Protein 1Y6D (pdb70)

Nearest PDB structures (foldseek):
  1y6d-assembly1_A  TM=1.009E+00  e=1.095E-16  Vibrio harveyi
  1y6d-assembly1_A  TM=9.510E-01  e=1.942E-13  Vibrio harveyi
  7c1i-assembly2_E  TM=3.990E-01  e=3.362E-01  Pseudomonas aeruginosa
  1y6d-assembly1_A  TM=9.586E-01  e=2.801E-14  Vibrio harveyi
  1y6d-assembly1_A  TM=9.538E-01  e=3.118E-15  Vibrio harveyi

CATH classification: 1.20.120.160

Solvent-accessible surface area: 6612 Å² total; per-residue (Å²): 149,4,52,106,46,1,1,71,88,58,5,112,94,59,9,44,185,90,0,77,112,73,1,44,87,36,1,87,68,2,20,40,92,33,65,50,115,16,42,64,42,54,138,126,113,38,4,32,106,87,10,28,100,41,4,14,70,90,0,10,76,56,5,2,51,38,10,0,56,41,132,22,17,128,112,21,37,31,78,18,114,123,32,81,0,70,137,81,16,170,120,22,44,76,58,59,8,2,78,24,26,60,120,74,3,156,103,4,13,137,76,102,2,81

Sequence (114 aa):
MNTDVLNQQKIEELSAEIGSDNVPVLLDIFLGEMDSYIGTLTELQGSEQLLYLKEISHALKSSAASFGADRLCERAIAIDKKAKANQLQEQGMETSEMLALLHITRDAYRSWTNMNTDVLNQQKIEELSAEIGSDNVPVLLDIFLGEMDSYIGTLTELQGSEQLLYLKEISHALKSSAASFGADRLCERAIAIDKKAKANQLQEQGMETSEMLALLHITRDAYRSWTNMNTDVLNQQKIEELSAEIGSDNVPVLLDIFLGEMDSYIGTLTELQGSEQLLYLKEISHALKSSAASFGADRLCERAIAIDKKAKANQLQEQGMETSEMLALLHITRDAYRSWTNMNTDVLNQQKIEELSAEIGSDNVPVLLDIFLGEMDSYIGTLTELQGSEQLLYLKEISHALKSSAASFGADRLCERAIAIDKKAKANQLQEQGMETSEMLALLHITRDAYRSWTNMNTDVLNQQKIEELSAEIGSDNVPVLLDIFLGEMDSYIGTLTELQGSEQLLYLKEISHALKSSAASFGADRLCERAIAIDKKAKANQLQEQGMETSEMLALLHITRDAYRSWTNMNTDVLNQQKIEELSAEIGSDNVPVLLDIFLGEMDSYIGTLTELQGSEQLLYLKEISHALKSSAASFGADRLCERAIAIDKKAKANQLQEQGMETSEMLALLHITRDAYRSWTNMNTDVLNQQKIEELSAEIGSDNVPVLLDIFLGEMDSYIGTLTELQGSEQLLYLKEISHALKSSAASFGADRLCERAIAIDKKAKANQLQEQGMETSEMLALLHITRDAYRSWTNMNTDVLNQQKIEELSAEIGSDNVPVLLDIFLGEMDSYIGTLTELQGSEQLLYLKEISHALKSSAASFGADRLCERAIAIDKKAKANQLQEQGMETSEMLALLHITRDAYRSWTNMNTDVLNQQKIEELSAEIGSDNVPVLLDIFLGEMDSYIGTLTELQGSEQLLYLKEISHALKSSAASFGADRLCERAIAIDKKAKANQLQEQGMETSEMLALLHITRDAYRSWTNMNTDVLNQQKIEELSAEIGSDNVPVLLDIFLGEMDSYIGTLTELQGSEQLLYLKEISHALKSSAASFGADRLCERAIAIDKKAKANQLQEQGMETSEMLALLHITRDAYRSWTNMNTDVLNQQKIEELSAEIGSDNVPVLLDIFLGEMDSYIGTLTELQGSEQLLYLKEISHALKSSAASFGADRLCERAIAIDKKAKANQLQEQGMETSEMLALLHITRDAYRSWTNMNTDVLNQQKIEELSAEIGSDNVPVLLDIFLGEMDSYIGTLTELQGSEQLLYLKEISHALKSSAASFGADRLCERAIAIDKKAKANQLQEQGMETSEMLALLHITRDAYRSWTNMNTDVLNQQKIEELSAEIGSDNVPVLLDIFLGEMDSYIGTLTELQGSEQLLYLKEISHALKSSAASFGADRLCERAIAIDKKAKANQLQEQGMETSEMLALLHITRDAYRSWTNMNTDVLNQQKIEELSAEIGSDNVPVLLDIFLGEMDSYIGTLTELQGSEQLLYLKEISHALKSSAASFGADRLCERAIAIDKKAKANQLQEQGMETSEMLALLHITRDAYRSWTNMNTDVLNQQKIEELSAEIGSDNVPVLLDIFLGEMDSYIGTLTELQGSEQLLYLKEISHALKSSAASFGADRLCERAIAIDKKAKANQLQEQGMETSEMLALLHITRDAYRSWTNMNTDVLNQQKIEELSAEIGSDNVPVLLDIFLGEMDSYIGTLTELQGSEQLLYLKEISHALKSSAASFGADRLCERAIAIDKKAKANQLQEQGMETSEMLALLHITRDAYRSWTNMNTDVLNQQKIEELSAEIGSDNVPVLLDIFLGEMDSYIGTLTELQGSEQLLYLKEISHALKSSAASFGADRLCERAIAIDKKAKANQLQEQGMETSEMLALLHITRDAYRSWTNMNTDVLNQQKIEELSAEIGSDNVPVLLDIFLGEMDSYIGTLTELQGSEQLLYLKEISHALKSSAASFGADRLCERAIAIDKKAKANQLQEQGMETSEMLALLHITRDAYRSWTNMNTDVLNQQKIEELSAEIGSDNVPVLLDIFLGEMDSYIGTLTELQGSEQLLYLKEISHALKSSAASFGADRLCERAIAIDKKAKANQLQEQGMETSEMLALLHITRDAYRSWTN

Secondary structure (DSSP, 8-state):
---TTTIIIIIHHHTHHHHHHHHHHHHHHHHHHHHHHHHHTTTTSSHHHHHHHHHHHHHIIIIIHHHTTTHIIIIIHHHIIIIIIHHH-TTTSTTTTTTHHHHHHHHHHHHH--

Organism: Vibrio harveyi (NCBI:txid669)

Foldseek 3Di:
DLDDPFQQPQCCVLPPVHVVPVLVVLLCCQLVVLVPCVVVVVVVPLCLLVSQVRCLVPVCCVSCVRRPVDCCNCVCVPVCLPCVQCVPDVVGNRHPSSVVCNVCCCVVRVVRSD

InterPro domains:
  IPR008207 Signal transduction histidine kinase, phosphotransfer (Hpt) domain [PF01627] (26-98)
  IPR008207 Signal transduction histidine kinase, phosphotransfer (Hpt) domain [PS50894] (19-114)
  IPR036641 HPT domain superfamily [G3DSA:1.20.120.160] (1-114)
  IPR036641 HPT domain superfamily [SSF47226] (2-112)
  IPR053403 Quorum sensing phosphorelay intermediate [NF041948] (4-112)

Structure (mmCIF, N/CA/C/O backbone):
data_1Y6D
#
_entry.id   1Y6D
#
loop_
_atom_site.group_PDB
_atom_site.id
_atom_site.type_symbol
_atom_site.label_atom_id
_atom_site.label_alt_id
_atom_site.label_comp_id
_atom_site.label_asym_id
_atom_site.label_entity_id
_atom_site.label_seq_id
_atom_site.pdbx_PDB_ins_code
_atom_site.Cartn_x
_atom_site.Cartn_y
_atom_site.Cartn_z
_atom_site.occupancy
_atom_site.B_iso_or_equiv
_atom_site.auth_seq_id
_atom_site.auth_comp_id
_atom_site.auth_asym_id
_atom_site.auth_atom_id
_atom_site.pdbx_PDB_model_num
ATOM 1 N N . MET A 1 7 ? 1.130 5.104 9.877 1.00 0.00 1 MET A N 1
ATOM 2 C CA . MET A 1 7 ? 0.060 4.432 9.122 1.00 0.00 1 MET A CA 1
ATOM 3 C C . MET A 1 7 ? -0.598 5.432 8.191 1.00 0.00 1 MET A C 1
ATOM 4 O O . MET A 1 7 ? -0.181 6.586 8.106 1.00 0.00 1 MET A O 1
ATOM 18 N N . ASN A 1 8 ? -1.617 4.984 7.493 1.00 0.00 2 ASN A N 1
ATOM 19 C CA . ASN A 1 8 ? -2.419 5.825 6.634 1.00 0.00 2 ASN A CA 1
ATOM 20 C C . ASN A 1 8 ? -3.481 6.509 7.508 1.00 0.00 2 ASN A C 1
ATOM 21 O O . ASN A 1 8 ? -4.596 6.056 7.633 1.00 0.00 2 ASN A O 1
ATOM 32 N N . THR A 1 9 ? -3.088 7.601 8.142 1.00 0.00 3 THR A N 1
ATOM 33 C CA . THR A 1 9 ? -3.864 8.204 9.217 1.00 0.00 3 THR A CA 1
ATOM 34 C C . THR A 1 9 ? -4.739 9.419 8.782 1.00 0.00 3 THR A C 1
ATOM 35 O O . THR A 1 9 ? -4.996 9.655 7.572 1.00 0.00 3 THR A O 1
ATOM 46 N N . ASP A 1 10 ? -5.198 10.159 9.800 1.00 0.00 4 ASP A N 1
ATOM 47 C CA . ASP A 1 10 ? -6.063 11.343 9.723 1.00 0.00 4 ASP A CA 1
ATOM 48 C C . ASP A 1 10 ? -5.312 12.498 9.073 1.00 0.00 4 ASP A C 1
ATOM 49 O O . ASP A 1 10 ? -4.668 13.304 9.744 1.00 0.00 4 ASP A O 1
ATOM 58 N N . VAL A 1 11 ? -5.270 12.463 7.754 1.00 0.00 5 VAL A N 1
ATOM 59 C CA . VAL A 1 11 ? -4.602 13.430 6.913 1.00 0.00 5 VAL A CA 1
ATOM 60 C C . VAL A 1 11 ? -4.829 12.989 5.485 1.00 0.00 5 VAL A C 1
ATOM 61 O O . VAL A 1 11 ? -5.112 13.771 4.586 1.00 0.00 5 VAL A O 1
ATOM 74 N N . LEU A 1 12 ? -4.769 11.694 5.306 1.00 0.00 6 LEU A N 1
ATOM 75 C CA . LEU A 1 12 ? -4.886 11.125 4.022 1.00 0.00 6 LEU A CA 1
ATOM 76 C C . LEU A 1 12 ? -6.011 10.139 3.956 1.00 0.00 6 LEU A C 1
ATOM 77 O O . LEU A 1 12 ? -6.700 10.110 2.979 1.00 0.00 6 LEU A O 1
ATOM 93 N N . ASN A 1 13 ? -6.164 9.288 4.955 1.00 0.00 7 ASN A N 1
ATOM 94 C CA . ASN A 1 13 ? -7.173 8.271 4.819 1.00 0.00 7 ASN A CA 1
ATOM 95 C C . ASN A 1 13 ? -8.558 8.843 4.846 1.00 0.00 7 ASN A C 1
ATOM 96 O O . ASN A 1 13 ? -9.154 8.995 3.844 1.00 0.00 7 ASN A O 1
ATOM 107 N N . GLN A 1 14 ? -8.955 9.432 5.881 1.00 0.00 8 GLN A N 1
ATOM 108 C CA . GLN A 1 14 ? -10.272 9.997 5.927 1.00 0.00 8 GLN A CA 1
ATOM 109 C C . GLN A 1 14 ? -10.396 11.215 5.008 1.00 0.00 8 GLN A C 1
ATOM 110 O O . GLN A 1 14 ? -11.456 11.515 4.520 1.00 0.00 8 GLN A O 1
ATOM 124 N N . GLN A 1 15 ? -9.294 11.897 4.730 1.00 0.00 9 GLN A N 1
ATOM 125 C CA . GLN A 1 15 ? -9.334 12.930 3.752 1.00 0.00 9 GLN A CA 1
ATOM 126 C C . GLN A 1 15 ? -9.336 12.395 2.320 1.00 0.00 9 GLN A C 1
ATOM 127 O O . GLN A 1 15 ? -10.395 12.255 1.735 1.00 0.00 9 GLN A O 1
ATOM 141 N N . LYS A 1 16 ? -8.181 11.941 1.834 1.00 0.00 10 LYS A N 1
ATOM 142 C CA . LYS A 1 16 ? -8.012 11.519 0.436 1.00 0.00 10 LYS A CA 1
ATOM 143 C C . LYS A 1 16 ? -8.711 10.201 0.151 1.00 0.00 10 LYS A C 1
ATOM 144 O O . LYS A 1 16 ? -9.044 9.914 -0.980 1.00 0.00 10 LYS A O 1
ATOM 163 N N . ILE A 1 17 ? -8.981 9.423 1.168 1.00 0.00 11 ILE A N 1
ATOM 164 C CA . ILE A 1 17 ? -9.599 8.162 0.959 1.00 0.00 11 ILE A CA 1
ATOM 165 C C . ILE A 1 17 ? -11.061 8.325 0.951 1.00 0.00 11 ILE A C 1
ATOM 166 O O . ILE A 1 17 ? -11.684 7.829 0.084 1.00 0.00 11 ILE A O 1
ATOM 182 N N . GLU A 1 18 ? -11.602 9.083 1.862 1.00 0.00 12 GLU A N 1
ATOM 183 C CA . GLU A 1 18 ? -13.024 9.151 1.951 1.00 0.00 12 GLU A CA 1
ATOM 184 C C . GLU A 1 18 ? -13.551 9.943 0.741 1.00 0.00 12 GLU A C 1
ATOM 185 O O . GLU A 1 18 ? -14.637 9.672 0.234 1.00 0.00 12 GLU A O 1
ATOM 197 N N . GLU A 1 19 ? -12.705 10.838 0.230 1.00 0.00 13 GLU A N 1
ATOM 198 C CA . GLU A 1 19 ? -13.039 11.689 -0.902 1.00 0.00 13 GLU A CA 1
ATOM 199 C C . GLU A 1 19 ? -12.769 10.981 -2.251 1.00 0.00 13 GLU A C 1
ATOM 200 O O . GLU A 1 19 ? -13.547 11.128 -3.191 1.00 0.00 13 GLU A O 1
ATOM 212 N N . LEU A 1 20 ? -11.671 10.220 -2.350 1.00 0.00 14 LEU A N 1
ATOM 213 C CA . LEU A 1 20 ? -11.360 9.516 -3.593 1.00 0.00 14 LEU A CA 1
ATOM 214 C C . LEU A 1 20 ? -12.109 8.225 -3.643 1.00 0.00 14 LEU A C 1
ATOM 215 O O . LEU A 1 20 ? -12.367 7.708 -4.716 1.00 0.00 14 LEU A O 1
ATOM 231 N N . SER A 1 21 ? -12.245 7.588 -2.498 1.00 0.00 15 SER A N 1
ATOM 232 C CA . SER A 1 21 ? -13.220 6.543 -2.393 1.00 0.00 15 SER A CA 1
ATOM 233 C C . SER A 1 21 ? -14.596 7.110 -2.754 1.00 0.00 15 SER A C 1
ATOM 234 O O . SER A 1 21 ? -14.857 7.265 -3.927 1.00 0.00 15 SER A O 1
ATOM 242 N N . ALA A 1 22 ? -15.460 7.422 -1.797 1.00 0.00 16 ALA A N 1
ATOM 243 C CA . ALA A 1 22 ? -16.736 8.074 -2.136 1.00 0.00 16 ALA A CA 1
ATOM 244 C C . ALA A 1 22 ? -17.496 7.348 -3.286 1.00 0.00 16 ALA A C 1
ATOM 245 O O . ALA A 1 22 ? -17.582 6.128 -3.316 1.00 0.00 16 ALA A O 1
ATOM 252 N N . GLU A 1 23 ? -18.001 8.128 -4.243 1.00 0.00 17 GLU A N 1
ATOM 253 C CA . GLU A 1 23 ? -18.697 7.623 -5.447 1.00 0.00 17 GLU A CA 1
ATOM 254 C C . GLU A 1 23 ? -17.755 6.872 -6.384 1.00 0.00 17 GLU A C 1
ATOM 255 O O . GLU A 1 23 ? -18.177 6.304 -7.403 1.00 0.00 17 GLU A O 1
ATOM 267 N N . ILE A 1 24 ? -16.505 6.887 -6.044 1.00 0.00 18 ILE A N 1
ATOM 268 C CA . ILE A 1 24 ? -15.506 6.168 -6.742 1.00 0.00 18 ILE A CA 1
ATOM 269 C C . ILE A 1 24 ? -15.039 4.957 -5.964 1.00 0.00 18 ILE A C 1
ATOM 270 O O . ILE A 1 24 ? -15.740 3.941 -6.024 1.00 0.00 18 ILE A O 1
ATOM 286 N N . GLY A 1 25 ? -13.927 4.928 -5.237 1.00 0.00 19 GLY A N 1
ATOM 287 C CA . GLY A 1 25 ? -13.422 3.813 -4.488 1.00 0.00 19 GLY A CA 1
ATOM 288 C C . GLY A 1 25 ? -14.333 3.099 -3.530 1.00 0.00 19 GLY A C 1
ATOM 289 O O . GLY A 1 25 ? -13.953 2.037 -3.098 1.00 0.00 19 GLY A O 1
ATOM 293 N N . SER A 1 26 ? -15.516 3.597 -3.189 1.00 0.00 20 SER A N 1
ATOM 294 C CA . SER A 1 26 ? -16.390 2.791 -2.340 1.00 0.00 20 SER A CA 1
ATOM 295 C C . SER A 1 26 ? -16.797 1.528 -3.136 1.00 0.00 20 SER A C 1
ATOM 296 O O . SER A 1 26 ? -17.164 0.491 -2.577 1.00 0.00 20 SER A O 1
ATOM 304 N N . ASP A 1 27 ? -16.704 1.648 -4.454 1.00 0.00 21 ASP A N 1
ATOM 305 C CA . ASP A 1 27 ? -16.885 0.504 -5.321 1.00 0.00 21 ASP A CA 1
ATOM 306 C C . ASP A 1 27 ? -15.562 -0.081 -5.777 1.00 0.00 21 ASP A C 1
ATOM 307 O O . ASP A 1 27 ? -15.435 -1.296 -5.859 1.00 0.00 21 ASP A O 1
ATOM 316 N N . ASN A 1 28 ? -14.544 0.759 -5.988 1.00 0.00 22 ASN A N 1
ATOM 317 C CA . ASN A 1 28 ? -13.333 0.305 -6.662 1.00 0.00 22 ASN A CA 1
ATOM 318 C C . ASN A 1 28 ? -12.249 -0.164 -5.679 1.00 0.00 22 ASN A C 1
ATOM 319 O O . ASN A 1 28 ? -11.604 -1.184 -5.922 1.00 0.00 22 ASN A O 1
ATOM 330 N N . VAL A 1 29 ? -12.051 0.544 -4.557 1.00 0.00 23 VAL A N 1
ATOM 331 C CA . VAL A 1 29 ? -10.975 0.174 -3.635 1.00 0.00 23 VAL A CA 1
ATOM 332 C C . VAL A 1 29 ? -11.172 -1.186 -2.937 1.00 0.00 23 VAL A C 1
ATOM 333 O O . VAL A 1 29 ? -10.200 -1.892 -2.807 1.00 0.00 23 VAL A O 1
ATOM 346 N N . PRO A 1 30 ? -12.401 -1.615 -2.490 1.00 0.00 24 PRO A N 1
ATOM 347 C CA . PRO A 1 30 ? -12.568 -2.960 -1.920 1.00 0.00 24 PRO A CA 1
ATOM 348 C C . PRO A 1 30 ? -12.156 -4.007 -2.942 1.00 0.00 24 PRO A C 1
ATOM 349 O O . PRO A 1 30 ? -11.486 -4.985 -2.615 1.00 0.00 24 PRO A O 1
ATOM 360 N N . VAL A 1 31 ? -12.582 -3.743 -4.178 1.00 0.00 25 VAL A N 1
ATOM 361 C CA . VAL A 1 31 ? -12.211 -4.626 -5.274 1.00 0.00 25 VAL A CA 1
ATOM 362 C C . VAL A 1 31 ? -10.677 -4.778 -5.350 1.00 0.00 25 VAL A C 1
ATOM 363 O O . VAL A 1 31 ? -10.166 -5.882 -5.310 1.00 0.00 25 VAL A O 1
ATOM 376 N N . LEU A 1 32 ? -9.964 -3.665 -5.371 1.00 0.00 26 LEU A N 1
ATOM 377 C CA . LEU A 1 32 ? -8.507 -3.645 -5.522 1.00 0.00 26 LEU A CA 1
ATOM 378 C C . LEU A 1 32 ? -7.783 -4.167 -4.224 1.00 0.00 26 LEU A C 1
ATOM 379 O O . LEU A 1 32 ? -6.960 -5.067 -4.269 1.00 0.00 26 LEU A O 1
ATOM 395 N N . LEU A 1 33 ? -8.072 -3.495 -3.133 1.00 0.00 27 LEU A N 1
ATOM 396 C CA . LEU A 1 33 ? -7.485 -3.784 -1.830 1.00 0.00 27 LEU A CA 1
ATOM 397 C C . LEU A 1 33 ? -7.534 -5.267 -1.512 1.00 0.00 27 LEU A C 1
ATOM 398 O O . LEU A 1 33 ? -6.499 -5.892 -1.285 1.00 0.00 27 LEU A O 1
ATOM 414 N N . ASP A 1 34 ? -8.731 -5.824 -1.529 1.00 0.00 28 ASP A N 1
ATOM 415 C CA . ASP A 1 34 ? -8.923 -7.226 -1.181 1.00 0.00 28 ASP A CA 1
ATOM 416 C C . ASP A 1 34 ? -8.159 -8.169 -2.126 1.00 0.00 28 ASP A C 1
ATOM 417 O O . ASP A 1 34 ? -7.602 -9.173 -1.677 1.00 0.00 28 ASP A O 1
ATOM 426 N N . ILE A 1 35 ? -8.064 -7.812 -3.414 1.00 0.00 29 ILE A N 1
ATOM 427 C CA . ILE A 1 35 ? -7.420 -8.707 -4.371 1.00 0.00 29 ILE A CA 1
ATOM 428 C C . ILE A 1 35 ? -5.917 -8.609 -4.277 1.00 0.00 29 ILE A C 1
ATOM 429 O O . ILE A 1 35 ? -5.228 -9.625 -4.281 1.00 0.00 29 ILE A O 1
ATOM 445 N N . PHE A 1 36 ? -5.398 -7.390 -4.127 1.00 0.00 30 PHE A N 1
ATOM 446 C CA . PHE A 1 36 ? -3.975 -7.187 -4.161 1.00 0.00 30 PHE A CA 1
ATOM 447 C C . PHE A 1 36 ? -3.357 -7.782 -2.939 1.00 0.00 30 PHE A C 1
ATOM 448 O O . PHE A 1 36 ? -2.240 -8.162 -2.916 1.00 0.00 30 PHE A O 1
ATOM 465 N N . LEU A 1 37 ? -4.150 -7.936 -1.962 1.00 0.00 31 LEU A N 1
ATOM 466 C CA . LEU A 1 37 ? -3.756 -8.566 -0.802 1.00 0.00 31 LEU A CA 1
ATOM 467 C C . LEU A 1 37 ? -3.918 -10.054 -0.925 1.00 0.00 31 LEU A C 1
ATOM 468 O O . LEU A 1 37 ? -2.943 -10.757 -0.834 1.00 0.00 31 LEU A O 1
ATOM 484 N N . GLY A 1 38 ? -5.108 -10.525 -1.225 1.00 0.00 32 GLY A N 1
ATOM 485 C CA . GLY A 1 38 ? -5.370 -11.946 -1.320 1.00 0.00 32 GLY A CA 1
ATOM 486 C C . GLY A 1 38 ? -4.494 -12.683 -2.330 1.00 0.00 32 GLY A C 1
ATOM 487 O O . GLY A 1 38 ? -3.882 -13.693 -1.985 1.00 0.00 32 GLY A O 1
ATOM 491 N N . GLU A 1 39 ? -4.374 -12.152 -3.544 1.00 0.00 33 GLU A N 1
ATOM 492 C CA . GLU A 1 39 ? -3.657 -12.837 -4.627 1.00 0.00 33 GLU A CA 1
ATOM 493 C C . GLU A 1 39 ? -2.153 -12.682 -4.478 1.00 0.00 33 GLU A C 1
ATOM 494 O O . GLU A 1 39 ? -1.394 -13.619 -4.708 1.00 0.00 33 GLU A O 1
ATOM 506 N N . MET A 1 40 ? -1.755 -11.489 -4.096 1.00 0.00 34 MET A N 1
ATOM 507 C CA . MET A 1 40 ? -0.320 -11.286 -3.863 1.00 0.00 34 MET A CA 1
ATOM 508 C C . MET A 1 40 ? 0.168 -12.209 -2.781 1.00 0.00 34 MET A C 1
ATOM 509 O O . MET A 1 40 ? 1.169 -12.908 -2.925 1.00 0.00 34 MET A O 1
ATOM 523 N N . ASP A 1 41 ? -0.626 -12.283 -1.744 1.00 0.00 35 ASP A N 1
ATOM 524 C CA . ASP A 1 41 ? -0.367 -13.098 -0.586 1.00 0.00 35 ASP A CA 1
ATOM 525 C C . ASP A 1 41 ? -0.486 -14.568 -0.945 1.00 0.00 35 ASP A C 1
ATOM 526 O O . ASP A 1 41 ? 0.144 -15.425 -0.328 1.00 0.00 35 ASP A O 1
ATOM 535 N N . SER A 1 42 ? -1.247 -14.832 -2.001 1.00 0.00 36 SER A N 1
ATOM 536 C CA . SER A 1 42 ? -1.474 -16.201 -2.425 1.00 0.00 36 SER A CA 1
ATOM 537 C C . SER A 1 42 ? -0.184 -16.817 -2.822 1.00 0.00 36 SER A C 1
ATOM 538 O O . SER A 1 42 ? 0.214 -17.895 -2.369 1.00 0.00 36 SER A O 1
ATOM 546 N N . TYR A 1 43 ? 0.468 -16.081 -3.671 1.00 0.00 37 TYR A N 1
ATOM 547 C CA . TYR A 1 43 ? 1.669 -16.483 -4.290 1.00 0.00 37 TYR A CA 1
ATOM 548 C C . TYR A 1 43 ? 2.787 -16.425 -3.360 1.00 0.00 37 TYR A C 1
ATOM 549 O O . TYR A 1 43 ? 3.825 -16.929 -3.592 1.00 0.00 37 TYR A O 1
ATOM 567 N N . ILE A 1 44 ? 2.585 -15.805 -2.302 1.00 0.00 38 ILE A N 1
ATOM 568 C CA . ILE A 1 44 ? 3.587 -15.789 -1.324 1.00 0.00 38 ILE A CA 1
ATOM 569 C C . ILE A 1 44 ? 3.388 -16.926 -0.356 1.00 0.00 38 ILE A C 1
ATOM 570 O O . ILE A 1 44 ? 4.306 -17.419 0.241 1.00 0.00 38 ILE A O 1
ATOM 586 N N . GLY A 1 45 ? 2.182 -17.414 -0.297 1.00 0.00 39 GLY A N 1
ATOM 587 C CA . GLY A 1 45 ? 1.983 -18.668 0.353 1.00 0.00 39 GLY A CA 1
ATOM 588 C C . GLY A 1 45 ? 2.641 -19.764 -0.487 1.00 0.00 39 GLY A C 1
ATOM 589 O O . GLY A 1 45 ? 3.539 -20.464 -0.025 1.00 0.00 39 GLY A O 1
ATOM 593 N N . THR A 1 46 ? 2.312 -19.786 -1.768 1.00 0.00 40 THR A N 1
ATOM 594 C CA . THR A 1 46 ? 2.709 -20.846 -2.632 1.00 0.00 40 THR A CA 1
ATOM 595 C C . THR A 1 46 ? 4.082 -20.607 -3.244 1.00 0.00 40 THR A C 1
ATOM 596 O O . THR A 1 46 ? 4.942 -21.468 -3.175 1.00 0.00 40 THR A O 1
ATOM 607 N N . LEU A 1 47 ? 4.346 -19.450 -3.826 1.00 0.00 41 LEU A N 1
ATOM 608 C CA . LEU A 1 47 ? 5.596 -19.206 -4.493 1.00 0.00 41 LEU A CA 1
ATOM 609 C C . LEU A 1 47 ? 6.714 -18.863 -3.524 1.00 0.00 41 LEU A C 1
ATOM 610 O O . LEU A 1 47 ? 7.831 -18.744 -3.923 1.00 0.00 41 LEU A O 1
ATOM 626 N N . THR A 1 48 ? 6.382 -18.654 -2.275 1.00 0.00 42 THR A N 1
ATOM 627 C CA . THR A 1 48 ? 7.446 -18.566 -1.280 1.00 0.00 42 THR A CA 1
ATOM 628 C C . THR A 1 48 ? 7.870 -19.944 -0.856 1.00 0.00 42 THR A C 1
ATOM 629 O O . THR A 1 48 ? 9.047 -20.216 -0.620 1.00 0.00 42 THR A O 1
ATOM 640 N N . GLU A 1 49 ? 6.903 -20.812 -0.829 1.00 0.00 43 GLU A N 1
ATOM 641 C CA . GLU A 1 49 ? 7.182 -22.212 -0.545 1.00 0.00 43 GLU A CA 1
ATOM 642 C C . GLU A 1 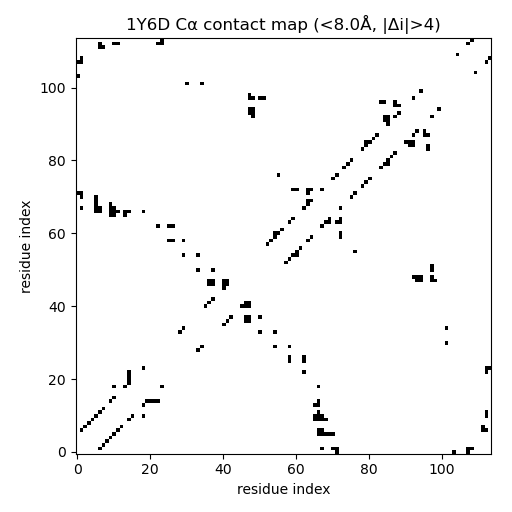49 ? 7.667 -22.921 -1.815 1.00 0.00 43 GLU A C 1
ATOM 643 O O . GLU A 1 49 ? 7.870 -24.141 -1.821 1.00 0.00 43 GLU A O 1
ATOM 655 N N . LEU A 1 50 ? 7.882 -22.152 -2.896 1.00 0.00 44 LEU A N 1
ATOM 656 C CA . LEU A 1 50 ? 8.389 -22.655 -4.140 1.00 0.00 44 LEU A CA 1
ATOM 657 C C . LEU A 1 50 ? 9.603 -21.862 -4.657 1.00 0.00 44 LEU A C 1
ATOM 658 O O . LEU A 1 50 ? 10.412 -22.406 -5.410 1.00 0.00 44 LEU A O 1
ATOM 674 N N . GLN A 1 51 ? 9.729 -20.589 -4.272 1.00 0.00 45 GLN A N 1
ATOM 675 C CA . GLN A 1 51 ? 10.801 -19.730 -4.792 1.00 0.00 45 GLN A CA 1
ATOM 676 C C . GLN A 1 51 ? 10.897 -18.398 -4.035 1.00 0.00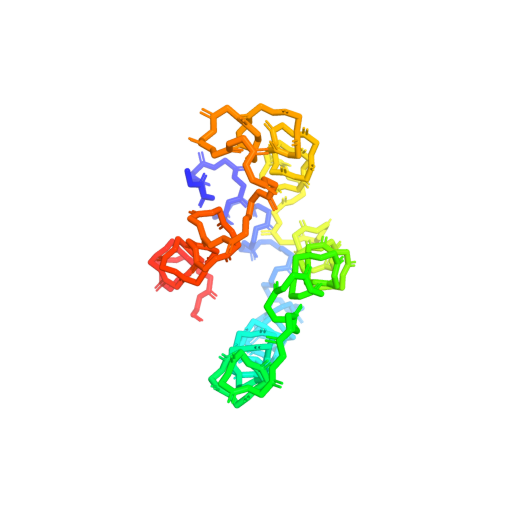 45 GLN A C 1
ATOM 677 O O . GLN A 1 51 ? 10.313 -18.212 -2.973 1.00 0.00 45 GLN A O 1
ATOM 691 N N . GLY A 1 52 ? 11.655 -17.486 -4.612 1.00 0.00 46 GLY A N 1
ATOM 692 C CA . GLY A 1 52 ? 11.812 -16.153 -4.076 1.00 0.00 46 GLY A CA 1
ATOM 693 C C . GLY A 1 52 ? 10.779 -15.215 -4.649 1.00 0.00 46 GLY A C 1
ATOM 694 O O . GLY A 1 52 ? 11.063 -14.068 -4.937 1.00 0.00 46 GLY A O 1
ATOM 698 N N . SER A 1 53 ? 9.610 -15.754 -4.907 1.00 0.00 47 SER A N 1
ATOM 699 C CA . SER A 1 53 ? 8.551 -14.960 -5.403 1.00 0.00 47 SER A CA 1
ATOM 700 C C . SER A 1 53 ? 8.227 -13.822 -4.457 1.00 0.00 47 SER A C 1
ATOM 701 O O . SER A 1 53 ? 7.985 -12.760 -4.910 1.00 0.00 47 SER A O 1
ATOM 709 N N . GLU A 1 54 ? 7.931 -14.107 -3.223 1.00 0.00 48 GLU A N 1
ATOM 710 C CA . GLU A 1 54 ? 7.928 -13.046 -2.166 1.00 0.00 48 GLU A CA 1
ATOM 711 C C . GLU A 1 54 ? 8.926 -11.838 -2.474 1.00 0.00 48 GLU A C 1
ATOM 712 O O . GLU A 1 54 ? 8.609 -10.686 -2.242 1.00 0.00 48 GLU A O 1
ATOM 724 N N . GLN A 1 55 ? 10.127 -12.137 -2.974 1.00 0.00 49 GLN A N 1
ATOM 725 C CA . GLN A 1 55 ? 11.059 -11.090 -3.404 1.00 0.00 49 GLN A CA 1
ATOM 726 C C . GLN A 1 55 ? 10.428 -10.232 -4.535 1.00 0.00 49 GLN A C 1
ATOM 727 O O . GLN A 1 55 ? 10.585 -9.014 -4.581 1.00 0.00 49 GLN A O 1
ATOM 741 N N . LEU A 1 56 ? 9.715 -10.910 -5.436 1.00 0.00 50 LEU A N 1
ATOM 742 C CA . LEU A 1 56 ? 8.949 -10.292 -6.482 1.00 0.00 50 LEU A CA 1
ATOM 743 C C . LEU A 1 56 ? 7.897 -9.473 -5.835 1.00 0.00 50 LEU A C 1
ATOM 744 O O . LEU A 1 56 ? 7.741 -8.325 -6.195 1.00 0.00 50 LEU A O 1
ATOM 760 N N . LEU A 1 57 ? 7.228 -10.074 -4.816 1.00 0.00 51 LEU A N 1
ATOM 761 C CA . LEU A 1 57 ? 6.082 -9.499 -4.106 1.00 0.00 51 LEU A CA 1
ATOM 762 C C . LEU A 1 57 ? 6.214 -8.004 -3.860 1.00 0.00 51 LEU A C 1
ATOM 763 O O . LEU A 1 57 ? 5.286 -7.254 -4.048 1.00 0.00 51 LEU A O 1
ATOM 779 N N . TYR A 1 58 ? 7.385 -7.577 -3.637 1.00 0.00 52 TYR A N 1
ATOM 780 C CA . TYR A 1 58 ? 7.699 -6.242 -3.280 1.00 0.00 52 TYR A CA 1
ATOM 781 C C . TYR A 1 58 ? 7.512 -5.269 -4.440 1.00 0.00 52 TYR A C 1
ATOM 782 O O . TYR A 1 58 ? 6.698 -4.350 -4.383 1.00 0.00 52 TYR A O 1
ATOM 800 N N . LEU A 1 59 ? 8.175 -5.603 -5.527 1.00 0.00 53 LEU A N 1
ATOM 801 C CA . LEU A 1 59 ? 8.233 -4.589 -6.578 1.00 0.00 53 LEU A CA 1
ATOM 802 C C . LEU A 1 59 ? 6.943 -4.495 -7.283 1.00 0.00 53 LEU A C 1
ATOM 803 O O . LEU A 1 59 ? 6.516 -3.415 -7.671 1.00 0.00 53 LEU A O 1
ATOM 819 N N . LYS A 1 60 ? 6.311 -5.609 -7.396 1.00 0.00 54 LYS A N 1
ATOM 820 C CA . LYS A 1 60 ? 5.026 -5.648 -8.006 1.00 0.00 54 LYS A CA 1
ATOM 821 C C . LYS A 1 60 ? 4.005 -4.890 -7.213 1.00 0.00 54 LYS A C 1
ATOM 822 O O . LYS A 1 60 ? 3.539 -3.948 -7.683 1.00 0.00 54 LYS A O 1
ATOM 841 N N . GLU A 1 61 ? 3.858 -5.188 -5.945 1.00 0.00 55 GLU A N 1
ATOM 842 C CA . GLU A 1 61 ? 2.647 -4.619 -5.311 1.00 0.00 55 GLU A CA 1
ATOM 843 C C . GLU A 1 61 ? 2.711 -3.155 -5.057 1.00 0.00 55 GLU A C 1
ATOM 844 O O . GLU A 1 61 ? 1.745 -2.433 -5.265 1.00 0.00 55 GLU A O 1
ATOM 856 N N . ILE A 1 62 ? 3.832 -2.732 -4.615 1.00 0.00 56 ILE A N 1
ATOM 857 C CA . ILE A 1 62 ? 3.971 -1.339 -4.321 1.00 0.00 56 ILE A CA 1
ATOM 858 C C . ILE A 1 62 ? 3.995 -0.489 -5.608 1.00 0.00 56 ILE A C 1
ATOM 859 O O . ILE A 1 62 ? 3.803 0.715 -5.549 1.00 0.00 56 ILE A O 1
ATOM 875 N N . SER A 1 63 ? 4.220 -1.129 -6.761 1.00 0.00 57 SER A N 1
ATOM 876 C CA . SER A 1 63 ? 4.149 -0.435 -8.051 1.00 0.00 57 SER A CA 1
ATOM 877 C C . SER A 1 63 ? 2.772 -0.705 -8.686 1.00 0.00 57 SER A C 1
ATOM 878 O O . SER A 1 63 ? 2.173 0.149 -9.329 1.00 0.00 57 SER A O 1
ATOM 886 N N . HIS A 1 64 ? 2.335 -1.920 -8.504 1.00 0.00 58 HIS A N 1
ATOM 887 C CA . HIS A 1 64 ? 1.041 -2.396 -8.914 1.00 0.00 58 HIS A CA 1
ATOM 888 C C . HIS A 1 64 ? -0.051 -1.726 -8.140 1.00 0.00 58 HIS A C 1
ATOM 889 O O . HIS A 1 64 ? -0.581 -0.715 -8.573 1.00 0.00 58 HIS A O 1
ATOM 903 N N . ALA A 1 65 ? -0.359 -2.202 -6.965 1.00 0.00 59 ALA A N 1
ATOM 904 C CA . ALA A 1 65 ? -1.527 -1.854 -6.240 1.00 0.00 59 ALA A CA 1
ATOM 905 C C . ALA A 1 65 ? -1.322 -0.678 -5.344 1.00 0.00 59 ALA A C 1
ATOM 906 O O . ALA A 1 65 ? -2.190 0.171 -5.271 1.00 0.00 59 ALA A O 1
ATOM 913 N N . LEU A 1 66 ? -0.209 -0.605 -4.627 1.00 0.00 60 LEU A N 1
ATOM 914 C CA . LEU A 1 66 ? -0.014 0.560 -3.778 1.00 0.00 60 LEU A CA 1
ATOM 915 C C . LEU A 1 66 ? 0.250 1.764 -4.600 1.00 0.00 60 LEU A C 1
ATOM 916 O O . LEU A 1 66 ? -0.170 2.834 -4.273 1.00 0.00 60 LEU A O 1
ATOM 932 N N . LYS A 1 67 ? 0.882 1.602 -5.713 1.00 0.00 61 LYS A N 1
ATOM 933 C CA . LYS A 1 67 ? 1.103 2.749 -6.526 1.00 0.00 61 LYS A CA 1
ATOM 934 C C . LYS A 1 67 ? -0.205 3.106 -7.220 1.00 0.00 61 LYS A C 1
ATOM 935 O O . LYS A 1 67 ? -0.421 4.241 -7.549 1.00 0.00 61 LYS A O 1
ATOM 954 N N . SER A 1 68 ? -1.120 2.145 -7.317 1.00 0.00 62 SER A N 1
ATOM 955 C CA . SER A 1 68 ? -2.390 2.381 -7.952 1.00 0.00 62 SER A CA 1
ATOM 956 C C . SER A 1 68 ? -3.346 3.051 -6.972 1.00 0.00 62 SER A C 1
ATOM 957 O O . SER A 1 68 ? -3.684 4.243 -7.070 1.00 0.00 62 SER A O 1
ATOM 965 N N . SER A 1 69 ? -3.693 2.289 -5.974 1.00 0.00 63 SER A N 1
ATOM 966 C CA . SER A 1 69 ? -4.629 2.644 -4.987 1.00 0.00 63 SER A CA 1
ATOM 967 C C . SER A 1 69 ? -4.068 3.686 -4.067 1.00 0.00 63 SER A C 1
ATOM 968 O O . SER A 1 69 ? -4.787 4.507 -3.614 1.00 0.00 63 SER A O 1
ATOM 976 N N . ALA A 1 70 ? -2.785 3.682 -3.801 1.00 0.00 64 ALA A N 1
ATOM 977 C CA . ALA A 1 70 ? -2.314 4.723 -2.896 1.00 0.00 64 ALA A CA 1
ATOM 978 C C . ALA A 1 70 ? -2.168 6.032 -3.637 1.00 0.00 64 ALA A C 1
ATOM 979 O O . ALA A 1 70 ? -2.412 7.046 -3.101 1.00 0.00 64 ALA A O 1
ATOM 986 N N . ALA A 1 71 ? -1.878 6.001 -4.914 1.00 0.00 65 ALA A N 1
ATOM 987 C CA . ALA A 1 71 ? -1.779 7.233 -5.709 1.00 0.00 65 ALA A CA 1
ATOM 988 C C . ALA A 1 71 ? -3.133 7.947 -5.737 1.00 0.00 65 ALA A C 1
ATOM 989 O O . ALA A 1 71 ? -3.212 9.147 -5.985 1.00 0.00 65 ALA A O 1
ATOM 996 N N . SER A 1 72 ? -4.186 7.187 -5.496 1.00 0.00 66 SER A N 1
ATOM 997 C CA . SER A 1 72 ? -5.513 7.737 -5.414 1.00 0.00 66 SER A CA 1
ATOM 998 C C . SER A 1 72 ? -5.962 7.869 -3.944 1.00 0.00 66 SER A C 1
ATOM 999 O O . SER A 1 72 ? -6.324 8.945 -3.488 1.00 0.00 66 SER A O 1
ATOM 1007 N N . PHE A 1 73 ? -5.844 6.785 -3.189 1.00 0.00 67 PHE A N 1
ATOM 1008 C CA . PHE A 1 73 ? -6.469 6.660 -1.859 1.00 0.00 67 PHE A CA 1
ATOM 1009 C C . PHE A 1 73 ? -5.434 6.770 -0.700 1.00 0.00 67 PHE A C 1
ATOM 1010 O O . PHE A 1 73 ? -5.665 6.341 0.426 1.00 0.00 67 PHE A O 1
ATOM 1027 N N . GLY A 1 74 ? -4.321 7.367 -0.997 1.00 0.00 68 GLY A N 1
ATOM 1028 C CA . GLY A 1 74 ? -3.234 7.546 -0.031 1.00 0.00 68 GLY A CA 1
ATOM 1029 C C . GLY A 1 74 ? -2.131 8.278 -0.714 1.00 0.00 68 GLY A C 1
ATOM 1030 O O . GLY A 1 74 ? -0.944 7.997 -0.540 1.00 0.00 68 GLY A O 1
ATOM 1034 N N . ALA A 1 75 ? -2.590 9.260 -1.460 1.00 0.00 69 ALA A N 1
ATOM 1035 C CA . ALA A 1 75 ? -1.740 10.096 -2.320 1.00 0.00 69 ALA A CA 1
ATOM 1036 C C . ALA A 1 75 ? -0.865 11.046 -1.491 1.00 0.00 69 ALA A C 1
ATOM 1037 O O . ALA A 1 75 ? -0.392 12.075 -1.977 1.00 0.00 69 ALA A O 1
ATOM 1044 N N . ASP A 1 76 ? -0.616 10.648 -0.270 1.00 0.00 70 ASP A N 1
ATOM 1045 C CA . ASP A 1 76 ? 0.040 11.429 0.712 1.00 0.00 70 ASP A CA 1
ATOM 1046 C C . ASP A 1 76 ? 1.251 10.577 1.089 1.00 0.00 70 ASP A C 1
ATOM 1047 O O . ASP A 1 76 ? 1.909 10.034 0.169 1.00 0.00 70 ASP A O 1
ATOM 1056 N N . ARG A 1 77 ? 1.583 10.349 2.353 1.00 0.00 71 ARG A N 1
ATOM 1057 C CA . ARG A 1 77 ? 2.728 9.607 2.846 1.00 0.00 71 ARG A CA 1
ATOM 1058 C C . ARG A 1 77 ? 2.928 8.254 2.244 1.00 0.00 71 ARG A C 1
ATOM 1059 O O . ARG A 1 77 ? 3.867 8.069 1.530 1.00 0.00 71 ARG A O 1
ATOM 1080 N N . LEU A 1 78 ? 2.010 7.344 2.494 1.00 0.00 72 LEU A N 1
ATOM 1081 C CA . LEU A 1 78 ? 2.186 5.922 2.106 1.00 0.00 72 LEU A CA 1
ATOM 1082 C C . LEU A 1 78 ? 2.550 5.770 0.634 1.00 0.00 72 LEU A C 1
ATOM 1083 O O . LEU A 1 78 ? 3.225 4.836 0.246 1.00 0.00 72 LEU A O 1
ATOM 1099 N N . CYS A 1 79 ? 2.173 6.770 -0.123 1.00 0.00 73 CYS A N 1
ATOM 1100 C CA . CYS A 1 79 ? 2.416 6.723 -1.555 1.00 0.00 73 CYS A CA 1
ATOM 1101 C C . CYS A 1 79 ? 3.933 6.764 -1.810 1.00 0.00 73 CYS A C 1
ATOM 1102 O O . CYS A 1 79 ? 4.538 5.816 -2.325 1.00 0.00 73 CYS A O 1
ATOM 1110 N N . GLU A 1 80 ? 4.572 7.779 -1.296 1.00 0.00 74 GLU A N 1
ATOM 1111 C CA . GLU A 1 80 ? 5.983 7.970 -1.636 1.00 0.00 74 GLU A CA 1
ATOM 1112 C C . GLU A 1 80 ? 6.875 7.629 -0.467 1.00 0.00 74 GLU A C 1
ATOM 1113 O O . GLU A 1 80 ? 7.969 7.089 -0.631 1.00 0.00 74 GLU A O 1
ATOM 1125 N N . ARG A 1 81 ? 6.374 7.889 0.713 1.00 0.00 75 ARG A N 1
ATOM 1126 C CA . ARG A 1 81 ? 7.104 7.654 1.933 1.00 0.00 75 ARG A CA 1
ATOM 1127 C C . ARG A 1 81 ? 7.283 6.146 2.084 1.00 0.00 75 ARG A C 1
ATOM 1128 O O . ARG A 1 81 ? 8.177 5.692 2.745 1.00 0.00 75 ARG A O 1
ATOM 1149 N N . ALA A 1 82 ? 6.441 5.358 1.471 1.00 0.00 76 ALA A N 1
ATOM 1150 C CA . ALA A 1 82 ? 6.670 3.957 1.592 1.00 0.00 76 ALA A CA 1
ATOM 1151 C C . ALA A 1 82 ? 7.612 3.576 0.489 1.00 0.00 76 ALA A C 1
ATOM 1152 O O . ALA A 1 82 ? 8.709 3.120 0.718 1.00 0.00 76 ALA A O 1
ATOM 1159 N N . ILE A 1 83 ? 7.203 3.913 -0.709 1.00 0.00 77 ILE A N 1
ATOM 1160 C CA . ILE A 1 83 ? 7.957 3.469 -1.861 1.00 0.00 77 ILE A CA 1
ATOM 1161 C C . ILE A 1 83 ? 9.448 3.853 -1.875 1.00 0.00 77 ILE A C 1
ATOM 1162 O O . ILE A 1 83 ? 10.323 2.993 -2.072 1.00 0.00 77 ILE A O 1
ATOM 1178 N N . ALA A 1 84 ? 9.760 5.039 -1.432 1.00 0.00 78 ALA A N 1
ATOM 1179 C CA . ALA A 1 84 ? 11.097 5.557 -1.510 1.00 0.00 78 ALA A CA 1
ATOM 1180 C C . ALA A 1 84 ? 11.755 5.460 -0.150 1.00 0.00 78 ALA A C 1
ATOM 1181 O O . ALA A 1 84 ? 12.921 5.089 -0.026 1.00 0.00 78 ALA A O 1
ATOM 1188 N N . ILE A 1 85 ? 10.961 5.693 0.880 1.00 0.00 79 ILE A N 1
ATOM 1189 C CA . ILE A 1 85 ? 11.476 5.850 2.218 1.00 0.00 79 ILE A CA 1
ATOM 1190 C C . ILE A 1 85 ? 11.675 4.515 2.911 1.00 0.00 79 ILE A C 1
ATOM 1191 O O . ILE A 1 85 ? 12.576 4.365 3.808 1.00 0.00 79 ILE A O 1
ATOM 1207 N N . ASP A 1 86 ? 11.270 3.464 2.240 1.00 0.00 80 ASP A N 1
ATOM 1208 C CA . ASP A 1 86 ? 11.381 2.135 2.632 1.00 0.00 80 ASP A CA 1
ATOM 1209 C C . ASP A 1 86 ? 12.466 1.586 1.951 1.00 0.00 80 ASP A C 1
ATOM 1210 O O . ASP A 1 86 ? 13.461 1.384 2.588 1.00 0.00 80 ASP A O 1
ATOM 1219 N N . LYS A 1 87 ? 12.374 1.603 0.620 1.00 0.00 81 LYS A N 1
ATOM 1220 C CA . LYS A 1 87 ? 13.380 0.974 -0.212 1.00 0.00 81 LYS A CA 1
ATOM 1221 C C . LYS A 1 87 ? 14.780 1.242 0.306 1.00 0.00 81 LYS A C 1
ATOM 1222 O O . LYS A 1 87 ? 15.478 0.289 0.671 1.00 0.00 81 LYS A O 1
ATOM 1241 N N . LYS A 1 88 ? 15.031 2.491 0.732 1.00 0.00 82 LYS A N 1
ATOM 1242 C CA . LYS A 1 88 ? 16.360 2.945 0.986 1.00 0.00 82 LYS A CA 1
ATOM 1243 C C . LYS A 1 88 ? 16.839 2.435 2.346 1.00 0.00 82 LYS A C 1
ATOM 1244 O O . LYS A 1 88 ? 17.790 1.644 2.425 1.00 0.00 82 LYS A O 1
ATOM 1263 N N . ALA A 1 89 ? 16.053 2.598 3.393 1.00 0.00 83 ALA A N 1
ATOM 1264 C CA . ALA A 1 89 ? 16.614 2.244 4.685 1.00 0.00 83 ALA A CA 1
ATOM 1265 C C . ALA A 1 89 ? 15.609 1.512 5.445 1.00 0.00 83 ALA A C 1
ATOM 1266 O O . ALA A 1 89 ? 15.901 0.673 6.239 1.00 0.00 83 ALA A O 1
ATOM 1273 N N . LYS A 1 90 ? 14.429 1.903 5.245 1.00 0.00 84 LYS A N 1
ATOM 1274 C CA . LYS A 1 90 ? 13.455 1.068 5.810 1.00 0.00 84 LYS A CA 1
ATOM 1275 C C . LYS A 1 90 ? 13.588 -0.394 5.309 1.00 0.00 84 LYS A C 1
ATOM 1276 O O . LYS A 1 90 ? 13.611 -1.303 6.135 1.00 0.00 84 LYS A O 1
ATOM 1295 N N . ALA A 1 91 ? 13.862 -0.637 4.012 1.00 0.00 85 ALA A N 1
ATOM 1296 C CA . ALA A 1 91 ? 13.967 -1.969 3.561 1.00 0.00 85 ALA A CA 1
ATOM 1297 C C . ALA A 1 91 ? 15.350 -2.518 3.852 1.00 0.00 85 ALA A C 1
ATOM 1298 O O . ALA A 1 91 ? 15.481 -3.697 4.244 1.00 0.00 85 ALA A O 1
ATOM 1305 N N . ASN A 1 92 ? 16.413 -1.688 3.801 1.00 0.00 86 ASN A N 1
ATOM 1306 C CA . ASN A 1 92 ? 17.721 -2.297 4.018 1.00 0.00 86 ASN A CA 1
ATOM 1307 C C . ASN A 1 92 ? 18.296 -2.086 5.378 1.00 0.00 86 ASN A C 1
ATOM 1308 O O . ASN A 1 92 ? 19.273 -2.725 5.752 1.00 0.00 86 ASN A O 1
ATOM 1319 N N . GLN A 1 93 ? 17.732 -1.201 6.121 1.00 0.00 87 GLN A N 1
ATOM 1320 C CA . GLN A 1 93 ? 18.218 -0.981 7.438 1.00 0.00 87 GLN A CA 1
ATOM 1321 C C . GLN A 1 93 ? 17.486 -1.910 8.366 1.00 0.00 87 GLN A C 1
ATOM 1322 O O . GLN A 1 93 ? 17.906 -2.109 9.498 1.00 0.00 87 GLN A O 1
ATOM 1336 N N . LEU A 1 94 ? 16.380 -2.522 7.910 1.00 0.00 88 LEU A N 1
ATOM 1337 C CA . LEU A 1 94 ? 15.782 -3.598 8.636 1.00 0.00 88 LEU A CA 1
ATOM 1338 C C . LEU A 1 94 ? 16.717 -4.782 8.522 1.00 0.00 88 LEU A C 1
ATOM 1339 O O . LEU A 1 94 ? 17.257 -5.272 9.519 1.00 0.00 88 LEU A O 1
ATOM 1355 N N . GLN A 1 95 ? 16.919 -5.244 7.296 1.00 0.00 89 GLN A N 1
ATOM 1356 C CA . GLN A 1 95 ? 17.650 -6.436 6.940 1.00 0.00 89 GLN A CA 1
ATOM 1357 C C . GLN A 1 95 ? 18.655 -6.115 5.829 1.00 0.00 89 GLN A C 1
ATOM 1358 O O . GLN A 1 95 ? 18.300 -5.461 4.829 1.00 0.00 89 GLN A O 1
ATOM 1372 N N . GLU A 1 96 ? 19.883 -6.598 5.973 1.00 0.00 90 GLU A N 1
ATOM 1373 C CA . GLU A 1 96 ? 20.917 -6.382 4.956 1.00 0.00 90 GLU A CA 1
ATOM 1374 C C . GLU A 1 96 ? 20.546 -7.161 3.700 1.00 0.00 90 GLU A C 1
ATOM 1375 O O . GLU A 1 96 ? 20.795 -6.718 2.584 1.00 0.00 90 GLU A O 1
ATOM 1387 N N . GLN A 1 97 ? 19.907 -8.309 3.947 1.00 0.00 91 GLN A N 1
ATOM 1388 C CA . GLN A 1 97 ? 19.467 -9.295 2.959 1.00 0.00 91 GLN A CA 1
ATOM 1389 C C . GLN A 1 97 ? 18.674 -8.686 1.798 1.00 0.00 91 GLN A C 1
ATOM 1390 O O . GLN A 1 97 ? 18.693 -9.206 0.686 1.00 0.00 91 GLN A O 1
ATOM 1404 N N . GLY A 1 98 ? 18.055 -7.549 2.023 1.00 0.00 92 GLY A N 1
ATOM 1405 C CA . GLY A 1 98 ? 17.269 -6.993 0.958 1.00 0.00 92 GLY A CA 1
ATOM 1406 C C . GLY A 1 98 ? 15.796 -7.287 1.078 1.00 0.00 92 GLY A C 1
ATOM 1407 O O . GLY A 1 98 ? 15.217 -7.907 0.194 1.00 0.00 92 GLY A O 1
ATOM 1411 N N . MET A 1 99 ? 15.203 -6.632 2.097 1.00 0.00 93 MET A N 1
ATOM 1412 C CA . MET A 1 99 ? 13.777 -6.718 2.448 1.00 0.00 93 MET A CA 1
ATOM 1413 C C . MET A 1 99 ? 13.147 -8.091 2.205 1.00 0.00 93 MET A C 1
ATOM 1414 O O . MET A 1 99 ? 11.936 -8.211 2.065 1.00 0.00 93 MET A O 1
ATOM 1428 N N . GLU A 1 100 ? 13.962 -9.121 2.366 1.00 0.00 94 GLU A N 1
ATOM 1429 C CA . GLU A 1 100 ? 13.663 -10.486 1.962 1.00 0.00 94 GLU A CA 1
ATOM 1430 C C . GLU A 1 100 ? 12.738 -11.216 2.868 1.00 0.00 94 GLU A C 1
ATOM 1431 O O . GLU A 1 100 ? 12.676 -12.445 2.811 1.00 0.00 94 GLU A O 1
ATOM 1443 N N . THR A 1 101 ? 11.987 -10.496 3.666 1.00 0.00 95 THR A N 1
ATOM 1444 C CA . THR A 1 101 ? 11.061 -11.054 4.584 1.00 0.00 95 THR A CA 1
ATOM 1445 C C . THR A 1 101 ? 10.422 -9.989 5.422 1.00 0.00 95 THR A C 1
ATOM 1446 O O . THR A 1 101 ? 9.228 -9.720 5.267 1.00 0.00 95 THR A O 1
ATOM 1457 N N . SER A 1 102 ? 11.198 -9.290 6.210 1.00 0.00 96 SER A N 1
ATOM 1458 C CA . SER A 1 102 ? 10.570 -8.495 7.218 1.00 0.00 96 SER A CA 1
ATOM 1459 C C . SER A 1 102 ? 10.007 -7.201 6.742 1.00 0.00 96 SER A C 1
ATOM 1460 O O . SER A 1 102 ? 9.243 -6.559 7.456 1.00 0.00 96 SER A O 1
ATOM 1468 N N . GLU A 1 103 ? 10.379 -6.781 5.557 1.00 0.00 97 GLU A N 1
ATOM 1469 C CA . GLU A 1 103 ? 9.747 -5.596 5.076 1.00 0.00 97 GLU A CA 1
ATOM 1470 C C . GLU A 1 103 ? 8.541 -5.995 4.246 1.00 0.00 97 GLU A C 1
ATOM 1471 O O . GLU A 1 103 ? 7.419 -5.649 4.575 1.00 0.00 97 GLU A O 1
ATOM 1483 N N . MET A 1 104 ? 8.786 -6.807 3.245 1.00 0.00 98 MET A N 1
ATOM 1484 C CA . MET A 1 104 ? 7.790 -7.257 2.268 1.00 0.00 98 MET A CA 1
ATOM 1485 C C . MET A 1 104 ? 6.512 -7.871 2.938 1.00 0.00 98 MET A C 1
ATOM 1486 O O . MET A 1 104 ? 5.403 -7.469 2.654 1.00 0.00 98 MET A O 1
ATOM 1500 N N . LEU A 1 105 ? 6.692 -8.857 3.823 1.00 0.00 99 LEU A N 1
ATOM 1501 C CA . LEU A 1 105 ? 5.538 -9.545 4.441 1.00 0.00 99 LEU A CA 1
ATOM 1502 C C . LEU A 1 105 ? 4.783 -8.609 5.388 1.00 0.00 99 LEU A C 1
ATOM 1503 O O . LEU A 1 105 ? 3.540 -8.715 5.589 1.00 0.00 99 LEU A O 1
ATOM 1519 N N . ALA A 1 106 ? 5.552 -7.697 5.966 1.00 0.00 100 ALA A N 1
ATOM 1520 C CA . ALA A 1 106 ? 5.039 -6.684 6.858 1.00 0.00 100 ALA A CA 1
ATOM 1521 C C . ALA A 1 106 ? 3.893 -5.950 6.211 1.00 0.00 100 ALA A C 1
ATOM 1522 O O . ALA A 1 106 ? 2.902 -5.686 6.876 1.00 0.00 100 ALA A O 1
ATOM 1529 N N . LEU A 1 107 ? 4.005 -5.728 4.890 1.00 0.00 101 LEU A N 1
ATOM 1530 C CA . LEU A 1 107 ? 2.985 -5.041 4.083 1.00 0.00 101 LEU A CA 1
ATOM 1531 C C . LEU A 1 107 ? 1.604 -5.492 4.436 1.00 0.00 101 LEU A C 1
ATOM 1532 O O . LEU A 1 107 ? 0.758 -4.667 4.709 1.00 0.00 101 LEU A O 1
ATOM 1548 N N . LEU A 1 108 ? 1.392 -6.793 4.494 1.00 0.00 102 LEU A N 1
ATOM 1549 C CA . LEU A 1 108 ? 0.080 -7.298 4.796 1.00 0.00 102 LEU A CA 1
ATOM 1550 C C . LEU A 1 108 ? -0.376 -6.959 6.215 1.00 0.00 102 LEU A C 1
ATOM 1551 O O . LEU A 1 108 ? -1.505 -6.485 6.388 1.00 0.00 102 LEU A O 1
ATOM 1567 N N . HIS A 1 109 ? 0.471 -7.194 7.230 1.00 0.00 103 HIS A N 1
ATOM 1568 C CA . HIS A 1 109 ? 0.022 -6.921 8.596 1.00 0.00 103 HIS A CA 1
ATOM 1569 C C . HIS A 1 109 ? -0.287 -5.429 8.742 1.00 0.00 103 HIS A C 1
ATOM 1570 O O . HIS A 1 109 ? -1.276 -5.052 9.349 1.00 0.00 103 HIS A O 1
ATOM 1584 N N . ILE A 1 110 ? 0.525 -4.610 8.088 1.00 0.00 104 ILE A N 1
ATOM 1585 C CA . ILE A 1 110 ? 0.375 -3.155 8.184 1.00 0.00 104 ILE A CA 1
ATOM 1586 C C . ILE A 1 110 ? -0.819 -2.671 7.379 1.00 0.00 104 ILE A C 1
ATOM 1587 O O . ILE A 1 110 ? -1.622 -1.873 7.857 1.00 0.00 104 ILE A O 1
ATOM 1603 N N . THR A 1 111 ? -0.978 -3.233 6.206 1.00 0.00 105 THR A N 1
ATOM 1604 C CA . THR A 1 111 ? -2.043 -2.806 5.334 1.00 0.00 105 THR A CA 1
ATOM 1605 C C . THR A 1 111 ? -3.402 -3.269 5.862 1.00 0.00 105 THR A C 1
ATOM 1606 O O . THR A 1 111 ? -4.336 -2.498 5.910 1.00 0.00 105 THR A O 1
ATOM 1617 N N . ARG A 1 112 ? -3.495 -4.491 6.356 1.00 0.00 106 ARG A N 1
ATOM 1618 C CA . ARG A 1 112 ? -4.806 -4.948 6.755 1.00 0.00 106 ARG A CA 1
ATOM 1619 C C . ARG A 1 112 ? -5.164 -4.364 8.110 1.00 0.00 106 ARG A C 1
ATOM 1620 O O . ARG A 1 112 ? -6.317 -4.187 8.441 1.00 0.00 106 ARG A O 1
ATOM 1641 N N . ASP A 1 113 ? -4.170 -4.078 8.903 1.00 0.00 107 ASP A N 1
ATOM 1642 C CA . ASP A 1 113 ? -4.420 -3.428 10.166 1.00 0.00 107 ASP A CA 1
ATOM 1643 C C . ASP A 1 113 ? -4.941 -2.008 9.938 1.00 0.00 107 ASP A C 1
ATOM 1644 O O . ASP A 1 113 ? -6.066 -1.640 10.342 1.00 0.00 107 ASP A O 1
ATOM 1653 N N . ALA A 1 114 ? -4.163 -1.252 9.210 1.00 0.00 108 ALA A N 1
ATOM 1654 C CA . ALA A 1 114 ? -4.444 0.130 8.937 1.00 0.00 108 ALA A CA 1
ATOM 1655 C C . ALA A 1 114 ? -5.673 0.305 8.035 1.00 0.00 108 ALA A C 1
ATOM 1656 O O . ALA A 1 114 ? -6.667 0.853 8.461 1.00 0.00 108 ALA A O 1
ATOM 1663 N N . TYR A 1 115 ? -5.655 -0.329 6.879 1.00 0.00 109 TYR A N 1
ATOM 1664 C CA . TYR A 1 115 ? -6.717 -0.114 5.862 1.00 0.00 109 TYR A CA 1
ATOM 1665 C C . TYR A 1 115 ? -8.074 -0.557 6.363 1.00 0.00 109 TYR A C 1
ATOM 1666 O O . TYR A 1 115 ? -9.075 0.094 6.174 1.00 0.00 109 TYR A O 1
ATOM 1684 N N . ARG A 1 116 ? -8.052 -1.630 7.071 1.00 0.00 110 ARG A N 1
ATOM 1685 C CA . ARG A 1 116 ? -9.336 -2.158 7.514 1.00 0.00 110 ARG A CA 1
ATOM 1686 C C . ARG A 1 116 ? -9.960 -1.280 8.621 1.00 0.00 110 ARG A C 1
ATOM 1687 O O . ARG A 1 116 ? -11.108 -1.477 9.018 1.00 0.00 110 ARG A O 1
ATOM 1708 N N . SER A 1 117 ? -9.194 -0.293 9.084 1.00 0.00 111 SER A N 1
ATOM 1709 C CA . SER A 1 117 ? -9.667 0.686 10.042 1.00 0.00 111 SER A CA 1
ATOM 1710 C C . SER A 1 117 ? -10.293 1.969 9.399 1.00 0.00 111 SER A C 1
ATOM 1711 O O . SER A 1 117 ? -11.047 2.669 10.079 1.00 0.00 111 SER A O 1
ATOM 1719 N N . TRP A 1 118 ? -10.032 2.278 8.101 1.00 0.00 112 TRP A N 1
ATOM 1720 C CA . TRP A 1 118 ? -10.547 3.510 7.478 1.00 0.00 112 TRP A CA 1
ATOM 1721 C C . TRP A 1 118 ? -10.676 3.379 5.947 1.00 0.00 112 TRP A C 1
ATOM 1722 O O . TRP A 1 118 ? -11.057 4.322 5.262 1.00 0.00 112 TRP A O 1
ATOM 1743 N N . THR A 1 119 ? -10.477 2.184 5.435 1.00 0.00 113 THR A N 1
ATOM 1744 C CA . THR A 1 119 ? -10.369 1.937 3.999 1.00 0.00 113 THR A CA 1
ATOM 1745 C C . THR A 1 119 ? -11.074 0.608 3.667 1.00 0.00 113 THR A C 1
ATOM 1746 O O . THR A 1 119 ? -10.657 -0.118 2.775 1.00 0.00 113 THR A O 1
ATOM 1757 N N . ASN A 1 120 ? -12.150 0.326 4.400 1.00 0.00 114 ASN A N 1
ATOM 1758 C CA . ASN A 1 120 ? -12.976 -0.893 4.234 1.00 0.00 114 ASN A CA 1
ATOM 1759 C C . ASN A 1 120 ? -12.219 -2.203 4.373 1.00 0.00 114 ASN A C 1
ATOM 1760 O O . ASN A 1 120 ? -11.831 -2.829 3.371 1.00 0.00 114 ASN A O 1
ATOM 1772 N N . MET A 1 7 ? 4.699 5.032 6.642 1.00 0.00 1 MET A N 2
ATOM 1773 C CA . MET A 1 7 ? 3.417 4.884 7.358 1.00 0.00 1 MET A CA 2
ATOM 1774 C C . MET A 1 7 ? 2.306 5.566 6.577 1.00 0.00 1 MET A C 2
ATOM 1775 O O . MET A 1 7 ? 2.531 6.604 5.950 1.00 0.00 1 MET A O 2
ATOM 1789 N N . ASN A 1 8 ? 1.117 4.983 6.589 1.00 0.00 2 ASN A N 2
ATOM 1790 C CA . ASN A 1 8 ? -0.036 5.631 5.983 1.00 0.00 2 ASN A CA 2
ATOM 1791 C C . ASN A 1 8 ? -0.630 6.460 7.090 1.00 0.00 2 ASN A C 2
ATOM 1792 O O . ASN A 1 8 ? -1.450 5.988 7.848 1.00 0.00 2 ASN A O 2
ATOM 1803 N N . THR A 1 9 ? -0.146 7.650 7.241 1.00 0.00 3 THR A N 2
ATOM 1804 C CA . THR A 1 9 ? -0.507 8.436 8.384 1.00 0.00 3 THR A CA 2
ATOM 1805 C C . THR A 1 9 ? -1.661 9.423 8.092 1.00 0.00 3 THR A C 2
ATOM 1806 O O . THR A 1 9 ? -2.340 9.378 7.026 1.00 0.00 3 THR A O 2
ATOM 1817 N N . ASP A 1 10 ? -1.864 10.286 9.049 1.00 0.00 4 ASP A N 2
ATOM 1818 C CA . ASP A 1 10 ? -2.838 11.356 9.095 1.00 0.00 4 ASP A CA 2
ATOM 1819 C C . ASP A 1 10 ? -2.468 12.420 8.081 1.00 0.00 4 ASP A C 2
ATOM 1820 O O . ASP A 1 10 ? -1.742 13.350 8.392 1.00 0.00 4 ASP A O 2
ATOM 1829 N N . VAL A 1 11 ? -2.789 12.164 6.821 1.00 0.00 5 VAL A N 2
ATOM 1830 C CA . VAL A 1 11 ? -2.522 13.084 5.739 1.00 0.00 5 VAL A CA 2
ATOM 1831 C C . VAL A 1 11 ? -3.090 12.506 4.470 1.00 0.00 5 VAL A C 2
ATOM 1832 O O . VAL A 1 11 ? -3.636 13.204 3.630 1.00 0.00 5 VAL A O 2
ATOM 1845 N N . LEU A 1 12 ? -3.001 11.204 4.346 1.00 0.00 6 LEU A N 2
ATOM 1846 C CA . LEU A 1 12 ? -3.423 10.601 3.129 1.00 0.00 6 LEU A CA 2
ATOM 1847 C C . LEU A 1 12 ? -4.464 9.567 3.360 1.00 0.00 6 LEU A C 2
ATOM 1848 O O . LEU A 1 12 ? -5.421 9.505 2.631 1.00 0.00 6 LEU A O 2
ATOM 1864 N N . ASN A 1 13 ? -4.330 8.775 4.387 1.00 0.00 7 ASN A N 2
ATOM 1865 C CA . ASN A 1 13 ? -5.272 7.735 4.542 1.00 0.00 7 ASN A CA 2
ATOM 1866 C C . ASN A 1 13 ? -6.505 8.256 5.183 1.00 0.00 7 ASN A C 2
ATOM 1867 O O . ASN A 1 13 ? -7.573 8.034 4.720 1.00 0.00 7 ASN A O 2
ATOM 1878 N N . GLN A 1 14 ? -6.374 9.081 6.162 1.00 0.00 8 GLN A N 2
ATOM 1879 C CA . GLN A 1 14 ? -7.576 9.604 6.726 1.00 0.00 8 GLN A CA 2
ATOM 1880 C C . GLN A 1 14 ? -8.103 10.792 5.933 1.00 0.00 8 GLN A C 2
ATOM 1881 O O . GLN A 1 14 ? -9.286 11.029 5.893 1.00 0.00 8 GLN A O 2
ATOM 1895 N N . GLN A 1 15 ? -7.231 11.476 5.198 1.00 0.00 9 GLN A N 2
ATOM 1896 C CA . GLN A 1 15 ? -7.715 12.557 4.370 1.00 0.00 9 GLN A CA 2
ATOM 1897 C C . GLN A 1 15 ? -8.096 12.077 2.984 1.00 0.00 9 GLN A C 2
ATOM 1898 O O . GLN A 1 15 ? -9.268 12.002 2.650 1.00 0.00 9 GLN A O 2
ATOM 1912 N N . LYS A 1 16 ? -7.106 11.629 2.236 1.00 0.00 10 LYS A N 2
ATOM 1913 C CA . LYS A 1 16 ? -7.277 11.254 0.838 1.00 0.00 10 LYS A CA 2
ATOM 1914 C C . LYS A 1 16 ? -8.029 9.958 0.670 1.00 0.00 10 LYS A C 2
ATOM 1915 O O . LYS A 1 16 ? -8.471 9.643 -0.406 1.00 0.00 10 LYS A O 2
ATOM 1934 N N . ILE A 1 17 ? -8.208 9.211 1.718 1.00 0.00 11 ILE A N 2
ATOM 1935 C CA . ILE A 1 17 ? -9.039 8.065 1.602 1.00 0.00 11 ILE A CA 2
ATOM 1936 C C . ILE A 1 17 ? -10.425 8.391 2.073 1.00 0.00 11 ILE A C 2
ATOM 1937 O O . ILE A 1 17 ? -11.360 7.959 1.487 1.00 0.00 11 ILE A O 2
ATOM 1953 N N . GLU A 1 18 ? -10.583 9.206 3.073 1.00 0.00 12 GLU A N 2
ATOM 1954 C CA . GLU A 1 18 ? -11.927 9.565 3.438 1.00 0.00 12 GLU A CA 2
ATOM 1955 C C . GLU A 1 18 ? -12.605 10.366 2.329 1.00 0.00 12 GLU A C 2
ATOM 1956 O O . GLU A 1 18 ? -13.800 10.192 2.047 1.00 0.00 12 GLU A O 2
ATOM 1968 N N . GLU A 1 19 ? -11.822 11.186 1.660 1.00 0.00 13 GLU A N 2
ATOM 1969 C CA . GLU A 1 19 ? -12.329 12.051 0.615 1.00 0.00 13 GLU A CA 2
ATOM 1970 C C . GLU A 1 19 ? -12.271 11.401 -0.779 1.00 0.00 13 GLU A C 2
ATOM 1971 O O . GLU A 1 19 ? -13.153 11.632 -1.601 1.00 0.00 13 GLU A O 2
ATOM 1983 N N . LEU A 1 20 ? -11.261 10.580 -1.045 1.00 0.00 14 LEU A N 2
ATOM 1984 C CA . LEU A 1 20 ? -11.185 9.959 -2.366 1.00 0.00 14 LEU A CA 2
ATOM 1985 C C . LEU A 1 20 ? -11.817 8.610 -2.368 1.00 0.00 14 LEU A C 2
ATOM 1986 O O . LEU A 1 20 ? -12.193 8.110 -3.422 1.00 0.00 14 LEU A O 2
ATOM 2002 N N . SER A 1 21 ? -11.821 7.943 -1.229 1.00 0.00 15 SER A N 2
ATOM 2003 C CA . SER A 1 21 ? -12.712 6.839 -1.120 1.00 0.00 15 SER A CA 2
ATOM 2004 C C . SER A 1 21 ? -14.123 7.412 -1.182 1.00 0.00 15 SER A C 2
ATOM 2005 O O . SER A 1 21 ? -14.644 7.479 -2.272 1.00 0.00 15 SER A O 2
ATOM 2013 N N . ALA A 1 22 ? -14.732 7.878 -0.073 1.00 0.00 16 ALA A N 2
ATOM 2014 C CA . ALA A 1 22 ? -16.040 8.574 -0.168 1.00 0.00 16 ALA A CA 2
ATOM 2015 C C . ALA A 1 22 ? -17.040 7.819 -1.057 1.00 0.00 16 ALA A C 2
ATOM 2016 O O . ALA A 1 22 ? -17.045 6.611 -1.078 1.00 0.00 16 ALA A O 2
ATOM 2023 N N . GLU A 1 23 ? -17.798 8.525 -1.873 1.00 0.00 17 GLU A N 2
ATOM 2024 C CA . GLU A 1 23 ? -18.775 7.888 -2.759 1.00 0.00 17 GLU A CA 2
ATOM 2025 C C . GLU A 1 23 ? -18.108 7.139 -3.916 1.00 0.00 17 GLU A C 2
ATOM 2026 O O . GLU A 1 23 ? -18.784 6.629 -4.817 1.00 0.00 17 GLU A O 2
ATOM 2038 N N . ILE A 1 24 ? -16.801 7.070 -3.893 1.00 0.00 18 ILE A N 2
ATOM 2039 C CA . ILE A 1 24 ? -16.070 6.355 -4.873 1.00 0.00 18 ILE A CA 2
ATOM 2040 C C . ILE A 1 24 ? -15.501 5.095 -4.215 1.00 0.00 18 ILE A C 2
ATOM 2041 O O . ILE A 1 24 ? -16.126 4.050 -4.346 1.00 0.00 18 ILE A O 2
ATOM 2057 N N . GLY A 1 25 ? -14.339 5.087 -3.545 1.00 0.00 19 GLY A N 2
ATOM 2058 C CA . GLY A 1 25 ? -13.840 3.995 -2.722 1.00 0.00 19 GLY A CA 2
ATOM 2059 C C . GLY A 1 25 ? -14.773 3.385 -1.667 1.00 0.00 19 GLY A C 2
ATOM 2060 O O . GLY A 1 25 ? -14.607 2.225 -1.376 1.00 0.00 19 GLY A O 2
ATOM 2064 N N . SER A 1 26 ? -15.778 4.073 -1.134 1.00 0.00 20 SER A N 2
ATOM 2065 C CA . SER A 1 26 ? -16.752 3.479 -0.154 1.00 0.00 20 SER A CA 2
ATOM 2066 C C . SER A 1 26 ? -17.646 2.435 -0.847 1.00 0.00 20 SER A C 2
ATOM 2067 O O . SER A 1 26 ? -18.633 1.950 -0.299 1.00 0.00 20 SER A O 2
ATOM 2075 N N . ASP A 1 27 ? -17.202 2.032 -2.027 1.00 0.00 21 ASP A N 2
ATOM 2076 C CA . ASP A 1 27 ? -18.004 1.328 -2.985 1.00 0.00 21 ASP A CA 2
ATOM 2077 C C . ASP A 1 27 ? -17.016 0.449 -3.746 1.00 0.00 21 ASP A C 2
ATOM 2078 O O . ASP A 1 27 ? -17.247 -0.732 -3.964 1.00 0.00 21 ASP A O 2
ATOM 2087 N N . ASN A 1 28 ? -15.858 1.047 -4.075 1.00 0.00 22 ASN A N 2
ATOM 2088 C CA . ASN A 1 28 ? -14.822 0.405 -4.901 1.00 0.00 22 ASN A CA 2
ATOM 2089 C C . ASN A 1 28 ? -13.609 -0.089 -4.079 1.00 0.00 22 ASN A C 2
ATOM 2090 O O . ASN A 1 28 ? -13.071 -1.148 -4.356 1.00 0.00 22 ASN A O 2
ATOM 2101 N N . VAL A 1 29 ? -13.177 0.662 -3.064 1.00 0.00 23 VAL A N 2
ATOM 2102 C CA . VAL A 1 29 ? -11.967 0.273 -2.310 1.00 0.00 23 VAL A CA 2
ATOM 2103 C C . VAL A 1 29 ? -12.071 -1.073 -1.563 1.00 0.00 23 VAL A C 2
ATOM 2104 O O . VAL A 1 29 ? -11.110 -1.823 -1.609 1.00 0.00 23 VAL A O 2
ATOM 2117 N N . PRO A 1 30 ? -13.223 -1.453 -0.897 1.00 0.00 24 PRO A N 2
ATOM 2118 C CA . PRO A 1 30 ? -13.331 -2.784 -0.290 1.00 0.00 24 PRO A CA 2
ATOM 2119 C C . PRO A 1 30 ? -13.242 -3.832 -1.386 1.00 0.00 24 PRO A C 2
ATOM 2120 O O . PRO A 1 30 ? -12.801 -4.957 -1.160 1.00 0.00 24 PRO A O 2
ATOM 2131 N N . VAL A 1 31 ? -13.727 -3.453 -2.572 1.00 0.00 25 VAL A N 2
ATOM 2132 C CA . VAL A 1 31 ? -13.531 -4.320 -3.718 1.00 0.00 25 VAL A CA 2
ATOM 2133 C C . VAL A 1 31 ? -12.026 -4.465 -4.020 1.00 0.00 25 VAL A C 2
ATOM 2134 O O . VAL A 1 31 ? -11.469 -5.536 -3.846 1.00 0.00 25 VAL A O 2
ATOM 2147 N N . LEU A 1 32 ? -11.360 -3.368 -4.363 1.00 0.00 26 LEU A N 2
ATOM 2148 C CA . LEU A 1 32 ? -9.986 -3.337 -4.869 1.00 0.00 26 LEU A CA 2
ATOM 2149 C C . LEU A 1 32 ? -8.955 -3.790 -3.807 1.00 0.00 26 LEU A C 2
ATOM 2150 O O . LEU A 1 32 ? -8.221 -4.762 -4.000 1.00 0.00 26 LEU A O 2
ATOM 2166 N N . LEU A 1 33 ? -8.875 -2.984 -2.777 1.00 0.00 27 LEU A N 2
ATOM 2167 C CA . LEU A 1 33 ? -7.917 -3.214 -1.700 1.00 0.00 27 LEU A CA 2
ATOM 2168 C C . LEU A 1 33 ? -7.908 -4.677 -1.236 1.00 0.00 27 LEU A C 2
ATOM 2169 O O . LEU A 1 33 ? -6.856 -5.280 -1.110 1.00 0.00 27 LEU A O 2
ATOM 2185 N N . ASP A 1 34 ? -9.070 -5.262 -1.053 1.00 0.00 28 ASP A N 2
ATOM 2186 C CA . ASP A 1 34 ? -9.117 -6.616 -0.524 1.00 0.00 28 ASP A CA 2
ATOM 2187 C C . ASP A 1 34 ? -8.753 -7.667 -1.582 1.00 0.00 28 ASP A C 2
ATOM 2188 O O . ASP A 1 34 ? -8.187 -8.704 -1.254 1.00 0.00 28 ASP A O 2
ATOM 2197 N N . ILE A 1 35 ? -9.003 -7.375 -2.858 1.00 0.00 29 ILE A N 2
ATOM 2198 C CA . ILE A 1 35 ? -8.730 -8.353 -3.911 1.00 0.00 29 ILE A CA 2
ATOM 2199 C C . ILE A 1 35 ? -7.260 -8.333 -4.318 1.00 0.00 29 ILE A C 2
ATOM 2200 O O . ILE A 1 35 ? -6.589 -9.358 -4.307 1.00 0.00 29 ILE A O 2
ATOM 2216 N N . PHE A 1 36 ? -6.747 -7.147 -4.618 1.00 0.00 30 PHE A N 2
ATOM 2217 C CA . PHE A 1 36 ? -5.406 -6.966 -5.127 1.00 0.00 30 PHE A CA 2
ATOM 2218 C C . PHE A 1 36 ? -4.368 -7.330 -4.088 1.00 0.00 30 PHE A C 2
ATOM 2219 O O . PHE A 1 36 ? -3.298 -7.796 -4.401 1.00 0.00 30 PHE A O 2
ATOM 2236 N N . LEU A 1 37 ? -4.795 -7.276 -2.868 1.00 0.00 31 LEU A N 2
ATOM 2237 C CA . LEU A 1 37 ? -3.969 -7.664 -1.802 1.00 0.00 31 LEU A CA 2
ATOM 2238 C C . LEU A 1 37 ? -4.213 -9.101 -1.443 1.00 0.00 31 LEU A C 2
ATOM 2239 O O . LEU A 1 37 ? -3.277 -9.853 -1.376 1.00 0.00 31 LEU A O 2
ATOM 2255 N N . GLY A 1 38 ? -5.470 -9.509 -1.334 1.00 0.00 32 GLY A N 2
ATOM 2256 C CA . GLY A 1 38 ? -5.803 -10.877 -0.964 1.00 0.00 32 GLY A CA 2
ATOM 2257 C C . GLY A 1 38 ? -5.340 -11.926 -1.968 1.00 0.00 32 GLY A C 2
ATOM 2258 O O . GLY A 1 38 ? -4.927 -13.014 -1.580 1.00 0.00 32 GLY A O 2
ATOM 2262 N N . GLU A 1 39 ? -5.414 -11.624 -3.252 1.00 0.00 33 GLU A N 2
ATOM 2263 C CA . GLU A 1 39 ? -4.997 -12.575 -4.288 1.00 0.00 33 GLU A CA 2
ATOM 2264 C C . GLU A 1 39 ? -3.487 -12.493 -4.511 1.00 0.00 33 GLU A C 2
ATOM 2265 O O . GLU A 1 39 ? -2.825 -13.478 -4.854 1.00 0.00 33 GLU A O 2
ATOM 2277 N N . MET A 1 40 ? -2.975 -11.300 -4.293 1.00 0.00 34 MET A N 2
ATOM 2278 C CA . MET A 1 40 ? -1.508 -11.234 -4.273 1.00 0.00 34 MET A CA 2
ATOM 2279 C C . MET A 1 40 ? -0.966 -12.036 -3.129 1.00 0.00 34 MET A C 2
ATOM 2280 O O . MET A 1 40 ? -0.032 -12.818 -3.278 1.00 0.00 34 MET A O 2
ATOM 2294 N N . ASP A 1 41 ? -1.640 -11.915 -2.020 1.00 0.00 35 ASP A N 2
ATOM 2295 C CA . ASP A 1 41 ? -1.355 -12.571 -0.771 1.00 0.00 35 ASP A CA 2
ATOM 2296 C C . ASP A 1 41 ? -1.504 -14.048 -0.941 1.00 0.00 35 ASP A C 2
ATOM 2297 O O . ASP A 1 41 ? -0.743 -14.843 -0.372 1.00 0.00 35 ASP A O 2
ATOM 2306 N N . SER A 1 42 ? -2.468 -14.386 -1.783 1.00 0.00 36 SER A N 2
ATOM 2307 C CA . SER A 1 42 ? -2.783 -15.761 -2.033 1.00 0.00 36 SER A CA 2
ATOM 2308 C C . SER A 1 42 ? -1.602 -16.441 -2.541 1.00 0.00 36 SER A C 2
ATOM 2309 O O . SER A 1 42 ? -1.116 -17.450 -2.019 1.00 0.00 36 SER A O 2
ATOM 2317 N N . TYR A 1 43 ? -1.131 -15.816 -3.570 1.00 0.00 37 TYR A N 2
ATOM 2318 C CA . TYR A 1 43 ? -0.135 -16.354 -4.334 1.00 0.00 37 TYR A CA 2
ATOM 2319 C C . TYR A 1 43 ? 1.091 -16.493 -3.650 1.00 0.00 37 TYR A C 2
ATOM 2320 O O . TYR A 1 43 ? 1.711 -17.489 -3.765 1.00 0.00 37 TYR A O 2
ATOM 2338 N N . ILE A 1 44 ? 1.348 -15.589 -2.817 1.00 0.00 38 ILE A N 2
ATOM 2339 C CA . ILE A 1 44 ? 2.524 -15.535 -2.099 1.00 0.00 38 ILE A CA 2
ATOM 2340 C C . ILE A 1 44 ? 2.548 -16.547 -0.993 1.00 0.00 38 ILE A C 2
ATOM 2341 O O . ILE A 1 44 ? 3.584 -17.093 -0.745 1.00 0.00 38 ILE A O 2
ATOM 2357 N N . GLY A 1 45 ? 1.396 -16.851 -0.414 1.00 0.00 39 GLY A N 2
ATOM 2358 C CA . GLY A 1 45 ? 1.334 -17.914 0.584 1.00 0.00 39 GLY A CA 2
ATOM 2359 C C . GLY A 1 45 ? 1.870 -19.223 0.012 1.00 0.00 39 GLY A C 2
ATOM 2360 O O . GLY A 1 45 ? 2.646 -19.944 0.653 1.00 0.00 39 GLY A O 2
ATOM 2364 N N . THR A 1 46 ? 1.532 -19.453 -1.238 1.00 0.00 40 THR A N 2
ATOM 2365 C CA . THR A 1 46 ? 1.936 -20.615 -1.951 1.00 0.00 40 THR A CA 2
ATOM 2366 C C . THR A 1 46 ? 3.345 -20.396 -2.511 1.00 0.00 40 THR A C 2
ATOM 2367 O O . THR A 1 46 ? 4.238 -21.185 -2.296 1.00 0.00 40 THR A O 2
ATOM 2378 N N . LEU A 1 47 ? 3.554 -19.295 -3.200 1.00 0.00 41 LEU A N 2
ATOM 2379 C CA . LEU A 1 47 ? 4.791 -18.886 -3.819 1.00 0.00 41 LEU A CA 2
ATOM 2380 C C . LEU A 1 47 ? 5.985 -18.749 -2.841 1.00 0.00 41 LEU A C 2
ATOM 2381 O O . LEU A 1 47 ? 7.123 -18.871 -3.241 1.00 0.00 41 LEU A O 2
ATOM 2397 N N . THR A 1 48 ? 5.698 -18.450 -1.599 1.00 0.00 42 THR A N 2
ATOM 2398 C CA . THR A 1 48 ? 6.698 -18.388 -0.515 1.00 0.00 42 THR A CA 2
ATOM 2399 C C . THR A 1 48 ? 7.094 -19.781 -0.084 1.00 0.00 42 THR A C 2
ATOM 2400 O O . THR A 1 48 ? 8.278 -20.108 0.015 1.00 0.00 42 THR A O 2
ATOM 2411 N N . GLU A 1 49 ? 6.089 -20.601 0.115 1.00 0.00 43 GLU A N 2
ATOM 2412 C CA . GLU A 1 49 ? 6.316 -21.991 0.498 1.00 0.00 43 GLU A CA 2
ATOM 2413 C C . GLU A 1 49 ? 6.847 -22.796 -0.674 1.00 0.00 43 GLU A C 2
ATOM 2414 O O . GLU A 1 49 ? 7.230 -23.950 -0.514 1.00 0.00 43 GLU A O 2
ATOM 2426 N N . LEU A 1 50 ? 6.881 -22.195 -1.846 1.00 0.00 44 LEU A N 2
ATOM 2427 C CA . LEU A 1 50 ? 7.365 -22.855 -3.012 1.00 0.00 44 LEU A CA 2
ATOM 2428 C C . LEU A 1 50 ? 8.721 -22.328 -3.453 1.00 0.00 44 LEU A C 2
ATOM 2429 O O . LEU A 1 50 ? 9.573 -23.113 -3.866 1.00 0.00 44 LEU A O 2
ATOM 2445 N N . GLN A 1 51 ? 8.947 -21.017 -3.298 1.00 0.00 45 GLN A N 2
ATOM 2446 C CA . GLN A 1 51 ? 10.123 -20.423 -3.930 1.00 0.00 45 GLN A CA 2
ATOM 2447 C C . GLN A 1 51 ? 10.319 -18.947 -3.589 1.00 0.00 45 GLN A C 2
ATOM 2448 O O . GLN A 1 51 ? 9.864 -18.473 -2.547 1.00 0.00 45 GLN A O 2
ATOM 2462 N N . GLY A 1 52 ? 11.003 -18.222 -4.474 1.00 0.00 46 GLY A N 2
ATOM 2463 C CA . GLY A 1 52 ? 11.284 -16.819 -4.298 1.00 0.00 46 GLY A CA 2
ATOM 2464 C C . GLY A 1 52 ? 10.249 -15.963 -4.981 1.00 0.00 46 GLY A C 2
ATOM 2465 O O . GLY A 1 52 ? 10.494 -14.817 -5.319 1.00 0.00 46 GLY A O 2
ATOM 2469 N N . SER A 1 53 ? 9.129 -16.568 -5.271 1.00 0.00 47 SER A N 2
ATOM 2470 C CA . SER A 1 53 ? 8.054 -15.844 -5.779 1.00 0.00 47 SER A CA 2
ATOM 2471 C C . SER A 1 53 ? 7.597 -14.799 -4.772 1.00 0.00 47 SER A C 2
ATOM 2472 O O . SER A 1 53 ? 7.271 -13.700 -5.145 1.00 0.00 47 SER A O 2
ATOM 2480 N N . GLU A 1 54 ? 7.373 -15.177 -3.538 1.00 0.00 48 GLU A N 2
ATOM 2481 C CA . GLU A 1 54 ? 7.299 -14.267 -2.380 1.00 0.00 48 GLU A CA 2
ATOM 2482 C C . GLU A 1 54 ? 8.195 -12.982 -2.588 1.00 0.00 48 GLU A C 2
ATOM 2483 O O . GLU A 1 54 ? 7.868 -11.917 -2.150 1.00 0.00 48 GLU A O 2
ATOM 2495 N N . GLN A 1 55 ? 9.399 -13.190 -3.081 1.00 0.00 49 GLN A N 2
ATOM 2496 C CA . GLN A 1 55 ? 10.243 -12.032 -3.465 1.00 0.00 49 GLN A CA 2
ATOM 2497 C C . GLN A 1 55 ? 9.559 -11.117 -4.527 1.00 0.00 49 GLN A C 2
ATOM 2498 O O . GLN A 1 55 ? 9.368 -9.916 -4.308 1.00 0.00 49 GLN A O 2
ATOM 2512 N N . LEU A 1 56 ? 9.216 -11.716 -5.669 1.00 0.00 50 LEU A N 2
ATOM 2513 C CA . LEU A 1 56 ? 8.564 -11.153 -6.850 1.00 0.00 50 LEU A CA 2
ATOM 2514 C C . LEU A 1 56 ? 7.433 -10.256 -6.447 1.00 0.00 50 LEU A C 2
ATOM 2515 O O . LEU A 1 56 ? 7.220 -9.190 -7.015 1.00 0.00 50 LEU A O 2
ATOM 2531 N N . LEU A 1 57 ? 6.741 -10.747 -5.439 1.00 0.00 51 LEU A N 2
ATOM 2532 C CA . LEU A 1 57 ? 5.581 -10.198 -4.786 1.00 0.00 51 LEU A CA 2
ATOM 2533 C C . LEU A 1 57 ? 5.566 -8.705 -4.750 1.00 0.00 51 LEU A C 2
ATOM 2534 O O . LEU A 1 57 ? 4.573 -8.103 -5.080 1.00 0.00 51 LEU A O 2
ATOM 2550 N N . TYR A 1 58 ? 6.692 -8.132 -4.454 1.00 0.00 52 TYR A N 2
ATOM 2551 C CA . TYR A 1 58 ? 6.839 -6.741 -4.158 1.00 0.00 52 TYR A CA 2
ATOM 2552 C C . TYR A 1 58 ? 6.713 -5.929 -5.400 1.00 0.00 52 TYR A C 2
ATOM 2553 O O . TYR A 1 58 ? 5.892 -5.045 -5.492 1.00 0.00 52 TYR A O 2
ATOM 2571 N N . LEU A 1 59 ? 7.451 -6.386 -6.378 1.00 0.00 53 LEU A N 2
ATOM 2572 C CA . LEU A 1 59 ? 7.534 -5.598 -7.596 1.00 0.00 53 LEU A CA 2
ATOM 2573 C C . LEU A 1 59 ? 6.195 -5.557 -8.265 1.00 0.00 53 LEU A C 2
ATOM 2574 O O . LEU A 1 59 ? 5.783 -4.538 -8.794 1.00 0.00 53 LEU A O 2
ATOM 2590 N N . LYS A 1 60 ? 5.501 -6.643 -8.176 1.00 0.00 54 LYS A N 2
ATOM 2591 C CA . LYS A 1 60 ? 4.176 -6.694 -8.712 1.00 0.00 54 LYS A CA 2
ATOM 2592 C C . LYS A 1 60 ? 3.106 -6.122 -7.833 1.00 0.00 54 LYS A C 2
ATOM 2593 O O . LYS A 1 60 ? 2.261 -5.470 -8.325 1.00 0.00 54 LYS A O 2
ATOM 2612 N N . GLU A 1 61 ? 3.177 -6.353 -6.554 1.00 0.00 55 GLU A N 2
ATOM 2613 C CA . GLU A 1 61 ? 2.035 -5.869 -5.769 1.00 0.00 55 GLU A CA 2
ATOM 2614 C C . GLU A 1 61 ? 2.048 -4.356 -5.756 1.00 0.00 55 GLU A C 2
ATOM 2615 O O . GLU A 1 61 ? 1.043 -3.701 -5.979 1.00 0.00 55 GLU A O 2
ATOM 2627 N N . ILE A 1 62 ? 3.216 -3.836 -5.576 1.00 0.00 56 ILE A N 2
ATOM 2628 C CA . ILE A 1 62 ? 3.326 -2.389 -5.489 1.00 0.00 56 ILE A CA 2
ATOM 2629 C C . ILE A 1 62 ? 3.182 -1.721 -6.860 1.00 0.00 56 ILE A C 2
ATOM 2630 O O . ILE A 1 62 ? 3.002 -0.510 -6.936 1.00 0.00 56 ILE A O 2
ATOM 2646 N N . SER A 1 63 ? 3.309 -2.475 -7.940 1.00 0.00 57 SER A N 2
ATOM 2647 C CA . SER A 1 63 ? 3.049 -1.886 -9.253 1.00 0.00 57 SER A CA 2
ATOM 2648 C C . SER A 1 63 ? 1.600 -2.152 -9.644 1.00 0.00 57 SER A C 2
ATOM 2649 O O . SER A 1 63 ? 0.925 -1.322 -10.256 1.00 0.00 57 SER A O 2
ATOM 2657 N N . HIS A 1 64 ? 1.164 -3.332 -9.293 1.00 0.00 58 HIS A N 2
ATOM 2658 C CA . HIS A 1 64 ? -0.174 -3.775 -9.523 1.00 0.00 58 HIS A CA 2
ATOM 2659 C C . HIS A 1 64 ? -1.151 -3.167 -8.544 1.00 0.00 58 HIS A C 2
ATOM 2660 O O . HIS A 1 64 ? -1.816 -2.187 -8.888 1.00 0.00 58 HIS A O 2
ATOM 2674 N N . ALA A 1 65 ? -1.253 -3.652 -7.321 1.00 0.00 59 ALA A N 2
ATOM 2675 C CA . ALA A 1 65 ? -2.247 -3.369 -6.326 1.00 0.00 59 ALA A CA 2
ATOM 2676 C C . ALA A 1 65 ? -2.024 -2.022 -5.714 1.00 0.00 59 ALA A C 2
ATOM 2677 O O . ALA A 1 65 ? -2.884 -1.129 -5.814 1.00 0.00 59 ALA A O 2
ATOM 2684 N N . LEU A 1 66 ? -0.861 -1.868 -5.091 1.00 0.00 60 LEU A N 2
ATOM 2685 C CA . LEU A 1 66 ? -0.559 -0.669 -4.374 1.00 0.00 60 LEU A CA 2
ATOM 2686 C C . LEU A 1 66 ? -0.549 0.509 -5.286 1.00 0.00 60 LEU A C 2
ATOM 2687 O O . LEU A 1 66 ? -1.197 1.475 -5.003 1.00 0.00 60 LEU A O 2
ATOM 2703 N N . LYS A 1 67 ? 0.086 0.390 -6.426 1.00 0.00 61 LYS A N 2
ATOM 2704 C CA . LYS A 1 67 ? 0.137 1.508 -7.353 1.00 0.00 61 LYS A CA 2
ATOM 2705 C C . LYS A 1 67 ? -1.258 1.851 -7.890 1.00 0.00 61 LYS A C 2
ATOM 2706 O O . LYS A 1 67 ? -1.499 2.986 -8.296 1.00 0.00 61 LYS A O 2
ATOM 2725 N N . SER A 1 68 ? -2.192 0.912 -7.840 1.00 0.00 62 SER A N 2
ATOM 2726 C CA . SER A 1 68 ? -3.519 1.192 -8.320 1.00 0.00 62 SER A CA 2
ATOM 2727 C C . SER A 1 68 ? -4.290 1.998 -7.266 1.00 0.00 62 SER A C 2
ATOM 2728 O O . SER A 1 68 ? -4.740 3.133 -7.507 1.00 0.00 62 SER A O 2
ATOM 2736 N N . SER A 1 69 ? -4.351 1.440 -6.066 1.00 0.00 63 SER A N 2
ATOM 2737 C CA . SER A 1 69 ? -5.104 1.983 -4.981 1.00 0.00 63 SER A CA 2
ATOM 2738 C C . SER A 1 69 ? -4.412 3.228 -4.469 1.00 0.00 63 SER A C 2
ATOM 2739 O O . SER A 1 69 ? -5.053 4.156 -4.088 1.00 0.00 63 SER A O 2
ATOM 2747 N N . ALA A 1 70 ? -3.094 3.221 -4.469 1.00 0.00 64 ALA A N 2
ATOM 2748 C CA . ALA A 1 70 ? -2.360 4.385 -3.968 1.00 0.00 64 ALA A CA 2
ATOM 2749 C C . ALA A 1 70 ? -2.655 5.585 -4.842 1.00 0.00 64 ALA A C 2
ATOM 2750 O O . ALA A 1 70 ? -3.019 6.615 -4.373 1.00 0.00 64 ALA A O 2
ATOM 2757 N N . ALA A 1 71 ? -2.622 5.387 -6.126 1.00 0.00 65 ALA A N 2
ATOM 2758 C CA . ALA A 1 71 ? -2.792 6.446 -7.113 1.00 0.00 65 ALA A CA 2
ATOM 2759 C C . ALA A 1 71 ? -4.197 7.032 -7.006 1.00 0.00 65 ALA A C 2
ATOM 2760 O O . ALA A 1 71 ? -4.452 8.156 -7.425 1.00 0.00 65 ALA A O 2
ATOM 2767 N N . SER A 1 72 ? -5.096 6.257 -6.435 1.00 0.00 66 SER A N 2
ATOM 2768 C CA . SER A 1 72 ? -6.459 6.668 -6.273 1.00 0.00 66 SER A CA 2
ATOM 2769 C C . SER A 1 72 ? -6.784 7.096 -4.821 1.00 0.00 66 SER A C 2
ATOM 2770 O O . SER A 1 72 ? -7.444 8.098 -4.616 1.00 0.00 66 SER A O 2
ATOM 2778 N N . PHE A 1 73 ? -6.310 6.345 -3.813 1.00 0.00 67 PHE A N 2
ATOM 2779 C CA . PHE A 1 73 ? -6.743 6.598 -2.409 1.00 0.00 67 PHE A CA 2
ATOM 2780 C C . PHE A 1 73 ? -5.538 6.673 -1.409 1.00 0.00 67 PHE A C 2
ATOM 2781 O O . PHE A 1 73 ? -5.646 6.415 -0.229 1.00 0.00 67 PHE A O 2
ATOM 2798 N N . GLY A 1 74 ? -4.445 7.113 -1.917 1.00 0.00 68 GLY A N 2
ATOM 2799 C CA . GLY A 1 74 ? -3.190 7.252 -1.147 1.00 0.00 68 GLY A CA 2
ATOM 2800 C C . GLY A 1 74 ? -2.190 7.899 -2.035 1.00 0.00 68 GLY A C 2
ATOM 2801 O O . GLY A 1 74 ? -0.986 7.622 -2.006 1.00 0.00 68 GLY A O 2
ATOM 2805 N N . ALA A 1 75 ? -2.754 8.827 -2.781 1.00 0.00 69 ALA A N 2
ATOM 2806 C CA . ALA A 1 75 ? -2.072 9.579 -3.830 1.00 0.00 69 ALA A CA 2
ATOM 2807 C C . ALA A 1 75 ? -1.094 10.596 -3.245 1.00 0.00 69 ALA A C 2
ATOM 2808 O O . ALA A 1 75 ? -0.734 11.589 -3.886 1.00 0.00 69 ALA A O 2
ATOM 2815 N N . ASP A 1 76 ? -0.658 10.324 -2.036 1.00 0.00 70 ASP A N 2
ATOM 2816 C CA . ASP A 1 76 ? 0.225 11.173 -1.318 1.00 0.00 70 ASP A CA 2
ATOM 2817 C C . ASP A 1 76 ? 1.481 10.333 -1.121 1.00 0.00 70 ASP A C 2
ATOM 2818 O O . ASP A 1 76 ? 1.986 9.721 -2.076 1.00 0.00 70 ASP A O 2
ATOM 2827 N N . ARG A 1 77 ? 1.957 10.174 0.094 1.00 0.00 71 ARG A N 2
ATOM 2828 C CA . ARG A 1 77 ? 3.151 9.572 0.556 1.00 0.00 71 ARG A CA 2
ATOM 2829 C C . ARG A 1 77 ? 3.259 8.079 0.368 1.00 0.00 71 ARG A C 2
ATOM 2830 O O . ARG A 1 77 ? 4.249 7.631 -0.103 1.00 0.00 71 ARG A O 2
ATOM 2851 N N . LEU A 1 78 ? 2.274 7.291 0.733 1.00 0.00 72 LEU A N 2
ATOM 2852 C CA . LEU A 1 78 ? 2.461 5.826 0.611 1.00 0.00 72 LEU A CA 2
ATOM 2853 C C . LEU A 1 78 ? 2.732 5.468 -0.858 1.00 0.00 72 LEU A C 2
ATOM 2854 O O . LEU A 1 78 ? 3.408 4.514 -1.180 1.00 0.00 72 LEU A O 2
ATOM 2870 N N . CYS A 1 79 ? 2.265 6.364 -1.692 1.00 0.00 73 CYS A N 2
ATOM 2871 C CA . CYS A 1 79 ? 2.436 6.108 -3.105 1.00 0.00 73 CYS A CA 2
ATOM 2872 C C . CYS A 1 79 ? 3.931 6.177 -3.499 1.00 0.00 73 CYS A C 2
ATOM 2873 O O . CYS A 1 79 ? 4.545 5.158 -3.830 1.00 0.00 73 CYS A O 2
ATOM 2881 N N . GLU A 1 80 ? 4.572 7.306 -3.291 1.00 0.00 74 GLU A N 2
ATOM 2882 C CA . GLU A 1 80 ? 5.962 7.387 -3.765 1.00 0.00 74 GLU A CA 2
ATOM 2883 C C . GLU A 1 80 ? 6.918 7.419 -2.605 1.00 0.00 74 GLU A C 2
ATOM 2884 O O . GLU A 1 80 ? 8.054 6.931 -2.668 1.00 0.00 74 GLU A O 2
ATOM 2896 N N . ARG A 1 81 ? 6.425 7.911 -1.517 1.00 0.00 75 ARG A N 2
ATOM 2897 C CA . ARG A 1 81 ? 7.232 8.050 -0.354 1.00 0.00 75 ARG A CA 2
ATOM 2898 C C . ARG A 1 81 ? 7.379 6.651 0.239 1.00 0.00 75 ARG A C 2
ATOM 2899 O O . ARG A 1 81 ? 8.291 6.389 0.951 1.00 0.00 75 ARG A O 2
ATOM 2920 N N . ALA A 1 82 ? 6.488 5.728 -0.041 1.00 0.00 76 ALA A N 2
ATOM 2921 C CA . ALA A 1 82 ? 6.775 4.411 0.453 1.00 0.00 76 ALA A CA 2
ATOM 2922 C C . ALA A 1 82 ? 7.733 3.802 -0.532 1.00 0.00 76 ALA A C 2
ATOM 2923 O O . ALA A 1 82 ? 8.871 3.590 -0.221 1.00 0.00 76 ALA A O 2
ATOM 2930 N N . ILE A 1 83 ? 7.262 3.788 -1.757 1.00 0.00 77 ILE A N 2
ATOM 2931 C CA . ILE A 1 83 ? 8.036 3.077 -2.799 1.00 0.00 77 ILE A CA 2
ATOM 2932 C C . ILE A 1 83 ? 9.578 3.305 -2.803 1.00 0.00 77 ILE A C 2
ATOM 2933 O O . ILE A 1 83 ? 10.388 2.341 -2.669 1.00 0.00 77 ILE A O 2
ATOM 2949 N N . ALA A 1 84 ? 9.978 4.538 -2.633 1.00 0.00 78 ALA A N 2
ATOM 2950 C CA . ALA A 1 84 ? 11.341 4.933 -2.825 1.00 0.00 78 ALA A CA 2
ATOM 2951 C C . ALA A 1 84 ? 12.008 5.095 -1.471 1.00 0.00 78 ALA A C 2
ATOM 2952 O O . ALA A 1 84 ? 13.189 4.801 -1.306 1.00 0.00 78 ALA A O 2
ATOM 2959 N N . ILE A 1 85 ? 11.195 5.469 -0.486 1.00 0.00 79 ILE A N 2
ATOM 2960 C CA . ILE A 1 85 ? 11.662 5.871 0.830 1.00 0.00 79 ILE A CA 2
ATOM 2961 C C . ILE A 1 85 ? 11.559 4.716 1.813 1.00 0.00 79 ILE A C 2
ATOM 2962 O O . ILE A 1 85 ? 12.195 4.707 2.910 1.00 0.00 79 ILE A O 2
ATOM 2978 N N . ASP A 1 86 ? 11.158 3.602 1.259 1.00 0.00 80 ASP A N 2
ATOM 2979 C CA . ASP A 1 86 ? 11.079 2.392 1.937 1.00 0.00 80 ASP A CA 2
ATOM 2980 C C . ASP A 1 86 ? 12.240 1.684 1.656 1.00 0.00 80 ASP A C 2
ATOM 2981 O O . ASP A 1 86 ? 13.071 1.643 2.561 1.00 0.00 80 ASP A O 2
ATOM 2990 N N . LYS A 1 87 ? 12.391 1.282 0.361 1.00 0.00 81 LYS A N 2
ATOM 2991 C CA . LYS A 1 87 ? 13.535 0.484 -0.009 1.00 0.00 81 LYS A CA 2
ATOM 2992 C C . LYS A 1 87 ? 14.781 1.043 0.676 1.00 0.00 81 LYS A C 2
ATOM 2993 O O . LYS A 1 87 ? 15.351 0.354 1.539 1.00 0.00 81 LYS A O 2
ATOM 3012 N N . LYS A 1 88 ? 15.122 2.316 0.360 1.00 0.00 82 LYS A N 2
ATOM 3013 C CA . LYS A 1 88 ? 16.234 3.023 0.995 1.00 0.00 82 LYS A CA 2
ATOM 3014 C C . LYS A 1 88 ? 16.510 2.735 2.455 1.00 0.00 82 LYS A C 2
ATOM 3015 O O . LYS A 1 88 ? 17.440 1.956 2.767 1.00 0.00 82 LYS A O 2
ATOM 3034 N N . ALA A 1 89 ? 15.666 3.032 3.387 1.00 0.00 83 ALA A N 2
ATOM 3035 C CA . ALA A 1 89 ? 16.153 2.938 4.727 1.00 0.00 83 ALA A CA 2
ATOM 3036 C C . ALA A 1 89 ? 15.132 2.351 5.528 1.00 0.00 83 ALA A C 2
ATOM 3037 O O . ALA A 1 89 ? 15.413 1.667 6.440 1.00 0.00 83 ALA A O 2
ATOM 3044 N N . LYS A 1 90 ? 13.940 2.701 5.222 1.00 0.00 84 LYS A N 2
ATOM 3045 C CA . LYS A 1 90 ? 12.878 2.060 5.884 1.00 0.00 84 LYS A CA 2
ATOM 3046 C C . LYS A 1 90 ? 12.962 0.515 5.695 1.00 0.00 84 LYS A C 2
ATOM 3047 O O . LYS A 1 90 ? 12.744 -0.233 6.652 1.00 0.00 84 LYS A O 2
ATOM 3066 N N . ALA A 1 91 ? 13.329 0.014 4.519 1.00 0.00 85 ALA A N 2
ATOM 3067 C CA . ALA A 1 91 ? 13.459 -1.394 4.332 1.00 0.00 85 ALA A CA 2
ATOM 3068 C C . ALA A 1 91 ? 14.787 -1.865 4.830 1.00 0.00 85 ALA A C 2
ATOM 3069 O O . ALA A 1 91 ? 14.880 -2.974 5.382 1.00 0.00 85 ALA A O 2
ATOM 3076 N N . ASN A 1 92 ? 15.832 -1.043 4.698 1.00 0.00 86 ASN A N 2
ATOM 3077 C CA . ASN A 1 92 ? 17.102 -1.477 5.236 1.00 0.00 86 ASN A CA 2
ATOM 3078 C C . ASN A 1 92 ? 17.157 -1.352 6.765 1.00 0.00 86 ASN A C 2
ATOM 3079 O O . ASN A 1 92 ? 18.030 -1.934 7.408 1.00 0.00 86 ASN A O 2
ATOM 3090 N N . GLN A 1 93 ? 16.231 -0.597 7.342 1.00 0.00 87 GLN A N 2
ATOM 3091 C CA . GLN A 1 93 ? 16.184 -0.381 8.779 1.00 0.00 87 GLN A CA 2
ATOM 3092 C C . GLN A 1 93 ? 15.631 -1.623 9.417 1.00 0.00 87 GLN A C 2
ATOM 3093 O O . GLN A 1 93 ? 16.023 -1.982 10.528 1.00 0.00 87 GLN A O 2
ATOM 3107 N N . LEU A 1 94 ? 14.663 -2.257 8.753 1.00 0.00 88 LEU A N 2
ATOM 3108 C CA . LEU A 1 94 ? 13.972 -3.411 9.191 1.00 0.00 88 LEU A CA 2
ATOM 3109 C C . LEU A 1 94 ? 14.927 -4.561 9.310 1.00 0.00 88 LEU A C 2
ATOM 3110 O O . LEU A 1 94 ? 15.447 -4.855 10.380 1.00 0.00 88 LEU A O 2
ATOM 3126 N N . GLN A 1 95 ? 15.138 -5.205 8.215 1.00 0.00 89 GLN A N 2
ATOM 3127 C CA . GLN A 1 95 ? 15.901 -6.386 7.981 1.00 0.00 89 GLN A CA 2
ATOM 3128 C C . GLN A 1 95 ? 17.354 -5.991 8.055 1.00 0.00 89 GLN A C 2
ATOM 3129 O O . GLN A 1 95 ? 17.784 -5.117 7.295 1.00 0.00 89 GLN A O 2
ATOM 3143 N N . GLU A 1 96 ? 18.138 -6.664 8.867 1.00 0.00 90 GLU A N 2
ATOM 3144 C CA . GLU A 1 96 ? 19.531 -6.271 9.021 1.00 0.00 90 GLU A CA 2
ATOM 3145 C C . GLU A 1 96 ? 20.348 -6.987 7.960 1.00 0.00 90 GLU A C 2
ATOM 3146 O O . GLU A 1 96 ? 21.554 -6.815 7.846 1.00 0.00 90 GLU A O 2
ATOM 3158 N N . GLN A 1 97 ? 19.639 -7.778 7.178 1.00 0.00 91 GLN A N 2
ATOM 3159 C CA . GLN A 1 97 ? 20.249 -8.577 6.143 1.00 0.00 91 GLN A CA 2
ATOM 3160 C C . GLN A 1 97 ? 20.167 -7.852 4.814 1.00 0.00 91 GLN A C 2
ATOM 3161 O O . GLN A 1 97 ? 20.471 -8.422 3.770 1.00 0.00 91 GLN A O 2
ATOM 3175 N N . GLY A 1 98 ? 19.778 -6.582 4.855 1.00 0.00 92 GLY A N 2
ATOM 3176 C CA . GLY A 1 98 ? 19.743 -5.799 3.655 1.00 0.00 92 GLY A CA 2
ATOM 3177 C C . GLY A 1 98 ? 18.551 -6.039 2.749 1.00 0.00 92 GLY A C 2
ATOM 3178 O O . GLY A 1 98 ? 18.742 -6.578 1.662 1.00 0.00 92 GLY A O 2
ATOM 3182 N N . MET A 1 99 ? 17.319 -5.639 3.185 1.00 0.00 93 MET A N 2
ATOM 3183 C CA . MET A 1 99 ? 16.097 -5.646 2.358 1.00 0.00 93 MET A CA 2
ATOM 3184 C C . MET A 1 99 ? 15.948 -6.827 1.442 1.00 0.00 93 MET A C 2
ATOM 3185 O O . MET A 1 99 ? 16.195 -6.740 0.237 1.00 0.00 93 MET A O 2
ATOM 3199 N N . GLU A 1 100 ? 15.518 -7.933 2.023 1.00 0.00 94 GLU A N 2
ATOM 3200 C CA . GLU A 1 100 ? 15.576 -9.172 1.317 1.00 0.00 94 GLU A CA 2
ATOM 3201 C C . GLU A 1 100 ? 14.420 -10.140 1.629 1.00 0.00 94 GLU A C 2
ATOM 3202 O O . GLU A 1 100 ? 14.448 -11.278 1.172 1.00 0.00 94 GLU A O 2
ATOM 3214 N N . THR A 1 101 ? 13.363 -9.635 2.308 1.00 0.00 95 THR A N 2
ATOM 3215 C CA . THR A 1 101 ? 12.163 -10.461 2.599 1.00 0.00 95 THR A CA 2
ATOM 3216 C C . THR A 1 101 ? 11.156 -9.823 3.578 1.00 0.00 95 THR A C 2
ATOM 3217 O O . THR A 1 101 ? 9.994 -9.628 3.221 1.00 0.00 95 THR A O 2
ATOM 3228 N N . SER A 1 102 ? 11.598 -9.440 4.768 1.00 0.00 96 SER A N 2
ATOM 3229 C CA . SER A 1 102 ? 10.684 -9.023 5.829 1.00 0.00 96 SER A CA 2
ATOM 3230 C C . SER A 1 102 ? 9.867 -7.807 5.431 1.00 0.00 96 SER A C 2
ATOM 3231 O O . SER A 1 102 ? 8.704 -7.697 5.795 1.00 0.00 96 SER A O 2
ATOM 3239 N N . GLU A 1 103 ? 10.491 -6.935 4.658 1.00 0.00 97 GLU A N 2
ATOM 3240 C CA . GLU A 1 103 ? 9.887 -5.709 4.170 1.00 0.00 97 GLU A CA 2
ATOM 3241 C C . GLU A 1 103 ? 8.717 -6.012 3.258 1.00 0.00 97 GLU A C 2
ATOM 3242 O O . GLU A 1 103 ? 7.623 -5.549 3.451 1.00 0.00 97 GLU A O 2
ATOM 3254 N N . MET A 1 104 ? 8.974 -6.835 2.295 1.00 0.00 98 MET A N 2
ATOM 3255 C CA . MET A 1 104 ? 7.992 -7.153 1.276 1.00 0.00 98 MET A CA 2
ATOM 3256 C C . MET A 1 104 ? 6.759 -7.861 1.898 1.00 0.00 98 MET A C 2
ATOM 3257 O O . MET A 1 104 ? 5.626 -7.546 1.573 1.00 0.00 98 MET A O 2
ATOM 3271 N N . LEU A 1 105 ? 7.008 -8.809 2.798 1.00 0.00 99 LEU A N 2
ATOM 3272 C CA . LEU A 1 105 ? 5.890 -9.422 3.562 1.00 0.00 99 LEU A CA 2
ATOM 3273 C C . LEU A 1 105 ? 5.214 -8.377 4.485 1.00 0.00 99 LEU A C 2
ATOM 3274 O O . LEU A 1 105 ? 3.997 -8.445 4.789 1.00 0.00 99 LEU A O 2
ATOM 3290 N N . ALA A 1 106 ? 6.027 -7.428 4.931 1.00 0.00 100 ALA A N 2
ATOM 3291 C CA . ALA A 1 106 ? 5.555 -6.345 5.782 1.00 0.00 100 ALA A CA 2
ATOM 3292 C C . ALA A 1 106 ? 4.477 -5.528 5.106 1.00 0.00 100 ALA A C 2
ATOM 3293 O O . ALA A 1 106 ? 3.591 -5.037 5.783 1.00 0.00 100 ALA A O 2
ATOM 3300 N N . LEU A 1 107 ? 4.487 -5.469 3.770 1.00 0.00 101 LEU A N 2
ATOM 3301 C CA . LEU A 1 107 ? 3.506 -4.740 2.973 1.00 0.00 101 LEU A CA 2
ATOM 3302 C C . LEU A 1 107 ? 2.113 -5.192 3.269 1.00 0.00 101 LEU A C 2
ATOM 3303 O O . LEU A 1 107 ? 1.213 -4.374 3.394 1.00 0.00 101 LEU A O 2
ATOM 3319 N N . LEU A 1 108 ? 1.934 -6.474 3.437 1.00 0.00 102 LEU A N 2
ATOM 3320 C CA . LEU A 1 108 ? 0.639 -6.994 3.729 1.00 0.00 102 LEU A CA 2
ATOM 3321 C C . LEU A 1 108 ? 0.151 -6.516 5.083 1.00 0.00 102 LEU A C 2
ATOM 3322 O O . LEU A 1 108 ? -0.954 -6.005 5.186 1.00 0.00 102 LEU A O 2
ATOM 3338 N N . HIS A 1 109 ? 0.961 -6.690 6.124 1.00 0.00 103 HIS A N 2
ATOM 3339 C CA . HIS A 1 109 ? 0.463 -6.240 7.435 1.00 0.00 103 HIS A CA 2
ATOM 3340 C C . HIS A 1 109 ? 0.236 -4.710 7.481 1.00 0.00 103 HIS A C 2
ATOM 3341 O O . HIS A 1 109 ? -0.653 -4.221 8.180 1.00 0.00 103 HIS A O 2
ATOM 3355 N N . ILE A 1 110 ? 0.968 -3.974 6.654 1.00 0.00 104 ILE A N 2
ATOM 3356 C CA . ILE A 1 110 ? 0.788 -2.519 6.605 1.00 0.00 104 ILE A CA 2
ATOM 3357 C C . ILE A 1 110 ? -0.432 -2.154 5.753 1.00 0.00 104 ILE A C 2
ATOM 3358 O O . ILE A 1 110 ? -1.167 -1.224 6.063 1.00 0.00 104 ILE A O 2
ATOM 3374 N N . THR A 1 111 ? -0.667 -2.914 4.721 1.00 0.00 105 THR A N 2
ATOM 3375 C CA . THR A 1 111 ? -1.810 -2.634 3.880 1.00 0.00 105 THR A CA 2
ATOM 3376 C C . THR A 1 111 ? -3.110 -3.213 4.456 1.00 0.00 105 THR A C 2
ATOM 3377 O O . THR A 1 111 ? -4.181 -2.697 4.186 1.00 0.00 105 THR A O 2
ATOM 3388 N N . ARG A 1 112 ? -3.033 -4.295 5.206 1.00 0.00 106 ARG A N 2
ATOM 3389 C CA . ARG A 1 112 ? -4.270 -4.848 5.724 1.00 0.00 106 ARG A CA 2
ATOM 3390 C C . ARG A 1 112 ? -4.601 -4.272 7.093 1.00 0.00 106 ARG A C 2
ATOM 3391 O O . ARG A 1 112 ? -5.689 -3.760 7.292 1.00 0.00 106 ARG A O 2
ATOM 3412 N N . ASP A 1 113 ? -3.624 -4.194 7.986 1.00 0.00 107 ASP A N 2
ATOM 3413 C CA . ASP A 1 113 ? -3.888 -3.808 9.367 1.00 0.00 107 ASP A CA 2
ATOM 3414 C C . ASP A 1 113 ? -3.897 -2.327 9.573 1.00 0.00 107 ASP A C 2
ATOM 3415 O O . ASP A 1 113 ? -4.763 -1.796 10.278 1.00 0.00 107 ASP A O 2
ATOM 3424 N N . ALA A 1 114 ? -2.967 -1.632 8.956 1.00 0.00 108 ALA A N 2
ATOM 3425 C CA . ALA A 1 114 ? -2.952 -0.194 9.088 1.00 0.00 108 ALA A CA 2
ATOM 3426 C C . ALA A 1 114 ? -4.218 0.376 8.470 1.00 0.00 108 ALA A C 2
ATOM 3427 O O . ALA A 1 114 ? -4.867 1.199 9.065 1.00 0.00 108 ALA A O 2
ATOM 3434 N N . TYR A 1 115 ? -4.656 -0.222 7.365 1.00 0.00 109 TYR A N 2
ATOM 3435 C CA . TYR A 1 115 ? -5.876 0.234 6.672 1.00 0.00 109 TYR A CA 2
ATOM 3436 C C . TYR A 1 115 ? -7.110 -0.064 7.536 1.00 0.00 109 TYR A C 2
ATOM 3437 O O . TYR A 1 115 ? -8.158 0.539 7.423 1.00 0.00 109 TYR A O 2
ATOM 3455 N N . ARG A 1 116 ? -6.897 -0.983 8.425 1.00 0.00 110 ARG A N 2
ATOM 3456 C CA . ARG A 1 116 ? -7.960 -1.256 9.387 1.00 0.00 110 ARG A CA 2
ATOM 3457 C C . ARG A 1 116 ? -8.106 -0.132 10.434 1.00 0.00 110 ARG A C 2
ATOM 3458 O O . ARG A 1 116 ? -9.008 -0.153 11.258 1.00 0.00 110 ARG A O 2
ATOM 3479 N N . SER A 1 117 ? -7.206 0.843 10.403 1.00 0.00 111 SER A N 2
ATOM 3480 C CA . SER A 1 117 ? -7.334 2.022 11.254 1.00 0.00 111 SER A CA 2
ATOM 3481 C C . SER A 1 117 ? -7.937 3.275 10.551 1.00 0.00 111 SER A C 2
ATOM 3482 O O . SER A 1 117 ? -8.503 4.130 11.238 1.00 0.00 111 SER A O 2
ATOM 3490 N N . TRP A 1 118 ? -7.898 3.378 9.212 1.00 0.00 112 TRP A N 2
ATOM 3491 C CA . TRP A 1 118 ? -8.345 4.611 8.525 1.00 0.00 112 TRP A CA 2
ATOM 3492 C C . TRP A 1 118 ? -9.063 4.299 7.222 1.00 0.00 112 TRP A C 2
ATOM 3493 O O . TRP A 1 118 ? -9.492 5.195 6.503 1.00 0.00 112 TRP A O 2
ATOM 3514 N N . THR A 1 119 ? -9.231 3.037 6.947 1.00 0.00 113 THR A N 2
ATOM 3515 C CA . THR A 1 119 ? -9.762 2.636 5.666 1.00 0.00 113 THR A CA 2
ATOM 3516 C C . THR A 1 119 ? -10.972 1.723 5.837 1.00 0.00 113 THR A C 2
ATOM 3517 O O . THR A 1 119 ? -12.101 2.112 5.545 1.00 0.00 113 THR A O 2
ATOM 3528 N N . ASN A 1 120 ? -10.750 0.522 6.336 1.00 0.00 114 ASN A N 2
ATOM 3529 C CA . ASN A 1 120 ? -11.810 -0.467 6.428 1.00 0.00 114 ASN A CA 2
ATOM 3530 C C . ASN A 1 120 ? -11.834 -1.049 7.811 1.00 0.00 114 ASN A C 2
ATOM 3531 O O . ASN A 1 120 ? -10.993 -0.649 8.630 1.00 0.00 114 ASN A O 2
ATOM 3543 N N . MET A 1 7 ? 3.641 3.025 9.075 1.00 0.00 1 MET A N 3
ATOM 3544 C CA . MET A 1 7 ? 2.200 3.311 8.958 1.00 0.00 1 MET A CA 3
ATOM 3545 C C . MET A 1 7 ? 1.995 4.026 7.632 1.00 0.00 1 MET A C 3
ATOM 3546 O O . MET A 1 7 ? 2.974 4.428 7.010 1.00 0.00 1 MET A O 3
ATOM 3560 N N . ASN A 1 8 ? 0.756 4.159 7.173 1.00 0.00 2 ASN A N 3
ATOM 3561 C CA . ASN A 1 8 ? 0.499 4.895 5.954 1.00 0.00 2 ASN A CA 3
ATOM 3562 C C . ASN A 1 8 ? 0.468 6.385 6.260 1.00 0.00 2 ASN A C 3
ATOM 3563 O O . ASN A 1 8 ? 1.340 7.089 5.759 1.00 0.00 2 ASN A O 3
ATOM 3574 N N . THR A 1 9 ? -0.576 6.874 6.983 1.00 0.00 3 THR A N 3
ATOM 3575 C CA . THR A 1 9 ? -0.614 8.183 7.685 1.00 0.00 3 THR A CA 3
ATOM 3576 C C . THR A 1 9 ? -1.912 9.025 7.523 1.00 0.00 3 THR A C 3
ATOM 3577 O O . THR A 1 9 ? -2.700 8.887 6.560 1.00 0.00 3 THR A O 3
ATOM 3588 N N . ASP A 1 10 ? -2.092 9.893 8.504 1.00 0.00 4 ASP A N 3
ATOM 3589 C CA . ASP A 1 10 ? -3.213 10.808 8.670 1.00 0.00 4 ASP A CA 3
ATOM 3590 C C . ASP A 1 10 ? -3.080 12.073 7.816 1.00 0.00 4 ASP A C 3
ATOM 3591 O O . ASP A 1 10 ? -2.546 13.080 8.244 1.00 0.00 4 ASP A O 3
ATOM 3600 N N . VAL A 1 11 ? -3.491 11.963 6.560 1.00 0.00 5 VAL A N 3
ATOM 3601 C CA . VAL A 1 11 ? -3.431 13.045 5.585 1.00 0.00 5 VAL A CA 3
ATOM 3602 C C . VAL A 1 11 ? -3.931 12.479 4.287 1.00 0.00 5 VAL A C 3
ATOM 3603 O O . VAL A 1 11 ? -4.689 13.077 3.549 1.00 0.00 5 VAL A O 3
ATOM 3616 N N . LEU A 1 12 ? -3.575 11.255 4.096 1.00 0.00 6 LEU A N 3
ATOM 3617 C CA . LEU A 1 12 ? -3.881 10.565 2.909 1.00 0.00 6 LEU A CA 3
ATOM 3618 C C . LEU A 1 12 ? -5.023 9.634 3.117 1.00 0.00 6 LEU A C 3
ATOM 3619 O O . LEU A 1 12 ? -5.956 9.626 2.344 1.00 0.00 6 LEU A O 3
ATOM 3635 N N . ASN A 1 13 ? -4.984 8.869 4.176 1.00 0.00 7 ASN A N 3
ATOM 3636 C CA . ASN A 1 13 ? -5.992 7.873 4.307 1.00 0.00 7 ASN A CA 3
ATOM 3637 C C . ASN A 1 13 ? -7.234 8.419 4.886 1.00 0.00 7 ASN A C 3
ATOM 3638 O O . ASN A 1 13 ? -8.287 8.178 4.390 1.00 0.00 7 ASN A O 3
ATOM 3649 N N . GLN A 1 14 ? -7.133 9.246 5.863 1.00 0.00 8 GLN A N 3
ATOM 3650 C CA . GLN A 1 14 ? -8.356 9.811 6.331 1.00 0.00 8 GLN A CA 3
ATOM 3651 C C . GLN A 1 14 ? -8.809 11.006 5.518 1.00 0.00 8 GLN A C 3
ATOM 3652 O O . GLN A 1 14 ? -9.986 11.245 5.401 1.00 0.00 8 GLN A O 3
ATOM 3666 N N . GLN A 1 15 ? -7.896 11.696 4.831 1.00 0.00 9 GLN A N 3
ATOM 3667 C CA . GLN A 1 15 ? -8.374 12.810 4.081 1.00 0.00 9 GLN A CA 3
ATOM 3668 C C . GLN A 1 15 ? -8.642 12.411 2.651 1.00 0.00 9 GLN A C 3
ATOM 3669 O O . GLN A 1 15 ? -9.778 12.437 2.208 1.00 0.00 9 GLN A O 3
ATOM 3683 N N . LYS A 1 16 ? -7.611 11.923 1.963 1.00 0.00 10 LYS A N 3
ATOM 3684 C CA . LYS A 1 16 ? -7.744 11.624 0.546 1.00 0.00 10 LYS A CA 3
ATOM 3685 C C . LYS A 1 16 ? -8.533 10.346 0.298 1.00 0.00 10 LYS A C 3
ATOM 3686 O O . LYS A 1 16 ? -9.044 10.136 -0.797 1.00 0.00 10 LYS A O 3
ATOM 3705 N N . ILE A 1 17 ? -8.714 9.520 1.315 1.00 0.00 11 ILE A N 3
ATOM 3706 C CA . ILE A 1 17 ? -9.529 8.375 1.108 1.00 0.00 11 ILE A CA 3
ATOM 3707 C C . ILE A 1 17 ? -10.912 8.713 1.448 1.00 0.00 11 ILE A C 3
ATOM 3708 O O . ILE A 1 17 ? -11.783 8.354 0.755 1.00 0.00 11 ILE A O 3
ATOM 3724 N N . GLU A 1 18 ? -11.119 9.492 2.450 1.00 0.00 12 GLU A N 3
ATOM 3725 C CA . GLU A 1 18 ? -12.456 9.795 2.786 1.00 0.00 12 GLU A CA 3
ATOM 3726 C C . GLU A 1 18 ? -13.137 10.632 1.705 1.00 0.00 12 GLU A C 3
ATOM 3727 O O . GLU A 1 18 ? -14.340 10.474 1.458 1.00 0.00 12 GLU A O 3
ATOM 3739 N N . GLU A 1 19 ? -12.348 11.450 1.007 1.00 0.00 13 GLU A N 3
ATOM 3740 C CA . GLU A 1 19 ? -12.873 12.293 -0.052 1.00 0.00 13 GLU A CA 3
ATOM 3741 C C . GLU A 1 19 ? -12.993 11.547 -1.391 1.00 0.00 13 GLU A C 3
ATOM 3742 O O . GLU A 1 19 ? -13.941 11.765 -2.149 1.00 0.00 13 GLU A O 3
ATOM 3754 N N . LEU A 1 20 ? -12.024 10.698 -1.708 1.00 0.00 14 LEU A N 3
ATOM 3755 C CA . LEU A 1 20 ? -12.030 10.027 -2.980 1.00 0.00 14 LEU A CA 3
ATOM 3756 C C . LEU A 1 20 ? -12.688 8.664 -2.877 1.00 0.00 14 LEU A C 3
ATOM 3757 O O . LEU A 1 20 ? -13.183 8.141 -3.866 1.00 0.00 14 LEU A O 3
ATOM 3773 N N . SER A 1 21 ? -12.605 8.043 -1.716 1.00 0.00 15 SER A N 3
ATOM 3774 C CA . SER A 1 21 ? -13.440 6.909 -1.455 1.00 0.00 15 SER A CA 3
ATOM 3775 C C . SER A 1 21 ? -14.871 7.408 -1.412 1.00 0.00 15 SER A C 3
ATOM 3776 O O . SER A 1 21 ? -15.500 7.388 -2.445 1.00 0.00 15 SER A O 3
ATOM 3784 N N . ALA A 1 22 ? -15.384 7.894 -0.273 1.00 0.00 16 ALA A N 3
ATOM 3785 C CA . ALA A 1 22 ? -16.721 8.506 -0.259 1.00 0.00 16 ALA A CA 3
ATOM 3786 C C . ALA A 1 22 ? -17.797 7.621 -0.936 1.00 0.00 16 ALA A C 3
ATOM 3787 O O . ALA A 1 22 ? -17.829 6.410 -0.738 1.00 0.00 16 ALA A O 3
ATOM 3794 N N . GLU A 1 23 ? -18.624 8.230 -1.795 1.00 0.00 17 GLU A N 3
ATOM 3795 C CA . GLU A 1 23 ? -19.680 7.540 -2.556 1.00 0.00 17 GLU A CA 3
ATOM 3796 C C . GLU A 1 23 ? -19.085 6.646 -3.630 1.00 0.00 17 GLU A C 3
ATOM 3797 O O . GLU A 1 23 ? -19.797 5.970 -4.370 1.00 0.00 17 GLU A O 3
ATOM 3809 N N . ILE A 1 24 ? -17.795 6.630 -3.687 1.00 0.00 18 ILE A N 3
ATOM 3810 C CA . ILE A 1 24 ? -17.083 5.793 -4.563 1.00 0.00 18 ILE A CA 3
ATOM 3811 C C . ILE A 1 24 ? -16.350 4.709 -3.833 1.00 0.00 18 ILE A C 3
ATOM 3812 O O . ILE A 1 24 ? -16.990 3.681 -3.574 1.00 0.00 18 ILE A O 3
ATOM 3828 N N . GLY A 1 25 ? -15.064 4.759 -3.476 1.00 0.00 19 GLY A N 3
ATOM 3829 C CA . GLY A 1 25 ? -14.318 3.785 -2.746 1.00 0.00 19 GLY A CA 3
ATOM 3830 C C . GLY A 1 25 ? -14.843 3.298 -1.429 1.00 0.00 19 GLY A C 3
ATOM 3831 O O . GLY A 1 25 ? -14.236 2.410 -0.894 1.00 0.00 19 GLY A O 3
ATOM 3835 N N . SER A 1 26 ? -15.927 3.811 -0.889 1.00 0.00 20 SER A N 3
ATOM 3836 C CA . SER A 1 26 ? -16.480 3.164 0.291 1.00 0.00 20 SER A CA 3
ATOM 3837 C C . SER A 1 26 ? -17.005 1.776 -0.130 1.00 0.00 20 SER A C 3
ATOM 3838 O O . SER A 1 26 ? -17.120 0.846 0.674 1.00 0.00 20 SER A O 3
ATOM 3846 N N . ASP A 1 27 ? -17.266 1.637 -1.428 1.00 0.00 21 ASP A N 3
ATOM 3847 C CA . ASP A 1 27 ? -17.580 0.329 -1.966 1.00 0.00 21 ASP A CA 3
ATOM 3848 C C . ASP A 1 27 ? -16.571 -0.100 -3.012 1.00 0.00 21 ASP A C 3
ATOM 3849 O O . ASP A 1 27 ? -16.615 -1.217 -3.487 1.00 0.00 21 ASP A O 3
ATOM 3858 N N . ASN A 1 28 ? -15.625 0.760 -3.361 1.00 0.00 22 ASN A N 3
ATOM 3859 C CA . ASN A 1 28 ? -14.675 0.351 -4.400 1.00 0.00 22 ASN A CA 3
ATOM 3860 C C . ASN A 1 28 ? -13.302 -0.035 -3.805 1.00 0.00 22 ASN A C 3
ATOM 3861 O O . ASN A 1 28 ? -12.769 -1.093 -4.127 1.00 0.00 22 ASN A O 3
ATOM 3872 N N . VAL A 1 29 ? -12.716 0.809 -2.962 1.00 0.00 23 VAL A N 3
ATOM 3873 C CA . VAL A 1 29 ? -11.371 0.530 -2.440 1.00 0.00 23 VAL A CA 3
ATOM 3874 C C . VAL A 1 29 ? -11.248 -0.701 -1.500 1.00 0.00 23 VAL A C 3
ATOM 3875 O O . VAL A 1 29 ? -10.238 -1.391 -1.586 1.00 0.00 23 VAL A O 3
ATOM 3888 N N . PRO A 1 30 ? -12.241 -1.047 -0.610 1.00 0.00 24 PRO A N 3
ATOM 3889 C CA . PRO A 1 30 ? -12.130 -2.257 0.217 1.00 0.00 24 PRO A CA 3
ATOM 3890 C C . PRO A 1 30 ? -12.143 -3.463 -0.696 1.00 0.00 24 PRO A C 3
ATOM 3891 O O . PRO A 1 30 ? -11.545 -4.490 -0.411 1.00 0.00 24 PRO A O 3
ATOM 3902 N N . VAL A 1 31 ? -12.879 -3.299 -1.790 1.00 0.00 25 VAL A N 3
ATOM 3903 C CA . VAL A 1 31 ? -12.866 -4.313 -2.818 1.00 0.00 25 VAL A CA 3
ATOM 3904 C C . VAL A 1 31 ? -11.451 -4.484 -3.376 1.00 0.00 25 VAL A C 3
ATOM 3905 O O . VAL A 1 31 ? -10.880 -5.553 -3.290 1.00 0.00 25 VAL A O 3
ATOM 3918 N N . LEU A 1 32 ? -10.853 -3.400 -3.823 1.00 0.00 26 LEU A N 3
ATOM 3919 C CA . LEU A 1 32 ? -9.587 -3.344 -4.537 1.00 0.00 26 LEU A CA 3
ATOM 3920 C C . LEU A 1 32 ? -8.418 -3.794 -3.622 1.00 0.00 26 LEU A C 3
ATOM 3921 O O . LEU A 1 32 ? -7.702 -4.756 -3.902 1.00 0.00 26 LEU A O 3
ATOM 3937 N N . LEU A 1 33 ? -8.226 -3.008 -2.599 1.00 0.00 27 LEU A N 3
ATOM 3938 C CA . LEU A 1 33 ? -7.184 -3.311 -1.627 1.00 0.00 27 LEU A CA 3
ATOM 3939 C C . LEU A 1 33 ? -7.241 -4.745 -1.101 1.00 0.00 27 LEU A C 3
ATOM 3940 O O . LEU A 1 33 ? -6.252 -5.461 -1.150 1.00 0.00 27 LEU A O 3
ATOM 3956 N N . ASP A 1 34 ? -8.400 -5.203 -0.683 1.00 0.00 28 ASP A N 3
ATOM 3957 C CA . ASP A 1 34 ? -8.465 -6.517 -0.055 1.00 0.00 28 ASP A CA 3
ATOM 3958 C C . ASP A 1 34 ? -8.258 -7.653 -1.065 1.00 0.00 28 ASP A C 3
ATOM 3959 O O . ASP A 1 34 ? -7.707 -8.707 -0.717 1.00 0.00 28 ASP A O 3
ATOM 3968 N N . ILE A 1 35 ? -8.616 -7.424 -2.332 1.00 0.00 29 ILE A N 3
ATOM 3969 C CA . ILE A 1 35 ? -8.448 -8.469 -3.338 1.00 0.00 29 ILE A CA 3
ATOM 3970 C C . ILE A 1 35 ? -6.994 -8.550 -3.748 1.00 0.00 29 ILE A C 3
ATOM 3971 O O . ILE A 1 35 ? -6.382 -9.597 -3.681 1.00 0.00 29 ILE A O 3
ATOM 3987 N N . PHE A 1 36 ? -6.425 -7.418 -4.073 1.00 0.00 30 PHE A N 3
ATOM 3988 C CA . PHE A 1 36 ? -5.087 -7.348 -4.607 1.00 0.00 30 PHE A CA 3
ATOM 3989 C C . PHE A 1 36 ? -4.017 -7.640 -3.581 1.00 0.00 30 PHE A C 3
ATOM 3990 O O . PHE A 1 36 ? -2.911 -8.000 -3.920 1.00 0.00 30 PHE A O 3
ATOM 4007 N N . LEU A 1 37 ? -4.411 -7.573 -2.350 1.00 0.00 31 LEU A N 3
ATOM 4008 C CA . LEU A 1 37 ? -3.554 -7.919 -1.297 1.00 0.00 31 LEU A CA 3
ATOM 4009 C C . LEU A 1 37 ? -3.770 -9.351 -0.882 1.00 0.00 31 LEU A C 3
ATOM 4010 O O . LEU A 1 37 ? -2.817 -10.046 -0.636 1.00 0.00 31 LEU A O 3
ATOM 4026 N N . GLY A 1 38 ? -5.015 -9.818 -0.863 1.00 0.00 32 GLY A N 3
ATOM 4027 C CA . GLY A 1 38 ? -5.314 -11.202 -0.528 1.00 0.00 32 GLY A CA 3
ATOM 4028 C C . GLY A 1 38 ? -4.827 -12.183 -1.593 1.00 0.00 32 GLY A C 3
ATOM 4029 O O . GLY A 1 38 ? -4.313 -13.256 -1.262 1.00 0.00 32 GLY A O 3
ATOM 4033 N N . GLU A 1 39 ? -4.977 -11.825 -2.869 1.00 0.00 33 GLU A N 3
ATOM 4034 C CA . GLU A 1 39 ? -4.503 -12.676 -3.966 1.00 0.00 33 GLU A CA 3
ATOM 4035 C C . GLU A 1 39 ? -2.994 -12.583 -4.036 1.00 0.00 33 GLU A C 3
ATOM 4036 O O . GLU A 1 39 ? -2.303 -13.549 -4.349 1.00 0.00 33 GLU A O 3
ATOM 4048 N N . MET A 1 40 ? -2.510 -11.389 -3.741 1.00 0.00 34 MET A N 3
ATOM 4049 C CA . MET A 1 40 ? -1.066 -11.215 -3.683 1.00 0.00 34 MET A CA 3
ATOM 4050 C C . MET A 1 40 ? -0.551 -12.169 -2.660 1.00 0.00 34 MET A C 3
ATOM 4051 O O . MET A 1 40 ? 0.267 -13.030 -2.956 1.00 0.00 34 MET A O 3
ATOM 4065 N N . ASP A 1 41 ? -1.179 -12.090 -1.495 1.00 0.00 35 ASP A N 3
ATOM 4066 C CA . ASP A 1 41 ? -0.903 -12.868 -0.308 1.00 0.00 35 ASP A CA 3
ATOM 4067 C C . ASP A 1 41 ? -0.995 -14.366 -0.598 1.00 0.00 35 ASP A C 3
ATOM 4068 O O . ASP A 1 41 ? -0.370 -15.184 0.077 1.00 0.00 35 ASP A O 3
ATOM 4077 N N . SER A 1 42 ? -1.742 -14.715 -1.647 1.00 0.00 36 SER A N 3
ATOM 4078 C CA . SER A 1 42 ? -1.824 -16.096 -2.073 1.00 0.00 36 SER A CA 3
ATOM 4079 C C . SER A 1 42 ? -0.452 -16.610 -2.463 1.00 0.00 36 SER A C 3
ATOM 4080 O O . SER A 1 42 ? -0.043 -17.718 -2.123 1.00 0.00 36 SER A O 3
ATOM 4088 N N . TYR A 1 43 ? 0.255 -15.771 -3.182 1.00 0.00 37 TYR A N 3
ATOM 4089 C CA . TYR A 1 43 ? 1.575 -16.090 -3.688 1.00 0.00 37 TYR A CA 3
ATOM 4090 C C . TYR A 1 43 ? 2.586 -16.076 -2.593 1.00 0.00 37 TYR A C 3
ATOM 4091 O O . TYR A 1 43 ? 3.677 -16.576 -2.710 1.00 0.00 37 TYR A O 3
ATOM 4109 N N . ILE A 1 44 ? 2.210 -15.488 -1.538 1.00 0.00 38 ILE A N 3
ATOM 4110 C CA . ILE A 1 44 ? 3.008 -15.513 -0.356 1.00 0.00 38 ILE A CA 3
ATOM 4111 C C . ILE A 1 44 ? 2.881 -16.869 0.281 1.00 0.00 38 ILE A C 3
ATOM 4112 O O . ILE A 1 44 ? 3.871 -17.497 0.627 1.00 0.00 38 ILE A O 3
ATOM 4128 N N . GLY A 1 45 ? 1.665 -17.338 0.396 1.00 0.00 39 GLY A N 3
ATOM 4129 C CA . GLY A 1 45 ? 1.453 -18.667 0.867 1.00 0.00 39 GLY A CA 3
ATOM 4130 C C . GLY A 1 45 ? 2.138 -19.676 -0.054 1.00 0.00 39 GLY A C 3
ATOM 4131 O O . GLY A 1 45 ? 3.135 -20.305 0.321 1.00 0.00 39 GLY A O 3
ATOM 4135 N N . THR A 1 46 ? 1.691 -19.703 -1.290 1.00 0.00 40 THR A N 3
ATOM 4136 C CA . THR A 1 46 ? 2.114 -20.667 -2.246 1.00 0.00 40 THR A CA 3
ATOM 4137 C C . THR A 1 46 ? 3.522 -20.380 -2.764 1.00 0.00 40 THR A C 3
ATOM 4138 O O . THR A 1 46 ? 4.427 -21.157 -2.496 1.00 0.00 40 THR A O 3
ATOM 4149 N N . LEU A 1 47 ? 3.743 -19.254 -3.453 1.00 0.00 41 LEU A N 3
ATOM 4150 C CA . LEU A 1 47 ? 5.013 -19.006 -4.111 1.00 0.00 41 LEU A CA 3
ATOM 4151 C C . LEU A 1 47 ? 6.150 -18.705 -3.144 1.00 0.00 41 LEU A C 3
ATOM 4152 O O . LEU A 1 47 ? 7.271 -18.916 -3.471 1.00 0.00 41 LEU A O 3
ATOM 4168 N N . THR A 1 48 ? 5.873 -18.244 -1.948 1.00 0.00 42 THR A N 3
ATOM 4169 C CA . THR A 1 48 ? 6.991 -17.939 -1.050 1.00 0.00 42 THR A CA 3
ATOM 4170 C C . THR A 1 48 ? 7.524 -19.210 -0.475 1.00 0.00 42 THR A C 3
ATOM 4171 O O . THR A 1 48 ? 8.734 -19.440 -0.371 1.00 0.00 42 THR A O 3
ATOM 4182 N N . GLU A 1 49 ? 6.593 -20.045 -0.187 1.00 0.00 43 GLU A N 3
ATOM 4183 C CA . GLU A 1 49 ? 6.877 -21.410 0.229 1.00 0.00 43 GLU A CA 3
ATOM 4184 C C . GLU A 1 49 ? 7.491 -22.237 -0.943 1.00 0.00 43 GLU A C 3
ATOM 4185 O O . GLU A 1 49 ? 8.069 -23.308 -0.734 1.00 0.00 43 GLU A O 3
ATOM 4197 N N . LEU A 1 50 ? 7.416 -21.721 -2.168 1.00 0.00 44 LEU A N 3
ATOM 4198 C CA . LEU A 1 50 ? 7.864 -22.424 -3.350 1.00 0.00 44 LEU A CA 3
ATOM 4199 C C . LEU A 1 50 ? 9.064 -21.782 -4.073 1.00 0.00 44 LEU A C 3
ATOM 4200 O O . LEU A 1 50 ? 9.799 -22.473 -4.771 1.00 0.00 44 LEU A O 3
ATOM 4216 N N . GLN A 1 51 ? 9.274 -20.490 -3.888 1.00 0.00 45 GLN A N 3
ATOM 4217 C CA . GLN A 1 51 ? 10.263 -19.734 -4.656 1.00 0.00 45 GLN A CA 3
ATOM 4218 C C . GLN A 1 51 ? 10.523 -18.386 -4.028 1.00 0.00 45 GLN A C 3
ATOM 4219 O O . GLN A 1 51 ? 10.058 -18.106 -2.942 1.00 0.00 45 GLN A O 3
ATOM 4233 N N . GLY A 1 52 ? 11.249 -17.564 -4.770 1.00 0.00 46 GLY A N 3
ATOM 4234 C CA . GLY A 1 52 ? 11.562 -16.195 -4.413 1.00 0.00 46 GLY A CA 3
ATOM 4235 C C . GLY A 1 52 ? 10.447 -15.286 -4.851 1.00 0.00 46 GLY A C 3
ATOM 4236 O O . GLY A 1 52 ? 10.660 -14.308 -5.542 1.00 0.00 46 GLY A O 3
ATOM 4240 N N . SER A 1 53 ? 9.263 -15.769 -4.600 1.00 0.00 47 SER A N 3
ATOM 4241 C CA . SER A 1 53 ? 8.057 -15.076 -4.777 1.00 0.00 47 SER A CA 3
ATOM 4242 C C . SER A 1 53 ? 8.193 -13.654 -4.321 1.00 0.00 47 SER A C 3
ATOM 4243 O O . SER A 1 53 ? 7.966 -12.777 -5.086 1.00 0.00 47 SER A O 3
ATOM 4251 N N . GLU A 1 54 ? 8.300 -13.519 -3.019 1.00 0.00 48 GLU A N 3
ATOM 4252 C CA . GLU A 1 54 ? 8.437 -12.211 -2.358 1.00 0.00 48 GLU A CA 3
ATOM 4253 C C . GLU A 1 54 ? 9.097 -11.106 -3.252 1.00 0.00 48 GLU A C 3
ATOM 4254 O O . GLU A 1 54 ? 8.620 -9.973 -3.294 1.00 0.00 48 GLU A O 3
ATOM 4266 N N . GLN A 1 55 ? 10.159 -11.499 -3.967 1.00 0.00 49 GLN A N 3
ATOM 4267 C CA . GLN A 1 55 ? 10.803 -10.661 -5.011 1.00 0.00 49 GLN A CA 3
ATOM 4268 C C . GLN A 1 55 ? 9.726 -10.003 -5.940 1.00 0.00 49 GLN A C 3
ATOM 4269 O O . GLN A 1 55 ? 9.650 -8.780 -6.103 1.00 0.00 49 GLN A O 3
ATOM 4283 N N . LEU A 1 56 ? 8.913 -10.874 -6.516 1.00 0.00 50 LEU A N 3
ATOM 4284 C CA . LEU A 1 56 ? 7.819 -10.642 -7.393 1.00 0.00 50 LEU A CA 3
ATOM 4285 C C . LEU A 1 56 ? 6.731 -9.859 -6.708 1.00 0.00 50 LEU A C 3
ATOM 4286 O O . LEU A 1 56 ? 6.419 -8.766 -7.164 1.00 0.00 50 LEU A O 3
ATOM 4302 N N . LEU A 1 57 ? 6.256 -10.374 -5.559 1.00 0.00 51 LEU A N 3
ATOM 4303 C CA . LEU A 1 57 ? 5.035 -9.885 -4.879 1.00 0.00 51 LEU A CA 3
ATOM 4304 C C . LEU A 1 57 ? 5.033 -8.395 -4.624 1.00 0.00 51 LEU A C 3
ATOM 4305 O O . LEU A 1 57 ? 4.010 -7.757 -4.660 1.00 0.00 51 LEU A O 3
ATOM 4321 N N . TYR A 1 58 ? 6.196 -7.853 -4.505 1.00 0.00 52 TYR A N 3
ATOM 4322 C CA . TYR A 1 58 ? 6.419 -6.495 -4.089 1.00 0.00 52 TYR A CA 3
ATOM 4323 C C . TYR A 1 58 ? 6.316 -5.597 -5.248 1.00 0.00 52 TYR A C 3
ATOM 4324 O O . TYR A 1 58 ? 5.618 -4.605 -5.236 1.00 0.00 52 TYR A O 3
ATOM 4342 N N . LEU A 1 59 ? 6.956 -6.062 -6.273 1.00 0.00 53 LEU A N 3
ATOM 4343 C CA . LEU A 1 59 ? 6.951 -5.228 -7.423 1.00 0.00 53 LEU A CA 3
ATOM 4344 C C . LEU A 1 59 ? 5.558 -5.283 -8.024 1.00 0.00 53 LEU A C 3
ATOM 4345 O O . LEU A 1 59 ? 5.142 -4.400 -8.727 1.00 0.00 53 LEU A O 3
ATOM 4361 N N . LYS A 1 60 ? 4.859 -6.373 -7.741 1.00 0.00 54 LYS A N 3
ATOM 4362 C CA . LYS A 1 60 ? 3.454 -6.456 -8.130 1.00 0.00 54 LYS A CA 3
ATOM 4363 C C . LYS A 1 60 ? 2.591 -5.593 -7.290 1.00 0.00 54 LYS A C 3
ATOM 4364 O O . LYS A 1 60 ? 1.898 -4.773 -7.781 1.00 0.00 54 LYS A O 3
ATOM 4383 N N . GLU A 1 61 ? 2.700 -5.780 -6.017 1.00 0.00 55 GLU A N 3
ATOM 4384 C CA . GLU A 1 61 ? 1.714 -5.078 -5.232 1.00 0.00 55 GLU A CA 3
ATOM 4385 C C . GLU A 1 61 ? 1.914 -3.601 -5.387 1.00 0.00 55 GLU A C 3
ATOM 4386 O O . GLU A 1 61 ? 1.009 -2.879 -5.710 1.00 0.00 55 GLU A O 3
ATOM 4398 N N . ILE A 1 62 ? 3.127 -3.211 -5.351 1.00 0.00 56 ILE A N 3
ATOM 4399 C CA . ILE A 1 62 ? 3.327 -1.786 -5.434 1.00 0.00 56 ILE A CA 3
ATOM 4400 C C . ILE A 1 62 ? 3.406 -1.289 -6.904 1.00 0.00 56 ILE A C 3
ATOM 4401 O O . ILE A 1 62 ? 3.515 -0.098 -7.158 1.00 0.00 56 ILE A O 3
ATOM 4417 N N . SER A 1 63 ? 3.395 -2.205 -7.848 1.00 0.00 57 SER A N 3
ATOM 4418 C CA . SER A 1 63 ? 3.278 -1.893 -9.267 1.00 0.00 57 SER A CA 3
ATOM 4419 C C . SER A 1 63 ? 2.348 -2.918 -9.912 1.00 0.00 57 SER A C 3
ATOM 4420 O O . SER A 1 63 ? 2.764 -3.842 -10.629 1.00 0.00 57 SER A O 3
ATOM 4428 N N . HIS A 1 64 ? 1.082 -2.705 -9.581 1.00 0.00 58 HIS A N 3
ATOM 4429 C CA . HIS A 1 64 ? -0.097 -3.515 -9.818 1.00 0.00 58 HIS A CA 3
ATOM 4430 C C . HIS A 1 64 ? -1.194 -3.079 -8.828 1.00 0.00 58 HIS A C 3
ATOM 4431 O O . HIS A 1 64 ? -2.010 -2.244 -9.199 1.00 0.00 58 HIS A O 3
ATOM 4445 N N . ALA A 1 65 ? -1.214 -3.484 -7.553 1.00 0.00 59 ALA A N 3
ATOM 4446 C CA . ALA A 1 65 ? -2.283 -3.276 -6.569 1.00 0.00 59 ALA A CA 3
ATOM 4447 C C . ALA A 1 65 ? -2.218 -1.941 -5.896 1.00 0.00 59 ALA A C 3
ATOM 4448 O O . ALA A 1 65 ? -3.103 -1.093 -6.068 1.00 0.00 59 ALA A O 3
ATOM 4455 N N . LEU A 1 66 ? -1.170 -1.767 -5.127 1.00 0.00 60 LEU A N 3
ATOM 4456 C CA . LEU A 1 66 ? -0.957 -0.608 -4.349 1.00 0.00 60 LEU A CA 3
ATOM 4457 C C . LEU A 1 66 ? -0.832 0.542 -5.268 1.00 0.00 60 LEU A C 3
ATOM 4458 O O . LEU A 1 66 ? -1.374 1.551 -5.021 1.00 0.00 60 LEU A O 3
ATOM 4474 N N . LYS A 1 67 ? -0.221 0.323 -6.393 1.00 0.00 61 LYS A N 3
ATOM 4475 C CA . LYS A 1 67 ? -0.047 1.374 -7.365 1.00 0.00 61 LYS A CA 3
ATOM 4476 C C . LYS A 1 67 ? -1.423 1.810 -7.935 1.00 0.00 61 LYS A C 3
ATOM 4477 O O . LYS A 1 67 ? -1.612 2.983 -8.238 1.00 0.00 61 LYS A O 3
ATOM 4496 N N . SER A 1 68 ? -2.410 0.906 -8.005 1.00 0.00 62 SER A N 3
ATOM 4497 C CA . SER A 1 68 ? -3.729 1.293 -8.488 1.00 0.00 62 SER A CA 3
ATOM 4498 C C . SER A 1 68 ? -4.459 2.115 -7.429 1.00 0.00 62 SER A C 3
ATOM 4499 O O . SER A 1 68 ? -4.850 3.288 -7.627 1.00 0.00 62 SER A O 3
ATOM 4507 N N . SER A 1 69 ? -4.561 1.501 -6.285 1.00 0.00 63 SER A N 3
ATOM 4508 C CA . SER A 1 69 ? -5.237 1.994 -5.149 1.00 0.00 63 SER A CA 3
ATOM 4509 C C . SER A 1 69 ? -4.569 3.263 -4.622 1.00 0.00 63 SER A C 3
ATOM 4510 O O . SER A 1 69 ? -5.240 4.171 -4.225 1.00 0.00 63 SER A O 3
ATOM 4518 N N . ALA A 1 70 ? -3.254 3.293 -4.643 1.00 0.00 64 ALA A N 3
ATOM 4519 C CA . ALA A 1 70 ? -2.514 4.461 -4.150 1.00 0.00 64 ALA A CA 3
ATOM 4520 C C . ALA A 1 70 ? -2.791 5.679 -4.996 1.00 0.00 64 ALA A C 3
ATOM 4521 O O . ALA A 1 70 ? -3.079 6.721 -4.490 1.00 0.00 64 ALA A O 3
ATOM 4528 N N . ALA A 1 71 ? -2.810 5.496 -6.291 1.00 0.00 65 ALA A N 3
ATOM 4529 C CA . ALA A 1 71 ? -2.911 6.582 -7.267 1.00 0.00 65 ALA A CA 3
ATOM 4530 C C . ALA A 1 71 ? -4.194 7.357 -7.050 1.00 0.00 65 ALA A C 3
ATOM 4531 O O . ALA A 1 71 ? -4.291 8.537 -7.376 1.00 0.00 65 ALA A O 3
ATOM 4538 N N . SER A 1 72 ? -5.176 6.673 -6.510 1.00 0.00 66 SER A N 3
ATOM 4539 C CA . SER A 1 72 ? -6.392 7.323 -6.140 1.00 0.00 66 SER A CA 3
ATOM 4540 C C . SER A 1 72 ? -6.527 7.488 -4.608 1.00 0.00 66 SER A C 3
ATOM 4541 O O . SER A 1 72 ? -6.596 8.601 -4.103 1.00 0.00 66 SER A O 3
ATOM 4549 N N . PHE A 1 73 ? -6.414 6.409 -3.861 1.00 0.00 67 PHE A N 3
ATOM 4550 C CA . PHE A 1 73 ? -6.862 6.459 -2.451 1.00 0.00 67 PHE A CA 3
ATOM 4551 C C . PHE A 1 73 ? -5.679 6.483 -1.445 1.00 0.00 67 PHE A C 3
ATOM 4552 O O . PHE A 1 73 ? -5.773 6.079 -0.290 1.00 0.00 67 PHE A O 3
ATOM 4569 N N . GLY A 1 74 ? -4.612 7.044 -1.916 1.00 0.00 68 GLY A N 3
ATOM 4570 C CA . GLY A 1 74 ? -3.373 7.173 -1.142 1.00 0.00 68 GLY A CA 3
ATOM 4571 C C . GLY A 1 74 ? -2.331 7.800 -2.011 1.00 0.00 68 GLY A C 3
ATOM 4572 O O . GLY A 1 74 ? -1.166 7.442 -2.047 1.00 0.00 68 GLY A O 3
ATOM 4576 N N . ALA A 1 75 ? -2.797 8.775 -2.682 1.00 0.00 69 ALA A N 3
ATOM 4577 C CA . ALA A 1 75 ? -1.935 9.410 -3.651 1.00 0.00 69 ALA A CA 3
ATOM 4578 C C . ALA A 1 75 ? -0.989 10.435 -3.004 1.00 0.00 69 ALA A C 3
ATOM 4579 O O . ALA A 1 75 ? -0.660 11.452 -3.604 1.00 0.00 69 ALA A O 3
ATOM 4586 N N . ASP A 1 76 ? -0.503 10.130 -1.810 1.00 0.00 70 ASP A N 3
ATOM 4587 C CA . ASP A 1 76 ? 0.345 11.061 -1.091 1.00 0.00 70 ASP A CA 3
ATOM 4588 C C . ASP A 1 76 ? 1.699 10.451 -0.831 1.00 0.00 70 ASP A C 3
ATOM 4589 O O . ASP A 1 76 ? 2.573 10.405 -1.721 1.00 0.00 70 ASP A O 3
ATOM 4598 N N . ARG A 1 77 ? 1.878 9.753 0.275 1.00 0.00 71 ARG A N 3
ATOM 4599 C CA . ARG A 1 77 ? 3.083 9.230 0.835 1.00 0.00 71 ARG A CA 3
ATOM 4600 C C . ARG A 1 77 ? 3.284 7.800 0.521 1.00 0.00 71 ARG A C 3
ATOM 4601 O O . ARG A 1 77 ? 4.244 7.467 -0.084 1.00 0.00 71 ARG A O 3
ATOM 4622 N N . LEU A 1 78 ? 2.345 6.967 0.906 1.00 0.00 72 LEU A N 3
ATOM 4623 C CA . LEU A 1 78 ? 2.435 5.521 0.609 1.00 0.00 72 LEU A CA 3
ATOM 4624 C C . LEU A 1 78 ? 2.730 5.322 -0.881 1.00 0.00 72 LEU A C 3
ATOM 4625 O O . LEU A 1 78 ? 3.474 4.454 -1.271 1.00 0.00 72 LEU A O 3
ATOM 4641 N N . CYS A 1 79 ? 2.260 6.286 -1.637 1.00 0.00 73 CYS A N 3
ATOM 4642 C CA . CYS A 1 79 ? 2.386 6.180 -3.059 1.00 0.00 73 CYS A CA 3
ATOM 4643 C C . CYS A 1 79 ? 3.854 6.299 -3.487 1.00 0.00 73 CYS A C 3
ATOM 4644 O O . CYS A 1 79 ? 4.449 5.322 -3.943 1.00 0.00 73 CYS A O 3
ATOM 4652 N N . GLU A 1 80 ? 4.508 7.413 -3.200 1.00 0.00 74 GLU A N 3
ATOM 4653 C CA . GLU A 1 80 ? 5.889 7.546 -3.705 1.00 0.00 74 GLU A CA 3
ATOM 4654 C C . GLU A 1 80 ? 6.881 7.497 -2.583 1.00 0.00 74 GLU A C 3
ATOM 4655 O O . GLU A 1 80 ? 7.998 6.959 -2.704 1.00 0.00 74 GLU A O 3
ATOM 4667 N N . ARG A 1 81 ? 6.418 7.988 -1.478 1.00 0.00 75 ARG A N 3
ATOM 4668 C CA . ARG A 1 81 ? 7.227 8.135 -0.324 1.00 0.00 75 ARG A CA 3
ATOM 4669 C C . ARG A 1 81 ? 7.348 6.743 0.291 1.00 0.00 75 ARG A C 3
ATOM 4670 O O . ARG A 1 81 ? 8.286 6.459 0.969 1.00 0.00 75 ARG A O 3
ATOM 4691 N N . ALA A 1 82 ? 6.396 5.853 0.067 1.00 0.00 76 ALA A N 3
ATOM 4692 C CA . ALA A 1 82 ? 6.647 4.537 0.538 1.00 0.00 76 ALA A CA 3
ATOM 4693 C C . ALA A 1 82 ? 7.469 3.908 -0.519 1.00 0.00 76 ALA A C 3
ATOM 4694 O O . ALA A 1 82 ? 8.581 3.671 -0.277 1.00 0.00 76 ALA A O 3
ATOM 4701 N N . ILE A 1 83 ? 6.904 3.879 -1.717 1.00 0.00 77 ILE A N 3
ATOM 4702 C CA . ILE A 1 83 ? 7.619 3.161 -2.808 1.00 0.00 77 ILE A CA 3
ATOM 4703 C C . ILE A 1 83 ? 9.153 3.396 -2.856 1.00 0.00 77 ILE A C 3
ATOM 4704 O O . ILE A 1 83 ? 9.931 2.493 -2.433 1.00 0.00 77 ILE A O 3
ATOM 4720 N N . ALA A 1 84 ? 9.610 4.556 -3.346 1.00 0.00 78 ALA A N 3
ATOM 4721 C CA . ALA A 1 84 ? 11.049 4.818 -3.263 1.00 0.00 78 ALA A CA 3
ATOM 4722 C C . ALA A 1 84 ? 11.661 4.753 -1.879 1.00 0.00 78 ALA A C 3
ATOM 4723 O O . ALA A 1 84 ? 12.782 4.262 -1.724 1.00 0.00 78 ALA A O 3
ATOM 4730 N N . ILE A 1 85 ? 10.919 5.138 -0.866 1.00 0.00 79 ILE A N 3
ATOM 4731 C CA . ILE A 1 85 ? 11.526 5.361 0.418 1.00 0.00 79 ILE A CA 3
ATOM 4732 C C . ILE A 1 85 ? 11.320 4.154 1.342 1.00 0.00 79 ILE A C 3
ATOM 4733 O O . ILE A 1 85 ? 11.860 4.079 2.478 1.00 0.00 79 ILE A O 3
ATOM 4749 N N . ASP A 1 86 ? 10.901 3.081 0.691 1.00 0.00 80 ASP A N 3
ATOM 4750 C CA . ASP A 1 86 ? 10.633 1.840 1.312 1.00 0.00 80 ASP A CA 3
ATOM 4751 C C . ASP A 1 86 ? 11.796 1.072 1.208 1.00 0.00 80 ASP A C 3
ATOM 4752 O O . ASP A 1 86 ? 12.553 1.020 2.180 1.00 0.00 80 ASP A O 3
ATOM 4761 N N . LYS A 1 87 ? 12.030 0.644 -0.027 1.00 0.00 81 LYS A N 3
ATOM 4762 C CA . LYS A 1 87 ? 13.097 -0.239 -0.283 1.00 0.00 81 LYS A CA 3
ATOM 4763 C C . LYS A 1 87 ? 14.361 0.375 0.304 1.00 0.00 81 LYS A C 3
ATOM 4764 O O . LYS A 1 87 ? 14.943 -0.220 1.217 1.00 0.00 81 LYS A O 3
ATOM 4783 N N . LYS A 1 88 ? 14.690 1.633 -0.127 1.00 0.00 82 LYS A N 3
ATOM 4784 C CA . LYS A 1 88 ? 15.872 2.303 0.395 1.00 0.00 82 LYS A CA 3
ATOM 4785 C C . LYS A 1 88 ? 16.161 2.159 1.877 1.00 0.00 82 LYS A C 3
ATOM 4786 O O . LYS A 1 88 ? 17.150 1.496 2.246 1.00 0.00 82 LYS A O 3
ATOM 4805 N N . ALA A 1 89 ? 15.269 2.425 2.780 1.00 0.00 83 ALA A N 3
ATOM 4806 C CA . ALA A 1 89 ? 15.707 2.433 4.127 1.00 0.00 83 ALA A CA 3
ATOM 4807 C C . ALA A 1 89 ? 14.692 1.862 4.966 1.00 0.00 83 ALA A C 3
ATOM 4808 O O . ALA A 1 89 ? 15.031 1.191 5.873 1.00 0.00 83 ALA A O 3
ATOM 4815 N N . LYS A 1 90 ? 13.450 2.219 4.719 1.00 0.00 84 LYS A N 3
ATOM 4816 C CA . LYS A 1 90 ? 12.417 1.569 5.476 1.00 0.00 84 LYS A CA 3
ATOM 4817 C C . LYS A 1 90 ? 12.623 0.036 5.408 1.00 0.00 84 LYS A C 3
ATOM 4818 O O . LYS A 1 90 ? 12.536 -0.634 6.433 1.00 0.00 84 LYS A O 3
ATOM 4837 N N . ALA A 1 91 ? 12.990 -0.510 4.244 1.00 0.00 85 ALA A N 3
ATOM 4838 C CA . ALA A 1 91 ? 13.195 -1.920 4.121 1.00 0.00 85 ALA A CA 3
ATOM 4839 C C . ALA A 1 91 ? 14.589 -2.329 4.532 1.00 0.00 85 ALA A C 3
ATOM 4840 O O . ALA A 1 91 ? 14.750 -3.403 5.170 1.00 0.00 85 ALA A O 3
ATOM 4847 N N . ASN A 1 92 ? 15.610 -1.489 4.261 1.00 0.00 86 ASN A N 3
ATOM 4848 C CA . ASN A 1 92 ? 16.931 -1.897 4.696 1.00 0.00 86 ASN A CA 3
ATOM 4849 C C . ASN A 1 92 ? 17.070 -1.787 6.209 1.00 0.00 86 ASN A C 3
ATOM 4850 O O . ASN A 1 92 ? 17.918 -2.440 6.814 1.00 0.00 86 ASN A O 3
ATOM 4861 N N . GLN A 1 93 ? 16.229 -0.965 6.810 1.00 0.00 87 GLN A N 3
ATOM 4862 C CA . GLN A 1 93 ? 16.247 -0.728 8.232 1.00 0.00 87 GLN A CA 3
ATOM 4863 C C . GLN A 1 93 ? 15.628 -1.878 8.962 1.00 0.00 87 GLN A C 3
ATOM 4864 O O . GLN A 1 93 ? 16.079 -2.216 10.047 1.00 0.00 87 GLN A O 3
ATOM 4878 N N . LEU A 1 94 ? 14.568 -2.472 8.422 1.00 0.00 88 LEU A N 3
ATOM 4879 C CA . LEU A 1 94 ? 13.812 -3.570 8.978 1.00 0.00 88 LEU A CA 3
ATOM 4880 C C . LEU A 1 94 ? 14.673 -4.775 9.273 1.00 0.00 88 LEU A C 3
ATOM 4881 O O . LEU A 1 94 ? 15.023 -5.054 10.425 1.00 0.00 88 LEU A O 3
ATOM 4897 N N . GLN A 1 95 ? 14.955 -5.509 8.227 1.00 0.00 89 GLN A N 3
ATOM 4898 C CA . GLN A 1 95 ? 15.669 -6.757 8.264 1.00 0.00 89 GLN A CA 3
ATOM 4899 C C . GLN A 1 95 ? 17.091 -6.488 8.599 1.00 0.00 89 GLN A C 3
ATOM 4900 O O . GLN A 1 95 ? 17.656 -5.496 8.143 1.00 0.00 89 GLN A O 3
ATOM 4914 N N . GLU A 1 96 ? 17.697 -7.368 9.332 1.00 0.00 90 GLU A N 3
ATOM 4915 C CA . GLU A 1 96 ? 19.070 -7.188 9.683 1.00 0.00 90 GLU A CA 3
ATOM 4916 C C . GLU A 1 96 ? 19.867 -7.944 8.620 1.00 0.00 90 GLU A C 3
ATOM 4917 O O . GLU A 1 96 ? 21.085 -7.836 8.516 1.00 0.00 90 GLU A O 3
ATOM 4929 N N . GLN A 1 97 ? 19.105 -8.698 7.810 1.00 0.00 91 GLN A N 3
ATOM 4930 C CA . GLN A 1 97 ? 19.646 -9.525 6.752 1.00 0.00 91 GLN A CA 3
ATOM 4931 C C . GLN A 1 97 ? 19.938 -8.691 5.512 1.00 0.00 91 GLN A C 3
ATOM 4932 O O . GLN A 1 97 ? 20.517 -9.192 4.545 1.00 0.00 91 GLN A O 3
ATOM 4946 N N . GLY A 1 98 ? 19.562 -7.418 5.530 1.00 0.00 92 GLY A N 3
ATOM 4947 C CA . GLY A 1 98 ? 19.783 -6.581 4.383 1.00 0.00 92 GLY A CA 3
ATOM 4948 C C . GLY A 1 98 ? 18.757 -6.759 3.288 1.00 0.00 92 GLY A C 3
ATOM 4949 O O . GLY A 1 98 ? 19.119 -7.139 2.192 1.00 0.00 92 GLY A O 3
ATOM 4953 N N . MET A 1 99 ? 17.484 -6.463 3.600 1.00 0.00 93 MET A N 3
ATOM 4954 C CA . MET A 1 99 ? 16.345 -6.431 2.647 1.00 0.00 93 MET A CA 3
ATOM 4955 C C . MET A 1 99 ? 16.327 -7.571 1.602 1.00 0.00 93 MET A C 3
ATOM 4956 O O . MET A 1 99 ? 16.952 -7.478 0.535 1.00 0.00 93 MET A O 3
ATOM 4970 N N . GLU A 1 100 ? 15.589 -8.650 1.899 1.00 0.00 94 GLU A N 3
ATOM 4971 C CA . GLU A 1 100 ? 15.627 -9.807 1.029 1.00 0.00 94 GLU A CA 3
ATOM 4972 C C . GLU A 1 100 ? 14.290 -10.589 0.978 1.00 0.00 94 GLU A C 3
ATOM 4973 O O . GLU A 1 100 ? 14.195 -11.588 0.258 1.00 0.00 94 GLU A O 3
ATOM 4985 N N . THR A 1 101 ? 13.234 -10.097 1.650 1.00 0.00 95 THR A N 3
ATOM 4986 C CA . THR A 1 101 ? 11.993 -10.887 1.776 1.00 0.00 95 THR A CA 3
ATOM 4987 C C . THR A 1 101 ? 10.974 -10.244 2.741 1.00 0.00 95 THR A C 3
ATOM 4988 O O . THR A 1 101 ? 9.810 -10.029 2.395 1.00 0.00 95 THR A O 3
ATOM 4999 N N . SER A 1 102 ? 11.445 -9.843 3.904 1.00 0.00 96 SER A N 3
ATOM 5000 C CA . SER A 1 102 ? 10.578 -9.495 5.007 1.00 0.00 96 SER A CA 3
ATOM 5001 C C . SER A 1 102 ? 9.986 -8.100 4.877 1.00 0.00 96 SER A C 3
ATOM 5002 O O . SER A 1 102 ? 9.010 -7.780 5.530 1.00 0.00 96 SER A O 3
ATOM 5010 N N . GLU A 1 103 ? 10.543 -7.294 4.009 1.00 0.00 97 GLU A N 3
ATOM 5011 C CA . GLU A 1 103 ? 10.069 -5.942 3.831 1.00 0.00 97 GLU A CA 3
ATOM 5012 C C . GLU A 1 103 ? 8.874 -6.001 2.926 1.00 0.00 97 GLU A C 3
ATOM 5013 O O . GLU A 1 103 ? 7.915 -5.278 3.066 1.00 0.00 97 GLU A O 3
ATOM 5025 N N . MET A 1 104 ? 8.994 -6.857 1.976 1.00 0.00 98 MET A N 3
ATOM 5026 C CA . MET A 1 104 ? 7.992 -7.161 0.995 1.00 0.00 98 MET A CA 3
ATOM 5027 C C . MET A 1 104 ? 6.796 -7.808 1.688 1.00 0.00 98 MET A C 3
ATOM 5028 O O . MET A 1 104 ? 5.666 -7.413 1.470 1.00 0.00 98 MET A O 3
ATOM 5042 N N . LEU A 1 105 ? 7.074 -8.771 2.566 1.00 0.00 99 LEU A N 3
ATOM 5043 C CA . LEU A 1 105 ? 6.026 -9.324 3.460 1.00 0.00 99 LEU A CA 3
ATOM 5044 C C . LEU A 1 105 ? 5.430 -8.204 4.334 1.00 0.00 99 LEU A C 3
ATOM 5045 O O . LEU A 1 105 ? 4.236 -8.214 4.711 1.00 0.00 99 LEU A O 3
ATOM 5061 N N . ALA A 1 106 ? 6.296 -7.247 4.644 1.00 0.00 100 ALA A N 3
ATOM 5062 C CA . ALA A 1 106 ? 5.937 -6.129 5.483 1.00 0.00 100 ALA A CA 3
ATOM 5063 C C . ALA A 1 106 ? 4.819 -5.285 4.911 1.00 0.00 100 ALA A C 3
ATOM 5064 O O . ALA A 1 106 ? 4.038 -4.734 5.667 1.00 0.00 100 ALA A O 3
ATOM 5071 N N . LEU A 1 107 ? 4.700 -5.223 3.598 1.00 0.00 101 LEU A N 3
ATOM 5072 C CA . LEU A 1 107 ? 3.686 -4.449 2.928 1.00 0.00 101 LEU A CA 3
ATOM 5073 C C . LEU A 1 107 ? 2.282 -4.901 3.262 1.00 0.00 101 LEU A C 3
ATOM 5074 O O . LEU A 1 107 ? 1.410 -4.065 3.453 1.00 0.00 101 LEU A O 3
ATOM 5090 N N . LEU A 1 108 ? 2.055 -6.196 3.381 1.00 0.00 102 LEU A N 3
ATOM 5091 C CA . LEU A 1 108 ? 0.736 -6.653 3.740 1.00 0.00 102 LEU A CA 3
ATOM 5092 C C . LEU A 1 108 ? 0.383 -6.230 5.157 1.00 0.00 102 LEU A C 3
ATOM 5093 O O . LEU A 1 108 ? -0.717 -5.737 5.403 1.00 0.00 102 LEU A O 3
ATOM 5109 N N . HIS A 1 109 ? 1.300 -6.437 6.099 1.00 0.00 103 HIS A N 3
ATOM 5110 C CA . HIS A 1 109 ? 0.960 -6.026 7.468 1.00 0.00 103 HIS A CA 3
ATOM 5111 C C . HIS A 1 109 ? 0.780 -4.498 7.573 1.00 0.00 103 HIS A C 3
ATOM 5112 O O . HIS A 1 109 ? 0.053 -4.007 8.424 1.00 0.00 103 HIS A O 3
ATOM 5126 N N . ILE A 1 110 ? 1.409 -3.769 6.675 1.00 0.00 104 ILE A N 3
ATOM 5127 C CA . ILE A 1 110 ? 1.244 -2.306 6.693 1.00 0.00 104 ILE A CA 3
ATOM 5128 C C . ILE A 1 110 ? -0.028 -1.899 5.952 1.00 0.00 104 ILE A C 3
ATOM 5129 O O . ILE A 1 110 ? -0.751 -1.004 6.378 1.00 0.00 104 ILE A O 3
ATOM 5145 N N . THR A 1 111 ? -0.344 -2.615 4.911 1.00 0.00 105 THR A N 3
ATOM 5146 C CA . THR A 1 111 ? -1.532 -2.279 4.154 1.00 0.00 105 THR A CA 3
ATOM 5147 C C . THR A 1 111 ? -2.795 -2.812 4.823 1.00 0.00 105 THR A C 3
ATOM 5148 O O . THR A 1 111 ? -3.878 -2.323 4.575 1.00 0.00 105 THR A O 3
ATOM 5159 N N . ARG A 1 112 ? -2.667 -3.836 5.620 1.00 0.00 106 ARG A N 3
ATOM 5160 C CA . ARG A 1 112 ? -3.849 -4.324 6.260 1.00 0.00 106 ARG A CA 3
ATOM 5161 C C . ARG A 1 112 ? -4.045 -3.749 7.625 1.00 0.00 106 ARG A C 3
ATOM 5162 O O . ARG A 1 112 ? -5.137 -3.375 7.946 1.00 0.00 106 ARG A O 3
ATOM 5183 N N . ASP A 1 113 ? -2.986 -3.605 8.398 1.00 0.00 107 ASP A N 3
ATOM 5184 C CA . ASP A 1 113 ? -3.119 -3.109 9.775 1.00 0.00 107 ASP A CA 3
ATOM 5185 C C . ASP A 1 113 ? -3.238 -1.593 9.839 1.00 0.00 107 ASP A C 3
ATOM 5186 O O . ASP A 1 113 ? -4.084 -1.038 10.558 1.00 0.00 107 ASP A O 3
ATOM 5195 N N . ALA A 1 114 ? -2.425 -0.911 9.066 1.00 0.00 108 ALA A N 3
ATOM 5196 C CA . ALA A 1 114 ? -2.428 0.537 9.104 1.00 0.00 108 ALA A CA 3
ATOM 5197 C C . ALA A 1 114 ? -3.672 1.071 8.432 1.00 0.00 108 ALA A C 3
ATOM 5198 O O . ALA A 1 114 ? -4.330 1.921 8.967 1.00 0.00 108 ALA A O 3
ATOM 5205 N N . TYR A 1 115 ? -4.063 0.421 7.353 1.00 0.00 109 TYR A N 3
ATOM 5206 C CA . TYR A 1 115 ? -5.275 0.837 6.614 1.00 0.00 109 TYR A CA 3
ATOM 5207 C C . TYR A 1 115 ? -6.514 0.517 7.438 1.00 0.00 109 TYR A C 3
ATOM 5208 O O . TYR A 1 115 ? -7.508 1.210 7.425 1.00 0.00 109 TYR A O 3
ATOM 5226 N N . ARG A 1 116 ? -6.348 -0.480 8.229 1.00 0.00 110 ARG A N 3
ATOM 5227 C CA . ARG A 1 116 ? -7.382 -0.920 9.157 1.00 0.00 110 ARG A CA 3
ATOM 5228 C C . ARG A 1 116 ? -7.759 0.204 10.162 1.00 0.00 110 ARG A C 3
ATOM 5229 O O . ARG A 1 116 ? -8.841 0.208 10.737 1.00 0.00 110 ARG A O 3
ATOM 5250 N N . SER A 1 117 ? -6.888 1.181 10.326 1.00 0.00 111 SER A N 3
ATOM 5251 C CA . SER A 1 117 ? -7.160 2.286 11.227 1.00 0.00 111 SER A CA 3
ATOM 5252 C C . SER A 1 117 ? -8.012 3.440 10.609 1.00 0.00 111 SER A C 3
ATOM 5253 O O . SER A 1 117 ? -8.529 4.276 11.346 1.00 0.00 111 SER A O 3
ATOM 5261 N N . TRP A 1 118 ? -8.196 3.485 9.276 1.00 0.00 112 TRP A N 3
ATOM 5262 C CA . TRP A 1 118 ? -8.943 4.612 8.640 1.00 0.00 112 TRP A CA 3
ATOM 5263 C C . TRP A 1 118 ? -9.752 4.125 7.447 1.00 0.00 112 TRP A C 3
ATOM 5264 O O . TRP A 1 118 ? -10.891 4.536 7.224 1.00 0.00 112 TRP A O 3
ATOM 5285 N N . THR A 1 119 ? -9.134 3.235 6.721 1.00 0.00 113 THR A N 3
ATOM 5286 C CA . THR A 1 119 ? -9.702 2.630 5.546 1.00 0.00 113 THR A CA 3
ATOM 5287 C C . THR A 1 119 ? -10.846 1.692 5.901 1.00 0.00 113 THR A C 3
ATOM 5288 O O . THR A 1 119 ? -12.025 2.029 5.725 1.00 0.00 113 THR A O 3
ATOM 5299 N N . ASN A 1 120 ? -10.512 0.542 6.436 1.00 0.00 114 ASN A N 3
ATOM 5300 C CA . ASN A 1 120 ? -11.493 -0.486 6.685 1.00 0.00 114 ASN A CA 3
ATOM 5301 C C . ASN A 1 120 ? -11.255 -1.027 8.063 1.00 0.00 114 ASN A C 3
ATOM 5302 O O . ASN A 1 120 ? -11.857 -0.494 9.026 1.00 0.00 114 ASN A O 3
ATOM 5314 N N . MET A 1 7 ? 2.359 4.902 9.079 1.00 0.00 1 MET A N 4
ATOM 5315 C CA . MET A 1 7 ? 1.499 3.922 8.392 1.00 0.00 1 MET A CA 4
ATOM 5316 C C . MET A 1 7 ? 0.504 4.574 7.427 1.00 0.00 1 MET A C 4
ATOM 5317 O O . MET A 1 7 ? 0.443 4.197 6.262 1.00 0.00 1 MET A O 4
ATOM 5331 N N . ASN A 1 8 ? -0.261 5.556 7.887 1.00 0.00 2 ASN A N 4
ATOM 5332 C CA . ASN A 1 8 ? -1.347 6.089 7.073 1.00 0.00 2 ASN A CA 4
ATOM 5333 C C . ASN A 1 8 ? -1.147 7.524 6.637 1.00 0.00 2 ASN A C 4
ATOM 5334 O O . ASN A 1 8 ? -1.353 7.825 5.477 1.00 0.00 2 ASN A O 4
ATOM 5345 N N . THR A 1 9 ? -0.798 8.386 7.585 1.00 0.00 3 THR A N 4
ATOM 5346 C CA . THR A 1 9 ? -0.674 9.831 7.495 1.00 0.00 3 THR A CA 4
ATOM 5347 C C . THR A 1 9 ? -2.029 10.539 7.316 1.00 0.00 3 THR A C 4
ATOM 5348 O O . THR A 1 9 ? -2.857 10.236 6.411 1.00 0.00 3 THR A O 4
ATOM 5359 N N . ASP A 1 10 ? -2.256 11.459 8.220 1.00 0.00 4 ASP A N 4
ATOM 5360 C CA . ASP A 1 10 ? -3.450 12.283 8.281 1.00 0.00 4 ASP A CA 4
ATOM 5361 C C . ASP A 1 10 ? -3.404 13.349 7.225 1.00 0.00 4 ASP A C 4
ATOM 5362 O O . ASP A 1 10 ? -3.007 14.487 7.475 1.00 0.00 4 ASP A O 4
ATOM 5371 N N . VAL A 1 11 ? -3.778 12.960 6.033 1.00 0.00 5 VAL A N 4
ATOM 5372 C CA . VAL A 1 11 ? -3.792 13.803 4.876 1.00 0.00 5 VAL A CA 4
ATOM 5373 C C . VAL A 1 11 ? -4.312 12.974 3.722 1.00 0.00 5 VAL A C 4
ATOM 5374 O O . VAL A 1 11 ? -4.964 13.463 2.817 1.00 0.00 5 VAL A O 4
ATOM 5387 N N . LEU A 1 12 ? -4.060 11.677 3.784 1.00 0.00 6 LEU A N 4
ATOM 5388 C CA . LEU A 1 12 ? -4.525 10.829 2.734 1.00 0.00 6 LEU A CA 4
ATOM 5389 C C . LEU A 1 12 ? -5.579 9.864 3.204 1.00 0.00 6 LEU A C 4
ATOM 5390 O O . LEU A 1 12 ? -6.624 9.779 2.620 1.00 0.00 6 LEU A O 4
ATOM 5406 N N . ASN A 1 13 ? -5.332 9.174 4.283 1.00 0.00 7 ASN A N 4
ATOM 5407 C CA . ASN A 1 13 ? -6.192 8.083 4.647 1.00 0.00 7 ASN A CA 4
ATOM 5408 C C . ASN A 1 13 ? -7.479 8.500 5.229 1.00 0.00 7 ASN A C 4
ATOM 5409 O O . ASN A 1 13 ? -8.486 8.098 4.786 1.00 0.00 7 ASN A O 4
ATOM 5420 N N . GLN A 1 14 ? -7.461 9.389 6.137 1.00 0.00 8 GLN A N 4
ATOM 5421 C CA . GLN A 1 14 ? -8.693 9.824 6.701 1.00 0.00 8 GLN A CA 4
ATOM 5422 C C . GLN A 1 14 ? -9.298 10.944 5.878 1.00 0.00 8 GLN A C 4
ATOM 5423 O O . GLN A 1 14 ? -10.494 11.060 5.777 1.00 0.00 8 GLN A O 4
ATOM 5437 N N . GLN A 1 15 ? -8.461 11.622 5.110 1.00 0.00 9 GLN A N 4
ATOM 5438 C CA . GLN A 1 15 ? -8.914 12.791 4.403 1.00 0.00 9 GLN A CA 4
ATOM 5439 C C . GLN A 1 15 ? -9.326 12.374 3.004 1.00 0.00 9 GLN A C 4
ATOM 5440 O O . GLN A 1 15 ? -10.478 12.492 2.605 1.00 0.00 9 GLN A O 4
ATOM 5454 N N . LYS A 1 16 ? -8.371 11.823 2.291 1.00 0.00 10 LYS A N 4
ATOM 5455 C CA . LYS A 1 16 ? -8.566 11.448 0.923 1.00 0.00 10 LYS A CA 4
ATOM 5456 C C . LYS A 1 16 ? -9.252 10.140 0.727 1.00 0.00 10 LYS A C 4
ATOM 5457 O O . LYS A 1 16 ? -9.666 9.838 -0.370 1.00 0.00 10 LYS A O 4
ATOM 5476 N N . ILE A 1 17 ? -9.418 9.365 1.763 1.00 0.00 11 ILE A N 4
ATOM 5477 C CA . ILE A 1 17 ? -10.255 8.218 1.547 1.00 0.00 11 ILE A CA 4
ATOM 5478 C C . ILE A 1 17 ? -11.670 8.589 1.880 1.00 0.00 11 ILE A C 4
ATOM 5479 O O . ILE A 1 17 ? -12.611 8.003 1.354 1.00 0.00 11 ILE A O 4
ATOM 5495 N N . GLU A 1 18 ? -11.814 9.578 2.745 1.00 0.00 12 GLU A N 4
ATOM 5496 C CA . GLU A 1 18 ? -13.106 10.139 2.987 1.00 0.00 12 GLU A CA 4
ATOM 5497 C C . GLU A 1 18 ? -13.688 10.602 1.654 1.00 0.00 12 GLU A C 4
ATOM 5498 O O . GLU A 1 18 ? -14.789 10.217 1.270 1.00 0.00 12 GLU A O 4
ATOM 5510 N N . GLU A 1 19 ? -12.868 11.345 0.928 1.00 0.00 13 GLU A N 4
ATOM 5511 C CA . GLU A 1 19 ? -13.269 11.925 -0.342 1.00 0.00 13 GLU A CA 4
ATOM 5512 C C . GLU A 1 19 ? -13.168 10.985 -1.538 1.00 0.00 13 GLU A C 4
ATOM 5513 O O . GLU A 1 19 ? -14.094 10.921 -2.340 1.00 0.00 13 GLU A O 4
ATOM 5525 N N . LEU A 1 20 ? -12.077 10.251 -1.673 1.00 0.00 14 LEU A N 4
ATOM 5526 C CA . LEU A 1 20 ? -11.916 9.395 -2.846 1.00 0.00 14 LEU A CA 4
ATOM 5527 C C . LEU A 1 20 ? -12.657 8.096 -2.711 1.00 0.00 14 LEU A C 4
ATOM 5528 O O . LEU A 1 20 ? -13.200 7.611 -3.696 1.00 0.00 14 LEU A O 4
ATOM 5544 N N . SER A 1 21 ? -12.585 7.457 -1.545 1.00 0.00 15 SER A N 4
ATOM 5545 C CA . SER A 1 21 ? -13.405 6.307 -1.358 1.00 0.00 15 SER A CA 4
ATOM 5546 C C . SER A 1 21 ? -14.844 6.772 -1.381 1.00 0.00 15 SER A C 4
ATOM 5547 O O . SER A 1 21 ? -15.468 6.632 -2.402 1.00 0.00 15 SER A O 4
ATOM 5555 N N . ALA A 1 22 ? -15.362 7.341 -0.286 1.00 0.00 16 ALA A N 4
ATOM 5556 C CA . ALA A 1 22 ? -16.751 7.816 -0.273 1.00 0.00 16 ALA A CA 4
ATOM 5557 C C . ALA A 1 22 ? -17.722 6.807 -0.941 1.00 0.00 16 ALA A C 4
ATOM 5558 O O . ALA A 1 22 ? -17.640 5.628 -0.701 1.00 0.00 16 ALA A O 4
ATOM 5565 N N . GLU A 1 23 ? -18.539 7.301 -1.846 1.00 0.00 17 GLU A N 4
ATOM 5566 C CA . GLU A 1 23 ? -19.518 6.535 -2.624 1.00 0.00 17 GLU A CA 4
ATOM 5567 C C . GLU A 1 23 ? -18.854 5.968 -3.891 1.00 0.00 17 GLU A C 4
ATOM 5568 O O . GLU A 1 23 ? -19.520 5.493 -4.815 1.00 0.00 17 GLU A O 4
ATOM 5580 N N . ILE A 1 24 ? -17.559 5.968 -3.932 1.00 0.00 18 ILE A N 4
ATOM 5581 C CA . ILE A 1 24 ? -16.865 5.651 -5.157 1.00 0.00 18 ILE A CA 4
ATOM 5582 C C . ILE A 1 24 ? -15.844 4.590 -5.003 1.00 0.00 18 ILE A C 4
ATOM 5583 O O . ILE A 1 24 ? -15.795 3.639 -5.806 1.00 0.00 18 ILE A O 4
ATOM 5599 N N . GLY A 1 25 ? -15.113 4.542 -3.952 1.00 0.00 19 GLY A N 4
ATOM 5600 C CA . GLY A 1 25 ? -14.128 3.612 -3.795 1.00 0.00 19 GLY A CA 4
ATOM 5601 C C . GLY A 1 25 ? -14.688 2.645 -2.805 1.00 0.00 19 GLY A C 4
ATOM 5602 O O . GLY A 1 25 ? -14.188 1.603 -2.667 1.00 0.00 19 GLY A O 4
ATOM 5606 N N . SER A 1 26 ? -15.812 2.965 -2.161 1.00 0.00 20 SER A N 4
ATOM 5607 C CA . SER A 1 26 ? -16.392 2.064 -1.216 1.00 0.00 20 SER A CA 4
ATOM 5608 C C . SER A 1 26 ? -16.870 0.799 -1.932 1.00 0.00 20 SER A C 4
ATOM 5609 O O . SER A 1 26 ? -17.008 -0.264 -1.336 1.00 0.00 20 SER A O 4
ATOM 5617 N N . ASP A 1 27 ? -17.060 0.926 -3.237 1.00 0.00 21 ASP A N 4
ATOM 5618 C CA . ASP A 1 27 ? -17.351 -0.210 -4.078 1.00 0.00 21 ASP A CA 4
ATOM 5619 C C . ASP A 1 27 ? -16.228 -0.550 -5.005 1.00 0.00 21 ASP A C 4
ATOM 5620 O O . ASP A 1 27 ? -16.284 -1.578 -5.674 1.00 0.00 21 ASP A O 4
ATOM 5629 N N . ASN A 1 28 ? -15.215 0.289 -5.115 1.00 0.00 22 ASN A N 4
ATOM 5630 C CA . ASN A 1 28 ? -14.073 -0.057 -5.948 1.00 0.00 22 ASN A CA 4
ATOM 5631 C C . ASN A 1 28 ? -12.831 -0.451 -5.092 1.00 0.00 22 ASN A C 4
ATOM 5632 O O . ASN A 1 28 ? -12.243 -1.511 -5.279 1.00 0.00 22 ASN A O 4
ATOM 5643 N N . VAL A 1 29 ? -12.489 0.378 -4.121 1.00 0.00 23 VAL A N 4
ATOM 5644 C CA . VAL A 1 29 ? -11.290 0.212 -3.296 1.00 0.00 23 VAL A CA 4
ATOM 5645 C C . VAL A 1 29 ? -11.191 -1.074 -2.437 1.00 0.00 23 VAL A C 4
ATOM 5646 O O . VAL A 1 29 ? -10.163 -1.734 -2.534 1.00 0.00 23 VAL A O 4
ATOM 5659 N N . PRO A 1 30 ? -12.219 -1.506 -1.612 1.00 0.00 24 PRO A N 4
ATOM 5660 C CA . PRO A 1 30 ? -12.083 -2.732 -0.814 1.00 0.00 24 PRO A CA 4
ATOM 5661 C C . PRO A 1 30 ? -11.992 -3.930 -1.733 1.00 0.00 24 PRO A C 4
ATOM 5662 O O . PRO A 1 30 ? -11.295 -4.896 -1.447 1.00 0.00 24 PRO A O 4
ATOM 5673 N N . VAL A 1 31 ? -12.696 -3.803 -2.855 1.00 0.00 25 VAL A N 4
ATOM 5674 C CA . VAL A 1 31 ? -12.662 -4.808 -3.888 1.00 0.00 25 VAL A CA 4
ATOM 5675 C C . VAL A 1 31 ? -11.229 -5.080 -4.312 1.00 0.00 25 VAL A C 4
ATOM 5676 O O . VAL A 1 31 ? -10.753 -6.216 -4.256 1.00 0.00 25 VAL A O 4
ATOM 5689 N N . LEU A 1 32 ? -10.522 -4.027 -4.638 1.00 0.00 26 LEU A N 4
ATOM 5690 C CA . LEU A 1 32 ? -9.202 -4.043 -5.183 1.00 0.00 26 LEU A CA 4
ATOM 5691 C C . LEU A 1 32 ? -8.159 -4.380 -4.104 1.00 0.00 26 LEU A C 4
ATOM 5692 O O . LEU A 1 32 ? -7.360 -5.300 -4.251 1.00 0.00 26 LEU A O 4
ATOM 5708 N N . LEU A 1 33 ? -8.135 -3.515 -3.119 1.00 0.00 27 LEU A N 4
ATOM 5709 C CA . LEU A 1 33 ? -7.180 -3.674 -2.038 1.00 0.00 27 LEU A CA 4
ATOM 5710 C C . LEU A 1 33 ? -7.201 -5.130 -1.509 1.00 0.00 27 LEU A C 4
ATOM 5711 O O . LEU A 1 33 ? -6.183 -5.779 -1.465 1.00 0.00 27 LEU A O 4
ATOM 5727 N N . ASP A 1 34 ? -8.376 -5.681 -1.244 1.00 0.00 28 ASP A N 4
ATOM 5728 C CA . ASP A 1 34 ? -8.459 -7.037 -0.705 1.00 0.00 28 ASP A CA 4
ATOM 5729 C C . ASP A 1 34 ? -8.000 -8.122 -1.687 1.00 0.00 28 ASP A C 4
ATOM 5730 O O . ASP A 1 34 ? -7.401 -9.114 -1.271 1.00 0.00 28 ASP A O 4
ATOM 5739 N N . ILE A 1 35 ? -8.211 -7.917 -2.982 1.00 0.00 29 ILE A N 4
ATOM 5740 C CA . ILE A 1 35 ? -7.802 -8.936 -3.946 1.00 0.00 29 ILE A CA 4
ATOM 5741 C C . ILE A 1 35 ? -6.301 -8.872 -4.153 1.00 0.00 29 ILE A C 4
ATOM 5742 O O . ILE A 1 35 ? -5.607 -9.882 -4.119 1.00 0.00 29 ILE A O 4
ATOM 5758 N N . PHE A 1 36 ? -5.794 -7.673 -4.311 1.00 0.00 30 PHE A N 4
ATOM 5759 C CA . PHE A 1 36 ? -4.421 -7.468 -4.623 1.00 0.00 30 PHE A CA 4
ATOM 5760 C C . PHE A 1 36 ? -3.535 -7.814 -3.473 1.00 0.00 30 PHE A C 4
ATOM 5761 O O . PHE A 1 36 ? -2.465 -8.321 -3.663 1.00 0.00 30 PHE A O 4
ATOM 5778 N N . LEU A 1 37 ? -4.061 -7.696 -2.299 1.00 0.00 31 LEU A N 4
ATOM 5779 C CA . LEU A 1 37 ? -3.365 -8.013 -1.114 1.00 0.00 31 LEU A CA 4
ATOM 5780 C C . LEU A 1 37 ? -3.555 -9.482 -0.830 1.00 0.00 31 LEU A C 4
ATOM 5781 O O . LEU A 1 37 ? -2.633 -10.248 -0.987 1.00 0.00 31 LEU A O 4
ATOM 5797 N N . GLY A 1 38 ? -4.789 -9.887 -0.591 1.00 0.00 32 GLY A N 4
ATOM 5798 C CA . GLY A 1 38 ? -5.084 -11.241 -0.163 1.00 0.00 32 GLY A CA 4
ATOM 5799 C C . GLY A 1 38 ? -4.788 -12.334 -1.182 1.00 0.00 32 GLY A C 4
ATOM 5800 O O . GLY A 1 38 ? -4.287 -13.398 -0.809 1.00 0.00 32 GLY A O 4
ATOM 5804 N N . GLU A 1 39 ? -5.070 -12.094 -2.456 1.00 0.00 33 GLU A N 4
ATOM 5805 C CA . GLU A 1 39 ? -4.851 -13.104 -3.502 1.00 0.00 33 GLU A CA 4
ATOM 5806 C C . GLU A 1 39 ? -3.380 -13.096 -3.923 1.00 0.00 33 GLU A C 4
ATOM 5807 O O . GLU A 1 39 ? -2.802 -14.120 -4.290 1.00 0.00 33 GLU A O 4
ATOM 5819 N N . MET A 1 40 ? -2.815 -11.906 -3.885 1.00 0.00 34 MET A N 4
ATOM 5820 C CA . MET A 1 40 ? -1.383 -11.895 -4.199 1.00 0.00 34 MET A CA 4
ATOM 5821 C C . MET A 1 40 ? -0.604 -12.629 -3.139 1.00 0.00 34 MET A C 4
ATOM 5822 O O . MET A 1 40 ? 0.270 -13.452 -3.429 1.00 0.00 34 MET A O 4
ATOM 5836 N N . ASP A 1 41 ? -1.014 -12.397 -1.926 1.00 0.00 35 ASP A N 4
ATOM 5837 C CA . ASP A 1 41 ? -0.458 -12.949 -0.710 1.00 0.00 35 ASP A CA 4
ATOM 5838 C C . ASP A 1 41 ? -0.660 -14.433 -0.689 1.00 0.00 35 ASP A C 4
ATOM 5839 O O . ASP A 1 41 ? 0.170 -15.186 -0.172 1.00 0.00 35 ASP A O 4
ATOM 5848 N N . SER A 1 42 ? -1.733 -14.825 -1.363 1.00 0.00 36 SER A N 4
ATOM 5849 C CA . SER A 1 42 ? -2.142 -16.209 -1.384 1.00 0.00 36 SER A CA 4
ATOM 5850 C C . SER A 1 42 ? -1.043 -16.987 -1.945 1.00 0.00 36 SER A C 4
ATOM 5851 O O . SER A 1 42 ? -0.516 -17.962 -1.379 1.00 0.00 36 SER A O 4
ATOM 5859 N N . TYR A 1 43 ? -0.693 -16.467 -3.077 1.00 0.00 37 TYR A N 4
ATOM 5860 C CA . TYR A 1 43 ? 0.190 -17.058 -3.911 1.00 0.00 37 TYR A CA 4
ATOM 5861 C C . TYR A 1 43 ? 1.511 -17.088 -3.407 1.00 0.00 37 TYR A C 4
ATOM 5862 O O . TYR A 1 43 ? 2.074 -18.102 -3.399 1.00 0.00 37 TYR A O 4
ATOM 5880 N N . ILE A 1 44 ? 1.949 -16.052 -2.822 1.00 0.00 38 ILE A N 4
ATOM 5881 C CA . ILE A 1 44 ? 3.286 -15.968 -2.395 1.00 0.00 38 ILE A CA 4
ATOM 5882 C C . ILE A 1 44 ? 3.533 -16.760 -1.132 1.00 0.00 38 ILE A C 4
ATOM 5883 O O . ILE A 1 44 ? 4.631 -17.209 -0.909 1.00 0.00 38 ILE A O 4
ATOM 5899 N N . GLY A 1 45 ? 2.493 -16.977 -0.360 1.00 0.00 39 GLY A N 4
ATOM 5900 C CA . GLY A 1 45 ? 2.620 -17.906 0.749 1.00 0.00 39 GLY A CA 4
ATOM 5901 C C . GLY A 1 45 ? 2.989 -19.306 0.239 1.00 0.00 39 GLY A C 4
ATOM 5902 O O . GLY A 1 45 ? 3.919 -19.952 0.737 1.00 0.00 39 GLY A O 4
ATOM 5906 N N . THR A 1 46 ? 2.327 -19.711 -0.832 1.00 0.00 40 THR A N 4
ATOM 5907 C CA . THR A 1 46 ? 2.513 -21.009 -1.420 1.00 0.00 40 THR A CA 4
ATOM 5908 C C . THR A 1 46 ? 3.781 -20.970 -2.265 1.00 0.00 40 THR A C 4
ATOM 5909 O O . THR A 1 46 ? 4.700 -21.759 -2.082 1.00 0.00 40 THR A O 4
ATOM 5920 N N . LEU A 1 47 ? 3.840 -19.995 -3.148 1.00 0.00 41 LEU A N 4
ATOM 5921 C CA . LEU A 1 47 ? 4.909 -19.725 -4.065 1.00 0.00 41 LEU A CA 4
ATOM 5922 C C . LEU A 1 47 ? 6.247 -19.413 -3.374 1.00 0.00 41 LEU A C 4
ATOM 5923 O O . LEU A 1 47 ? 7.259 -19.547 -3.977 1.00 0.00 41 LEU A O 4
ATOM 5939 N N . THR A 1 48 ? 6.238 -18.964 -2.129 1.00 0.00 42 THR A N 4
ATOM 5940 C CA . THR A 1 48 ? 7.533 -18.788 -1.445 1.00 0.00 42 THR A CA 4
ATOM 5941 C C . THR A 1 48 ? 8.035 -20.109 -0.927 1.00 0.00 42 THR A C 4
ATOM 5942 O O . THR A 1 48 ? 9.224 -20.414 -0.963 1.00 0.00 42 THR A O 4
ATOM 5953 N N . GLU A 1 49 ? 7.095 -20.916 -0.535 1.00 0.00 43 GLU A N 4
ATOM 5954 C CA . GLU A 1 49 ? 7.384 -22.274 -0.110 1.00 0.00 43 GLU A CA 4
ATOM 5955 C C . GLU A 1 49 ? 7.592 -23.168 -1.338 1.00 0.00 43 GLU A C 4
ATOM 5956 O O . GLU A 1 49 ? 7.708 -24.393 -1.250 1.00 0.00 43 GLU A O 4
ATOM 5968 N N . LEU A 1 50 ? 7.609 -22.519 -2.492 1.00 0.00 44 LEU A N 4
ATOM 5969 C CA . LEU A 1 50 ? 7.896 -23.099 -3.766 1.00 0.00 44 LEU A CA 4
ATOM 5970 C C . LEU A 1 50 ? 9.107 -22.438 -4.442 1.00 0.00 44 LEU A C 4
ATOM 5971 O O . LEU A 1 50 ? 9.827 -23.097 -5.185 1.00 0.00 44 LEU A O 4
ATOM 5987 N N . GLN A 1 51 ? 9.332 -21.147 -4.171 1.00 0.00 45 GLN A N 4
ATOM 5988 C CA . GLN A 1 51 ? 10.351 -20.359 -4.871 1.00 0.00 45 GLN A CA 4
ATOM 5989 C C . GLN A 1 51 ? 10.471 -18.941 -4.316 1.00 0.00 45 GLN A C 4
ATOM 5990 O O . GLN A 1 51 ? 9.888 -18.590 -3.308 1.00 0.00 45 GLN A O 4
ATOM 6004 N N . GLY A 1 52 ? 11.214 -18.143 -5.051 1.00 0.00 46 GLY A N 4
ATOM 6005 C CA . GLY A 1 52 ? 11.491 -16.752 -4.742 1.00 0.00 46 GLY A CA 4
ATOM 6006 C C . GLY A 1 52 ? 10.357 -15.835 -5.134 1.00 0.00 46 GLY A C 4
ATOM 6007 O O . GLY A 1 52 ? 10.558 -14.729 -5.575 1.00 0.00 46 GLY A O 4
ATOM 6011 N N . SER A 1 53 ? 9.178 -16.361 -5.063 1.00 0.00 47 SER A N 4
ATOM 6012 C CA . SER A 1 53 ? 8.033 -15.616 -5.317 1.00 0.00 47 SER A CA 4
ATOM 6013 C C . SER A 1 53 ? 7.872 -14.340 -4.484 1.00 0.00 47 SER A C 4
ATOM 6014 O O . SER A 1 53 ? 7.528 -13.366 -5.064 1.00 0.00 47 SER A O 4
ATOM 6022 N N . GLU A 1 54 ? 7.868 -14.376 -3.144 1.00 0.00 48 GLU A N 4
ATOM 6023 C CA . GLU A 1 54 ? 7.946 -13.102 -2.318 1.00 0.00 48 GLU A CA 4
ATOM 6024 C C . GLU A 1 54 ? 8.649 -11.912 -3.079 1.00 0.00 48 GLU A C 4
ATOM 6025 O O . GLU A 1 54 ? 8.167 -10.783 -3.076 1.00 0.00 48 GLU A O 4
ATOM 6037 N N . GLN A 1 55 ? 9.788 -12.225 -3.698 1.00 0.00 49 GLN A N 4
ATOM 6038 C CA . GLN A 1 55 ? 10.531 -11.276 -4.564 1.00 0.00 49 GLN A CA 4
ATOM 6039 C C . GLN A 1 55 ? 9.555 -10.553 -5.552 1.00 0.00 49 GLN A C 4
ATOM 6040 O O . GLN A 1 55 ? 9.523 -9.327 -5.660 1.00 0.00 49 GLN A O 4
ATOM 6054 N N . LEU A 1 56 ? 8.754 -11.363 -6.223 1.00 0.00 50 LEU A N 4
ATOM 6055 C CA . LEU A 1 56 ? 7.745 -11.001 -7.162 1.00 0.00 50 LEU A CA 4
ATOM 6056 C C . LEU A 1 56 ? 6.676 -10.209 -6.449 1.00 0.00 50 LEU A C 4
ATOM 6057 O O . LEU A 1 56 ? 6.326 -9.128 -6.891 1.00 0.00 50 LEU A O 4
ATOM 6073 N N . LEU A 1 57 ? 6.248 -10.725 -5.283 1.00 0.00 51 LEU A N 4
ATOM 6074 C CA . LEU A 1 57 ? 5.124 -10.198 -4.501 1.00 0.00 51 LEU A CA 4
ATOM 6075 C C . LEU A 1 57 ? 5.215 -8.697 -4.270 1.00 0.00 51 LEU A C 4
ATOM 6076 O O . LEU A 1 57 ? 4.228 -8.032 -4.281 1.00 0.00 51 LEU A O 4
ATOM 6092 N N . TYR A 1 58 ? 6.401 -8.188 -4.239 1.00 0.00 52 TYR A N 4
ATOM 6093 C CA . TYR A 1 58 ? 6.727 -6.813 -3.904 1.00 0.00 52 TYR A CA 4
ATOM 6094 C C . TYR A 1 58 ? 6.709 -5.920 -5.113 1.00 0.00 52 TYR A C 4
ATOM 6095 O O . TYR A 1 58 ? 6.057 -4.892 -5.132 1.00 0.00 52 TYR A O 4
ATOM 6113 N N . LEU A 1 59 ? 7.453 -6.393 -6.097 1.00 0.00 53 LEU A N 4
ATOM 6114 C CA . LEU A 1 59 ? 7.557 -5.572 -7.312 1.00 0.00 53 LEU A CA 4
ATOM 6115 C C . LEU A 1 59 ? 6.170 -5.390 -7.872 1.00 0.00 53 LEU A C 4
ATOM 6116 O O . LEU A 1 59 ? 5.790 -4.331 -8.371 1.00 0.00 53 LEU A O 4
ATOM 6132 N N . LYS A 1 60 ? 5.414 -6.422 -7.694 1.00 0.00 54 LYS A N 4
ATOM 6133 C CA . LYS A 1 60 ? 4.046 -6.393 -8.021 1.00 0.00 54 LYS A CA 4
ATOM 6134 C C . LYS A 1 60 ? 3.234 -5.600 -7.041 1.00 0.00 54 LYS A C 4
ATOM 6135 O O . LYS A 1 60 ? 2.692 -4.653 -7.417 1.00 0.00 54 LYS A O 4
ATOM 6154 N N . GLU A 1 61 ? 3.329 -5.953 -5.773 1.00 0.00 55 GLU A N 4
ATOM 6155 C CA . GLU A 1 61 ? 2.292 -5.388 -4.865 1.00 0.00 55 GLU A CA 4
ATOM 6156 C C . GLU A 1 61 ? 2.361 -3.877 -4.815 1.00 0.00 55 GLU A C 4
ATOM 6157 O O . GLU A 1 61 ? 1.357 -3.179 -4.908 1.00 0.00 55 GLU A O 4
ATOM 6169 N N . ILE A 1 62 ? 3.563 -3.406 -4.772 1.00 0.00 56 ILE A N 4
ATOM 6170 C CA . ILE A 1 62 ? 3.752 -1.987 -4.647 1.00 0.00 56 ILE A CA 4
ATOM 6171 C C . ILE A 1 62 ? 3.467 -1.252 -5.963 1.00 0.00 56 ILE A C 4
ATOM 6172 O O . ILE A 1 62 ? 3.017 -0.111 -5.957 1.00 0.00 56 ILE A O 4
ATOM 6188 N N . SER A 1 63 ? 3.705 -1.904 -7.086 1.00 0.00 57 SER A N 4
ATOM 6189 C CA . SER A 1 63 ? 3.464 -1.267 -8.372 1.00 0.00 57 SER A CA 4
ATOM 6190 C C . SER A 1 63 ? 2.051 -1.573 -8.857 1.00 0.00 57 SER A C 4
ATOM 6191 O O . SER A 1 63 ? 1.444 -0.806 -9.593 1.00 0.00 57 SER A O 4
ATOM 6199 N N . HIS A 1 64 ? 1.587 -2.722 -8.499 1.00 0.00 58 HIS A N 4
ATOM 6200 C CA . HIS A 1 64 ? 0.284 -3.176 -8.842 1.00 0.00 58 HIS A CA 4
ATOM 6201 C C . HIS A 1 64 ? -0.775 -2.641 -7.886 1.00 0.00 58 HIS A C 4
ATOM 6202 O O . HIS A 1 64 ? -1.573 -1.802 -8.302 1.00 0.00 58 HIS A O 4
ATOM 6216 N N . ALA A 1 65 ? -0.781 -2.992 -6.602 1.00 0.00 59 ALA A N 4
ATOM 6217 C CA . ALA A 1 65 ? -1.794 -2.655 -5.621 1.00 0.00 59 ALA A CA 4
ATOM 6218 C C . ALA A 1 65 ? -1.557 -1.286 -5.032 1.00 0.00 59 ALA A C 4
ATOM 6219 O O . ALA A 1 65 ? -2.399 -0.402 -5.169 1.00 0.00 59 ALA A O 4
ATOM 6226 N N . LEU A 1 66 ? -0.387 -1.076 -4.413 1.00 0.00 60 LEU A N 4
ATOM 6227 C CA . LEU A 1 66 ? -0.086 0.215 -3.772 1.00 0.00 60 LEU A CA 4
ATOM 6228 C C . LEU A 1 66 ? 0.098 1.324 -4.747 1.00 0.00 60 LEU A C 4
ATOM 6229 O O . LEU A 1 66 ? 0.314 2.469 -4.387 1.00 0.00 60 LEU A O 4
ATOM 6245 N N . LYS A 1 67 ? 0.069 1.003 -5.980 1.00 0.00 61 LYS A N 4
ATOM 6246 C CA . LYS A 1 67 ? 0.136 1.999 -6.957 1.00 0.00 61 LYS A CA 4
ATOM 6247 C C . LYS A 1 67 ? -1.241 2.196 -7.585 1.00 0.00 61 LYS A C 4
ATOM 6248 O O . LYS A 1 67 ? -1.536 3.249 -8.085 1.00 0.00 61 LYS A O 4
ATOM 6267 N N . SER A 1 68 ? -2.140 1.238 -7.415 1.00 0.00 62 SER A N 4
ATOM 6268 C CA . SER A 1 68 ? -3.476 1.364 -7.961 1.00 0.00 62 SER A CA 4
ATOM 6269 C C . SER A 1 68 ? -4.392 1.971 -6.916 1.00 0.00 62 SER A C 4
ATOM 6270 O O . SER A 1 68 ? -4.904 3.102 -7.048 1.00 0.00 62 SER A O 4
ATOM 6278 N N . SER A 1 69 ? -4.518 1.251 -5.837 1.00 0.00 63 SER A N 4
ATOM 6279 C CA . SER A 1 69 ? -5.324 1.546 -4.737 1.00 0.00 63 SER A CA 4
ATOM 6280 C C . SER A 1 69 ? -4.801 2.799 -4.089 1.00 0.00 63 SER A C 4
ATOM 6281 O O . SER A 1 69 ? -5.550 3.681 -3.769 1.00 0.00 63 SER A O 4
ATOM 6289 N N . ALA A 1 70 ? -3.495 2.891 -3.954 1.00 0.00 64 ALA A N 4
ATOM 6290 C CA . ALA A 1 70 ? -2.944 4.059 -3.308 1.00 0.00 64 ALA A CA 4
ATOM 6291 C C . ALA A 1 70 ? -2.926 5.266 -4.235 1.00 0.00 64 ALA A C 4
ATOM 6292 O O . ALA A 1 70 ? -2.912 6.351 -3.792 1.00 0.00 64 ALA A O 4
ATOM 6299 N N . ALA A 1 71 ? -3.000 5.082 -5.526 1.00 0.00 65 ALA A N 4
ATOM 6300 C CA . ALA A 1 71 ? -3.116 6.237 -6.429 1.00 0.00 65 ALA A CA 4
ATOM 6301 C C . ALA A 1 71 ? -4.540 6.762 -6.372 1.00 0.00 65 ALA A C 4
ATOM 6302 O O . ALA A 1 71 ? -4.870 7.806 -6.944 1.00 0.00 65 ALA A O 4
ATOM 6309 N N . SER A 1 72 ? -5.387 5.999 -5.709 1.00 0.00 66 SER A N 4
ATOM 6310 C CA . SER A 1 72 ? -6.752 6.367 -5.503 1.00 0.00 66 SER A CA 4
ATOM 6311 C C . SER A 1 72 ? -6.989 6.779 -4.038 1.00 0.00 66 SER A C 4
ATOM 6312 O O . SER A 1 72 ? -7.446 7.881 -3.779 1.00 0.00 66 SER A O 4
ATOM 632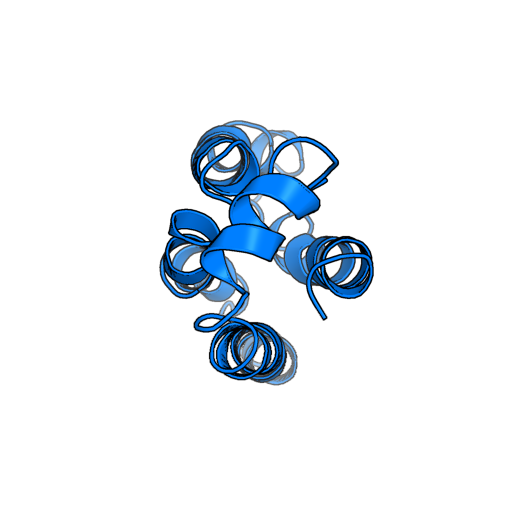0 N N . PHE A 1 73 ? -6.603 5.933 -3.076 1.00 0.00 67 PHE A N 4
ATOM 6321 C CA . PHE A 1 73 ? -6.977 6.231 -1.657 1.00 0.00 67 PHE A CA 4
ATOM 6322 C C . PHE A 1 73 ? -5.801 6.574 -0.754 1.00 0.00 67 PHE A C 4
ATOM 6323 O O . PHE A 1 73 ? -5.895 6.602 0.472 1.00 0.00 67 PHE A O 4
ATOM 6340 N N . GLY A 1 74 ? -4.769 6.941 -1.386 1.00 0.00 68 GLY A N 4
ATOM 6341 C CA . GLY A 1 74 ? -3.561 7.236 -0.664 1.00 0.00 68 GLY A CA 4
ATOM 6342 C C . GLY A 1 74 ? -2.591 7.861 -1.570 1.00 0.00 68 GLY A C 4
ATOM 6343 O O . GLY A 1 74 ? -1.372 7.684 -1.473 1.00 0.00 68 GLY A O 4
ATOM 6347 N N . ALA A 1 75 ? -3.203 8.696 -2.359 1.00 0.00 69 ALA A N 4
ATOM 6348 C CA . ALA A 1 75 ? -2.554 9.396 -3.466 1.00 0.00 69 ALA A CA 4
ATOM 6349 C C . ALA A 1 75 ? -1.612 10.482 -2.967 1.00 0.00 69 ALA A C 4
ATOM 6350 O O . ALA A 1 75 ? -1.368 11.470 -3.643 1.00 0.00 69 ALA A O 4
ATOM 6357 N N . ASP A 1 76 ? -1.083 10.299 -1.785 1.00 0.00 70 ASP A N 4
ATOM 6358 C CA . ASP A 1 76 ? -0.246 11.292 -1.209 1.00 0.00 70 ASP A CA 4
ATOM 6359 C C . ASP A 1 76 ? 1.122 10.668 -0.929 1.00 0.00 70 ASP A C 4
ATOM 6360 O O . ASP A 1 76 ? 1.982 10.578 -1.832 1.00 0.00 70 ASP A O 4
ATOM 6369 N N . ARG A 1 77 ? 1.307 9.956 0.176 1.00 0.00 71 ARG A N 4
ATOM 6370 C CA . ARG A 1 77 ? 2.515 9.442 0.732 1.00 0.00 71 ARG A CA 4
ATOM 6371 C C . ARG A 1 77 ? 2.697 7.978 0.518 1.00 0.00 71 ARG A C 4
ATOM 6372 O O . ARG A 1 77 ? 3.680 7.595 -0.052 1.00 0.00 71 ARG A O 4
ATOM 6393 N N . LEU A 1 78 ? 1.750 7.147 0.954 1.00 0.00 72 LEU A N 4
ATOM 6394 C CA . LEU A 1 78 ? 2.011 5.706 0.764 1.00 0.00 72 LEU A CA 4
ATOM 6395 C C . LEU A 1 78 ? 2.135 5.408 -0.725 1.00 0.00 72 LEU A C 4
ATOM 6396 O O . LEU A 1 78 ? 2.819 4.491 -1.128 1.00 0.00 72 LEU A O 4
ATOM 6412 N N . CYS A 1 79 ? 1.599 6.329 -1.506 1.00 0.00 73 CYS A N 4
ATOM 6413 C CA . CYS A 1 79 ? 1.648 6.198 -2.930 1.00 0.00 73 CYS A CA 4
ATOM 6414 C C . CYS A 1 79 ? 3.093 6.273 -3.389 1.00 0.00 73 CYS A C 4
ATOM 6415 O O . CYS A 1 79 ? 3.678 5.271 -3.803 1.00 0.00 73 CYS A O 4
ATOM 6423 N N . GLU A 1 80 ? 3.748 7.392 -3.195 1.00 0.00 74 GLU A N 4
ATOM 6424 C CA . GLU A 1 80 ? 5.074 7.482 -3.803 1.00 0.00 74 GLU A CA 4
ATOM 6425 C C . GLU A 1 80 ? 6.141 7.407 -2.758 1.00 0.00 74 GLU A C 4
ATOM 6426 O O . GLU A 1 80 ? 7.232 6.850 -2.957 1.00 0.00 74 GLU A O 4
ATOM 6438 N N . ARG A 1 81 ? 5.784 7.946 -1.643 1.00 0.00 75 ARG A N 4
ATOM 6439 C CA . ARG A 1 81 ? 6.678 8.093 -0.552 1.00 0.00 75 ARG A CA 4
ATOM 6440 C C . ARG A 1 81 ? 6.835 6.715 0.115 1.00 0.00 75 ARG A C 4
ATOM 6441 O O . ARG A 1 81 ? 7.772 6.472 0.813 1.00 0.00 75 ARG A O 4
ATOM 6462 N N . ALA A 1 82 ? 5.919 5.803 -0.084 1.00 0.00 76 ALA A N 4
ATOM 6463 C CA . ALA A 1 82 ? 6.197 4.508 0.463 1.00 0.00 76 ALA A CA 4
ATOM 6464 C C . ALA A 1 82 ? 6.933 3.781 -0.609 1.00 0.00 76 ALA A C 4
ATOM 6465 O O . ALA A 1 82 ? 7.810 3.007 -0.352 1.00 0.00 76 ALA A O 4
ATOM 6472 N N . ILE A 1 83 ? 6.477 4.037 -1.817 1.00 0.00 77 ILE A N 4
ATOM 6473 C CA . ILE A 1 83 ? 7.240 3.343 -2.846 1.00 0.00 77 ILE A CA 4
ATOM 6474 C C . ILE A 1 83 ? 8.771 3.640 -2.884 1.00 0.00 77 ILE A C 4
ATOM 6475 O O . ILE A 1 83 ? 9.582 2.800 -2.401 1.00 0.00 77 ILE A O 4
ATOM 6491 N N . ALA A 1 84 ? 9.214 4.766 -3.435 1.00 0.00 78 ALA A N 4
ATOM 6492 C CA . ALA A 1 84 ? 10.651 5.053 -3.354 1.00 0.00 78 ALA A CA 4
ATOM 6493 C C . ALA A 1 84 ? 11.226 5.238 -1.964 1.00 0.00 78 ALA A C 4
ATOM 6494 O O . ALA A 1 84 ? 12.398 4.900 -1.731 1.00 0.00 78 ALA A O 4
ATOM 6501 N N . ILE A 1 85 ? 10.412 5.644 -1.016 1.00 0.00 79 ILE A N 4
ATOM 6502 C CA . ILE A 1 85 ? 10.960 6.118 0.227 1.00 0.00 79 ILE A CA 4
ATOM 6503 C C . ILE A 1 85 ? 11.025 5.043 1.323 1.00 0.00 79 ILE A C 4
ATOM 6504 O O . ILE A 1 85 ? 11.816 5.140 2.318 1.00 0.00 79 ILE A O 4
ATOM 6520 N N . ASP A 1 86 ? 10.584 3.863 0.951 1.00 0.00 80 ASP A N 4
ATOM 6521 C CA . ASP A 1 86 ? 10.631 2.735 1.792 1.00 0.00 80 ASP A CA 4
ATOM 6522 C C . ASP A 1 86 ? 11.786 1.968 1.469 1.00 0.00 80 ASP A C 4
ATOM 6523 O O . ASP A 1 86 ? 12.653 1.853 2.325 1.00 0.00 80 ASP A O 4
ATOM 6532 N N . LYS A 1 87 ? 11.852 1.533 0.209 1.00 0.00 81 LYS A N 4
ATOM 6533 C CA . LYS A 1 87 ? 12.963 0.723 -0.235 1.00 0.00 81 LYS A CA 4
ATOM 6534 C C . LYS A 1 87 ? 14.257 1.308 0.241 1.00 0.00 81 LYS A C 4
ATOM 6535 O O . LYS A 1 87 ? 14.939 0.691 1.068 1.00 0.00 81 LYS A O 4
ATOM 6554 N N . LYS A 1 88 ? 14.534 2.483 -0.279 1.00 0.00 82 LYS A N 4
ATOM 6555 C CA . LYS A 1 88 ? 15.548 3.402 0.166 1.00 0.00 82 LYS A CA 4
ATOM 6556 C C . LYS A 1 88 ? 16.050 3.134 1.590 1.00 0.00 82 LYS A C 4
ATOM 6557 O O . LYS A 1 88 ? 17.039 2.376 1.788 1.00 0.00 82 LYS A O 4
ATOM 6576 N N . ALA A 1 89 ? 15.319 3.458 2.617 1.00 0.00 83 ALA A N 4
ATOM 6577 C CA . ALA A 1 89 ? 15.972 3.343 3.890 1.00 0.00 83 ALA A CA 4
ATOM 6578 C C . ALA A 1 89 ? 15.109 2.673 4.805 1.00 0.00 83 ALA A C 4
ATOM 6579 O O . ALA A 1 89 ? 15.559 1.905 5.588 1.00 0.00 83 ALA A O 4
ATOM 6586 N N . LYS A 1 90 ? 13.871 3.042 4.718 1.00 0.00 84 LYS A N 4
ATOM 6587 C CA . LYS A 1 90 ? 12.931 2.401 5.567 1.00 0.00 84 LYS A CA 4
ATOM 6588 C C . LYS A 1 90 ? 13.085 0.861 5.470 1.00 0.00 84 LYS A C 4
ATOM 6589 O O . LYS A 1 90 ? 13.029 0.195 6.497 1.00 0.00 84 LYS A O 4
ATOM 6608 N N . ALA A 1 91 ? 13.359 0.283 4.277 1.00 0.00 85 ALA A N 4
ATOM 6609 C CA . ALA A 1 91 ? 13.564 -1.127 4.117 1.00 0.00 85 ALA A CA 4
ATOM 6610 C C . ALA A 1 91 ? 15.019 -1.547 4.345 1.00 0.00 85 ALA A C 4
ATOM 6611 O O . ALA A 1 91 ? 15.230 -2.632 4.932 1.00 0.00 85 ALA A O 4
ATOM 6618 N N . ASN A 1 92 ? 16.060 -0.733 3.977 1.00 0.00 86 ASN A N 4
ATOM 6619 C CA . ASN A 1 92 ? 17.389 -1.210 4.411 1.00 0.00 86 ASN A CA 4
ATOM 6620 C C . ASN A 1 92 ? 17.588 -1.101 5.895 1.00 0.00 86 ASN A C 4
ATOM 6621 O O . ASN A 1 92 ? 18.389 -1.820 6.479 1.00 0.00 86 ASN A O 4
ATOM 6632 N N . GLN A 1 93 ? 16.854 -0.215 6.499 1.00 0.00 87 GLN A N 4
ATOM 6633 C CA . GLN A 1 93 ? 16.948 0.020 7.903 1.00 0.00 87 GLN A CA 4
ATOM 6634 C C . GLN A 1 93 ? 16.178 -1.046 8.657 1.00 0.00 87 GLN A C 4
ATOM 6635 O O . GLN A 1 93 ? 16.474 -1.349 9.812 1.00 0.00 87 GLN A O 4
ATOM 6649 N N . LEU A 1 94 ? 15.173 -1.631 8.013 1.00 0.00 88 LEU A N 4
ATOM 6650 C CA . LEU A 1 94 ? 14.229 -2.609 8.502 1.00 0.00 88 LEU A CA 4
ATOM 6651 C C . LEU A 1 94 ? 14.855 -3.969 8.687 1.00 0.00 88 LEU A C 4
ATOM 6652 O O . LEU A 1 94 ? 14.297 -4.812 9.388 1.00 0.00 88 LEU A O 4
ATOM 6668 N N . GLN A 1 95 ? 16.040 -4.206 8.169 1.00 0.00 89 GLN A N 4
ATOM 6669 C CA . GLN A 1 95 ? 16.669 -5.510 8.057 1.00 0.00 89 GLN A CA 4
ATOM 6670 C C . GLN A 1 95 ? 18.161 -5.384 8.176 1.00 0.00 89 GLN A C 4
ATOM 6671 O O . GLN A 1 95 ? 18.761 -4.526 7.529 1.00 0.00 89 GLN A O 4
ATOM 6685 N N . GLU A 1 96 ? 18.773 -6.269 8.942 1.00 0.00 90 GLU A N 4
ATOM 6686 C CA . GLU A 1 96 ? 20.218 -6.209 9.090 1.00 0.00 90 GLU A CA 4
ATOM 6687 C C . GLU A 1 96 ? 20.790 -6.945 7.880 1.00 0.00 90 GLU A C 4
ATOM 6688 O O . GLU A 1 96 ? 21.965 -6.850 7.557 1.00 0.00 90 GLU A O 4
ATOM 6700 N N . GLN A 1 97 ? 19.895 -7.695 7.229 1.00 0.00 91 GLN A N 4
ATOM 6701 C CA . GLN A 1 97 ? 20.233 -8.537 6.118 1.00 0.00 91 GLN A CA 4
ATOM 6702 C C . GLN A 1 97 ? 20.321 -7.750 4.824 1.00 0.00 91 GLN A C 4
ATOM 6703 O O . GLN A 1 97 ? 20.716 -8.294 3.795 1.00 0.00 91 GLN A O 4
ATOM 6717 N N . GLY A 1 98 ? 19.956 -6.471 4.852 1.00 0.00 92 GLY A N 4
ATOM 6718 C CA . GLY A 1 98 ? 20.043 -5.687 3.652 1.00 0.00 92 GLY A CA 4
ATOM 6719 C C . GLY A 1 98 ? 18.910 -5.937 2.679 1.00 0.00 92 GLY A C 4
ATOM 6720 O O . GLY A 1 98 ? 19.156 -6.426 1.585 1.00 0.00 92 GLY A O 4
ATOM 6724 N N . MET A 1 99 ? 17.680 -5.583 3.085 1.00 0.00 93 MET A N 4
ATOM 6725 C CA . MET A 1 99 ? 16.448 -5.655 2.271 1.00 0.00 93 MET A CA 4
ATOM 6726 C C . MET A 1 99 ? 16.314 -6.911 1.411 1.00 0.00 93 MET A C 4
ATOM 6727 O O . MET A 1 99 ? 16.814 -6.972 0.281 1.00 0.00 93 MET A O 4
ATOM 6741 N N . GLU A 1 100 ? 15.603 -7.902 1.936 1.00 0.00 94 GLU A N 4
ATOM 6742 C CA . GLU A 1 100 ? 15.555 -9.182 1.279 1.00 0.00 94 GLU A CA 4
ATOM 6743 C C . GLU A 1 100 ? 14.273 -9.998 1.571 1.00 0.00 94 GLU A C 4
ATOM 6744 O O . GLU A 1 100 ? 14.144 -11.109 1.050 1.00 0.00 94 GLU A O 4
ATOM 6756 N N . THR A 1 101 ? 13.289 -9.428 2.306 1.00 0.00 95 THR A N 4
ATOM 6757 C CA . THR A 1 101 ? 12.067 -10.185 2.689 1.00 0.00 95 THR A CA 4
ATOM 6758 C C . THR A 1 101 ? 11.233 -9.492 3.786 1.00 0.00 95 THR A C 4
ATOM 6759 O O . THR A 1 101 ? 10.010 -9.358 3.668 1.00 0.00 95 THR A O 4
ATOM 6770 N N . SER A 1 102 ? 11.883 -9.009 4.831 1.00 0.00 96 SER A N 4
ATOM 6771 C CA . SER A 1 102 ? 11.180 -8.510 5.991 1.00 0.00 96 SER A CA 4
ATOM 6772 C C . SER A 1 102 ? 10.664 -7.099 5.778 1.00 0.00 96 SER A C 4
ATOM 6773 O O . SER A 1 102 ? 10.177 -6.470 6.698 1.00 0.00 96 SER A O 4
ATOM 6781 N N . GLU A 1 103 ? 10.818 -6.601 4.579 1.00 0.00 97 GLU A N 4
ATOM 6782 C CA . GLU A 1 103 ? 10.244 -5.327 4.252 1.00 0.00 97 GLU A CA 4
ATOM 6783 C C . GLU A 1 103 ? 9.004 -5.565 3.402 1.00 0.00 97 GLU A C 4
ATOM 6784 O O . GLU A 1 103 ? 7.996 -4.880 3.531 1.00 0.00 97 GLU A O 4
ATOM 6796 N N . MET A 1 104 ? 9.111 -6.524 2.513 1.00 0.00 98 MET A N 4
ATOM 6797 C CA . MET A 1 104 ? 8.060 -6.900 1.609 1.00 0.00 98 MET A CA 4
ATOM 6798 C C . MET A 1 104 ? 6.932 -7.666 2.320 1.00 0.00 98 MET A C 4
ATOM 6799 O O . MET A 1 104 ? 5.768 -7.441 2.040 1.00 0.00 98 MET A O 4
ATOM 6813 N N . LEU A 1 105 ? 7.269 -8.579 3.231 1.00 0.00 99 LEU A N 4
ATOM 6814 C CA . LEU A 1 105 ? 6.222 -9.236 4.036 1.00 0.00 99 LEU A CA 4
ATOM 6815 C C . LEU A 1 105 ? 5.696 -8.235 5.060 1.00 0.00 99 LEU A C 4
ATOM 6816 O O . LEU A 1 105 ? 4.535 -8.294 5.531 1.00 0.00 99 LEU A O 4
ATOM 6832 N N . ALA A 1 106 ? 6.581 -7.300 5.375 1.00 0.00 100 ALA A N 4
ATOM 6833 C CA . ALA A 1 106 ? 6.258 -6.219 6.276 1.00 0.00 100 ALA A CA 4
ATOM 6834 C C . ALA A 1 106 ? 5.089 -5.438 5.746 1.00 0.00 100 ALA A C 4
ATOM 6835 O O . ALA A 1 106 ? 4.288 -4.940 6.517 1.00 0.00 100 ALA A O 4
ATOM 6842 N N . LEU A 1 107 ? 4.938 -5.409 4.423 1.00 0.00 101 LEU A N 4
ATOM 6843 C CA . LEU A 1 107 ? 3.859 -4.735 3.738 1.00 0.00 101 LEU A CA 4
ATOM 6844 C C . LEU A 1 107 ? 2.530 -5.210 4.221 1.00 0.00 101 LEU A C 4
ATOM 6845 O O . LEU A 1 107 ? 1.608 -4.427 4.310 1.00 0.00 101 LEU A O 4
ATOM 6861 N N . LEU A 1 108 ? 2.434 -6.455 4.632 1.00 0.00 102 LEU A N 4
ATOM 6862 C CA . LEU A 1 108 ? 1.215 -7.003 5.122 1.00 0.00 102 LEU A CA 4
ATOM 6863 C C . LEU A 1 108 ? 0.869 -6.442 6.486 1.00 0.00 102 LEU A C 4
ATOM 6864 O O . LEU A 1 108 ? -0.237 -5.934 6.676 1.00 0.00 102 LEU A O 4
ATOM 6880 N N . HIS A 1 109 ? 1.805 -6.533 7.437 1.00 0.00 103 HIS A N 4
ATOM 6881 C CA . HIS A 1 109 ? 1.474 -6.078 8.791 1.00 0.00 103 HIS A CA 4
ATOM 6882 C C . HIS A 1 109 ? 1.169 -4.577 8.768 1.00 0.00 103 HIS A C 4
ATOM 6883 O O . HIS A 1 109 ? 0.346 -4.097 9.533 1.00 0.00 103 HIS A O 4
ATOM 6897 N N . ILE A 1 110 ? 1.790 -3.884 7.821 1.00 0.00 104 ILE A N 4
ATOM 6898 C CA . ILE A 1 110 ? 1.605 -2.435 7.715 1.00 0.00 104 ILE A CA 4
ATOM 6899 C C . ILE A 1 110 ? 0.333 -2.108 6.936 1.00 0.00 104 ILE A C 4
ATOM 6900 O O . ILE A 1 110 ? -0.401 -1.189 7.295 1.00 0.00 104 ILE A O 4
ATOM 6916 N N . THR A 1 111 ? 0.040 -2.913 5.933 1.00 0.00 105 THR A N 4
ATOM 6917 C CA . THR A 1 111 ? -1.155 -2.672 5.151 1.00 0.00 105 THR A CA 4
ATOM 6918 C C . THR A 1 111 ? -2.390 -3.018 5.984 1.00 0.00 105 THR A C 4
ATOM 6919 O O . THR A 1 111 ? -3.323 -2.258 6.038 1.00 0.00 105 THR A O 4
ATOM 6930 N N . ARG A 1 112 ? -2.342 -4.119 6.713 1.00 0.00 106 ARG A N 4
ATOM 6931 C CA . ARG A 1 112 ? -3.511 -4.461 7.513 1.00 0.00 106 ARG A CA 4
ATOM 6932 C C . ARG A 1 112 ? -3.638 -3.513 8.700 1.00 0.00 106 ARG A C 4
ATOM 6933 O O . ARG A 1 112 ? -4.740 -3.185 9.123 1.00 0.00 106 ARG A O 4
ATOM 6954 N N . ASP A 1 113 ? -2.501 -3.062 9.217 1.00 0.00 107 ASP A N 4
ATOM 6955 C CA . ASP A 1 113 ? -2.478 -2.098 10.312 1.00 0.00 107 ASP A CA 4
ATOM 6956 C C . ASP A 1 113 ? -3.183 -0.836 9.873 1.00 0.00 107 ASP A C 4
ATOM 6957 O O . ASP A 1 113 ? -4.151 -0.385 10.496 1.00 0.00 107 ASP A O 4
ATOM 6966 N N . ALA A 1 114 ? -2.722 -0.307 8.763 1.00 0.00 108 ALA A N 4
ATOM 6967 C CA . ALA A 1 114 ? -3.256 0.898 8.210 1.00 0.00 108 ALA A CA 4
ATOM 6968 C C . ALA A 1 114 ? -4.680 0.692 7.706 1.00 0.00 108 ALA A C 4
ATOM 6969 O O . ALA A 1 114 ? -5.621 1.161 8.300 1.00 0.00 108 ALA A O 4
ATOM 6976 N N . TYR A 1 115 ? -4.817 -0.184 6.776 1.00 0.00 109 TYR A N 4
ATOM 6977 C CA . TYR A 1 115 ? -6.063 -0.307 6.007 1.00 0.00 109 TYR A CA 4
ATOM 6978 C C . TYR A 1 115 ? -7.269 -0.603 6.884 1.00 0.00 109 TYR A C 4
ATOM 6979 O O . TYR A 1 115 ? -8.302 0.047 6.830 1.00 0.00 109 TYR A O 4
ATOM 6997 N N . ARG A 1 116 ? -7.048 -1.517 7.744 1.00 0.00 110 ARG A N 4
ATOM 6998 C CA . ARG A 1 116 ? -8.165 -1.940 8.568 1.00 0.00 110 ARG A CA 4
ATOM 6999 C C . ARG A 1 116 ? -8.524 -0.883 9.640 1.00 0.00 110 ARG A C 4
ATOM 7000 O O . ARG A 1 116 ? -9.565 -0.961 10.298 1.00 0.00 110 ARG A O 4
ATOM 7021 N N . SER A 1 117 ? -7.674 0.122 9.783 1.00 0.00 111 SER A N 4
ATOM 7022 C CA . SER A 1 117 ? -7.939 1.198 10.715 1.00 0.00 111 SER A CA 4
ATOM 7023 C C . SER A 1 117 ? -8.532 2.504 10.088 1.00 0.00 111 SER A C 4
ATOM 7024 O O . SER A 1 117 ? -9.068 3.319 10.833 1.00 0.00 111 SER A O 4
ATOM 7032 N N . TRP A 1 118 ? -8.519 2.708 8.741 1.00 0.00 112 TRP A N 4
ATOM 7033 C CA . TRP A 1 118 ? -9.013 3.966 8.104 1.00 0.00 112 TRP A CA 4
ATOM 7034 C C . TRP A 1 118 ? -9.289 3.754 6.620 1.00 0.00 112 TRP A C 4
ATOM 7035 O O . TRP A 1 118 ? -9.596 4.690 5.892 1.00 0.00 112 TRP A O 4
ATOM 7056 N N . THR A 1 119 ? -9.223 2.516 6.189 1.00 0.00 113 THR A N 4
ATOM 7057 C CA . THR A 1 119 ? -9.312 2.190 4.780 1.00 0.00 113 THR A CA 4
ATOM 7058 C C . THR A 1 119 ? -10.378 1.108 4.556 1.00 0.00 113 THR A C 4
ATOM 7059 O O . THR A 1 119 ? -10.684 0.757 3.410 1.00 0.00 113 THR A O 4
ATOM 7070 N N . ASN A 1 120 ? -10.990 0.668 5.669 1.00 0.00 114 ASN A N 4
ATOM 7071 C CA . ASN A 1 120 ? -11.962 -0.439 5.726 1.00 0.00 114 ASN A CA 4
ATOM 7072 C C . ASN A 1 120 ? -11.294 -1.759 5.989 1.00 0.00 114 ASN A C 4
ATOM 7073 O O . ASN A 1 120 ? -11.530 -2.316 7.088 1.00 0.00 114 ASN A O 4
ATOM 7085 N N . MET A 1 7 ? 2.071 7.807 9.938 1.00 0.00 1 MET A N 5
ATOM 7086 C CA . MET A 1 7 ? 1.738 6.573 9.206 1.00 0.00 1 MET A CA 5
ATOM 7087 C C . MET A 1 7 ? 0.881 6.822 7.959 1.00 0.00 1 MET A C 5
ATOM 7088 O O . MET A 1 7 ? 1.345 7.391 6.974 1.00 0.00 1 MET A O 5
ATOM 7101 N N . ASN A 1 8 ? -0.361 6.401 8.009 1.00 0.00 2 ASN A N 5
ATOM 7102 C CA . ASN A 1 8 ? -1.308 6.519 6.915 1.00 0.00 2 ASN A CA 5
ATOM 7103 C C . ASN A 1 8 ? -2.421 7.379 7.455 1.00 0.00 2 ASN A C 5
ATOM 7104 O O . ASN A 1 8 ? -3.562 7.314 7.016 1.00 0.00 2 ASN A O 5
ATOM 7115 N N . THR A 1 9 ? -2.039 8.228 8.369 1.00 0.00 3 THR A N 5
ATOM 7116 C CA . THR A 1 9 ? -2.896 8.953 9.252 1.00 0.00 3 THR A CA 5
ATOM 7117 C C . THR A 1 9 ? -3.698 10.097 8.593 1.00 0.00 3 THR A C 5
ATOM 7118 O O . THR A 1 9 ? -3.964 10.119 7.364 1.00 0.00 3 THR A O 5
ATOM 7129 N N . ASP A 1 10 ? -4.095 11.009 9.461 1.00 0.00 4 ASP A N 5
ATOM 7130 C CA . ASP A 1 10 ? -4.951 12.152 9.191 1.00 0.00 4 ASP A CA 5
ATOM 7131 C C . ASP A 1 10 ? -4.259 13.143 8.305 1.00 0.00 4 ASP A C 5
ATOM 7132 O O . ASP A 1 10 ? -3.704 14.140 8.748 1.00 0.00 4 ASP A O 5
ATOM 7141 N N . VAL A 1 11 ? -4.217 12.786 7.048 1.00 0.00 5 VAL A N 5
ATOM 7142 C CA . VAL A 1 11 ? -3.545 13.496 6.006 1.00 0.00 5 VAL A CA 5
ATOM 7143 C C . VAL A 1 11 ? -3.911 12.826 4.692 1.00 0.00 5 VAL A C 5
ATOM 7144 O O . VAL A 1 11 ? -4.166 13.485 3.689 1.00 0.00 5 VAL A O 5
ATOM 7157 N N . LEU A 1 12 ? -3.998 11.499 4.716 1.00 0.00 6 LEU A N 5
ATOM 7158 C CA . LEU A 1 12 ? -4.263 10.788 3.508 1.00 0.00 6 LEU A CA 5
ATOM 7159 C C . LEU A 1 12 ? -5.412 9.822 3.604 1.00 0.00 6 LEU A C 5
ATOM 7160 O O . LEU A 1 12 ? -6.238 9.810 2.749 1.00 0.00 6 LEU A O 5
ATOM 7176 N N . ASN A 1 13 ? -5.479 8.994 4.607 1.00 0.00 7 ASN A N 5
ATOM 7177 C CA . ASN A 1 13 ? -6.529 7.994 4.567 1.00 0.00 7 ASN A CA 5
ATOM 7178 C C . ASN A 1 13 ? -7.920 8.587 4.822 1.00 0.00 7 ASN A C 5
ATOM 7179 O O . ASN A 1 13 ? -8.740 8.633 4.001 1.00 0.00 7 ASN A O 5
ATOM 7190 N N . GLN A 1 14 ? -8.049 9.295 5.822 1.00 0.00 8 GLN A N 5
ATOM 7191 C CA . GLN A 1 14 ? -9.325 9.852 6.224 1.00 0.00 8 GLN A CA 5
ATOM 7192 C C . GLN A 1 14 ? -9.559 11.105 5.400 1.00 0.00 8 GLN A C 5
ATOM 7193 O O . GLN A 1 14 ? -10.671 11.451 5.112 1.00 0.00 8 GLN A O 5
ATOM 7207 N N . GLN A 1 15 ? -8.503 11.780 4.969 1.00 0.00 9 GLN A N 5
ATOM 7208 C CA . GLN A 1 15 ? -8.708 12.887 4.078 1.00 0.00 9 GLN A CA 5
ATOM 7209 C C . GLN A 1 15 ? -8.859 12.380 2.656 1.00 0.00 9 GLN A C 5
ATOM 7210 O O . GLN A 1 15 ? -9.958 12.235 2.165 1.00 0.00 9 GLN A O 5
ATOM 7224 N N . LYS A 1 16 ? -7.754 11.930 2.095 1.00 0.00 10 LYS A N 5
ATOM 7225 C CA . LYS A 1 16 ? -7.652 11.573 0.685 1.00 0.00 10 LYS A CA 5
ATOM 7226 C C . LYS A 1 16 ? -8.407 10.284 0.355 1.00 0.00 10 LYS A C 5
ATOM 7227 O O . LYS A 1 16 ? -8.829 10.087 -0.773 1.00 0.00 10 LYS A O 5
ATOM 7246 N N . ILE A 1 17 ? -8.643 9.442 1.335 1.00 0.00 11 ILE A N 5
ATOM 7247 C CA . ILE A 1 17 ? -9.354 8.243 1.062 1.00 0.00 11 ILE A CA 5
ATOM 7248 C C . ILE A 1 17 ? -10.785 8.446 1.336 1.00 0.00 11 ILE A C 5
ATOM 7249 O O . ILE A 1 17 ? -11.587 8.016 0.585 1.00 0.00 11 ILE A O 5
ATOM 7265 N N . GLU A 1 18 ? -11.123 9.191 2.334 1.00 0.00 12 GLU A N 5
ATOM 7266 C CA . GLU A 1 18 ? -12.493 9.252 2.657 1.00 0.00 12 GLU A CA 5
ATOM 7267 C C . GLU A 1 18 ? -13.181 10.180 1.622 1.00 0.00 12 GLU A C 5
ATOM 7268 O O . GLU A 1 18 ? -14.295 9.893 1.148 1.00 0.00 12 GLU A O 5
ATOM 7280 N N . GLU A 1 19 ? -12.383 11.135 1.104 1.00 0.00 13 GLU A N 5
ATOM 7281 C CA . GLU A 1 19 ? -12.855 12.116 0.120 1.00 0.00 13 GLU A CA 5
ATOM 7282 C C . GLU A 1 19 ? -12.896 11.511 -1.290 1.00 0.00 13 GLU A C 5
ATOM 7283 O O . GLU A 1 19 ? -13.774 11.834 -2.095 1.00 0.00 13 GLU A O 5
ATOM 7295 N N . LEU A 1 20 ? -11.921 10.664 -1.590 1.00 0.00 14 LEU A N 5
ATOM 7296 C CA . LEU A 1 20 ? -11.811 10.129 -2.911 1.00 0.00 14 LEU A CA 5
ATOM 7297 C C . LEU A 1 20 ? -12.430 8.767 -3.032 1.00 0.00 14 LEU A C 5
ATOM 7298 O O . LEU A 1 20 ? -12.753 8.364 -4.130 1.00 0.00 14 LEU A O 5
ATOM 7314 N N . SER A 1 21 ? -12.503 8.012 -1.938 1.00 0.00 15 SER A N 5
ATOM 7315 C CA . SER A 1 21 ? -13.232 6.776 -1.945 1.00 0.00 15 SER A CA 5
ATOM 7316 C C . SER A 1 21 ? -14.653 7.187 -2.275 1.00 0.00 15 SER A C 5
ATOM 7317 O O . SER A 1 21 ? -15.046 7.090 -3.426 1.00 0.00 15 SER A O 5
ATOM 7325 N N . ALA A 1 22 ? -15.408 7.634 -1.257 1.00 0.00 16 ALA A N 5
ATOM 7326 C CA . ALA A 1 22 ? -16.703 8.249 -1.516 1.00 0.00 16 ALA A CA 5
ATOM 7327 C C . ALA A 1 22 ? -17.593 7.396 -2.454 1.00 0.00 16 ALA A C 5
ATOM 7328 O O . ALA A 1 22 ? -17.702 6.189 -2.293 1.00 0.00 16 ALA A O 5
ATOM 7335 N N . GLU A 1 23 ? -18.203 8.056 -3.437 1.00 0.00 17 GLU A N 5
ATOM 7336 C CA . GLU A 1 23 ? -19.061 7.435 -4.438 1.00 0.00 17 GLU A CA 5
ATOM 7337 C C . GLU A 1 23 ? -18.309 6.456 -5.324 1.00 0.00 17 GLU A C 5
ATOM 7338 O O . GLU A 1 23 ? -18.927 5.703 -6.077 1.00 0.00 17 GLU A O 5
ATOM 7350 N N . ILE A 1 24 ? -17.001 6.435 -5.230 1.00 0.00 18 ILE A N 5
ATOM 7351 C CA . ILE A 1 24 ? -16.225 5.511 -5.950 1.00 0.00 18 ILE A CA 5
ATOM 7352 C C . ILE A 1 24 ? -15.709 4.421 -5.077 1.00 0.00 18 ILE A C 5
ATOM 7353 O O . ILE A 1 24 ? -16.411 3.414 -4.973 1.00 0.00 18 ILE A O 5
ATOM 7369 N N . GLY A 1 25 ? -14.522 4.465 -4.477 1.00 0.00 19 GLY A N 5
ATOM 7370 C CA . GLY A 1 25 ? -13.946 3.544 -3.540 1.00 0.00 19 GLY A CA 5
ATOM 7371 C C . GLY A 1 25 ? -14.852 2.877 -2.554 1.00 0.00 19 GLY A C 5
ATOM 7372 O O . GLY A 1 25 ? -14.527 1.788 -2.155 1.00 0.00 19 GLY A O 5
ATOM 7376 N N . SER A 1 26 ? -15.971 3.451 -2.160 1.00 0.00 20 SER A N 5
ATOM 7377 C CA . SER A 1 26 ? -16.828 2.764 -1.221 1.00 0.00 20 SER A CA 5
ATOM 7378 C C . SER A 1 26 ? -17.296 1.409 -1.826 1.00 0.00 20 SER A C 5
ATOM 7379 O O . SER A 1 26 ? -17.597 0.462 -1.102 1.00 0.00 20 SER A O 5
ATOM 7387 N N . ASP A 1 27 ? -17.334 1.334 -3.164 1.00 0.00 21 ASP A N 5
ATOM 7388 C CA . ASP A 1 27 ? -17.512 0.029 -3.811 1.00 0.00 21 ASP A CA 5
ATOM 7389 C C . ASP A 1 27 ? -16.271 -0.374 -4.620 1.00 0.00 21 ASP A C 5
ATOM 7390 O O . ASP A 1 27 ? -16.241 -1.432 -5.221 1.00 0.00 21 ASP A O 5
ATOM 7399 N N . ASN A 1 28 ? -15.232 0.444 -4.640 1.00 0.00 22 ASN A N 5
ATOM 7400 C CA . ASN A 1 28 ? -14.035 0.112 -5.401 1.00 0.00 22 ASN A CA 5
ATOM 7401 C C . ASN A 1 28 ? -12.877 -0.363 -4.500 1.00 0.00 22 ASN A C 5
ATOM 7402 O O . ASN A 1 28 ? -12.241 -1.376 -4.787 1.00 0.00 22 ASN A O 5
ATOM 7413 N N . VAL A 1 29 ? -12.621 0.343 -3.400 1.00 0.00 23 VAL A N 5
ATOM 7414 C CA . VAL A 1 29 ? -11.507 -0.011 -2.525 1.00 0.00 23 VAL A CA 5
ATOM 7415 C C . VAL A 1 29 ? -11.658 -1.348 -1.775 1.00 0.00 23 VAL A C 5
ATOM 7416 O O . VAL A 1 29 ? -10.701 -2.100 -1.774 1.00 0.00 23 VAL A O 5
ATOM 7429 N N . PRO A 1 30 ? -12.832 -1.720 -1.162 1.00 0.00 24 PRO A N 5
ATOM 7430 C CA . PRO A 1 30 ? -12.983 -3.051 -0.540 1.00 0.00 24 PRO A CA 5
ATOM 7431 C C . PRO A 1 30 ? -12.672 -4.130 -1.574 1.00 0.00 24 PRO A C 5
ATOM 7432 O O . PRO A 1 30 ? -12.061 -5.157 -1.270 1.00 0.00 24 PRO A O 5
ATOM 7443 N N . VAL A 1 31 ? -13.142 -3.851 -2.784 1.00 0.00 25 VAL A N 5
ATOM 7444 C CA . VAL A 1 31 ? -12.830 -4.707 -3.902 1.00 0.00 25 VAL A CA 5
ATOM 7445 C C . VAL A 1 31 ? -11.302 -4.806 -4.107 1.00 0.00 25 VAL A C 5
ATOM 7446 O O . VAL A 1 31 ? -10.737 -5.869 -3.886 1.00 0.00 25 VAL A O 5
ATOM 7459 N N . LEU A 1 32 ? -10.627 -3.694 -4.446 1.00 0.00 26 LEU A N 5
ATOM 7460 C CA . LEU A 1 32 ? -9.191 -3.680 -4.780 1.00 0.00 26 LEU A CA 5
ATOM 7461 C C . LEU A 1 32 ? -8.335 -4.154 -3.568 1.00 0.00 26 LEU A C 5
ATOM 7462 O O . LEU A 1 32 ? -7.576 -5.089 -3.672 1.00 0.00 26 LEU A O 5
ATOM 7478 N N . LEU A 1 33 ? -8.453 -3.404 -2.496 1.00 0.00 27 LEU A N 5
ATOM 7479 C CA . LEU A 1 33 ? -7.718 -3.666 -1.265 1.00 0.00 27 LEU A CA 5
ATOM 7480 C C . LEU A 1 33 ? -7.697 -5.155 -0.902 1.00 0.00 27 LEU A C 5
ATOM 7481 O O . LEU A 1 33 ? -6.624 -5.743 -0.763 1.00 0.00 27 LEU A O 5
ATOM 7497 N N . ASP A 1 34 ? -8.868 -5.774 -0.809 1.00 0.00 28 ASP A N 5
ATOM 7498 C CA . ASP A 1 34 ? -8.935 -7.168 -0.390 1.00 0.00 28 ASP A CA 5
ATOM 7499 C C . ASP A 1 34 ? -8.377 -8.106 -1.453 1.00 0.00 28 ASP A C 5
ATOM 7500 O O . ASP A 1 34 ? -7.757 -9.117 -1.125 1.00 0.00 28 ASP A O 5
ATOM 7509 N N . ILE A 1 35 ? -8.512 -7.753 -2.725 1.00 0.00 29 ILE A N 5
ATOM 7510 C CA . ILE A 1 35 ? -8.047 -8.648 -3.768 1.00 0.00 29 ILE A CA 5
ATOM 7511 C C . ILE A 1 35 ? -6.553 -8.517 -3.969 1.00 0.00 29 ILE A C 5
ATOM 7512 O O . ILE A 1 35 ? -5.865 -9.517 -4.115 1.00 0.00 29 ILE A O 5
ATOM 7528 N N . PHE A 1 36 ? -6.042 -7.287 -3.948 1.00 0.00 30 PHE A N 5
ATOM 7529 C CA . PHE A 1 36 ? -4.670 -7.034 -4.240 1.00 0.00 30 PHE A CA 5
ATOM 7530 C C . PHE A 1 36 ? -3.820 -7.562 -3.144 1.00 0.00 30 PHE A C 5
ATOM 7531 O O . PHE A 1 36 ? -2.772 -8.077 -3.372 1.00 0.00 30 PHE A O 5
ATOM 7548 N N . LEU A 1 37 ? -4.373 -7.576 -1.983 1.00 0.00 31 LEU A N 5
ATOM 7549 C CA . LEU A 1 37 ? -3.748 -8.202 -0.904 1.00 0.00 31 LEU A CA 5
ATOM 7550 C C . LEU A 1 37 ? -3.910 -9.706 -1.039 1.00 0.00 31 LEU A C 5
ATOM 7551 O O . LEU A 1 37 ? -2.935 -10.385 -1.219 1.00 0.00 31 LEU A O 5
ATOM 7567 N N . GLY A 1 38 ? -5.145 -10.178 -1.112 1.00 0.00 32 GLY A N 5
ATOM 7568 C CA . GLY A 1 38 ? -5.468 -11.608 -1.173 1.00 0.00 32 GLY A CA 5
ATOM 7569 C C . GLY A 1 38 ? -4.769 -12.437 -2.266 1.00 0.00 32 GLY A C 5
ATOM 7570 O O . GLY A 1 38 ? -4.201 -13.495 -1.971 1.00 0.00 32 GLY A O 5
ATOM 7574 N N . GLU A 1 39 ? -4.794 -12.002 -3.522 1.00 0.00 33 GLU A N 5
ATOM 7575 C CA . GLU A 1 39 ? -4.184 -12.818 -4.581 1.00 0.00 33 GLU A CA 5
ATOM 7576 C C . GLU A 1 39 ? -2.675 -12.649 -4.627 1.00 0.00 33 GLU A C 5
ATOM 7577 O O . GLU A 1 39 ? -1.945 -13.577 -4.965 1.00 0.00 33 GLU A O 5
ATOM 7589 N N . MET A 1 40 ? -2.223 -11.464 -4.276 1.00 0.00 34 MET A N 5
ATOM 7590 C CA . MET A 1 40 ? -0.783 -11.320 -4.110 1.00 0.00 34 MET A CA 5
ATOM 7591 C C . MET A 1 40 ? -0.327 -12.263 -3.010 1.00 0.00 34 MET A C 5
ATOM 7592 O O . MET A 1 40 ? 0.595 -13.057 -3.184 1.00 0.00 34 MET A O 5
ATOM 7606 N N . ASP A 1 41 ? -1.094 -12.246 -1.929 1.00 0.00 35 ASP A N 5
ATOM 7607 C CA . ASP A 1 41 ? -0.919 -13.056 -0.729 1.00 0.00 35 ASP A CA 5
ATOM 7608 C C . ASP A 1 41 ? -1.004 -14.544 -1.074 1.00 0.00 35 ASP A C 5
ATOM 7609 O O . ASP A 1 41 ? -0.466 -15.404 -0.365 1.00 0.00 35 ASP A O 5
ATOM 7618 N N . SER A 1 42 ? -1.644 -14.835 -2.202 1.00 0.00 36 SER A N 5
ATOM 7619 C CA . SER A 1 42 ? -1.738 -16.197 -2.670 1.00 0.00 36 SER A CA 5
ATOM 7620 C C . SER A 1 42 ? -0.368 -16.753 -2.965 1.00 0.00 36 SER A C 5
ATOM 7621 O O . SER A 1 42 ? -0.002 -17.864 -2.574 1.00 0.00 36 SER A O 5
ATOM 7629 N N . TYR A 1 43 ? 0.399 -15.933 -3.629 1.00 0.00 37 TYR A N 5
ATOM 7630 C CA . TYR A 1 43 ? 1.736 -16.284 -4.035 1.00 0.00 37 TYR A CA 5
ATOM 7631 C C . TYR A 1 43 ? 2.658 -16.323 -2.870 1.00 0.00 37 TYR A C 5
ATOM 7632 O O . TYR A 1 43 ? 3.715 -16.883 -2.908 1.00 0.00 37 TYR A O 5
ATOM 7650 N N . ILE A 1 44 ? 2.230 -15.748 -1.839 1.00 0.00 38 ILE A N 5
ATOM 7651 C CA . ILE A 1 44 ? 2.975 -15.777 -0.627 1.00 0.00 38 ILE A CA 5
ATOM 7652 C C . ILE A 1 44 ? 2.743 -17.085 0.068 1.00 0.00 38 ILE A C 5
ATOM 7653 O O . ILE A 1 44 ? 3.675 -17.724 0.538 1.00 0.00 38 ILE A O 5
ATOM 7669 N N . GLY A 1 45 ? 1.514 -17.537 0.038 1.00 0.00 39 GLY A N 5
ATOM 7670 C CA . GLY A 1 45 ? 1.213 -18.838 0.545 1.00 0.00 39 GLY A CA 5
ATOM 7671 C C . GLY A 1 45 ? 1.938 -19.901 -0.269 1.00 0.00 39 GLY A C 5
ATOM 7672 O O . GLY A 1 45 ? 2.788 -20.606 0.250 1.00 0.00 39 GLY A O 5
ATOM 7676 N N . THR A 1 46 ? 1.705 -19.892 -1.565 1.00 0.00 40 THR A N 5
ATOM 7677 C CA . THR A 1 46 ? 2.188 -20.909 -2.436 1.00 0.00 40 THR A CA 5
ATOM 7678 C C . THR A 1 46 ? 3.615 -20.641 -2.898 1.00 0.00 40 THR A C 5
ATOM 7679 O O . THR A 1 46 ? 4.496 -21.435 -2.619 1.00 0.00 40 THR A O 5
ATOM 7690 N N . LEU A 1 47 ? 3.871 -19.514 -3.561 1.00 0.00 41 LEU A N 5
ATOM 7691 C CA . LEU A 1 47 ? 5.186 -19.267 -4.137 1.00 0.00 41 LEU A CA 5
ATOM 7692 C C . LEU A 1 47 ? 6.279 -19.011 -3.106 1.00 0.00 41 LEU A C 5
ATOM 7693 O O . LEU A 1 47 ? 7.432 -19.131 -3.422 1.00 0.00 41 LEU A O 5
ATOM 7709 N N . THR A 1 48 ? 5.922 -18.650 -1.898 1.00 0.00 42 THR A N 5
ATOM 7710 C CA . THR A 1 48 ? 6.946 -18.457 -0.883 1.00 0.00 42 THR A CA 5
ATOM 7711 C C . THR A 1 48 ? 7.279 -19.764 -0.228 1.00 0.00 42 THR A C 5
ATOM 7712 O O . THR A 1 48 ? 8.430 -20.081 0.073 1.00 0.00 42 THR A O 5
ATOM 7723 N N . GLU A 1 49 ? 6.247 -20.528 -0.067 1.00 0.00 43 GLU A N 5
ATOM 7724 C CA . GLU A 1 49 ? 6.363 -21.928 0.347 1.00 0.00 43 GLU A CA 5
ATOM 7725 C C . GLU A 1 49 ? 7.197 -22.697 -0.701 1.00 0.00 43 GLU A C 5
ATOM 7726 O O . GLU A 1 49 ? 7.743 -23.770 -0.436 1.00 0.00 43 GLU A O 5
ATOM 7738 N N . LEU A 1 50 ? 7.311 -22.109 -1.882 1.00 0.00 44 LEU A N 5
ATOM 7739 C CA . LEU A 1 50 ? 7.996 -22.696 -2.980 1.00 0.00 44 LEU A CA 5
ATOM 7740 C C . LEU A 1 50 ? 9.338 -22.013 -3.258 1.00 0.00 44 LEU A C 5
ATOM 7741 O O . LEU A 1 50 ? 10.251 -22.650 -3.788 1.00 0.00 44 LEU A O 5
ATOM 7757 N N . GLN A 1 51 ? 9.477 -20.751 -2.844 1.00 0.00 45 GLN A N 5
ATOM 7758 C CA . GLN A 1 51 ? 10.636 -19.924 -3.177 1.00 0.00 45 GLN A CA 5
ATOM 7759 C C . GLN A 1 51 ? 10.508 -18.517 -2.605 1.00 0.00 45 GLN A C 5
ATOM 7760 O O . GLN A 1 51 ? 9.712 -18.255 -1.730 1.00 0.00 45 GLN A O 5
ATOM 7774 N N . GLY A 1 52 ? 11.332 -17.636 -3.098 1.00 0.00 46 GLY A N 5
ATOM 7775 C CA . GLY A 1 52 ? 11.353 -16.287 -2.621 1.00 0.00 46 GLY A CA 5
ATOM 7776 C C . GLY A 1 52 ? 10.531 -15.380 -3.464 1.00 0.00 46 GLY A C 5
ATOM 7777 O O . GLY A 1 52 ? 10.828 -14.233 -3.537 1.00 0.00 46 GLY A O 5
ATOM 7781 N N . SER A 1 53 ? 9.555 -15.945 -4.162 1.00 0.00 47 SER A N 5
ATOM 7782 C CA . SER A 1 53 ? 8.635 -15.213 -4.983 1.00 0.00 47 SER A CA 5
ATOM 7783 C C . SER A 1 53 ? 8.117 -13.914 -4.369 1.00 0.00 47 SER A C 5
ATOM 7784 O O . SER A 1 53 ? 7.704 -13.047 -5.102 1.00 0.00 47 SER A O 5
ATOM 7792 N N . GLU A 1 54 ? 7.900 -13.913 -3.063 1.00 0.00 48 GLU A N 5
ATOM 7793 C CA . GLU A 1 54 ? 7.753 -12.627 -2.298 1.00 0.00 48 GLU A CA 5
ATOM 7794 C C . GLU A 1 54 ? 8.553 -11.464 -2.990 1.00 0.00 48 GLU A C 5
ATOM 7795 O O . GLU A 1 54 ? 8.094 -10.334 -3.095 1.00 0.00 48 GLU A O 5
ATOM 7807 N N . GLN A 1 55 ? 9.778 -11.791 -3.428 1.00 0.00 49 GLN A N 5
ATOM 7808 C CA . GLN A 1 55 ? 10.700 -10.925 -4.161 1.00 0.00 49 GLN A CA 5
ATOM 7809 C C . GLN A 1 55 ? 9.991 -10.332 -5.381 1.00 0.00 49 GLN A C 5
ATOM 7810 O O . GLN A 1 55 ? 10.082 -9.139 -5.651 1.00 0.00 49 GLN A O 5
ATOM 7824 N N . LEU A 1 56 ? 9.291 -11.190 -6.121 1.00 0.00 50 LEU A N 5
ATOM 7825 C CA . LEU A 1 56 ? 8.479 -10.806 -7.214 1.00 0.00 50 LEU A CA 5
ATOM 7826 C C . LEU A 1 56 ? 7.348 -9.989 -6.681 1.00 0.00 50 LEU A C 5
ATOM 7827 O O . LEU A 1 56 ? 7.037 -8.949 -7.250 1.00 0.00 50 LEU A O 5
ATOM 7843 N N . LEU A 1 57 ? 6.808 -10.390 -5.513 1.00 0.00 51 LEU A N 5
ATOM 7844 C CA . LEU A 1 57 ? 5.637 -9.744 -4.952 1.00 0.00 51 LEU A CA 5
ATOM 7845 C C . LEU A 1 57 ? 5.889 -8.289 -4.669 1.00 0.00 51 LEU A C 5
ATOM 7846 O O . LEU A 1 57 ? 4.987 -7.500 -4.648 1.00 0.00 51 LEU A O 5
ATOM 7862 N N . TYR A 1 58 ? 7.111 -7.924 -4.594 1.00 0.00 52 TYR A N 5
ATOM 7863 C CA . TYR A 1 58 ? 7.540 -6.607 -4.324 1.00 0.00 52 TYR A CA 5
ATOM 7864 C C . TYR A 1 58 ? 7.374 -5.759 -5.561 1.00 0.00 52 TYR A C 5
ATOM 7865 O O . TYR A 1 58 ? 6.705 -4.755 -5.541 1.00 0.00 52 TYR A O 5
ATOM 7883 N N . LEU A 1 59 ? 7.918 -6.248 -6.650 1.00 0.00 53 LEU A N 5
ATOM 7884 C CA . LEU A 1 59 ? 7.802 -5.446 -7.851 1.00 0.00 53 LEU A CA 5
ATOM 7885 C C . LEU A 1 59 ? 6.393 -5.492 -8.351 1.00 0.00 53 LEU A C 5
ATOM 7886 O O . LEU A 1 59 ? 5.855 -4.495 -8.809 1.00 0.00 53 LEU A O 5
ATOM 7902 N N . LYS A 1 60 ? 5.769 -6.636 -8.237 1.00 0.00 54 LYS A N 5
ATOM 7903 C CA . LYS A 1 60 ? 4.423 -6.691 -8.686 1.00 0.00 54 LYS A CA 5
ATOM 7904 C C . LYS A 1 60 ? 3.328 -6.175 -7.789 1.00 0.00 54 LYS A C 5
ATOM 7905 O O . LYS A 1 60 ? 2.439 -5.546 -8.272 1.00 0.00 54 LYS A O 5
ATOM 7924 N N . GLU A 1 61 ? 3.410 -6.372 -6.511 1.00 0.00 55 GLU A N 5
ATOM 7925 C CA . GLU A 1 61 ? 2.287 -5.838 -5.750 1.00 0.00 55 GLU A CA 5
ATOM 7926 C C . GLU A 1 61 ? 2.404 -4.333 -5.670 1.00 0.00 55 GLU A C 5
ATOM 7927 O O . GLU A 1 61 ? 1.469 -3.618 -5.992 1.00 0.00 55 GLU A O 5
ATOM 7939 N N . ILE A 1 62 ? 3.593 -3.872 -5.365 1.00 0.00 56 ILE A N 5
ATOM 7940 C CA . ILE A 1 62 ? 3.700 -2.457 -5.047 1.00 0.00 56 ILE A CA 5
ATOM 7941 C C . ILE A 1 62 ? 3.657 -1.572 -6.283 1.00 0.00 56 ILE A C 5
ATOM 7942 O O . ILE A 1 62 ? 3.338 -0.400 -6.189 1.00 0.00 56 ILE A O 5
ATOM 7958 N N . SER A 1 63 ? 3.969 -2.123 -7.433 1.00 0.00 57 SER A N 5
ATOM 7959 C CA . SER A 1 63 ? 3.950 -1.330 -8.635 1.00 0.00 57 SER A CA 5
ATOM 7960 C C . SER A 1 63 ? 2.649 -1.587 -9.374 1.00 0.00 57 SER A C 5
ATOM 7961 O O . SER A 1 63 ? 2.109 -0.709 -10.040 1.00 0.00 57 SER A O 5
ATOM 7969 N N . HIS A 1 64 ? 2.149 -2.792 -9.251 1.00 0.00 58 HIS A N 5
ATOM 7970 C CA . HIS A 1 64 ? 0.913 -3.137 -9.864 1.00 0.00 58 HIS A CA 5
ATOM 7971 C C . HIS A 1 64 ? -0.270 -2.733 -9.016 1.00 0.00 58 HIS A C 5
ATOM 7972 O O . HIS A 1 64 ? -0.945 -1.771 -9.356 1.00 0.00 58 HIS A O 5
ATOM 7986 N N . ALA A 1 65 ? -0.507 -3.326 -7.879 1.00 0.00 59 ALA A N 5
ATOM 7987 C CA . ALA A 1 65 ? -1.679 -3.190 -7.074 1.00 0.00 59 ALA A CA 5
ATOM 7988 C C . ALA A 1 65 ? -1.576 -2.017 -6.158 1.00 0.00 59 ALA A C 5
ATOM 7989 O O . ALA A 1 65 ? -2.471 -1.167 -6.166 1.00 0.00 59 ALA A O 5
ATOM 7996 N N . LEU A 1 66 ? -0.512 -1.932 -5.376 1.00 0.00 60 LEU A N 5
ATOM 7997 C CA . LEU A 1 66 ? -0.351 -0.845 -4.454 1.00 0.00 60 LEU A CA 5
ATOM 7998 C C . LEU A 1 66 ? -0.230 0.434 -5.209 1.00 0.00 60 LEU A C 5
ATOM 7999 O O . LEU A 1 66 ? -0.960 1.331 -4.958 1.00 0.00 60 LEU A O 5
ATOM 8015 N N . LYS A 1 67 ? 0.602 0.456 -6.215 1.00 0.00 61 LYS A N 5
ATOM 8016 C CA . LYS A 1 67 ? 0.768 1.686 -6.985 1.00 0.00 61 LYS A CA 5
ATOM 8017 C C . LYS A 1 67 ? -0.537 2.071 -7.721 1.00 0.00 61 LYS A C 5
ATOM 8018 O O . LYS A 1 67 ? -0.744 3.238 -8.056 1.00 0.00 61 LYS A O 5
ATOM 8037 N N . SER A 1 68 ? -1.461 1.124 -7.882 1.00 0.00 62 SER A N 5
ATOM 8038 C CA . SER A 1 68 ? -2.745 1.410 -8.474 1.00 0.00 62 SER A CA 5
ATOM 8039 C C . SER A 1 68 ? -3.671 2.022 -7.455 1.00 0.00 62 SER A C 5
ATOM 8040 O O . SER A 1 68 ? -4.132 3.178 -7.582 1.00 0.00 62 SER A O 5
ATOM 8048 N N . SER A 1 69 ? -3.859 1.282 -6.415 1.00 0.00 63 SER A N 5
ATOM 8049 C CA . SER A 1 69 ? -4.715 1.582 -5.357 1.00 0.00 63 SER A CA 5
ATOM 8050 C C . SER A 1 69 ? -4.224 2.825 -4.652 1.00 0.00 63 SER A C 5
ATOM 8051 O O . SER A 1 69 ? -4.981 3.709 -4.424 1.00 0.00 63 SER A O 5
ATOM 8059 N N . ALA A 1 70 ? -2.930 2.884 -4.394 1.00 0.00 64 ALA A N 5
ATOM 8060 C CA . ALA A 1 70 ? -2.324 3.998 -3.655 1.00 0.00 64 ALA A CA 5
ATOM 8061 C C . ALA A 1 70 ? -2.476 5.307 -4.394 1.00 0.00 64 ALA A C 5
ATOM 8062 O O . ALA A 1 70 ? -2.764 6.301 -3.801 1.00 0.00 64 ALA A O 5
ATOM 8069 N N . ALA A 1 71 ? -2.362 5.282 -5.700 1.00 0.00 65 ALA A N 5
ATOM 8070 C CA . ALA A 1 71 ? -2.465 6.478 -6.530 1.00 0.00 65 ALA A CA 5
ATOM 8071 C C . ALA A 1 71 ? -3.864 7.059 -6.396 1.00 0.00 65 ALA A C 5
ATOM 8072 O O . ALA A 1 71 ? -4.110 8.236 -6.691 1.00 0.00 65 ALA A O 5
ATOM 8079 N N . SER A 1 72 ? -4.780 6.203 -5.979 1.00 0.00 66 SER A N 5
ATOM 8080 C CA . SER A 1 72 ? -6.109 6.616 -5.657 1.00 0.00 66 SER A CA 5
ATOM 8081 C C . SER A 1 72 ? -6.291 6.786 -4.127 1.00 0.00 66 SER A C 5
ATOM 8082 O O . SER A 1 72 ? -6.649 7.862 -3.668 1.00 0.00 66 SER A O 5
ATOM 8090 N N . PHE A 1 73 ? -5.961 5.763 -3.323 1.00 0.00 67 PHE A N 5
ATOM 8091 C CA . PHE A 1 73 ? -6.346 5.769 -1.889 1.00 0.00 67 PHE A CA 5
ATOM 8092 C C . PHE A 1 73 ? -5.261 6.286 -0.917 1.00 0.00 67 PHE A C 5
ATOM 8093 O O . PHE A 1 73 ? -5.409 6.259 0.306 1.00 0.00 67 PHE A O 5
ATOM 8110 N N . GLY A 1 74 ? -4.206 6.761 -1.470 1.00 0.00 68 GLY A N 5
ATOM 8111 C CA . GLY A 1 74 ? -3.074 7.203 -0.687 1.00 0.00 68 GLY A CA 5
ATOM 8112 C C . GLY A 1 74 ? -2.129 7.906 -1.580 1.00 0.00 68 GLY A C 5
ATOM 8113 O O . GLY A 1 74 ? -0.916 7.744 -1.488 1.00 0.00 68 GLY A O 5
ATOM 8117 N N . ALA A 1 75 ? -2.741 8.745 -2.402 1.00 0.00 69 ALA A N 5
ATOM 8118 C CA . ALA A 1 75 ? -2.041 9.535 -3.430 1.00 0.00 69 ALA A CA 5
ATOM 8119 C C . ALA A 1 75 ? -1.178 10.633 -2.789 1.00 0.00 69 ALA A C 5
ATOM 8120 O O . ALA A 1 75 ? -0.853 11.651 -3.399 1.00 0.00 69 ALA A O 5
ATOM 8127 N N . ASP A 1 76 ? -0.800 10.390 -1.570 1.00 0.00 70 ASP A N 5
ATOM 8128 C CA . ASP A 1 76 ? -0.108 11.284 -0.738 1.00 0.00 70 ASP A CA 5
ATOM 8129 C C . ASP A 1 76 ? 1.154 10.493 -0.412 1.00 0.00 70 ASP A C 5
ATOM 8130 O O . ASP A 1 76 ? 1.700 9.830 -1.333 1.00 0.00 70 ASP A O 5
ATOM 8139 N N . ARG A 1 77 ? 1.638 10.427 0.815 1.00 0.00 71 ARG A N 5
ATOM 8140 C CA . ARG A 1 77 ? 2.856 9.760 1.217 1.00 0.00 71 ARG A CA 5
ATOM 8141 C C . ARG A 1 77 ? 2.985 8.332 0.799 1.00 0.00 71 ARG A C 5
ATOM 8142 O O . ARG A 1 77 ? 3.875 8.016 0.058 1.00 0.00 71 ARG A O 5
ATOM 8163 N N . LEU A 1 78 ? 2.094 7.481 1.252 1.00 0.00 72 LEU A N 5
ATOM 8164 C CA . LEU A 1 78 ? 2.293 6.036 1.063 1.00 0.00 72 LEU A CA 5
ATOM 8165 C C . LEU A 1 78 ? 2.517 5.674 -0.413 1.00 0.00 72 LEU A C 5
ATOM 8166 O O . LEU A 1 78 ? 3.227 4.754 -0.735 1.00 0.00 72 LEU A O 5
ATOM 8182 N N . CYS A 1 79 ? 2.004 6.525 -1.263 1.00 0.00 73 CYS A N 5
ATOM 8183 C CA . CYS A 1 79 ? 2.121 6.192 -2.679 1.00 0.00 73 CYS A CA 5
ATOM 8184 C C . CYS A 1 79 ? 3.565 6.344 -3.174 1.00 0.00 73 CYS A C 5
ATOM 8185 O O . CYS A 1 79 ? 4.181 5.381 -3.640 1.00 0.00 73 CYS A O 5
ATOM 8193 N N . GLU A 1 80 ? 4.172 7.478 -2.937 1.00 0.00 74 GLU A N 5
ATOM 8194 C CA . GLU A 1 80 ? 5.487 7.720 -3.536 1.00 0.00 74 GLU A CA 5
ATOM 8195 C C . GLU A 1 80 ? 6.547 7.818 -2.469 1.00 0.00 74 GLU A C 5
ATOM 8196 O O . GLU A 1 80 ? 7.717 7.458 -2.664 1.00 0.00 74 GLU A O 5
ATOM 8208 N N . ARG A 1 81 ? 6.122 8.252 -1.319 1.00 0.00 75 ARG A N 5
ATOM 8209 C CA . ARG A 1 81 ? 6.996 8.354 -0.200 1.00 0.00 75 ARG A CA 5
ATOM 8210 C C . ARG A 1 81 ? 7.274 6.926 0.266 1.00 0.00 75 ARG A C 5
ATOM 8211 O O . ARG A 1 81 ? 8.287 6.662 0.848 1.00 0.00 75 ARG A O 5
ATOM 8232 N N . ALA A 1 82 ? 6.390 5.975 0.009 1.00 0.00 76 ALA A N 5
ATOM 8233 C CA . ALA A 1 82 ? 6.743 4.649 0.431 1.00 0.00 76 ALA A CA 5
ATOM 8234 C C . ALA A 1 82 ? 7.598 4.048 -0.637 1.00 0.00 76 ALA A C 5
ATOM 8235 O O . ALA A 1 82 ? 8.741 3.792 -0.413 1.00 0.00 76 ALA A O 5
ATOM 8242 N N . ILE A 1 83 ? 7.065 4.061 -1.832 1.00 0.00 77 ILE A N 5
ATOM 8243 C CA . ILE A 1 83 ? 7.727 3.318 -2.919 1.00 0.00 77 ILE A CA 5
ATOM 8244 C C . ILE A 1 83 ? 9.252 3.550 -3.084 1.00 0.00 77 ILE A C 5
ATOM 8245 O O . ILE A 1 83 ? 10.062 2.580 -3.109 1.00 0.00 77 ILE A O 5
ATOM 8261 N N . ALA A 1 84 ? 9.667 4.775 -2.873 1.00 0.00 78 ALA A N 5
ATOM 8262 C CA . ALA A 1 84 ? 11.023 5.174 -3.129 1.00 0.00 78 ALA A CA 5
ATOM 8263 C C . ALA A 1 84 ? 11.776 5.203 -1.811 1.00 0.00 78 ALA A C 5
ATOM 8264 O O . ALA A 1 84 ? 12.942 4.783 -1.718 1.00 0.00 78 ALA A O 5
ATOM 8271 N N . ILE A 1 85 ? 11.044 5.581 -0.765 1.00 0.00 79 ILE A N 5
ATOM 8272 C CA . ILE A 1 85 ? 11.615 5.838 0.534 1.00 0.00 79 ILE A CA 5
ATOM 8273 C C . ILE A 1 85 ? 11.515 4.607 1.433 1.00 0.00 79 ILE A C 5
ATOM 8274 O O . ILE A 1 85 ? 12.150 4.514 2.521 1.00 0.00 79 ILE A O 5
ATOM 8290 N N . ASP A 1 86 ? 11.090 3.534 0.824 1.00 0.00 80 ASP A N 5
ATOM 8291 C CA . ASP A 1 86 ? 10.988 2.266 1.396 1.00 0.00 80 ASP A CA 5
ATOM 8292 C C . ASP A 1 86 ? 12.088 1.491 1.018 1.00 0.00 80 ASP A C 5
ATOM 8293 O O . ASP A 1 86 ? 12.900 1.202 1.899 1.00 0.00 80 ASP A O 5
ATOM 8302 N N . LYS A 1 87 ? 12.180 1.248 -0.306 1.00 0.00 81 LYS A N 5
ATOM 8303 C CA . LYS A 1 87 ? 13.250 0.445 -0.828 1.00 0.00 81 LYS A CA 5
ATOM 8304 C C . LYS A 1 87 ? 14.536 0.892 -0.166 1.00 0.00 81 LYS A C 5
ATOM 8305 O O . LYS A 1 87 ? 15.100 0.144 0.662 1.00 0.00 81 LYS A O 5
ATOM 8324 N N . LYS A 1 88 ? 14.906 2.112 -0.475 1.00 0.00 82 LYS A N 5
ATOM 8325 C CA . LYS A 1 88 ? 15.920 2.885 0.169 1.00 0.00 82 LYS A CA 5
ATOM 8326 C C . LYS A 1 88 ? 16.321 2.448 1.594 1.00 0.00 82 LYS A C 5
ATOM 8327 O O . LYS A 1 88 ? 17.283 1.668 1.767 1.00 0.00 82 LYS A O 5
ATOM 8346 N N . ALA A 1 89 ? 15.551 2.680 2.605 1.00 0.00 83 ALA A N 5
ATOM 8347 C CA . ALA A 1 89 ? 16.125 2.449 3.884 1.00 0.00 83 ALA A CA 5
ATOM 8348 C C . ALA A 1 89 ? 15.111 2.001 4.787 1.00 0.00 83 ALA A C 5
ATOM 8349 O O . ALA A 1 89 ? 15.429 1.446 5.767 1.00 0.00 83 ALA A O 5
ATOM 8356 N N . LYS A 1 90 ? 13.888 2.368 4.516 1.00 0.00 84 LYS A N 5
ATOM 8357 C CA . LYS A 1 90 ? 12.879 1.720 5.277 1.00 0.00 84 LYS A CA 5
ATOM 8358 C C . LYS A 1 90 ? 13.085 0.182 5.139 1.00 0.00 84 LYS A C 5
ATOM 8359 O O . LYS A 1 90 ? 12.923 -0.554 6.110 1.00 0.00 84 LYS A O 5
ATOM 8378 N N . ALA A 1 91 ? 13.525 -0.307 3.958 1.00 0.00 85 ALA A N 5
ATOM 8379 C CA . ALA A 1 91 ? 13.757 -1.714 3.819 1.00 0.00 85 ALA A CA 5
ATOM 8380 C C . ALA A 1 91 ? 15.159 -2.105 4.295 1.00 0.00 85 ALA A C 5
ATOM 8381 O O . ALA A 1 91 ? 15.313 -3.185 4.934 1.00 0.00 85 ALA A O 5
ATOM 8388 N N . ASN A 1 92 ? 16.192 -1.239 4.096 1.00 0.00 86 ASN A N 5
ATOM 8389 C CA . ASN A 1 92 ? 17.482 -1.601 4.696 1.00 0.00 86 ASN A CA 5
ATOM 8390 C C . ASN A 1 92 ? 17.552 -1.425 6.204 1.00 0.00 86 ASN A C 5
ATOM 8391 O O . ASN A 1 92 ? 18.398 -2.040 6.856 1.00 0.00 86 ASN A O 5
ATOM 8402 N N . GLN A 1 93 ? 16.681 -0.611 6.767 1.00 0.00 87 GLN A N 5
ATOM 8403 C CA . GLN A 1 93 ? 16.692 -0.358 8.191 1.00 0.00 87 GLN A CA 5
ATOM 8404 C C . GLN A 1 93 ? 16.059 -1.506 8.938 1.00 0.00 87 GLN A C 5
ATOM 8405 O O . GLN A 1 93 ? 16.489 -1.828 10.040 1.00 0.00 87 GLN A O 5
ATOM 8419 N N . LEU A 1 94 ? 15.019 -2.110 8.367 1.00 0.00 88 LEU A N 5
ATOM 8420 C CA . LEU A 1 94 ? 14.231 -3.189 8.902 1.00 0.00 88 LEU A CA 5
ATOM 8421 C C . LEU A 1 94 ? 15.094 -4.395 9.213 1.00 0.00 88 LEU A C 5
ATOM 8422 O O . LEU A 1 94 ? 15.452 -4.661 10.358 1.00 0.00 88 LEU A O 5
ATOM 8438 N N . GLN A 1 95 ? 15.435 -5.101 8.171 1.00 0.00 89 GLN A N 5
ATOM 8439 C CA . GLN A 1 95 ? 16.095 -6.385 8.227 1.00 0.00 89 GLN A CA 5
ATOM 8440 C C . GLN A 1 95 ? 17.567 -6.183 8.398 1.00 0.00 89 GLN A C 5
ATOM 8441 O O . GLN A 1 95 ? 18.147 -5.286 7.768 1.00 0.00 89 GLN A O 5
ATOM 8455 N N . GLU A 1 96 ? 18.200 -7.035 9.188 1.00 0.00 90 GLU A N 5
ATOM 8456 C CA . GLU A 1 96 ? 19.632 -6.898 9.358 1.00 0.00 90 GLU A CA 5
ATOM 8457 C C . GLU A 1 96 ? 20.262 -7.595 8.151 1.00 0.00 90 GLU A C 5
ATOM 8458 O O . GLU A 1 96 ? 21.437 -7.436 7.837 1.00 0.00 90 GLU A O 5
ATOM 8470 N N . GLN A 1 97 ? 19.404 -8.349 7.466 1.00 0.00 91 GLN A N 5
ATOM 8471 C CA . GLN A 1 97 ? 19.774 -9.150 6.318 1.00 0.00 91 GLN A CA 5
ATOM 8472 C C . GLN A 1 97 ? 19.882 -8.292 5.066 1.00 0.00 91 GLN A C 5
ATOM 8473 O O . GLN A 1 97 ? 20.339 -8.763 4.033 1.00 0.00 91 GLN A O 5
ATOM 8487 N N . GLY A 1 98 ? 19.479 -7.027 5.157 1.00 0.00 92 GLY A N 5
ATOM 8488 C CA . GLY A 1 98 ? 19.613 -6.143 4.025 1.00 0.00 92 GLY A CA 5
ATOM 8489 C C . GLY A 1 98 ? 18.568 -6.296 2.929 1.00 0.00 92 GLY A C 5
ATOM 8490 O O . GLY A 1 98 ? 18.930 -6.605 1.812 1.00 0.00 92 GLY A O 5
ATOM 8494 N N . MET A 1 99 ? 17.292 -5.965 3.227 1.00 0.00 93 MET A N 5
ATOM 8495 C CA . MET A 1 99 ? 16.161 -5.983 2.262 1.00 0.00 93 MET A CA 5
ATOM 8496 C C . MET A 1 99 ? 16.092 -7.240 1.390 1.00 0.00 93 MET A C 5
ATOM 8497 O O . MET A 1 99 ? 16.633 -7.319 0.293 1.00 0.00 93 MET A O 5
ATOM 8511 N N . GLU A 1 100 ? 15.406 -8.231 1.920 1.00 0.00 94 GLU A N 5
ATOM 8512 C CA . GLU A 1 100 ? 15.457 -9.577 1.397 1.00 0.00 94 GLU A CA 5
ATOM 8513 C C . GLU A 1 100 ? 14.106 -10.263 1.346 1.00 0.00 94 GLU A C 5
ATOM 8514 O O . GLU A 1 100 ? 13.957 -11.255 0.624 1.00 0.00 94 GLU A O 5
ATOM 8526 N N . THR A 1 101 ? 13.114 -9.716 2.059 1.00 0.00 95 THR A N 5
ATOM 8527 C CA . THR A 1 101 ? 11.855 -10.432 2.296 1.00 0.00 95 THR A CA 5
ATOM 8528 C C . THR A 1 101 ? 11.055 -9.797 3.456 1.00 0.00 95 THR A C 5
ATOM 8529 O O . THR A 1 101 ? 9.855 -9.581 3.356 1.00 0.00 95 THR A O 5
ATOM 8540 N N . SER A 1 102 ? 11.715 -9.436 4.538 1.00 0.00 96 SER A N 5
ATOM 8541 C CA . SER A 1 102 ? 10.995 -9.015 5.723 1.00 0.00 96 SER A CA 5
ATOM 8542 C C . SER A 1 102 ? 10.371 -7.630 5.578 1.00 0.00 96 SER A C 5
ATOM 8543 O O . SER A 1 102 ? 9.564 -7.211 6.405 1.00 0.00 96 SER A O 5
ATOM 8551 N N . GLU A 1 103 ? 10.744 -6.941 4.522 1.00 0.00 97 GLU A N 5
ATOM 8552 C CA . GLU A 1 103 ? 10.138 -5.644 4.258 1.00 0.00 97 GLU A CA 5
ATOM 8553 C C . GLU A 1 103 ? 8.868 -5.831 3.410 1.00 0.00 97 GLU A C 5
ATOM 8554 O O . GLU A 1 103 ? 7.838 -5.202 3.634 1.00 0.00 97 GLU A O 5
ATOM 8566 N N . MET A 1 104 ? 8.970 -6.701 2.439 1.00 0.00 98 MET A N 5
ATOM 8567 C CA . MET A 1 104 ? 7.910 -6.990 1.496 1.00 0.00 98 MET A CA 5
ATOM 8568 C C . MET A 1 104 ? 6.723 -7.731 2.152 1.00 0.00 98 MET A C 5
ATOM 8569 O O . MET A 1 104 ? 5.584 -7.424 1.872 1.00 0.00 98 MET A O 5
ATOM 8583 N N . LEU A 1 105 ? 6.983 -8.687 3.041 1.00 0.00 99 LEU A N 5
ATOM 8584 C CA . LEU A 1 105 ? 5.857 -9.326 3.784 1.00 0.00 99 LEU A CA 5
ATOM 8585 C C . LEU A 1 105 ? 5.225 -8.321 4.744 1.00 0.00 99 LEU A C 5
ATOM 8586 O O . LEU A 1 105 ? 4.011 -8.371 5.064 1.00 0.00 99 LEU A O 5
ATOM 8602 N N . ALA A 1 106 ? 6.076 -7.413 5.192 1.00 0.00 100 ALA A N 5
ATOM 8603 C CA . ALA A 1 106 ? 5.693 -6.376 6.120 1.00 0.00 100 ALA A CA 5
ATOM 8604 C C . ALA A 1 106 ? 4.536 -5.592 5.581 1.00 0.00 100 ALA A C 5
ATOM 8605 O O . ALA A 1 106 ? 3.623 -5.296 6.330 1.00 0.00 100 ALA A O 5
ATOM 8612 N N . LEU A 1 107 ? 4.529 -5.378 4.253 1.00 0.00 101 LEU A N 5
ATOM 8613 C CA . LEU A 1 107 ? 3.489 -4.639 3.552 1.00 0.00 101 LEU A CA 5
ATOM 8614 C C . LEU A 1 107 ? 2.130 -5.062 4.010 1.00 0.00 101 LEU A C 5
ATOM 8615 O O . LEU A 1 107 ? 1.323 -4.229 4.369 1.00 0.00 101 LEU A O 5
ATOM 8631 N N . LEU A 1 108 ? 1.901 -6.358 4.063 1.00 0.00 102 LEU A N 5
ATOM 8632 C CA . LEU A 1 108 ? 0.611 -6.845 4.451 1.00 0.00 102 LEU A CA 5
ATOM 8633 C C . LEU A 1 108 ? 0.248 -6.521 5.904 1.00 0.00 102 LEU A C 5
ATOM 8634 O O . LEU A 1 108 ? -0.842 -6.014 6.143 1.00 0.00 102 LEU A O 5
ATOM 8650 N N . HIS A 1 109 ? 1.139 -6.755 6.879 1.00 0.00 103 HIS A N 5
ATOM 8651 C CA . HIS A 1 109 ? 0.763 -6.507 8.269 1.00 0.00 103 HIS A CA 5
ATOM 8652 C C . HIS A 1 109 ? 0.602 -5.002 8.497 1.00 0.00 103 HIS A C 5
ATOM 8653 O O . HIS A 1 109 ? -0.215 -4.570 9.300 1.00 0.00 103 HIS A O 5
ATOM 8667 N N . ILE A 1 110 ? 1.365 -4.227 7.741 1.00 0.00 104 ILE A N 5
ATOM 8668 C CA . ILE A 1 110 ? 1.310 -2.769 7.882 1.00 0.00 104 ILE A CA 5
ATOM 8669 C C . ILE A 1 110 ? 0.092 -2.210 7.171 1.00 0.00 104 ILE A C 5
ATOM 8670 O O . ILE A 1 110 ? -0.607 -1.351 7.696 1.00 0.00 104 ILE A O 5
ATOM 8686 N N . THR A 1 111 ? -0.220 -2.786 6.034 1.00 0.00 105 THR A N 5
ATOM 8687 C CA . THR A 1 111 ? -1.337 -2.304 5.262 1.00 0.00 105 THR A CA 5
ATOM 8688 C C . THR A 1 111 ? -2.654 -2.781 5.878 1.00 0.00 105 THR A C 5
ATOM 8689 O O . THR A 1 111 ? -3.570 -2.004 6.040 1.00 0.00 105 THR A O 5
ATOM 8700 N N . ARG A 1 112 ? -2.718 -4.026 6.328 1.00 0.00 106 ARG A N 5
ATOM 8701 C CA . ARG A 1 112 ? -3.973 -4.538 6.832 1.00 0.00 106 ARG A CA 5
ATOM 8702 C C . ARG A 1 112 ? -4.322 -3.870 8.142 1.00 0.00 106 ARG A C 5
ATOM 8703 O O . ARG A 1 112 ? -5.430 -3.423 8.314 1.00 0.00 106 ARG A O 5
ATOM 8724 N N . ASP A 1 113 ? -3.334 -3.698 9.001 1.00 0.00 107 ASP A N 5
ATOM 8725 C CA . ASP A 1 113 ? -3.550 -3.108 10.310 1.00 0.00 107 ASP A CA 5
ATOM 8726 C C . ASP A 1 113 ? -4.037 -1.672 10.160 1.00 0.00 107 ASP A C 5
ATOM 8727 O O . ASP A 1 113 ? -5.115 -1.296 10.658 1.00 0.00 107 ASP A O 5
ATOM 8736 N N . ALA A 1 114 ? -3.276 -0.907 9.401 1.00 0.00 108 ALA A N 5
ATOM 8737 C CA . ALA A 1 114 ? -3.566 0.487 9.178 1.00 0.00 108 ALA A CA 5
ATOM 8738 C C . ALA A 1 114 ? -4.889 0.667 8.448 1.00 0.00 108 ALA A C 5
ATOM 8739 O O . ALA A 1 114 ? -5.769 1.323 8.943 1.00 0.00 108 ALA A O 5
ATOM 8746 N N . TYR A 1 115 ? -5.072 -0.065 7.372 1.00 0.00 109 TYR A N 5
ATOM 8747 C CA . TYR A 1 115 ? -6.235 0.174 6.489 1.00 0.00 109 TYR A CA 5
ATOM 8748 C C . TYR A 1 115 ? -7.549 -0.189 7.179 1.00 0.00 109 TYR A C 5
ATOM 8749 O O . TYR A 1 115 ? -8.593 0.425 6.960 1.00 0.00 109 TYR A O 5
ATOM 8767 N N . ARG A 1 116 ? -7.400 -1.160 8.034 1.00 0.00 110 ARG A N 5
ATOM 8768 C CA . ARG A 1 116 ? -8.557 -1.575 8.847 1.00 0.00 110 ARG A CA 5
ATOM 8769 C C . ARG A 1 116 ? -8.982 -0.485 9.847 1.00 0.00 110 ARG A C 5
ATOM 8770 O O . ARG A 1 116 ? -10.048 -0.560 10.443 1.00 0.00 110 ARG A O 5
ATOM 8791 N N . SER A 1 117 ? -8.141 0.516 10.022 1.00 0.00 111 SER A N 5
ATOM 8792 C CA . SER A 1 117 ? -8.424 1.631 10.897 1.00 0.00 111 SER A CA 5
ATOM 8793 C C . SER A 1 117 ? -9.097 2.842 10.185 1.00 0.00 111 SER A C 5
ATOM 8794 O O . SER A 1 117 ? -9.673 3.687 10.874 1.00 0.00 111 SER A O 5
ATOM 8802 N N . TRP A 1 118 ? -9.053 2.944 8.839 1.00 0.00 112 TRP A N 5
ATOM 8803 C CA . TRP A 1 118 ? -9.596 4.144 8.172 1.00 0.00 112 TRP A CA 5
ATOM 8804 C C . TRP A 1 118 ? -10.249 3.871 6.800 1.00 0.00 112 TRP A C 5
ATOM 8805 O O . TRP A 1 118 ? -11.313 4.418 6.483 1.00 0.00 112 TRP A O 5
ATOM 8826 N N . THR A 1 119 ? -9.637 3.005 6.014 1.00 0.00 113 THR A N 5
ATOM 8827 C CA . THR A 1 119 ? -10.261 2.740 4.716 1.00 0.00 113 THR A CA 5
ATOM 8828 C C . THR A 1 119 ? -11.312 1.652 4.737 1.00 0.00 113 THR A C 5
ATOM 8829 O O . THR A 1 119 ? -12.413 1.846 4.197 1.00 0.00 113 THR A O 5
ATOM 8840 N N . ASN A 1 120 ? -11.044 0.560 5.394 1.00 0.00 114 ASN A N 5
ATOM 8841 C CA . ASN A 1 120 ? -11.991 -0.520 5.414 1.00 0.00 114 ASN A CA 5
ATOM 8842 C C . ASN A 1 120 ? -11.943 -1.232 6.713 1.00 0.00 114 ASN A C 5
ATOM 8843 O O . ASN A 1 120 ? -11.213 -2.201 6.820 1.00 0.00 114 ASN A O 5
ATOM 8855 N N . MET A 1 7 ? 3.289 7.403 9.250 1.00 0.00 1 MET A N 6
ATOM 8856 C CA . MET A 1 7 ? 2.334 6.313 8.939 1.00 0.00 1 MET A CA 6
ATOM 8857 C C . MET A 1 7 ? 1.291 6.827 7.970 1.00 0.00 1 MET A C 6
ATOM 8858 O O . MET A 1 7 ? 1.425 7.926 7.437 1.00 0.00 1 MET A O 6
ATOM 8872 N N . ASN A 1 8 ? 0.252 6.039 7.744 1.00 0.00 2 ASN A N 6
ATOM 8873 C CA . ASN A 1 8 ? -0.872 6.482 6.939 1.00 0.00 2 ASN A CA 6
ATOM 8874 C C . ASN A 1 8 ? -1.737 7.337 7.844 1.00 0.00 2 ASN A C 6
ATOM 8875 O O . ASN A 1 8 ? -2.698 6.875 8.414 1.00 0.00 2 ASN A O 6
ATOM 8886 N N . THR A 1 9 ? -1.328 8.557 8.036 1.00 0.00 3 THR A N 6
ATOM 8887 C CA . THR A 1 9 ? -1.932 9.380 9.040 1.00 0.00 3 THR A CA 6
ATOM 8888 C C . THR A 1 9 ? -2.927 10.400 8.459 1.00 0.00 3 THR A C 6
ATOM 8889 O O . THR A 1 9 ? -3.322 10.343 7.264 1.00 0.00 3 THR A O 6
ATOM 8900 N N . ASP A 1 10 ? -3.327 11.308 9.339 1.00 0.00 4 ASP A N 6
ATOM 8901 C CA . ASP A 1 10 ? -4.285 12.364 9.075 1.00 0.00 4 ASP A CA 6
ATOM 8902 C C . ASP A 1 10 ? -3.706 13.397 8.145 1.00 0.00 4 ASP A C 6
ATOM 8903 O O . ASP A 1 10 ? -3.155 14.409 8.568 1.00 0.00 4 ASP A O 6
ATOM 8912 N N . VAL A 1 11 ? -3.765 13.063 6.870 1.00 0.00 5 VAL A N 6
ATOM 8913 C CA . VAL A 1 11 ? -3.232 13.829 5.770 1.00 0.00 5 VAL A CA 6
ATOM 8914 C C . VAL A 1 11 ? -3.672 13.159 4.475 1.00 0.00 5 VAL A C 6
ATOM 8915 O O . VAL A 1 11 ? -4.054 13.804 3.513 1.00 0.00 5 VAL A O 6
ATOM 8928 N N . LEU A 1 12 ? -3.669 11.833 4.489 1.00 0.00 6 LEU A N 6
ATOM 8929 C CA . LEU A 1 12 ? -3.945 11.085 3.300 1.00 0.00 6 LEU A CA 6
ATOM 8930 C C . LEU A 1 12 ? -5.109 10.148 3.452 1.00 0.00 6 LEU A C 6
ATOM 8931 O O . LEU A 1 12 ? -5.983 10.156 2.643 1.00 0.00 6 LEU A O 6
ATOM 8947 N N . ASN A 1 13 ? -5.136 9.354 4.480 1.00 0.00 7 ASN A N 6
ATOM 8948 C CA . ASN A 1 13 ? -6.195 8.372 4.574 1.00 0.00 7 ASN A CA 6
ATOM 8949 C C . ASN A 1 13 ? -7.554 9.015 4.880 1.00 0.00 7 ASN A C 6
ATOM 8950 O O . ASN A 1 13 ? -8.415 9.059 4.105 1.00 0.00 7 ASN A O 6
ATOM 8961 N N . GLN A 1 14 ? -7.621 9.747 5.866 1.00 0.00 8 GLN A N 6
ATOM 8962 C CA . GLN A 1 14 ? -8.842 10.338 6.350 1.00 0.00 8 GLN A CA 6
ATOM 8963 C C . GLN A 1 14 ? -9.137 11.540 5.468 1.00 0.00 8 GLN A C 6
ATOM 8964 O O . GLN A 1 14 ? -10.263 11.891 5.242 1.00 0.00 8 GLN A O 6
ATOM 8978 N N . GLN A 1 15 ? -8.109 12.169 4.926 1.00 0.00 9 GLN A N 6
ATOM 8979 C CA . GLN A 1 15 ? -8.355 13.217 3.972 1.00 0.00 9 GLN A CA 6
ATOM 8980 C C . GLN A 1 15 ? -8.684 12.606 2.614 1.00 0.00 9 GLN A C 6
ATOM 8981 O O . GLN A 1 15 ? -9.836 12.428 2.280 1.00 0.00 9 GLN A O 6
ATOM 8995 N N . LYS A 1 16 ? -7.652 12.118 1.937 1.00 0.00 10 LYS A N 6
ATOM 8996 C CA . LYS A 1 16 ? -7.735 11.644 0.552 1.00 0.00 10 LYS A CA 6
ATOM 8997 C C . LYS A 1 16 ? -8.459 10.317 0.418 1.00 0.00 10 LYS A C 6
ATOM 8998 O O . LYS A 1 16 ? -8.865 9.959 -0.655 1.00 0.00 10 LYS A O 6
ATOM 9017 N N . ILE A 1 17 ? -8.617 9.580 1.484 1.00 0.00 11 ILE A N 6
ATOM 9018 C CA . ILE A 1 17 ? -9.344 8.365 1.391 1.00 0.00 11 ILE A CA 6
ATOM 9019 C C . ILE A 1 17 ? -10.750 8.601 1.770 1.00 0.00 11 ILE A C 6
ATOM 9020 O O . ILE A 1 17 ? -11.600 8.178 1.090 1.00 0.00 11 ILE A O 6
ATOM 9036 N N . GLU A 1 18 ? -11.010 9.374 2.771 1.00 0.00 12 GLU A N 6
ATOM 9037 C CA . GLU A 1 18 ? -12.358 9.469 3.222 1.00 0.00 12 GLU A CA 6
ATOM 9038 C C . GLU A 1 18 ? -13.170 10.306 2.181 1.00 0.00 12 GLU A C 6
ATOM 9039 O O . GLU A 1 18 ? -14.334 9.985 1.857 1.00 0.00 12 GLU A O 6
ATOM 9051 N N . GLU A 1 19 ? -12.435 11.206 1.507 1.00 0.00 13 GLU A N 6
ATOM 9052 C CA . GLU A 1 19 ? -13.000 12.115 0.508 1.00 0.00 13 GLU A CA 6
ATOM 9053 C C . GLU A 1 19 ? -13.084 11.437 -0.864 1.00 0.00 13 GLU A C 6
ATOM 9054 O O . GLU A 1 19 ? -14.015 11.667 -1.633 1.00 0.00 13 GLU A O 6
ATOM 9066 N N . LEU A 1 20 ? -12.101 10.610 -1.154 1.00 0.00 14 LEU A N 6
ATOM 9067 C CA . LEU A 1 20 ? -11.995 10.076 -2.471 1.00 0.00 14 LEU A CA 6
ATOM 9068 C C . LEU A 1 20 ? -12.559 8.701 -2.525 1.00 0.00 14 LEU A C 6
ATOM 9069 O O . LEU A 1 20 ? -12.824 8.196 -3.604 1.00 0.00 14 LEU A O 6
ATOM 9085 N N . SER A 1 21 ? -12.575 8.021 -1.388 1.00 0.00 15 SER A N 6
ATOM 9086 C CA . SER A 1 21 ? -13.341 6.819 -1.292 1.00 0.00 15 SER A CA 6
ATOM 9087 C C . SER A 1 21 ? -14.776 7.259 -1.595 1.00 0.00 15 SER A C 6
ATOM 9088 O O . SER A 1 21 ? -15.159 7.244 -2.751 1.00 0.00 15 SER A O 6
ATOM 9096 N N . ALA A 1 22 ? -15.524 7.700 -0.590 1.00 0.00 16 ALA A N 6
ATOM 9097 C CA . ALA A 1 22 ? -16.823 8.329 -0.812 1.00 0.00 16 ALA A CA 6
ATOM 9098 C C . ALA A 1 22 ? -17.706 7.632 -1.879 1.00 0.00 16 ALA A C 6
ATOM 9099 O O . ALA A 1 22 ? -17.841 6.429 -1.908 1.00 0.00 16 ALA A O 6
ATOM 9106 N N . GLU A 1 23 ? -18.248 8.435 -2.775 1.00 0.00 17 GLU A N 6
ATOM 9107 C CA . GLU A 1 23 ? -19.072 8.040 -3.926 1.00 0.00 17 GLU A CA 6
ATOM 9108 C C . GLU A 1 23 ? -18.407 6.980 -4.784 1.00 0.00 17 GLU A C 6
ATOM 9109 O O . GLU A 1 23 ? -19.071 6.217 -5.488 1.00 0.00 17 GLU A O 6
ATOM 9121 N N . ILE A 1 24 ? -17.114 6.928 -4.710 1.00 0.00 18 ILE A N 6
ATOM 9122 C CA . ILE A 1 24 ? -16.355 5.955 -5.403 1.00 0.00 18 ILE A CA 6
ATOM 9123 C C . ILE A 1 24 ? -15.899 4.840 -4.499 1.00 0.00 18 ILE A C 6
ATOM 9124 O O . ILE A 1 24 ? -16.666 3.890 -4.312 1.00 0.00 18 ILE A O 6
ATOM 9140 N N . GLY A 1 25 ? -14.694 4.825 -3.941 1.00 0.00 19 GLY A N 6
ATOM 9141 C CA . GLY A 1 25 ? -14.146 3.808 -3.112 1.00 0.00 19 GLY A CA 6
ATOM 9142 C C . GLY A 1 25 ? -14.913 3.337 -1.907 1.00 0.00 19 GLY A C 6
ATOM 9143 O O . GLY A 1 25 ? -14.415 2.464 -1.252 1.00 0.00 19 GLY A O 6
ATOM 9147 N N . SER A 1 26 ? -16.074 3.854 -1.574 1.00 0.00 20 SER A N 6
ATOM 9148 C CA . SER A 1 26 ? -16.828 3.238 -0.490 1.00 0.00 20 SER A CA 6
ATOM 9149 C C . SER A 1 26 ? -17.252 1.822 -0.941 1.00 0.00 20 SER A C 6
ATOM 9150 O O . SER A 1 26 ? -17.360 0.884 -0.152 1.00 0.00 20 SER A O 6
ATOM 9158 N N . ASP A 1 27 ? -17.394 1.702 -2.256 1.00 0.00 21 ASP A N 6
ATOM 9159 C CA . ASP A 1 27 ? -17.668 0.415 -2.881 1.00 0.00 21 ASP A CA 6
ATOM 9160 C C . ASP A 1 27 ? -16.463 -0.111 -3.630 1.00 0.00 21 ASP A C 6
ATOM 9161 O O . ASP A 1 27 ? -16.293 -1.323 -3.764 1.00 0.00 21 ASP A O 6
ATOM 9170 N N . ASN A 1 28 ? -15.561 0.773 -4.035 1.00 0.00 22 ASN A N 6
ATOM 9171 C CA . ASN A 1 28 ? -14.515 0.333 -4.964 1.00 0.00 22 ASN A CA 6
ATOM 9172 C C . ASN A 1 28 ? -13.181 0.031 -4.260 1.00 0.00 22 ASN A C 6
ATOM 9173 O O . ASN A 1 28 ? -12.470 -0.881 -4.639 1.00 0.00 22 ASN A O 6
ATOM 9184 N N . VAL A 1 29 ? -12.816 0.783 -3.238 1.00 0.00 23 VAL A N 6
ATOM 9185 C CA . VAL A 1 29 ? -11.563 0.468 -2.569 1.00 0.00 23 VAL A CA 6
ATOM 9186 C C . VAL A 1 29 ? -11.596 -0.812 -1.707 1.00 0.00 23 VAL A C 6
ATOM 9187 O O . VAL A 1 29 ? -10.630 -1.563 -1.765 1.00 0.00 23 VAL A O 6
ATOM 9200 N N . PRO A 1 30 ? -12.687 -1.134 -0.924 1.00 0.00 24 PRO A N 6
ATOM 9201 C CA . PRO A 1 30 ? -12.747 -2.395 -0.182 1.00 0.00 24 PRO A CA 6
ATOM 9202 C C . PRO A 1 30 ? -12.613 -3.570 -1.133 1.00 0.00 24 PRO A C 6
ATOM 9203 O O . PRO A 1 30 ? -11.998 -4.580 -0.786 1.00 0.00 24 PRO A O 6
ATOM 9214 N N . VAL A 1 31 ? -13.230 -3.431 -2.317 1.00 0.00 25 VAL A N 6
ATOM 9215 C CA . VAL A 1 31 ? -13.033 -4.486 -3.285 1.00 0.00 25 VAL A CA 6
ATOM 9216 C C . VAL A 1 31 ? -11.587 -4.612 -3.720 1.00 0.00 25 VAL A C 6
ATOM 9217 O O . VAL A 1 31 ? -11.012 -5.674 -3.556 1.00 0.00 25 VAL A O 6
ATOM 9230 N N . LEU A 1 32 ? -10.962 -3.518 -4.161 1.00 0.00 26 LEU A N 6
ATOM 9231 C CA . LEU A 1 32 ? -9.639 -3.440 -4.757 1.00 0.00 26 LEU A CA 6
ATOM 9232 C C . LEU A 1 32 ? -8.603 -3.950 -3.768 1.00 0.00 26 LEU A C 6
ATOM 9233 O O . LEU A 1 32 ? -7.835 -4.861 -4.058 1.00 0.00 26 LEU A O 6
ATOM 9249 N N . LEU A 1 33 ? -8.558 -3.226 -2.676 1.00 0.00 27 LEU A N 6
ATOM 9250 C CA . LEU A 1 33 ? -7.647 -3.545 -1.608 1.00 0.00 27 LEU A CA 6
ATOM 9251 C C . LEU A 1 33 ? -7.724 -5.055 -1.267 1.00 0.00 27 LEU A C 6
ATOM 9252 O O . LEU A 1 33 ? -6.729 -5.725 -1.290 1.00 0.00 27 LEU A O 6
ATOM 9268 N N . ASP A 1 34 ? -8.901 -5.619 -1.088 1.00 0.00 28 ASP A N 6
ATOM 9269 C CA . ASP A 1 34 ? -8.972 -7.059 -0.770 1.00 0.00 28 ASP A CA 6
ATOM 9270 C C . ASP A 1 34 ? -8.571 -7.959 -1.947 1.00 0.00 28 ASP A C 6
ATOM 9271 O O . ASP A 1 34 ? -8.144 -9.089 -1.731 1.00 0.00 28 ASP A O 6
ATOM 9280 N N . ILE A 1 35 ? -8.688 -7.450 -3.177 1.00 0.00 29 ILE A N 6
ATOM 9281 C CA . ILE A 1 35 ? -8.289 -8.201 -4.382 1.00 0.00 29 ILE A CA 6
ATOM 9282 C C . ILE A 1 35 ? -6.792 -8.329 -4.329 1.00 0.00 29 ILE A C 6
ATOM 9283 O O . ILE A 1 35 ? -6.216 -9.404 -4.201 1.00 0.00 29 ILE A O 6
ATOM 9299 N N . PHE A 1 36 ? -6.196 -7.166 -4.371 1.00 0.00 30 PHE A N 6
ATOM 9300 C CA . PHE A 1 36 ? -4.803 -6.977 -4.516 1.00 0.00 30 PHE A CA 6
ATOM 9301 C C . PHE A 1 36 ? -4.049 -7.464 -3.324 1.00 0.00 30 PHE A C 6
ATOM 9302 O O . PHE A 1 36 ? -2.932 -7.875 -3.415 1.00 0.00 30 PHE A O 6
ATOM 9319 N N . LEU A 1 37 ? -4.677 -7.471 -2.221 1.00 0.00 31 LEU A N 6
ATOM 9320 C CA . LEU A 1 37 ? -4.042 -7.944 -1.078 1.00 0.00 31 LEU A CA 6
ATOM 9321 C C . LEU A 1 37 ? -4.228 -9.430 -1.001 1.00 0.00 31 LEU A C 6
ATOM 9322 O O . LEU A 1 37 ? -3.261 -10.131 -0.997 1.00 0.00 31 LEU A O 6
ATOM 9338 N N . GLY A 1 38 ? -5.465 -9.908 -1.097 1.00 0.00 32 GLY A N 6
ATOM 9339 C CA . GLY A 1 38 ? -5.763 -11.321 -0.922 1.00 0.00 32 GLY A CA 6
ATOM 9340 C C . GLY A 1 38 ? -5.195 -12.236 -2.008 1.00 0.00 32 GLY A C 6
ATOM 9341 O O . GLY A 1 38 ? -4.756 -13.352 -1.719 1.00 0.00 32 GLY A O 6
ATOM 9345 N N . GLU A 1 39 ? -5.193 -11.790 -3.252 1.00 0.00 33 GLU A N 6
ATOM 9346 C CA . GLU A 1 39 ? -4.693 -12.629 -4.340 1.00 0.00 33 GLU A CA 6
ATOM 9347 C C . GLU A 1 39 ? -3.187 -12.502 -4.460 1.00 0.00 33 GLU A C 6
ATOM 9348 O O . GLU A 1 39 ? -2.473 -13.461 -4.776 1.00 0.00 33 GLU A O 6
ATOM 9360 N N . MET A 1 40 ? -2.708 -11.306 -4.214 1.00 0.00 34 MET A N 6
ATOM 9361 C CA . MET A 1 40 ? -1.264 -11.194 -4.161 1.00 0.00 34 MET A CA 6
ATOM 9362 C C . MET A 1 40 ? -0.761 -12.036 -3.017 1.00 0.00 34 MET A C 6
ATOM 9363 O O . MET A 1 40 ? 0.183 -12.793 -3.184 1.00 0.00 34 MET A O 6
ATOM 9377 N N . ASP A 1 41 ? -1.500 -11.983 -1.903 1.00 0.00 35 ASP A N 6
ATOM 9378 C CA . ASP A 1 41 ? -1.310 -12.793 -0.690 1.00 0.00 35 ASP A CA 6
ATOM 9379 C C . ASP A 1 41 ? -1.264 -14.268 -1.039 1.00 0.00 35 ASP A C 6
ATOM 9380 O O . ASP A 1 41 ? -0.602 -15.064 -0.362 1.00 0.00 35 ASP A O 6
ATOM 9389 N N . SER A 1 42 ? -1.928 -14.618 -2.135 1.00 0.00 36 SER A N 6
ATOM 9390 C CA . SER A 1 42 ? -1.933 -15.983 -2.577 1.00 0.00 36 SER A CA 6
ATOM 9391 C C . SER A 1 42 ? -0.550 -16.431 -2.938 1.00 0.00 36 SER A C 6
ATOM 9392 O O . SER A 1 42 ? -0.146 -17.545 -2.672 1.00 0.00 36 SER A O 6
ATOM 9400 N N . TYR A 1 43 ? 0.179 -15.534 -3.526 1.00 0.00 37 TYR A N 6
ATOM 9401 C CA . TYR A 1 43 ? 1.528 -15.813 -3.934 1.00 0.00 37 TYR A CA 6
ATOM 9402 C C . TYR A 1 43 ? 2.463 -15.841 -2.759 1.00 0.00 37 TYR A C 6
ATOM 9403 O O . TYR A 1 43 ? 3.560 -16.363 -2.823 1.00 0.00 37 TYR A O 6
ATOM 9421 N N . ILE A 1 44 ? 2.027 -15.271 -1.700 1.00 0.00 38 ILE A N 6
ATOM 9422 C CA . ILE A 1 44 ? 2.751 -15.356 -0.467 1.00 0.00 38 ILE A CA 6
ATOM 9423 C C . ILE A 1 44 ? 2.512 -16.724 0.144 1.00 0.00 38 ILE A C 6
ATOM 9424 O O . ILE A 1 44 ? 3.442 -17.383 0.590 1.00 0.00 38 ILE A O 6
ATOM 9440 N N . GLY A 1 45 ? 1.284 -17.178 0.122 1.00 0.00 39 GLY A N 6
ATOM 9441 C CA . GLY A 1 45 ? 0.996 -18.507 0.582 1.00 0.00 39 GLY A CA 6
ATOM 9442 C C . GLY A 1 45 ? 1.659 -19.555 -0.304 1.00 0.00 39 GLY A C 6
ATOM 9443 O O . GLY A 1 45 ? 2.573 -20.255 0.111 1.00 0.00 39 GLY A O 6
ATOM 9447 N N . THR A 1 46 ? 1.278 -19.568 -1.554 1.00 0.00 40 THR A N 6
ATOM 9448 C CA . THR A 1 46 ? 1.680 -20.558 -2.489 1.00 0.00 40 THR A CA 6
ATOM 9449 C C . THR A 1 46 ? 3.115 -20.345 -2.927 1.00 0.00 40 THR A C 6
ATOM 9450 O O . THR A 1 46 ? 3.976 -21.159 -2.620 1.00 0.00 40 THR A O 6
ATOM 9461 N N . LEU A 1 47 ? 3.403 -19.227 -3.587 1.00 0.00 41 LEU A N 6
ATOM 9462 C CA . LEU A 1 47 ? 4.710 -19.035 -4.170 1.00 0.00 41 LEU A CA 6
ATOM 9463 C C . LEU A 1 47 ? 5.811 -18.811 -3.133 1.00 0.00 41 LEU A C 6
ATOM 9464 O O . LEU A 1 47 ? 6.943 -19.029 -3.427 1.00 0.00 41 LEU A O 6
ATOM 9480 N N . THR A 1 48 ? 5.493 -18.391 -1.927 1.00 0.00 42 THR A N 6
ATOM 9481 C CA . THR A 1 48 ? 6.578 -18.166 -0.964 1.00 0.00 42 THR A CA 6
ATOM 9482 C C . THR A 1 48 ? 6.999 -19.475 -0.325 1.00 0.00 42 THR A C 6
ATOM 9483 O O . THR A 1 48 ? 8.163 -19.707 0.022 1.00 0.00 42 THR A O 6
ATOM 9494 N N . GLU A 1 49 ? 6.031 -20.322 -0.248 1.00 0.00 43 GLU A N 6
ATOM 9495 C CA . GLU A 1 49 ? 6.236 -21.714 0.150 1.00 0.00 43 GLU A CA 6
ATOM 9496 C C . GLU A 1 49 ? 6.842 -22.537 -0.991 1.00 0.00 43 GLU A C 6
ATOM 9497 O O . GLU A 1 49 ? 7.223 -23.698 -0.816 1.00 0.00 43 GLU A O 6
ATOM 9509 N N . LEU A 1 50 ? 6.908 -21.932 -2.155 1.00 0.00 44 LEU A N 6
ATOM 9510 C CA . LEU A 1 50 ? 7.419 -22.569 -3.336 1.00 0.00 44 LEU A CA 6
ATOM 9511 C C . LEU A 1 50 ? 8.738 -21.961 -3.839 1.00 0.00 44 LEU A C 6
ATOM 9512 O O . LEU A 1 50 ? 9.590 -22.673 -4.366 1.00 0.00 44 LEU A O 6
ATOM 9528 N N . GLN A 1 51 ? 8.939 -20.673 -3.620 1.00 0.00 45 GLN A N 6
ATOM 9529 C CA . GLN A 1 51 ? 10.022 -19.944 -4.263 1.00 0.00 45 GLN A CA 6
ATOM 9530 C C . GLN A 1 51 ? 10.285 -18.612 -3.594 1.00 0.00 45 GLN A C 6
ATOM 9531 O O . GLN A 1 51 ? 9.729 -18.287 -2.550 1.00 0.00 45 GLN A O 6
ATOM 9545 N N . GLY A 1 52 ? 11.114 -17.835 -4.267 1.00 0.00 46 GLY A N 6
ATOM 9546 C CA . GLY A 1 52 ? 11.478 -16.494 -3.890 1.00 0.00 46 GLY A CA 6
ATOM 9547 C C . GLY A 1 52 ? 10.484 -15.522 -4.453 1.00 0.00 46 GLY A C 6
ATOM 9548 O O . GLY A 1 52 ? 10.851 -14.515 -5.035 1.00 0.00 46 GLY A O 6
ATOM 9552 N N . SER A 1 53 ? 9.240 -15.969 -4.417 1.00 0.00 47 SER A N 6
ATOM 9553 C CA . SER A 1 53 ? 8.105 -15.192 -4.710 1.00 0.00 47 SER A CA 6
ATOM 9554 C C . SER A 1 53 ? 8.314 -13.833 -4.139 1.00 0.00 47 SER A C 6
ATOM 9555 O O . SER A 1 53 ? 8.283 -12.902 -4.864 1.00 0.00 47 SER A O 6
ATOM 9563 N N . GLU A 1 54 ? 8.268 -13.823 -2.820 1.00 0.00 48 GLU A N 6
ATOM 9564 C CA . GLU A 1 54 ? 8.568 -12.630 -1.976 1.00 0.00 48 GLU A CA 6
ATOM 9565 C C . GLU A 1 54 ? 9.256 -11.490 -2.802 1.00 0.00 48 GLU A C 6
ATOM 9566 O O . GLU A 1 54 ? 8.723 -10.389 -2.947 1.00 0.00 48 GLU A O 6
ATOM 9578 N N . GLN A 1 55 ? 10.413 -11.842 -3.380 1.00 0.00 49 GLN A N 6
ATOM 9579 C CA . GLN A 1 55 ? 11.199 -10.983 -4.287 1.00 0.00 49 GLN A CA 6
ATOM 9580 C C . GLN A 1 55 ? 10.300 -10.278 -5.354 1.00 0.00 49 GLN A C 6
ATOM 9581 O O . GLN A 1 55 ? 10.245 -9.051 -5.459 1.00 0.00 49 GLN A O 6
ATOM 9595 N N . LEU A 1 56 ? 9.605 -11.097 -6.119 1.00 0.00 50 LEU A N 6
ATOM 9596 C CA . LEU A 1 56 ? 8.753 -10.758 -7.192 1.00 0.00 50 LEU A CA 6
ATOM 9597 C C . LEU A 1 56 ? 7.478 -10.179 -6.658 1.00 0.00 50 LEU A C 6
ATOM 9598 O O . LEU A 1 56 ? 6.932 -9.262 -7.252 1.00 0.00 50 LEU A O 6
ATOM 9614 N N . LEU A 1 57 ? 7.044 -10.636 -5.494 1.00 0.00 51 LEU A N 6
ATOM 9615 C CA . LEU A 1 57 ? 5.806 -10.165 -4.978 1.00 0.00 51 LEU A CA 6
ATOM 9616 C C . LEU A 1 57 ? 5.865 -8.720 -4.551 1.00 0.00 51 LEU A C 6
ATOM 9617 O O . LEU A 1 57 ? 4.917 -8.003 -4.685 1.00 0.00 51 LEU A O 6
ATOM 9633 N N . TYR A 1 58 ? 7.036 -8.256 -4.297 1.00 0.00 52 TYR A N 6
ATOM 9634 C CA . TYR A 1 58 ? 7.313 -6.900 -3.938 1.00 0.00 52 TYR A CA 6
ATOM 9635 C C . TYR A 1 58 ? 7.105 -6.031 -5.148 1.00 0.00 52 TYR A C 6
ATOM 9636 O O . TYR A 1 58 ? 6.333 -5.089 -5.132 1.00 0.00 52 TYR A O 6
ATOM 9654 N N . LEU A 1 59 ? 7.693 -6.509 -6.223 1.00 0.00 53 LEU A N 6
ATOM 9655 C CA . LEU A 1 59 ? 7.653 -5.681 -7.407 1.00 0.00 53 LEU A CA 6
ATOM 9656 C C . LEU A 1 59 ? 6.262 -5.596 -7.963 1.00 0.00 53 LEU A C 6
ATOM 9657 O O . LEU A 1 59 ? 5.822 -4.543 -8.414 1.00 0.00 53 LEU A O 6
ATOM 9673 N N . LYS A 1 60 ? 5.541 -6.677 -7.853 1.00 0.00 54 LYS A N 6
ATOM 9674 C CA . LYS A 1 60 ? 4.197 -6.648 -8.327 1.00 0.00 54 LYS A CA 6
ATOM 9675 C C . LYS A 1 60 ? 3.143 -6.054 -7.413 1.00 0.00 54 LYS A C 6
ATOM 9676 O O . LYS A 1 60 ? 2.264 -5.398 -7.876 1.00 0.00 54 LYS A O 6
ATOM 9695 N N . GLU A 1 61 ? 3.265 -6.205 -6.135 1.00 0.00 55 GLU A N 6
ATOM 9696 C CA . GLU A 1 61 ? 2.162 -5.627 -5.378 1.00 0.00 55 GLU A CA 6
ATOM 9697 C C . GLU A 1 61 ? 2.284 -4.145 -5.200 1.00 0.00 55 GLU A C 6
ATOM 9698 O O . GLU A 1 61 ? 1.323 -3.422 -5.314 1.00 0.00 55 GLU A O 6
ATOM 9710 N N . ILE A 1 62 ? 3.459 -3.698 -4.956 1.00 0.00 56 ILE A N 6
ATOM 9711 C CA . ILE A 1 62 ? 3.609 -2.280 -4.740 1.00 0.00 56 ILE A CA 6
ATOM 9712 C C . ILE A 1 62 ? 3.475 -1.469 -6.048 1.00 0.00 56 ILE A C 6
ATOM 9713 O O . ILE A 1 62 ? 3.036 -0.325 -6.018 1.00 0.00 56 ILE A O 6
ATOM 9729 N N . SER A 1 63 ? 3.797 -2.080 -7.187 1.00 0.00 57 SER A N 6
ATOM 9730 C CA . SER A 1 63 ? 3.693 -1.373 -8.465 1.00 0.00 57 SER A CA 6
ATOM 9731 C C . SER A 1 63 ? 2.353 -1.665 -9.146 1.00 0.00 57 SER A C 6
ATOM 9732 O O . SER A 1 63 ? 1.848 -0.873 -9.945 1.00 0.00 57 SER A O 6
ATOM 9740 N N . HIS A 1 64 ? 1.844 -2.833 -8.890 1.00 0.00 58 HIS A N 6
ATOM 9741 C CA . HIS A 1 64 ? 0.553 -3.190 -9.380 1.00 0.00 58 HIS A CA 6
ATOM 9742 C C . HIS A 1 64 ? -0.563 -2.781 -8.424 1.00 0.00 58 HIS A C 6
ATOM 9743 O O . HIS A 1 64 ? -1.318 -1.885 -8.764 1.00 0.00 58 HIS A O 6
ATOM 9757 N N . ALA A 1 65 ? -0.686 -3.317 -7.207 1.00 0.00 59 ALA A N 6
ATOM 9758 C CA . ALA A 1 65 ? -1.773 -3.129 -6.265 1.00 0.00 59 ALA A CA 6
ATOM 9759 C C . ALA A 1 65 ? -1.677 -1.781 -5.608 1.00 0.00 59 ALA A C 6
ATOM 9760 O O . ALA A 1 65 ? -2.591 -0.971 -5.730 1.00 0.00 59 ALA A O 6
ATOM 9767 N N . LEU A 1 66 ? -0.577 -1.541 -4.885 1.00 0.00 60 LEU A N 6
ATOM 9768 C CA . LEU A 1 66 ? -0.404 -0.266 -4.199 1.00 0.00 60 LEU A CA 6
ATOM 9769 C C . LEU A 1 66 ? -0.371 0.866 -5.159 1.00 0.00 60 LEU A C 6
ATOM 9770 O O . LEU A 1 66 ? -0.958 1.880 -4.928 1.00 0.00 60 LEU A O 6
ATOM 9786 N N . LYS A 1 67 ? 0.264 0.688 -6.262 1.00 0.00 61 LYS A N 6
ATOM 9787 C CA . LYS A 1 67 ? 0.341 1.763 -7.201 1.00 0.00 61 LYS A CA 6
ATOM 9788 C C . LYS A 1 67 ? -1.031 2.030 -7.835 1.00 0.00 61 LYS A C 6
ATOM 9789 O O . LYS A 1 67 ? -1.312 3.135 -8.256 1.00 0.00 61 LYS A O 6
ATOM 9808 N N . SER A 1 68 ? -1.932 1.067 -7.750 1.00 0.00 62 SER A N 6
ATOM 9809 C CA . SER A 1 68 ? -3.270 1.234 -8.249 1.00 0.00 62 SER A CA 6
ATOM 9810 C C . SER A 1 68 ? -4.165 1.843 -7.188 1.00 0.00 62 SER A C 6
ATOM 9811 O O . SER A 1 68 ? -4.671 2.973 -7.324 1.00 0.00 62 SER A O 6
ATOM 9819 N N . SER A 1 69 ? -4.309 1.127 -6.113 1.00 0.00 63 SER A N 6
ATOM 9820 C CA . SER A 1 69 ? -5.104 1.452 -5.008 1.00 0.00 63 SER A CA 6
ATOM 9821 C C . SER A 1 69 ? -4.586 2.709 -4.379 1.00 0.00 63 SER A C 6
ATOM 9822 O O . SER A 1 69 ? -5.321 3.626 -4.210 1.00 0.00 63 SER A O 6
ATOM 9830 N N . ALA A 1 70 ? -3.299 2.761 -4.112 1.00 0.00 64 ALA A N 6
ATOM 9831 C CA . ALA A 1 70 ? -2.765 3.888 -3.355 1.00 0.00 64 ALA A CA 6
ATOM 9832 C C . ALA A 1 70 ? -2.711 5.137 -4.199 1.00 0.00 64 ALA A C 6
ATOM 9833 O O . ALA A 1 70 ? -2.869 6.188 -3.703 1.00 0.00 64 ALA A O 6
ATOM 9840 N N . ALA A 1 71 ? -2.600 5.024 -5.498 1.00 0.00 65 ALA A N 6
ATOM 9841 C CA . ALA A 1 71 ? -2.650 6.210 -6.357 1.00 0.00 65 ALA A CA 6
ATOM 9842 C C . ALA A 1 71 ? -4.049 6.806 -6.279 1.00 0.00 65 ALA A C 6
ATOM 9843 O O . ALA A 1 71 ? -4.272 7.975 -6.608 1.00 0.00 65 ALA A O 6
ATOM 9850 N N . SER A 1 72 ? -4.987 5.979 -5.849 1.00 0.00 66 SER A N 6
ATOM 9851 C CA . SER A 1 72 ? -6.343 6.386 -5.644 1.00 0.00 66 SER A CA 6
ATOM 9852 C C . SER A 1 72 ? -6.617 6.688 -4.154 1.00 0.00 66 SER A C 6
ATOM 9853 O O . SER A 1 72 ? -7.134 7.743 -3.833 1.00 0.00 66 SER A O 6
ATOM 9861 N N . PHE A 1 73 ? -6.226 5.791 -3.237 1.00 0.00 67 PHE A N 6
ATOM 9862 C CA . PHE A 1 73 ? -6.637 5.949 -1.817 1.00 0.00 67 PHE A CA 6
ATOM 9863 C C . PHE A 1 73 ? -5.522 6.532 -0.920 1.00 0.00 67 PHE A C 6
ATOM 9864 O O . PHE A 1 73 ? -5.677 6.720 0.282 1.00 0.00 67 PHE A O 6
ATOM 9881 N N . GLY A 1 74 ? -4.459 6.891 -1.534 1.00 0.00 68 GLY A N 6
ATOM 9882 C CA . GLY A 1 74 ? -3.279 7.296 -0.802 1.00 0.00 68 GLY A CA 6
ATOM 9883 C C . GLY A 1 74 ? -2.316 7.941 -1.733 1.00 0.00 68 GLY A C 6
ATOM 9884 O O . GLY A 1 74 ? -1.120 7.653 -1.746 1.00 0.00 68 GLY A O 6
ATOM 9888 N N . ALA A 1 75 ? -2.909 8.790 -2.533 1.00 0.00 69 ALA A N 6
ATOM 9889 C CA . ALA A 1 75 ? -2.191 9.518 -3.584 1.00 0.00 69 ALA A CA 6
ATOM 9890 C C . ALA A 1 75 ? -1.150 10.517 -3.009 1.00 0.00 69 ALA A C 6
ATOM 9891 O O . ALA A 1 75 ? -0.737 11.456 -3.686 1.00 0.00 69 ALA A O 6
ATOM 9898 N N . ASP A 1 76 ? -0.710 10.263 -1.786 1.00 0.00 70 ASP A N 6
ATOM 9899 C CA . ASP A 1 76 ? 0.182 11.105 -1.050 1.00 0.00 70 ASP A CA 6
ATOM 9900 C C . ASP A 1 76 ? 1.434 10.224 -0.852 1.00 0.00 70 ASP A C 6
ATOM 9901 O O . ASP A 1 76 ? 1.838 9.507 -1.792 1.00 0.00 70 ASP A O 6
ATOM 9910 N N . ARG A 1 77 ? 2.016 10.155 0.323 1.00 0.00 71 ARG A N 6
ATOM 9911 C CA . ARG A 1 77 ? 3.230 9.467 0.687 1.00 0.00 71 ARG A CA 6
ATOM 9912 C C . ARG A 1 77 ? 3.260 7.972 0.410 1.00 0.00 71 ARG A C 6
ATOM 9913 O O . ARG A 1 77 ? 4.155 7.523 -0.251 1.00 0.00 71 ARG A O 6
ATOM 9934 N N . LEU A 1 78 ? 2.302 7.198 0.881 1.00 0.00 72 LEU A N 6
ATOM 9935 C CA . LEU A 1 78 ? 2.353 5.719 0.658 1.00 0.00 72 LEU A CA 6
ATOM 9936 C C . LEU A 1 78 ? 2.499 5.391 -0.831 1.00 0.00 72 LEU A C 6
ATOM 9937 O O . LEU A 1 78 ? 3.070 4.393 -1.212 1.00 0.00 72 LEU A O 6
ATOM 9953 N N . CYS A 1 79 ? 2.033 6.308 -1.629 1.00 0.00 73 CYS A N 6
ATOM 9954 C CA . CYS A 1 79 ? 2.117 6.057 -3.051 1.00 0.00 73 CYS A CA 6
ATOM 9955 C C . CYS A 1 79 ? 3.587 6.041 -3.514 1.00 0.00 73 CYS A C 6
ATOM 9956 O O . CYS A 1 79 ? 4.142 5.001 -3.912 1.00 0.00 73 CYS A O 6
ATOM 9964 N N . GLU A 1 80 ? 4.267 7.128 -3.330 1.00 0.00 74 GLU A N 6
ATOM 9965 C CA . GLU A 1 80 ? 5.576 7.233 -3.970 1.00 0.00 74 GLU A CA 6
ATOM 9966 C C . GLU A 1 80 ? 6.667 7.130 -2.947 1.00 0.00 74 GLU A C 6
ATOM 9967 O O . GLU A 1 80 ? 7.781 6.619 -3.207 1.00 0.00 74 GLU A O 6
ATOM 9979 N N . ARG A 1 81 ? 6.317 7.583 -1.785 1.00 0.00 75 ARG A N 6
ATOM 9980 C CA . ARG A 1 81 ? 7.197 7.631 -0.676 1.00 0.00 75 ARG A CA 6
ATOM 9981 C C . ARG A 1 81 ? 7.229 6.221 -0.068 1.00 0.00 75 ARG A C 6
ATOM 9982 O O . ARG A 1 81 ? 8.103 5.891 0.666 1.00 0.00 75 ARG A O 6
ATOM 10003 N N . ALA A 1 82 ? 6.288 5.358 -0.351 1.00 0.00 76 ALA A N 6
ATOM 10004 C CA . ALA A 1 82 ? 6.521 4.024 0.148 1.00 0.00 76 ALA A CA 6
ATOM 10005 C C . ALA A 1 82 ? 7.422 3.384 -0.853 1.00 0.00 76 ALA A C 6
ATOM 10006 O O . ALA A 1 82 ? 8.416 2.812 -0.512 1.00 0.00 76 ALA A O 6
ATOM 10013 N N . ILE A 1 83 ? 7.026 3.591 -2.096 1.00 0.00 77 ILE A N 6
ATOM 10014 C CA . ILE A 1 83 ? 7.862 2.970 -3.122 1.00 0.00 77 ILE A CA 6
ATOM 10015 C C . ILE A 1 83 ? 9.402 3.252 -3.008 1.00 0.00 77 ILE A C 6
ATOM 10016 O O . ILE A 1 83 ? 10.165 2.361 -2.527 1.00 0.00 77 ILE A O 6
ATOM 10032 N N . ALA A 1 84 ? 9.910 4.424 -3.405 1.00 0.00 78 ALA A N 6
ATOM 10033 C CA . ALA A 1 84 ? 11.348 4.644 -3.164 1.00 0.00 78 ALA A CA 6
ATOM 10034 C C . ALA A 1 84 ? 11.794 4.805 -1.720 1.00 0.00 78 ALA A C 6
ATOM 10035 O O . ALA A 1 84 ? 12.958 4.544 -1.420 1.00 0.00 78 ALA A O 6
ATOM 10042 N N . ILE A 1 85 ? 10.898 5.148 -0.824 1.00 0.00 79 ILE A N 6
ATOM 10043 C CA . ILE A 1 85 ? 11.314 5.595 0.491 1.00 0.00 79 ILE A CA 6
ATOM 10044 C C . ILE A 1 85 ? 11.242 4.492 1.552 1.00 0.00 79 ILE A C 6
ATOM 10045 O O . ILE A 1 85 ? 11.961 4.534 2.608 1.00 0.00 79 ILE A O 6
ATOM 10061 N N . ASP A 1 86 ? 10.822 3.337 1.082 1.00 0.00 80 ASP A N 6
ATOM 10062 C CA . ASP A 1 86 ? 10.792 2.169 1.851 1.00 0.00 80 ASP A CA 6
ATOM 10063 C C . ASP A 1 86 ? 11.982 1.510 1.599 1.00 0.00 80 ASP A C 6
ATOM 10064 O O . ASP A 1 86 ? 12.841 1.549 2.471 1.00 0.00 80 ASP A O 6
ATOM 10073 N N . LYS A 1 87 ? 12.095 1.085 0.337 1.00 0.00 81 LYS A N 6
ATOM 10074 C CA . LYS A 1 87 ? 13.172 0.268 -0.088 1.00 0.00 81 LYS A CA 6
ATOM 10075 C C . LYS A 1 87 ? 14.454 0.775 0.540 1.00 0.00 81 LYS A C 6
ATOM 10076 O O . LYS A 1 87 ? 15.003 0.091 1.419 1.00 0.00 81 LYS A O 6
ATOM 10095 N N . LYS A 1 88 ? 14.833 2.013 0.173 1.00 0.00 82 LYS A N 6
ATOM 10096 C CA . LYS A 1 88 ? 15.981 2.700 0.727 1.00 0.00 82 LYS A CA 6
ATOM 10097 C C . LYS A 1 88 ? 16.275 2.441 2.186 1.00 0.00 82 LYS A C 6
ATOM 10098 O O . LYS A 1 88 ? 17.211 1.678 2.486 1.00 0.00 82 LYS A O 6
ATOM 10117 N N . ALA A 1 89 ? 15.428 2.736 3.133 1.00 0.00 83 ALA A N 6
ATOM 10118 C CA . ALA A 1 89 ? 15.956 2.614 4.462 1.00 0.00 83 ALA A CA 6
ATOM 10119 C C . ALA A 1 89 ? 14.935 2.148 5.344 1.00 0.00 83 ALA A C 6
ATOM 10120 O O . ALA A 1 89 ? 15.218 1.496 6.285 1.00 0.00 83 ALA A O 6
ATOM 10127 N N . LYS A 1 90 ? 13.745 2.559 5.088 1.00 0.00 84 LYS A N 6
ATOM 10128 C CA . LYS A 1 90 ? 12.701 1.967 5.817 1.00 0.00 84 LYS A CA 6
ATOM 10129 C C . LYS A 1 90 ? 12.799 0.423 5.651 1.00 0.00 84 LYS A C 6
ATOM 10130 O O . LYS A 1 90 ? 12.764 -0.291 6.643 1.00 0.00 84 LYS A O 6
ATOM 10149 N N . ALA A 1 91 ? 13.011 -0.091 4.433 1.00 0.00 85 ALA A N 6
ATOM 10150 C CA . ALA A 1 91 ? 13.068 -1.502 4.273 1.00 0.00 85 ALA A CA 6
ATOM 10151 C C . ALA A 1 91 ? 14.426 -2.032 4.628 1.00 0.00 85 ALA A C 6
ATOM 10152 O O . ALA A 1 91 ? 14.494 -3.053 5.330 1.00 0.00 85 ALA A O 6
ATOM 10159 N N . ASN A 1 92 ? 15.523 -1.296 4.317 1.00 0.00 86 ASN A N 6
ATOM 10160 C CA . ASN A 1 92 ? 16.798 -1.848 4.734 1.00 0.00 86 ASN A CA 6
ATOM 10161 C C . ASN A 1 92 ? 17.066 -1.668 6.171 1.00 0.00 86 ASN A C 6
ATOM 10162 O O . ASN A 1 92 ? 18.067 -2.157 6.683 1.00 0.00 86 ASN A O 6
ATOM 10173 N N . GLN A 1 93 ? 16.244 -0.927 6.824 1.00 0.00 87 GLN A N 6
ATOM 10174 C CA . GLN A 1 93 ? 16.479 -0.776 8.185 1.00 0.00 87 GLN A CA 6
ATOM 10175 C C . GLN A 1 93 ? 15.641 -1.720 9.002 1.00 0.00 87 GLN A C 6
ATOM 10176 O O . GLN A 1 93 ? 15.805 -1.829 10.220 1.00 0.00 87 GLN A O 6
ATOM 10190 N N . LEU A 1 94 ? 14.703 -2.382 8.392 1.00 0.00 88 LEU A N 6
ATOM 10191 C CA . LEU A 1 94 ? 13.986 -3.451 8.991 1.00 0.00 88 LEU A CA 6
ATOM 10192 C C . LEU A 1 94 ? 14.965 -4.566 9.315 1.00 0.00 88 LEU A C 6
ATOM 10193 O O . LEU A 1 94 ? 15.282 -4.825 10.480 1.00 0.00 88 LEU A O 6
ATOM 10209 N N . GLN A 1 95 ? 15.413 -5.265 8.291 1.00 0.00 89 GLN A N 6
ATOM 10210 C CA . GLN A 1 95 ? 16.371 -6.327 8.416 1.00 0.00 89 GLN A CA 6
ATOM 10211 C C . GLN A 1 95 ? 17.758 -5.736 8.309 1.00 0.00 89 GLN A C 6
ATOM 10212 O O . GLN A 1 95 ? 17.942 -4.724 7.663 1.00 0.00 89 GLN A O 6
ATOM 10226 N N . GLU A 1 96 ? 18.729 -6.331 8.939 1.00 0.00 90 GLU A N 6
ATOM 10227 C CA . GLU A 1 96 ? 20.101 -5.929 8.734 1.00 0.00 90 GLU A CA 6
ATOM 10228 C C . GLU A 1 96 ? 20.741 -6.913 7.751 1.00 0.00 90 GLU A C 6
ATOM 10229 O O . GLU A 1 96 ? 21.936 -6.887 7.482 1.00 0.00 90 GLU A O 6
ATOM 10241 N N . GLN A 1 97 ? 19.883 -7.787 7.222 1.00 0.00 91 GLN A N 6
ATOM 10242 C CA . GLN A 1 97 ? 20.252 -8.823 6.255 1.00 0.00 91 GLN A CA 6
ATOM 10243 C C . GLN A 1 97 ? 20.243 -8.250 4.838 1.00 0.00 91 GLN A C 6
ATOM 10244 O O . GLN A 1 97 ? 20.552 -8.947 3.873 1.00 0.00 91 GLN A O 6
ATOM 10258 N N . GLY A 1 98 ? 19.884 -6.977 4.728 1.00 0.00 92 GLY A N 6
ATOM 10259 C CA . GLY A 1 98 ? 19.895 -6.298 3.455 1.00 0.00 92 GLY A CA 6
ATOM 10260 C C . GLY A 1 98 ? 18.852 -6.743 2.443 1.00 0.00 92 GLY A C 6
ATOM 10261 O O . GLY A 1 98 ? 19.217 -7.306 1.420 1.00 0.00 92 GLY A O 6
ATOM 10265 N N . MET A 1 99 ? 17.573 -6.438 2.722 1.00 0.00 93 MET A N 6
ATOM 10266 C CA . MET A 1 99 ? 16.428 -6.612 1.823 1.00 0.00 93 MET A CA 6
ATOM 10267 C C . MET A 1 99 ? 16.340 -7.966 1.169 1.00 0.00 93 MET A C 6
ATOM 10268 O O . MET A 1 99 ? 16.882 -8.226 0.084 1.00 0.00 93 MET A O 6
ATOM 10282 N N . GLU A 1 100 ? 15.630 -8.820 1.853 1.00 0.00 94 GLU A N 6
ATOM 10283 C CA . GLU A 1 100 ? 15.620 -10.205 1.541 1.00 0.00 94 GLU A CA 6
ATOM 10284 C C . GLU A 1 100 ? 14.257 -10.883 1.628 1.00 0.00 94 GLU A C 6
ATOM 10285 O O . GLU A 1 100 ? 14.069 -11.920 0.966 1.00 0.00 94 GLU A O 6
ATOM 10297 N N . THR A 1 101 ? 13.291 -10.284 2.349 1.00 0.00 95 THR A N 6
ATOM 10298 C CA . THR A 1 101 ? 12.008 -10.932 2.624 1.00 0.00 95 THR A CA 6
ATOM 10299 C C . THR A 1 101 ? 11.233 -10.193 3.742 1.00 0.00 95 THR A C 6
ATOM 10300 O O . THR A 1 101 ? 10.001 -10.050 3.675 1.00 0.00 95 THR A O 6
ATOM 10311 N N . SER A 1 102 ? 11.944 -9.671 4.738 1.00 0.00 96 SER A N 6
ATOM 10312 C CA . SER A 1 102 ? 11.298 -9.118 5.924 1.00 0.00 96 SER A CA 6
ATOM 10313 C C . SER A 1 102 ? 10.552 -7.827 5.659 1.00 0.00 96 SER A C 6
ATOM 10314 O O . SER A 1 102 ? 9.718 -7.406 6.451 1.00 0.00 96 SER A O 6
ATOM 10322 N N . GLU A 1 103 ? 10.849 -7.234 4.561 1.00 0.00 97 GLU A N 6
ATOM 10323 C CA . GLU A 1 103 ? 10.289 -5.964 4.205 1.00 0.00 97 GLU A CA 6
ATOM 10324 C C . GLU A 1 103 ? 9.089 -6.151 3.284 1.00 0.00 97 GLU A C 6
ATOM 10325 O O . GLU A 1 103 ? 8.050 -5.503 3.431 1.00 0.00 97 GLU A O 6
ATOM 10337 N N . MET A 1 104 ? 9.245 -7.029 2.340 1.00 0.00 98 MET A N 6
ATOM 10338 C CA . MET A 1 104 ? 8.212 -7.391 1.398 1.00 0.00 98 MET A CA 6
ATOM 10339 C C . MET A 1 104 ? 7.044 -8.120 2.103 1.00 0.00 98 MET A C 6
ATOM 10340 O O . MET A 1 104 ? 5.901 -7.835 1.847 1.00 0.00 98 MET A O 6
ATOM 10354 N N . LEU A 1 105 ? 7.331 -9.051 3.008 1.00 0.00 99 LEU A N 6
ATOM 10355 C CA . LEU A 1 105 ? 6.228 -9.690 3.777 1.00 0.00 99 LEU A CA 6
ATOM 10356 C C . LEU A 1 105 ? 5.567 -8.663 4.730 1.00 0.00 99 LEU A C 6
ATOM 10357 O O . LEU A 1 105 ? 4.356 -8.743 5.095 1.00 0.00 99 LEU A O 6
ATOM 10373 N N . ALA A 1 106 ? 6.394 -7.703 5.123 1.00 0.00 100 ALA A N 6
ATOM 10374 C CA . ALA A 1 106 ? 5.966 -6.611 5.981 1.00 0.00 100 ALA A CA 6
ATOM 10375 C C . ALA A 1 106 ? 4.818 -5.860 5.355 1.00 0.00 100 ALA A C 6
ATOM 10376 O O . ALA A 1 106 ? 3.966 -5.350 6.060 1.00 0.00 100 ALA A O 6
ATOM 10383 N N . LEU A 1 107 ? 4.774 -5.855 4.025 1.00 0.00 101 LEU A N 6
ATOM 10384 C CA . LEU A 1 107 ? 3.711 -5.229 3.253 1.00 0.00 101 LEU A CA 6
ATOM 10385 C C . LEU A 1 107 ? 2.368 -5.700 3.679 1.00 0.00 101 LEU A C 6
ATOM 10386 O O . LEU A 1 107 ? 1.457 -4.907 3.745 1.00 0.00 101 LEU A O 6
ATOM 10402 N N . LEU A 1 108 ? 2.214 -6.969 3.985 1.00 0.00 102 LEU A N 6
ATOM 10403 C CA . LEU A 1 108 ? 0.951 -7.507 4.375 1.00 0.00 102 LEU A CA 6
ATOM 10404 C C . LEU A 1 108 ? 0.496 -6.939 5.705 1.00 0.00 102 LEU A C 6
ATOM 10405 O O . LEU A 1 108 ? -0.601 -6.394 5.798 1.00 0.00 102 LEU A O 6
ATOM 10421 N N . HIS A 1 109 ? 1.331 -7.080 6.733 1.00 0.00 103 HIS A N 6
ATOM 10422 C CA . HIS A 1 109 ? 0.894 -6.566 8.041 1.00 0.00 103 HIS A CA 6
ATOM 10423 C C . HIS A 1 109 ? 0.633 -5.045 8.004 1.00 0.00 103 HIS A C 6
ATOM 10424 O O . HIS A 1 109 ? -0.197 -4.526 8.743 1.00 0.00 103 HIS A O 6
ATOM 10438 N N . ILE A 1 110 ? 1.289 -4.355 7.084 1.00 0.00 104 ILE A N 6
ATOM 10439 C CA . ILE A 1 110 ? 1.045 -2.922 6.955 1.00 0.00 104 ILE A CA 6
ATOM 10440 C C . ILE A 1 110 ? -0.203 -2.661 6.100 1.00 0.00 104 ILE A C 6
ATOM 10441 O O . ILE A 1 110 ? -1.045 -1.850 6.449 1.00 0.00 104 ILE A O 6
ATOM 10457 N N . THR A 1 111 ? -0.355 -3.402 5.034 1.00 0.00 105 THR A N 6
ATOM 10458 C CA . THR A 1 111 ? -1.476 -3.173 4.147 1.00 0.00 105 THR A CA 6
ATOM 10459 C C . THR A 1 111 ? -2.788 -3.631 4.788 1.00 0.00 105 THR A C 6
ATOM 10460 O O . THR A 1 111 ? -3.816 -2.981 4.651 1.00 0.00 105 THR A O 6
ATOM 10471 N N . ARG A 1 112 ? -2.736 -4.714 5.522 1.00 0.00 106 ARG A N 6
ATOM 10472 C CA . ARG A 1 112 ? -3.932 -5.246 6.104 1.00 0.00 106 ARG A CA 6
ATOM 10473 C C . ARG A 1 112 ? -4.276 -4.488 7.358 1.00 0.00 106 ARG A C 6
ATOM 10474 O O . ARG A 1 112 ? -5.326 -3.914 7.453 1.00 0.00 106 ARG A O 6
ATOM 10495 N N . ASP A 1 113 ? -3.346 -4.367 8.267 1.00 0.00 107 ASP A N 6
ATOM 10496 C CA . ASP A 1 113 ? -3.649 -3.820 9.574 1.00 0.00 107 ASP A CA 6
ATOM 10497 C C . ASP A 1 113 ? -3.790 -2.304 9.581 1.00 0.00 107 ASP A C 6
ATOM 10498 O O . ASP A 1 113 ? -4.727 -1.743 10.198 1.00 0.00 107 ASP A O 6
ATOM 10507 N N . ALA A 1 114 ? -2.932 -1.627 8.844 1.00 0.00 108 ALA A N 6
ATOM 10508 C CA . ALA A 1 114 ? -2.972 -0.181 8.819 1.00 0.00 108 ALA A CA 6
ATOM 10509 C C . ALA A 1 114 ? -4.208 0.305 8.080 1.00 0.00 108 ALA A C 6
ATOM 10510 O O . ALA A 1 114 ? -4.974 1.051 8.630 1.00 0.00 108 ALA A O 6
ATOM 10517 N N . TYR A 1 115 ? -4.504 -0.288 6.938 1.00 0.00 109 TYR A N 6
ATOM 10518 C CA . TYR A 1 115 ? -5.600 0.250 6.101 1.00 0.00 109 TYR A CA 6
ATOM 10519 C C . TYR A 1 115 ? -6.960 -0.097 6.697 1.00 0.00 109 TYR A C 6
ATOM 10520 O O . TYR A 1 115 ? -7.948 0.593 6.520 1.00 0.00 109 TYR A O 6
ATOM 10538 N N . ARG A 1 116 ? -6.925 -1.163 7.431 1.00 0.00 110 ARG A N 6
ATOM 10539 C CA . ARG A 1 116 ? -8.152 -1.545 8.144 1.00 0.00 110 ARG A CA 6
ATOM 10540 C C . ARG A 1 116 ? -8.464 -0.580 9.305 1.00 0.00 110 ARG A C 6
ATOM 10541 O O . ARG A 1 116 ? -9.481 -0.713 9.976 1.00 0.00 110 ARG A O 6
ATOM 10562 N N . SER A 1 117 ? -7.562 0.364 9.558 1.00 0.00 111 SER A N 6
ATOM 10563 C CA . SER A 1 117 ? -7.790 1.390 10.568 1.00 0.00 111 SER A CA 6
ATOM 10564 C C . SER A 1 117 ? -8.403 2.723 10.018 1.00 0.00 111 SER A C 6
ATOM 10565 O O . SER A 1 117 ? -8.873 3.536 10.808 1.00 0.00 111 SER A O 6
ATOM 10573 N N . TRP A 1 118 ? -8.400 2.960 8.688 1.00 0.00 112 TRP A N 6
ATOM 10574 C CA . TRP A 1 118 ? -8.897 4.245 8.148 1.00 0.00 112 TRP A CA 6
ATOM 10575 C C . TRP A 1 118 ? -9.470 4.080 6.754 1.00 0.00 112 TRP A C 6
ATOM 10576 O O . TRP A 1 118 ? -10.453 4.717 6.376 1.00 0.00 112 TRP A O 6
ATOM 10597 N N . THR A 1 119 ? -8.818 3.221 6.021 1.00 0.00 113 THR A N 6
ATOM 10598 C CA . THR A 1 119 ? -9.242 2.966 4.664 1.00 0.00 113 THR A CA 6
ATOM 10599 C C . THR A 1 119 ? -10.574 2.244 4.593 1.00 0.00 113 THR A C 6
ATOM 10600 O O . THR A 1 119 ? -11.591 2.857 4.224 1.00 0.00 113 THR A O 6
ATOM 10611 N N . ASN A 1 120 ? -10.595 0.993 4.978 1.00 0.00 114 ASN A N 6
ATOM 10612 C CA . ASN A 1 120 ? -11.811 0.229 4.931 1.00 0.00 114 ASN A CA 6
ATOM 10613 C C . ASN A 1 120 ? -11.516 -1.109 5.542 1.00 0.00 114 ASN A C 6
ATOM 10614 O O . ASN A 1 120 ? -11.575 -1.204 6.778 1.00 0.00 114 ASN A O 6
ATOM 10626 N N . MET A 1 7 ? 2.318 2.940 10.002 1.00 0.00 1 MET A N 7
ATOM 10627 C CA . MET A 1 7 ? 0.852 2.951 9.925 1.00 0.00 1 MET A CA 7
ATOM 10628 C C . MET A 1 7 ? 0.506 3.854 8.749 1.00 0.00 1 MET A C 7
ATOM 10629 O O . MET A 1 7 ? 1.422 4.326 8.077 1.00 0.00 1 MET A O 7
ATOM 10643 N N . ASN A 1 8 ? -0.767 4.065 8.452 1.00 0.00 2 ASN A N 7
ATOM 10644 C CA . ASN A 1 8 ? -1.141 4.966 7.367 1.00 0.00 2 ASN A CA 7
ATOM 10645 C C . ASN A 1 8 ? -1.147 6.393 7.894 1.00 0.00 2 ASN A C 7
ATOM 10646 O O . ASN A 1 8 ? -0.153 7.080 7.754 1.00 0.00 2 ASN A O 7
ATOM 10657 N N . THR A 1 9 ? -2.277 6.804 8.498 1.00 0.00 3 THR A N 7
ATOM 10658 C CA . THR A 1 9 ? -2.472 8.046 9.266 1.00 0.00 3 THR A CA 7
ATOM 10659 C C . THR A 1 9 ? -3.680 8.905 8.840 1.00 0.00 3 THR A C 7
ATOM 10660 O O . THR A 1 9 ? -4.235 8.801 7.712 1.00 0.00 3 THR A O 7
ATOM 10671 N N . ASP A 1 10 ? -4.081 9.736 9.779 1.00 0.00 4 ASP A N 7
ATOM 10672 C CA . ASP A 1 10 ? -5.234 10.614 9.721 1.00 0.00 4 ASP A CA 7
ATOM 10673 C C . ASP A 1 10 ? -4.943 11.870 8.926 1.00 0.00 4 ASP A C 7
ATOM 10674 O O . ASP A 1 10 ? -4.662 12.924 9.482 1.00 0.00 4 ASP A O 7
ATOM 10683 N N . VAL A 1 11 ? -4.988 11.741 7.620 1.00 0.00 5 VAL A N 7
ATOM 10684 C CA . VAL A 1 11 ? -4.708 12.821 6.689 1.00 0.00 5 VAL A CA 7
ATOM 10685 C C . VAL A 1 11 ? -4.904 12.262 5.300 1.00 0.00 5 VAL A C 7
ATOM 10686 O O . VAL A 1 11 ? -5.388 12.910 4.387 1.00 0.00 5 VAL A O 7
ATOM 10699 N N . LEU A 1 12 ? -4.569 11.012 5.188 1.00 0.00 6 LEU A N 7
ATOM 10700 C CA . LEU A 1 12 ? -4.624 10.338 3.948 1.00 0.00 6 LEU A CA 7
ATOM 10701 C C . LEU A 1 12 ? -5.688 9.295 3.939 1.00 0.00 6 LEU A C 7
ATOM 10702 O O . LEU A 1 12 ? -6.468 9.238 3.032 1.00 0.00 6 LEU A O 7
ATOM 10718 N N . ASN A 1 13 ? -5.748 8.476 4.949 1.00 0.00 7 ASN A N 7
ATOM 10719 C CA . ASN A 1 13 ? -6.690 7.406 4.851 1.00 0.00 7 ASN A CA 7
ATOM 10720 C C . ASN A 1 13 ? -8.113 7.852 5.132 1.00 0.00 7 ASN A C 7
ATOM 10721 O O . ASN A 1 13 ? -8.906 7.874 4.299 1.00 0.00 7 ASN A O 7
ATOM 10732 N N . GLN A 1 14 ? -8.346 8.509 6.161 1.00 0.00 8 GLN A N 7
ATOM 10733 C CA . GLN A 1 14 ? -9.688 8.882 6.474 1.00 0.00 8 GLN A CA 7
ATOM 10734 C C . GLN A 1 14 ? -10.066 10.169 5.782 1.00 0.00 8 GLN A C 7
ATOM 10735 O O . GLN A 1 14 ? -11.215 10.422 5.526 1.00 0.00 8 GLN A O 7
ATOM 10749 N N . GLN A 1 15 ? -9.091 10.949 5.360 1.00 0.00 9 GLN A N 7
ATOM 10750 C CA . GLN A 1 15 ? -9.447 12.078 4.589 1.00 0.00 9 GLN A CA 7
ATOM 10751 C C . GLN A 1 15 ? -9.486 11.675 3.132 1.00 0.00 9 GLN A C 7
ATOM 10752 O O . GLN A 1 15 ? -10.552 11.478 2.576 1.00 0.00 9 GLN A O 7
ATOM 10766 N N . LYS A 1 16 ? -8.322 11.366 2.592 1.00 0.00 10 LYS A N 7
ATOM 10767 C CA . LYS A 1 16 ? -8.163 11.098 1.170 1.00 0.00 10 LYS A CA 7
ATOM 10768 C C . LYS A 1 16 ? -8.742 9.745 0.754 1.00 0.00 10 LYS A C 7
ATOM 10769 O O . LYS A 1 16 ? -9.021 9.529 -0.415 1.00 0.00 10 LYS A O 7
ATOM 10788 N N . ILE A 1 17 ? -8.992 8.857 1.699 1.00 0.00 11 ILE A N 7
ATOM 10789 C CA . ILE A 1 17 ? -9.569 7.603 1.342 1.00 0.00 11 ILE A CA 7
ATOM 10790 C C . ILE A 1 17 ? -11.023 7.671 1.532 1.00 0.00 11 ILE A C 7
ATOM 10791 O O . ILE A 1 17 ? -11.717 7.185 0.726 1.00 0.00 11 ILE A O 7
ATOM 10807 N N . GLU A 1 18 ? -11.495 8.379 2.514 1.00 0.00 12 GLU A N 7
ATOM 10808 C CA . GLU A 1 18 ? -12.891 8.331 2.772 1.00 0.00 12 GLU A CA 7
ATOM 10809 C C . GLU A 1 18 ? -13.624 9.210 1.733 1.00 0.00 12 GLU A C 7
ATOM 10810 O O . GLU A 1 18 ? -14.791 8.953 1.378 1.00 0.00 12 GLU A O 7
ATOM 10822 N N . GLU A 1 19 ? -12.875 10.166 1.166 1.00 0.00 13 GLU A N 7
ATOM 10823 C CA . GLU A 1 19 ? -13.389 11.066 0.135 1.00 0.00 13 GLU A CA 7
ATOM 10824 C C . GLU A 1 19 ? -13.247 10.438 -1.269 1.00 0.00 13 GLU A C 7
ATOM 10825 O O . GLU A 1 19 ? -14.088 10.648 -2.136 1.00 0.00 13 GLU A O 7
ATOM 10837 N N . LEU A 1 20 ? -12.166 9.679 -1.484 1.00 0.00 14 LEU A N 7
ATOM 10838 C CA . LEU A 1 20 ? -11.951 9.028 -2.775 1.00 0.00 14 LEU A CA 7
ATOM 10839 C C . LEU A 1 20 ? -12.703 7.743 -2.838 1.00 0.00 14 LEU A C 7
ATOM 10840 O O . LEU A 1 20 ? -12.970 7.229 -3.917 1.00 0.00 14 LEU A O 7
ATOM 10856 N N . SER A 1 21 ? -12.783 7.097 -1.698 1.00 0.00 15 SER A N 7
ATOM 10857 C CA . SER A 1 21 ? -13.741 6.041 -1.538 1.00 0.00 15 SER A CA 7
ATOM 10858 C C . SER A 1 21 ? -15.125 6.645 -1.901 1.00 0.00 15 SER A C 7
ATOM 10859 O O . SER A 1 21 ? -15.413 6.815 -3.076 1.00 0.00 15 SER A O 7
ATOM 10867 N N . ALA A 1 22 ? -15.958 6.984 -0.930 1.00 0.00 16 ALA A N 7
ATOM 10868 C CA . ALA A 1 22 ? -17.223 7.669 -1.235 1.00 0.00 16 ALA A CA 7
ATOM 10869 C C . ALA A 1 22 ? -18.040 6.990 -2.370 1.00 0.00 16 ALA A C 7
ATOM 10870 O O . ALA A 1 22 ? -18.172 5.780 -2.401 1.00 0.00 16 ALA A O 7
ATOM 10877 N N . GLU A 1 23 ? -18.568 7.803 -3.291 1.00 0.00 17 GLU A N 7
ATOM 10878 C CA . GLU A 1 23 ? -19.309 7.373 -4.496 1.00 0.00 17 GLU A CA 7
ATOM 10879 C C . GLU A 1 23 ? -18.474 6.415 -5.344 1.00 0.00 17 GLU A C 7
ATOM 10880 O O . GLU A 1 23 ? -18.996 5.581 -6.089 1.00 0.00 17 GLU A O 7
ATOM 10892 N N . ILE A 1 24 ? -17.189 6.513 -5.189 1.00 0.00 18 ILE A N 7
ATOM 10893 C CA . ILE A 1 24 ? -16.279 5.713 -5.924 1.00 0.00 18 ILE A CA 7
ATOM 10894 C C . ILE A 1 24 ? -15.748 4.531 -5.153 1.00 0.00 18 ILE A C 7
ATOM 10895 O O . ILE A 1 24 ? -16.407 3.490 -5.166 1.00 0.00 18 ILE A O 7
ATOM 10911 N N . GLY A 1 25 ? -14.596 4.589 -4.498 1.00 0.00 19 GLY A N 7
ATOM 10912 C CA . GLY A 1 25 ? -14.008 3.506 -3.784 1.00 0.00 19 GLY A CA 7
ATOM 10913 C C . GLY A 1 25 ? -14.820 2.804 -2.732 1.00 0.00 19 GLY A C 7
ATOM 10914 O O . GLY A 1 25 ? -14.335 1.822 -2.241 1.00 0.00 19 GLY A O 7
ATOM 10918 N N . SER A 1 26 ? -16.028 3.222 -2.394 1.00 0.00 20 SER A N 7
ATOM 10919 C CA . SER A 1 26 ? -16.815 2.441 -1.445 1.00 0.00 20 SER A CA 7
ATOM 10920 C C . SER A 1 26 ? -17.134 1.087 -2.110 1.00 0.00 20 SER A C 7
ATOM 10921 O O . SER A 1 26 ? -17.349 0.065 -1.450 1.00 0.00 20 SER A O 7
ATOM 10929 N N . ASP A 1 27 ? -17.118 1.107 -3.439 1.00 0.00 21 ASP A N 7
ATOM 10930 C CA . ASP A 1 27 ? -17.224 -0.109 -4.223 1.00 0.00 21 ASP A CA 7
ATOM 10931 C C . ASP A 1 27 ? -15.913 -0.463 -4.920 1.00 0.00 21 ASP A C 7
ATOM 10932 O O . ASP A 1 27 ? -15.693 -1.613 -5.275 1.00 0.00 21 ASP A O 7
ATOM 10941 N N . ASN A 1 28 ? -14.994 0.488 -5.076 1.00 0.00 22 ASN A N 7
ATOM 10942 C CA . ASN A 1 28 ? -13.798 0.187 -5.856 1.00 0.00 22 ASN A CA 7
ATOM 10943 C C . ASN A 1 28 ? -12.564 -0.136 -4.990 1.00 0.00 22 ASN A C 7
ATOM 10944 O O . ASN A 1 28 ? -11.791 -1.029 -5.326 1.00 0.00 22 ASN A O 7
ATOM 10955 N N . VAL A 1 29 ? -12.353 0.579 -3.890 1.00 0.00 23 VAL A N 7
ATOM 10956 C CA . VAL A 1 29 ? -11.191 0.266 -3.058 1.00 0.00 23 VAL A CA 7
ATOM 10957 C C . VAL A 1 29 ? -11.228 -1.152 -2.447 1.00 0.00 23 VAL A C 7
ATOM 10958 O O . VAL A 1 29 ? -10.207 -1.827 -2.498 1.00 0.00 23 VAL A O 7
ATOM 10971 N N . PRO A 1 30 ? -12.387 -1.668 -1.909 1.00 0.00 24 PRO A N 7
ATOM 10972 C CA . PRO A 1 30 ? -12.446 -3.046 -1.412 1.00 0.00 24 PRO A CA 7
ATOM 10973 C C . PRO A 1 30 ? -12.060 -4.040 -2.501 1.00 0.00 24 PRO A C 7
ATOM 10974 O O . PRO A 1 30 ? -11.270 -4.941 -2.251 1.00 0.00 24 PRO A O 7
ATOM 10985 N N . VAL A 1 31 ? -12.596 -3.854 -3.723 1.00 0.00 25 VAL A N 7
ATOM 10986 C CA . VAL A 1 31 ? -12.215 -4.772 -4.794 1.00 0.00 25 VAL A CA 7
ATOM 10987 C C . VAL A 1 31 ? -10.729 -4.776 -5.078 1.00 0.00 25 VAL A C 7
ATOM 10988 O O . VAL A 1 31 ? -10.109 -5.832 -5.041 1.00 0.00 25 VAL A O 7
ATOM 11001 N N . LEU A 1 32 ? -10.151 -3.610 -5.291 1.00 0.00 26 LEU A N 7
ATOM 11002 C CA . LEU A 1 32 ? -8.762 -3.439 -5.665 1.00 0.00 26 LEU A CA 7
ATOM 11003 C C . LEU A 1 32 ? -7.837 -3.956 -4.539 1.00 0.00 26 LEU A C 7
ATOM 11004 O O . LEU A 1 32 ? -7.009 -4.848 -4.741 1.00 0.00 26 LEU A O 7
ATOM 11020 N N . LEU A 1 33 ? -7.956 -3.266 -3.428 1.00 0.00 27 LEU A N 7
ATOM 11021 C CA . LEU A 1 33 ? -7.181 -3.633 -2.238 1.00 0.00 27 LEU A CA 7
ATOM 11022 C C . LEU A 1 33 ? -7.205 -5.163 -1.992 1.00 0.00 27 LEU A C 7
ATOM 11023 O O . LEU A 1 33 ? -6.161 -5.780 -1.834 1.00 0.00 27 LEU A O 7
ATOM 11039 N N . ASP A 1 34 ? -8.391 -5.771 -2.010 1.00 0.00 28 ASP A N 7
ATOM 11040 C CA . ASP A 1 34 ? -8.516 -7.224 -1.786 1.00 0.00 28 ASP A CA 7
ATOM 11041 C C . ASP A 1 34 ? -7.773 -8.061 -2.827 1.00 0.00 28 ASP A C 7
ATOM 11042 O O . ASP A 1 34 ? -7.070 -9.010 -2.473 1.00 0.00 28 ASP A O 7
ATOM 11051 N N . ILE A 1 35 ? -7.866 -7.670 -4.087 1.00 0.00 29 ILE A N 7
ATOM 11052 C CA . ILE A 1 35 ? -7.348 -8.497 -5.168 1.00 0.00 29 ILE A CA 7
ATOM 11053 C C . ILE A 1 35 ? -5.852 -8.392 -5.266 1.00 0.00 29 ILE A C 7
ATOM 11054 O O . ILE A 1 35 ? -5.148 -9.383 -5.209 1.00 0.00 29 ILE A O 7
ATOM 11070 N N . PHE A 1 36 ? -5.365 -7.183 -5.345 1.00 0.00 30 PHE A N 7
ATOM 11071 C CA . PHE A 1 36 ? -3.976 -6.939 -5.575 1.00 0.00 30 PHE A CA 7
ATOM 11072 C C . PHE A 1 36 ? -3.130 -7.327 -4.393 1.00 0.00 30 PHE A C 7
ATOM 11073 O O . PHE A 1 36 ? -1.993 -7.655 -4.523 1.00 0.00 30 PHE A O 7
ATOM 11090 N N . LEU A 1 37 ? -3.747 -7.420 -3.270 1.00 0.00 31 LEU A N 7
ATOM 11091 C CA . LEU A 1 37 ? -3.063 -7.862 -2.141 1.00 0.00 31 LEU A CA 7
ATOM 11092 C C . LEU A 1 37 ? -3.211 -9.347 -1.983 1.00 0.00 31 LEU A C 7
ATOM 11093 O O . LEU A 1 37 ? -2.223 -10.025 -1.808 1.00 0.00 31 LEU A O 7
ATOM 11109 N N . GLY A 1 38 ? -4.421 -9.872 -2.110 1.00 0.00 32 GLY A N 7
ATOM 11110 C CA . GLY A 1 38 ? -4.658 -11.293 -2.009 1.00 0.00 32 GLY A CA 7
ATOM 11111 C C . GLY A 1 38 ? -3.966 -12.130 -3.086 1.00 0.00 32 GLY A C 7
ATOM 11112 O O . GLY A 1 38 ? -3.535 -13.239 -2.808 1.00 0.00 32 GLY A O 7
ATOM 11116 N N . GLU A 1 39 ? -3.862 -11.626 -4.314 1.00 0.00 33 GLU A N 7
ATOM 11117 C CA . GLU A 1 39 ? -3.192 -12.375 -5.394 1.00 0.00 33 GLU A CA 7
ATOM 11118 C C . GLU A 1 39 ? -1.685 -12.208 -5.280 1.00 0.00 33 GLU A C 7
ATOM 11119 O O . GLU A 1 39 ? -0.903 -13.087 -5.626 1.00 0.00 33 GLU A O 7
ATOM 11131 N N . MET A 1 40 ? -1.331 -11.041 -4.808 1.00 0.00 34 MET A N 7
ATOM 11132 C CA . MET A 1 40 ? 0.078 -10.847 -4.472 1.00 0.00 34 MET A CA 7
ATOM 11133 C C . MET A 1 40 ? 0.466 -11.891 -3.435 1.00 0.00 34 MET A C 7
ATOM 11134 O O . MET A 1 40 ? 1.403 -12.668 -3.606 1.00 0.00 34 MET A O 7
ATOM 11148 N N . ASP A 1 41 ? -0.360 -11.944 -2.408 1.00 0.00 35 ASP A N 7
ATOM 11149 C CA . ASP A 1 41 ? -0.296 -12.844 -1.269 1.00 0.00 35 ASP A CA 7
ATOM 11150 C C . ASP A 1 41 ? -0.393 -14.290 -1.716 1.00 0.00 35 ASP A C 7
ATOM 11151 O O . ASP A 1 41 ? 0.193 -15.183 -1.110 1.00 0.00 35 ASP A O 7
ATOM 11160 N N . SER A 1 42 ? -1.079 -14.488 -2.834 1.00 0.00 36 SER A N 7
ATOM 11161 C CA . SER A 1 42 ? -1.310 -15.813 -3.379 1.00 0.00 36 SER A CA 7
ATOM 11162 C C . SER A 1 42 ? -0.019 -16.446 -3.681 1.00 0.00 36 SER A C 7
ATOM 11163 O O . SER A 1 42 ? 0.283 -17.595 -3.329 1.00 0.00 36 SER A O 7
ATOM 11171 N N . TYR A 1 43 ? 0.722 -15.658 -4.381 1.00 0.00 37 TYR A N 7
ATOM 11172 C CA . TYR A 1 43 ? 1.975 -16.022 -4.850 1.00 0.00 37 TYR A CA 7
ATOM 11173 C C . TYR A 1 43 ? 2.896 -16.302 -3.769 1.00 0.00 37 TYR A C 7
ATOM 11174 O O . TYR A 1 43 ? 3.462 -17.325 -3.737 1.00 0.00 37 TYR A O 7
ATOM 11192 N N . ILE A 1 44 ? 2.871 -15.505 -2.797 1.00 0.00 38 ILE A N 7
ATOM 11193 C CA . ILE A 1 44 ? 3.811 -15.588 -1.735 1.00 0.00 38 ILE A CA 7
ATOM 11194 C C . ILE A 1 44 ? 3.544 -16.744 -0.785 1.00 0.00 38 ILE A C 7
ATOM 11195 O O . ILE A 1 44 ? 4.420 -17.171 -0.052 1.00 0.00 38 ILE A O 7
ATOM 11211 N N . GLY A 1 45 ? 2.362 -17.302 -0.852 1.00 0.00 39 GLY A N 7
ATOM 11212 C CA . GLY A 1 45 ? 2.140 -18.549 -0.176 1.00 0.00 39 GLY A CA 7
ATOM 11213 C C . GLY A 1 45 ? 3.004 -19.636 -0.830 1.00 0.00 39 GLY A C 7
ATOM 11214 O O . GLY A 1 45 ? 3.869 -20.241 -0.195 1.00 0.00 39 GLY A O 7
ATOM 11218 N N . THR A 1 46 ? 2.846 -19.764 -2.138 1.00 0.00 40 THR A N 7
ATOM 11219 C CA . THR A 1 46 ? 3.521 -20.758 -2.939 1.00 0.00 40 THR A CA 7
ATOM 11220 C C . THR A 1 46 ? 4.979 -20.358 -3.202 1.00 0.00 40 THR A C 7
ATOM 11221 O O . THR A 1 46 ? 5.899 -21.044 -2.781 1.00 0.00 40 THR A O 7
ATOM 11232 N N . LEU A 1 47 ? 5.156 -19.232 -3.886 1.00 0.00 41 LEU A N 7
ATOM 11233 C CA . LEU A 1 47 ? 6.418 -18.646 -4.319 1.00 0.00 41 LEU A CA 7
ATOM 11234 C C . LEU A 1 47 ? 7.452 -18.445 -3.219 1.00 0.00 41 LEU A C 7
ATOM 11235 O O . LEU A 1 47 ? 8.612 -18.571 -3.476 1.00 0.00 41 LEU A O 7
ATOM 11251 N N . THR A 1 48 ? 7.018 -18.140 -2.021 1.00 0.00 42 THR A N 7
ATOM 11252 C CA . THR A 1 48 ? 7.932 -17.956 -0.888 1.00 0.00 42 THR A CA 7
ATOM 11253 C C . THR A 1 48 ? 8.330 -19.280 -0.303 1.00 0.00 42 THR A C 7
ATOM 11254 O O . THR A 1 48 ? 9.483 -19.516 0.078 1.00 0.00 42 THR A O 7
ATOM 11265 N N . GLU A 1 49 ? 7.366 -20.141 -0.267 1.00 0.00 43 GLU A N 7
ATOM 11266 C CA . GLU A 1 49 ? 7.586 -21.511 0.146 1.00 0.00 43 GLU A CA 7
ATOM 11267 C C . GLU A 1 49 ? 8.478 -22.236 -0.887 1.00 0.00 43 GLU A C 7
ATOM 11268 O O . GLU A 1 49 ? 9.077 -23.273 -0.602 1.00 0.00 43 GLU A O 7
ATOM 11280 N N . LEU A 1 50 ? 8.609 -21.666 -2.074 1.00 0.00 44 LEU A N 7
ATOM 11281 C CA . LEU A 1 50 ? 9.335 -22.327 -3.114 1.00 0.00 44 LEU A CA 7
ATOM 11282 C C . LEU A 1 50 ? 10.633 -21.553 -3.435 1.00 0.00 44 LEU A C 7
ATOM 11283 O O . LEU A 1 50 ? 11.599 -22.134 -3.942 1.00 0.00 44 LEU A O 7
ATOM 11299 N N . GLN A 1 51 ? 10.658 -20.259 -3.067 1.00 0.00 45 GLN A N 7
ATOM 11300 C CA . GLN A 1 51 ? 11.776 -19.357 -3.391 1.00 0.00 45 GLN A CA 7
ATOM 11301 C C . GLN A 1 51 ? 11.629 -17.976 -2.757 1.00 0.00 45 GLN A C 7
ATOM 11302 O O . GLN A 1 51 ? 10.741 -17.739 -1.961 1.00 0.00 45 GLN A O 7
ATOM 11316 N N . GLY A 1 52 ? 12.530 -17.080 -3.103 1.00 0.00 46 GLY A N 7
ATOM 11317 C CA . GLY A 1 52 ? 12.570 -15.753 -2.515 1.00 0.00 46 GLY A CA 7
ATOM 11318 C C . GLY A 1 52 ? 11.678 -14.779 -3.208 1.00 0.00 46 GLY A C 7
ATOM 11319 O O . GLY A 1 52 ? 11.836 -13.587 -3.034 1.00 0.00 46 GLY A O 7
ATOM 11323 N N . SER A 1 53 ? 10.797 -15.319 -4.026 1.00 0.00 47 SER A N 7
ATOM 11324 C CA . SER A 1 53 ? 9.837 -14.594 -4.774 1.00 0.00 47 SER A CA 7
ATOM 11325 C C . SER A 1 53 ? 9.153 -13.431 -4.049 1.00 0.00 47 SER A C 7
ATOM 11326 O O . SER A 1 53 ? 8.646 -12.575 -4.711 1.00 0.00 47 SER A O 7
ATOM 11334 N N . GLU A 1 54 ? 8.916 -13.514 -2.742 1.00 0.00 48 GLU A N 7
ATOM 11335 C CA . GLU A 1 54 ? 8.638 -12.278 -1.903 1.00 0.00 48 GLU A CA 7
ATOM 11336 C C . GLU A 1 54 ? 9.313 -10.993 -2.537 1.00 0.00 48 GLU A C 7
ATOM 11337 O O . GLU A 1 54 ? 8.776 -9.891 -2.497 1.00 0.00 48 GLU A O 7
ATOM 11349 N N . GLN A 1 55 ? 10.536 -11.203 -3.027 1.00 0.00 49 GLN A N 7
ATOM 11350 C CA . GLN A 1 55 ? 11.312 -10.254 -3.836 1.00 0.00 49 GLN A CA 7
ATOM 11351 C C . GLN A 1 55 ? 10.380 -9.526 -4.841 1.00 0.00 49 GLN A C 7
ATOM 11352 O O . GLN A 1 55 ? 10.259 -8.293 -4.869 1.00 0.00 49 GLN A O 7
ATOM 11366 N N . LEU A 1 56 ? 9.722 -10.357 -5.630 1.00 0.00 50 LEU A N 7
ATOM 11367 C CA . LEU A 1 56 ? 8.770 -10.011 -6.629 1.00 0.00 50 LEU A CA 7
ATOM 11368 C C . LEU A 1 56 ? 7.640 -9.307 -5.960 1.00 0.00 50 LEU A C 7
ATOM 11369 O O . LEU A 1 56 ? 7.277 -8.207 -6.345 1.00 0.00 50 LEU A O 7
ATOM 11385 N N . LEU A 1 57 ? 7.160 -9.919 -4.887 1.00 0.00 51 LEU A N 7
ATOM 11386 C CA . LEU A 1 57 ? 6.011 -9.451 -4.124 1.00 0.00 51 LEU A CA 7
ATOM 11387 C C . LEU A 1 57 ? 6.081 -7.975 -3.799 1.00 0.00 51 LEU A C 7
ATOM 11388 O O . LEU A 1 57 ? 5.088 -7.313 -3.790 1.00 0.00 51 LEU A O 7
ATOM 11404 N N . TYR A 1 58 ? 7.260 -7.460 -3.669 1.00 0.00 52 TYR A N 7
ATOM 11405 C CA . TYR A 1 58 ? 7.522 -6.107 -3.275 1.00 0.00 52 TYR A CA 7
ATOM 11406 C C . TYR A 1 58 ? 7.541 -5.183 -4.464 1.00 0.00 52 TYR A C 7
ATOM 11407 O O . TYR A 1 58 ? 6.711 -4.289 -4.574 1.00 0.00 52 TYR A O 7
ATOM 11425 N N . LEU A 1 59 ? 8.456 -5.512 -5.384 1.00 0.00 53 LEU A N 7
ATOM 11426 C CA . LEU A 1 59 ? 8.656 -4.549 -6.474 1.00 0.00 53 LEU A CA 7
ATOM 11427 C C . LEU A 1 59 ? 7.390 -4.409 -7.270 1.00 0.00 53 LEU A C 7
ATOM 11428 O O . LEU A 1 59 ? 6.980 -3.313 -7.644 1.00 0.00 53 LEU A O 7
ATOM 11444 N N . LYS A 1 60 ? 6.732 -5.521 -7.443 1.00 0.00 54 LYS A N 7
ATOM 11445 C CA . LYS A 1 60 ? 5.473 -5.476 -8.095 1.00 0.00 54 LYS A CA 7
ATOM 11446 C C . LYS A 1 60 ? 4.268 -5.143 -7.230 1.00 0.00 54 LYS A C 7
ATOM 11447 O O . LYS A 1 60 ? 3.263 -4.806 -7.768 1.00 0.00 54 LYS A O 7
ATOM 11466 N N . GLU A 1 61 ? 4.320 -5.274 -5.928 1.00 0.00 55 GLU A N 7
ATOM 11467 C CA . GLU A 1 61 ? 3.088 -4.866 -5.241 1.00 0.00 55 GLU A CA 7
ATOM 11468 C C . GLU A 1 61 ? 3.073 -3.367 -5.117 1.00 0.00 55 GLU A C 7
ATOM 11469 O O . GLU A 1 61 ? 2.155 -2.711 -5.548 1.00 0.00 55 GLU A O 7
ATOM 11481 N N . ILE A 1 62 ? 4.157 -2.833 -4.667 1.00 0.00 56 ILE A N 7
ATOM 11482 C CA . ILE A 1 62 ? 4.173 -1.413 -4.361 1.00 0.00 56 ILE A CA 7
ATOM 11483 C C . ILE A 1 62 ? 4.202 -0.542 -5.605 1.00 0.00 56 ILE A C 7
ATOM 11484 O O . ILE A 1 62 ? 3.817 0.609 -5.552 1.00 0.00 56 ILE A O 7
ATOM 11500 N N . SER A 1 63 ? 4.676 -1.078 -6.711 1.00 0.00 57 SER A N 7
ATOM 11501 C CA . SER A 1 63 ? 4.680 -0.311 -7.940 1.00 0.00 57 SER A CA 7
ATOM 11502 C C . SER A 1 63 ? 3.420 -0.629 -8.739 1.00 0.00 57 SER A C 7
ATOM 11503 O O . SER A 1 63 ? 2.873 0.216 -9.443 1.00 0.00 57 SER A O 7
ATOM 11511 N N . HIS A 1 64 ? 3.016 -1.872 -8.667 1.00 0.00 58 HIS A N 7
ATOM 11512 C CA . HIS A 1 64 ? 1.809 -2.270 -9.338 1.00 0.00 58 HIS A CA 7
ATOM 11513 C C . HIS A 1 64 ? 0.531 -2.011 -8.528 1.00 0.00 58 HIS A C 7
ATOM 11514 O O . HIS A 1 64 ? -0.252 -1.134 -8.911 1.00 0.00 58 HIS A O 7
ATOM 11528 N N . ALA A 1 65 ? 0.297 -2.650 -7.387 1.00 0.00 59 ALA A N 7
ATOM 11529 C CA . ALA A 1 65 ? -0.922 -2.697 -6.613 1.00 0.00 59 ALA A CA 7
ATOM 11530 C C . ALA A 1 65 ? -1.057 -1.494 -5.724 1.00 0.00 59 ALA A C 7
ATOM 11531 O O . ALA A 1 65 ? -2.010 -0.708 -5.861 1.00 0.00 59 ALA A O 7
ATOM 11538 N N . LEU A 1 66 ? -0.098 -1.312 -4.817 1.00 0.00 60 LEU A N 7
ATOM 11539 C CA . LEU A 1 66 ? -0.091 -0.237 -3.858 1.00 0.00 60 LEU A CA 7
ATOM 11540 C C . LEU A 1 66 ? 0.022 1.065 -4.562 1.00 0.00 60 LEU A C 7
ATOM 11541 O O . LEU A 1 66 ? -0.606 2.023 -4.184 1.00 0.00 60 LEU A O 7
ATOM 11557 N N . LYS A 1 67 ? 0.747 1.072 -5.644 1.00 0.00 61 LYS A N 7
ATOM 11558 C CA . LYS A 1 67 ? 0.908 2.290 -6.375 1.00 0.00 61 LYS A CA 7
ATOM 11559 C C . LYS A 1 67 ? -0.359 2.607 -7.154 1.00 0.00 61 LYS A C 7
ATOM 11560 O O . LYS A 1 67 ? -0.594 3.755 -7.500 1.00 0.00 61 LYS A O 7
ATOM 11579 N N . SER A 1 68 ? -1.212 1.614 -7.381 1.00 0.00 62 SER A N 7
ATOM 11580 C CA . SER A 1 68 ? -2.458 1.873 -8.052 1.00 0.00 62 SER A CA 7
ATOM 11581 C C . SER A 1 68 ? -3.438 2.433 -7.032 1.00 0.00 62 SER A C 7
ATOM 11582 O O . SER A 1 68 ? -3.992 3.537 -7.199 1.00 0.00 62 SER A O 7
ATOM 11590 N N . SER A 1 69 ? -3.599 1.692 -5.952 1.00 0.00 63 SER A N 7
ATOM 11591 C CA . SER A 1 69 ? -4.448 1.969 -4.855 1.00 0.00 63 SER A CA 7
ATOM 11592 C C . SER A 1 69 ? -4.094 3.311 -4.287 1.00 0.00 63 SER A C 7
ATOM 11593 O O . SER A 1 69 ? -4.914 4.170 -4.236 1.00 0.00 63 SER A O 7
ATOM 11601 N N . ALA A 1 70 ? -2.830 3.499 -3.968 1.00 0.00 64 ALA A N 7
ATOM 11602 C CA . ALA A 1 70 ? -2.417 4.699 -3.263 1.00 0.00 64 ALA A CA 7
ATOM 11603 C C . ALA A 1 70 ? -2.547 5.928 -4.141 1.00 0.00 64 ALA A C 7
ATOM 11604 O O . ALA A 1 70 ? -2.922 6.948 -3.685 1.00 0.00 64 ALA A O 7
ATOM 11611 N N . ALA A 1 71 ? -2.341 5.793 -5.419 1.00 0.00 65 ALA A N 7
ATOM 11612 C CA . ALA A 1 71 ? -2.442 6.906 -6.360 1.00 0.00 65 ALA A CA 7
ATOM 11613 C C . ALA A 1 71 ? -3.869 7.448 -6.367 1.00 0.00 65 ALA A C 7
ATOM 11614 O O . ALA A 1 71 ? -4.117 8.592 -6.757 1.00 0.00 65 ALA A O 7
ATOM 11621 N N . SER A 1 72 ? -4.799 6.609 -5.957 1.00 0.00 66 SER A N 7
ATOM 11622 C CA . SER A 1 72 ? -6.167 7.009 -5.837 1.00 0.00 66 SER A CA 7
ATOM 11623 C C . SER A 1 72 ? -6.568 7.185 -4.358 1.00 0.00 66 SER A C 7
ATOM 11624 O O . SER A 1 72 ? -7.102 8.217 -3.977 1.00 0.00 66 SER A O 7
ATOM 11632 N N . PHE A 1 73 ? -6.238 6.205 -3.518 1.00 0.00 67 PHE A N 7
ATOM 11633 C CA . PHE A 1 73 ? -6.773 6.124 -2.154 1.00 0.00 67 PHE A CA 7
ATOM 11634 C C . PHE A 1 73 ? -5.701 6.385 -1.056 1.00 0.00 67 PHE A C 7
ATOM 11635 O O . PHE A 1 73 ? -5.830 5.983 0.095 1.00 0.00 67 PHE A O 7
ATOM 11652 N N . GLY A 1 74 ? -4.673 7.073 -1.440 1.00 0.00 68 GLY A N 7
ATOM 11653 C CA . GLY A 1 74 ? -3.586 7.450 -0.532 1.00 0.00 68 GLY A CA 7
ATOM 11654 C C . GLY A 1 74 ? -2.636 8.274 -1.301 1.00 0.00 68 GLY A C 7
ATOM 11655 O O . GLY A 1 74 ? -1.424 8.195 -1.134 1.00 0.00 68 GLY A O 7
ATOM 11659 N N . ALA A 1 75 ? -3.246 9.132 -2.098 1.00 0.00 69 ALA A N 7
ATOM 11660 C CA . ALA A 1 75 ? -2.547 10.010 -3.042 1.00 0.00 69 ALA A CA 7
ATOM 11661 C C . ALA A 1 75 ? -1.815 11.134 -2.305 1.00 0.00 69 ALA A C 7
ATOM 11662 O O . ALA A 1 75 ? -1.484 12.173 -2.864 1.00 0.00 69 ALA A O 7
ATOM 11669 N N . ASP A 1 76 ? -1.517 10.859 -1.070 1.00 0.00 70 ASP A N 7
ATOM 11670 C CA . ASP A 1 76 ? -0.937 11.741 -0.143 1.00 0.00 70 ASP A CA 7
ATOM 11671 C C . ASP A 1 76 ? 0.402 11.064 0.153 1.00 0.00 70 ASP A C 7
ATOM 11672 O O . ASP A 1 76 ? 1.032 10.540 -0.786 1.00 0.00 70 ASP A O 7
ATOM 11681 N N . ARG A 1 77 ? 0.851 10.955 1.374 1.00 0.00 71 ARG A N 7
ATOM 11682 C CA . ARG A 1 77 ? 2.124 10.436 1.789 1.00 0.00 71 ARG A CA 7
ATOM 11683 C C . ARG A 1 77 ? 2.437 9.033 1.388 1.00 0.00 71 ARG A C 7
ATOM 11684 O O . ARG A 1 77 ? 3.432 8.818 0.737 1.00 0.00 71 ARG A O 7
ATOM 11705 N N . LEU A 1 78 ? 1.600 8.091 1.757 1.00 0.00 72 LEU A N 7
ATOM 11706 C CA . LEU A 1 78 ? 1.921 6.669 1.507 1.00 0.00 72 LEU A CA 7
ATOM 11707 C C . LEU A 1 78 ? 2.282 6.436 0.046 1.00 0.00 72 LEU A C 7
ATOM 11708 O O . LEU A 1 78 ? 3.204 5.707 -0.269 1.00 0.00 72 LEU A O 7
ATOM 11724 N N . CYS A 1 79 ? 1.705 7.249 -0.791 1.00 0.00 73 CYS A N 7
ATOM 11725 C CA . CYS A 1 79 ? 1.877 7.006 -2.195 1.00 0.00 73 CYS A CA 7
ATOM 11726 C C . CYS A 1 79 ? 3.265 7.391 -2.653 1.00 0.00 73 CYS A C 7
ATOM 11727 O O . CYS A 1 79 ? 3.997 6.572 -3.218 1.00 0.00 73 CYS A O 7
ATOM 11735 N N . GLU A 1 80 ? 3.708 8.570 -2.322 1.00 0.00 74 GLU A N 7
ATOM 11736 C CA . GLU A 1 80 ? 4.960 9.020 -2.890 1.00 0.00 74 GLU A CA 7
ATOM 11737 C C . GLU A 1 80 ? 5.977 9.260 -1.824 1.00 0.00 74 GLU A C 7
ATOM 11738 O O . GLU A 1 80 ? 7.160 9.022 -2.021 1.00 0.00 74 GLU A O 7
ATOM 11750 N N . ARG A 1 81 ? 5.505 9.673 -0.689 1.00 0.00 75 ARG A N 7
ATOM 11751 C CA . ARG A 1 81 ? 6.357 9.928 0.427 1.00 0.00 75 ARG A CA 7
ATOM 11752 C C . ARG A 1 81 ? 6.800 8.582 0.951 1.00 0.00 75 ARG A C 7
ATOM 11753 O O . ARG A 1 81 ? 7.932 8.434 1.409 1.00 0.00 75 ARG A O 7
ATOM 11774 N N . ALA A 1 82 ? 5.953 7.558 0.813 1.00 0.00 76 ALA A N 7
ATOM 11775 C CA . ALA A 1 82 ? 6.310 6.328 1.401 1.00 0.00 76 ALA A CA 7
ATOM 11776 C C . ALA A 1 82 ? 7.053 5.606 0.392 1.00 0.00 76 ALA A C 7
ATOM 11777 O O . ALA A 1 82 ? 8.139 5.259 0.666 1.00 0.00 76 ALA A O 7
ATOM 11784 N N . ILE A 1 83 ? 6.516 5.564 -0.836 1.00 0.00 77 ILE A N 7
ATOM 11785 C CA . ILE A 1 83 ? 7.252 4.846 -1.876 1.00 0.00 77 ILE A CA 7
ATOM 11786 C C . ILE A 1 83 ? 8.691 5.386 -2.163 1.00 0.00 77 ILE A C 7
ATOM 11787 O O . ILE A 1 83 ? 9.562 4.682 -2.705 1.00 0.00 77 ILE A O 7
ATOM 11803 N N . ALA A 1 84 ? 8.979 6.563 -1.609 1.00 0.00 78 ALA A N 7
ATOM 11804 C CA . ALA A 1 84 ? 10.304 7.158 -1.683 1.00 0.00 78 ALA A CA 7
ATOM 11805 C C . ALA A 1 84 ? 11.196 6.440 -0.663 1.00 0.00 78 ALA A C 7
ATOM 11806 O O . ALA A 1 84 ? 12.049 5.617 -1.029 1.00 0.00 78 ALA A O 7
ATOM 11813 N N . ILE A 1 85 ? 10.835 6.552 0.635 1.00 0.00 79 ILE A N 7
ATOM 11814 C CA . ILE A 1 85 ? 11.648 5.987 1.761 1.00 0.00 79 ILE A CA 7
ATOM 11815 C C . ILE A 1 85 ? 11.540 4.453 1.669 1.00 0.00 79 ILE A C 7
ATOM 11816 O O . ILE A 1 85 ? 12.492 3.737 1.924 1.00 0.00 79 ILE A O 7
ATOM 11832 N N . ASP A 1 86 ? 10.473 4.229 0.929 1.00 0.00 80 ASP A N 7
ATOM 11833 C CA . ASP A 1 86 ? 9.995 2.827 0.867 1.00 0.00 80 ASP A CA 7
ATOM 11834 C C . ASP A 1 86 ? 11.114 1.976 0.389 1.00 0.00 80 ASP A C 7
ATOM 11835 O O . ASP A 1 86 ? 11.776 1.303 1.193 1.00 0.00 80 ASP A O 7
ATOM 11844 N N . LYS A 1 87 ? 11.456 2.161 -0.862 1.00 0.00 81 LYS A N 7
ATOM 11845 C CA . LYS A 1 87 ? 12.527 1.387 -1.407 1.00 0.00 81 LYS A CA 7
ATOM 11846 C C . LYS A 1 87 ? 13.909 1.629 -0.792 1.00 0.00 81 LYS A C 7
ATOM 11847 O O . LYS A 1 87 ? 14.551 0.653 -0.397 1.00 0.00 81 LYS A O 7
ATOM 11866 N N . LYS A 1 88 ? 14.236 2.886 -0.385 1.00 0.00 82 LYS A N 7
ATOM 11867 C CA . LYS A 1 88 ? 15.713 3.087 -0.179 1.00 0.00 82 LYS A CA 7
ATOM 11868 C C . LYS A 1 88 ? 16.153 2.581 1.151 1.00 0.00 82 LYS A C 7
ATOM 11869 O O . LYS A 1 88 ? 17.083 1.768 1.282 1.00 0.00 82 LYS A O 7
ATOM 11888 N N . ALA A 1 89 ? 15.370 2.799 2.118 1.00 0.00 83 ALA A N 7
ATOM 11889 C CA . ALA A 1 89 ? 15.814 2.675 3.434 1.00 0.00 83 ALA A CA 7
ATOM 11890 C C . ALA A 1 89 ? 14.756 2.043 4.184 1.00 0.00 83 ALA A C 7
ATOM 11891 O O . ALA A 1 89 ? 15.028 1.356 5.079 1.00 0.00 83 ALA A O 7
ATOM 11898 N N . LYS A 1 90 ? 13.524 2.305 3.831 1.00 0.00 84 LYS A N 7
ATOM 11899 C CA . LYS A 1 90 ? 12.510 1.613 4.522 1.00 0.00 84 LYS A CA 7
ATOM 11900 C C . LYS A 1 90 ? 12.711 0.152 4.235 1.00 0.00 84 LYS A C 7
ATOM 11901 O O . LYS A 1 90 ? 12.555 -0.652 5.142 1.00 0.00 84 LYS A O 7
ATOM 11920 N N . ALA A 1 91 ? 13.149 -0.240 3.015 1.00 0.00 85 ALA A N 7
ATOM 11921 C CA . ALA A 1 91 ? 13.402 -1.631 2.839 1.00 0.00 85 ALA A CA 7
ATOM 11922 C C . ALA A 1 91 ? 14.729 -2.034 3.514 1.00 0.00 85 ALA A C 7
ATOM 11923 O O . ALA A 1 91 ? 14.775 -3.036 4.284 1.00 0.00 85 ALA A O 7
ATOM 11930 N N . ASN A 1 92 ? 15.749 -1.147 3.432 1.00 0.00 86 ASN A N 7
ATOM 11931 C CA . ASN A 1 92 ? 17.064 -1.459 4.019 1.00 0.00 86 ASN A CA 7
ATOM 11932 C C . ASN A 1 92 ? 17.174 -1.304 5.527 1.00 0.00 86 ASN A C 7
ATOM 11933 O O . ASN A 1 92 ? 18.135 -1.754 6.126 1.00 0.00 86 ASN A O 7
ATOM 11944 N N . GLN A 1 93 ? 16.234 -0.660 6.130 1.00 0.00 87 GLN A N 7
ATOM 11945 C CA . GLN A 1 93 ? 16.330 -0.322 7.534 1.00 0.00 87 GLN A CA 7
ATOM 11946 C C . GLN A 1 93 ? 15.432 -1.120 8.422 1.00 0.00 87 GLN A C 7
ATOM 11947 O O . GLN A 1 93 ? 15.710 -1.266 9.611 1.00 0.00 87 GLN A O 7
ATOM 11961 N N . LEU A 1 94 ? 14.403 -1.708 7.901 1.00 0.00 88 LEU A N 7
ATOM 11962 C CA . LEU A 1 94 ? 13.362 -2.388 8.590 1.00 0.00 88 LEU A CA 7
ATOM 11963 C C . LEU A 1 94 ? 13.810 -3.795 8.903 1.00 0.00 88 LEU A C 7
ATOM 11964 O O . LEU A 1 94 ? 13.778 -4.236 10.049 1.00 0.00 88 LEU A O 7
ATOM 11980 N N . GLN A 1 95 ? 14.155 -4.472 7.830 1.00 0.00 89 GLN A N 7
ATOM 11981 C CA . GLN A 1 95 ? 14.603 -5.794 7.650 1.00 0.00 89 GLN A CA 7
ATOM 11982 C C . GLN A 1 95 ? 15.341 -6.478 8.745 1.00 0.00 89 GLN A C 7
ATOM 11983 O O . GLN A 1 95 ? 15.910 -5.889 9.656 1.00 0.00 89 GLN A O 7
ATOM 11997 N N . GLU A 1 96 ? 15.372 -7.760 8.568 1.00 0.00 90 GLU A N 7
ATOM 11998 C CA . GLU A 1 96 ? 16.127 -8.612 9.377 1.00 0.00 90 GLU A CA 7
ATOM 11999 C C . GLU A 1 96 ? 17.407 -8.937 8.614 1.00 0.00 90 GLU A C 7
ATOM 12000 O O . GLU A 1 96 ? 18.517 -8.680 9.066 1.00 0.00 90 GLU A O 7
ATOM 12012 N N . GLN A 1 97 ? 17.207 -9.520 7.430 1.00 0.00 91 GLN A N 7
ATOM 12013 C CA . GLN A 1 97 ? 18.288 -9.989 6.577 1.00 0.00 91 GLN A CA 7
ATOM 12014 C C . GLN A 1 97 ? 18.573 -9.082 5.396 1.00 0.00 91 GLN A C 7
ATOM 12015 O O . GLN A 1 97 ? 19.199 -9.506 4.429 1.00 0.00 91 GLN A O 7
ATOM 12029 N N . GLY A 1 98 ? 18.151 -7.843 5.445 1.00 0.00 92 GLY A N 7
ATOM 12030 C CA . GLY A 1 98 ? 18.433 -6.984 4.324 1.00 0.00 92 GLY A CA 7
ATOM 12031 C C . GLY A 1 98 ? 17.329 -6.922 3.284 1.00 0.00 92 GLY A C 7
ATOM 12032 O O . GLY A 1 98 ? 17.573 -7.238 2.128 1.00 0.00 92 GLY A O 7
ATOM 12036 N N . MET A 1 99 ? 16.093 -6.570 3.698 1.00 0.00 93 MET A N 7
ATOM 12037 C CA . MET A 1 99 ? 14.926 -6.235 2.857 1.00 0.00 93 MET A CA 7
ATOM 12038 C C . MET A 1 99 ? 14.267 -7.433 2.201 1.00 0.00 93 MET A C 7
ATOM 12039 O O . MET A 1 99 ? 13.051 -7.519 2.130 1.00 0.00 93 MET A O 7
ATOM 12053 N N . GLU A 1 100 ? 15.094 -8.386 1.897 1.00 0.00 94 GLU A N 7
ATOM 12054 C CA . GLU A 1 100 ? 14.855 -9.597 1.138 1.00 0.00 94 GLU A CA 7
ATOM 12055 C C . GLU A 1 100 ? 13.843 -10.601 1.750 1.00 0.00 94 GLU A C 7
ATOM 12056 O O . GLU A 1 100 ? 13.907 -11.782 1.430 1.00 0.00 94 GLU A O 7
ATOM 12068 N N . THR A 1 101 ? 12.872 -10.097 2.514 1.00 0.00 95 THR A N 7
ATOM 12069 C CA . THR A 1 101 ? 11.851 -10.940 3.150 1.00 0.00 95 THR A CA 7
ATOM 12070 C C . THR A 1 101 ? 11.019 -10.199 4.204 1.00 0.00 95 THR A C 7
ATOM 12071 O O . THR A 1 101 ? 9.858 -9.898 3.976 1.00 0.00 95 THR A O 7
ATOM 12082 N N . SER A 1 102 ? 11.648 -9.805 5.291 1.00 0.00 96 SER A N 7
ATOM 12083 C CA . SER A 1 102 ? 10.956 -9.330 6.479 1.00 0.00 96 SER A CA 7
ATOM 12084 C C . SER A 1 102 ? 10.101 -8.093 6.209 1.00 0.00 96 SER A C 7
ATOM 12085 O O . SER A 1 102 ? 8.969 -7.991 6.656 1.00 0.00 96 SER A O 7
ATOM 12093 N N . GLU A 1 103 ? 10.647 -7.202 5.428 1.00 0.00 97 GLU A N 7
ATOM 12094 C CA . GLU A 1 103 ? 10.027 -5.930 5.155 1.00 0.00 97 GLU A CA 7
ATOM 12095 C C . GLU A 1 103 ? 8.988 -6.030 4.028 1.00 0.00 97 GLU A C 7
ATOM 12096 O O . GLU A 1 103 ? 7.906 -5.451 4.103 1.00 0.00 97 GLU A O 7
ATOM 12108 N N . MET A 1 104 ? 9.314 -6.784 3.015 1.00 0.00 98 MET A N 7
ATOM 12109 C CA . MET A 1 104 ? 8.410 -7.039 1.914 1.00 0.00 98 MET A CA 7
ATOM 12110 C C . MET A 1 104 ? 7.164 -7.834 2.392 1.00 0.00 98 MET A C 7
ATOM 12111 O O . MET A 1 104 ? 6.043 -7.554 1.990 1.00 0.00 98 MET A O 7
ATOM 12125 N N . LEU A 1 105 ? 7.389 -8.807 3.264 1.00 0.00 99 LEU A N 7
ATOM 12126 C CA . LEU A 1 105 ? 6.259 -9.527 3.890 1.00 0.00 99 LEU A CA 7
ATOM 12127 C C . LEU A 1 105 ? 5.458 -8.592 4.806 1.00 0.00 99 LEU A C 7
ATOM 12128 O O . LEU A 1 105 ? 4.226 -8.735 4.981 1.00 0.00 99 LEU A O 7
ATOM 12144 N N . ALA A 1 106 ? 6.181 -7.644 5.386 1.00 0.00 100 ALA A N 7
ATOM 12145 C CA . ALA A 1 106 ? 5.614 -6.672 6.306 1.00 0.00 100 ALA A CA 7
ATOM 12146 C C . ALA A 1 106 ? 4.489 -5.900 5.665 1.00 0.00 100 ALA A C 7
ATOM 12147 O O . ALA A 1 106 ? 3.521 -5.568 6.332 1.00 0.00 100 ALA A O 7
ATOM 12154 N N . LEU A 1 107 ? 4.569 -5.703 4.356 1.00 0.00 101 LEU A N 7
ATOM 12155 C CA . LEU A 1 107 ? 3.573 -4.982 3.588 1.00 0.00 101 LEU A CA 7
ATOM 12156 C C . LEU A 1 107 ? 2.200 -5.594 3.736 1.00 0.00 101 LEU A C 7
ATOM 12157 O O . LEU A 1 107 ? 1.197 -4.891 3.790 1.00 0.00 101 LEU A O 7
ATOM 12173 N N . LEU A 1 108 ? 2.146 -6.894 3.857 1.00 0.00 102 LEU A N 7
ATOM 12174 C CA . LEU A 1 108 ? 0.900 -7.575 3.964 1.00 0.00 102 LEU A CA 7
ATOM 12175 C C . LEU A 1 108 ? 0.242 -7.365 5.328 1.00 0.00 102 LEU A C 7
ATOM 12176 O O . LEU A 1 108 ? -0.955 -7.085 5.399 1.00 0.00 102 LEU A O 7
ATOM 12192 N N . HIS A 1 109 ? 0.996 -7.488 6.416 1.00 0.00 103 HIS A N 7
ATOM 12193 C CA . HIS A 1 109 ? 0.361 -7.261 7.709 1.00 0.00 103 HIS A CA 7
ATOM 12194 C C . HIS A 1 109 ? -0.007 -5.786 7.871 1.00 0.00 103 HIS A C 7
ATOM 12195 O O . HIS A 1 109 ? -0.986 -5.444 8.520 1.00 0.00 103 HIS A O 7
ATOM 12209 N N . ILE A 1 110 ? 0.716 -4.933 7.169 1.00 0.00 104 ILE A N 7
ATOM 12210 C CA . ILE A 1 110 ? 0.415 -3.502 7.260 1.00 0.00 104 ILE A CA 7
ATOM 12211 C C . ILE A 1 110 ? -0.784 -3.166 6.385 1.00 0.00 104 ILE A C 7
ATOM 12212 O O . ILE A 1 110 ? -1.657 -2.414 6.779 1.00 0.00 104 ILE A O 7
ATOM 12228 N N . THR A 1 111 ? -0.888 -3.834 5.267 1.00 0.00 105 THR A N 7
ATOM 12229 C CA . THR A 1 111 ? -2.000 -3.560 4.381 1.00 0.00 105 THR A CA 7
ATOM 12230 C C . THR A 1 111 ? -3.305 -4.143 4.955 1.00 0.00 105 THR A C 7
ATOM 12231 O O . THR A 1 111 ? -4.384 -3.589 4.771 1.00 0.00 105 THR A O 7
ATOM 12242 N N . ARG A 1 112 ? -3.187 -5.219 5.717 1.00 0.00 106 ARG A N 7
ATOM 12243 C CA . ARG A 1 112 ? -4.376 -5.858 6.210 1.00 0.00 106 ARG A CA 7
ATOM 12244 C C . ARG A 1 112 ? -4.829 -5.156 7.481 1.00 0.00 106 ARG A C 7
ATOM 12245 O O . ARG A 1 112 ? -5.984 -4.809 7.619 1.00 0.00 106 ARG A O 7
ATOM 12266 N N . ASP A 1 113 ? -3.879 -4.861 8.356 1.00 0.00 107 ASP A N 7
ATOM 12267 C CA . ASP A 1 113 ? -4.152 -4.322 9.677 1.00 0.00 107 ASP A CA 7
ATOM 12268 C C . ASP A 1 113 ? -4.315 -2.813 9.711 1.00 0.00 107 ASP A C 7
ATOM 12269 O O . ASP A 1 113 ? -5.221 -2.287 10.388 1.00 0.00 107 ASP A O 7
ATOM 12278 N N . ALA A 1 114 ? -3.493 -2.106 8.976 1.00 0.00 108 ALA A N 7
ATOM 12279 C CA . ALA A 1 114 ? -3.563 -0.662 8.993 1.00 0.00 108 ALA A CA 7
ATOM 12280 C C . ALA A 1 114 ? -4.808 -0.174 8.277 1.00 0.00 108 ALA A C 7
ATOM 12281 O O . ALA A 1 114 ? -5.566 0.581 8.838 1.00 0.00 108 ALA A O 7
ATOM 12288 N N . TYR A 1 115 ? -5.080 -0.728 7.108 1.00 0.00 109 TYR A N 7
ATOM 12289 C CA . TYR A 1 115 ? -6.228 -0.314 6.272 1.00 0.00 109 TYR A CA 7
ATOM 12290 C C . TYR A 1 115 ? -7.531 -0.729 6.949 1.00 0.00 109 TYR A C 7
ATOM 12291 O O . TYR A 1 115 ? -8.544 -0.068 6.880 1.00 0.00 109 TYR A O 7
ATOM 12309 N N . ARG A 1 116 ? -7.413 -1.805 7.647 1.00 0.00 110 ARG A N 7
ATOM 12310 C CA . ARG A 1 116 ? -8.503 -2.291 8.479 1.00 0.00 110 ARG A CA 7
ATOM 12311 C C . ARG A 1 116 ? -9.035 -1.180 9.429 1.00 0.00 110 ARG A C 7
ATOM 12312 O O . ARG A 1 116 ? -10.233 -1.101 9.696 1.00 0.00 110 ARG A O 7
ATOM 12333 N N . SER A 1 117 ? -8.161 -0.272 9.829 1.00 0.00 111 SER A N 7
ATOM 12334 C CA . SER A 1 117 ? -8.512 0.778 10.771 1.00 0.00 111 SER A CA 7
ATOM 12335 C C . SER A 1 117 ? -9.336 1.950 10.160 1.00 0.00 111 SER A C 7
ATOM 12336 O O . SER A 1 117 ? -10.097 2.603 10.883 1.00 0.00 111 SER A O 7
ATOM 12344 N N . TRP A 1 118 ? -9.226 2.194 8.844 1.00 0.00 112 TRP A N 7
ATOM 12345 C CA . TRP A 1 118 ? -9.831 3.411 8.230 1.00 0.00 112 TRP A CA 7
ATOM 12346 C C . TRP A 1 118 ? -10.262 3.205 6.781 1.00 0.00 112 TRP A C 7
ATOM 12347 O O . TRP A 1 118 ? -10.732 4.127 6.114 1.00 0.00 112 TRP A O 7
ATOM 12368 N N . THR A 1 119 ? -10.180 1.994 6.333 1.00 0.00 113 THR A N 7
ATOM 12369 C CA . THR A 1 119 ? -10.394 1.686 4.945 1.00 0.00 113 THR A CA 7
ATOM 12370 C C . THR A 1 119 ? -11.561 0.702 4.826 1.00 0.00 113 THR A C 7
ATOM 12371 O O . THR A 1 119 ? -12.702 1.107 4.560 1.00 0.00 113 THR A O 7
ATOM 12382 N N . ASN A 1 120 ? -11.281 -0.558 5.100 1.00 0.00 114 ASN A N 7
ATOM 12383 C CA . ASN A 1 120 ? -12.231 -1.664 5.036 1.00 0.00 114 ASN A CA 7
ATOM 12384 C C . ASN A 1 120 ? -11.537 -2.934 5.459 1.00 0.00 114 ASN A C 7
ATOM 12385 O O . ASN A 1 120 ? -10.835 -3.542 4.667 1.00 0.00 114 ASN A O 7
ATOM 12397 N N . MET A 1 7 ? 2.017 2.918 11.295 1.00 0.00 1 MET A N 8
ATOM 12398 C CA . MET A 1 7 ? 0.823 3.775 11.231 1.00 0.00 1 MET A CA 8
ATOM 12399 C C . MET A 1 7 ? 0.761 4.486 9.892 1.00 0.00 1 MET A C 8
ATOM 12400 O O . MET A 1 7 ? 1.790 4.842 9.337 1.00 0.00 1 MET A O 8
ATOM 12414 N N . ASN A 1 8 ? -0.445 4.663 9.368 1.00 0.00 2 ASN A N 8
ATOM 12415 C CA . ASN A 1 8 ? -0.637 5.456 8.163 1.00 0.00 2 ASN A CA 8
ATOM 12416 C C . ASN A 1 8 ? -0.700 6.923 8.586 1.00 0.00 2 ASN A C 8
ATOM 12417 O O . ASN A 1 8 ? 0.245 7.656 8.373 1.00 0.00 2 ASN A O 8
ATOM 12428 N N . THR A 1 9 ? -1.855 7.325 9.136 1.00 0.00 3 THR A N 8
ATOM 12429 C CA . THR A 1 9 ? -2.118 8.564 9.860 1.00 0.00 3 THR A CA 8
ATOM 12430 C C . THR A 1 9 ? -2.936 9.653 9.141 1.00 0.00 3 THR A C 8
ATOM 12431 O O . THR A 1 9 ? -3.285 9.571 7.936 1.00 0.00 3 THR A O 8
ATOM 12442 N N . ASP A 1 10 ? -3.283 10.620 9.966 1.00 0.00 4 ASP A N 8
ATOM 12443 C CA . ASP A 1 10 ? -4.109 11.764 9.616 1.00 0.00 4 ASP A CA 8
ATOM 12444 C C . ASP A 1 10 ? -3.342 12.705 8.706 1.00 0.00 4 ASP A C 8
ATOM 12445 O O . ASP A 1 10 ? -2.670 13.636 9.156 1.00 0.00 4 ASP A O 8
ATOM 12454 N N . VAL A 1 11 ? -3.374 12.395 7.427 1.00 0.00 5 VAL A N 8
ATOM 12455 C CA . VAL A 1 11 ? -2.657 13.108 6.403 1.00 0.00 5 VAL A CA 8
ATOM 12456 C C . VAL A 1 11 ? -3.239 12.705 5.058 1.00 0.00 5 VAL A C 8
ATOM 12457 O O . VAL A 1 11 ? -3.708 13.530 4.291 1.00 0.00 5 VAL A O 8
ATOM 12470 N N . LEU A 1 12 ? -3.275 11.412 4.810 1.00 0.00 6 LEU A N 8
ATOM 12471 C CA . LEU A 1 12 ? -3.764 10.942 3.557 1.00 0.00 6 LEU A CA 8
ATOM 12472 C C . LEU A 1 12 ? -4.940 10.051 3.731 1.00 0.00 6 LEU A C 8
ATOM 12473 O O . LEU A 1 12 ? -5.823 10.065 2.916 1.00 0.00 6 LEU A O 8
ATOM 12489 N N . ASN A 1 13 ? -4.956 9.255 4.773 1.00 0.00 7 ASN A N 8
ATOM 12490 C CA . ASN A 1 13 ? -6.045 8.320 4.885 1.00 0.00 7 ASN A CA 8
ATOM 12491 C C . ASN A 1 13 ? -7.333 8.995 5.249 1.00 0.00 7 ASN A C 8
ATOM 12492 O O . ASN A 1 13 ? -8.295 8.908 4.549 1.00 0.00 7 ASN A O 8
ATOM 12503 N N . GLN A 1 14 ? -7.321 9.810 6.234 1.00 0.00 8 GLN A N 8
ATOM 12504 C CA . GLN A 1 14 ? -8.538 10.446 6.604 1.00 0.00 8 GLN A CA 8
ATOM 12505 C C . GLN A 1 14 ? -8.774 11.621 5.718 1.00 0.00 8 GLN A C 8
ATOM 12506 O O . GLN A 1 14 ? -9.895 11.899 5.353 1.00 0.00 8 GLN A O 8
ATOM 12520 N N . GLN A 1 15 ? -7.723 12.283 5.278 1.00 0.00 9 GLN A N 8
ATOM 12521 C CA . GLN A 1 15 ? -7.960 13.397 4.439 1.00 0.00 9 GLN A CA 8
ATOM 12522 C C . GLN A 1 15 ? -8.295 12.951 3.028 1.00 0.00 9 GLN A C 8
ATOM 12523 O O . GLN A 1 15 ? -9.403 13.125 2.568 1.00 0.00 9 GLN A O 8
ATOM 12537 N N . LYS A 1 16 ? -7.371 12.254 2.417 1.00 0.00 10 LYS A N 8
ATOM 12538 C CA . LYS A 1 16 ? -7.490 11.890 1.021 1.00 0.00 10 LYS A CA 8
ATOM 12539 C C . LYS A 1 16 ? -8.147 10.560 0.725 1.00 0.00 10 LYS A C 8
ATOM 12540 O O . LYS A 1 16 ? -8.467 10.288 -0.416 1.00 0.00 10 LYS A O 8
ATOM 12559 N N . ILE A 1 17 ? -8.382 9.735 1.709 1.00 0.00 11 ILE A N 8
ATOM 12560 C CA . ILE A 1 17 ? -9.087 8.541 1.427 1.00 0.00 11 ILE A CA 8
ATOM 12561 C C . ILE A 1 17 ? -10.467 8.758 1.833 1.00 0.00 11 ILE A C 8
ATOM 12562 O O . ILE A 1 17 ? -11.336 8.316 1.194 1.00 0.00 11 ILE A O 8
ATOM 12578 N N . GLU A 1 18 ? -10.685 9.537 2.842 1.00 0.00 12 GLU A N 8
ATOM 12579 C CA . GLU A 1 18 ? -12.015 9.648 3.292 1.00 0.00 12 GLU A CA 8
ATOM 12580 C C . GLU A 1 18 ? -12.755 10.624 2.344 1.00 0.00 12 GLU A C 8
ATOM 12581 O O . GLU A 1 18 ? -13.964 10.493 2.122 1.00 0.00 12 GLU A O 8
ATOM 12593 N N . GLU A 1 19 ? -11.979 11.507 1.666 1.00 0.00 13 GLU A N 8
ATOM 12594 C CA . GLU A 1 19 ? -12.543 12.460 0.700 1.00 0.00 13 GLU A CA 8
ATOM 12595 C C . GLU A 1 19 ? -12.681 11.795 -0.687 1.00 0.00 13 GLU A C 8
ATOM 12596 O O . GLU A 1 19 ? -13.630 12.054 -1.417 1.00 0.00 13 GLU A O 8
ATOM 12608 N N . LEU A 1 20 ? -11.732 10.922 -1.021 1.00 0.00 14 LEU A N 8
ATOM 12609 C CA . LEU A 1 20 ? -11.712 10.309 -2.344 1.00 0.00 14 LEU A CA 8
ATOM 12610 C C . LEU A 1 20 ? -12.416 8.989 -2.342 1.00 0.00 14 LEU A C 8
ATOM 12611 O O . LEU A 1 20 ? -12.826 8.497 -3.384 1.00 0.00 14 LEU A O 8
ATOM 12627 N N . SER A 1 21 ? -12.429 8.345 -1.206 1.00 0.00 15 SER A N 8
ATOM 12628 C CA . SER A 1 21 ? -13.343 7.269 -1.026 1.00 0.00 15 SER A CA 8
ATOM 12629 C C . SER A 1 21 ? -14.730 7.884 -1.054 1.00 0.00 15 SER A C 8
ATOM 12630 O O . SER A 1 21 ? -15.260 8.006 -2.131 1.00 0.00 15 SER A O 8
ATOM 12638 N N . ALA A 1 22 ? -15.306 8.313 0.077 1.00 0.00 16 ALA A N 8
ATOM 12639 C CA . ALA A 1 22 ? -16.579 9.059 0.035 1.00 0.00 16 ALA A CA 8
ATOM 12640 C C . ALA A 1 22 ? -17.636 8.418 -0.890 1.00 0.00 16 ALA A C 8
ATOM 12641 O O . ALA A 1 22 ? -17.873 7.231 -0.825 1.00 0.00 16 ALA A O 8
ATOM 12648 N N . GLU A 1 23 ? -18.219 9.213 -1.776 1.00 0.00 17 GLU A N 8
ATOM 12649 C CA . GLU A 1 23 ? -19.217 8.765 -2.752 1.00 0.00 17 GLU A CA 8
ATOM 12650 C C . GLU A 1 23 ? -18.584 7.971 -3.890 1.00 0.00 17 GLU A C 8
ATOM 12651 O O . GLU A 1 23 ? -19.261 7.597 -4.858 1.00 0.00 17 GLU A O 8
ATOM 12663 N N . ILE A 1 24 ? -17.303 7.746 -3.804 1.00 0.00 18 ILE A N 8
ATOM 12664 C CA . ILE A 1 24 ? -16.576 7.027 -4.802 1.00 0.00 18 ILE A CA 8
ATOM 12665 C C . ILE A 1 24 ? -16.000 5.754 -4.231 1.00 0.00 18 ILE A C 8
ATOM 12666 O O . ILE A 1 24 ? -16.653 4.715 -4.366 1.00 0.00 18 ILE A O 8
ATOM 12682 N N . GLY A 1 25 ? -14.821 5.707 -3.617 1.00 0.00 19 GLY A N 8
ATOM 12683 C CA . GLY A 1 25 ? -14.277 4.545 -2.981 1.00 0.00 19 GLY A CA 8
ATOM 12684 C C . GLY A 1 25 ? -15.042 3.922 -1.847 1.00 0.00 19 GLY A C 8
ATOM 12685 O O . GLY A 1 25 ? -14.587 2.922 -1.354 1.00 0.00 19 GLY A O 8
ATOM 12689 N N . SER A 1 26 ? -16.183 4.434 -1.422 1.00 0.00 20 SER A N 8
ATOM 12690 C CA . SER A 1 26 ? -16.931 3.698 -0.414 1.00 0.00 20 SER A CA 8
ATOM 12691 C C . SER A 1 26 ? -17.496 2.429 -1.078 1.00 0.00 20 SER A C 8
ATOM 12692 O O . SER A 1 26 ? -17.809 1.438 -0.419 1.00 0.00 20 SER A O 8
ATOM 12700 N N . ASP A 1 27 ? -17.586 2.482 -2.405 1.00 0.00 21 ASP A N 8
ATOM 12701 C CA . ASP A 1 27 ? -17.874 1.295 -3.195 1.00 0.00 21 ASP A CA 8
ATOM 12702 C C . ASP A 1 27 ? -16.668 0.760 -3.932 1.00 0.00 21 ASP A C 8
ATOM 12703 O O . ASP A 1 27 ? -16.601 -0.436 -4.183 1.00 0.00 21 ASP A O 8
ATOM 12712 N N . ASN A 1 28 ? -15.674 1.597 -4.221 1.00 0.00 22 ASN A N 8
ATOM 12713 C CA . ASN A 1 28 ? -14.558 1.152 -5.071 1.00 0.00 22 ASN A CA 8
ATOM 12714 C C . ASN A 1 28 ? -13.397 0.565 -4.244 1.00 0.00 22 ASN A C 8
ATOM 12715 O O . ASN A 1 28 ? -12.974 -0.561 -4.494 1.00 0.00 22 ASN A O 8
ATOM 12726 N N . VAL A 1 29 ? -12.911 1.297 -3.241 1.00 0.00 23 VAL A N 8
ATOM 12727 C CA . VAL A 1 29 ? -11.716 0.850 -2.509 1.00 0.00 23 VAL A CA 8
ATOM 12728 C C . VAL A 1 29 ? -11.861 -0.505 -1.765 1.00 0.00 23 VAL A C 8
ATOM 12729 O O . VAL A 1 29 ? -10.912 -1.286 -1.797 1.00 0.00 23 VAL A O 8
ATOM 12742 N N . PRO A 1 30 ? -13.027 -0.840 -1.104 1.00 0.00 24 PRO A N 8
ATOM 12743 C CA . PRO A 1 30 ? -13.227 -2.175 -0.505 1.00 0.00 24 PRO A CA 8
ATOM 12744 C C . PRO A 1 30 ? -13.026 -3.254 -1.556 1.00 0.00 24 PRO A C 8
ATOM 12745 O O . PRO A 1 30 ? -12.469 -4.320 -1.288 1.00 0.00 24 PRO A O 8
ATOM 12756 N N . VAL A 1 31 ? -13.543 -2.956 -2.740 1.00 0.00 25 VAL A N 8
ATOM 12757 C CA . VAL A 1 31 ? -13.344 -3.834 -3.859 1.00 0.00 25 VAL A CA 8
ATOM 12758 C C . VAL A 1 31 ? -11.854 -3.960 -4.178 1.00 0.00 25 VAL A C 8
ATOM 12759 O O . VAL A 1 31 ? -11.242 -4.954 -3.829 1.00 0.00 25 VAL A O 8
ATOM 12772 N N . LEU A 1 32 ? -11.266 -2.895 -4.693 1.00 0.00 26 LEU A N 8
ATOM 12773 C CA . LEU A 1 32 ? -9.928 -2.883 -5.284 1.00 0.00 26 LEU A CA 8
ATOM 12774 C C . LEU A 1 32 ? -8.844 -3.332 -4.267 1.00 0.00 26 LEU A C 8
ATOM 12775 O O . LEU A 1 32 ? -8.145 -4.317 -4.479 1.00 0.00 26 LEU A O 8
ATOM 12791 N N . LEU A 1 33 ? -8.720 -2.534 -3.236 1.00 0.00 27 LEU A N 8
ATOM 12792 C CA . LEU A 1 33 ? -7.723 -2.762 -2.197 1.00 0.00 27 LEU A CA 8
ATOM 12793 C C . LEU A 1 33 ? -7.735 -4.209 -1.698 1.00 0.00 27 LEU A C 8
ATOM 12794 O O . LEU A 1 33 ? -6.719 -4.886 -1.719 1.00 0.00 27 LEU A O 8
ATOM 12810 N N . ASP A 1 34 ? -8.892 -4.697 -1.313 1.00 0.00 28 ASP A N 8
ATOM 12811 C CA . ASP A 1 34 ? -8.978 -6.036 -0.745 1.00 0.00 28 ASP A CA 8
ATOM 12812 C C . ASP A 1 34 ? -8.701 -7.126 -1.783 1.00 0.00 28 ASP A C 8
ATOM 12813 O O . ASP A 1 34 ? -8.182 -8.191 -1.443 1.00 0.00 28 ASP A O 8
ATOM 12822 N N . ILE A 1 35 ? -8.955 -6.833 -3.054 1.00 0.00 29 ILE A N 8
ATOM 12823 C CA . ILE A 1 35 ? -8.770 -7.828 -4.088 1.00 0.00 29 ILE A CA 8
ATOM 12824 C C . ILE A 1 35 ? -7.333 -7.849 -4.609 1.00 0.00 29 ILE A C 8
ATOM 12825 O O . ILE A 1 35 ? -6.731 -8.914 -4.710 1.00 0.00 29 ILE A O 8
ATOM 12841 N N . PHE A 1 36 ? -6.761 -6.675 -4.868 1.00 0.00 30 PHE A N 8
ATOM 12842 C CA . PHE A 1 36 ? -5.383 -6.557 -5.335 1.00 0.00 30 PHE A CA 8
ATOM 12843 C C . PHE A 1 36 ? -4.400 -6.975 -4.264 1.00 0.00 30 PHE A C 8
ATOM 12844 O O . PHE A 1 36 ? -3.328 -7.436 -4.552 1.00 0.00 30 PHE A O 8
ATOM 12861 N N . LEU A 1 37 ? -4.865 -6.963 -3.050 1.00 0.00 31 LEU A N 8
ATOM 12862 C CA . LEU A 1 37 ? -4.049 -7.391 -1.987 1.00 0.00 31 LEU A CA 8
ATOM 12863 C C . LEU A 1 37 ? -4.320 -8.827 -1.660 1.00 0.00 31 LEU A C 8
ATOM 12864 O O . LEU A 1 37 ? -3.410 -9.534 -1.314 1.00 0.00 31 LEU A O 8
ATOM 12880 N N . GLY A 1 38 ? -5.559 -9.280 -1.821 1.00 0.00 32 GLY A N 8
ATOM 12881 C CA . GLY A 1 38 ? -5.917 -10.662 -1.594 1.00 0.00 32 GLY A CA 8
ATOM 12882 C C . GLY A 1 38 ? -5.294 -11.612 -2.615 1.00 0.00 32 GLY A C 8
ATOM 12883 O O . GLY A 1 38 ? -4.874 -12.703 -2.259 1.00 0.00 32 GLY A O 8
ATOM 12887 N N . GLU A 1 39 ? -5.222 -11.212 -3.882 1.00 0.00 33 GLU A N 8
ATOM 12888 C CA . GLU A 1 39 ? -4.581 -12.063 -4.903 1.00 0.00 33 GLU A CA 8
ATOM 12889 C C . GLU A 1 39 ? -3.058 -11.993 -4.782 1.00 0.00 33 GLU A C 8
ATOM 12890 O O . GLU A 1 39 ? -2.333 -12.929 -5.114 1.00 0.00 33 GLU A O 8
ATOM 12902 N N . MET A 1 40 ? -2.612 -10.861 -4.306 1.00 0.00 34 MET A N 8
ATOM 12903 C CA . MET A 1 40 ? -1.204 -10.745 -3.964 1.00 0.00 34 MET A CA 8
ATOM 12904 C C . MET A 1 40 ? -0.877 -11.653 -2.812 1.00 0.00 34 MET A C 8
ATOM 12905 O O . MET A 1 40 ? 0.119 -12.383 -2.820 1.00 0.00 34 MET A O 8
ATOM 12919 N N . ASP A 1 41 ? -1.773 -11.650 -1.851 1.00 0.00 35 ASP A N 8
ATOM 12920 C CA . ASP A 1 41 ? -1.750 -12.435 -0.645 1.00 0.00 35 ASP A CA 8
ATOM 12921 C C . ASP A 1 41 ? -1.798 -13.891 -1.017 1.00 0.00 35 ASP A C 8
ATOM 12922 O O . ASP A 1 41 ? -1.123 -14.735 -0.411 1.00 0.00 35 ASP A O 8
ATOM 12931 N N . SER A 1 42 ? -2.568 -14.156 -2.067 1.00 0.00 36 SER A N 8
ATOM 12932 C CA . SER A 1 42 ? -2.737 -15.487 -2.571 1.00 0.00 36 SER A CA 8
ATOM 12933 C C . SER A 1 42 ? -1.428 -16.054 -2.908 1.00 0.00 36 SER A C 8
ATOM 12934 O O . SER A 1 42 ? -0.998 -17.113 -2.423 1.00 0.00 36 SER A O 8
ATOM 12942 N N . TYR A 1 43 ? -0.789 -15.277 -3.725 1.00 0.00 37 TYR A N 8
ATOM 12943 C CA . TYR A 1 43 ? 0.398 -15.648 -4.334 1.00 0.00 37 TYR A CA 8
ATOM 12944 C C . TYR A 1 43 ? 1.465 -15.854 -3.410 1.00 0.00 37 TYR A C 8
ATOM 12945 O O . TYR A 1 43 ? 2.161 -16.784 -3.537 1.00 0.00 37 TYR A O 8
ATOM 12963 N N . ILE A 1 44 ? 1.504 -15.087 -2.411 1.00 0.00 38 ILE A N 8
ATOM 12964 C CA . ILE A 1 44 ? 2.555 -15.164 -1.466 1.00 0.00 38 ILE A CA 8
ATOM 12965 C C . ILE A 1 44 ? 2.445 -16.376 -0.607 1.00 0.00 38 ILE A C 8
ATOM 12966 O O . ILE A 1 44 ? 3.456 -16.949 -0.247 1.00 0.00 38 ILE A O 8
ATOM 12982 N N . GLY A 1 45 ? 1.229 -16.822 -0.395 1.00 0.00 39 GLY A N 8
ATOM 12983 C CA . GLY A 1 45 ? 1.025 -18.070 0.279 1.00 0.00 39 GLY A CA 8
ATOM 12984 C C . GLY A 1 45 ? 1.718 -19.204 -0.486 1.00 0.00 39 GLY A C 8
ATOM 12985 O O . GLY A 1 45 ? 2.496 -19.965 0.086 1.00 0.00 39 GLY A O 8
ATOM 12989 N N . THR A 1 46 ? 1.519 -19.215 -1.798 1.00 0.00 40 THR A N 8
ATOM 12990 C CA . THR A 1 46 ? 2.026 -20.233 -2.663 1.00 0.00 40 THR A CA 8
ATOM 12991 C C . THR A 1 46 ? 3.494 -19.951 -2.988 1.00 0.00 40 THR A C 8
ATOM 12992 O O . THR A 1 46 ? 4.357 -20.769 -2.742 1.00 0.00 40 THR A O 8
ATOM 13003 N N . LEU A 1 47 ? 3.777 -18.794 -3.544 1.00 0.00 41 LEU A N 8
ATOM 13004 C CA . LEU A 1 47 ? 5.082 -18.291 -3.865 1.00 0.00 41 LEU A CA 8
ATOM 13005 C C . LEU A 1 47 ? 6.115 -18.424 -2.743 1.00 0.00 41 LEU A C 8
ATOM 13006 O O . LEU A 1 47 ? 7.220 -18.761 -3.030 1.00 0.00 41 LEU A O 8
ATOM 13022 N N . THR A 1 48 ? 5.760 -18.167 -1.494 1.00 0.00 42 THR A N 8
ATOM 13023 C CA . THR A 1 48 ? 6.733 -18.309 -0.385 1.00 0.00 42 THR A CA 8
ATOM 13024 C C . THR A 1 48 ? 6.937 -19.774 -0.019 1.00 0.00 42 THR A C 8
ATOM 13025 O O . THR A 1 48 ? 8.034 -20.208 0.347 1.00 0.00 42 THR A O 8
ATOM 13036 N N . GLU A 1 49 ? 5.882 -20.533 -0.140 1.00 0.00 43 GLU A N 8
ATOM 13037 C CA . GLU A 1 49 ? 5.957 -21.961 0.198 1.00 0.00 43 GLU A CA 8
ATOM 13038 C C . GLU A 1 49 ? 6.665 -22.733 -0.908 1.00 0.00 43 GLU A C 8
ATOM 13039 O O . GLU A 1 49 ? 7.121 -23.857 -0.695 1.00 0.00 43 GLU A O 8
ATOM 13051 N N . LEU A 1 50 ? 6.779 -22.123 -2.081 1.00 0.00 44 LEU A N 8
ATOM 13052 C CA . LEU A 1 50 ? 7.364 -22.792 -3.197 1.00 0.00 44 LEU A CA 8
ATOM 13053 C C . LEU A 1 50 ? 8.733 -22.229 -3.495 1.00 0.00 44 LEU A C 8
ATOM 13054 O O . LEU A 1 50 ? 9.587 -22.904 -4.062 1.00 0.00 44 LEU A O 8
ATOM 13070 N N . GLN A 1 51 ? 8.934 -20.996 -3.070 1.00 0.00 45 GLN A N 8
ATOM 13071 C CA . GLN A 1 51 ? 10.116 -20.254 -3.434 1.00 0.00 45 GLN A CA 8
ATOM 13072 C C . GLN A 1 51 ? 10.206 -18.949 -2.682 1.00 0.00 45 GLN A C 8
ATOM 13073 O O . GLN A 1 51 ? 9.517 -18.732 -1.699 1.00 0.00 45 GLN A O 8
ATOM 13087 N N . GLY A 1 52 ? 11.101 -18.115 -3.111 1.00 0.00 46 GLY A N 8
ATOM 13088 C CA . GLY A 1 52 ? 11.255 -16.829 -2.498 1.00 0.00 46 GLY A CA 8
ATOM 13089 C C . GLY A 1 52 ? 10.317 -15.820 -3.081 1.00 0.00 46 GLY A C 8
ATOM 13090 O O . GLY A 1 52 ? 10.334 -14.717 -2.676 1.00 0.00 46 GLY A O 8
ATOM 13094 N N . SER A 1 53 ? 9.491 -16.260 -4.017 1.00 0.00 47 SER A N 8
ATOM 13095 C CA . SER A 1 53 ? 8.627 -15.431 -4.801 1.00 0.00 47 SER A CA 8
ATOM 13096 C C . SER A 1 53 ? 7.765 -14.396 -4.084 1.00 0.00 47 SER A C 8
ATOM 13097 O O . SER A 1 53 ? 7.281 -13.489 -4.731 1.00 0.00 47 SER A O 8
ATOM 13105 N N . GLU A 1 54 ? 7.458 -14.550 -2.805 1.00 0.00 48 GLU A N 8
ATOM 13106 C CA . GLU A 1 54 ? 6.953 -13.396 -2.010 1.00 0.00 48 GLU A CA 8
ATOM 13107 C C . GLU A 1 54 ? 7.860 -12.145 -2.209 1.00 0.00 48 GLU A C 8
ATOM 13108 O O . GLU A 1 54 ? 7.470 -11.031 -1.945 1.00 0.00 48 GLU A O 8
ATOM 13120 N N . GLN A 1 55 ? 9.088 -12.391 -2.595 1.00 0.00 49 GLN A N 8
ATOM 13121 C CA . GLN A 1 55 ? 10.048 -11.411 -3.034 1.00 0.00 49 GLN A CA 8
ATOM 13122 C C . GLN A 1 55 ? 9.431 -10.557 -4.141 1.00 0.00 49 GLN A C 8
ATOM 13123 O O . GLN A 1 55 ? 9.402 -9.326 -4.079 1.00 0.00 49 GLN A O 8
ATOM 13137 N N . LEU A 1 56 ? 8.949 -11.250 -5.169 1.00 0.00 50 LEU A N 8
ATOM 13138 C CA . LEU A 1 56 ? 8.309 -10.708 -6.315 1.00 0.00 50 LEU A CA 8
ATOM 13139 C C . LEU A 1 56 ? 7.210 -9.816 -5.880 1.00 0.00 50 LEU A C 8
ATOM 13140 O O . LEU A 1 56 ? 7.013 -8.771 -6.496 1.00 0.00 50 LEU A O 8
ATOM 13156 N N . LEU A 1 57 ? 6.556 -10.199 -4.754 1.00 0.00 51 LEU A N 8
ATOM 13157 C CA . LEU A 1 57 ? 5.365 -9.522 -4.256 1.00 0.00 51 LEU A CA 8
ATOM 13158 C C . LEU A 1 57 ? 5.530 -8.042 -4.211 1.00 0.00 51 LEU A C 8
ATOM 13159 O O . LEU A 1 57 ? 4.602 -7.310 -4.435 1.00 0.00 51 LEU A O 8
ATOM 13175 N N . TYR A 1 58 ? 6.728 -7.618 -4.075 1.00 0.00 52 TYR A N 8
ATOM 13176 C CA . TYR A 1 58 ? 7.084 -6.284 -3.876 1.00 0.00 52 TYR A CA 8
ATOM 13177 C C . TYR A 1 58 ? 6.943 -5.488 -5.144 1.00 0.00 52 TYR A C 8
ATOM 13178 O O . TYR A 1 58 ? 6.127 -4.590 -5.225 1.00 0.00 52 TYR A O 8
ATOM 13196 N N . LEU A 1 59 ? 7.674 -5.933 -6.153 1.00 0.00 53 LEU A N 8
ATOM 13197 C CA . LEU A 1 59 ? 7.689 -5.131 -7.368 1.00 0.00 53 LEU A CA 8
ATOM 13198 C C . LEU A 1 59 ? 6.347 -5.170 -8.009 1.00 0.00 53 LEU A C 8
ATOM 13199 O O . LEU A 1 59 ? 5.870 -4.173 -8.527 1.00 0.00 53 LEU A O 8
ATOM 13215 N N . LYS A 1 60 ? 5.720 -6.304 -7.932 1.00 0.00 54 LYS A N 8
ATOM 13216 C CA . LYS A 1 60 ? 4.415 -6.381 -8.476 1.00 0.00 54 LYS A CA 8
ATOM 13217 C C . LYS A 1 60 ? 3.300 -5.808 -7.656 1.00 0.00 54 LYS A C 8
ATOM 13218 O O . LYS A 1 60 ? 2.443 -5.228 -8.212 1.00 0.00 54 LYS A O 8
ATOM 13237 N N . GLU A 1 61 ? 3.362 -5.889 -6.362 1.00 0.00 55 GLU A N 8
ATOM 13238 C CA . GLU A 1 61 ? 2.215 -5.301 -5.661 1.00 0.00 55 GLU A CA 8
ATOM 13239 C C . GLU A 1 61 ? 2.309 -3.792 -5.690 1.00 0.00 55 GLU A C 8
ATOM 13240 O O . GLU A 1 61 ? 1.376 -3.111 -6.064 1.00 0.00 55 GLU A O 8
ATOM 13252 N N . ILE A 1 62 ? 3.459 -3.285 -5.374 1.00 0.00 56 ILE A N 8
ATOM 13253 C CA . ILE A 1 62 ? 3.572 -1.842 -5.247 1.00 0.00 56 ILE A CA 8
ATOM 13254 C C . ILE A 1 62 ? 3.505 -1.140 -6.608 1.00 0.00 56 ILE A C 8
ATOM 13255 O O . ILE A 1 62 ? 3.372 0.078 -6.674 1.00 0.00 56 ILE A O 8
ATOM 13271 N N . SER A 1 63 ? 3.631 -1.897 -7.680 1.00 0.00 57 SER A N 8
ATOM 13272 C CA . SER A 1 63 ? 3.446 -1.345 -9.004 1.00 0.00 57 SER A CA 8
ATOM 13273 C C . SER A 1 63 ? 2.001 -1.609 -9.431 1.00 0.00 57 SER A C 8
ATOM 13274 O O . SER A 1 63 ? 1.334 -0.752 -10.014 1.00 0.00 57 SER A O 8
ATOM 13282 N N . HIS A 1 64 ? 1.543 -2.806 -9.128 1.00 0.00 58 HIS A N 8
ATOM 13283 C CA . HIS A 1 64 ? 0.205 -3.215 -9.431 1.00 0.00 58 HIS A CA 8
ATOM 13284 C C . HIS A 1 64 ? -0.795 -2.610 -8.466 1.00 0.00 58 HIS A C 8
ATOM 13285 O O . HIS A 1 64 ? -1.417 -1.628 -8.815 1.00 0.00 58 HIS A O 8
ATOM 13299 N N . ALA A 1 65 ? -0.936 -3.087 -7.245 1.00 0.00 59 ALA A N 8
ATOM 13300 C CA . ALA A 1 65 ? -1.949 -2.762 -6.272 1.00 0.00 59 ALA A CA 8
ATOM 13301 C C . ALA A 1 65 ? -1.716 -1.430 -5.616 1.00 0.00 59 ALA A C 8
ATOM 13302 O O . ALA A 1 65 ? -2.566 -0.545 -5.725 1.00 0.00 59 ALA A O 8
ATOM 13309 N N . LEU A 1 66 ? -0.595 -1.274 -4.922 1.00 0.00 60 LEU A N 8
ATOM 13310 C CA . LEU A 1 66 ? -0.325 -0.031 -4.213 1.00 0.00 60 LEU A CA 8
ATOM 13311 C C . LEU A 1 66 ? -0.286 1.145 -5.136 1.00 0.00 60 LEU A C 8
ATOM 13312 O O . LEU A 1 66 ? -0.858 2.176 -4.845 1.00 0.00 60 LEU A O 8
ATOM 13328 N N . LYS A 1 67 ? 0.296 0.981 -6.278 1.00 0.00 61 LYS A N 8
ATOM 13329 C CA . LYS A 1 67 ? 0.365 2.076 -7.206 1.00 0.00 61 LYS A CA 8
ATOM 13330 C C . LYS A 1 67 ? -1.008 2.340 -7.853 1.00 0.00 61 LYS A C 8
ATOM 13331 O O . LYS A 1 67 ? -1.283 3.450 -8.278 1.00 0.00 61 LYS A O 8
ATOM 13350 N N . SER A 1 68 ? -1.905 1.365 -7.811 1.00 0.00 62 SER A N 8
ATOM 13351 C CA . SER A 1 68 ? -3.231 1.540 -8.375 1.00 0.00 62 SER A CA 8
ATOM 13352 C C . SER A 1 68 ? -4.185 2.168 -7.369 1.00 0.00 62 SER A C 8
ATOM 13353 O O . SER A 1 68 ? -4.705 3.273 -7.577 1.00 0.00 62 SER A O 8
ATOM 13361 N N . SER A 1 69 ? -4.317 1.510 -6.245 1.00 0.00 63 SER A N 8
ATOM 13362 C CA . SER A 1 69 ? -5.215 1.849 -5.201 1.00 0.00 63 SER A CA 8
ATOM 13363 C C . SER A 1 69 ? -4.786 3.166 -4.634 1.00 0.00 63 SER A C 8
ATOM 13364 O O . SER A 1 69 ? -5.563 4.084 -4.541 1.00 0.00 63 SER A O 8
ATOM 13372 N N . ALA A 1 70 ? -3.507 3.254 -4.342 1.00 0.00 64 ALA A N 8
ATOM 13373 C CA . ALA A 1 70 ? -3.025 4.418 -3.642 1.00 0.00 64 ALA A CA 8
ATOM 13374 C C . ALA A 1 70 ? -2.922 5.631 -4.555 1.00 0.00 64 ALA A C 8
ATOM 13375 O O . ALA A 1 70 ? -3.048 6.722 -4.104 1.00 0.00 64 ALA A O 8
ATOM 13382 N N . ALA A 1 71 ? -2.765 5.463 -5.854 1.00 0.00 65 ALA A N 8
ATOM 13383 C CA . ALA A 1 71 ? -2.758 6.609 -6.765 1.00 0.00 65 ALA A CA 8
ATOM 13384 C C . ALA A 1 71 ? -4.102 7.314 -6.687 1.00 0.00 65 ALA A C 8
ATOM 13385 O O . ALA A 1 71 ? -4.207 8.516 -6.931 1.00 0.00 65 ALA A O 8
ATOM 13392 N N . SER A 1 72 ? -5.129 6.559 -6.363 1.00 0.00 66 SER A N 8
ATOM 13393 C CA . SER A 1 72 ? -6.422 7.134 -6.140 1.00 0.00 66 SER A CA 8
ATOM 13394 C C . SER A 1 72 ? -6.689 7.379 -4.646 1.00 0.00 66 SER A C 8
ATOM 13395 O O . SER A 1 72 ? -7.154 8.445 -4.278 1.00 0.00 66 SER A O 8
ATOM 13403 N N . PHE A 1 73 ? -6.358 6.422 -3.780 1.00 0.00 67 PHE A N 8
ATOM 13404 C CA . PHE A 1 73 ? -6.756 6.518 -2.367 1.00 0.00 67 PHE A CA 8
ATOM 13405 C C . PHE A 1 73 ? -5.537 6.567 -1.397 1.00 0.00 67 PHE A C 8
ATOM 13406 O O . PHE A 1 73 ? -5.563 6.058 -0.297 1.00 0.00 67 PHE A O 8
ATOM 13423 N N . GLY A 1 74 ? -4.488 7.201 -1.826 1.00 0.00 68 GLY A N 8
ATOM 13424 C CA . GLY A 1 74 ? -3.287 7.355 -0.984 1.00 0.00 68 GLY A CA 8
ATOM 13425 C C . GLY A 1 74 ? -2.184 7.980 -1.793 1.00 0.00 68 GLY A C 8
ATOM 13426 O O . GLY A 1 74 ? -1.016 7.613 -1.709 1.00 0.00 68 GLY A O 8
ATOM 13430 N N . ALA A 1 75 ? -2.644 8.965 -2.532 1.00 0.00 69 ALA A N 8
ATO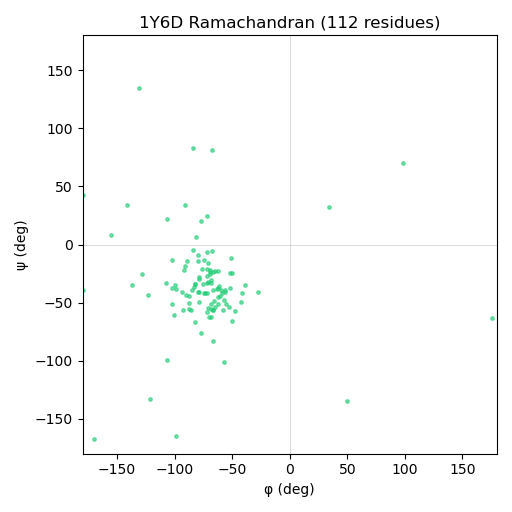M 13431 C CA . ALA A 1 75 ? -1.804 9.672 -3.524 1.00 0.00 69 ALA A CA 8
ATOM 13432 C C . ALA A 1 75 ? -0.696 10.560 -2.885 1.00 0.00 69 ALA A C 8
ATOM 13433 O O . ALA A 1 75 ? -0.264 11.557 -3.459 1.00 0.00 69 ALA A O 8
ATOM 13440 N N . ASP A 1 76 ? -0.276 10.197 -1.697 1.00 0.00 70 ASP A N 8
ATOM 13441 C CA . ASP A 1 76 ? 0.728 10.933 -0.937 1.00 0.00 70 ASP A CA 8
ATOM 13442 C C . ASP A 1 76 ? 1.696 9.811 -0.506 1.00 0.00 70 ASP A C 8
ATOM 13443 O O . ASP A 1 76 ? 1.730 8.769 -1.188 1.00 0.00 70 ASP A O 8
ATOM 13452 N N . ARG A 1 77 ? 2.578 9.995 0.456 1.00 0.00 71 ARG A N 8
ATOM 13453 C CA . ARG A 1 77 ? 3.360 9.008 1.207 1.00 0.00 71 ARG A CA 8
ATOM 13454 C C . ARG A 1 77 ? 3.491 7.600 0.703 1.00 0.00 71 ARG A C 8
ATOM 13455 O O . ARG A 1 77 ? 4.526 7.259 0.192 1.00 0.00 71 ARG A O 8
ATOM 13476 N N . LEU A 1 78 ? 2.465 6.792 0.885 1.00 0.00 72 LEU A N 8
ATOM 13477 C CA . LEU A 1 78 ? 2.501 5.357 0.486 1.00 0.00 72 LEU A CA 8
ATOM 13478 C C . LEU A 1 78 ? 3.104 5.255 -0.885 1.00 0.00 72 LEU A C 8
ATOM 13479 O O . LEU A 1 78 ? 4.048 4.516 -1.135 1.00 0.00 72 LEU A O 8
ATOM 13495 N N . CYS A 1 79 ? 2.654 6.198 -1.661 1.00 0.00 73 CYS A N 8
ATOM 13496 C CA . CYS A 1 79 ? 2.958 6.132 -3.038 1.00 0.00 73 CYS A CA 8
ATOM 13497 C C . CYS A 1 79 ? 4.432 6.385 -3.291 1.00 0.00 73 CYS A C 8
ATOM 13498 O O . CYS A 1 79 ? 5.130 5.527 -3.812 1.00 0.00 73 CYS A O 8
ATOM 13506 N N . GLU A 1 80 ? 4.974 7.471 -2.802 1.00 0.00 74 GLU A N 8
ATOM 13507 C CA . GLU A 1 80 ? 6.366 7.814 -3.141 1.00 0.00 74 GLU A CA 8
ATOM 13508 C C . GLU A 1 80 ? 7.275 7.709 -1.986 1.00 0.00 74 GLU A C 8
ATOM 13509 O O . GLU A 1 80 ? 8.425 7.272 -2.103 1.00 0.00 74 GLU A O 8
ATOM 13521 N N . ARG A 1 81 ? 6.762 8.131 -0.890 1.00 0.00 75 ARG A N 8
ATOM 13522 C CA . ARG A 1 81 ? 7.516 8.240 0.299 1.00 0.00 75 ARG A CA 8
ATOM 13523 C C . ARG A 1 81 ? 7.845 6.802 0.703 1.00 0.00 75 ARG A C 8
ATOM 13524 O O . ARG A 1 81 ? 8.935 6.521 1.159 1.00 0.00 75 ARG A O 8
ATOM 13545 N N . ALA A 1 82 ? 6.939 5.866 0.432 1.00 0.00 76 ALA A N 8
ATOM 13546 C CA . ALA A 1 82 ? 7.249 4.526 0.775 1.00 0.00 76 ALA A CA 8
ATOM 13547 C C . ALA A 1 82 ? 8.102 4.004 -0.331 1.00 0.00 76 ALA A C 8
ATOM 13548 O O . ALA A 1 82 ? 9.243 3.755 -0.120 1.00 0.00 76 ALA A O 8
ATOM 13555 N N . ILE A 1 83 ? 7.565 4.091 -1.534 1.00 0.00 77 ILE A N 8
ATOM 13556 C CA . ILE A 1 83 ? 8.236 3.427 -2.651 1.00 0.00 77 ILE A CA 8
ATOM 13557 C C . ILE A 1 83 ? 9.769 3.633 -2.837 1.00 0.00 77 ILE A C 8
ATOM 13558 O O . ILE A 1 83 ? 10.560 2.649 -2.987 1.00 0.00 77 ILE A O 8
ATOM 13574 N N . ALA A 1 84 ? 10.220 4.825 -2.556 1.00 0.00 78 ALA A N 8
ATOM 13575 C CA . ALA A 1 84 ? 11.599 5.188 -2.810 1.00 0.00 78 ALA A CA 8
ATOM 13576 C C . ALA A 1 84 ? 12.404 4.893 -1.553 1.00 0.00 78 ALA A C 8
ATOM 13577 O O . ALA A 1 84 ? 13.523 4.351 -1.594 1.00 0.00 78 ALA A O 8
ATOM 13584 N N . ILE A 1 85 ? 11.728 5.109 -0.441 1.00 0.00 79 ILE A N 8
ATOM 13585 C CA . ILE A 1 85 ? 12.313 5.113 0.881 1.00 0.00 79 ILE A CA 8
ATOM 13586 C C . ILE A 1 85 ? 12.044 3.787 1.564 1.00 0.00 79 ILE A C 8
ATOM 13587 O O . ILE A 1 85 ? 12.530 3.506 2.688 1.00 0.00 79 ILE A O 8
ATOM 13603 N N . ASP A 1 86 ? 11.572 2.863 0.757 1.00 0.00 80 ASP A N 8
ATOM 13604 C CA . ASP A 1 86 ? 11.255 1.542 1.126 1.00 0.00 80 ASP A CA 8
ATOM 13605 C C . ASP A 1 86 ? 12.388 0.753 0.803 1.00 0.00 80 ASP A C 8
ATOM 13606 O O . ASP A 1 86 ? 13.111 0.351 1.725 1.00 0.00 80 ASP A O 8
ATOM 13615 N N . LYS A 1 87 ? 12.622 0.660 -0.511 1.00 0.00 81 LYS A N 8
ATOM 13616 C CA . LYS A 1 87 ? 13.757 -0.065 -0.990 1.00 0.00 81 LYS A CA 8
ATOM 13617 C C . LYS A 1 87 ? 14.990 0.320 -0.185 1.00 0.00 81 LYS A C 8
ATOM 13618 O O . LYS A 1 87 ? 15.480 -0.499 0.620 1.00 0.00 81 LYS A O 8
ATOM 13637 N N . LYS A 1 88 ? 15.457 1.567 -0.369 1.00 0.00 82 LYS A N 8
ATOM 13638 C CA . LYS A 1 88 ? 16.614 2.070 0.372 1.00 0.00 82 LYS A CA 8
ATOM 13639 C C . LYS A 1 88 ? 16.827 1.620 1.815 1.00 0.00 82 LYS A C 8
ATOM 13640 O O . LYS A 1 88 ? 17.738 0.806 2.077 1.00 0.00 82 LYS A O 8
ATOM 13659 N N . ALA A 1 89 ? 15.945 1.848 2.740 1.00 0.00 83 ALA A N 8
ATOM 13660 C CA . ALA A 1 89 ? 16.346 1.615 4.079 1.00 0.00 83 ALA A CA 8
ATOM 13661 C C . ALA A 1 89 ? 15.282 0.964 4.781 1.00 0.00 83 ALA A C 8
ATOM 13662 O O . ALA A 1 89 ? 15.549 0.282 5.683 1.00 0.00 83 ALA A O 8
ATOM 13669 N N . LYS A 1 90 ? 14.069 1.299 4.434 1.00 0.00 84 LYS A N 8
ATOM 13670 C CA . LYS A 1 90 ? 13.011 0.551 5.066 1.00 0.00 84 LYS A CA 8
ATOM 13671 C C . LYS A 1 90 ? 13.290 -0.955 4.904 1.00 0.00 84 LYS A C 8
ATOM 13672 O O . LYS A 1 90 ? 13.158 -1.718 5.867 1.00 0.00 84 LYS A O 8
ATOM 13691 N N . ALA A 1 91 ? 13.733 -1.400 3.733 1.00 0.00 85 ALA A N 8
ATOM 13692 C CA . ALA A 1 91 ? 13.973 -2.783 3.562 1.00 0.00 85 ALA A CA 8
ATOM 13693 C C . ALA A 1 91 ? 15.339 -3.171 4.089 1.00 0.00 85 ALA A C 8
ATOM 13694 O O . ALA A 1 91 ? 15.476 -4.232 4.766 1.00 0.00 85 ALA A O 8
ATOM 13701 N N . ASN A 1 92 ? 16.351 -2.292 3.925 1.00 0.00 86 ASN A N 8
ATOM 13702 C CA . ASN A 1 92 ? 17.648 -2.692 4.413 1.00 0.00 86 ASN A CA 8
ATOM 13703 C C . ASN A 1 92 ? 17.810 -2.491 5.927 1.00 0.00 86 ASN A C 8
ATOM 13704 O O . ASN A 1 92 ? 18.766 -2.976 6.534 1.00 0.00 86 ASN A O 8
ATOM 13715 N N . GLN A 1 93 ? 16.880 -1.776 6.539 1.00 0.00 87 GLN A N 8
ATOM 13716 C CA . GLN A 1 93 ? 16.882 -1.569 7.981 1.00 0.00 87 GLN A CA 8
ATOM 13717 C C . GLN A 1 93 ? 16.357 -2.801 8.673 1.00 0.00 87 GLN A C 8
ATOM 13718 O O . GLN A 1 93 ? 16.908 -3.219 9.680 1.00 0.00 87 GLN A O 8
ATOM 13732 N N . LEU A 1 94 ? 15.285 -3.391 8.138 1.00 0.00 88 LEU A N 8
ATOM 13733 C CA . LEU A 1 94 ? 14.516 -4.467 8.676 1.00 0.00 88 LEU A CA 8
ATOM 13734 C C . LEU A 1 94 ? 15.359 -5.682 8.957 1.00 0.00 88 LEU A C 8
ATOM 13735 O O . LEU A 1 94 ? 15.636 -6.024 10.103 1.00 0.00 88 LEU A O 8
ATOM 13751 N N . GLN A 1 95 ? 15.728 -6.332 7.901 1.00 0.00 89 GLN A N 8
ATOM 13752 C CA . GLN A 1 95 ? 16.295 -7.644 7.861 1.00 0.00 89 GLN A CA 8
ATOM 13753 C C . GLN A 1 95 ? 17.765 -7.626 8.100 1.00 0.00 89 GLN A C 8
ATOM 13754 O O . GLN A 1 95 ? 18.475 -6.742 7.611 1.00 0.00 89 GLN A O 8
ATOM 13768 N N . GLU A 1 96 ? 18.237 -8.641 8.787 1.00 0.00 90 GLU A N 8
ATOM 13769 C CA . GLU A 1 96 ? 19.640 -8.678 9.115 1.00 0.00 90 GLU A CA 8
ATOM 13770 C C . GLU A 1 96 ? 20.346 -9.257 7.889 1.00 0.00 90 GLU A C 8
ATOM 13771 O O . GLU A 1 96 ? 21.537 -9.079 7.680 1.00 0.00 90 GLU A O 8
ATOM 13783 N N . GLN A 1 97 ? 19.547 -9.949 7.069 1.00 0.00 91 GLN A N 8
ATOM 13784 C CA . GLN A 1 97 ? 20.040 -10.595 5.870 1.00 0.00 91 GLN A CA 8
ATOM 13785 C C . GLN A 1 97 ? 20.168 -9.609 4.733 1.00 0.00 91 GLN A C 8
ATOM 13786 O O . GLN A 1 97 ? 20.593 -9.984 3.641 1.00 0.00 91 GLN A O 8
ATOM 13800 N N . GLY A 1 98 ? 19.808 -8.351 4.957 1.00 0.00 92 GLY A N 8
ATOM 13801 C CA . GLY A 1 98 ? 19.941 -7.395 3.908 1.00 0.00 92 GLY A CA 8
ATOM 13802 C C . GLY A 1 98 ? 18.839 -7.446 2.873 1.00 0.00 92 GLY A C 8
ATOM 13803 O O . GLY A 1 98 ? 19.113 -7.810 1.741 1.00 0.00 92 GLY A O 8
ATOM 13807 N N . MET A 1 99 ? 17.600 -7.061 3.254 1.00 0.00 93 MET A N 8
ATOM 13808 C CA . MET A 1 99 ? 16.441 -6.885 2.348 1.00 0.00 93 MET A CA 8
ATOM 13809 C C . MET A 1 99 ? 16.242 -8.008 1.315 1.00 0.00 93 MET A C 8
ATOM 13810 O O . MET A 1 99 ? 16.768 -7.944 0.193 1.00 0.00 93 MET A O 8
ATOM 13824 N N . GLU A 1 100 ? 15.497 -9.050 1.692 1.00 0.00 94 GLU A N 8
ATOM 13825 C CA . GLU A 1 100 ? 15.353 -10.185 0.815 1.00 0.00 94 GLU A CA 8
ATOM 13826 C C . GLU A 1 100 ? 14.066 -11.007 1.104 1.00 0.00 94 GLU A C 8
ATOM 13827 O O . GLU A 1 100 ? 13.916 -12.123 0.586 1.00 0.00 94 GLU A O 8
ATOM 13839 N N . THR A 1 101 ? 13.098 -10.432 1.846 1.00 0.00 95 THR A N 8
ATOM 13840 C CA . THR A 1 101 ? 11.919 -11.204 2.285 1.00 0.00 95 THR A CA 8
ATOM 13841 C C . THR A 1 101 ? 10.874 -10.366 3.073 1.00 0.00 95 THR A C 8
ATOM 13842 O O . THR A 1 101 ? 9.775 -10.078 2.584 1.00 0.00 95 THR A O 8
ATOM 13853 N N . SER A 1 102 ? 11.268 -9.900 4.240 1.00 0.00 96 SER A N 8
ATOM 13854 C CA . SER A 1 102 ? 10.407 -9.337 5.248 1.00 0.00 96 SER A CA 8
ATOM 13855 C C . SER A 1 102 ? 10.040 -7.889 5.006 1.00 0.00 96 SER A C 8
ATOM 13856 O O . SER A 1 102 ? 9.550 -7.237 5.907 1.00 0.00 96 SER A O 8
ATOM 13864 N N . GLU A 1 103 ? 10.344 -7.357 3.862 1.00 0.00 97 GLU A N 8
ATOM 13865 C CA . GLU A 1 103 ? 9.909 -6.019 3.558 1.00 0.00 97 GLU A CA 8
ATOM 13866 C C . GLU A 1 103 ? 8.810 -6.120 2.514 1.00 0.00 97 GLU A C 8
ATOM 13867 O O . GLU A 1 103 ? 7.776 -5.466 2.584 1.00 0.00 97 GLU A O 8
ATOM 13879 N N . MET A 1 104 ? 9.079 -6.958 1.556 1.00 0.00 98 MET A N 8
ATOM 13880 C CA . MET A 1 104 ? 8.234 -7.304 0.428 1.00 0.00 98 MET A CA 8
ATOM 13881 C C . MET A 1 104 ? 6.971 -7.942 0.957 1.00 0.00 98 MET A C 8
ATOM 13882 O O . MET A 1 104 ? 5.862 -7.528 0.668 1.00 0.00 98 MET A O 8
ATOM 13896 N N . LEU A 1 105 ? 7.175 -8.946 1.758 1.00 0.00 99 LEU A N 8
ATOM 13897 C CA . LEU A 1 105 ? 6.116 -9.652 2.433 1.00 0.00 99 LEU A CA 8
ATOM 13898 C C . LEU A 1 105 ? 5.462 -8.716 3.496 1.00 0.00 99 LEU A C 8
ATOM 13899 O O . LEU A 1 105 ? 4.230 -8.777 3.783 1.00 0.00 99 LEU A O 8
ATOM 13915 N N . ALA A 1 106 ? 6.305 -7.832 4.032 1.00 0.00 100 ALA A N 8
ATOM 13916 C CA . ALA A 1 106 ? 5.871 -6.876 5.039 1.00 0.00 100 ALA A CA 8
ATOM 13917 C C . ALA A 1 106 ? 4.700 -6.070 4.583 1.00 0.00 100 ALA A C 8
ATOM 13918 O O . ALA A 1 106 ? 3.755 -5.897 5.336 1.00 0.00 100 ALA A O 8
ATOM 13925 N N . LEU A 1 107 ? 4.741 -5.674 3.316 1.00 0.00 101 LEU A N 8
ATOM 13926 C CA . LEU A 1 107 ? 3.759 -4.812 2.669 1.00 0.00 101 LEU A CA 8
ATOM 13927 C C . LEU A 1 107 ? 2.368 -5.243 2.980 1.00 0.00 101 LEU A C 8
ATOM 13928 O O . LEU A 1 107 ? 1.537 -4.446 3.382 1.00 0.00 101 LEU A O 8
ATOM 13944 N N . LEU A 1 108 ? 2.147 -6.518 2.867 1.00 0.00 102 LEU A N 8
ATOM 13945 C CA . LEU A 1 108 ? 0.864 -7.088 3.052 1.00 0.00 102 LEU A CA 8
ATOM 13946 C C . LEU A 1 108 ? 0.354 -6.925 4.482 1.00 0.00 102 LEU A C 8
ATOM 13947 O O . LEU A 1 108 ? -0.777 -6.477 4.688 1.00 0.00 102 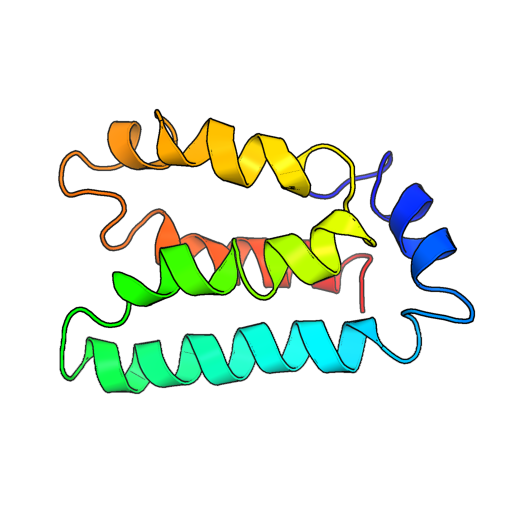LEU A O 8
ATOM 13963 N N . HIS A 1 109 ? 1.161 -7.258 5.482 1.00 0.00 103 HIS A N 8
ATOM 13964 C CA . HIS A 1 109 ? 0.678 -7.123 6.850 1.00 0.00 103 HIS A CA 8
ATOM 13965 C C . HIS A 1 109 ? 0.625 -5.653 7.274 1.00 0.00 103 HIS A C 8
ATOM 13966 O O . HIS A 1 109 ? -0.148 -5.270 8.145 1.00 0.00 103 HIS A O 8
ATOM 13980 N N . ILE A 1 110 ? 1.426 -4.841 6.614 1.00 0.00 104 ILE A N 8
ATOM 13981 C CA . ILE A 1 110 ? 1.402 -3.399 6.914 1.00 0.00 104 ILE A CA 8
ATOM 13982 C C . ILE A 1 110 ? 0.221 -2.722 6.238 1.00 0.00 104 ILE A C 8
ATOM 13983 O O . ILE A 1 110 ? -0.404 -1.824 6.804 1.00 0.00 104 ILE A O 8
ATOM 13999 N N . THR A 1 111 ? -0.134 -3.214 5.081 1.00 0.00 105 THR A N 8
ATOM 14000 C CA . THR A 1 111 ? -1.215 -2.626 4.326 1.00 0.00 105 THR A CA 8
ATOM 14001 C C . THR A 1 111 ? -2.573 -3.024 4.910 1.00 0.00 105 THR A C 8
ATOM 14002 O O . THR A 1 111 ? -3.439 -2.176 5.120 1.00 0.00 105 THR A O 8
ATOM 14013 N N . ARG A 1 112 ? -2.710 -4.296 5.277 1.00 0.00 106 ARG A N 8
ATOM 14014 C CA . ARG A 1 112 ? -3.987 -4.803 5.745 1.00 0.00 106 ARG A CA 8
ATOM 14015 C C . ARG A 1 112 ? -4.329 -4.215 7.099 1.00 0.00 106 ARG A C 8
ATOM 14016 O O . ARG A 1 112 ? -5.425 -3.756 7.302 1.00 0.00 106 ARG A O 8
ATOM 14037 N N . ASP A 1 113 ? -3.337 -4.107 7.960 1.00 0.00 107 ASP A N 8
ATOM 14038 C CA . ASP A 1 113 ? -3.522 -3.694 9.342 1.00 0.00 107 ASP A CA 8
ATOM 14039 C C . ASP A 1 113 ? -3.839 -2.204 9.445 1.00 0.00 107 ASP A C 8
ATOM 14040 O O . ASP A 1 113 ? -4.863 -1.778 10.042 1.00 0.00 107 ASP A O 8
ATOM 14049 N N . ALA A 1 114 ? -2.996 -1.425 8.797 1.00 0.00 108 ALA A N 8
ATOM 14050 C CA . ALA A 1 114 ? -3.098 0.016 8.817 1.00 0.00 108 ALA A CA 8
ATOM 14051 C C . ALA A 1 114 ? -4.451 0.469 8.312 1.00 0.00 108 ALA A C 8
ATOM 14052 O O . ALA A 1 114 ? -5.154 1.189 8.987 1.00 0.00 108 ALA A O 8
ATOM 14059 N N . TYR A 1 115 ? -4.862 -0.108 7.207 1.00 0.00 109 TYR A N 8
ATOM 14060 C CA . TYR A 1 115 ? -6.062 0.347 6.503 1.00 0.00 109 TYR A CA 8
ATOM 14061 C C . TYR A 1 115 ? -7.331 -0.065 7.244 1.00 0.00 109 TYR A C 8
ATOM 14062 O O . TYR A 1 115 ? -8.383 0.551 7.108 1.00 0.00 109 TYR A O 8
ATOM 14080 N N . ARG A 1 116 ? -7.160 -1.063 8.088 1.00 0.00 110 ARG A N 8
ATOM 14081 C CA . ARG A 1 116 ? -8.284 -1.476 8.934 1.00 0.00 110 ARG A CA 8
ATOM 14082 C C . ARG A 1 116 ? -8.674 -0.353 9.896 1.00 0.00 110 ARG A C 8
ATOM 14083 O O . ARG A 1 116 ? -9.800 -0.298 10.396 1.00 0.00 110 ARG A O 8
ATOM 14104 N N . SER A 1 117 ? -7.755 0.568 10.127 1.00 0.00 111 SER A N 8
ATOM 14105 C CA . SER A 1 117 ? -8.046 1.703 10.993 1.00 0.00 111 SER A CA 8
ATOM 14106 C C . SER A 1 117 ? -8.719 2.945 10.314 1.00 0.00 111 SER A C 8
ATOM 14107 O O . SER A 1 117 ? -9.324 3.757 11.024 1.00 0.00 111 SER A O 8
ATOM 14115 N N . TRP A 1 118 ? -8.665 3.112 8.976 1.00 0.00 112 TRP A N 8
ATOM 14116 C CA . TRP A 1 118 ? -9.197 4.356 8.362 1.00 0.00 112 TRP A CA 8
ATOM 14117 C C . TRP A 1 118 ? -9.709 4.142 6.954 1.00 0.00 112 TRP A C 8
ATOM 14118 O O . TRP A 1 118 ? -10.123 5.084 6.285 1.00 0.00 112 TRP A O 8
ATOM 14139 N N . THR A 1 119 ? -9.752 2.917 6.536 1.00 0.00 113 THR A N 8
ATOM 14140 C CA . THR A 1 119 ? -10.052 2.624 5.164 1.00 0.00 113 THR A CA 8
ATOM 14141 C C . THR A 1 119 ? -11.131 1.550 5.112 1.00 0.00 113 THR A C 8
ATOM 14142 O O . THR A 1 119 ? -12.294 1.828 4.853 1.00 0.00 113 THR A O 8
ATOM 14153 N N . ASN A 1 120 ? -10.720 0.349 5.439 1.00 0.00 114 ASN A N 8
ATOM 14154 C CA . ASN A 1 120 ? -11.491 -0.869 5.430 1.00 0.00 114 ASN A CA 8
ATOM 14155 C C . ASN A 1 120 ? -10.725 -1.780 6.260 1.00 0.00 114 ASN A C 8
ATOM 14156 O O . ASN A 1 120 ? -11.233 -2.194 7.309 1.00 0.00 114 ASN A O 8
ATOM 14168 N N . MET A 1 7 ? 3.342 6.937 9.003 1.00 0.00 1 MET A N 9
ATOM 14169 C CA . MET A 1 7 ? 2.202 6.113 8.568 1.00 0.00 1 MET A CA 9
ATOM 14170 C C . MET A 1 7 ? 1.338 6.902 7.597 1.00 0.00 1 MET A C 9
ATOM 14171 O O . MET A 1 7 ? 1.712 7.998 7.168 1.00 0.00 1 MET A O 9
ATOM 14185 N N . ASN A 1 8 ? 0.197 6.337 7.247 1.00 0.00 2 ASN A N 9
ATOM 14186 C CA . ASN A 1 8 ? -0.762 6.943 6.336 1.00 0.00 2 ASN A CA 9
ATOM 14187 C C . ASN A 1 8 ? -1.604 7.897 7.152 1.00 0.00 2 ASN A C 9
ATOM 14188 O O . ASN A 1 8 ? -2.608 7.518 7.704 1.00 0.00 2 ASN A O 9
ATOM 14199 N N . THR A 1 9 ? -1.175 9.117 7.263 1.00 0.00 3 THR A N 9
ATOM 14200 C CA . THR A 1 9 ? -1.778 9.980 8.242 1.00 0.00 3 THR A CA 9
ATOM 14201 C C . THR A 1 9 ? -2.807 10.984 7.657 1.00 0.00 3 THR A C 9
ATOM 14202 O O . THR A 1 9 ? -3.282 10.864 6.490 1.00 0.00 3 THR A O 9
ATOM 14213 N N . ASP A 1 10 ? -3.177 11.917 8.527 1.00 0.00 4 ASP A N 9
ATOM 14214 C CA . ASP A 1 10 ? -4.109 13.018 8.294 1.00 0.00 4 ASP A CA 9
ATOM 14215 C C . ASP A 1 10 ? -3.587 13.933 7.209 1.00 0.00 4 ASP A C 9
ATOM 14216 O O . ASP A 1 10 ? -2.909 14.927 7.469 1.00 0.00 4 ASP A O 9
ATOM 14225 N N . VAL A 1 11 ? -3.789 13.499 5.976 1.00 0.00 5 VAL A N 9
ATOM 14226 C CA . VAL A 1 11 ? -3.326 14.157 4.787 1.00 0.00 5 VAL A CA 9
ATOM 14227 C C . VAL A 1 11 ? -3.851 13.363 3.598 1.00 0.00 5 VAL A C 9
ATOM 14228 O O . VAL A 1 11 ? -4.367 13.906 2.637 1.00 0.00 5 VAL A O 9
ATOM 14241 N N . LEU A 1 12 ? -3.793 12.047 3.723 1.00 0.00 6 LEU A N 9
ATOM 14242 C CA . LEU A 1 12 ? -4.136 11.202 2.626 1.00 0.00 6 LEU A CA 9
ATOM 14243 C C . LEU A 1 12 ? -5.229 10.219 2.932 1.00 0.00 6 LEU A C 9
ATOM 14244 O O . LEU A 1 12 ? -6.134 10.096 2.163 1.00 0.00 6 LEU A O 9
ATOM 14260 N N . ASN A 1 13 ? -5.167 9.501 4.028 1.00 0.00 7 ASN A N 9
ATOM 14261 C CA . ASN A 1 13 ? -6.202 8.505 4.234 1.00 0.00 7 ASN A CA 9
ATOM 14262 C C . ASN A 1 13 ? -7.578 9.105 4.536 1.00 0.00 7 ASN A C 9
ATOM 14263 O O . ASN A 1 13 ? -8.446 9.073 3.753 1.00 0.00 7 ASN A O 9
ATOM 14274 N N . GLN A 1 14 ? -7.667 9.879 5.507 1.00 0.00 8 GLN A N 9
ATOM 14275 C CA . GLN A 1 14 ? -8.919 10.450 5.974 1.00 0.00 8 GLN A CA 9
ATOM 14276 C C . GLN A 1 14 ? -9.310 11.524 4.984 1.00 0.00 8 GLN A C 9
ATOM 14277 O O . GLN A 1 14 ? -10.470 11.759 4.732 1.00 0.00 8 GLN A O 9
ATOM 14291 N N . GLN A 1 15 ? -8.328 12.162 4.372 1.00 0.00 9 GLN A N 9
ATOM 14292 C CA . GLN A 1 15 ? -8.654 13.133 3.390 1.00 0.00 9 GLN A CA 9
ATOM 14293 C C . GLN A 1 15 ? -8.947 12.452 2.068 1.00 0.00 9 GLN A C 9
ATOM 14294 O O . GLN A 1 15 ? -10.086 12.205 1.763 1.00 0.00 9 GLN A O 9
ATOM 14308 N N . LYS A 1 16 ? -7.902 11.968 1.409 1.00 0.00 10 LYS A N 9
ATOM 14309 C CA . LYS A 1 16 ? -7.992 11.420 0.049 1.00 0.00 10 LYS A CA 9
ATOM 14310 C C . LYS A 1 16 ? -8.664 10.053 -0.008 1.00 0.00 10 LYS A C 9
ATOM 14311 O O . LYS A 1 16 ? -9.133 9.643 -1.056 1.00 0.00 10 LYS A O 9
ATOM 14330 N N . ILE A 1 17 ? -8.751 9.355 1.102 1.00 0.00 11 ILE A N 9
ATOM 14331 C CA . ILE A 1 17 ? -9.408 8.088 1.085 1.00 0.00 11 ILE A CA 9
ATOM 14332 C C . ILE A 1 17 ? -10.817 8.275 1.456 1.00 0.00 11 ILE A C 9
ATOM 14333 O O . ILE A 1 17 ? -11.652 7.774 0.802 1.00 0.00 11 ILE A O 9
ATOM 14349 N N . GLU A 1 18 ? -11.096 9.085 2.421 1.00 0.00 12 GLU A N 9
ATOM 14350 C CA . GLU A 1 18 ? -12.425 9.116 2.900 1.00 0.00 12 GLU A CA 9
ATOM 14351 C C . GLU A 1 18 ? -13.309 9.880 1.870 1.00 0.00 12 GLU A C 9
ATOM 14352 O O . GLU A 1 18 ? -14.501 9.596 1.715 1.00 0.00 12 GLU A O 9
ATOM 14364 N N . GLU A 1 19 ? -12.634 10.706 1.051 1.00 0.00 13 GLU A N 9
ATOM 14365 C CA . GLU A 1 19 ? -13.263 11.491 -0.014 1.00 0.00 13 GLU A CA 9
ATOM 14366 C C . GLU A 1 19 ? -13.342 10.696 -1.341 1.00 0.00 13 GLU A C 9
ATOM 14367 O O . GLU A 1 19 ? -14.288 10.866 -2.113 1.00 0.00 13 GLU A O 9
ATOM 14379 N N . LEU A 1 20 ? -12.340 9.856 -1.622 1.00 0.00 14 LEU A N 9
ATOM 14380 C CA . LEU A 1 20 ? -12.327 9.094 -2.869 1.00 0.00 14 LEU A CA 9
ATOM 14381 C C . LEU A 1 20 ? -12.976 7.764 -2.675 1.00 0.00 14 LEU A C 9
ATOM 14382 O O . LEU A 1 20 ? -13.391 7.127 -3.638 1.00 0.00 14 LEU A O 9
ATOM 14398 N N . SER A 1 21 ? -12.877 7.253 -1.471 1.00 0.00 15 SER A N 9
ATOM 14399 C CA . SER A 1 21 ? -13.729 6.165 -1.077 1.00 0.00 15 SER A CA 9
ATOM 14400 C C . SER A 1 21 ? -15.163 6.712 -1.212 1.00 0.00 15 SER A C 9
ATOM 14401 O O . SER A 1 21 ? -15.679 6.750 -2.321 1.00 0.00 15 SER A O 9
ATOM 14409 N N . ALA A 1 22 ? -15.785 7.185 -0.124 1.00 0.00 16 ALA A N 9
ATOM 14410 C CA . ALA A 1 22 ? -17.094 7.834 -0.224 1.00 0.00 16 ALA A CA 9
ATOM 14411 C C . ALA A 1 22 ? -18.100 7.053 -1.116 1.00 0.00 16 ALA A C 9
ATOM 14412 O O . ALA A 1 22 ? -18.153 5.835 -1.100 1.00 0.00 16 ALA A O 9
ATOM 14419 N N . GLU A 1 23 ? -18.837 7.794 -1.925 1.00 0.00 17 GLU A N 9
ATOM 14420 C CA . GLU A 1 23 ? -19.832 7.329 -2.917 1.00 0.00 17 GLU A CA 9
ATOM 14421 C C . GLU A 1 23 ? -19.233 6.363 -3.926 1.00 0.00 17 GLU A C 9
ATOM 14422 O O . GLU A 1 23 ? -19.952 5.692 -4.670 1.00 0.00 17 GLU A O 9
ATOM 14434 N N . ILE A 1 24 ? -17.935 6.326 -3.958 1.00 0.00 18 ILE A N 9
ATOM 14435 C CA . ILE A 1 24 ? -17.207 5.454 -4.810 1.00 0.00 18 ILE A CA 9
ATOM 14436 C C . ILE A 1 24 ? -16.578 4.303 -4.076 1.00 0.00 18 ILE A C 9
ATOM 14437 O O . ILE A 1 24 ? -17.234 3.267 -3.959 1.00 0.00 18 ILE A O 9
ATOM 14453 N N . GLY A 1 25 ? -15.348 4.339 -3.592 1.00 0.00 19 GLY A N 9
ATOM 14454 C CA . GLY A 1 25 ? -14.725 3.295 -2.874 1.00 0.00 19 GLY A CA 9
ATOM 14455 C C . GLY A 1 25 ? -15.405 2.742 -1.658 1.00 0.00 19 GLY A C 9
ATOM 14456 O O . GLY A 1 25 ? -14.946 1.724 -1.208 1.00 0.00 19 GLY A O 9
ATOM 14460 N N . SER A 1 26 ? -16.489 3.305 -1.132 1.00 0.00 20 SER A N 9
ATOM 14461 C CA . SER A 1 26 ? -17.098 2.650 0.018 1.00 0.00 20 SER A CA 9
ATOM 14462 C C . SER A 1 26 ? -17.698 1.295 -0.435 1.00 0.00 20 SER A C 9
ATOM 14463 O O . SER A 1 26 ? -17.897 0.368 0.358 1.00 0.00 20 SER A O 9
ATOM 14471 N N . ASP A 1 27 ? -17.908 1.193 -1.753 1.00 0.00 21 ASP A N 9
ATOM 14472 C CA . ASP A 1 27 ? -18.242 -0.088 -2.370 1.00 0.00 21 ASP A CA 9
ATOM 14473 C C . ASP A 1 27 ? -17.151 -0.607 -3.275 1.00 0.00 21 ASP A C 9
ATOM 14474 O O . ASP A 1 27 ? -17.241 -1.735 -3.753 1.00 0.00 21 ASP A O 9
ATOM 14483 N N . ASN A 1 28 ? -16.126 0.182 -3.552 1.00 0.00 22 ASN A N 9
ATOM 14484 C CA . ASN A 1 28 ? -15.085 -0.317 -4.456 1.00 0.00 22 ASN A CA 9
ATOM 14485 C C . ASN A 1 28 ? -13.739 -0.620 -3.775 1.00 0.00 22 ASN A C 9
ATOM 14486 O O . ASN A 1 28 ? -13.170 -1.688 -3.975 1.00 0.00 22 ASN A O 9
ATOM 14497 N N . VAL A 1 29 ? -13.237 0.289 -2.955 1.00 0.00 23 VAL A N 9
ATOM 14498 C CA . VAL A 1 29 ? -11.887 0.140 -2.399 1.00 0.00 23 VAL A CA 9
ATOM 14499 C C . VAL A 1 29 ? -11.660 -1.044 -1.422 1.00 0.00 23 VAL A C 9
ATOM 14500 O O . VAL A 1 29 ? -10.635 -1.707 -1.549 1.00 0.00 23 VAL A O 9
ATOM 14513 N N . PRO A 1 30 ? -12.572 -1.372 -0.451 1.00 0.00 24 PRO A N 9
ATOM 14514 C CA . PRO A 1 30 ? -12.396 -2.572 0.375 1.00 0.00 24 PRO A CA 9
ATOM 14515 C C . PRO A 1 30 ? -12.390 -3.810 -0.510 1.00 0.00 24 PRO A C 9
ATOM 14516 O O . PRO A 1 30 ? -11.669 -4.763 -0.241 1.00 0.00 24 PRO A O 9
ATOM 14527 N N . VAL A 1 31 ? -13.177 -3.751 -1.592 1.00 0.00 25 VAL A N 9
ATOM 14528 C CA . VAL A 1 31 ? -13.201 -4.838 -2.552 1.00 0.00 25 VAL A CA 9
ATOM 14529 C C . VAL A 1 31 ? -11.809 -5.019 -3.169 1.00 0.00 25 VAL A C 9
ATOM 14530 O O . VAL A 1 31 ? -11.257 -6.110 -3.151 1.00 0.00 25 VAL A O 9
ATOM 14543 N N . LEU A 1 32 ? -11.224 -3.930 -3.642 1.00 0.00 26 LEU A N 9
ATOM 14544 C CA . LEU A 1 32 ? -9.928 -3.852 -4.312 1.00 0.00 26 LEU A CA 9
ATOM 14545 C C . LEU A 1 32 ? -8.819 -4.303 -3.334 1.00 0.00 26 LEU A C 9
ATOM 14546 O O . LEU A 1 32 ? -8.064 -5.236 -3.595 1.00 0.00 26 LEU A O 9
ATOM 14562 N N . LEU A 1 33 ? -8.707 -3.517 -2.292 1.00 0.00 27 LEU A N 9
ATOM 14563 C CA . LEU A 1 33 ? -7.755 -3.808 -1.212 1.00 0.00 27 LEU A CA 9
ATOM 14564 C C . LEU A 1 33 ? -7.788 -5.267 -0.753 1.00 0.00 27 LEU A C 9
ATOM 14565 O O . LEU A 1 33 ? -6.744 -5.873 -0.571 1.00 0.00 27 LEU A O 9
ATOM 14581 N N . ASP A 1 34 ? -8.967 -5.843 -0.609 1.00 0.00 28 ASP A N 9
ATOM 14582 C CA . ASP A 1 34 ? -9.057 -7.238 -0.183 1.00 0.00 28 ASP A CA 9
ATOM 14583 C C . ASP A 1 34 ? -8.543 -8.186 -1.262 1.00 0.00 28 ASP A C 9
ATOM 14584 O O . ASP A 1 34 ? -7.895 -9.193 -0.963 1.00 0.00 28 ASP A O 9
ATOM 14593 N N . ILE A 1 35 ? -8.754 -7.830 -2.516 1.00 0.00 29 ILE A N 9
ATOM 14594 C CA . ILE A 1 35 ? -8.411 -8.724 -3.599 1.00 0.00 29 ILE A CA 9
ATOM 14595 C C . ILE A 1 35 ? -6.943 -8.618 -3.987 1.00 0.00 29 ILE A C 9
ATOM 14596 O O . ILE A 1 35 ? -6.243 -9.624 -4.025 1.00 0.00 29 ILE A O 9
ATOM 14612 N N . PHE A 1 36 ? -6.455 -7.399 -4.188 1.00 0.00 30 PHE A N 9
ATOM 14613 C CA . PHE A 1 36 ? -5.083 -7.151 -4.604 1.00 0.00 30 PHE A CA 9
ATOM 14614 C C . PHE A 1 36 ? -4.078 -7.676 -3.595 1.00 0.00 30 PHE A C 9
ATOM 14615 O O . PHE A 1 36 ? -3.038 -8.208 -3.952 1.00 0.00 30 PHE A O 9
ATOM 14632 N N . LEU A 1 37 ? -4.497 -7.644 -2.361 1.00 0.00 31 LEU A N 9
ATOM 14633 C CA . LEU A 1 37 ? -3.703 -8.064 -1.299 1.00 0.00 31 LEU A CA 9
ATOM 14634 C C . LEU A 1 37 ? -3.958 -9.507 -0.962 1.00 0.00 31 LEU A C 9
ATOM 14635 O O . LEU A 1 37 ? -3.033 -10.201 -0.616 1.00 0.00 31 LEU A O 9
ATOM 14651 N N . GLY A 1 38 ? -5.190 -9.986 -1.042 1.00 0.00 32 GLY A N 9
ATOM 14652 C CA . GLY A 1 38 ? -5.478 -11.389 -0.820 1.00 0.00 32 GLY A CA 9
ATOM 14653 C C . GLY A 1 38 ? -4.804 -12.303 -1.840 1.00 0.00 32 GLY A C 9
ATOM 14654 O O . GLY A 1 38 ? -4.275 -13.347 -1.475 1.00 0.00 32 GLY A O 9
ATOM 14658 N N . GLU A 1 39 ? -4.805 -11.906 -3.111 1.00 0.00 33 GLU A N 9
ATOM 14659 C CA . GLU A 1 39 ? -4.169 -12.697 -4.184 1.00 0.00 33 GLU A CA 9
ATOM 14660 C C . GLU A 1 39 ? -2.647 -12.598 -4.064 1.00 0.00 33 GLU A C 9
ATOM 14661 O O . GLU A 1 39 ? -1.902 -13.530 -4.369 1.00 0.00 33 GLU A O 9
ATOM 14673 N N . MET A 1 40 ? -2.229 -11.426 -3.644 1.00 0.00 34 MET A N 9
ATOM 14674 C CA . MET A 1 40 ? -0.831 -11.164 -3.302 1.00 0.00 34 MET A CA 9
ATOM 14675 C C . MET A 1 40 ? -0.414 -12.170 -2.255 1.00 0.00 34 MET A C 9
ATOM 14676 O O . MET A 1 40 ? 0.483 -12.983 -2.448 1.00 0.00 34 MET A O 9
ATOM 14690 N N . ASP A 1 41 ? -1.189 -12.149 -1.195 1.00 0.00 35 ASP A N 9
ATOM 14691 C CA . ASP A 1 41 ? -1.027 -12.924 0.005 1.00 0.00 35 ASP A CA 9
ATOM 14692 C C . ASP A 1 41 ? -1.043 -14.404 -0.290 1.00 0.00 35 ASP A C 9
ATOM 14693 O O . ASP A 1 41 ? -0.302 -15.182 0.316 1.00 0.00 35 ASP A O 9
ATOM 14702 N N . SER A 1 42 ? -1.857 -14.756 -1.277 1.00 0.00 36 SER A N 9
ATOM 14703 C CA . SER A 1 42 ? -2.069 -16.140 -1.660 1.00 0.00 36 SER A CA 9
ATOM 14704 C C . SER A 1 42 ? -0.773 -16.789 -1.950 1.00 0.00 36 SER A C 9
ATOM 14705 O O . SER A 1 42 ? -0.417 -17.863 -1.457 1.00 0.00 36 SER A O 9
ATOM 14713 N N . TYR A 1 43 ? -0.084 -16.084 -2.776 1.00 0.00 37 TYR A N 9
ATOM 14714 C CA . TYR A 1 43 ? 1.113 -16.515 -3.313 1.00 0.00 37 TYR A CA 9
ATOM 14715 C C . TYR A 1 43 ? 2.206 -16.502 -2.352 1.00 0.00 37 TYR A C 9
ATOM 14716 O O . TYR A 1 43 ? 3.049 -17.309 -2.422 1.00 0.00 37 TYR A O 9
ATOM 14734 N N . ILE A 1 44 ? 2.151 -15.683 -1.381 1.00 0.00 38 ILE A N 9
ATOM 14735 C CA . ILE A 1 44 ? 3.277 -15.575 -0.513 1.00 0.00 38 ILE A CA 9
ATOM 14736 C C . ILE A 1 44 ? 3.313 -16.699 0.471 1.00 0.00 38 ILE A C 9
ATOM 14737 O O . ILE A 1 44 ? 4.380 -17.160 0.892 1.00 0.00 38 ILE A O 9
ATOM 14753 N N . GLY A 1 45 ? 2.144 -17.215 0.730 1.00 0.00 39 GLY A N 9
ATOM 14754 C CA . GLY A 1 45 ? 2.045 -18.428 1.451 1.00 0.00 39 GLY A CA 9
ATOM 14755 C C . GLY A 1 45 ? 2.765 -19.543 0.673 1.00 0.00 39 GLY A C 9
ATOM 14756 O O . GLY A 1 45 ? 3.701 -20.163 1.165 1.00 0.00 39 GLY A O 9
ATOM 14760 N N . THR A 1 46 ? 2.432 -19.655 -0.598 1.00 0.00 40 THR A N 9
ATOM 14761 C CA . THR A 1 46 ? 2.874 -20.731 -1.424 1.00 0.00 40 THR A CA 9
ATOM 14762 C C . THR A 1 46 ? 4.248 -20.461 -2.059 1.00 0.00 40 THR A C 9
ATOM 14763 O O . THR A 1 46 ? 5.197 -21.163 -1.762 1.00 0.00 40 THR A O 9
ATOM 14774 N N . LEU A 1 47 ? 4.372 -19.417 -2.887 1.00 0.00 41 LEU A N 9
ATOM 14775 C CA . LEU A 1 47 ? 5.561 -19.104 -3.647 1.00 0.00 41 LEU A CA 9
ATOM 14776 C C . LEU A 1 47 ? 6.778 -18.769 -2.756 1.00 0.00 41 LEU A C 9
ATOM 14777 O O . LEU A 1 47 ? 7.887 -18.906 -3.192 1.00 0.00 41 LEU A O 9
ATOM 14793 N N . THR A 1 48 ? 6.546 -18.336 -1.517 1.00 0.00 42 THR A N 9
ATOM 14794 C CA . THR A 1 48 ? 7.658 -18.097 -0.588 1.00 0.00 42 THR A CA 9
ATOM 14795 C C . THR A 1 48 ? 8.074 -19.385 0.075 1.00 0.00 42 THR A C 9
ATOM 14796 O O . THR A 1 48 ? 9.256 -19.695 0.220 1.00 0.00 42 THR A O 9
ATOM 14807 N N . GLU A 1 49 ? 7.090 -20.139 0.434 1.00 0.00 43 GLU A N 9
ATOM 14808 C CA . GLU A 1 49 ? 7.329 -21.458 0.997 1.00 0.00 43 GLU A CA 9
ATOM 14809 C C . GLU A 1 49 ? 7.777 -22.459 -0.064 1.00 0.00 43 GLU A C 9
ATOM 14810 O O . GLU A 1 49 ? 8.031 -23.624 0.226 1.00 0.00 43 GLU A O 9
ATOM 14822 N N . LEU A 1 50 ? 7.876 -21.995 -1.301 1.00 0.00 44 LEU A N 9
ATOM 14823 C CA . LEU A 1 50 ? 8.366 -22.787 -2.370 1.00 0.00 44 LEU A CA 9
ATOM 14824 C C . LEU A 1 50 ? 9.674 -22.219 -2.901 1.00 0.00 44 LEU A C 9
ATOM 14825 O O . LEU A 1 50 ? 10.482 -22.951 -3.460 1.00 0.00 44 LEU A O 9
ATOM 14841 N N . GLN A 1 51 ? 9.890 -20.921 -2.668 1.00 0.00 45 GLN A N 9
ATOM 14842 C CA . GLN A 1 51 ? 11.015 -20.194 -3.267 1.00 0.00 45 GLN A CA 9
ATOM 14843 C C . GLN A 1 51 ? 11.065 -18.758 -2.820 1.00 0.00 45 GLN A C 9
ATOM 14844 O O . GLN A 1 51 ? 10.283 -18.334 -1.994 1.00 0.00 45 GLN A O 9
ATOM 14858 N N . GLY A 1 52 ? 12.003 -18.009 -3.340 1.00 0.00 46 GLY A N 9
ATOM 14859 C CA . GLY A 1 52 ? 12.105 -16.617 -3.006 1.00 0.00 46 GLY A CA 9
ATOM 14860 C C . GLY A 1 52 ? 11.284 -15.787 -3.929 1.00 0.00 46 GLY A C 9
ATOM 14861 O O . GLY A 1 52 ? 11.591 -14.648 -4.135 1.00 0.00 46 GLY A O 9
ATOM 14865 N N . SER A 1 53 ? 10.290 -16.422 -4.545 1.00 0.00 47 SER A N 9
ATOM 14866 C CA . SER A 1 53 ? 9.365 -15.777 -5.421 1.00 0.00 47 SER A CA 9
ATOM 14867 C C . SER A 1 53 ? 8.790 -14.494 -4.810 1.00 0.00 47 SER A C 9
ATOM 14868 O O . SER A 1 53 ? 8.303 -13.679 -5.516 1.00 0.00 47 SER A O 9
ATOM 14876 N N . GLU A 1 54 ? 8.672 -14.412 -3.493 1.00 0.00 48 GLU A N 9
ATOM 14877 C CA . GLU A 1 54 ? 8.439 -13.089 -2.820 1.00 0.00 48 GLU A CA 9
ATOM 14878 C C . GLU A 1 54 ? 9.241 -11.909 -3.529 1.00 0.00 48 GLU A C 9
ATOM 14879 O O . GLU A 1 54 ? 8.862 -10.756 -3.472 1.00 0.00 48 GLU A O 9
ATOM 14891 N N . GLN A 1 55 ? 10.354 -12.257 -4.161 1.00 0.00 49 GLN A N 9
ATOM 14892 C CA . GLN A 1 55 ? 11.102 -11.382 -5.079 1.00 0.00 49 GLN A CA 9
ATOM 14893 C C . GLN A 1 55 ? 10.103 -10.747 -6.090 1.00 0.00 49 GLN A C 9
ATOM 14894 O O . GLN A 1 55 ? 9.997 -9.526 -6.211 1.00 0.00 49 GLN A O 9
ATOM 14908 N N . LEU A 1 56 ? 9.344 -11.626 -6.754 1.00 0.00 50 LEU A N 9
ATOM 14909 C CA . LEU A 1 56 ? 8.311 -11.345 -7.707 1.00 0.00 50 LEU A CA 9
ATOM 14910 C C . LEU A 1 56 ? 7.351 -10.461 -7.060 1.00 0.00 50 LEU A C 9
ATOM 14911 O O . LEU A 1 56 ? 7.035 -9.398 -7.576 1.00 0.00 50 LEU A O 9
ATOM 14927 N N . LEU A 1 57 ? 6.947 -10.904 -5.876 1.00 0.00 51 LEU A N 9
ATOM 14928 C CA . LEU A 1 57 ? 5.983 -10.247 -5.051 1.00 0.00 51 LEU A CA 9
ATOM 14929 C C . LEU A 1 57 ? 6.176 -8.762 -5.000 1.00 0.00 51 LEU A C 9
ATOM 14930 O O . LEU A 1 57 ? 5.233 -8.048 -5.111 1.00 0.00 51 LEU A O 9
ATOM 14946 N N . TYR A 1 58 ? 7.387 -8.313 -5.001 1.00 0.00 52 TYR A N 9
ATOM 14947 C CA . TYR A 1 58 ? 7.720 -6.938 -4.851 1.00 0.00 52 TYR A CA 9
ATOM 14948 C C . TYR A 1 58 ? 7.412 -6.177 -6.116 1.00 0.00 52 TYR A C 9
ATOM 14949 O O . TYR A 1 58 ? 6.680 -5.195 -6.099 1.00 0.00 52 TYR A O 9
ATOM 14967 N N . LEU A 1 59 ? 7.909 -6.714 -7.211 1.00 0.00 53 LEU A N 9
ATOM 14968 C CA . LEU A 1 59 ? 7.733 -5.961 -8.434 1.00 0.00 53 LEU A CA 9
ATOM 14969 C C . LEU A 1 59 ? 6.312 -6.012 -8.879 1.00 0.00 53 LEU A C 9
ATOM 14970 O O . LEU A 1 59 ? 5.752 -5.009 -9.310 1.00 0.00 53 LEU A O 9
ATOM 14986 N N . LYS A 1 60 ? 5.699 -7.145 -8.693 1.00 0.00 54 LYS A N 9
ATOM 14987 C CA . LYS A 1 60 ? 4.315 -7.211 -9.004 1.00 0.00 54 LYS A CA 9
ATOM 14988 C C . LYS A 1 60 ? 3.442 -6.475 -8.039 1.00 0.00 54 LYS A C 9
ATOM 14989 O O . LYS A 1 60 ? 2.679 -5.720 -8.467 1.00 0.00 54 LYS A O 9
ATOM 15008 N N . GLU A 1 61 ? 3.650 -6.632 -6.757 1.00 0.00 55 GLU A N 9
ATOM 15009 C CA . GLU A 1 61 ? 2.734 -6.006 -5.788 1.00 0.00 55 GLU A CA 9
ATOM 15010 C C . GLU A 1 61 ? 2.612 -4.519 -5.998 1.00 0.00 55 GLU A C 9
ATOM 15011 O O . GLU A 1 61 ? 1.584 -4.020 -6.402 1.00 0.00 55 GLU A O 9
ATOM 15023 N N . ILE A 1 62 ? 3.668 -3.855 -5.774 1.00 0.00 56 ILE A N 9
ATOM 15024 C CA . ILE A 1 62 ? 3.639 -2.414 -5.815 1.00 0.00 56 ILE A CA 9
ATOM 15025 C C . ILE A 1 62 ? 3.483 -1.832 -7.231 1.00 0.00 56 ILE A C 9
ATOM 15026 O O . ILE A 1 62 ? 3.351 -0.622 -7.374 1.00 0.00 56 ILE A O 9
ATOM 15042 N N . SER A 1 63 ? 3.541 -2.664 -8.266 1.00 0.00 57 SER A N 9
ATOM 15043 C CA . SER A 1 63 ? 3.236 -2.180 -9.613 1.00 0.00 57 SER A CA 9
ATOM 15044 C C . SER A 1 63 ? 1.782 -2.565 -9.944 1.00 0.00 57 SER A C 9
ATOM 15045 O O . SER A 1 63 ? 1.060 -1.853 -10.637 1.00 0.00 57 SER A O 9
ATOM 15053 N N . HIS A 1 64 ? 1.409 -3.716 -9.451 1.00 0.00 58 HIS A N 9
ATOM 15054 C CA . HIS A 1 64 ? 0.102 -4.275 -9.569 1.00 0.00 58 HIS A CA 9
ATOM 15055 C C . HIS A 1 64 ? -0.831 -3.719 -8.528 1.00 0.00 58 HIS A C 9
ATOM 15056 O O . HIS A 1 64 ? -1.498 -2.740 -8.818 1.00 0.00 58 HIS A O 9
ATOM 15070 N N . ALA A 1 65 ? -0.877 -4.202 -7.305 1.00 0.00 59 ALA A N 9
ATOM 15071 C CA . ALA A 1 65 ? -1.835 -3.956 -6.271 1.00 0.00 59 ALA A CA 9
ATOM 15072 C C . ALA A 1 65 ? -1.698 -2.581 -5.671 1.00 0.00 59 ALA A C 9
ATOM 15073 O O . ALA A 1 65 ? -2.633 -1.763 -5.771 1.00 0.00 59 ALA A O 9
ATOM 15080 N N . LEU A 1 66 ? -0.555 -2.320 -5.042 1.00 0.00 60 LEU A N 9
ATOM 15081 C CA . LEU A 1 66 ? -0.331 -1.045 -4.398 1.00 0.00 60 LEU A CA 9
ATOM 15082 C C . LEU A 1 66 ? -0.463 0.086 -5.375 1.00 0.00 60 LEU A C 9
ATOM 15083 O O . LEU A 1 66 ? -1.193 1.020 -5.131 1.00 0.00 60 LEU A O 9
ATOM 15099 N N . LYS A 1 67 ? 0.137 -0.055 -6.528 1.00 0.00 61 LYS A N 9
ATOM 15100 C CA . LYS A 1 67 ? 0.062 0.983 -7.540 1.00 0.00 61 LYS A CA 9
ATOM 15101 C C . LYS A 1 67 ? -1.384 1.194 -8.005 1.00 0.00 61 LYS A C 9
ATOM 15102 O O . LYS A 1 67 ? -1.765 2.301 -8.357 1.00 0.00 61 LYS A O 9
ATOM 15121 N N . SER A 1 68 ? -2.230 0.187 -7.844 1.00 0.00 62 SER A N 9
ATOM 15122 C CA . SER A 1 68 ? -3.597 0.271 -8.286 1.00 0.00 62 SER A CA 9
ATOM 15123 C C . SER A 1 68 ? -4.476 0.948 -7.254 1.00 0.00 62 SER A C 9
ATOM 15124 O O . SER A 1 68 ? -5.025 2.051 -7.483 1.00 0.00 62 SER A O 9
ATOM 15132 N N . SER A 1 69 ? -4.530 0.357 -6.090 1.00 0.00 63 SER A N 9
ATOM 15133 C CA . SER A 1 69 ? -5.405 0.791 -5.090 1.00 0.00 63 SER A CA 9
ATOM 15134 C C . SER A 1 69 ? -4.868 2.078 -4.535 1.00 0.00 63 SER A C 9
ATOM 15135 O O . SER A 1 69 ? -5.614 2.991 -4.342 1.00 0.00 63 SER A O 9
ATOM 15143 N N . ALA A 1 70 ? -3.552 2.171 -4.364 1.00 0.00 64 ALA A N 9
ATOM 15144 C CA . ALA A 1 70 ? -2.990 3.370 -3.736 1.00 0.00 6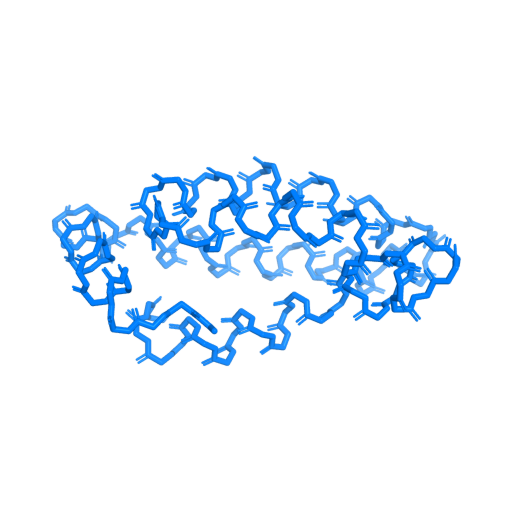4 ALA A CA 9
ATOM 15145 C C . ALA A 1 70 ? -3.151 4.583 -4.621 1.00 0.00 64 ALA A C 9
ATOM 15146 O O . ALA A 1 70 ? -3.356 5.644 -4.139 1.00 0.00 64 ALA A O 9
ATOM 15153 N N . ALA A 1 71 ? -3.150 4.416 -5.921 1.00 0.00 65 ALA A N 9
ATOM 15154 C CA . ALA A 1 71 ? -3.353 5.519 -6.843 1.00 0.00 65 ALA A CA 9
ATOM 15155 C C . ALA A 1 71 ? -4.775 6.045 -6.673 1.00 0.00 65 ALA A C 9
ATOM 15156 O O . ALA A 1 71 ? -5.095 7.166 -7.076 1.00 0.00 65 ALA A O 9
ATOM 15163 N N . SER A 1 72 ? -5.635 5.212 -6.111 1.00 0.00 66 SER A N 9
ATOM 15164 C CA . SER A 1 72 ? -6.962 5.630 -5.770 1.00 0.00 66 SER A CA 9
ATOM 15165 C C . SER A 1 72 ? -7.091 5.968 -4.261 1.00 0.00 66 SER A C 9
ATOM 15166 O O . SER A 1 72 ? -7.666 6.988 -3.925 1.00 0.00 66 SER A O 9
ATOM 15174 N N . PHE A 1 73 ? -6.550 5.144 -3.346 1.00 0.00 67 PHE A N 9
ATOM 15175 C CA . PHE A 1 73 ? -6.832 5.355 -1.898 1.00 0.00 67 PHE A CA 9
ATOM 15176 C C . PHE A 1 73 ? -5.674 6.027 -1.128 1.00 0.00 67 PHE A C 9
ATOM 15177 O O . PHE A 1 73 ? -5.730 6.255 0.085 1.00 0.00 67 PHE A O 9
ATOM 15194 N N . GLY A 1 74 ? -4.666 6.374 -1.842 1.00 0.00 68 GLY A N 9
ATOM 15195 C CA . GLY A 1 74 ? -3.476 6.919 -1.242 1.00 0.00 68 GLY A CA 9
ATOM 15196 C C . GLY A 1 74 ? -2.655 7.561 -2.289 1.00 0.00 68 GLY A C 9
ATOM 15197 O O . GLY A 1 74 ? -1.432 7.434 -2.328 1.00 0.00 68 GLY A O 9
ATOM 15201 N N . ALA A 1 75 ? -3.380 8.292 -3.101 1.00 0.00 69 ALA A N 9
ATOM 15202 C CA . ALA A 1 75 ? -2.837 8.967 -4.274 1.00 0.00 69 ALA A CA 9
ATOM 15203 C C . ALA A 1 75 ? -1.917 10.138 -3.892 1.00 0.00 69 ALA A C 9
ATOM 15204 O O . ALA A 1 75 ? -1.726 11.073 -4.670 1.00 0.00 69 ALA A O 9
ATOM 15211 N N . ASP A 1 76 ? -1.346 10.062 -2.706 1.00 0.00 70 ASP A N 9
ATOM 15212 C CA . ASP A 1 76 ? -0.489 11.067 -2.171 1.00 0.00 70 ASP A CA 9
ATOM 15213 C C . ASP A 1 76 ? 0.868 10.375 -2.005 1.00 0.00 70 ASP A C 9
ATOM 15214 O O . ASP A 1 76 ? 1.403 9.809 -2.992 1.00 0.00 70 ASP A O 9
ATOM 15223 N N . ARG A 1 77 ? 1.418 10.263 -0.820 1.00 0.00 71 ARG A N 9
ATOM 15224 C CA . ARG A 1 77 ? 2.698 9.725 -0.498 1.00 0.00 71 ARG A CA 9
ATOM 15225 C C . ARG A 1 77 ? 2.824 8.215 -0.561 1.00 0.00 71 ARG A C 9
ATOM 15226 O O . ARG A 1 77 ? 3.749 7.756 -1.141 1.00 0.00 71 ARG A O 9
ATOM 15247 N N . LEU A 1 78 ? 1.930 7.411 0.005 1.00 0.00 72 LEU A N 9
ATOM 15248 C CA . LEU A 1 78 ? 2.172 5.932 -0.062 1.00 0.00 72 LEU A CA 9
ATOM 15249 C C . LEU A 1 78 ? 2.266 5.465 -1.510 1.00 0.00 72 LEU A C 9
ATOM 15250 O O . LEU A 1 78 ? 2.877 4.475 -1.826 1.00 0.00 72 LEU A O 9
ATOM 15266 N N . CYS A 1 79 ? 1.699 6.268 -2.346 1.00 0.00 73 CYS A N 9
ATOM 15267 C CA . CYS A 1 79 ? 1.735 5.930 -3.744 1.00 0.00 73 CYS A CA 9
ATOM 15268 C C . CYS A 1 79 ? 3.195 6.003 -4.275 1.00 0.00 73 CYS A C 9
ATOM 15269 O O . CYS A 1 79 ? 3.809 4.983 -4.597 1.00 0.00 73 CYS A O 9
ATOM 15277 N N . GLU A 1 80 ? 3.824 7.151 -4.156 1.00 0.00 74 GLU A N 9
ATOM 15278 C CA . GLU A 1 80 ? 5.161 7.314 -4.786 1.00 0.00 74 GLU A CA 9
ATOM 15279 C C . GLU A 1 80 ? 6.264 7.342 -3.758 1.00 0.00 74 GLU A C 9
ATOM 15280 O O . GLU A 1 80 ? 7.407 6.901 -3.991 1.00 0.00 74 GLU A O 9
ATOM 15292 N N . ARG A 1 81 ? 5.888 7.826 -2.623 1.00 0.00 75 ARG A N 9
ATOM 15293 C CA . ARG A 1 81 ? 6.764 7.980 -1.509 1.00 0.00 75 ARG A CA 9
ATOM 15294 C C . ARG A 1 81 ? 6.887 6.609 -0.821 1.00 0.00 75 ARG A C 9
ATOM 15295 O O . ARG A 1 81 ? 7.765 6.389 -0.064 1.00 0.00 75 ARG A O 9
ATOM 15316 N N . ALA A 1 82 ? 5.997 5.679 -1.040 1.00 0.00 76 ALA A N 9
ATOM 15317 C CA . ALA A 1 82 ? 6.299 4.384 -0.456 1.00 0.00 76 ALA A CA 9
ATOM 15318 C C . ALA A 1 82 ? 7.163 3.699 -1.460 1.00 0.00 76 ALA A C 9
ATOM 15319 O O . ALA A 1 82 ? 8.031 2.937 -1.138 1.00 0.00 76 ALA A O 9
ATOM 15326 N N . ILE A 1 83 ? 6.799 3.976 -2.689 1.00 0.00 77 ILE A N 9
ATOM 15327 C CA . ILE A 1 83 ? 7.699 3.356 -3.664 1.00 0.00 77 ILE A CA 9
ATOM 15328 C C . ILE A 1 83 ? 9.234 3.701 -3.498 1.00 0.00 77 ILE A C 9
ATOM 15329 O O . ILE A 1 83 ? 10.019 2.859 -2.955 1.00 0.00 77 ILE A O 9
ATOM 15345 N N . ALA A 1 84 ? 9.702 4.875 -3.936 1.00 0.00 78 ALA A N 9
ATOM 15346 C CA . ALA A 1 84 ? 11.116 5.231 -3.670 1.00 0.00 78 ALA A CA 9
ATOM 15347 C C . ALA A 1 84 ? 11.553 5.280 -2.219 1.00 0.00 78 ALA A C 9
ATOM 15348 O O . ALA A 1 84 ? 12.708 4.960 -1.897 1.00 0.00 78 ALA A O 9
ATOM 15355 N N . ILE A 1 85 ? 10.648 5.592 -1.344 1.00 0.00 79 ILE A N 9
ATOM 15356 C CA . ILE A 1 85 ? 11.031 5.986 -0.005 1.00 0.00 79 ILE A CA 9
ATOM 15357 C C . ILE A 1 85 ? 10.908 4.847 0.995 1.00 0.00 79 ILE A C 9
ATOM 15358 O O . ILE A 1 85 ? 11.449 4.907 2.142 1.00 0.00 79 ILE A O 9
ATOM 15374 N N . ASP A 1 86 ? 10.551 3.697 0.476 1.00 0.00 80 ASP A N 9
ATOM 15375 C CA . ASP A 1 86 ? 10.500 2.542 1.273 1.00 0.00 80 ASP A CA 9
ATOM 15376 C C . ASP A 1 86 ? 11.673 1.788 1.116 1.00 0.00 80 ASP A C 9
ATOM 15377 O O . ASP A 1 86 ? 12.347 1.575 2.112 1.00 0.00 80 ASP A O 9
ATOM 15386 N N . LYS A 1 87 ? 11.993 1.472 -0.136 1.00 0.00 81 LYS A N 9
ATOM 15387 C CA . LYS A 1 87 ? 13.181 0.714 -0.381 1.00 0.00 81 LYS A CA 9
ATOM 15388 C C . LYS A 1 87 ? 14.343 1.343 0.378 1.00 0.00 81 LYS A C 9
ATOM 15389 O O . LYS A 1 87 ? 14.878 0.699 1.295 1.00 0.00 81 LYS A O 9
ATOM 15408 N N . LYS A 1 88 ? 14.666 2.615 0.054 1.00 0.00 82 LYS A N 9
ATOM 15409 C CA . LYS A 1 88 ? 15.697 3.364 0.763 1.00 0.00 82 LYS A CA 9
ATOM 15410 C C . LYS A 1 88 ? 15.819 3.146 2.279 1.00 0.00 82 LYS A C 9
ATOM 15411 O O . LYS A 1 88 ? 16.816 2.562 2.727 1.00 0.00 82 LYS A O 9
ATOM 15430 N N . ALA A 1 89 ? 14.816 3.326 3.112 1.00 0.00 83 ALA A N 9
ATOM 15431 C CA . ALA A 1 89 ? 15.096 3.245 4.499 1.00 0.00 83 ALA A CA 9
ATOM 15432 C C . ALA A 1 89 ? 14.005 2.578 5.156 1.00 0.00 83 ALA A C 9
ATOM 15433 O O . ALA A 1 89 ? 14.202 2.062 6.167 1.00 0.00 83 ALA A O 9
ATOM 15440 N N . LYS A 1 90 ? 12.821 2.794 4.675 1.00 0.00 84 LYS A N 9
ATOM 15441 C CA . LYS A 1 90 ? 11.770 1.945 5.211 1.00 0.00 84 LYS A CA 9
ATOM 15442 C C . LYS A 1 90 ? 12.172 0.504 5.216 1.00 0.00 84 LYS A C 9
ATOM 15443 O O . LYS A 1 90 ? 12.007 -0.151 6.235 1.00 0.00 84 LYS A O 9
ATOM 15462 N N . ALA A 1 91 ? 12.736 -0.008 4.132 1.00 0.00 85 ALA A N 9
ATOM 15463 C CA . ALA A 1 91 ? 13.165 -1.339 4.149 1.00 0.00 85 ALA A CA 9
ATOM 15464 C C . ALA A 1 91 ? 14.497 -1.415 4.844 1.00 0.00 85 ALA A C 9
ATOM 15465 O O . ALA A 1 91 ? 14.731 -2.391 5.581 1.00 0.00 85 ALA A O 9
ATOM 15472 N N . ASN A 1 92 ? 15.397 -0.405 4.687 1.00 0.00 86 ASN A N 9
ATOM 15473 C CA . ASN A 1 92 ? 16.612 -0.469 5.477 1.00 0.00 86 ASN A CA 9
ATOM 15474 C C . ASN A 1 92 ? 16.437 -0.387 6.995 1.00 0.00 86 ASN A C 9
ATOM 15475 O O . ASN A 1 92 ? 17.305 -0.833 7.734 1.00 0.00 86 ASN A O 9
ATOM 15486 N N . GLN A 1 93 ? 15.338 0.182 7.450 1.00 0.00 87 GLN A N 9
ATOM 15487 C CA . GLN A 1 93 ? 15.039 0.335 8.856 1.00 0.00 87 GLN A CA 9
ATOM 15488 C C . GLN A 1 93 ? 14.231 -0.854 9.333 1.00 0.00 87 GLN A C 9
ATOM 15489 O O . GLN A 1 93 ? 14.262 -1.200 10.511 1.00 0.00 87 GLN A O 9
ATOM 15503 N N . LEU A 1 94 ? 13.468 -1.449 8.416 1.00 0.00 88 LEU A N 9
ATOM 15504 C CA . LEU A 1 94 ? 12.615 -2.623 8.610 1.00 0.00 88 LEU A CA 9
ATOM 15505 C C . LEU A 1 94 ? 13.374 -3.828 9.147 1.00 0.00 88 LEU A C 9
ATOM 15506 O O . LEU A 1 94 ? 12.780 -4.693 9.783 1.00 0.00 88 LEU A O 9
ATOM 15522 N N . GLN A 1 95 ? 14.686 -3.894 8.951 1.00 0.00 89 GLN A N 9
ATOM 15523 C CA . GLN A 1 95 ? 15.532 -5.050 9.225 1.00 0.00 89 GLN A CA 9
ATOM 15524 C C . GLN A 1 95 ? 16.914 -4.538 9.461 1.00 0.00 89 GLN A C 9
ATOM 15525 O O . GLN A 1 95 ? 17.270 -3.485 8.933 1.00 0.00 89 GLN A O 9
ATOM 15539 N N . GLU A 1 96 ? 17.724 -5.270 10.194 1.00 0.00 90 GLU A N 9
ATOM 15540 C CA . GLU A 1 96 ? 19.122 -4.901 10.324 1.00 0.00 90 GLU A CA 9
ATOM 15541 C C . GLU A 1 96 ? 19.845 -5.363 9.032 1.00 0.00 90 GLU A C 9
ATOM 15542 O O . GLU A 1 96 ? 21.036 -5.128 8.830 1.00 0.00 90 GLU A O 9
ATOM 15554 N N . GLN A 1 97 ? 19.071 -6.020 8.163 1.00 0.00 91 GLN A N 9
ATOM 15555 C CA . GLN A 1 97 ? 19.530 -6.502 6.864 1.00 0.00 91 GLN A CA 9
ATOM 15556 C C . GLN A 1 97 ? 19.098 -5.514 5.785 1.00 0.00 91 GLN A C 9
ATOM 15557 O O . GLN A 1 97 ? 19.457 -5.668 4.617 1.00 0.00 91 GLN A O 9
ATOM 15571 N N . GLY A 1 98 ? 18.379 -4.462 6.209 1.00 0.00 92 GLY A N 9
ATOM 15572 C CA . GLY A 1 98 ? 17.714 -3.487 5.343 1.00 0.00 92 GLY A CA 9
ATOM 15573 C C . GLY A 1 98 ? 17.283 -3.851 3.926 1.00 0.00 92 GLY A C 9
ATOM 15574 O O . GLY A 1 98 ? 17.532 -3.070 3.018 1.00 0.00 92 GLY A O 9
ATOM 15578 N N . MET A 1 99 ? 16.729 -5.026 3.747 1.00 0.00 93 MET A N 9
ATOM 15579 C CA . MET A 1 99 ? 16.237 -5.540 2.460 1.00 0.00 93 MET A CA 9
ATOM 15580 C C . MET A 1 99 ? 16.846 -6.812 2.024 1.00 0.00 93 MET A C 9
ATOM 15581 O O . MET A 1 99 ? 18.048 -6.913 1.745 1.00 0.00 93 MET A O 9
ATOM 15595 N N . GLU A 1 100 ? 15.976 -7.789 2.008 1.00 0.00 94 GLU A N 9
ATOM 15596 C CA . GLU A 1 100 ? 16.335 -9.146 1.848 1.00 0.00 94 GLU A CA 9
ATOM 15597 C C . GLU A 1 100 ? 15.084 -10.051 1.680 1.00 0.00 94 GLU A C 9
ATOM 15598 O O . GLU A 1 100 ? 15.157 -11.079 0.989 1.00 0.00 94 GLU A O 9
ATOM 15610 N N . THR A 1 101 ? 13.925 -9.626 2.244 1.00 0.00 95 THR A N 9
ATOM 15611 C CA . THR A 1 101 ? 12.675 -10.426 2.261 1.00 0.00 95 THR A CA 9
ATOM 15612 C C . THR A 1 101 ? 11.668 -9.882 3.265 1.00 0.00 95 THR A C 9
ATOM 15613 O O . THR A 1 101 ? 10.459 -9.823 2.999 1.00 0.00 95 THR A O 9
ATOM 15624 N N . SER A 1 102 ? 12.164 -9.429 4.394 1.00 0.00 96 SER A N 9
ATOM 15625 C CA . SER A 1 102 ? 11.326 -9.044 5.496 1.00 0.00 96 SER A CA 9
ATOM 15626 C C . SER A 1 102 ? 10.569 -7.756 5.226 1.00 0.00 96 SER A C 9
ATOM 15627 O O . SER A 1 102 ? 9.694 -7.378 5.989 1.00 0.00 96 SER A O 9
ATOM 15635 N N . GLU A 1 103 ? 10.905 -7.108 4.140 1.00 0.00 97 GLU A N 9
ATOM 15636 C CA . GLU A 1 103 ? 10.283 -5.848 3.774 1.00 0.00 97 GLU A CA 9
ATOM 15637 C C . GLU A 1 103 ? 9.147 -6.074 2.764 1.00 0.00 97 GLU A C 9
ATOM 15638 O O . GLU A 1 103 ? 8.102 -5.442 2.829 1.00 0.00 97 GLU A O 9
ATOM 15650 N N . MET A 1 104 ? 9.368 -6.958 1.828 1.00 0.00 98 MET A N 9
ATOM 15651 C CA . MET A 1 104 ? 8.364 -7.337 0.861 1.00 0.00 98 MET A CA 9
ATOM 15652 C C . MET A 1 104 ? 7.209 -8.102 1.521 1.00 0.00 98 MET A C 9
ATOM 15653 O O . MET A 1 104 ? 6.050 -7.872 1.215 1.00 0.00 98 MET A O 9
ATOM 15667 N N . LEU A 1 105 ? 7.525 -9.007 2.435 1.00 0.00 99 LEU A N 9
ATOM 15668 C CA . LEU A 1 105 ? 6.455 -9.664 3.224 1.00 0.00 99 LEU A CA 9
ATOM 15669 C C . LEU A 1 105 ? 5.782 -8.628 4.157 1.00 0.00 99 LEU A C 9
ATOM 15670 O O . LEU A 1 105 ? 4.575 -8.700 4.497 1.00 0.00 99 LEU A O 9
ATOM 15686 N N . ALA A 1 106 ? 6.602 -7.660 4.546 1.00 0.00 100 ALA A N 9
ATOM 15687 C CA . ALA A 1 106 ? 6.172 -6.575 5.424 1.00 0.00 100 ALA A CA 9
ATOM 15688 C C . ALA A 1 106 ? 5.013 -5.823 4.832 1.00 0.00 100 ALA A C 9
ATOM 15689 O O . ALA A 1 106 ? 4.165 -5.342 5.565 1.00 0.00 100 ALA A O 9
ATOM 15696 N N . LEU A 1 107 ? 4.927 -5.800 3.502 1.00 0.00 101 LEU A N 9
ATOM 15697 C CA . LEU A 1 107 ? 3.869 -5.131 2.777 1.00 0.00 101 LEU A CA 9
ATOM 15698 C C . LEU A 1 107 ? 2.513 -5.596 3.251 1.00 0.00 101 LEU A C 9
ATOM 15699 O O . LEU A 1 107 ? 1.585 -4.802 3.345 1.00 0.00 101 LEU A O 9
ATOM 15715 N N . LEU A 1 108 ? 2.409 -6.852 3.628 1.00 0.00 102 LEU A N 9
ATOM 15716 C CA . LEU A 1 108 ? 1.186 -7.375 4.140 1.00 0.00 102 LEU A CA 9
ATOM 15717 C C . LEU A 1 108 ? 0.897 -6.839 5.525 1.00 0.00 102 LEU A C 9
ATOM 15718 O O . LEU A 1 108 ? -0.197 -6.328 5.761 1.00 0.00 102 LEU A O 9
ATOM 15734 N N . HIS A 1 109 ? 1.854 -6.950 6.453 1.00 0.00 103 HIS A N 9
ATOM 15735 C CA . HIS A 1 109 ? 1.552 -6.497 7.810 1.00 0.00 103 HIS A CA 9
ATOM 15736 C C . HIS A 1 109 ? 1.203 -4.991 7.787 1.00 0.00 103 HIS A C 9
ATOM 15737 O O . HIS A 1 109 ? 0.316 -4.537 8.488 1.00 0.00 103 HIS A O 9
ATOM 15751 N N . ILE A 1 110 ? 1.848 -4.261 6.891 1.00 0.00 104 ILE A N 9
ATOM 15752 C CA . ILE A 1 110 ? 1.606 -2.820 6.802 1.00 0.00 104 ILE A CA 9
ATOM 15753 C C . ILE A 1 110 ? 0.265 -2.516 6.126 1.00 0.00 104 ILE A C 9
ATOM 15754 O O . ILE A 1 110 ? -0.480 -1.642 6.567 1.00 0.00 104 ILE A O 9
ATOM 15770 N N . THR A 1 111 ? -0.080 -3.297 5.134 1.00 0.00 105 THR A N 9
ATOM 15771 C CA . THR A 1 111 ? -1.337 -3.061 4.444 1.00 0.00 105 THR A CA 9
ATOM 15772 C C . THR A 1 111 ? -2.527 -3.467 5.315 1.00 0.00 105 THR A C 9
ATOM 15773 O O . THR A 1 111 ? -3.609 -2.896 5.211 1.00 0.00 105 THR A O 9
ATOM 15784 N N . ARG A 1 112 ? -2.329 -4.439 6.173 1.00 0.00 106 ARG A N 9
ATOM 15785 C CA . ARG A 1 112 ? -3.434 -4.882 6.967 1.00 0.00 106 ARG A CA 9
ATOM 15786 C C . ARG A 1 112 ? -3.521 -4.102 8.252 1.00 0.00 106 ARG A C 9
ATOM 15787 O O . ARG A 1 112 ? -4.572 -3.667 8.587 1.00 0.00 106 ARG A O 9
ATOM 15808 N N . ASP A 1 113 ? -2.393 -3.873 8.913 1.00 0.00 107 ASP A N 9
ATOM 15809 C CA . ASP A 1 113 ? -2.363 -3.220 10.235 1.00 0.00 107 ASP A CA 9
ATOM 15810 C C . ASP A 1 113 ? -2.459 -1.705 10.156 1.00 0.00 107 ASP A C 9
ATOM 15811 O O . ASP A 1 113 ? -3.305 -1.078 10.806 1.00 0.00 107 ASP A O 9
ATOM 15820 N N . ALA A 1 114 ? -1.638 -1.118 9.320 1.00 0.00 108 ALA A N 9
ATOM 15821 C CA . ALA A 1 114 ? -1.560 0.322 9.250 1.00 0.00 108 ALA A CA 9
ATOM 15822 C C . ALA A 1 114 ? -2.793 0.890 8.589 1.00 0.00 108 ALA A C 9
ATOM 15823 O O . ALA A 1 114 ? -3.421 1.771 9.124 1.00 0.00 108 ALA A O 9
ATOM 15830 N N . TYR A 1 115 ? -3.208 0.270 7.501 1.00 0.00 109 TYR A N 9
ATOM 15831 C CA . TYR A 1 115 ? -4.381 0.746 6.741 1.00 0.00 109 TYR A CA 9
ATOM 15832 C C . TYR A 1 115 ? -5.648 0.472 7.552 1.00 0.00 109 TYR A C 9
ATOM 15833 O O . TYR A 1 115 ? -6.650 1.170 7.442 1.00 0.00 109 TYR A O 9
ATOM 15851 N N . ARG A 1 116 ? -5.520 -0.566 8.346 1.00 0.00 110 ARG A N 9
ATOM 15852 C CA . ARG A 1 116 ? -6.573 -0.887 9.325 1.00 0.00 110 ARG A CA 9
ATOM 15853 C C . ARG A 1 116 ? -6.964 0.343 10.168 1.00 0.00 110 ARG A C 9
ATOM 15854 O O . ARG A 1 116 ? -8.118 0.511 10.529 1.00 0.00 110 ARG A O 9
ATOM 15875 N N . SER A 1 117 ? -6.038 1.237 10.412 1.00 0.00 111 SER A N 9
ATOM 15876 C CA . SER A 1 117 ? -6.350 2.387 11.233 1.00 0.00 111 SER A CA 9
ATOM 15877 C C . SER A 1 117 ? -7.262 3.441 10.521 1.00 0.00 111 SER A C 9
ATOM 15878 O O . SER A 1 117 ? -7.865 4.283 11.196 1.00 0.00 111 SER A O 9
ATOM 15886 N N . TRP A 1 118 ? -7.394 3.401 9.175 1.00 0.00 112 TRP A N 9
ATOM 15887 C CA . TRP A 1 118 ? -8.130 4.484 8.468 1.00 0.00 112 TRP A CA 9
ATOM 15888 C C . TRP A 1 118 ? -8.938 4.001 7.241 1.00 0.00 112 TRP A C 9
ATOM 15889 O O . TRP A 1 118 ? -10.072 4.429 7.037 1.00 0.00 112 TRP A O 9
ATOM 15910 N N . THR A 1 119 ? -8.374 3.080 6.474 1.00 0.00 113 THR A N 9
ATOM 15911 C CA . THR A 1 119 ? -9.099 2.611 5.287 1.00 0.00 113 THR A CA 9
ATOM 15912 C C . THR A 1 119 ? -10.258 1.672 5.617 1.00 0.00 113 THR A C 9
ATOM 15913 O O . THR A 1 119 ? -11.346 1.818 5.057 1.00 0.00 113 THR A O 9
ATOM 15924 N N . ASN A 1 120 ? -10.048 0.758 6.541 1.00 0.00 114 ASN A N 9
ATOM 15925 C CA . ASN A 1 120 ? -11.058 -0.215 6.920 1.00 0.00 114 ASN A CA 9
ATOM 15926 C C . ASN A 1 120 ? -10.802 -0.642 8.338 1.00 0.00 114 ASN A C 9
ATOM 15927 O O . ASN A 1 120 ? -10.195 -1.707 8.552 1.00 0.00 114 ASN A O 9
ATOM 15939 N N . MET A 1 7 ? 3.131 2.666 9.634 1.00 0.00 1 MET A N 10
ATOM 15940 C CA . MET A 1 7 ? 1.691 2.995 9.621 1.00 0.00 1 MET A CA 10
ATOM 15941 C C . MET A 1 7 ? 1.465 3.949 8.446 1.00 0.00 1 MET A C 10
ATOM 15942 O O . MET A 1 7 ? 2.408 4.223 7.707 1.00 0.00 1 MET A O 10
ATOM 15956 N N . ASN A 1 8 ? 0.241 4.427 8.240 1.00 0.00 2 ASN A N 10
ATOM 15957 C CA . ASN A 1 8 ? -0.017 5.360 7.161 1.00 0.00 2 ASN A CA 10
ATOM 15958 C C . ASN A 1 8 ? 0.137 6.753 7.715 1.00 0.00 2 ASN A C 10
ATOM 15959 O O . ASN A 1 8 ? 1.223 7.310 7.619 1.00 0.00 2 ASN A O 10
ATOM 15970 N N . THR A 1 9 ? -0.981 7.290 8.260 1.00 0.00 3 THR A N 10
ATOM 15971 C CA . THR A 1 9 ? -1.062 8.514 9.068 1.00 0.00 3 THR A CA 10
ATOM 15972 C C . THR A 1 9 ? -2.372 9.304 8.805 1.00 0.00 3 THR A C 10
ATOM 15973 O O . THR A 1 9 ? -3.092 9.083 7.805 1.00 0.00 3 THR A O 10
ATOM 15984 N N . ASP A 1 10 ? -2.689 10.159 9.751 1.00 0.00 4 ASP A N 10
ATOM 15985 C CA . ASP A 1 10 ? -3.888 11.003 9.782 1.00 0.00 4 ASP A CA 10
ATOM 15986 C C . ASP A 1 10 ? -3.767 12.173 8.817 1.00 0.00 4 ASP A C 10
ATOM 15987 O O . ASP A 1 10 ? -3.356 13.257 9.212 1.00 0.00 4 ASP A O 10
ATOM 15996 N N . VAL A 1 11 ? -4.049 11.941 7.542 1.00 0.00 5 VAL A N 10
ATOM 15997 C CA . VAL A 1 11 ? -4.026 12.974 6.516 1.00 0.00 5 VAL A CA 10
ATOM 15998 C C . VAL A 1 11 ? -4.441 12.358 5.210 1.00 0.00 5 VAL A C 10
ATOM 15999 O O . VAL A 1 11 ? -5.481 12.658 4.672 1.00 0.00 5 VAL A O 10
ATOM 16012 N N . LEU A 1 12 ? -3.706 11.389 4.792 1.00 0.00 6 LEU A N 10
ATOM 16013 C CA . LEU A 1 12 ? -3.968 10.771 3.542 1.00 0.00 6 LEU A CA 10
ATOM 16014 C C . LEU A 1 12 ? -5.049 9.749 3.682 1.00 0.00 6 LEU A C 10
ATOM 16015 O O . LEU A 1 12 ? -5.941 9.684 2.870 1.00 0.00 6 LEU A O 10
ATOM 16031 N N . ASN A 1 13 ? -4.999 8.976 4.734 1.00 0.00 7 ASN A N 10
ATOM 16032 C CA . ASN A 1 13 ? -5.931 7.922 4.860 1.00 0.00 7 ASN A CA 10
ATOM 16033 C C . ASN A 1 13 ? -7.228 8.368 5.460 1.00 0.00 7 ASN A C 10
ATOM 16034 O O . ASN A 1 13 ? -8.249 8.053 4.966 1.00 0.00 7 ASN A O 10
ATOM 16045 N N . GLN A 1 14 ? -7.212 9.197 6.451 1.00 0.00 8 GLN A N 10
ATOM 16046 C CA . GLN A 1 14 ? -8.490 9.617 6.963 1.00 0.00 8 GLN A CA 10
ATOM 16047 C C . GLN A 1 14 ? -9.057 10.786 6.178 1.00 0.00 8 GLN A C 10
ATOM 16048 O O . GLN A 1 14 ? -10.246 10.862 5.954 1.00 0.00 8 GLN A O 10
ATOM 16062 N N . GLN A 1 15 ? -8.189 11.576 5.571 1.00 0.00 9 GLN A N 10
ATOM 16063 C CA . GLN A 1 15 ? -8.723 12.692 4.841 1.00 0.00 9 GLN A CA 10
ATOM 16064 C C . GLN A 1 15 ? -8.873 12.398 3.375 1.00 0.00 9 GLN A C 10
ATOM 16065 O O . GLN A 1 15 ? -9.977 12.461 2.839 1.00 0.00 9 GLN A O 10
ATOM 16079 N N . LYS A 1 16 ? -7.797 11.983 2.750 1.00 0.00 10 LYS A N 10
ATOM 16080 C CA . LYS A 1 16 ? -7.834 11.738 1.328 1.00 0.00 10 LYS A CA 10
ATOM 16081 C C . LYS A 1 16 ? -8.479 10.445 0.942 1.00 0.00 10 LYS A C 10
ATOM 16082 O O . LYS A 1 16 ? -8.832 10.250 -0.215 1.00 0.00 10 LYS A O 10
ATOM 16101 N N . ILE A 1 17 ? -8.706 9.588 1.896 1.00 0.00 11 ILE A N 10
ATOM 16102 C CA . ILE A 1 17 ? -9.422 8.418 1.573 1.00 0.00 11 ILE A CA 10
ATOM 16103 C C . ILE A 1 17 ? -10.861 8.693 1.718 1.00 0.00 11 ILE A C 10
ATOM 16104 O O . ILE A 1 17 ? -11.602 8.361 0.858 1.00 0.00 11 ILE A O 10
ATOM 16120 N N . GLU A 1 18 ? -11.226 9.430 2.730 1.00 0.00 12 GLU A N 10
ATOM 16121 C CA . GLU A 1 18 ? -12.604 9.733 2.965 1.00 0.00 12 GLU A CA 10
ATOM 16122 C C . GLU A 1 18 ? -13.233 10.459 1.770 1.00 0.00 12 GLU A C 10
ATOM 16123 O O . GLU A 1 18 ? -14.365 10.155 1.350 1.00 0.00 12 GLU A O 10
ATOM 16135 N N . GLU A 1 19 ? -12.438 11.330 1.178 1.00 0.00 13 GLU A N 10
ATOM 16136 C CA . GLU A 1 19 ? -12.872 12.175 0.090 1.00 0.00 13 GLU A CA 10
ATOM 16137 C C . GLU A 1 19 ? -12.774 11.480 -1.268 1.00 0.00 13 GLU A C 10
ATOM 16138 O O . GLU A 1 19 ? -13.644 11.668 -2.120 1.00 0.00 13 GLU A O 10
ATOM 16150 N N . LEU A 1 20 ? -11.717 10.701 -1.482 1.00 0.00 14 LEU A N 10
ATOM 16151 C CA . LEU A 1 20 ? -11.552 10.012 -2.748 1.00 0.00 14 LEU A CA 10
ATOM 16152 C C . LEU A 1 20 ? -12.409 8.791 -2.779 1.00 0.00 14 LEU A C 10
ATOM 16153 O O . LEU A 1 20 ? -12.925 8.437 -3.827 1.00 0.00 14 LEU A O 10
ATOM 16169 N N . SER A 1 21 ? -12.426 8.082 -1.663 1.00 0.00 15 SER A N 10
ATOM 16170 C CA . SER A 1 21 ? -13.306 6.942 -1.506 1.00 0.00 15 SER A CA 10
ATOM 16171 C C . SER A 1 21 ? -14.725 7.393 -1.770 1.00 0.00 15 SER A C 10
ATOM 16172 O O . SER A 1 21 ? -15.184 7.291 -2.906 1.00 0.00 15 SER A O 10
ATOM 16180 N N . ALA A 1 22 ? -15.430 7.816 -0.720 1.00 0.00 16 ALA A N 10
ATOM 16181 C CA . ALA A 1 22 ? -16.728 8.437 -0.885 1.00 0.00 16 ALA A CA 10
ATOM 16182 C C . ALA A 1 22 ? -17.685 7.608 -1.767 1.00 0.00 16 ALA A C 10
ATOM 16183 O O . ALA A 1 22 ? -17.732 6.386 -1.694 1.00 0.00 16 ALA A O 10
ATOM 16190 N N . GLU A 1 23 ? -18.366 8.291 -2.657 1.00 0.00 17 GLU A N 10
ATOM 16191 C CA . GLU A 1 23 ? -19.324 7.721 -3.586 1.00 0.00 17 GLU A CA 10
ATOM 16192 C C . GLU A 1 23 ? -18.618 6.986 -4.714 1.00 0.00 17 GLU A C 10
ATOM 16193 O O . GLU A 1 23 ? -19.264 6.461 -5.625 1.00 0.00 17 GLU A O 10
ATOM 16205 N N . ILE A 1 24 ? -17.310 6.918 -4.640 1.00 0.00 18 ILE A N 10
ATOM 16206 C CA . ILE A 1 24 ? -16.518 6.321 -5.663 1.00 0.00 18 ILE A CA 10
ATOM 16207 C C . ILE A 1 24 ? -15.853 5.080 -5.175 1.00 0.00 18 ILE A C 10
ATOM 16208 O O . ILE A 1 24 ? -16.487 4.017 -5.263 1.00 0.00 18 ILE A O 10
ATOM 16224 N N . GLY A 1 25 ? -14.660 5.049 -4.623 1.00 0.00 19 GLY A N 10
ATOM 16225 C CA . GLY A 1 25 ? -14.102 3.815 -4.240 1.00 0.00 19 GLY A CA 10
ATOM 16226 C C . GLY A 1 25 ? -14.437 3.331 -2.875 1.00 0.00 19 GLY A C 10
ATOM 16227 O O . GLY A 1 25 ? -13.696 2.540 -2.351 1.00 0.00 19 GLY A O 10
ATOM 16231 N N . SER A 1 26 ? -15.526 3.775 -2.288 1.00 0.00 20 SER A N 10
ATOM 16232 C CA . SER A 1 26 ? -15.990 3.115 -1.084 1.00 0.00 20 SER A CA 10
ATOM 16233 C C . SER A 1 26 ? -16.793 1.896 -1.533 1.00 0.00 20 SER A C 10
ATOM 16234 O O . SER A 1 26 ? -17.166 1.029 -0.747 1.00 0.00 20 SER A O 10
ATOM 16242 N N . ASP A 1 27 ? -17.016 1.862 -2.843 1.00 0.00 21 ASP A N 10
ATOM 16243 C CA . ASP A 1 27 ? -17.582 0.678 -3.454 1.00 0.00 21 ASP A CA 10
ATOM 16244 C C . ASP A 1 27 ? -16.541 -0.052 -4.248 1.00 0.00 21 ASP A C 10
ATOM 16245 O O . ASP A 1 27 ? -16.501 -1.269 -4.266 1.00 0.00 21 ASP A O 10
ATOM 16254 N N . ASN A 1 28 ? -15.649 0.699 -4.864 1.00 0.00 22 ASN A N 10
ATOM 16255 C CA . ASN A 1 28 ? -14.706 0.093 -5.802 1.00 0.00 22 ASN A CA 10
ATOM 16256 C C . ASN A 1 28 ? -13.388 -0.322 -5.142 1.00 0.00 22 ASN A C 10
ATOM 16257 O O . ASN A 1 28 ? -12.837 -1.374 -5.437 1.00 0.00 22 ASN A O 10
ATOM 16268 N N . VAL A 1 29 ? -12.894 0.490 -4.251 1.00 0.00 23 VAL A N 10
ATOM 16269 C CA . VAL A 1 29 ? -11.583 0.245 -3.679 1.00 0.00 23 VAL A CA 10
ATOM 16270 C C . VAL A 1 29 ? -11.491 -0.831 -2.575 1.00 0.00 23 VAL A C 10
ATOM 16271 O O . VAL A 1 29 ? -10.494 -1.532 -2.538 1.00 0.00 23 VAL A O 10
ATOM 16284 N N . PRO A 1 30 ? -12.477 -1.032 -1.663 1.00 0.00 24 PRO A N 10
ATOM 16285 C CA . PRO A 1 30 ? -12.417 -2.183 -0.755 1.00 0.00 24 PRO A CA 10
ATOM 16286 C C . PRO A 1 30 ? -12.440 -3.468 -1.582 1.00 0.00 24 PRO A C 10
ATOM 16287 O O . PRO A 1 30 ? -11.873 -4.490 -1.185 1.00 0.00 24 PRO A O 10
ATOM 16298 N N . VAL A 1 31 ? -13.112 -3.381 -2.742 1.00 0.00 25 VAL A N 10
ATOM 16299 C CA . VAL A 1 31 ? -13.010 -4.465 -3.714 1.00 0.00 25 VAL A CA 10
ATOM 16300 C C . VAL A 1 31 ? -11.544 -4.669 -4.105 1.00 0.00 25 VAL A C 10
ATOM 16301 O O . VAL A 1 31 ? -10.965 -5.715 -3.856 1.00 0.00 25 VAL A O 10
ATOM 16314 N N . LEU A 1 32 ? -10.940 -3.610 -4.596 1.00 0.00 26 LEU A N 10
ATOM 16315 C CA . LEU A 1 32 ? -9.598 -3.594 -5.164 1.00 0.00 26 LEU A CA 10
ATOM 16316 C C . LEU A 1 32 ? -8.529 -4.030 -4.117 1.00 0.00 26 LEU A C 10
ATOM 16317 O O . LEU A 1 32 ? -7.768 -4.979 -4.320 1.00 0.00 26 LEU A O 10
ATOM 16333 N N . LEU A 1 33 ? -8.473 -3.247 -3.072 1.00 0.00 27 LEU A N 10
ATOM 16334 C CA . LEU A 1 33 ? -7.538 -3.502 -1.980 1.00 0.00 27 LEU A CA 10
ATOM 16335 C C . LEU A 1 33 ? -7.613 -4.964 -1.504 1.00 0.00 27 LEU A C 10
ATOM 16336 O O . LEU A 1 33 ? -6.611 -5.662 -1.486 1.00 0.00 27 LEU A O 10
ATOM 16352 N N . ASP A 1 34 ? -8.804 -5.444 -1.186 1.00 0.00 28 ASP A N 10
ATOM 16353 C CA . ASP A 1 34 ? -8.923 -6.795 -0.643 1.00 0.00 28 ASP A CA 10
ATOM 16354 C C . ASP A 1 34 ? -8.572 -7.883 -1.668 1.00 0.00 28 ASP A C 10
ATOM 16355 O O . ASP A 1 34 ? -8.009 -8.922 -1.304 1.00 0.00 28 ASP A O 10
ATOM 16364 N N . ILE A 1 35 ? -8.817 -7.619 -2.950 1.00 0.00 29 ILE A N 10
ATOM 16365 C CA . ILE A 1 35 ? -8.584 -8.629 -3.982 1.00 0.00 29 ILE A CA 10
ATOM 16366 C C . ILE A 1 35 ? -7.108 -8.730 -4.303 1.00 0.00 29 ILE A C 10
ATOM 16367 O O . ILE A 1 35 ? -6.523 -9.814 -4.231 1.00 0.00 29 ILE A O 10
ATOM 16383 N N . PHE A 1 36 ? -6.502 -7.580 -4.569 1.00 0.00 30 PHE A N 10
ATOM 16384 C CA . PHE A 1 36 ? -5.130 -7.479 -4.989 1.00 0.00 30 PHE A CA 10
ATOM 16385 C C . PHE A 1 36 ? -4.193 -7.804 -3.875 1.00 0.00 30 PHE A C 10
ATOM 16386 O O . PHE A 1 36 ? -3.088 -8.190 -4.100 1.00 0.00 30 PHE A O 10
ATOM 16403 N N . LEU A 1 37 ? -4.701 -7.776 -2.680 1.00 0.00 31 LEU A N 10
ATOM 16404 C CA . LEU A 1 37 ? -3.906 -8.127 -1.585 1.00 0.00 31 LEU A CA 10
ATOM 16405 C C . LEU A 1 37 ? -4.150 -9.538 -1.179 1.00 0.00 31 LEU A C 10
ATOM 16406 O O . LEU A 1 37 ? -3.252 -10.187 -0.714 1.00 0.00 31 LEU A O 10
ATOM 16422 N N . GLY A 1 38 ? -5.359 -10.034 -1.383 1.00 0.00 32 GLY A N 10
ATOM 16423 C CA . GLY A 1 38 ? -5.681 -11.416 -1.131 1.00 0.00 32 GLY A CA 10
ATOM 16424 C C . GLY A 1 38 ? -4.991 -12.358 -2.109 1.00 0.00 32 GLY A C 10
ATOM 16425 O O . GLY A 1 38 ? -4.457 -13.375 -1.699 1.00 0.00 32 GLY A O 10
ATOM 16429 N N . GLU A 1 39 ? -4.985 -12.021 -3.403 1.00 0.00 33 GLU A N 10
ATOM 16430 C CA . GLU A 1 39 ? -4.300 -12.863 -4.399 1.00 0.00 33 GLU A CA 10
ATOM 16431 C C . GLU A 1 39 ? -2.779 -12.724 -4.249 1.00 0.00 33 GLU A C 10
ATOM 16432 O O . GLU A 1 39 ? -2.014 -13.666 -4.478 1.00 0.00 33 GLU A O 10
ATOM 16444 N N . MET A 1 40 ? -2.380 -11.532 -3.844 1.00 0.00 34 MET A N 10
ATOM 16445 C CA . MET A 1 40 ? -0.985 -11.248 -3.520 1.00 0.00 34 MET A CA 10
ATOM 16446 C C . MET A 1 40 ? -0.565 -12.186 -2.399 1.00 0.00 34 MET A C 10
ATOM 16447 O O . MET A 1 40 ? 0.376 -12.962 -2.512 1.00 0.00 34 MET A O 10
ATOM 16461 N N . ASP A 1 41 ? -1.379 -12.167 -1.359 1.00 0.00 35 ASP A N 10
ATOM 16462 C CA . ASP A 1 41 ? -1.256 -12.916 -0.119 1.00 0.00 35 ASP A CA 10
ATOM 16463 C C . ASP A 1 41 ? -1.204 -14.406 -0.416 1.00 0.00 35 ASP A C 10
ATOM 16464 O O . ASP A 1 41 ? -0.478 -15.170 0.223 1.00 0.00 35 ASP A O 10
ATOM 16473 N N . SER A 1 42 ? -1.932 -14.776 -1.457 1.00 0.00 36 SER A N 10
ATOM 16474 C CA . SER A 1 42 ? -2.053 -16.166 -1.850 1.00 0.00 36 SER A CA 10
ATOM 16475 C C . SER A 1 42 ? -0.702 -16.735 -2.264 1.00 0.00 36 SER A C 10
ATOM 16476 O O . SER A 1 42 ? -0.362 -17.897 -2.003 1.00 0.00 36 SER A O 10
ATOM 16484 N N . TYR A 1 43 ? 0.070 -15.874 -2.868 1.00 0.00 37 TYR A N 10
ATOM 16485 C CA . TYR A 1 43 ? 1.391 -16.197 -3.337 1.00 0.00 37 TYR A CA 10
ATOM 16486 C C . TYR A 1 43 ? 2.343 -16.353 -2.214 1.00 0.00 37 TYR A C 10
ATOM 16487 O O . TYR A 1 43 ? 3.262 -17.103 -2.255 1.00 0.00 37 TYR A O 10
ATOM 16505 N N . ILE A 1 44 ? 2.092 -15.666 -1.212 1.00 0.00 38 ILE A N 10
ATOM 16506 C CA . ILE A 1 44 ? 2.963 -15.704 -0.066 1.00 0.00 38 ILE A CA 10
ATOM 16507 C C . ILE A 1 44 ? 2.819 -16.989 0.663 1.00 0.00 38 ILE A C 10
ATOM 16508 O O . ILE A 1 44 ? 3.815 -17.627 1.002 1.00 0.00 38 ILE A O 10
ATOM 16524 N N . GLY A 1 45 ? 1.590 -17.413 0.807 1.00 0.00 39 GLY A N 10
ATOM 16525 C CA . GLY A 1 45 ? 1.348 -18.705 1.344 1.00 0.00 39 GLY A CA 10
ATOM 16526 C C . GLY A 1 45 ? 2.009 -19.761 0.467 1.00 0.00 39 GLY A C 10
ATOM 16527 O O . GLY A 1 45 ? 3.012 -20.371 0.848 1.00 0.00 39 GLY A O 10
ATOM 16531 N N . THR A 1 46 ? 1.535 -19.867 -0.752 1.00 0.00 40 THR A N 10
ATOM 16532 C CA . THR A 1 46 ? 1.941 -20.891 -1.660 1.00 0.00 40 THR A CA 10
ATOM 16533 C C . THR A 1 46 ? 3.310 -20.622 -2.309 1.00 0.00 40 THR A C 10
ATOM 16534 O O . THR A 1 46 ? 4.261 -21.355 -2.063 1.00 0.00 40 THR A O 10
ATOM 16545 N N . LEU A 1 47 ? 3.418 -19.582 -3.123 1.00 0.00 41 LEU A N 10
ATOM 16546 C CA . LEU A 1 47 ? 4.596 -19.246 -3.910 1.00 0.00 41 LEU A CA 10
ATOM 16547 C C . LEU A 1 47 ? 5.803 -18.819 -3.045 1.00 0.00 41 LEU A C 10
ATOM 16548 O O . LEU A 1 47 ? 6.904 -18.878 -3.502 1.00 0.00 41 LEU A O 10
ATOM 16564 N N . THR A 1 48 ? 5.597 -18.382 -1.811 1.00 0.00 42 THR A N 10
ATOM 16565 C CA . THR A 1 48 ? 6.780 -18.033 -1.002 1.00 0.00 42 THR A CA 10
ATOM 16566 C C . THR A 1 48 ? 7.328 -19.273 -0.385 1.00 0.00 42 THR A C 10
ATOM 16567 O O . THR A 1 48 ? 8.536 -19.503 -0.299 1.00 0.00 42 THR A O 10
ATOM 16578 N N . GLU A 1 49 ? 6.404 -20.084 -0.036 1.00 0.00 43 GLU A N 10
ATOM 16579 C CA . GLU A 1 49 ? 6.697 -21.430 0.409 1.00 0.00 43 GLU A CA 10
ATOM 16580 C C . GLU A 1 49 ? 7.261 -22.277 -0.768 1.00 0.00 43 GLU A C 10
ATOM 16581 O O . GLU A 1 49 ? 7.765 -23.381 -0.572 1.00 0.00 43 GLU A O 10
ATOM 16593 N N . LEU A 1 50 ? 7.214 -21.764 -1.992 1.00 0.00 44 LEU A N 10
ATOM 16594 C CA . LEU A 1 50 ? 7.646 -22.536 -3.124 1.00 0.00 44 LEU A CA 10
ATOM 16595 C C . LEU A 1 50 ? 8.770 -21.840 -3.927 1.00 0.00 44 LEU A C 10
ATOM 16596 O O . LEU A 1 50 ? 9.539 -22.521 -4.611 1.00 0.00 44 LEU A O 10
ATOM 16612 N N . GLN A 1 51 ? 8.910 -20.518 -3.804 1.00 0.00 45 GLN A N 10
ATOM 16613 C CA . GLN A 1 51 ? 9.829 -19.753 -4.653 1.00 0.00 45 GLN A CA 10
ATOM 16614 C C . GLN A 1 51 ? 10.010 -18.292 -4.171 1.00 0.00 45 GLN A C 10
ATOM 16615 O O . GLN A 1 51 ? 9.694 -17.940 -3.036 1.00 0.00 45 GLN A O 10
ATOM 16629 N N . GLY A 1 52 ? 10.469 -17.456 -5.103 1.00 0.00 46 GLY A N 10
ATOM 16630 C CA . GLY A 1 52 ? 10.768 -16.062 -4.880 1.00 0.00 46 GLY A CA 10
ATOM 16631 C C . GLY A 1 52 ? 9.556 -15.172 -4.988 1.00 0.00 46 GLY A C 10
ATOM 16632 O O . GLY A 1 52 ? 9.584 -14.134 -5.639 1.00 0.00 46 GLY A O 10
ATOM 16636 N N . SER A 1 53 ? 8.511 -15.585 -4.318 1.00 0.00 47 SER A N 10
ATOM 16637 C CA . SER A 1 53 ? 7.275 -14.838 -4.209 1.00 0.00 47 SER A CA 10
ATOM 16638 C C . SER A 1 53 ? 7.406 -13.676 -3.228 1.00 0.00 47 SER A C 10
ATOM 16639 O O . SER A 1 53 ? 6.449 -13.173 -2.678 1.00 0.00 47 SER A O 10
ATOM 16647 N N . GLU A 1 54 ? 8.567 -13.136 -3.231 1.00 0.00 48 GLU A N 10
ATOM 16648 C CA . GLU A 1 54 ? 8.875 -12.050 -2.363 1.00 0.00 48 GLU A CA 10
ATOM 16649 C C . GLU A 1 54 ? 9.585 -11.046 -3.214 1.00 0.00 48 GLU A C 10
ATOM 16650 O O . GLU A 1 54 ? 9.350 -9.843 -3.137 1.00 0.00 48 GLU A O 10
ATOM 16662 N N . GLN A 1 55 ? 10.439 -11.593 -4.061 1.00 0.00 49 GLN A N 10
ATOM 16663 C CA . GLN A 1 55 ? 11.052 -10.868 -5.136 1.00 0.00 49 GLN A CA 10
ATOM 16664 C C . GLN A 1 55 ? 9.885 -10.366 -5.995 1.00 0.00 49 GLN A C 10
ATOM 16665 O O . GLN A 1 55 ? 9.776 -9.179 -6.305 1.00 0.00 49 GLN A O 10
ATOM 16679 N N . LEU A 1 56 ? 9.005 -11.314 -6.335 1.00 0.00 50 LEU A N 10
ATOM 16680 C CA . LEU A 1 56 ? 7.824 -11.062 -7.050 1.00 0.00 50 LEU A CA 10
ATOM 16681 C C . LEU A 1 56 ? 6.953 -10.131 -6.290 1.00 0.00 50 LEU A C 10
ATOM 16682 O O . LEU A 1 56 ? 6.785 -8.989 -6.722 1.00 0.00 50 LEU A O 10
ATOM 16698 N N . LEU A 1 57 ? 6.499 -10.563 -5.088 1.00 0.00 51 LEU A N 10
ATOM 16699 C CA . LEU A 1 57 ? 5.351 -9.920 -4.491 1.00 0.00 51 LEU A CA 10
ATOM 16700 C C . LEU A 1 57 ? 5.472 -8.444 -4.284 1.00 0.00 51 LEU A C 10
ATOM 16701 O O . LEU A 1 57 ? 4.514 -7.736 -4.439 1.00 0.00 51 LEU A O 10
ATOM 16717 N N . TYR A 1 58 ? 6.656 -7.982 -4.123 1.00 0.00 52 TYR A N 10
ATOM 16718 C CA . TYR A 1 58 ? 6.939 -6.625 -3.818 1.00 0.00 52 TYR A CA 10
ATOM 16719 C C . TYR A 1 58 ? 6.755 -5.761 -5.030 1.00 0.00 52 TYR A C 10
ATOM 16720 O O . TYR A 1 58 ? 6.003 -4.799 -5.023 1.00 0.00 52 TYR A O 10
ATOM 16738 N N . LEU A 1 59 ? 7.400 -6.207 -6.082 1.00 0.00 53 LEU A N 10
ATOM 16739 C CA . LEU A 1 59 ? 7.414 -5.383 -7.270 1.00 0.00 53 LEU A CA 10
ATOM 16740 C C . LEU A 1 59 ? 6.037 -5.309 -7.839 1.00 0.00 53 LEU A C 10
ATOM 16741 O O . LEU A 1 59 ? 5.595 -4.262 -8.296 1.00 0.00 53 LEU A O 10
ATOM 16757 N N . LYS A 1 60 ? 5.337 -6.401 -7.744 1.00 0.00 54 LYS A N 10
ATOM 16758 C CA . LYS A 1 60 ? 3.998 -6.387 -8.209 1.00 0.00 54 LYS A CA 10
ATOM 16759 C C . LYS A 1 60 ? 2.936 -5.878 -7.261 1.00 0.00 54 LYS A C 10
ATOM 16760 O O . LYS A 1 60 ? 2.050 -5.226 -7.703 1.00 0.00 54 LYS A O 10
ATOM 16779 N N . GLU A 1 61 ? 3.069 -6.069 -5.978 1.00 0.00 55 GLU A N 10
ATOM 16780 C CA . GLU A 1 61 ? 1.974 -5.532 -5.167 1.00 0.00 55 GLU A CA 10
ATOM 16781 C C . GLU A 1 61 ? 2.037 -4.023 -5.137 1.00 0.00 55 GLU A C 10
ATOM 16782 O O . GLU A 1 61 ? 1.048 -3.335 -5.322 1.00 0.00 55 GLU A O 10
ATOM 16794 N N . ILE A 1 62 ? 3.211 -3.533 -4.921 1.00 0.00 56 ILE A N 10
ATOM 16795 C CA . ILE A 1 62 ? 3.331 -2.115 -4.743 1.00 0.00 56 ILE A CA 10
ATOM 16796 C C . ILE A 1 62 ? 3.176 -1.331 -6.049 1.00 0.00 56 ILE A C 10
ATOM 16797 O O . ILE A 1 62 ? 2.786 -0.176 -6.015 1.00 0.00 56 ILE A O 10
ATOM 16813 N N . SER A 1 63 ? 3.461 -1.945 -7.187 1.00 0.00 57 SER A N 10
ATOM 16814 C CA . SER A 1 63 ? 3.317 -1.230 -8.454 1.00 0.00 57 SER A CA 10
ATOM 16815 C C . SER A 1 63 ? 1.939 -1.515 -9.041 1.00 0.00 57 SER A C 10
ATOM 16816 O O . SER A 1 63 ? 1.347 -0.703 -9.746 1.00 0.00 57 SER A O 10
ATOM 16824 N N . HIS A 1 64 ? 1.481 -2.699 -8.781 1.00 0.00 58 HIS A N 10
ATOM 16825 C CA . HIS A 1 64 ? 0.197 -3.136 -9.216 1.00 0.00 58 HIS A CA 10
ATOM 16826 C C . HIS A 1 64 ? -0.901 -2.721 -8.265 1.00 0.00 58 HIS A C 10
ATOM 16827 O O . HIS A 1 64 ? -1.626 -1.784 -8.592 1.00 0.00 58 HIS A O 10
ATOM 16841 N N . ALA A 1 65 ? -1.029 -3.261 -7.068 1.00 0.00 59 ALA A N 10
ATOM 16842 C CA . ALA A 1 65 ? -2.116 -3.039 -6.150 1.00 0.00 59 ALA A CA 10
ATOM 16843 C C . ALA A 1 65 ? -1.984 -1.691 -5.473 1.00 0.00 59 ALA A C 10
ATOM 16844 O O . ALA A 1 65 ? -2.876 -0.840 -5.596 1.00 0.00 59 ALA A O 10
ATOM 16851 N N . LEU A 1 66 ? -0.865 -1.482 -4.763 1.00 0.00 60 LEU A N 10
ATOM 16852 C CA . LEU A 1 66 ? -0.681 -0.222 -4.061 1.00 0.00 60 LEU A CA 10
ATOM 16853 C C . LEU A 1 66 ? -0.642 0.930 -4.977 1.00 0.00 60 LEU A C 10
ATOM 16854 O O . LEU A 1 66 ? -1.373 1.845 -4.789 1.00 0.00 60 LEU A O 10
ATOM 16870 N N . LYS A 1 67 ? 0.154 0.863 -6.004 1.00 0.00 61 LYS A N 10
ATOM 16871 C CA . LYS A 1 67 ? 0.275 1.977 -6.912 1.00 0.00 61 LYS A CA 10
ATOM 16872 C C . LYS A 1 67 ? -1.077 2.326 -7.546 1.00 0.00 61 LYS A C 10
ATOM 16873 O O . LYS A 1 67 ? -1.322 3.471 -7.876 1.00 0.00 61 LYS A O 10
ATOM 16892 N N . SER A 1 68 ? -1.998 1.377 -7.562 1.00 0.00 62 SER A N 10
ATOM 16893 C CA . SER A 1 68 ? -3.319 1.629 -8.052 1.00 0.00 62 SER A CA 10
ATOM 16894 C C . SER A 1 68 ? -4.212 2.275 -6.969 1.00 0.00 62 SER A C 10
ATOM 16895 O O . SER A 1 68 ? -4.754 3.389 -7.142 1.00 0.00 62 SER A O 10
ATOM 16903 N N . SER A 1 69 ? -4.291 1.631 -5.824 1.00 0.00 63 SER A N 10
ATOM 16904 C CA . SER A 1 69 ? -5.139 2.019 -4.742 1.00 0.00 63 SER A CA 10
ATOM 16905 C C . SER A 1 69 ? -4.602 3.295 -4.139 1.00 0.00 63 SER A C 10
ATOM 16906 O O . SER A 1 69 ? -5.323 4.227 -3.956 1.00 0.00 63 SER A O 10
ATOM 16914 N N . ALA A 1 70 ? -3.300 3.328 -3.944 1.00 0.00 64 ALA A N 10
ATOM 16915 C CA . ALA A 1 70 ? -2.635 4.422 -3.251 1.00 0.00 64 ALA A CA 10
ATOM 16916 C C . ALA A 1 70 ? -2.674 5.677 -4.072 1.00 0.00 64 ALA A C 10
ATOM 16917 O O . ALA A 1 70 ? -2.868 6.735 -3.554 1.00 0.00 64 ALA A O 10
ATOM 16924 N N . ALA A 1 71 ? -2.553 5.549 -5.364 1.00 0.00 65 ALA A N 10
ATOM 16925 C CA . ALA A 1 71 ? -2.583 6.691 -6.272 1.00 0.00 65 ALA A CA 10
ATOM 16926 C C . ALA A 1 71 ? -3.918 7.398 -6.154 1.00 0.00 65 ALA A C 10
ATOM 16927 O O . ALA A 1 71 ? -4.036 8.578 -6.471 1.00 0.00 65 ALA A O 10
ATOM 16934 N N . SER A 1 72 ? -4.919 6.655 -5.732 1.00 0.00 66 SER A N 10
ATOM 16935 C CA . SER A 1 72 ? -6.206 7.223 -5.477 1.00 0.00 66 SER A CA 10
ATOM 16936 C C . SER A 1 72 ? -6.414 7.483 -3.955 1.00 0.00 66 SER A C 10
ATOM 16937 O O . SER A 1 72 ? -6.713 8.605 -3.554 1.00 0.00 66 SER A O 10
ATOM 16945 N N . PHE A 1 73 ? -6.146 6.483 -3.102 1.00 0.00 67 PHE A N 10
ATOM 16946 C CA . PHE A 1 73 ? -6.566 6.528 -1.667 1.00 0.00 67 PHE A CA 10
ATOM 16947 C C . PHE A 1 73 ? -5.411 6.715 -0.658 1.00 0.00 67 PHE A C 10
ATOM 16948 O O . PHE A 1 73 ? -5.515 6.428 0.528 1.00 0.00 67 PHE A O 10
ATOM 16965 N N . GLY A 1 74 ? -4.368 7.230 -1.142 1.00 0.00 68 GLY A N 10
ATOM 16966 C CA . GLY A 1 74 ? -3.174 7.485 -0.354 1.00 0.00 68 GLY A CA 10
ATOM 16967 C C . GLY A 1 74 ? -2.214 8.171 -1.243 1.00 0.00 68 GLY A C 10
ATOM 16968 O O . GLY A 1 74 ? -1.002 8.004 -1.161 1.00 0.00 68 GLY A O 10
ATOM 16972 N N . ALA A 1 75 ? -2.839 9.040 -2.016 1.00 0.00 69 ALA A N 10
ATOM 16973 C CA . ALA A 1 75 ? -2.198 9.832 -3.068 1.00 0.00 69 ALA A CA 10
ATOM 16974 C C . ALA A 1 75 ? -1.307 10.925 -2.464 1.00 0.00 69 ALA A C 10
ATOM 16975 O O . ALA A 1 75 ? -1.067 11.965 -3.055 1.00 0.00 69 ALA A O 10
ATOM 16982 N N . ASP A 1 76 ? -0.871 10.675 -1.267 1.00 0.00 70 ASP A N 10
ATOM 16983 C CA . ASP A 1 76 ? -0.058 11.540 -0.489 1.00 0.00 70 ASP A CA 10
ATOM 16984 C C . ASP A 1 76 ? 1.165 10.655 -0.260 1.00 0.00 70 ASP A C 10
ATOM 16985 O O . ASP A 1 76 ? 1.631 10.006 -1.241 1.00 0.00 70 ASP A O 10
ATOM 16994 N N . ARG A 1 77 ? 1.689 10.507 0.931 1.00 0.00 71 ARG A N 10
ATOM 16995 C CA . ARG A 1 77 ? 2.876 9.755 1.249 1.00 0.00 71 ARG A CA 10
ATOM 16996 C C . ARG A 1 77 ? 2.895 8.320 0.821 1.00 0.00 71 ARG A C 10
ATOM 16997 O O . ARG A 1 77 ? 3.686 7.980 -0.016 1.00 0.00 71 ARG A O 10
ATOM 17018 N N . LEU A 1 78 ? 2.028 7.484 1.369 1.00 0.00 72 LEU A N 10
ATOM 17019 C CA . LEU A 1 78 ? 2.152 6.030 1.170 1.00 0.00 72 LEU A CA 10
ATOM 17020 C C . LEU A 1 78 ? 2.249 5.657 -0.313 1.00 0.00 72 LEU A C 10
ATOM 17021 O O . LEU A 1 78 ? 2.886 4.687 -0.685 1.00 0.00 72 LEU A O 10
ATOM 17037 N N . CYS A 1 79 ? 1.707 6.538 -1.127 1.00 0.00 73 CYS A N 10
ATOM 17038 C CA . CYS A 1 79 ? 1.741 6.260 -2.550 1.00 0.00 73 CYS A CA 10
ATOM 17039 C C . CYS A 1 79 ? 3.179 6.288 -3.055 1.00 0.00 73 CYS A C 10
ATOM 17040 O O . CYS A 1 79 ? 3.725 5.272 -3.506 1.00 0.00 73 CYS A O 10
ATOM 17048 N N . GLU A 1 80 ? 3.847 7.389 -2.868 1.00 0.00 74 GLU A N 10
ATOM 17049 C CA . GLU A 1 80 ? 5.134 7.511 -3.543 1.00 0.00 74 GLU A CA 10
ATOM 17050 C C . GLU A 1 80 ? 6.276 7.543 -2.566 1.00 0.00 74 GLU A C 10
ATOM 17051 O O . GLU A 1 80 ? 7.399 7.067 -2.841 1.00 0.00 74 GLU A O 10
ATOM 17063 N N . ARG A 1 81 ? 5.931 7.995 -1.405 1.00 0.00 75 ARG A N 10
ATOM 17064 C CA . ARG A 1 81 ? 6.829 8.149 -0.324 1.00 0.00 75 ARG A CA 10
ATOM 17065 C C . ARG A 1 81 ? 7.001 6.770 0.290 1.00 0.00 75 ARG A C 10
ATOM 17066 O O . ARG A 1 81 ? 7.998 6.492 0.881 1.00 0.00 75 ARG A O 10
ATOM 17087 N N . ALA A 1 82 ? 6.065 5.864 0.105 1.00 0.00 76 ALA A N 10
ATOM 17088 C CA . ALA A 1 82 ? 6.333 4.569 0.642 1.00 0.00 76 ALA A CA 10
ATOM 17089 C C . ALA A 1 82 ? 7.075 3.842 -0.409 1.00 0.00 76 ALA A C 10
ATOM 17090 O O . ALA A 1 82 ? 8.072 3.257 -0.134 1.00 0.00 76 ALA A O 10
ATOM 17097 N N . ILE A 1 83 ? 6.565 3.965 -1.622 1.00 0.00 77 ILE A N 10
ATOM 17098 C CA . ILE A 1 83 ? 7.260 3.261 -2.698 1.00 0.00 77 ILE A CA 10
ATOM 17099 C C . ILE A 1 83 ? 8.774 3.540 -2.825 1.00 0.00 77 ILE A C 10
ATOM 17100 O O . ILE A 1 83 ? 9.595 2.648 -2.459 1.00 0.00 77 ILE A O 10
ATOM 17116 N N . ALA A 1 84 ? 9.186 4.697 -3.375 1.00 0.00 78 ALA A N 10
ATOM 17117 C CA . ALA A 1 84 ? 10.620 5.042 -3.358 1.00 0.00 78 ALA A CA 10
ATOM 17118 C C . ALA A 1 84 ? 11.312 4.858 -2.036 1.00 0.00 78 ALA A C 10
ATOM 17119 O O . ALA A 1 84 ? 12.459 4.336 -1.961 1.00 0.00 78 ALA A O 10
ATOM 17126 N N . ILE A 1 85 ? 10.602 5.197 -0.996 1.00 0.00 79 ILE A N 10
ATOM 17127 C CA . ILE A 1 85 ? 11.225 5.350 0.251 1.00 0.00 79 ILE A CA 10
ATOM 17128 C C . ILE A 1 85 ? 11.142 4.082 1.085 1.00 0.00 79 ILE A C 10
ATOM 17129 O O . ILE A 1 85 ? 11.768 3.993 2.170 1.00 0.00 79 ILE A O 10
ATOM 17145 N N . ASP A 1 86 ? 10.741 2.989 0.430 1.00 0.00 80 ASP A N 10
ATOM 17146 C CA . ASP A 1 86 ? 10.656 1.680 0.989 1.00 0.00 80 ASP A CA 10
ATOM 17147 C C . ASP A 1 86 ? 11.926 1.086 0.785 1.00 0.00 80 ASP A C 10
ATOM 17148 O O . ASP A 1 86 ? 12.755 1.084 1.719 1.00 0.00 80 ASP A O 10
ATOM 17157 N N . LYS A 1 87 ? 12.118 0.799 -0.501 1.00 0.00 81 LYS A N 10
ATOM 17158 C CA . LYS A 1 87 ? 13.280 0.147 -1.002 1.00 0.00 81 LYS A CA 10
ATOM 17159 C C . LYS A 1 87 ? 14.476 0.707 -0.351 1.00 0.00 81 LYS A C 10
ATOM 17160 O O . LYS A 1 87 ? 15.013 0.067 0.581 1.00 0.00 81 LYS A O 10
ATOM 17179 N N . LYS A 1 88 ? 14.833 1.891 -0.808 1.00 0.00 82 LYS A N 10
ATOM 17180 C CA . LYS A 1 88 ? 15.789 2.763 -0.220 1.00 0.00 82 LYS A CA 10
ATOM 17181 C C . LYS A 1 88 ? 16.184 2.411 1.225 1.00 0.00 82 LYS A C 10
ATOM 17182 O O . LYS A 1 88 ? 17.135 1.609 1.455 1.00 0.00 82 LYS A O 10
ATOM 17201 N N . ALA A 1 89 ? 15.371 2.654 2.206 1.00 0.00 83 ALA A N 10
ATOM 17202 C CA . ALA A 1 89 ? 15.967 2.573 3.491 1.00 0.00 83 ALA A CA 10
ATOM 17203 C C . ALA A 1 89 ? 15.105 1.905 4.411 1.00 0.00 83 ALA A C 10
ATOM 17204 O O . ALA A 1 89 ? 15.580 1.149 5.172 1.00 0.00 83 ALA A O 10
ATOM 17211 N N . LYS A 1 90 ? 13.853 2.283 4.370 1.00 0.00 84 LYS A N 10
ATOM 17212 C CA . LYS A 1 90 ? 13.027 1.584 5.332 1.00 0.00 84 LYS A CA 10
ATOM 17213 C C . LYS A 1 90 ? 13.123 0.058 5.100 1.00 0.00 84 LYS A C 10
ATOM 17214 O O . LYS A 1 90 ? 13.017 -0.695 6.054 1.00 0.00 84 LYS A O 10
ATOM 17233 N N . ALA A 1 91 ? 13.391 -0.410 3.848 1.00 0.00 85 ALA A N 10
ATOM 17234 C CA . ALA A 1 91 ? 13.537 -1.822 3.620 1.00 0.00 85 ALA A CA 10
ATOM 17235 C C . ALA A 1 91 ? 14.938 -2.290 3.964 1.00 0.00 85 ALA A C 10
ATOM 17236 O O . ALA A 1 91 ? 15.093 -3.394 4.560 1.00 0.00 85 ALA A O 10
ATOM 17243 N N . ASN A 1 92 ? 15.980 -1.455 3.704 1.00 0.00 86 ASN A N 10
ATOM 17244 C CA . ASN A 1 92 ? 17.310 -1.895 4.143 1.00 0.00 86 ASN A CA 10
ATOM 17245 C C . ASN A 1 92 ? 17.447 -1.798 5.658 1.00 0.00 86 ASN A C 10
ATOM 17246 O O . ASN A 1 92 ? 18.254 -2.485 6.265 1.00 0.00 86 ASN A O 10
ATOM 17257 N N . GLN A 1 93 ? 16.593 -0.996 6.248 1.00 0.00 87 GLN A N 10
ATOM 17258 C CA . GLN A 1 93 ? 16.608 -0.696 7.660 1.00 0.00 87 GLN A CA 10
ATOM 17259 C C . GLN A 1 93 ? 16.075 -1.861 8.405 1.00 0.00 87 GLN A C 10
ATOM 17260 O O . GLN A 1 93 ? 16.597 -2.206 9.455 1.00 0.00 87 GLN A O 10
ATOM 17274 N N . LEU A 1 94 ? 15.001 -2.455 7.916 1.00 0.00 88 LEU A N 10
ATOM 17275 C CA . LEU A 1 94 ? 14.284 -3.557 8.501 1.00 0.00 88 LEU A CA 10
ATOM 17276 C C . LEU A 1 94 ? 15.180 -4.749 8.745 1.00 0.00 88 LEU A C 10
ATOM 17277 O O . LEU A 1 94 ? 15.561 -5.049 9.884 1.00 0.00 88 LEU A O 10
ATOM 17293 N N . GLN A 1 95 ? 15.498 -5.440 7.679 1.00 0.00 89 GLN A N 10
ATOM 17294 C CA . GLN A 1 95 ? 16.225 -6.691 7.692 1.00 0.00 89 GLN A CA 10
ATOM 17295 C C . GLN A 1 95 ? 17.682 -6.414 7.877 1.00 0.00 89 GLN A C 10
ATOM 17296 O O . GLN A 1 95 ? 18.222 -5.509 7.239 1.00 0.00 89 GLN A O 10
ATOM 17310 N N . GLU A 1 96 ? 18.342 -7.233 8.664 1.00 0.00 90 GLU A N 10
ATOM 17311 C CA . GLU A 1 96 ? 19.753 -7.009 8.904 1.00 0.00 90 GLU A CA 10
ATOM 17312 C C . GLU A 1 96 ? 20.490 -7.749 7.785 1.00 0.00 90 GLU A C 10
ATOM 17313 O O . GLU A 1 96 ? 21.695 -7.625 7.605 1.00 0.00 90 GLU A O 10
ATOM 17325 N N . GLN A 1 97 ? 19.701 -8.539 7.043 1.00 0.00 91 GLN A N 10
ATOM 17326 C CA . GLN A 1 97 ? 20.201 -9.381 5.977 1.00 0.00 91 GLN A CA 10
ATOM 17327 C C . GLN A 1 97 ? 20.309 -8.579 4.691 1.00 0.00 91 GLN A C 10
ATOM 17328 O O . GLN A 1 97 ? 20.713 -9.099 3.655 1.00 0.00 91 GLN A O 10
ATOM 17342 N N . GLY A 1 98 ? 19.934 -7.309 4.754 1.00 0.00 92 GLY A N 10
ATOM 17343 C CA . GLY A 1 98 ? 20.041 -6.470 3.598 1.00 0.00 92 GLY A CA 10
ATOM 17344 C C . GLY A 1 98 ? 18.944 -6.674 2.579 1.00 0.00 92 GLY A C 10
ATOM 17345 O O . GLY A 1 98 ? 19.232 -7.107 1.465 1.00 0.00 92 GLY A O 10
ATOM 17349 N N . MET A 1 99 ? 17.690 -6.322 2.958 1.00 0.00 93 MET A N 10
ATOM 17350 C CA . MET A 1 99 ? 16.488 -6.277 2.084 1.00 0.00 93 MET A CA 10
ATOM 17351 C C . MET A 1 99 ? 16.378 -7.422 1.067 1.00 0.00 93 MET A C 10
ATOM 17352 O O . MET A 1 99 ? 16.924 -7.343 -0.039 1.00 0.00 93 MET A O 10
ATOM 17366 N N . GLU A 1 100 ? 15.660 -8.484 1.435 1.00 0.00 94 GLU A N 10
ATOM 17367 C CA . GLU A 1 100 ? 15.611 -9.648 0.590 1.00 0.00 94 GLU A CA 10
ATOM 17368 C C . GLU A 1 100 ? 14.346 -10.509 0.830 1.00 0.00 94 GLU A C 10
ATOM 17369 O O . GLU A 1 100 ? 14.269 -11.651 0.329 1.00 0.00 94 GLU A O 10
ATOM 17381 N N . THR A 1 101 ? 13.339 -9.959 1.538 1.00 0.00 95 THR A N 10
ATOM 17382 C CA . THR A 1 101 ? 12.121 -10.714 1.900 1.00 0.00 95 THR A CA 10
ATOM 17383 C C . THR A 1 101 ? 11.209 -9.967 2.884 1.00 0.00 95 THR A C 10
ATOM 17384 O O . THR A 1 101 ? 10.049 -9.695 2.590 1.00 0.00 95 THR A O 10
ATOM 17395 N N . SER A 1 102 ? 11.734 -9.575 4.020 1.00 0.00 96 SER A N 10
ATOM 17396 C CA . SER A 1 102 ? 10.892 -9.114 5.102 1.00 0.00 96 SER A CA 10
ATOM 17397 C C . SER A 1 102 ? 10.411 -7.683 4.924 1.00 0.00 96 SER A C 10
ATOM 17398 O O . SER A 1 102 ? 9.674 -7.167 5.754 1.00 0.00 96 SER A O 10
ATOM 17406 N N . GLU A 1 103 ? 10.794 -7.049 3.846 1.00 0.00 97 GLU A N 10
ATOM 17407 C CA . GLU A 1 103 ? 10.361 -5.703 3.614 1.00 0.00 97 GLU A CA 10
ATOM 17408 C C . GLU A 1 103 ? 9.052 -5.775 2.891 1.00 0.00 97 GLU A C 10
ATOM 17409 O O . GLU A 1 103 ? 8.121 -5.048 3.187 1.00 0.00 97 GLU A O 10
ATOM 17421 N N . MET A 1 104 ? 9.009 -6.705 1.980 1.00 0.00 98 MET A N 10
ATOM 17422 C CA . MET A 1 104 ? 7.893 -6.994 1.146 1.00 0.00 98 MET A CA 10
ATOM 17423 C C . MET A 1 104 ? 6.778 -7.637 1.995 1.00 0.00 98 MET A C 10
ATOM 17424 O O . MET A 1 104 ? 5.639 -7.258 1.878 1.00 0.00 98 MET A O 10
ATOM 17438 N N . LEU A 1 105 ? 7.122 -8.579 2.909 1.00 0.00 99 LEU A N 10
ATOM 17439 C CA . LEU A 1 105 ? 6.089 -9.115 3.828 1.00 0.00 99 LEU A CA 10
ATOM 17440 C C . LEU A 1 105 ? 5.561 -8.014 4.734 1.00 0.00 99 LEU A C 10
ATOM 17441 O O . LEU A 1 105 ? 4.402 -8.026 5.160 1.00 0.00 99 LEU A O 10
ATOM 17457 N N . ALA A 1 106 ? 6.432 -7.056 5.023 1.00 0.00 100 ALA A N 10
ATOM 17458 C CA . ALA A 1 106 ? 6.068 -5.907 5.820 1.00 0.00 100 ALA A CA 10
ATOM 17459 C C . ALA A 1 106 ? 4.960 -5.115 5.147 1.00 0.00 100 ALA A C 10
ATOM 17460 O O . ALA A 1 106 ? 4.169 -4.475 5.819 1.00 0.00 100 ALA A O 10
ATOM 17467 N N . LEU A 1 107 ? 4.892 -5.178 3.817 1.00 0.00 101 LEU A N 10
ATOM 17468 C CA . LEU A 1 107 ? 3.823 -4.542 3.052 1.00 0.00 101 LEU A CA 10
ATOM 17469 C C . LEU A 1 107 ? 2.478 -5.045 3.445 1.00 0.00 101 LEU A C 10
ATOM 17470 O O . LEU A 1 107 ? 1.531 -4.289 3.442 1.00 0.00 101 LEU A O 10
ATOM 17486 N N . LEU A 1 108 ? 2.372 -6.286 3.831 1.00 0.00 102 LEU A N 10
ATOM 17487 C CA . LEU A 1 108 ? 1.103 -6.800 4.205 1.00 0.00 102 LEU A CA 10
ATOM 17488 C C . LEU A 1 108 ? 0.651 -6.246 5.551 1.00 0.00 102 LEU A C 10
ATOM 17489 O O . LEU A 1 108 ? -0.474 -5.784 5.680 1.00 0.00 102 LEU A O 10
ATOM 17505 N N . HIS A 1 109 ? 1.514 -6.314 6.556 1.00 0.00 103 HIS A N 10
ATOM 17506 C CA . HIS A 1 109 ? 1.097 -5.731 7.855 1.00 0.00 103 HIS A CA 10
ATOM 17507 C C . HIS A 1 109 ? 0.827 -4.209 7.743 1.00 0.00 103 HIS A C 10
ATOM 17508 O O . HIS A 1 109 ? 0.175 -3.611 8.590 1.00 0.00 103 HIS A O 10
ATOM 17522 N N . ILE A 1 110 ? 1.317 -3.592 6.685 1.00 0.00 104 ILE A N 10
ATOM 17523 C CA . ILE A 1 110 ? 1.012 -2.176 6.488 1.00 0.00 104 ILE A CA 10
ATOM 17524 C C . ILE A 1 110 ? -0.266 -2.008 5.636 1.00 0.00 104 ILE A C 10
ATOM 17525 O O . ILE A 1 110 ? -1.162 -1.264 5.996 1.00 0.00 104 ILE A O 10
ATOM 17541 N N . THR A 1 111 ? -0.385 -2.777 4.587 1.00 0.00 105 THR A N 10
ATOM 17542 C CA . THR A 1 111 ? -1.537 -2.654 3.706 1.00 0.00 105 THR A CA 10
ATOM 17543 C C . THR A 1 111 ? -2.781 -3.294 4.342 1.00 0.00 105 THR A C 10
ATOM 17544 O O . THR A 1 111 ? -3.905 -2.912 4.057 1.00 0.00 105 THR A O 10
ATOM 17555 N N . ARG A 1 112 ? -2.588 -4.292 5.179 1.00 0.00 106 ARG A N 10
ATOM 17556 C CA . ARG A 1 112 ? -3.716 -4.888 5.825 1.00 0.00 106 ARG A CA 10
ATOM 17557 C C . ARG A 1 112 ? -3.925 -4.337 7.225 1.00 0.00 106 ARG A C 10
ATOM 17558 O O . ARG A 1 112 ? -5.011 -3.937 7.531 1.00 0.00 106 ARG A O 10
ATOM 17579 N N . ASP A 1 113 ? -2.890 -4.198 8.040 1.00 0.00 107 ASP A N 10
ATOM 17580 C CA . ASP A 1 113 ? -3.104 -3.722 9.422 1.00 0.00 107 ASP A CA 10
ATOM 17581 C C . ASP A 1 113 ? -3.212 -2.221 9.548 1.00 0.00 107 ASP A C 10
ATOM 17582 O O . ASP A 1 113 ? -4.154 -1.704 10.174 1.00 0.00 107 ASP A O 10
ATOM 17591 N N . ALA A 1 114 ? -2.285 -1.504 8.934 1.00 0.00 108 ALA A N 10
ATOM 17592 C CA . ALA A 1 114 ? -2.286 -0.053 9.023 1.00 0.00 108 ALA A CA 10
ATOM 17593 C C . ALA A 1 114 ? -3.571 0.488 8.437 1.00 0.00 108 ALA A C 10
ATOM 17594 O O . ALA A 1 114 ? -4.242 1.283 9.055 1.00 0.00 108 ALA A O 10
ATOM 17601 N N . TYR A 1 115 ? -3.957 -0.092 7.318 1.00 0.00 109 TYR A N 10
ATOM 17602 C CA . TYR A 1 115 ? -5.174 0.277 6.581 1.00 0.00 109 TYR A CA 10
ATOM 17603 C C . TYR A 1 115 ? -6.421 -0.030 7.413 1.00 0.00 109 TYR A C 10
ATOM 17604 O O . TYR A 1 115 ? -7.380 0.708 7.407 1.00 0.00 109 TYR A O 10
ATOM 17622 N N . ARG A 1 116 ? -6.301 -1.076 8.184 1.00 0.00 110 ARG A N 10
ATOM 17623 C CA . ARG A 1 116 ? -7.429 -1.476 9.054 1.00 0.00 110 ARG A CA 10
ATOM 17624 C C . ARG A 1 116 ? -7.797 -0.420 10.103 1.00 0.00 110 ARG A C 10
ATOM 17625 O O . ARG A 1 116 ? -8.803 -0.543 10.809 1.00 0.00 110 ARG A O 10
ATOM 17646 N N . SER A 1 117 ? -6.966 0.590 10.231 1.00 0.00 111 SER A N 10
ATOM 17647 C CA . SER A 1 117 ? -7.263 1.709 11.101 1.00 0.00 111 SER A CA 10
ATOM 17648 C C . SER A 1 117 ? -8.185 2.779 10.430 1.00 0.00 111 SER A C 10
ATOM 17649 O O . SER A 1 117 ? -8.914 3.477 11.134 1.00 0.00 111 SER A O 10
ATOM 17657 N N . TRP A 1 118 ? -8.185 2.886 9.085 1.00 0.00 112 TRP A N 10
ATOM 17658 C CA . TRP A 1 118 ? -8.898 3.986 8.395 1.00 0.00 112 TRP A CA 10
ATOM 17659 C C . TRP A 1 118 ? -9.562 3.490 7.091 1.00 0.00 112 TRP A C 10
ATOM 17660 O O . TRP A 1 118 ? -10.707 3.817 6.788 1.00 0.00 112 TRP A O 10
ATOM 17681 N N . THR A 1 119 ? -8.831 2.658 6.381 1.00 0.00 113 THR A N 10
ATOM 17682 C CA . THR A 1 119 ? -9.230 2.060 5.104 1.00 0.00 113 THR A CA 10
ATOM 17683 C C . THR A 1 119 ? -10.187 0.844 5.242 1.00 0.00 113 THR A C 10
ATOM 17684 O O . THR A 1 119 ? -10.233 0.004 4.342 1.00 0.00 113 THR A O 10
ATOM 17695 N N . ASN A 1 120 ? -10.991 0.810 6.304 1.00 0.00 114 ASN A N 10
ATOM 17696 C CA . ASN A 1 120 ? -11.961 -0.279 6.583 1.00 0.00 114 ASN A CA 10
ATOM 17697 C C . ASN A 1 120 ? -11.246 -1.489 7.144 1.00 0.00 114 ASN A C 10
ATOM 17698 O O . ASN A 1 120 ? -10.939 -2.434 6.383 1.00 0.00 114 ASN A O 10
ATOM 17710 N N . MET A 1 7 ? 1.782 1.356 10.878 1.00 0.00 1 MET A N 11
ATOM 17711 C CA . MET A 1 7 ? 0.423 1.440 10.308 1.00 0.00 1 MET A CA 11
ATOM 17712 C C . MET A 1 7 ? 0.450 2.400 9.113 1.00 0.00 1 MET A C 11
ATOM 17713 O O . MET A 1 7 ? 1.500 2.601 8.516 1.00 0.00 1 MET A O 11
ATOM 17727 N N . ASN A 1 8 ? -0.699 2.964 8.743 1.00 0.00 2 ASN A N 11
ATOM 17728 C CA . ASN A 1 8 ? -0.748 3.936 7.666 1.00 0.00 2 ASN A CA 11
ATOM 17729 C C . ASN A 1 8 ? -0.623 5.300 8.277 1.00 0.00 2 ASN A C 11
ATOM 17730 O O . ASN A 1 8 ? 0.466 5.844 8.288 1.00 0.00 2 ASN A O 11
ATOM 17741 N N . THR A 1 9 ? -1.766 5.788 8.817 1.00 0.00 3 THR A N 11
ATOM 17742 C CA . THR A 1 9 ? -1.899 7.023 9.605 1.00 0.00 3 THR A CA 11
ATOM 17743 C C . THR A 1 9 ? -3.195 7.788 9.267 1.00 0.00 3 THR A C 11
ATOM 17744 O O . THR A 1 9 ? -3.779 7.674 8.163 1.00 0.00 3 THR A O 11
ATOM 17755 N N . ASP A 1 10 ? -3.640 8.530 10.246 1.00 0.00 4 ASP A N 11
ATOM 17756 C CA . ASP A 1 10 ? -4.835 9.354 10.200 1.00 0.00 4 ASP A CA 11
ATOM 17757 C C . ASP A 1 10 ? -4.560 10.683 9.525 1.00 0.00 4 ASP A C 11
ATOM 17758 O O . ASP A 1 10 ? -4.233 11.668 10.186 1.00 0.00 4 ASP A O 11
ATOM 17767 N N . VAL A 1 11 ? -4.686 10.696 8.209 1.00 0.00 5 VAL A N 11
ATOM 17768 C CA . VAL A 1 11 ? -4.506 11.883 7.384 1.00 0.00 5 VAL A CA 11
ATOM 17769 C C . VAL A 1 11 ? -4.643 11.443 5.947 1.00 0.00 5 VAL A C 11
ATOM 17770 O O . VAL A 1 11 ? -5.183 12.133 5.091 1.00 0.00 5 VAL A O 11
ATOM 17783 N N . LEU A 1 12 ? -4.221 10.229 5.714 1.00 0.00 6 LEU A N 11
ATOM 17784 C CA . LEU A 1 12 ? -4.312 9.649 4.413 1.00 0.00 6 LEU A CA 11
ATOM 17785 C C . LEU A 1 12 ? -5.408 8.644 4.302 1.00 0.00 6 LEU A C 11
ATOM 17786 O O . LEU A 1 12 ? -6.316 8.831 3.553 1.00 0.00 6 LEU A O 11
ATOM 17802 N N . ASN A 1 13 ? -5.401 7.660 5.114 1.00 0.00 7 ASN A N 11
ATOM 17803 C CA . ASN A 1 13 ? -6.269 6.572 4.915 1.00 0.00 7 ASN A CA 11
ATOM 17804 C C . ASN A 1 13 ? -7.636 6.904 5.356 1.00 0.00 7 ASN A C 11
ATOM 17805 O O . ASN A 1 13 ? -8.540 6.530 4.741 1.00 0.00 7 ASN A O 11
ATOM 17816 N N . GLN A 1 14 ? -7.777 7.673 6.391 1.00 0.00 8 GLN A N 11
ATOM 17817 C CA . GLN A 1 14 ? -9.106 8.057 6.780 1.00 0.00 8 GLN A CA 11
ATOM 17818 C C . GLN A 1 14 ? -9.523 9.403 6.194 1.00 0.00 8 GLN A C 11
ATOM 17819 O O . GLN A 1 14 ? -10.690 9.675 6.067 1.00 0.00 8 GLN A O 11
ATOM 17833 N N . GLN A 1 15 ? -8.573 10.214 5.718 1.00 0.00 9 GLN A N 11
ATOM 17834 C CA . GLN A 1 15 ? -8.980 11.465 5.122 1.00 0.00 9 GLN A CA 11
ATOM 17835 C C . GLN A 1 15 ? -9.007 11.338 3.632 1.00 0.00 9 GLN A C 11
ATOM 17836 O O . GLN A 1 15 ? -10.015 11.571 3.038 1.00 0.00 9 GLN A O 11
ATOM 17850 N N . LYS A 1 16 ? -7.908 10.889 3.036 1.00 0.00 10 LYS A N 11
ATOM 17851 C CA . LYS A 1 16 ? -7.858 10.670 1.589 1.00 0.00 10 LYS A CA 11
ATOM 17852 C C . LYS A 1 16 ? -8.844 9.608 1.191 1.00 0.00 10 LYS A C 11
ATOM 17853 O O . LYS A 1 16 ? -9.359 9.646 0.088 1.00 0.00 10 LYS A O 11
ATOM 17872 N N . ILE A 1 17 ? -9.142 8.669 2.076 1.00 0.00 11 ILE A N 11
ATOM 17873 C CA . ILE A 1 17 ? -10.184 7.734 1.712 1.00 0.00 11 ILE A CA 11
ATOM 17874 C C . ILE A 1 17 ? -11.543 8.424 1.740 1.00 0.00 11 ILE A C 11
ATOM 17875 O O . ILE A 1 17 ? -12.401 8.153 0.916 1.00 0.00 11 ILE A O 11
ATOM 17891 N N . GLU A 1 18 ? -11.737 9.314 2.682 1.00 0.00 12 GLU A N 11
ATOM 17892 C CA . GLU A 1 18 ? -12.964 10.026 2.714 1.00 0.00 12 GLU A CA 11
ATOM 17893 C C . GLU A 1 18 ? -13.090 10.942 1.491 1.00 0.00 12 GLU A C 11
ATOM 17894 O O . GLU A 1 18 ? -14.019 10.797 0.699 1.00 0.00 12 GLU A O 11
ATOM 17906 N N . GLU A 1 19 ? -12.086 11.771 1.295 1.00 0.00 13 GLU A N 11
ATOM 17907 C CA . GLU A 1 19 ? -12.058 12.779 0.233 1.00 0.00 13 GLU A CA 11
ATOM 17908 C C . GLU A 1 19 ? -11.953 12.155 -1.159 1.00 0.00 13 GLU A C 11
ATOM 17909 O O . GLU A 1 19 ? -12.765 12.437 -2.041 1.00 0.00 13 GLU A O 11
ATOM 17921 N N . LEU A 1 20 ? -10.943 11.318 -1.347 1.00 0.00 14 LEU A N 11
ATOM 17922 C CA . LEU A 1 20 ? -10.619 10.769 -2.657 1.00 0.00 14 LEU A CA 11
ATOM 17923 C C . LEU A 1 20 ? -11.348 9.512 -2.955 1.00 0.00 14 LEU A C 11
ATOM 17924 O O . LEU A 1 20 ? -11.792 9.329 -4.082 1.00 0.00 14 LEU A O 11
ATOM 17940 N N . SER A 1 21 ? -11.430 8.612 -1.988 1.00 0.00 15 SER A N 11
ATOM 17941 C CA . SER A 1 21 ? -12.182 7.434 -2.217 1.00 0.00 15 SER A CA 11
ATOM 17942 C C . SER A 1 21 ? -13.643 7.826 -2.355 1.00 0.00 15 SER A C 11
ATOM 17943 O O . SER A 1 21 ? -14.121 7.827 -3.469 1.00 0.00 15 SER A O 11
ATOM 17951 N N . ALA A 1 22 ? -14.338 8.182 -1.268 1.00 0.00 16 ALA A N 11
ATOM 17952 C CA . ALA A 1 22 ? -15.694 8.752 -1.399 1.00 0.00 16 ALA A CA 11
ATOM 17953 C C . ALA A 1 22 ? -16.613 7.980 -2.373 1.00 0.00 16 ALA A C 11
ATOM 17954 O O . ALA A 1 22 ? -16.575 6.761 -2.449 1.00 0.00 16 ALA A O 11
ATOM 17961 N N . GLU A 1 23 ? -17.383 8.737 -3.149 1.00 0.00 17 GLU A N 11
ATOM 17962 C CA . GLU A 1 23 ? -18.318 8.278 -4.191 1.00 0.00 17 GLU A CA 11
ATOM 17963 C C . GLU A 1 23 ? -17.640 7.365 -5.219 1.00 0.00 17 GLU A C 11
ATOM 17964 O O . GLU A 1 23 ? -18.302 6.658 -5.978 1.00 0.00 17 GLU A O 11
ATOM 17976 N N . ILE A 1 24 ? -16.336 7.375 -5.217 1.00 0.00 18 ILE A N 11
ATOM 17977 C CA . ILE A 1 24 ? -15.560 6.505 -6.025 1.00 0.00 18 ILE A CA 11
ATOM 17978 C C . ILE A 1 24 ? -15.093 5.306 -5.213 1.00 0.00 18 ILE A C 11
ATOM 17979 O O . ILE A 1 24 ? -15.870 4.356 -5.059 1.00 0.00 18 ILE A O 11
ATOM 17995 N N . GLY A 1 25 ? -13.887 5.272 -4.672 1.00 0.00 19 GLY A N 11
ATOM 17996 C CA . GLY A 1 25 ? -13.320 4.189 -3.925 1.00 0.00 19 GLY A CA 11
ATOM 17997 C C . GLY A 1 25 ? -14.051 3.660 -2.705 1.00 0.00 19 GLY A C 11
ATOM 17998 O O . GLY A 1 25 ? -13.601 2.663 -2.185 1.00 0.00 19 GLY A O 11
ATOM 18002 N N . SER A 1 26 ? -15.143 4.251 -2.221 1.00 0.00 20 SER A N 11
ATOM 18003 C CA . SER A 1 26 ? -15.848 3.626 -1.091 1.00 0.00 20 SER A CA 11
ATOM 18004 C C . SER A 1 26 ? -16.420 2.286 -1.579 1.00 0.00 20 SER A C 11
ATOM 18005 O O . SER A 1 26 ? -16.579 1.329 -0.830 1.00 0.00 20 SER A O 11
ATOM 18013 N N . ASP A 1 27 ? -16.653 2.256 -2.885 1.00 0.00 21 ASP A N 11
ATOM 18014 C CA . ASP A 1 27 ? -17.104 1.052 -3.567 1.00 0.00 21 ASP A CA 11
ATOM 18015 C C . ASP A 1 27 ? -15.957 0.302 -4.226 1.00 0.00 21 ASP A C 11
ATOM 18016 O O . ASP A 1 27 ? -15.777 -0.896 -4.006 1.00 0.00 21 ASP A O 11
ATOM 18025 N N . ASN A 1 28 ? -15.128 1.035 -4.960 1.00 0.00 22 ASN A N 11
ATOM 18026 C CA . ASN A 1 28 ? -14.174 0.400 -5.862 1.00 0.00 22 ASN A CA 11
ATOM 18027 C C . ASN A 1 28 ? -12.886 0.003 -5.170 1.00 0.00 22 ASN A C 11
ATOM 18028 O O . ASN A 1 28 ? -12.330 -1.060 -5.444 1.00 0.00 22 ASN A O 11
ATOM 18039 N N . VAL A 1 29 ? -12.422 0.833 -4.255 1.00 0.00 23 VAL A N 11
ATOM 18040 C CA . VAL A 1 29 ? -11.131 0.585 -3.653 1.00 0.00 23 VAL A CA 11
ATOM 18041 C C . VAL A 1 29 ? -11.062 -0.688 -2.773 1.00 0.00 23 VAL A C 11
ATOM 18042 O O . VAL A 1 29 ? -10.056 -1.380 -2.848 1.00 0.00 23 VAL A O 11
ATOM 18055 N N . PRO A 1 30 ? -12.111 -1.074 -1.962 1.00 0.00 24 PRO A N 11
ATOM 18056 C CA . PRO A 1 30 ? -12.064 -2.337 -1.205 1.00 0.00 24 PRO A CA 11
ATOM 18057 C C . PRO A 1 30 ? -11.981 -3.517 -2.164 1.00 0.00 24 PRO A C 11
ATOM 18058 O O . PRO A 1 30 ? -11.287 -4.499 -1.903 1.00 0.00 24 PRO A O 11
ATOM 18069 N N . VAL A 1 31 ? -12.694 -3.376 -3.279 1.00 0.00 25 VAL A N 11
ATOM 18070 C CA . VAL A 1 31 ? -12.663 -4.400 -4.316 1.00 0.00 25 VAL A CA 11
ATOM 18071 C C . VAL A 1 31 ? -11.236 -4.590 -4.845 1.00 0.00 25 VAL A C 11
ATOM 18072 O O . VAL A 1 31 ? -10.735 -5.711 -4.905 1.00 0.00 25 VAL A O 11
ATOM 18085 N N . LEU A 1 32 ? -10.583 -3.479 -5.150 1.00 0.00 26 LEU A N 11
ATOM 18086 C CA . LEU A 1 32 ? -9.267 -3.468 -5.766 1.00 0.00 26 LEU A CA 11
ATOM 18087 C C . LEU A 1 32 ? -8.209 -3.959 -4.755 1.00 0.00 26 LEU A C 11
ATOM 18088 O O . LEU A 1 32 ? -7.431 -4.879 -5.021 1.00 0.00 26 LEU A O 11
ATOM 18104 N N . LEU A 1 33 ? -8.175 -3.242 -3.665 1.00 0.00 27 LEU A N 11
ATOM 18105 C CA . LEU A 1 33 ? -7.205 -3.514 -2.633 1.00 0.00 27 LEU A CA 11
ATOM 18106 C C . LEU A 1 33 ? -7.244 -5.000 -2.250 1.00 0.00 27 LEU A C 11
ATOM 18107 O O . LEU A 1 33 ? -6.238 -5.671 -2.310 1.00 0.00 27 LEU A O 11
ATOM 18123 N N . ASP A 1 34 ? -8.422 -5.534 -1.989 1.00 0.00 28 ASP A N 11
ATOM 18124 C CA . ASP A 1 34 ? -8.535 -6.924 -1.562 1.00 0.00 28 ASP A CA 11
ATOM 18125 C C . ASP A 1 34 ? -8.075 -7.916 -2.624 1.00 0.00 28 ASP A C 11
ATOM 18126 O O . ASP A 1 34 ? -7.431 -8.913 -2.293 1.00 0.00 28 ASP A O 11
ATOM 18135 N N . ILE A 1 35 ? -8.333 -7.623 -3.893 1.00 0.00 29 ILE A N 11
ATOM 18136 C CA . ILE A 1 35 ? -7.974 -8.567 -4.939 1.00 0.00 29 ILE A CA 11
ATOM 18137 C C . ILE A 1 35 ? -6.482 -8.548 -5.158 1.00 0.00 29 ILE A C 11
ATOM 18138 O O . ILE A 1 35 ? -5.840 -9.575 -5.139 1.00 0.00 29 ILE A O 11
ATOM 18154 N N . PHE A 1 36 ? -5.924 -7.370 -5.269 1.00 0.00 30 PHE A N 11
ATOM 18155 C CA . PHE A 1 36 ? -4.547 -7.217 -5.632 1.00 0.00 30 PHE A CA 11
ATOM 18156 C C . PHE A 1 36 ? -3.607 -7.492 -4.482 1.00 0.00 30 PHE A C 11
ATOM 18157 O O . PHE A 1 36 ? -2.458 -7.808 -4.681 1.00 0.00 30 PHE A O 11
ATOM 18174 N N . LEU A 1 37 ? -4.156 -7.526 -3.306 1.00 0.00 31 LEU A N 11
ATOM 18175 C CA . LEU A 1 37 ? -3.418 -7.926 -2.175 1.00 0.00 31 LEU A CA 11
ATOM 18176 C C . LEU A 1 37 ? -3.551 -9.424 -2.061 1.00 0.00 31 LEU A C 11
ATOM 18177 O O . LEU A 1 37 ? -2.555 -10.106 -1.983 1.00 0.00 31 LEU A O 11
ATOM 18193 N N . GLY A 1 38 ? -4.777 -9.936 -2.164 1.00 0.00 32 GLY A N 11
ATOM 18194 C CA . GLY A 1 38 ? -5.052 -11.360 -2.089 1.00 0.00 32 GLY A CA 11
ATOM 18195 C C . GLY A 1 38 ? -4.323 -12.188 -3.142 1.00 0.00 32 GLY A C 11
ATOM 18196 O O . GLY A 1 38 ? -3.745 -13.202 -2.806 1.00 0.00 32 GLY A O 11
ATOM 18200 N N . GLU A 1 39 ? -4.336 -11.760 -4.405 1.00 0.00 33 GLU A N 11
ATOM 18201 C CA . GLU A 1 39 ? -3.642 -12.477 -5.506 1.00 0.00 33 GLU A CA 11
ATOM 18202 C C . GLU A 1 39 ? -2.131 -12.457 -5.267 1.00 0.00 33 GLU A C 11
ATOM 18203 O O . GLU A 1 39 ? -1.419 -13.443 -5.473 1.00 0.00 33 GLU A O 11
ATOM 18215 N N . MET A 1 40 ? -1.692 -11.317 -4.787 1.00 0.00 34 MET A N 11
ATOM 18216 C CA . MET A 1 40 ? -0.269 -11.209 -4.477 1.00 0.00 34 MET A CA 11
ATOM 18217 C C . MET A 1 40 ? 0.105 -12.096 -3.329 1.00 0.00 34 MET A C 11
ATOM 18218 O O . MET A 1 40 ? 1.108 -12.815 -3.356 1.00 0.00 34 MET A O 11
ATOM 18232 N N . ASP A 1 41 ? -0.762 -12.127 -2.360 1.00 0.00 35 ASP A N 11
ATOM 18233 C CA . ASP A 1 41 ? -0.669 -12.866 -1.138 1.00 0.00 35 ASP A CA 11
ATOM 18234 C C . ASP A 1 41 ? -0.700 -14.331 -1.444 1.00 0.00 35 ASP A C 11
ATOM 18235 O O . ASP A 1 41 ? -0.015 -15.149 -0.806 1.00 0.00 35 ASP A O 11
ATOM 18244 N N . SER A 1 42 ? -1.468 -14.626 -2.470 1.00 0.00 36 SER A N 11
ATOM 18245 C CA . SER A 1 42 ? -1.672 -15.971 -2.912 1.00 0.00 36 SER A CA 11
ATOM 18246 C C . SER A 1 42 ? -0.390 -16.530 -3.293 1.00 0.00 36 SER A C 11
ATOM 18247 O O . SER A 1 42 ? 0.091 -17.543 -2.778 1.00 0.00 36 SER A O 11
ATOM 18255 N N . TYR A 1 43 ? 0.178 -15.780 -4.172 1.00 0.00 37 TYR A N 11
ATOM 18256 C CA . TYR A 1 43 ? 1.303 -16.179 -4.824 1.00 0.00 37 TYR A CA 11
ATOM 18257 C C . TYR A 1 43 ? 2.449 -16.327 -3.990 1.00 0.00 37 TYR A C 11
ATOM 18258 O O . TYR A 1 43 ? 2.992 -17.364 -3.969 1.00 0.00 37 TYR A O 11
ATOM 18276 N N . ILE A 1 44 ? 2.694 -15.403 -3.159 1.00 0.00 38 ILE A N 11
ATOM 18277 C CA . ILE A 1 44 ? 3.870 -15.350 -2.388 1.00 0.00 38 ILE A CA 11
ATOM 18278 C C . ILE A 1 44 ? 3.853 -16.356 -1.258 1.00 0.00 38 ILE A C 11
ATOM 18279 O O . ILE A 1 44 ? 4.889 -16.814 -0.852 1.00 0.00 38 ILE A O 11
ATOM 18295 N N . GLY A 1 45 ? 2.676 -16.748 -0.799 1.00 0.00 39 GLY A N 11
ATOM 18296 C CA . GLY A 1 45 ? 2.625 -17.837 0.162 1.00 0.00 39 GLY A CA 11
ATOM 18297 C C . GLY A 1 45 ? 3.283 -19.076 -0.426 1.00 0.00 39 GLY A C 11
ATOM 18298 O O . GLY A 1 45 ? 4.183 -19.672 0.174 1.00 0.00 39 GLY A O 11
ATOM 18302 N N . THR A 1 46 ? 2.924 -19.348 -1.664 1.00 0.00 40 THR A N 11
ATOM 18303 C CA . THR A 1 46 ? 3.403 -20.481 -2.380 1.00 0.00 40 THR A CA 11
ATOM 18304 C C . THR A 1 46 ? 4.797 -20.187 -2.910 1.00 0.00 40 THR A C 11
ATOM 18305 O O . THR A 1 46 ? 5.721 -20.954 -2.729 1.00 0.00 40 THR A O 11
ATOM 18316 N N . LEU A 1 47 ? 4.933 -19.073 -3.572 1.00 0.00 41 LEU A N 11
ATOM 18317 C CA . LEU A 1 47 ? 6.124 -18.592 -4.204 1.00 0.00 41 LEU A CA 11
ATOM 18318 C C . LEU A 1 47 ? 7.290 -18.297 -3.245 1.00 0.00 41 LEU A C 11
ATOM 18319 O O . LEU A 1 47 ? 8.405 -18.296 -3.674 1.00 0.00 41 LEU A O 11
ATOM 18335 N N . THR A 1 48 ? 7.011 -18.044 -1.977 1.00 0.00 42 THR A N 11
ATOM 18336 C CA . THR A 1 48 ? 8.064 -17.940 -0.945 1.00 0.00 42 THR A CA 11
ATOM 18337 C C . THR A 1 48 ? 8.561 -19.318 -0.570 1.00 0.00 42 THR A C 11
ATOM 18338 O O . THR A 1 48 ? 9.761 -19.587 -0.496 1.00 0.00 42 THR A O 11
ATOM 18349 N N . GLU A 1 49 ? 7.617 -20.195 -0.396 1.00 0.00 43 GLU A N 11
ATOM 18350 C CA . GLU A 1 49 ? 7.931 -21.598 -0.077 1.00 0.00 43 GLU A CA 11
ATOM 18351 C C . GLU A 1 49 ? 8.453 -22.335 -1.323 1.00 0.00 43 GLU A C 11
ATOM 18352 O O . GLU A 1 49 ? 8.732 -23.540 -1.303 1.00 0.00 43 GLU A O 11
ATOM 18364 N N . LEU A 1 50 ? 8.566 -21.589 -2.405 1.00 0.00 44 LEU A N 11
ATOM 18365 C CA . LEU A 1 50 ? 9.135 -22.033 -3.635 1.00 0.00 44 LEU A CA 11
ATOM 18366 C C . LEU A 1 50 ? 10.428 -21.267 -3.953 1.00 0.00 44 LEU A C 11
ATOM 18367 O O . LEU A 1 50 ? 11.367 -21.834 -4.504 1.00 0.00 44 LEU A O 11
ATOM 18383 N N . GLN A 1 51 ? 10.506 -20.002 -3.531 1.00 0.00 45 GLN A N 11
ATOM 18384 C CA . GLN A 1 51 ? 11.596 -19.111 -3.910 1.00 0.00 45 GLN A CA 11
ATOM 18385 C C . GLN A 1 51 ? 11.470 -17.771 -3.210 1.00 0.00 45 GLN A C 11
ATOM 18386 O O . GLN A 1 51 ? 10.633 -17.581 -2.355 1.00 0.00 45 GLN A O 11
ATOM 18400 N N . GLY A 1 52 ? 12.321 -16.854 -3.566 1.00 0.00 46 GLY A N 11
ATOM 18401 C CA . GLY A 1 52 ? 12.274 -15.537 -2.980 1.00 0.00 46 GLY A CA 11
ATOM 18402 C C . GLY A 1 52 ? 11.293 -14.632 -3.677 1.00 0.00 46 GLY A C 11
ATOM 18403 O O . GLY A 1 52 ? 11.450 -13.455 -3.631 1.00 0.00 46 GLY A O 11
ATOM 18407 N N . SER A 1 53 ? 10.334 -15.226 -4.375 1.00 0.00 47 SER A N 11
ATOM 18408 C CA . SER A 1 53 ? 9.293 -14.536 -5.089 1.00 0.00 47 SER A CA 11
ATOM 18409 C C . SER A 1 53 ? 8.622 -13.410 -4.311 1.00 0.00 47 SER A C 11
ATOM 18410 O O . SER A 1 53 ? 8.093 -12.540 -4.915 1.00 0.00 47 SER A O 11
ATOM 18418 N N . GLU A 1 54 ? 8.413 -13.534 -3.028 1.00 0.00 48 GLU A N 11
ATOM 18419 C CA . GLU A 1 54 ? 8.104 -12.324 -2.184 1.00 0.00 48 GLU A CA 11
ATOM 18420 C C . GLU A 1 54 ? 8.864 -11.011 -2.694 1.00 0.00 48 GLU A C 11
ATOM 18421 O O . GLU A 1 54 ? 8.410 -9.890 -2.510 1.00 0.00 48 GLU A O 11
ATOM 18433 N N . GLN A 1 55 ? 10.035 -11.229 -3.282 1.00 0.00 49 GLN A N 11
ATOM 18434 C CA . GLN A 1 55 ? 10.785 -10.189 -4.021 1.00 0.00 49 GLN A CA 11
ATOM 18435 C C . GLN A 1 55 ? 9.868 -9.519 -5.092 1.00 0.00 49 GLN A C 11
ATOM 18436 O O . GLN A 1 55 ? 9.778 -8.302 -5.190 1.00 0.00 49 GLN A O 11
ATOM 18450 N N . LEU A 1 56 ? 9.206 -10.365 -5.880 1.00 0.00 50 LEU A N 11
ATOM 18451 C CA . LEU A 1 56 ? 8.226 -10.047 -6.907 1.00 0.00 50 LEU A CA 11
ATOM 18452 C C . LEU A 1 56 ? 7.134 -9.235 -6.289 1.00 0.00 50 LEU A C 11
ATOM 18453 O O . LEU A 1 56 ? 6.776 -8.172 -6.792 1.00 0.00 50 LEU A O 11
ATOM 18469 N N . LEU A 1 57 ? 6.678 -9.742 -5.146 1.00 0.00 51 LEU A N 11
ATOM 18470 C CA . LEU A 1 57 ? 5.556 -9.219 -4.374 1.00 0.00 51 LEU A CA 11
ATOM 18471 C C . LEU A 1 57 ? 5.642 -7.727 -4.210 1.00 0.00 51 LEU A C 11
ATOM 18472 O O . LEU A 1 57 ? 4.674 -7.027 -4.384 1.00 0.00 51 LEU A O 11
ATOM 18488 N N . TYR A 1 58 ? 6.843 -7.253 -4.078 1.00 0.00 52 TYR A N 11
ATOM 18489 C CA . TYR A 1 58 ? 7.195 -5.911 -3.753 1.00 0.00 52 TYR A CA 11
ATOM 18490 C C . TYR A 1 58 ? 6.910 -4.955 -4.873 1.00 0.00 52 TYR A C 11
ATOM 18491 O O . TYR A 1 58 ? 6.183 -4.011 -4.712 1.00 0.00 52 TYR A O 11
ATOM 18509 N N . LEU A 1 59 ? 7.419 -5.312 -6.027 1.00 0.00 53 LEU A N 11
ATOM 18510 C CA . LEU A 1 59 ? 7.316 -4.311 -7.087 1.00 0.00 53 LEU A CA 11
ATOM 18511 C C . LEU A 1 59 ? 5.888 -4.197 -7.484 1.00 0.00 53 LEU A C 11
ATOM 18512 O O . LEU A 1 59 ? 5.346 -3.117 -7.678 1.00 0.00 53 LEU A O 11
ATOM 18528 N N . LYS A 1 60 ? 5.269 -5.323 -7.520 1.00 0.00 54 LYS A N 11
ATOM 18529 C CA . LYS A 1 60 ? 3.942 -5.372 -7.991 1.00 0.00 54 LYS A CA 11
ATOM 18530 C C . LYS A 1 60 ? 2.863 -5.011 -7.023 1.00 0.00 54 LYS A C 11
ATOM 18531 O O . LYS A 1 60 ? 1.977 -4.276 -7.388 1.00 0.00 54 LYS A O 11
ATOM 18550 N N . GLU A 1 61 ? 2.947 -5.447 -5.797 1.00 0.00 55 GLU A N 11
ATOM 18551 C CA . GLU A 1 61 ? 1.857 -5.025 -4.945 1.00 0.00 55 GLU A CA 11
ATOM 18552 C C . GLU A 1 61 ? 1.962 -3.530 -4.742 1.00 0.00 55 GLU A C 11
ATOM 18553 O O . GLU A 1 61 ? 0.988 -2.821 -4.823 1.00 0.00 55 GLU A O 11
ATOM 18565 N N . ILE A 1 62 ? 3.169 -3.072 -4.567 1.00 0.00 56 ILE A N 11
ATOM 18566 C CA . ILE A 1 62 ? 3.286 -1.666 -4.212 1.00 0.00 56 ILE A CA 11
ATOM 18567 C C . ILE A 1 62 ? 3.165 -0.705 -5.387 1.00 0.00 56 ILE A C 11
ATOM 18568 O O . ILE A 1 62 ? 2.615 0.363 -5.225 1.00 0.00 56 ILE A O 11
ATOM 18584 N N . SER A 1 63 ? 3.633 -1.066 -6.558 1.00 0.00 57 SER A N 11
ATOM 18585 C CA . SER A 1 63 ? 3.582 -0.131 -7.667 1.00 0.00 57 SER A CA 11
ATOM 18586 C C . SER A 1 63 ? 2.324 -0.382 -8.471 1.00 0.00 57 SER A C 11
ATOM 18587 O O . SER A 1 63 ? 1.775 0.511 -9.116 1.00 0.00 57 SER A O 11
ATOM 18595 N N . HIS A 1 64 ? 1.888 -1.601 -8.459 1.00 0.00 58 HIS A N 11
ATOM 18596 C CA . HIS A 1 64 ? 0.710 -1.969 -9.153 1.00 0.00 58 HIS A CA 11
ATOM 18597 C C . HIS A 1 64 ? -0.539 -1.781 -8.300 1.00 0.00 58 HIS A C 11
ATOM 18598 O O . HIS A 1 64 ? -1.312 -0.873 -8.593 1.00 0.00 58 HIS A O 11
ATOM 18612 N N . ALA A 1 65 ? -0.744 -2.460 -7.181 1.00 0.00 59 ALA A N 11
ATOM 18613 C CA . ALA A 1 65 ? -1.965 -2.435 -6.393 1.00 0.00 59 ALA A CA 11
ATOM 18614 C C . ALA A 1 65 ? -2.002 -1.249 -5.484 1.00 0.00 59 ALA A C 11
ATOM 18615 O O . ALA A 1 65 ? -2.924 -0.427 -5.550 1.00 0.00 59 ALA A O 11
ATOM 18622 N N . LEU A 1 66 ? -0.992 -1.147 -4.642 1.00 0.00 60 LEU A N 11
ATOM 18623 C CA . LEU A 1 66 ? -0.884 -0.141 -3.638 1.00 0.00 60 LEU A CA 11
ATOM 18624 C C . LEU A 1 66 ? -0.818 1.207 -4.287 1.00 0.00 60 LEU A C 11
ATOM 18625 O O . LEU A 1 66 ? -1.636 2.027 -4.015 1.00 0.00 60 LEU A O 11
ATOM 18641 N N . LYS A 1 67 ? 0.089 1.369 -5.220 1.00 0.00 61 LYS A N 11
ATOM 18642 C CA . LYS A 1 67 ? 0.206 2.644 -5.928 1.00 0.00 61 LYS A CA 11
ATOM 18643 C C . LYS A 1 67 ? -1.098 3.030 -6.640 1.00 0.00 61 LYS A C 11
ATOM 18644 O O . LYS A 1 67 ? -1.384 4.216 -6.801 1.00 0.00 61 LYS A O 11
ATOM 18663 N N . SER A 1 68 ? -1.955 2.065 -6.961 1.00 0.00 62 SER A N 11
ATOM 18664 C CA . SER A 1 68 ? -3.180 2.370 -7.649 1.00 0.00 62 SER A CA 11
ATOM 18665 C C . SER A 1 68 ? -4.298 2.738 -6.679 1.00 0.00 62 SER A C 11
ATOM 18666 O O . SER A 1 68 ? -4.983 3.755 -6.836 1.00 0.00 62 SER A O 11
ATOM 18674 N N . SER A 1 69 ? -4.402 1.993 -5.616 1.00 0.00 63 SER A N 11
ATOM 18675 C CA . SER A 1 69 ? -5.429 2.122 -4.661 1.00 0.00 63 SER A CA 11
ATOM 18676 C C . SER A 1 69 ? -5.061 3.246 -3.712 1.00 0.00 63 SER A C 11
ATOM 18677 O O . SER A 1 69 ? -5.910 3.954 -3.237 1.00 0.00 63 SER A O 11
ATOM 18685 N N . ALA A 1 70 ? -3.770 3.387 -3.446 1.00 0.00 64 ALA A N 11
ATOM 18686 C CA . ALA A 1 70 ? -3.289 4.480 -2.612 1.00 0.00 64 ALA A CA 11
ATOM 18687 C C . ALA A 1 70 ? -3.573 5.789 -3.293 1.00 0.00 64 ALA A C 11
ATOM 18688 O O . ALA A 1 70 ? -3.912 6.737 -2.663 1.00 0.00 64 ALA A O 11
ATOM 18695 N N . ALA A 1 71 ? -3.492 5.825 -4.595 1.00 0.00 65 ALA A N 11
ATOM 18696 C CA . ALA A 1 71 ? -3.818 7.035 -5.333 1.00 0.00 65 ALA A CA 11
ATOM 18697 C C . ALA A 1 71 ? -5.282 7.390 -5.070 1.00 0.00 65 ALA A C 11
ATOM 18698 O O . ALA A 1 71 ? -5.671 8.553 -5.075 1.00 0.00 65 ALA A O 11
ATOM 18705 N N . SER A 1 72 ? -6.086 6.369 -4.819 1.00 0.00 66 SER A N 11
ATOM 18706 C CA . SER A 1 72 ? -7.451 6.567 -4.419 1.00 0.00 66 SER A CA 11
ATOM 18707 C C . SER A 1 72 ? -7.611 6.772 -2.893 1.00 0.00 66 SER A C 11
ATOM 18708 O O . SER A 1 72 ? -8.469 7.544 -2.484 1.00 0.00 66 SER A O 11
ATOM 18716 N N . PHE A 1 73 ? -6.839 6.092 -2.022 1.00 0.00 67 PHE A N 11
ATOM 18717 C CA . PHE A 1 73 ? -7.105 6.238 -0.554 1.00 0.00 67 PHE A CA 11
ATOM 18718 C C . PHE A 1 73 ? -5.945 6.777 0.301 1.00 0.00 67 PHE A C 11
ATOM 18719 O O . PHE A 1 73 ? -6.002 6.768 1.528 1.00 0.00 67 PHE A O 11
ATOM 18736 N N . GLY A 1 74 ? -4.938 7.247 -0.333 1.00 0.00 68 GLY A N 11
ATOM 18737 C CA . GLY A 1 74 ? -3.728 7.662 0.346 1.00 0.00 68 GLY A CA 11
ATOM 18738 C C . GLY A 1 74 ? -2.796 8.330 -0.616 1.00 0.00 68 GLY A C 11
ATOM 18739 O O . GLY A 1 74 ? -1.593 8.068 -0.639 1.00 0.00 68 GLY A O 11
ATOM 18743 N N . ALA A 1 75 ? -3.406 9.217 -1.383 1.00 0.00 69 ALA A N 11
ATOM 18744 C CA . ALA A 1 75 ? -2.661 9.977 -2.419 1.00 0.00 69 ALA A CA 11
ATOM 18745 C C . ALA A 1 75 ? -1.819 11.078 -1.767 1.00 0.00 69 ALA A C 11
ATOM 18746 O O . ALA A 1 75 ? -1.549 12.136 -2.341 1.00 0.00 69 ALA A O 11
ATOM 18753 N N . ASP A 1 76 ? -1.387 10.755 -0.590 1.00 0.00 70 ASP A N 11
ATOM 18754 C CA . ASP A 1 76 ? -0.691 11.553 0.331 1.00 0.00 70 ASP A CA 11
ATOM 18755 C C . ASP A 1 76 ? 0.635 10.794 0.459 1.00 0.00 70 ASP A C 11
ATOM 18756 O O . ASP A 1 76 ? 1.110 10.217 -0.550 1.00 0.00 70 ASP A O 11
ATOM 18765 N N . ARG A 1 77 ? 1.211 10.657 1.620 1.00 0.00 71 ARG A N 11
ATOM 18766 C CA . ARG A 1 77 ? 2.494 10.086 1.888 1.00 0.00 71 ARG A CA 11
ATOM 18767 C C . ARG A 1 77 ? 2.685 8.664 1.460 1.00 0.00 71 ARG A C 11
ATOM 18768 O O . ARG A 1 77 ? 3.644 8.368 0.791 1.00 0.00 71 ARG A O 11
ATOM 18789 N N . LEU A 1 78 ? 1.804 7.774 1.840 1.00 0.00 72 LEU A N 11
ATOM 18790 C CA . LEU A 1 78 ? 2.084 6.359 1.614 1.00 0.00 72 LEU A CA 11
ATOM 18791 C C . LEU A 1 78 ? 2.254 6.085 0.112 1.00 0.00 72 LEU A C 11
ATOM 18792 O O . LEU A 1 78 ? 3.017 5.235 -0.294 1.00 0.00 72 LEU A O 11
ATOM 18808 N N . CYS A 1 79 ? 1.666 6.960 -0.666 1.00 0.00 73 CYS A N 11
ATOM 18809 C CA . CYS A 1 79 ? 1.670 6.716 -2.089 1.00 0.00 73 CYS A CA 11
ATOM 18810 C C . CYS A 1 79 ? 3.058 6.966 -2.677 1.00 0.00 73 CYS A C 11
ATOM 18811 O O . CYS A 1 79 ? 3.692 6.052 -3.231 1.00 0.00 73 CYS A O 11
ATOM 18819 N N . GLU A 1 80 ? 3.609 8.127 -2.432 1.00 0.00 74 GLU A N 11
ATOM 18820 C CA . GLU A 1 80 ? 4.866 8.450 -3.102 1.00 0.00 74 GLU A CA 11
ATOM 18821 C C . GLU A 1 80 ? 5.986 8.614 -2.112 1.00 0.00 74 GLU A C 11
ATOM 18822 O O . GLU A 1 80 ? 7.161 8.355 -2.407 1.00 0.00 74 GLU A O 11
ATOM 18834 N N . ARG A 1 81 ? 5.622 8.990 -0.933 1.00 0.00 75 ARG A N 11
ATOM 18835 C CA . ARG A 1 81 ? 6.560 9.158 0.120 1.00 0.00 75 ARG A CA 11
ATOM 18836 C C . ARG A 1 81 ? 6.932 7.763 0.601 1.00 0.00 75 ARG A C 11
ATOM 18837 O O . ARG A 1 81 ? 8.008 7.558 1.105 1.00 0.00 75 ARG A O 11
ATOM 18858 N N . ALA A 1 82 ? 6.080 6.763 0.397 1.00 0.00 76 ALA A N 11
ATOM 18859 C CA . ALA A 1 82 ? 6.501 5.477 0.824 1.00 0.00 76 ALA A CA 11
ATOM 18860 C C . ALA A 1 82 ? 7.249 4.867 -0.297 1.00 0.00 76 ALA A C 11
ATOM 18861 O O . ALA A 1 82 ? 8.380 4.582 -0.143 1.00 0.00 76 ALA A O 11
ATOM 18868 N N . ILE A 1 83 ? 6.633 4.870 -1.462 1.00 0.00 77 ILE A N 11
ATOM 18869 C CA . ILE A 1 83 ? 7.270 4.153 -2.584 1.00 0.00 77 ILE A CA 11
ATOM 18870 C C . ILE A 1 83 ? 8.741 4.507 -2.885 1.00 0.00 77 ILE A C 11
ATOM 18871 O O . ILE A 1 83 ? 9.599 3.628 -2.954 1.00 0.00 77 ILE A O 11
ATOM 18887 N N . ALA A 1 84 ? 9.092 5.753 -2.765 1.00 0.00 78 ALA A N 11
ATOM 18888 C CA . ALA A 1 84 ? 10.427 6.171 -3.141 1.00 0.00 78 ALA A CA 11
ATOM 18889 C C . ALA A 1 84 ? 11.304 6.018 -1.915 1.00 0.00 78 ALA A C 11
ATOM 18890 O O . ALA A 1 84 ? 12.453 5.505 -1.964 1.00 0.00 78 ALA A O 11
ATOM 18897 N N . ILE A 1 85 ? 10.672 6.302 -0.785 1.00 0.00 79 ILE A N 11
ATOM 18898 C CA . ILE A 1 85 ? 11.343 6.399 0.465 1.00 0.00 79 ILE A CA 11
ATOM 18899 C C . ILE A 1 85 ? 11.249 5.086 1.210 1.00 0.00 79 ILE A C 11
ATOM 18900 O O . ILE A 1 85 ? 11.813 4.937 2.299 1.00 0.00 79 ILE A O 11
ATOM 18916 N N . ASP A 1 86 ? 10.865 4.047 0.481 1.00 0.00 80 ASP A N 11
ATOM 18917 C CA . ASP A 1 86 ? 10.730 2.716 0.976 1.00 0.00 80 ASP A CA 11
ATOM 18918 C C . ASP A 1 86 ? 11.864 1.988 0.598 1.00 0.00 80 ASP A C 11
ATOM 18919 O O . ASP A 1 86 ? 12.574 1.536 1.454 1.00 0.00 80 ASP A O 11
ATOM 18928 N N . LYS A 1 87 ? 12.094 1.966 -0.689 1.00 0.00 81 LYS A N 11
ATOM 18929 C CA . LYS A 1 87 ? 13.163 1.208 -1.176 1.00 0.00 81 LYS A CA 11
ATOM 18930 C C . LYS A 1 87 ? 14.410 1.675 -0.488 1.00 0.00 81 LYS A C 11
ATOM 18931 O O . LYS A 1 87 ? 14.993 0.896 0.306 1.00 0.00 81 LYS A O 11
ATOM 18950 N N . LYS A 1 88 ? 14.752 2.965 -0.689 1.00 0.00 82 LYS A N 11
ATOM 18951 C CA . LYS A 1 88 ? 15.890 3.524 0.010 1.00 0.00 82 LYS A CA 11
ATOM 18952 C C . LYS A 1 88 ? 16.086 3.169 1.499 1.00 0.00 82 LYS A C 11
ATOM 18953 O O . LYS A 1 88 ? 17.110 2.570 1.855 1.00 0.00 82 LYS A O 11
ATOM 18972 N N . ALA A 1 89 ? 15.095 3.250 2.349 1.00 0.00 83 ALA A N 11
ATOM 18973 C CA . ALA A 1 89 ? 15.367 3.079 3.737 1.00 0.00 83 ALA A CA 11
ATOM 18974 C C . ALA A 1 89 ? 14.296 2.301 4.362 1.00 0.00 83 ALA A C 11
ATOM 18975 O O . ALA A 1 89 ? 14.553 1.596 5.253 1.00 0.00 83 ALA A O 11
ATOM 18982 N N . LYS A 1 90 ? 13.076 2.564 4.000 1.00 0.00 84 LYS A N 11
ATOM 18983 C CA . LYS A 1 90 ? 12.072 1.675 4.593 1.00 0.00 84 LYS A CA 11
ATOM 18984 C C . LYS A 1 90 ? 12.427 0.211 4.395 1.00 0.00 84 LYS A C 11
ATOM 18985 O O . LYS A 1 90 ? 12.228 -0.540 5.287 1.00 0.00 84 LYS A O 11
ATOM 19004 N N . ALA A 1 91 ? 13.022 -0.186 3.281 1.00 0.00 85 ALA A N 11
ATOM 19005 C CA . ALA A 1 91 ? 13.454 -1.515 3.138 1.00 0.00 85 ALA A CA 11
ATOM 19006 C C . ALA A 1 91 ? 14.882 -1.659 3.614 1.00 0.00 85 ALA A C 11
ATOM 19007 O O . ALA A 1 91 ? 15.199 -2.675 4.223 1.00 0.00 85 ALA A O 11
ATOM 19014 N N . ASN A 1 92 ? 15.771 -0.649 3.429 1.00 0.00 86 ASN A N 11
ATOM 19015 C CA . ASN A 1 92 ? 17.117 -0.861 3.966 1.00 0.00 86 ASN A CA 11
ATOM 19016 C C . ASN A 1 92 ? 17.272 -0.698 5.472 1.00 0.00 86 ASN A C 11
ATOM 19017 O O . ASN A 1 92 ? 18.227 -1.201 6.048 1.00 0.00 86 ASN A O 11
ATOM 19028 N N . GLN A 1 93 ? 16.376 -0.000 6.110 1.00 0.00 87 GLN A N 11
ATOM 19029 C CA . GLN A 1 93 ? 16.458 0.235 7.533 1.00 0.00 87 GLN A CA 11
ATOM 19030 C C . GLN A 1 93 ? 15.701 -0.803 8.309 1.00 0.00 87 GLN A C 11
ATOM 19031 O O . GLN A 1 93 ? 16.119 -1.162 9.408 1.00 0.00 87 GLN A O 11
ATOM 19045 N N . LEU A 1 94 ? 14.610 -1.338 7.771 1.00 0.00 88 LEU A N 11
ATOM 19046 C CA . LEU A 1 94 ? 13.700 -2.256 8.376 1.00 0.00 88 LEU A CA 11
ATOM 19047 C C . LEU A 1 94 ? 14.241 -3.661 8.518 1.00 0.00 88 LEU A C 11
ATOM 19048 O O . LEU A 1 94 ? 14.334 -4.153 9.631 1.00 0.00 88 LEU A O 11
ATOM 19064 N N . GLN A 1 95 ? 14.490 -4.302 7.383 1.00 0.00 89 GLN A N 11
ATOM 19065 C CA . GLN A 1 95 ? 14.993 -5.631 7.141 1.00 0.00 89 GLN A CA 11
ATOM 19066 C C . GLN A 1 95 ? 15.725 -6.302 8.251 1.00 0.00 89 GLN A C 11
ATOM 19067 O O . GLN A 1 95 ? 16.378 -5.679 9.096 1.00 0.00 89 GLN A O 11
ATOM 19081 N N . GLU A 1 96 ? 15.711 -7.599 8.214 1.00 0.00 90 GLU A N 11
ATOM 19082 C CA . GLU A 1 96 ? 16.443 -8.295 9.187 1.00 0.00 90 GLU A CA 11
ATOM 19083 C C . GLU A 1 96 ? 17.734 -8.745 8.488 1.00 0.00 90 GLU A C 11
ATOM 19084 O O . GLU A 1 96 ? 18.842 -8.623 8.999 1.00 0.00 90 GLU A O 11
ATOM 19096 N N . GLN A 1 97 ? 17.528 -9.267 7.268 1.00 0.00 91 GLN A N 11
ATOM 19097 C CA . GLN A 1 97 ? 18.588 -9.832 6.432 1.00 0.00 91 GLN A CA 11
ATOM 19098 C C . GLN A 1 97 ? 19.151 -8.927 5.317 1.00 0.00 91 GLN A C 11
ATOM 19099 O O . GLN A 1 97 ? 19.853 -9.415 4.436 1.00 0.00 91 GLN A O 11
ATOM 19113 N N . GLY A 1 98 ? 18.897 -7.639 5.357 1.00 0.00 92 GLY A N 11
ATOM 19114 C CA . GLY A 1 98 ? 19.460 -6.756 4.342 1.00 0.00 92 GLY A CA 11
ATOM 19115 C C . GLY A 1 98 ? 18.611 -6.604 3.108 1.00 0.00 92 GLY A C 11
ATOM 19116 O O . GLY A 1 98 ? 19.127 -6.637 1.998 1.00 0.00 92 GLY A O 11
ATOM 19120 N N . MET A 1 99 ? 17.320 -6.383 3.315 1.00 0.00 93 MET A N 11
ATOM 19121 C CA . MET A 1 99 ? 16.328 -6.140 2.280 1.00 0.00 93 MET A CA 11
ATOM 19122 C C . MET A 1 99 ? 16.260 -7.246 1.267 1.00 0.00 93 MET A C 11
ATOM 19123 O O . MET A 1 99 ? 16.879 -7.200 0.193 1.00 0.00 93 MET A O 11
ATOM 19137 N N . GLU A 1 100 ? 15.542 -8.270 1.623 1.00 0.00 94 GLU A N 11
ATOM 19138 C CA . GLU A 1 100 ? 15.414 -9.386 0.747 1.00 0.00 94 GLU A CA 11
ATOM 19139 C C . GLU A 1 100 ? 14.226 -10.240 1.129 1.00 0.00 94 GLU A C 11
ATOM 19140 O O . GLU A 1 100 ? 14.066 -11.319 0.567 1.00 0.00 94 GLU A O 11
ATOM 19152 N N . THR A 1 101 ? 13.338 -9.707 1.989 1.00 0.00 95 THR A N 11
ATOM 19153 C CA . THR A 1 101 ? 12.252 -10.526 2.524 1.00 0.00 95 THR A CA 11
ATOM 19154 C C . THR A 1 101 ? 11.437 -9.847 3.653 1.00 0.00 95 THR A C 11
ATOM 19155 O O . THR A 1 101 ? 10.231 -9.661 3.518 1.00 0.00 95 THR A O 11
ATOM 19166 N N . SER A 1 102 ? 12.092 -9.429 4.733 1.00 0.00 96 SER A N 11
ATOM 19167 C CA . SER A 1 102 ? 11.406 -9.051 5.959 1.00 0.00 96 SER A CA 11
ATOM 19168 C C . SER A 1 102 ? 10.542 -7.822 5.783 1.00 0.00 96 SER A C 11
ATOM 19169 O O . SER A 1 102 ? 9.479 -7.690 6.374 1.00 0.00 96 SER A O 11
ATOM 19177 N N . GLU A 1 103 ? 11.009 -6.976 4.932 1.00 0.00 97 GLU A N 11
ATOM 19178 C CA . GLU A 1 103 ? 10.429 -5.694 4.668 1.00 0.00 97 GLU A CA 11
ATOM 19179 C C . GLU A 1 103 ? 9.325 -5.804 3.604 1.00 0.00 97 GLU A C 11
ATOM 19180 O O . GLU A 1 103 ? 8.243 -5.258 3.756 1.00 0.00 97 GLU A O 11
ATOM 19192 N N . MET A 1 104 ? 9.598 -6.555 2.565 1.00 0.00 98 MET A N 11
ATOM 19193 C CA . MET A 1 104 ? 8.626 -6.851 1.523 1.00 0.00 98 MET A CA 11
ATOM 19194 C C . MET A 1 104 ? 7.444 -7.671 2.079 1.00 0.00 98 MET A C 11
ATOM 19195 O O . MET A 1 104 ? 6.304 -7.386 1.779 1.00 0.00 98 MET A O 11
ATOM 19209 N N . LEU A 1 105 ? 7.725 -8.680 2.907 1.00 0.00 99 LEU A N 11
ATOM 19210 C CA . LEU A 1 105 ? 6.641 -9.434 3.582 1.00 0.00 99 LEU A CA 11
ATOM 19211 C C . LEU A 1 105 ? 5.872 -8.528 4.544 1.00 0.00 99 LEU A C 11
ATOM 19212 O O . LEU A 1 105 ? 4.664 -8.726 4.808 1.00 0.00 99 LEU A O 11
ATOM 19228 N N . ALA A 1 106 ? 6.613 -7.561 5.083 1.00 0.00 100 ALA A N 11
ATOM 19229 C CA . ALA A 1 106 ? 6.043 -6.582 5.993 1.00 0.00 100 ALA A CA 11
ATOM 19230 C C . ALA A 1 106 ? 4.850 -5.902 5.371 1.00 0.00 100 ALA A C 11
ATOM 19231 O O . ALA A 1 106 ? 3.886 -5.627 6.070 1.00 0.00 100 ALA A O 11
ATOM 19238 N N . LEU A 1 107 ? 4.868 -5.739 4.042 1.00 0.00 101 LEU A N 11
ATOM 19239 C CA . LEU A 1 107 ? 3.792 -5.144 3.280 1.00 0.00 101 LEU A CA 11
ATOM 19240 C C . LEU A 1 107 ? 2.486 -5.801 3.542 1.00 0.00 101 LEU A C 11
ATOM 19241 O O . LEU A 1 107 ? 1.523 -5.109 3.747 1.00 0.00 101 LEU A O 11
ATOM 19257 N N . LEU A 1 108 ? 2.415 -7.117 3.589 1.00 0.00 102 LEU A N 11
ATOM 19258 C CA . LEU A 1 108 ? 1.185 -7.818 3.797 1.00 0.00 102 LEU A CA 11
ATOM 19259 C C . LEU A 1 108 ? 0.592 -7.512 5.153 1.00 0.00 102 LEU A C 11
ATOM 19260 O O . LEU A 1 108 ? -0.560 -7.130 5.247 1.00 0.00 102 LEU A O 11
ATOM 19276 N N . HIS A 1 109 ? 1.363 -7.735 6.202 1.00 0.00 103 HIS A N 11
ATOM 19277 C CA . HIS A 1 109 ? 0.790 -7.458 7.528 1.00 0.00 103 HIS A CA 11
ATOM 19278 C C . HIS A 1 109 ? 0.385 -5.973 7.687 1.00 0.00 103 HIS A C 11
ATOM 19279 O O . HIS A 1 109 ? -0.597 -5.663 8.354 1.00 0.00 103 HIS A O 11
ATOM 19293 N N . ILE A 1 110 ? 1.083 -5.094 6.976 1.00 0.00 104 ILE A N 11
ATOM 19294 C CA . ILE A 1 110 ? 0.719 -3.669 7.043 1.00 0.00 104 ILE A CA 11
ATOM 19295 C C . ILE A 1 110 ? -0.491 -3.379 6.149 1.00 0.00 104 ILE A C 11
ATOM 19296 O O . ILE A 1 110 ? -1.410 -2.681 6.533 1.00 0.00 104 ILE A O 11
ATOM 19312 N N . THR A 1 111 ? -0.525 -4.022 5.025 1.00 0.00 105 THR A N 11
ATOM 19313 C CA . THR A 1 111 ? -1.575 -3.773 4.061 1.00 0.00 105 THR A CA 11
ATOM 19314 C C . THR A 1 111 ? -2.860 -4.514 4.440 1.00 0.00 105 THR A C 11
ATOM 19315 O O . THR A 1 111 ? -3.951 -4.103 4.090 1.00 0.00 105 THR A O 11
ATOM 19326 N N . ARG A 1 112 ? -2.742 -5.618 5.135 1.00 0.00 106 ARG A N 11
ATOM 19327 C CA . ARG A 1 112 ? -3.949 -6.287 5.514 1.00 0.00 106 ARG A CA 11
ATOM 19328 C C . ARG A 1 112 ? -4.446 -5.776 6.848 1.00 0.00 106 ARG A C 11
ATOM 19329 O O . ARG A 1 112 ? -5.566 -5.366 6.949 1.00 0.00 106 ARG A O 11
ATOM 19350 N N . ASP A 1 113 ? -3.584 -5.680 7.839 1.00 0.00 107 ASP A N 11
ATOM 19351 C CA . ASP A 1 113 ? -4.044 -5.384 9.192 1.00 0.00 107 ASP A CA 11
ATOM 19352 C C . ASP A 1 113 ? -4.302 -3.900 9.410 1.00 0.00 107 ASP A C 11
ATOM 19353 O O . ASP A 1 113 ? -5.341 -3.510 9.962 1.00 0.00 107 ASP A O 11
ATOM 19362 N N . ALA A 1 114 ? -3.405 -3.067 8.924 1.00 0.00 108 ALA A N 11
ATOM 19363 C CA . ALA A 1 114 ? -3.550 -1.627 9.094 1.00 0.00 108 ALA A CA 11
ATOM 19364 C C . ALA A 1 114 ? -4.708 -1.112 8.252 1.00 0.00 108 ALA A C 11
ATOM 19365 O O . ALA A 1 114 ? -5.480 -0.317 8.700 1.00 0.00 108 ALA A O 11
ATOM 19372 N N . TYR A 1 115 ? -4.896 -1.715 7.107 1.00 0.00 109 TYR A N 11
ATOM 19373 C CA . TYR A 1 115 ? -5.983 -1.280 6.194 1.00 0.00 109 TYR A CA 11
ATOM 19374 C C . TYR A 1 115 ? -7.324 -1.705 6.758 1.00 0.00 109 TYR A C 11
ATOM 19375 O O . TYR A 1 115 ? -8.338 -1.055 6.629 1.00 0.00 109 TYR A O 11
ATOM 19393 N N . ARG A 1 116 ? -7.219 -2.773 7.454 1.00 0.00 110 ARG A N 11
ATOM 19394 C CA . ARG A 1 116 ? -8.407 -3.244 8.157 1.00 0.00 110 ARG A CA 11
ATOM 19395 C C . ARG A 1 116 ? -8.795 -2.333 9.339 1.00 0.00 110 ARG A C 11
ATOM 19396 O O . ARG A 1 116 ? -9.771 -2.590 10.042 1.00 0.00 110 ARG A O 11
ATOM 19417 N N . SER A 1 117 ? -7.997 -1.294 9.565 1.00 0.00 111 SER A N 11
ATOM 19418 C CA . SER A 1 117 ? -8.279 -0.272 10.556 1.00 0.00 111 SER A CA 11
ATOM 19419 C C . SER A 1 117 ? -8.963 1.011 9.946 1.00 0.00 111 SER A C 11
ATOM 19420 O O . SER A 1 117 ? -9.588 1.762 10.694 1.00 0.00 111 SER A O 11
ATOM 19428 N N . TRP A 1 118 ? -8.911 1.249 8.605 1.00 0.00 112 TRP A N 11
ATOM 19429 C CA . TRP A 1 118 ? -9.520 2.471 7.999 1.00 0.00 112 TRP A CA 11
ATOM 19430 C C . TRP A 1 118 ? -10.095 2.144 6.616 1.00 0.00 112 TRP A C 11
ATOM 19431 O O . TRP A 1 118 ? -11.217 2.527 6.262 1.00 0.00 112 TRP A O 11
ATOM 19452 N N . THR A 1 119 ? -9.314 1.384 5.882 1.00 0.00 113 THR A N 11
ATOM 19453 C CA . THR A 1 119 ? -9.641 0.951 4.523 1.00 0.00 113 THR A CA 11
ATOM 19454 C C . THR A 1 119 ? -10.711 -0.163 4.422 1.00 0.00 113 THR A C 11
ATOM 19455 O O . THR A 1 119 ? -10.769 -0.865 3.410 1.00 0.00 113 THR A O 11
ATOM 19466 N N . ASN A 1 120 ? -11.580 -0.258 5.423 1.00 0.00 114 ASN A N 11
ATOM 19467 C CA . ASN A 1 120 ? -12.713 -1.202 5.456 1.00 0.00 114 ASN A CA 11
ATOM 19468 C C . ASN A 1 120 ? -12.290 -2.597 5.847 1.00 0.00 114 ASN A C 11
ATOM 19469 O O . ASN A 1 120 ? -12.234 -2.866 7.066 1.00 0.00 114 ASN A O 11
ATOM 19481 N N . MET A 1 7 ? 2.219 6.640 10.453 1.00 0.00 1 MET A N 12
ATOM 19482 C CA . MET A 1 7 ? 1.212 5.831 9.753 1.00 0.00 1 MET A CA 12
ATOM 19483 C C . MET A 1 7 ? 0.372 6.722 8.851 1.00 0.00 1 MET A C 12
ATOM 19484 O O . MET A 1 7 ? 0.551 7.942 8.841 1.00 0.00 1 MET A O 12
ATOM 19498 N N . ASN A 1 8 ? -0.536 6.119 8.098 1.00 0.00 2 ASN A N 12
ATOM 19499 C CA . ASN A 1 8 ? -1.371 6.842 7.141 1.00 0.00 2 ASN A CA 12
ATOM 19500 C C . ASN A 1 8 ? -2.579 7.421 7.847 1.00 0.00 2 ASN A C 12
ATOM 19501 O O . ASN A 1 8 ? -3.663 6.890 7.773 1.00 0.00 2 ASN A O 12
ATOM 19512 N N . THR A 1 9 ? -2.357 8.502 8.536 1.00 0.00 3 THR A N 12
ATOM 19513 C CA . THR A 1 9 ? -3.339 9.080 9.426 1.00 0.00 3 THR A CA 12
ATOM 19514 C C . THR A 1 9 ? -3.989 10.363 8.826 1.00 0.00 3 THR A C 12
ATOM 19515 O O . THR A 1 9 ? -4.259 10.464 7.589 1.00 0.00 3 THR A O 12
ATOM 19526 N N . ASP A 1 10 ? -4.276 11.297 9.715 1.00 0.00 4 ASP A N 12
ATOM 19527 C CA . ASP A 1 10 ? -4.795 12.598 9.391 1.00 0.00 4 ASP A CA 12
ATOM 19528 C C . ASP A 1 10 ? -3.686 13.270 8.611 1.00 0.00 4 ASP A C 12
ATOM 19529 O O . ASP A 1 10 ? -2.705 13.724 9.189 1.00 0.00 4 ASP A O 12
ATOM 19538 N N . VAL A 1 11 ? -3.794 13.222 7.295 1.00 0.00 5 VAL A N 12
ATOM 19539 C CA . VAL A 1 11 ? -2.768 13.645 6.356 1.00 0.00 5 VAL A CA 12
ATOM 19540 C C . VAL A 1 11 ? -3.208 13.198 4.971 1.00 0.00 5 VAL A C 12
ATOM 19541 O O . VAL A 1 11 ? -3.228 13.973 4.033 1.00 0.00 5 VAL A O 12
ATOM 19554 N N . LEU A 1 12 ? -3.646 11.948 4.871 1.00 0.00 6 LEU A N 12
ATOM 19555 C CA . LEU A 1 12 ? -4.004 11.402 3.578 1.00 0.00 6 LEU A CA 12
ATOM 19556 C C . LEU A 1 12 ? -5.146 10.430 3.640 1.00 0.00 6 LEU A C 12
ATOM 19557 O O . LEU A 1 12 ? -5.944 10.428 2.758 1.00 0.00 6 LEU A O 12
ATOM 19573 N N . ASN A 1 13 ? -5.219 9.592 4.657 1.00 0.00 7 ASN A N 12
ATOM 19574 C CA . ASN A 1 13 ? -6.256 8.569 4.661 1.00 0.00 7 ASN A CA 12
ATOM 19575 C C . ASN A 1 13 ? -7.625 9.202 4.832 1.00 0.00 7 ASN A C 12
ATOM 19576 O O . ASN A 1 13 ? -8.392 9.261 3.938 1.00 0.00 7 ASN A O 12
ATOM 19587 N N . GLN A 1 14 ? -7.785 9.969 5.817 1.00 0.00 8 GLN A N 12
ATOM 19588 C CA . GLN A 1 14 ? -9.082 10.581 6.052 1.00 0.00 8 GLN A CA 12
ATOM 19589 C C . GLN A 1 14 ? -9.406 11.662 4.999 1.00 0.00 8 GLN A C 12
ATOM 19590 O O . GLN A 1 14 ? -10.528 11.795 4.561 1.00 0.00 8 GLN A O 12
ATOM 19604 N N . GLN A 1 15 ? -8.387 12.358 4.523 1.00 0.00 9 GLN A N 12
ATOM 19605 C CA . GLN A 1 15 ? -8.563 13.317 3.465 1.00 0.00 9 GLN A CA 12
ATOM 19606 C C . GLN A 1 15 ? -8.736 12.639 2.124 1.00 0.00 9 GLN A C 12
ATOM 19607 O O . GLN A 1 15 ? -9.827 12.532 1.618 1.00 0.00 9 GLN A O 12
ATOM 19621 N N . LYS A 1 16 ? -7.661 12.051 1.650 1.00 0.00 10 LYS A N 12
ATOM 19622 C CA . LYS A 1 16 ? -7.565 11.555 0.293 1.00 0.00 10 LYS A CA 12
ATOM 19623 C C . LYS A 1 16 ? -8.010 10.131 0.134 1.00 0.00 10 LYS A C 12
ATOM 19624 O O . LYS A 1 16 ? -8.144 9.637 -0.975 1.00 0.00 10 LYS A O 12
ATOM 19643 N N . ILE A 1 17 ? -8.266 9.479 1.226 1.00 0.00 11 ILE A N 12
ATOM 19644 C CA . ILE A 1 17 ? -8.795 8.176 1.112 1.00 0.00 11 ILE A CA 12
ATOM 19645 C C . ILE A 1 17 ? -10.251 8.353 1.233 1.00 0.00 11 ILE A C 12
ATOM 19646 O O . ILE A 1 17 ? -10.954 7.847 0.448 1.00 0.00 11 ILE A O 12
ATOM 19662 N N . GLU A 1 18 ? -10.695 9.226 2.112 1.00 0.00 12 GLU A N 12
ATOM 19663 C CA . GLU A 1 18 ? -12.099 9.337 2.292 1.00 0.00 12 GLU A CA 12
ATOM 19664 C C . GLU A 1 18 ? -12.765 10.187 1.223 1.00 0.00 12 GLU A C 12
ATOM 19665 O O . GLU A 1 18 ? -13.978 10.110 1.037 1.00 0.00 12 GLU A O 12
ATOM 19677 N N . GLU A 1 19 ? -11.977 10.973 0.504 1.00 0.00 13 GLU A N 12
ATOM 19678 C CA . GLU A 1 19 ? -12.492 11.803 -0.569 1.00 0.00 13 GLU A CA 12
ATOM 19679 C C . GLU A 1 19 ? -12.411 11.037 -1.905 1.00 0.00 13 GLU A C 12
ATOM 19680 O O . GLU A 1 19 ? -13.271 11.192 -2.775 1.00 0.00 13 GLU A O 12
ATOM 19692 N N . LEU A 1 20 ? -11.370 10.203 -2.066 1.00 0.00 14 LEU A N 12
ATOM 19693 C CA . LEU A 1 20 ? -11.249 9.378 -3.259 1.00 0.00 14 LEU A CA 12
ATOM 19694 C C . LEU A 1 20 ? -12.121 8.171 -3.111 1.00 0.00 14 LEU A C 12
ATOM 19695 O O . LEU A 1 20 ? -12.576 7.606 -4.101 1.00 0.00 14 LEU A O 12
ATOM 19711 N N . SER A 1 21 ? -12.182 7.667 -1.897 1.00 0.00 15 SER A N 12
ATOM 19712 C CA . SER A 1 21 ? -13.226 6.736 -1.554 1.00 0.00 15 SER A CA 12
ATOM 19713 C C . SER A 1 21 ? -14.584 7.387 -1.799 1.00 0.00 15 SER A C 12
ATOM 19714 O O . SER A 1 21 ? -15.003 7.438 -2.943 1.00 0.00 15 SER A O 12
ATOM 19722 N N . ALA A 1 22 ? -15.265 7.892 -0.771 1.00 0.00 16 ALA A N 12
ATOM 19723 C CA . ALA A 1 22 ? -16.519 8.621 -0.976 1.00 0.00 16 ALA A CA 12
ATOM 19724 C C . ALA A 1 22 ? -17.482 7.870 -1.914 1.00 0.00 16 ALA A C 12
ATOM 19725 O O . ALA A 1 22 ? -17.631 6.667 -1.822 1.00 0.00 16 ALA A O 12
ATOM 19732 N N . GLU A 1 23 ? -18.075 8.581 -2.843 1.00 0.00 17 GLU A N 12
ATOM 19733 C CA . GLU A 1 23 ? -18.984 8.017 -3.830 1.00 0.00 17 GLU A CA 12
ATOM 19734 C C . GLU A 1 23 ? -18.214 7.394 -4.990 1.00 0.00 17 GLU A C 12
ATOM 19735 O O . GLU A 1 23 ? -18.795 7.054 -6.027 1.00 0.00 17 GLU A O 12
ATOM 19747 N N . ILE A 1 24 ? -16.926 7.270 -4.839 1.00 0.00 18 ILE A N 12
ATOM 19748 C CA . ILE A 1 24 ? -16.084 6.705 -5.846 1.00 0.00 18 ILE A CA 12
ATOM 19749 C C . ILE A 1 24 ? -15.456 5.450 -5.331 1.00 0.00 18 ILE A C 12
ATOM 19750 O O . ILE A 1 24 ? -16.058 4.387 -5.524 1.00 0.00 18 ILE A O 12
ATOM 19766 N N . GLY A 1 25 ? -14.305 5.433 -4.686 1.00 0.00 19 GLY A N 12
ATOM 19767 C CA . GLY A 1 25 ? -13.722 4.309 -4.079 1.00 0.00 19 GLY A CA 12
ATOM 19768 C C . GLY A 1 25 ? -14.552 3.521 -3.124 1.00 0.00 19 GLY A C 12
ATOM 19769 O O . GLY A 1 25 ? -14.183 2.423 -2.847 1.00 0.00 19 GLY A O 12
ATOM 19773 N N . SER A 1 26 ? -15.673 3.990 -2.648 1.00 0.00 20 SER A N 12
ATOM 19774 C CA . SER A 1 26 ? -16.447 3.115 -1.793 1.00 0.00 20 SER A CA 12
ATOM 19775 C C . SER A 1 26 ? -16.959 1.909 -2.607 1.00 0.00 20 SER A C 12
ATOM 19776 O O . SER A 1 26 ? -17.290 0.865 -2.059 1.00 0.00 20 SER A O 12
ATOM 19784 N N . ASP A 1 27 ? -16.948 2.048 -3.933 1.00 0.00 21 ASP A N 12
ATOM 19785 C CA . ASP A 1 27 ? -17.191 0.915 -4.802 1.00 0.00 21 ASP A CA 12
ATOM 19786 C C . ASP A 1 27 ? -15.987 0.539 -5.627 1.00 0.00 21 ASP A C 12
ATOM 19787 O O . ASP A 1 27 ? -16.048 -0.416 -6.386 1.00 0.00 21 ASP A O 12
ATOM 19796 N N . ASN A 1 28 ? -14.900 1.286 -5.536 1.00 0.00 22 ASN A N 12
ATOM 19797 C CA . ASN A 1 28 ? -13.703 0.908 -6.278 1.00 0.00 22 ASN A CA 12
ATOM 19798 C C . ASN A 1 28 ? -12.561 0.424 -5.337 1.00 0.00 22 ASN A C 12
ATOM 19799 O O . ASN A 1 28 ? -11.881 -0.560 -5.619 1.00 0.00 22 ASN A O 12
ATOM 19810 N N . VAL A 1 29 ? -12.382 1.110 -4.211 1.00 0.00 23 VAL A N 12
ATOM 19811 C CA . VAL A 1 29 ? -11.296 0.814 -3.260 1.00 0.00 23 VAL A CA 12
ATOM 19812 C C . VAL A 1 29 ? -11.363 -0.544 -2.544 1.00 0.00 23 VAL A C 12
ATOM 19813 O O . VAL A 1 29 ? -10.333 -1.216 -2.498 1.00 0.00 23 VAL A O 12
ATOM 19826 N N . PRO A 1 30 ? -12.527 -1.027 -1.994 1.00 0.00 24 PRO A N 12
ATOM 19827 C CA . PRO A 1 30 ? -12.545 -2.320 -1.314 1.00 0.00 24 PRO A CA 12
ATOM 19828 C C . PRO A 1 30 ? -12.417 -3.421 -2.346 1.00 0.00 24 PRO A C 12
ATOM 19829 O O . PRO A 1 30 ? -11.966 -4.519 -2.055 1.00 0.00 24 PRO A O 12
ATOM 19840 N N . VAL A 1 31 ? -12.845 -3.091 -3.555 1.00 0.00 25 VAL A N 12
ATOM 19841 C CA . VAL A 1 31 ? -12.630 -3.973 -4.670 1.00 0.00 25 VAL A CA 12
ATOM 19842 C C . VAL A 1 31 ? -11.134 -4.176 -4.851 1.00 0.00 25 VAL A C 12
ATOM 19843 O O . VAL A 1 31 ? -10.633 -5.258 -4.629 1.00 0.00 25 VAL A O 12
ATOM 19856 N N . LEU A 1 32 ? -10.425 -3.099 -5.123 1.00 0.00 26 LEU A N 12
ATOM 19857 C CA . LEU A 1 32 ? -9.018 -3.143 -5.480 1.00 0.00 26 LEU A CA 12
ATOM 19858 C C . LEU A 1 32 ? -8.161 -3.655 -4.293 1.00 0.00 26 LEU A C 12
ATOM 19859 O O . LEU A 1 32 ? -7.489 -4.684 -4.375 1.00 0.00 26 LEU A O 12
ATOM 19875 N N . LEU A 1 33 ? -8.168 -2.839 -3.273 1.00 0.00 27 LEU A N 12
ATOM 19876 C CA . LEU A 1 33 ? -7.343 -3.088 -2.098 1.00 0.00 27 LEU A CA 12
ATOM 19877 C C . LEU A 1 33 ? -7.478 -4.536 -1.599 1.00 0.00 27 LEU A C 12
ATOM 19878 O O . LEU A 1 33 ? -6.497 -5.253 -1.483 1.00 0.00 27 LEU A O 12
ATOM 19894 N N . ASP A 1 34 ? -8.698 -4.973 -1.378 1.00 0.00 28 ASP A N 12
ATOM 19895 C CA . ASP A 1 34 ? -8.943 -6.271 -0.759 1.00 0.00 28 ASP A CA 12
ATOM 19896 C C . ASP A 1 34 ? -8.572 -7.438 -1.681 1.00 0.00 28 ASP A C 12
ATOM 19897 O O . ASP A 1 34 ? -8.100 -8.471 -1.213 1.00 0.00 28 ASP A O 12
ATOM 19906 N N . ILE A 1 35 ? -8.714 -7.250 -2.990 1.00 0.00 29 ILE A N 12
ATOM 19907 C CA . ILE A 1 35 ? -8.434 -8.340 -3.931 1.00 0.00 29 ILE A CA 12
ATOM 19908 C C . ILE A 1 35 ? -6.944 -8.513 -4.082 1.00 0.00 29 ILE A C 12
ATOM 19909 O O . ILE A 1 35 ? -6.414 -9.602 -3.917 1.00 0.00 29 ILE A O 12
ATOM 19925 N N . PHE A 1 36 ? -6.269 -7.406 -4.315 1.00 0.00 30 PHE A N 12
ATOM 19926 C CA . PHE A 1 36 ? -4.873 -7.403 -4.606 1.00 0.00 30 PHE A CA 12
ATOM 19927 C C . PHE A 1 36 ? -4.023 -7.622 -3.393 1.00 0.00 30 PHE A C 12
ATOM 19928 O O . PHE A 1 36 ? -2.894 -7.995 -3.496 1.00 0.00 30 PHE A O 12
ATOM 19945 N N . LEU A 1 37 ? -4.622 -7.503 -2.257 1.00 0.00 31 LEU A N 12
ATOM 19946 C CA . LEU A 1 37 ? -3.940 -7.812 -1.074 1.00 0.00 31 LEU A CA 12
ATOM 19947 C C . LEU A 1 37 ? -4.281 -9.201 -0.629 1.00 0.00 31 LEU A C 12
ATOM 19948 O O . LEU A 1 37 ? -3.430 -9.884 -0.120 1.00 0.00 31 LEU A O 12
ATOM 19964 N N . GLY A 1 38 ? -5.515 -9.653 -0.858 1.00 0.00 32 GLY A N 12
ATOM 19965 C CA . GLY A 1 38 ? -5.931 -11.000 -0.533 1.00 0.00 32 GLY A CA 12
ATOM 19966 C C . GLY A 1 38 ? -5.301 -12.059 -1.437 1.00 0.00 32 GLY A C 12
ATOM 19967 O O . GLY A 1 38 ? -4.901 -13.121 -0.954 1.00 0.00 32 GLY A O 12
ATOM 19971 N N . GLU A 1 39 ? -5.212 -11.803 -2.747 1.00 0.00 33 GLU A N 12
ATOM 19972 C CA . GLU A 1 39 ? -4.570 -12.770 -3.643 1.00 0.00 33 GLU A CA 12
ATOM 19973 C C . GLU A 1 39 ? -3.055 -12.660 -3.540 1.00 0.00 33 GLU A C 12
ATOM 19974 O O . GLU A 1 39 ? -2.341 -13.631 -3.679 1.00 0.00 33 GLU A O 12
ATOM 19986 N N . MET A 1 40 ? -2.593 -11.478 -3.231 1.00 0.00 34 MET A N 12
ATOM 19987 C CA . MET A 1 40 ? -1.153 -11.376 -2.971 1.00 0.00 34 MET A CA 12
ATOM 19988 C C . MET A 1 40 ? -0.801 -12.127 -1.729 1.00 0.00 34 MET A C 12
ATOM 19989 O O . MET A 1 40 ? 0.173 -12.869 -1.682 1.00 0.00 34 MET A O 12
ATOM 20003 N N . ASP A 1 41 ? -1.685 -12.031 -0.760 1.00 0.00 35 ASP A N 12
ATOM 20004 C CA . ASP A 1 41 ? -1.634 -12.739 0.497 1.00 0.00 35 ASP A CA 12
ATOM 20005 C C . ASP A 1 41 ? -1.647 -14.223 0.214 1.00 0.00 35 ASP A C 12
ATOM 20006 O O . ASP A 1 41 ? -1.031 -15.029 0.917 1.00 0.00 35 ASP A O 12
ATOM 20015 N N . SER A 1 42 ? -2.294 -14.555 -0.880 1.00 0.00 36 SER A N 12
ATOM 20016 C CA . SER A 1 42 ? -2.388 -15.924 -1.281 1.00 0.00 36 SER A CA 12
ATOM 20017 C C . SER A 1 42 ? -1.069 -16.380 -1.780 1.00 0.00 36 SER A C 12
ATOM 20018 O O . SER A 1 42 ? -0.497 -17.376 -1.326 1.00 0.00 36 SER A O 12
ATOM 20026 N N . TYR A 1 43 ? -0.573 -15.586 -2.678 1.00 0.00 37 TYR A N 12
ATOM 20027 C CA . TYR A 1 43 ? 0.567 -15.923 -3.418 1.00 0.00 37 TYR A CA 12
ATOM 20028 C C . TYR A 1 43 ? 1.768 -16.028 -2.616 1.00 0.00 37 TYR A C 12
ATOM 20029 O O . TYR A 1 43 ? 2.390 -17.028 -2.606 1.00 0.00 37 TYR A O 12
ATOM 20047 N N . ILE A 1 44 ? 1.976 -15.098 -1.812 1.00 0.00 38 ILE A N 12
ATOM 20048 C CA . ILE A 1 44 ? 3.093 -14.990 -0.950 1.00 0.00 38 ILE A CA 12
ATOM 20049 C C . ILE A 1 44 ? 3.084 -16.132 0.059 1.00 0.00 38 ILE A C 12
ATOM 20050 O O . ILE A 1 44 ? 4.113 -16.690 0.350 1.00 0.00 38 ILE A O 12
ATOM 20066 N N . GLY A 1 45 ? 1.896 -16.531 0.472 1.00 0.00 39 GLY A N 12
ATOM 20067 C CA . GLY A 1 45 ? 1.766 -17.669 1.367 1.00 0.00 39 GLY A CA 12
ATOM 20068 C C . GLY A 1 45 ? 2.213 -18.989 0.723 1.00 0.00 39 GLY A C 12
ATOM 20069 O O . GLY A 1 45 ? 3.011 -19.732 1.300 1.00 0.00 39 GLY A O 12
ATOM 20073 N N . THR A 1 46 ? 1.767 -19.225 -0.501 1.00 0.00 40 THR A N 12
ATOM 20074 C CA . THR A 1 46 ? 1.995 -20.458 -1.206 1.00 0.00 40 THR A CA 12
ATOM 20075 C C . THR A 1 46 ? 3.351 -20.429 -1.887 1.00 0.00 40 THR A C 12
ATOM 20076 O O . THR A 1 46 ? 4.152 -21.336 -1.756 1.00 0.00 40 THR A O 12
ATOM 20087 N N . LEU A 1 47 ? 3.592 -19.376 -2.621 1.00 0.00 41 LEU A N 12
ATOM 20088 C CA . LEU A 1 47 ? 4.787 -19.103 -3.381 1.00 0.00 41 LEU A CA 12
ATOM 20089 C C . LEU A 1 47 ? 6.032 -18.884 -2.507 1.00 0.00 41 LEU A C 12
ATOM 20090 O O . LEU A 1 47 ? 7.113 -19.020 -2.998 1.00 0.00 41 LEU A O 12
ATOM 20106 N N . THR A 1 48 ? 5.857 -18.529 -1.234 1.00 0.00 42 THR A N 12
ATOM 20107 C CA . THR A 1 48 ? 7.021 -18.492 -0.308 1.00 0.00 42 THR A CA 12
ATOM 20108 C C . THR A 1 48 ? 7.267 -19.883 0.205 1.00 0.00 42 THR A C 12
ATOM 20109 O O . THR A 1 48 ? 8.400 -20.303 0.436 1.00 0.00 42 THR A O 12
ATOM 20120 N N . GLU A 1 49 ? 6.177 -20.609 0.303 1.00 0.00 43 GLU A N 12
ATOM 20121 C CA . GLU A 1 49 ? 6.207 -22.011 0.660 1.00 0.00 43 GLU A CA 12
ATOM 20122 C C . GLU A 1 49 ? 6.759 -22.808 -0.537 1.00 0.00 43 GLU A C 12
ATOM 20123 O O . GLU A 1 49 ? 6.982 -24.014 -0.466 1.00 0.00 43 GLU A O 12
ATOM 20135 N N . LEU A 1 50 ? 6.991 -22.110 -1.645 1.00 0.00 44 LEU A N 12
ATOM 20136 C CA . LEU A 1 50 ? 7.547 -22.674 -2.808 1.00 0.00 44 LEU A CA 12
ATOM 20137 C C . LEU A 1 50 ? 8.928 -22.103 -3.112 1.00 0.00 44 LEU A C 12
ATOM 20138 O O . LEU A 1 50 ? 9.820 -22.847 -3.528 1.00 0.00 44 LEU A O 12
ATOM 20154 N N . GLN A 1 51 ? 9.123 -20.799 -2.837 1.00 0.00 45 GLN A N 12
ATOM 20155 C CA . GLN A 1 51 ? 10.296 -20.070 -3.322 1.00 0.00 45 GLN A CA 12
ATOM 20156 C C . GLN A 1 51 ? 10.251 -18.587 -2.941 1.00 0.00 45 GLN A C 12
ATOM 20157 O O . GLN A 1 51 ? 9.508 -18.187 -2.058 1.00 0.00 45 GLN A O 12
ATOM 20171 N N . GLY A 1 52 ? 11.066 -17.781 -3.613 1.00 0.00 46 GLY A N 12
ATOM 20172 C CA . GLY A 1 52 ? 11.052 -16.341 -3.443 1.00 0.00 46 GLY A CA 12
ATOM 20173 C C . GLY A 1 52 ? 10.162 -15.684 -4.484 1.00 0.00 46 GLY A C 12
ATOM 20174 O O . GLY A 1 52 ? 10.383 -14.570 -4.894 1.00 0.00 46 GLY A O 12
ATOM 20178 N N . SER A 1 53 ? 9.230 -16.451 -4.990 1.00 0.00 47 SER A N 12
ATOM 20179 C CA . SER A 1 53 ? 8.242 -15.947 -5.911 1.00 0.00 47 SER A CA 12
ATOM 20180 C C . SER A 1 53 ? 7.487 -14.853 -5.228 1.00 0.00 47 SER A C 12
ATOM 20181 O O . SER A 1 53 ? 7.268 -13.806 -5.825 1.00 0.00 47 SER A O 12
ATOM 20189 N N . GLU A 1 54 ? 7.017 -15.156 -4.019 1.00 0.00 48 GLU A N 12
ATOM 20190 C CA . GLU A 1 54 ? 6.535 -14.230 -2.997 1.00 0.00 48 GLU A CA 12
ATOM 20191 C C . GLU A 1 54 ? 7.134 -12.821 -3.233 1.00 0.00 48 GLU A C 12
ATOM 20192 O O . GLU A 1 54 ? 6.416 -11.843 -3.424 1.00 0.00 48 GLU A O 12
ATOM 20204 N N . GLN A 1 55 ? 8.457 -12.803 -3.222 1.00 0.00 49 GLN A N 12
ATOM 20205 C CA . GLN A 1 55 ? 9.246 -11.610 -3.531 1.00 0.00 49 GLN A CA 12
ATOM 20206 C C . GLN A 1 55 ? 8.744 -10.834 -4.773 1.00 0.00 49 GLN A C 12
ATOM 20207 O O . GLN A 1 55 ? 8.321 -9.688 -4.661 1.00 0.00 49 GLN A O 12
ATOM 20221 N N . LEU A 1 56 ? 8.835 -11.437 -5.971 1.00 0.00 50 LEU A N 12
ATOM 20222 C CA . LEU A 1 56 ? 8.426 -10.855 -7.219 1.00 0.00 50 LEU A CA 12
ATOM 20223 C C . LEU A 1 56 ? 6.975 -10.463 -7.134 1.00 0.00 50 LEU A C 12
ATOM 20224 O O . LEU A 1 56 ? 6.566 -9.489 -7.739 1.00 0.00 50 LEU A O 12
ATOM 20240 N N . LEU A 1 57 ? 6.221 -11.180 -6.309 1.00 0.00 51 LEU A N 12
ATOM 20241 C CA . LEU A 1 57 ? 4.805 -10.974 -6.200 1.00 0.00 51 LEU A CA 12
ATOM 20242 C C . LEU A 1 57 ? 4.474 -9.764 -5.319 1.00 0.00 51 LEU A C 12
ATOM 20243 O O . LEU A 1 57 ? 3.335 -9.351 -5.175 1.00 0.00 51 LEU A O 12
ATOM 20259 N N . TYR A 1 58 ? 5.538 -9.143 -4.875 1.00 0.00 52 TYR A N 12
ATOM 20260 C CA . TYR A 1 58 ? 5.521 -7.860 -4.205 1.00 0.00 52 TYR A CA 12
ATOM 20261 C C . TYR A 1 58 ? 5.961 -6.807 -5.123 1.00 0.00 52 TYR A C 12
ATOM 20262 O O . TYR A 1 58 ? 5.471 -5.712 -5.083 1.00 0.00 52 TYR A O 12
ATOM 20280 N N . LEU A 1 59 ? 6.931 -7.188 -5.911 1.00 0.00 53 LEU A N 12
ATOM 20281 C CA . LEU A 1 59 ? 7.278 -6.274 -6.995 1.00 0.00 53 LEU A CA 12
ATOM 20282 C C . LEU A 1 59 ? 5.967 -5.967 -7.745 1.00 0.00 53 LEU A C 12
ATOM 20283 O O . LEU A 1 59 ? 5.682 -4.833 -8.103 1.00 0.00 53 LEU A O 12
ATOM 20299 N N . LYS A 1 60 ? 5.156 -7.001 -7.898 1.00 0.00 54 LYS A N 12
ATOM 20300 C CA . LYS A 1 60 ? 3.831 -6.820 -8.486 1.00 0.00 54 LYS A CA 12
ATOM 20301 C C . LYS A 1 60 ? 2.908 -6.070 -7.577 1.00 0.00 54 LYS A C 12
ATOM 20302 O O . LYS A 1 60 ? 2.362 -5.086 -7.970 1.00 0.00 54 LYS A O 12
ATOM 20321 N N . GLU A 1 61 ? 2.807 -6.487 -6.342 1.00 0.00 55 GLU A N 12
ATOM 20322 C CA . GLU A 1 61 ? 1.754 -5.814 -5.600 1.00 0.00 55 GLU A CA 12
ATOM 20323 C C . GLU A 1 61 ? 2.079 -4.377 -5.342 1.00 0.00 55 GLU A C 12
ATOM 20324 O O . GLU A 1 61 ? 1.227 -3.550 -5.400 1.00 0.00 55 GLU A O 12
ATOM 20336 N N . ILE A 1 62 ? 3.318 -4.086 -5.155 1.00 0.00 56 ILE A N 12
ATOM 20337 C CA . ILE A 1 62 ? 3.622 -2.703 -4.813 1.00 0.00 56 ILE A CA 12
ATOM 20338 C C . ILE A 1 62 ? 3.853 -1.797 -6.023 1.00 0.00 56 ILE A C 12
ATOM 20339 O O . ILE A 1 62 ? 3.677 -0.593 -5.921 1.00 0.00 56 ILE A O 12
ATOM 20355 N N . SER A 1 63 ? 4.230 -2.353 -7.160 1.00 0.00 57 SER A N 12
ATOM 20356 C CA . SER A 1 63 ? 4.405 -1.525 -8.340 1.00 0.00 57 SER A CA 12
ATOM 20357 C C . SER A 1 63 ? 3.092 -1.534 -9.114 1.00 0.00 57 SER A C 12
ATOM 20358 O O . SER A 1 63 ? 2.616 -0.521 -9.627 1.00 0.00 57 SER A O 12
ATOM 20366 N N . HIS A 1 64 ? 2.537 -2.709 -9.169 1.00 0.00 58 HIS A N 12
ATOM 20367 C CA . HIS A 1 64 ? 1.315 -2.952 -9.858 1.00 0.00 58 HIS A CA 12
ATOM 20368 C C . HIS A 1 64 ? 0.086 -2.541 -9.047 1.00 0.00 58 HIS A C 12
ATOM 20369 O O . HIS A 1 64 ? -0.486 -1.498 -9.353 1.00 0.00 58 HIS A O 12
ATOM 20383 N N . ALA A 1 65 ? -0.310 -3.208 -7.962 1.00 0.00 59 ALA A N 12
ATOM 20384 C CA . ALA A 1 65 ? -1.570 -3.020 -7.261 1.00 0.00 59 ALA A CA 12
ATOM 20385 C C . ALA A 1 65 ? -1.546 -1.821 -6.337 1.00 0.00 59 ALA A C 12
ATOM 20386 O O . ALA A 1 65 ? -2.382 -0.936 -6.455 1.00 0.00 59 ALA A O 12
ATOM 20393 N N . LEU A 1 66 ? -0.581 -1.769 -5.428 1.00 0.00 60 LEU A N 12
ATOM 20394 C CA . LEU A 1 66 ? -0.441 -0.736 -4.432 1.00 0.00 60 LEU A CA 12
ATOM 20395 C C . LEU A 1 66 ? -0.101 0.556 -5.072 1.00 0.00 60 LEU A C 12
ATOM 20396 O O . LEU A 1 66 ? -0.684 1.553 -4.754 1.00 0.00 60 LEU A O 12
ATOM 20412 N N . LYS A 1 67 ? 0.785 0.521 -6.026 1.00 0.00 61 LYS A N 12
ATOM 20413 C CA . LYS A 1 67 ? 1.097 1.767 -6.686 1.00 0.00 61 LYS A CA 12
ATOM 20414 C C . LYS A 1 67 ? -0.116 2.235 -7.522 1.00 0.00 61 LYS A C 12
ATOM 20415 O O . LYS A 1 67 ? -0.240 3.417 -7.832 1.00 0.00 61 LYS A O 12
ATOM 20434 N N . SER A 1 68 ? -1.070 1.329 -7.783 1.00 0.00 62 SER A N 12
ATOM 20435 C CA . SER A 1 68 ? -2.283 1.678 -8.478 1.00 0.00 62 SER A CA 12
ATOM 20436 C C . SER A 1 68 ? -3.283 2.311 -7.539 1.00 0.00 62 SER A C 12
ATOM 20437 O O . SER A 1 68 ? -3.792 3.408 -7.780 1.00 0.00 62 SER A O 12
ATOM 20445 N N . SER A 1 69 ? -3.508 1.666 -6.433 1.00 0.00 63 SER A N 12
ATOM 20446 C CA . SER A 1 69 ? -4.478 2.004 -5.489 1.00 0.00 63 SER A CA 12
ATOM 20447 C C . SER A 1 69 ? -4.010 3.184 -4.678 1.00 0.00 63 SER A C 12
ATOM 20448 O O . SER A 1 69 ? -4.773 4.056 -4.374 1.00 0.00 63 SER A O 12
ATOM 20456 N N . ALA A 1 70 ? -2.738 3.216 -4.382 1.00 0.00 64 ALA A N 12
ATOM 20457 C CA . ALA A 1 70 ? -2.187 4.284 -3.585 1.00 0.00 64 ALA A CA 12
ATOM 20458 C C . ALA A 1 70 ? -2.178 5.572 -4.378 1.00 0.00 64 ALA A C 12
ATOM 20459 O O . ALA A 1 70 ? -2.483 6.610 -3.859 1.00 0.00 64 ALA A O 12
ATOM 20466 N N . ALA A 1 71 ? -1.969 5.480 -5.671 1.00 0.00 65 ALA A N 12
ATOM 20467 C CA . ALA A 1 71 ? -1.926 6.660 -6.521 1.00 0.00 65 ALA A CA 12
ATOM 20468 C C . ALA A 1 71 ? -3.310 7.273 -6.551 1.00 0.00 65 ALA A C 12
ATOM 20469 O O . ALA A 1 71 ? -3.479 8.474 -6.726 1.00 0.00 65 ALA A O 12
ATOM 20476 N N . SER A 1 72 ? -4.292 6.425 -6.343 1.00 0.00 66 SER A N 12
ATOM 20477 C CA . SER A 1 72 ? -5.647 6.837 -6.283 1.00 0.00 66 SER A CA 12
ATOM 20478 C C . SER A 1 72 ? -6.014 7.246 -4.845 1.00 0.00 66 SER A C 12
ATOM 20479 O O . SER A 1 72 ? -6.425 8.375 -4.629 1.00 0.00 66 SER A O 12
ATOM 20487 N N . PHE A 1 73 ? -5.794 6.377 -3.856 1.00 0.00 67 PHE A N 12
ATOM 20488 C CA . PHE A 1 73 ? -6.323 6.652 -2.501 1.00 0.00 67 PHE A CA 12
ATOM 20489 C C . PHE A 1 73 ? -5.255 6.683 -1.372 1.00 0.00 67 PHE A C 12
ATOM 20490 O O . PHE A 1 73 ? -5.488 6.330 -0.231 1.00 0.00 67 PHE A O 12
ATOM 20507 N N . GLY A 1 74 ? -4.128 7.197 -1.713 1.00 0.00 68 GLY A N 12
ATOM 20508 C CA . GLY A 1 74 ? -3.040 7.338 -0.747 1.00 0.00 68 GLY A CA 12
ATOM 20509 C C . GLY A 1 74 ? -1.856 7.915 -1.443 1.00 0.00 68 GLY A C 12
ATOM 20510 O O . GLY A 1 74 ? -0.720 7.586 -1.155 1.00 0.00 68 GLY A O 12
ATOM 20514 N N . ALA A 1 75 ? -2.229 8.881 -2.256 1.00 0.00 69 ALA A N 12
ATOM 20515 C CA . ALA A 1 75 ? -1.302 9.534 -3.211 1.00 0.00 69 ALA A CA 12
ATOM 20516 C C . ALA A 1 75 ? -0.191 10.380 -2.563 1.00 0.00 69 ALA A C 12
ATOM 20517 O O . ALA A 1 75 ? 0.291 11.335 -3.156 1.00 0.00 69 ALA A O 12
ATOM 20524 N N . ASP A 1 76 ? 0.170 10.045 -1.350 1.00 0.00 70 ASP A N 12
ATOM 20525 C CA . ASP A 1 76 ? 1.187 10.754 -0.608 1.00 0.00 70 ASP A CA 12
ATOM 20526 C C . ASP A 1 76 ? 2.051 9.584 -0.081 1.00 0.00 70 ASP A C 12
ATOM 20527 O O . ASP A 1 76 ? 2.065 8.503 -0.725 1.00 0.00 70 ASP A O 12
ATOM 20536 N N . ARG A 1 77 ? 2.865 9.761 0.931 1.00 0.00 71 ARG A N 12
ATOM 20537 C CA . ARG A 1 77 ? 3.539 8.772 1.783 1.00 0.00 71 ARG A CA 12
ATOM 20538 C C . ARG A 1 77 ? 3.552 7.325 1.390 1.00 0.00 71 ARG A C 12
ATOM 20539 O O . ARG A 1 77 ? 4.521 6.884 0.859 1.00 0.00 71 ARG A O 12
ATOM 20560 N N . LEU A 1 78 ? 2.513 6.576 1.653 1.00 0.00 72 LEU A N 12
ATOM 20561 C CA . LEU A 1 78 ? 2.537 5.137 1.346 1.00 0.00 72 LEU A CA 12
ATOM 20562 C C . LEU A 1 78 ? 2.995 4.864 -0.091 1.00 0.00 72 LEU A C 12
ATOM 20563 O O . LEU A 1 78 ? 3.705 3.918 -0.340 1.00 0.00 72 LEU A O 12
ATOM 20579 N N . CYS A 1 79 ? 2.667 5.803 -0.965 1.00 0.00 73 CYS A N 12
ATOM 20580 C CA . CYS A 1 79 ? 2.984 5.485 -2.372 1.00 0.00 73 CYS A CA 12
ATOM 20581 C C . CYS A 1 79 ? 4.472 5.486 -2.564 1.00 0.00 73 CYS A C 12
ATOM 20582 O O . CYS A 1 79 ? 5.077 4.492 -2.956 1.00 0.00 73 CYS A O 12
ATOM 20590 N N . GLU A 1 80 ? 5.082 6.568 -2.189 1.00 0.00 74 GLU A N 12
ATOM 20591 C CA . GLU A 1 80 ? 6.487 6.737 -2.532 1.00 0.00 74 GLU A CA 12
ATOM 20592 C C . GLU A 1 80 ? 7.372 6.655 -1.337 1.00 0.00 74 GLU A C 12
ATOM 20593 O O . GLU A 1 80 ? 8.466 6.093 -1.387 1.00 0.00 74 GLU A O 12
ATOM 20605 N N . ARG A 1 81 ? 6.867 7.146 -0.255 1.00 0.00 75 ARG A N 12
ATOM 20606 C CA . ARG A 1 81 ? 7.615 7.140 0.955 1.00 0.00 75 ARG A CA 12
ATOM 20607 C C . ARG A 1 81 ? 7.734 5.674 1.389 1.00 0.00 75 ARG A C 12
ATOM 20608 O O . ARG A 1 81 ? 8.658 5.305 2.057 1.00 0.00 75 ARG A O 12
ATOM 20629 N N . ALA A 1 82 ? 6.826 4.814 0.996 1.00 0.00 76 ALA A N 12
ATOM 20630 C CA . ALA A 1 82 ? 7.039 3.455 1.376 1.00 0.00 76 ALA A CA 12
ATOM 20631 C C . ALA A 1 82 ? 7.863 2.823 0.282 1.00 0.00 76 ALA A C 12
ATOM 20632 O O . ALA A 1 82 ? 9.047 2.617 0.437 1.00 0.00 76 ALA A O 12
ATOM 20639 N N . ILE A 1 83 ? 7.265 2.814 -0.883 1.00 0.00 77 ILE A N 12
ATOM 20640 C CA . ILE A 1 83 ? 7.827 2.056 -1.993 1.00 0.00 77 ILE A CA 12
ATOM 20641 C C . ILE A 1 83 ? 9.284 2.382 -2.321 1.00 0.00 77 ILE A C 12
ATOM 20642 O O . ILE A 1 83 ? 10.128 1.473 -2.473 1.00 0.00 77 ILE A O 12
ATOM 20658 N N . ALA A 1 84 ? 9.659 3.620 -2.177 1.00 0.00 78 ALA A N 12
ATOM 20659 C CA . ALA A 1 84 ? 10.957 4.069 -2.527 1.00 0.00 78 ALA A CA 12
ATOM 20660 C C . ALA A 1 84 ? 11.757 4.219 -1.256 1.00 0.00 78 ALA A C 12
ATOM 20661 O O . ALA A 1 84 ? 12.897 3.780 -1.191 1.00 0.00 78 ALA A O 12
ATOM 20668 N N . ILE A 1 85 ? 11.104 4.705 -0.194 1.00 0.00 79 ILE A N 12
ATOM 20669 C CA . ILE A 1 85 ? 11.812 5.087 1.011 1.00 0.00 79 ILE A CA 12
ATOM 20670 C C . ILE A 1 85 ? 12.124 3.911 1.911 1.00 0.00 79 ILE A C 12
ATOM 20671 O O . ILE A 1 85 ? 13.166 3.920 2.644 1.00 0.00 79 ILE A O 12
ATOM 20687 N N . ASP A 1 86 ? 11.661 2.760 1.492 1.00 0.00 80 ASP A N 12
ATOM 20688 C CA . ASP A 1 86 ? 11.822 1.523 2.112 1.00 0.00 80 ASP A CA 12
ATOM 20689 C C . ASP A 1 86 ? 12.893 0.973 1.407 1.00 0.00 80 ASP A C 12
ATOM 20690 O O . ASP A 1 86 ? 13.993 1.113 1.903 1.00 0.00 80 ASP A O 12
ATOM 20699 N N . LYS A 1 87 ? 12.618 0.639 0.121 1.00 0.00 81 LYS A N 12
ATOM 20700 C CA . LYS A 1 87 ? 13.538 -0.129 -0.668 1.00 0.00 81 LYS A CA 12
ATOM 20701 C C . LYS A 1 87 ? 14.983 0.193 -0.351 1.00 0.00 81 LYS A C 12
ATOM 20702 O O . LYS A 1 87 ? 15.648 -0.659 0.255 1.00 0.00 81 LYS A O 12
ATOM 20721 N N . LYS A 1 88 ? 15.335 1.508 -0.326 1.00 0.00 82 LYS A N 12
ATOM 20722 C CA . LYS A 1 88 ? 16.736 1.832 -0.293 1.00 0.00 82 LYS A CA 12
ATOM 20723 C C . LYS A 1 88 ? 17.280 1.574 1.118 1.00 0.00 82 LYS A C 12
ATOM 20724 O O . LYS A 1 88 ? 18.118 0.659 1.330 1.00 0.00 82 LYS A O 12
ATOM 20743 N N . ALA A 1 89 ? 16.617 2.026 2.162 1.00 0.00 83 ALA A N 12
ATOM 20744 C CA . ALA A 1 89 ? 17.352 2.036 3.385 1.00 0.00 83 ALA A CA 12
ATOM 20745 C C . ALA A 1 89 ? 16.478 1.664 4.432 1.00 0.00 83 ALA A C 12
ATOM 20746 O O . ALA A 1 89 ? 16.874 1.027 5.321 1.00 0.00 83 ALA A O 12
ATOM 20753 N N . LYS A 1 90 ? 15.295 2.136 4.342 1.00 0.00 84 LYS A N 12
ATOM 20754 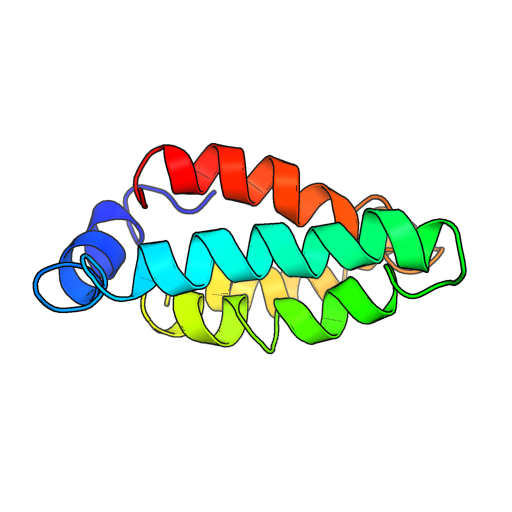C CA . LYS A 1 90 ? 14.345 1.648 5.248 1.00 0.00 84 LYS A CA 12
ATOM 20755 C C . LYS A 1 90 ? 14.163 0.117 5.077 1.00 0.00 84 LYS A C 12
ATOM 20756 O O . LYS A 1 90 ? 13.981 -0.574 6.081 1.00 0.00 84 LYS A O 12
ATOM 20775 N N . ALA A 1 91 ? 14.360 -0.453 3.849 1.00 0.00 85 ALA A N 12
ATOM 20776 C CA . ALA A 1 91 ? 14.254 -1.874 3.754 1.00 0.00 85 ALA A CA 12
ATOM 20777 C C . ALA A 1 91 ? 15.533 -2.545 4.209 1.00 0.00 85 ALA A C 12
ATOM 20778 O O . ALA A 1 91 ? 15.497 -3.645 4.797 1.00 0.00 85 ALA A O 12
ATOM 20785 N N . ASN A 1 92 ? 16.683 -1.896 3.985 1.00 0.00 86 ASN A N 12
ATOM 20786 C CA . ASN A 1 92 ? 17.909 -2.447 4.543 1.00 0.00 86 ASN A CA 12
ATOM 20787 C C . ASN A 1 92 ? 18.154 -2.070 5.996 1.00 0.00 86 ASN A C 12
ATOM 20788 O O . ASN A 1 92 ? 19.042 -2.628 6.635 1.00 0.00 86 ASN A O 12
ATOM 20799 N N . GLN A 1 93 ? 17.395 -1.129 6.533 1.00 0.00 87 GLN A N 12
ATOM 20800 C CA . GLN A 1 93 ? 17.582 -0.719 7.905 1.00 0.00 87 GLN A CA 12
ATOM 20801 C C . GLN A 1 93 ? 16.902 -1.708 8.788 1.00 0.00 87 GLN A C 12
ATOM 20802 O O . GLN A 1 93 ? 17.316 -1.904 9.930 1.00 0.00 87 GLN A O 12
ATOM 20816 N N . LEU A 1 94 ? 15.819 -2.335 8.295 1.00 0.00 88 LEU A N 12
ATOM 20817 C CA . LEU A 1 94 ? 15.084 -3.365 8.968 1.00 0.00 88 LEU A CA 12
ATOM 20818 C C . LEU A 1 94 ? 16.003 -4.553 9.088 1.00 0.00 88 LEU A C 12
ATOM 20819 O O . LEU A 1 94 ? 16.655 -4.772 10.116 1.00 0.00 88 LEU A O 12
ATOM 20835 N N . GLN A 1 95 ? 16.080 -5.293 8.018 1.00 0.00 89 GLN A N 12
ATOM 20836 C CA . GLN A 1 95 ? 16.887 -6.424 7.872 1.00 0.00 89 GLN A CA 12
ATOM 20837 C C . GLN A 1 95 ? 18.098 -6.001 7.110 1.00 0.00 89 GLN A C 12
ATOM 20838 O O . GLN A 1 95 ? 17.994 -5.459 6.009 1.00 0.00 89 GLN A O 12
ATOM 20852 N N . GLU A 1 96 ? 19.216 -6.386 7.617 1.00 0.00 90 GLU A N 12
ATOM 20853 C CA . GLU A 1 96 ? 20.515 -6.035 7.088 1.00 0.00 90 GLU A CA 12
ATOM 20854 C C . GLU A 1 96 ? 20.827 -6.916 5.873 1.00 0.00 90 GLU A C 12
ATOM 20855 O O . GLU A 1 96 ? 21.885 -6.826 5.258 1.00 0.00 90 GLU A O 12
ATOM 20867 N N . GLN A 1 97 ? 19.858 -7.733 5.522 1.00 0.00 91 GLN A N 12
ATOM 20868 C CA . GLN A 1 97 ? 19.997 -8.712 4.475 1.00 0.00 91 GLN A CA 12
ATOM 20869 C C . GLN A 1 97 ? 19.463 -8.191 3.164 1.00 0.00 91 GLN A C 12
ATOM 20870 O O . GLN A 1 97 ? 19.426 -8.916 2.173 1.00 0.00 91 GLN A O 12
ATOM 20884 N N . GLY A 1 98 ? 19.035 -6.942 3.152 1.00 0.00 92 GLY A N 12
ATOM 20885 C CA . GLY A 1 98 ? 18.657 -6.386 1.892 1.00 0.00 92 GLY A CA 12
ATOM 20886 C C . GLY A 1 98 ? 17.287 -6.738 1.355 1.00 0.00 92 GLY A C 12
ATOM 20887 O O . GLY A 1 98 ? 17.232 -7.499 0.396 1.00 0.00 92 GLY A O 12
ATOM 20891 N N . MET A 1 99 ? 16.171 -6.201 1.949 1.00 0.00 93 MET A N 12
ATOM 20892 C CA . MET A 1 99 ? 14.805 -6.294 1.374 1.00 0.00 93 MET A CA 12
ATOM 20893 C C . MET A 1 99 ? 14.502 -7.641 0.756 1.00 0.00 93 MET A C 12
ATOM 20894 O O . MET A 1 99 ? 14.201 -7.764 -0.423 1.00 0.00 93 MET A O 12
ATOM 20908 N N . GLU A 1 100 ? 14.569 -8.653 1.590 1.00 0.00 94 GLU A N 12
ATOM 20909 C CA . GLU A 1 100 ? 14.569 -9.993 1.088 1.00 0.00 94 GLU A CA 12
ATOM 20910 C C . GLU A 1 100 ? 13.287 -10.731 1.405 1.00 0.00 94 GLU A C 12
ATOM 20911 O O . GLU A 1 100 ? 13.109 -11.850 0.925 1.00 0.00 94 GLU A O 12
ATOM 20923 N N . THR A 1 101 ? 12.359 -10.069 2.142 1.00 0.00 95 THR A N 12
ATOM 20924 C CA . THR A 1 101 ? 11.077 -10.690 2.555 1.00 0.00 95 THR A CA 12
ATOM 20925 C C . THR A 1 101 ? 10.412 -9.942 3.712 1.00 0.00 95 THR A C 12
ATOM 20926 O O . THR A 1 101 ? 9.263 -9.536 3.605 1.00 0.00 95 THR A O 12
ATOM 20937 N N . SER A 1 102 ? 11.167 -9.674 4.757 1.00 0.00 96 SER A N 12
ATOM 20938 C CA . SER A 1 102 ? 10.633 -9.127 5.995 1.00 0.00 96 SER A CA 12
ATOM 20939 C C . SER A 1 102 ? 9.966 -7.772 5.771 1.00 0.00 96 SER A C 12
ATOM 20940 O O . SER A 1 102 ? 8.810 -7.590 6.139 1.00 0.00 96 SER A O 12
ATOM 20948 N N . GLU A 1 103 ? 10.686 -6.873 5.105 1.00 0.00 97 GLU A N 12
ATOM 20949 C CA . GLU A 1 103 ? 10.162 -5.548 4.775 1.00 0.00 97 GLU A CA 12
ATOM 20950 C C . GLU A 1 103 ? 8.877 -5.673 3.970 1.00 0.00 97 GLU A C 12
ATOM 20951 O O . GLU A 1 103 ? 7.821 -5.187 4.346 1.00 0.00 97 GLU A O 12
ATOM 20963 N N . MET A 1 104 ? 8.986 -6.412 2.898 1.00 0.00 98 MET A N 12
ATOM 20964 C CA . MET A 1 104 ? 7.904 -6.542 1.960 1.00 0.00 98 MET A CA 12
ATOM 20965 C C . MET A 1 104 ? 6.655 -7.168 2.569 1.00 0.00 98 MET A C 12
ATOM 20966 O O . MET A 1 104 ? 5.608 -6.601 2.472 1.00 0.00 98 MET A O 12
ATOM 20980 N N . LEU A 1 105 ? 6.786 -8.262 3.294 1.00 0.00 99 LEU A N 12
ATOM 20981 C CA . LEU A 1 105 ? 5.617 -8.919 3.911 1.00 0.00 99 LEU A CA 12
ATOM 20982 C C . LEU A 1 105 ? 4.996 -8.044 5.021 1.00 0.00 99 LEU A C 12
ATOM 20983 O O . LEU A 1 105 ? 3.787 -8.158 5.356 1.00 0.00 99 LEU A O 12
ATOM 20999 N N . ALA A 1 106 ? 5.836 -7.185 5.593 1.00 0.00 100 ALA A N 12
ATOM 21000 C CA . ALA A 1 106 ? 5.385 -6.212 6.576 1.00 0.00 100 ALA A CA 12
ATOM 21001 C C . ALA A 1 106 ? 4.319 -5.305 5.975 1.00 0.00 100 ALA A C 12
ATOM 21002 O O . ALA A 1 106 ? 3.397 -4.900 6.673 1.00 0.00 100 ALA A O 12
ATOM 21009 N N . LEU A 1 107 ? 4.409 -5.053 4.656 1.00 0.00 101 LEU A N 12
ATOM 21010 C CA . LEU A 1 107 ? 3.426 -4.254 3.915 1.00 0.00 101 LEU A CA 12
ATOM 21011 C C . LEU A 1 107 ? 2.044 -4.749 4.160 1.00 0.00 101 LEU A C 12
ATOM 21012 O O . LEU A 1 107 ? 1.129 -3.959 4.318 1.00 0.00 101 LEU A O 12
ATOM 21028 N N . LEU A 1 108 ? 1.870 -6.046 4.210 1.00 0.00 102 LEU A N 12
ATOM 21029 C CA . LEU A 1 108 ? 0.588 -6.620 4.397 1.00 0.00 102 LEU A CA 12
ATOM 21030 C C . LEU A 1 108 ? -0.009 -6.294 5.762 1.00 0.00 102 LEU A C 12
ATOM 21031 O O . LEU A 1 108 ? -1.149 -5.836 5.827 1.00 0.00 102 LEU A O 12
ATOM 21047 N N . HIS A 1 109 ? 0.730 -6.533 6.853 1.00 0.00 103 HIS A N 12
ATOM 21048 C CA . HIS A 1 109 ? 0.139 -6.248 8.171 1.00 0.00 103 HIS A CA 12
ATOM 21049 C C . HIS A 1 109 ? -0.176 -4.744 8.272 1.00 0.00 103 HIS A C 12
ATOM 21050 O O . HIS A 1 109 ? -1.186 -4.339 8.839 1.00 0.00 103 HIS A O 12
ATOM 21064 N N . ILE A 1 110 ? 0.661 -3.951 7.618 1.00 0.00 104 ILE A N 12
ATOM 21065 C CA . ILE A 1 110 ? 0.501 -2.497 7.687 1.00 0.00 104 ILE A CA 12
ATOM 21066 C C . ILE A 1 110 ? -0.630 -2.021 6.780 1.00 0.00 104 ILE A C 12
ATOM 21067 O O . ILE A 1 110 ? -1.365 -1.109 7.120 1.00 0.00 104 ILE A O 12
ATOM 21083 N N . THR A 1 111 ? -0.819 -2.704 5.690 1.00 0.00 105 THR A N 12
ATOM 21084 C CA . THR A 1 111 ? -1.863 -2.304 4.774 1.00 0.00 105 THR A CA 12
ATOM 21085 C C . THR A 1 111 ? -3.222 -2.837 5.230 1.00 0.00 105 THR A C 12
ATOM 21086 O O . THR A 1 111 ? -4.222 -2.158 5.118 1.00 0.00 105 THR A O 12
ATOM 21097 N N . ARG A 1 112 ? -3.256 -4.022 5.809 1.00 0.00 106 ARG A N 12
ATOM 21098 C CA . ARG A 1 112 ? -4.533 -4.589 6.170 1.00 0.00 106 ARG A CA 12
ATOM 21099 C C . ARG A 1 112 ? -5.060 -3.956 7.453 1.00 0.00 106 ARG A C 12
ATOM 21100 O O . ARG A 1 112 ? -6.165 -3.434 7.481 1.00 0.00 106 ARG A O 12
ATOM 21121 N N . ASP A 1 113 ? -4.210 -3.863 8.463 1.00 0.00 107 ASP A N 12
ATOM 21122 C CA . ASP A 1 113 ? -4.630 -3.465 9.801 1.00 0.00 107 ASP A CA 12
ATOM 21123 C C . ASP A 1 113 ? -4.917 -1.972 9.868 1.00 0.00 107 ASP A C 12
ATOM 21124 O O . ASP A 1 113 ? -5.980 -1.534 10.345 1.00 0.00 107 ASP A O 12
ATOM 21133 N N . ALA A 1 114 ? -3.993 -1.202 9.324 1.00 0.00 108 ALA A N 12
ATOM 21134 C CA . ALA A 1 114 ? -4.117 0.238 9.334 1.00 0.00 108 ALA A CA 12
ATOM 21135 C C . ALA A 1 114 ? -5.362 0.662 8.600 1.00 0.00 108 ALA A C 12
ATOM 21136 O O . ALA A 1 114 ? -6.144 1.421 9.112 1.00 0.00 108 ALA A O 12
ATOM 21143 N N . TYR A 1 115 ? -5.633 0.000 7.502 1.00 0.00 109 TYR A N 12
ATOM 21144 C CA . TYR A 1 115 ? -6.756 0.406 6.648 1.00 0.00 109 TYR A CA 12
ATOM 21145 C C . TYR A 1 115 ? -8.087 0.124 7.338 1.00 0.00 109 TYR A C 12
ATOM 21146 O O . TYR A 1 115 ? -9.110 0.732 7.079 1.00 0.00 109 TYR A O 12
ATOM 21164 N N . ARG A 1 116 ? -7.980 -0.756 8.266 1.00 0.00 110 ARG A N 12
ATOM 21165 C CA . ARG A 1 116 ? -9.151 -1.033 9.082 1.00 0.00 110 ARG A CA 12
ATOM 21166 C C . ARG A 1 116 ? -9.479 0.082 10.075 1.00 0.00 110 ARG A C 12
ATOM 21167 O O . ARG A 1 116 ? -10.546 0.089 10.680 1.00 0.00 110 ARG A O 12
ATOM 21188 N N . SER A 1 117 ? -8.575 1.033 10.233 1.00 0.00 111 SER A N 12
ATOM 21189 C CA . SER A 1 117 ? -8.874 2.201 11.057 1.00 0.00 111 SER A CA 12
ATOM 21190 C C . SER A 1 117 ? -9.306 3.485 10.276 1.00 0.00 111 SER A C 12
ATOM 21191 O O . SER A 1 117 ? -9.744 4.456 10.905 1.00 0.00 111 SER A O 12
ATOM 21199 N N . TRP A 1 118 ? -9.208 3.513 8.925 1.00 0.00 112 TRP A N 12
ATOM 21200 C CA . TRP A 1 118 ? -9.572 4.723 8.167 1.00 0.00 112 TRP A CA 12
ATOM 21201 C C . TRP A 1 118 ? -10.010 4.434 6.722 1.00 0.00 112 TRP A C 12
ATOM 21202 O O . TRP A 1 118 ? -10.324 5.341 5.968 1.00 0.00 112 TRP A O 12
ATOM 21223 N N . THR A 1 119 ? -10.108 3.178 6.364 1.00 0.00 113 THR A N 12
ATOM 21224 C CA . THR A 1 119 ? -10.345 2.803 4.977 1.00 0.00 113 THR A CA 12
ATOM 21225 C C . THR A 1 119 ? -11.501 1.787 4.897 1.00 0.00 113 THR A C 12
ATOM 21226 O O . THR A 1 119 ? -12.591 2.104 4.410 1.00 0.00 113 THR A O 12
ATOM 21237 N N . ASN A 1 120 ? -11.252 0.591 5.425 1.00 0.00 114 ASN A N 12
ATOM 21238 C CA . ASN A 1 120 ? -12.186 -0.539 5.458 1.00 0.00 114 ASN A CA 12
ATOM 21239 C C . ASN A 1 120 ? -11.597 -1.638 6.303 1.00 0.00 114 ASN A C 12
ATOM 21240 O O . ASN A 1 120 ? -10.794 -2.433 5.813 1.00 0.00 114 ASN A O 12
ATOM 21252 N N . MET A 1 7 ? 4.080 4.981 4.427 1.00 0.00 1 MET A N 13
ATOM 21253 C CA . MET A 1 7 ? 3.036 5.117 5.440 1.00 0.00 1 MET A CA 13
ATOM 21254 C C . MET A 1 7 ? 1.844 5.809 4.833 1.00 0.00 1 MET A C 13
ATOM 21255 O O . MET A 1 7 ? 1.988 6.723 4.031 1.00 0.00 1 MET A O 13
ATOM 21269 N N . ASN A 1 8 ? 0.677 5.343 5.193 1.00 0.00 2 ASN A N 13
ATOM 21270 C CA . ASN A 1 8 ? -0.568 5.946 4.781 1.00 0.00 2 ASN A CA 13
ATOM 21271 C C . ASN A 1 8 ? -0.943 6.745 5.988 1.00 0.00 2 ASN A C 13
ATOM 21272 O O . ASN A 1 8 ? -1.287 6.163 6.975 1.00 0.00 2 ASN A O 13
ATOM 21283 N N . THR A 1 9 ? -0.743 8.034 5.957 1.00 0.00 3 THR A N 13
ATOM 21284 C CA . THR A 1 9 ? -0.958 8.850 7.142 1.00 0.00 3 THR A CA 13
ATOM 21285 C C . THR A 1 9 ? -2.248 9.699 7.023 1.00 0.00 3 THR A C 13
ATOM 21286 O O . THR A 1 9 ? -3.079 9.481 6.110 1.00 0.00 3 THR A O 13
ATOM 21297 N N . ASP A 1 10 ? -2.384 10.689 7.888 1.00 0.00 4 ASP A N 13
ATOM 21298 C CA . ASP A 1 10 ? -3.546 11.548 8.020 1.00 0.00 4 ASP A CA 13
ATOM 21299 C C . ASP A 1 10 ? -3.474 12.658 7.001 1.00 0.00 4 ASP A C 13
ATOM 21300 O O . ASP A 1 10 ? -2.981 13.741 7.301 1.00 0.00 4 ASP A O 13
ATOM 21309 N N . VAL A 1 11 ? -3.886 12.380 5.782 1.00 0.00 5 VAL A N 13
ATOM 21310 C CA . VAL A 1 11 ? -3.852 13.349 4.732 1.00 0.00 5 VAL A CA 13
ATOM 21311 C C . VAL A 1 11 ? -4.482 12.693 3.552 1.00 0.00 5 VAL A C 13
ATOM 21312 O O . VAL A 1 11 ? -5.458 13.157 2.993 1.00 0.00 5 VAL A O 13
ATOM 21325 N N . LEU A 1 12 ? -4.010 11.514 3.291 1.00 0.00 6 LEU A N 13
ATOM 21326 C CA . LEU A 1 12 ? -4.430 10.826 2.146 1.00 0.00 6 LEU A CA 13
ATOM 21327 C C . LEU A 1 12 ? -5.281 9.642 2.484 1.00 0.00 6 LEU A C 13
ATOM 21328 O O . LEU A 1 12 ? -6.243 9.376 1.805 1.00 0.00 6 LEU A O 13
ATOM 21344 N N . ASN A 1 13 ? -4.995 8.953 3.554 1.00 0.00 7 ASN A N 13
ATOM 21345 C CA . ASN A 1 13 ? -5.765 7.791 3.784 1.00 0.00 7 ASN A CA 13
ATOM 21346 C C . ASN A 1 13 ? -7.022 8.103 4.519 1.00 0.00 7 ASN A C 13
ATOM 21347 O O . ASN A 1 13 ? -7.988 7.560 4.232 1.00 0.00 7 ASN A O 13
ATOM 21358 N N . GLN A 1 14 ? -7.038 9.083 5.371 1.00 0.00 8 GLN A N 13
ATOM 21359 C CA . GLN A 1 14 ? -8.292 9.378 6.059 1.00 0.00 8 GLN A CA 13
ATOM 21360 C C . GLN A 1 14 ? -9.095 10.468 5.368 1.00 0.00 8 GLN A C 13
ATOM 21361 O O . GLN A 1 14 ? -10.315 10.428 5.325 1.00 0.00 8 GLN A O 13
ATOM 21375 N N . GLN A 1 15 ? -8.409 11.321 4.643 1.00 0.00 9 GLN A N 13
ATOM 21376 C CA . GLN A 1 15 ? -9.119 12.410 4.028 1.00 0.00 9 GLN A CA 13
ATOM 21377 C C . GLN A 1 15 ? -9.385 12.089 2.597 1.00 0.00 9 GLN A C 13
ATOM 21378 O O . GLN A 1 15 ? -10.517 12.095 2.122 1.00 0.00 9 GLN A O 13
ATOM 21392 N N . LYS A 1 16 ? -8.327 11.708 1.944 1.00 0.00 10 LYS A N 13
ATOM 21393 C CA . LYS A 1 16 ? -8.358 11.430 0.556 1.00 0.00 10 LYS A CA 13
ATOM 21394 C C . LYS A 1 16 ? -9.028 10.056 0.282 1.00 0.00 10 LYS A C 13
ATOM 21395 O O . LYS A 1 16 ? -9.491 9.812 -0.833 1.00 0.00 10 LYS A O 13
ATOM 21414 N N . ILE A 1 17 ? -9.126 9.154 1.287 1.00 0.00 11 ILE A N 13
ATOM 21415 C CA . ILE A 1 17 ? -9.919 7.953 1.042 1.00 0.00 11 ILE A CA 13
ATOM 21416 C C . ILE A 1 17 ? -11.359 8.294 1.224 1.00 0.00 11 ILE A C 13
ATOM 21417 O O . ILE A 1 17 ? -12.199 7.811 0.489 1.00 0.00 11 ILE A O 13
ATOM 21433 N N . GLU A 1 18 ? -11.636 9.175 2.151 1.00 0.00 12 GLU A N 13
ATOM 21434 C CA . GLU A 1 18 ? -12.973 9.546 2.388 1.00 0.00 12 GLU A CA 13
ATOM 21435 C C . GLU A 1 18 ? -13.592 10.199 1.161 1.00 0.00 12 GLU A C 13
ATOM 21436 O O . GLU A 1 18 ? -14.688 9.810 0.737 1.00 0.00 12 GLU A O 13
ATOM 21448 N N . GLU A 1 19 ? -12.820 11.074 0.536 1.00 0.00 13 GLU A N 13
ATOM 21449 C CA . GLU A 1 19 ? -13.246 11.795 -0.650 1.00 0.00 13 GLU A CA 13
ATOM 21450 C C . GLU A 1 19 ? -13.258 10.948 -1.936 1.00 0.00 13 GLU A C 13
ATOM 21451 O O . GLU A 1 19 ? -14.222 11.012 -2.706 1.00 0.00 13 GLU A O 13
ATOM 21463 N N . LEU A 1 20 ? -12.199 10.181 -2.181 1.00 0.00 14 LEU A N 13
ATOM 21464 C CA . LEU A 1 20 ? -12.082 9.466 -3.432 1.00 0.00 14 LEU A CA 13
ATOM 21465 C C . LEU A 1 20 ? -12.758 8.126 -3.350 1.00 0.00 14 LEU A C 13
ATOM 21466 O O . LEU A 1 20 ? -13.464 7.751 -4.278 1.00 0.00 14 LEU A O 13
ATOM 21482 N N . SER A 1 21 ? -12.521 7.396 -2.266 1.00 0.00 15 SER A N 13
ATOM 21483 C CA . SER A 1 21 ? -13.171 6.138 -2.097 1.00 0.00 15 SER A CA 13
ATOM 21484 C C . SER A 1 21 ? -14.653 6.379 -2.017 1.00 0.00 15 SER A C 13
ATOM 21485 O O . SER A 1 21 ? -15.320 6.123 -3.003 1.00 0.00 15 SER A O 13
ATOM 21493 N N . ALA A 1 22 ? -15.164 6.910 -0.903 1.00 0.00 16 ALA A N 13
ATOM 21494 C CA . ALA A 1 22 ? -16.557 7.354 -0.864 1.00 0.00 16 ALA A CA 13
ATOM 21495 C C . ALA A 1 22 ? -17.563 6.359 -1.515 1.00 0.00 16 ALA A C 13
ATOM 21496 O O . ALA A 1 22 ? -17.498 5.162 -1.300 1.00 0.00 16 ALA A O 13
ATOM 21503 N N . GLU A 1 23 ? -18.452 6.916 -2.338 1.00 0.00 17 GLU A N 13
ATOM 21504 C CA . GLU A 1 23 ? -19.487 6.249 -3.153 1.00 0.00 17 GLU A CA 13
ATOM 21505 C C . GLU A 1 23 ? -18.915 5.050 -3.907 1.00 0.00 17 GLU A C 13
ATOM 21506 O O . GLU A 1 23 ? -19.614 4.080 -4.187 1.00 0.00 17 GLU A O 13
ATOM 21518 N N . ILE A 1 24 ? -17.648 5.131 -4.219 1.00 0.00 18 ILE A N 13
ATOM 21519 C CA . ILE A 1 24 ? -16.947 4.095 -4.907 1.00 0.00 18 ILE A CA 13
ATOM 21520 C C . ILE A 1 24 ? -16.201 3.170 -3.956 1.00 0.00 18 ILE A C 13
ATOM 21521 O O . ILE A 1 24 ? -16.803 2.203 -3.471 1.00 0.00 18 ILE A O 13
ATOM 21537 N N . GLY A 1 25 ? -14.915 3.374 -3.680 1.00 0.00 19 GLY A N 13
ATOM 21538 C CA . GLY A 1 25 ? -14.070 2.544 -2.867 1.00 0.00 19 GLY A CA 13
ATOM 21539 C C . GLY A 1 25 ? -14.520 2.173 -1.471 1.00 0.00 19 GLY A C 13
ATOM 21540 O O . GLY A 1 25 ? -13.846 1.352 -0.860 1.00 0.00 19 GLY A O 13
ATOM 21544 N N . SER A 1 26 ? -15.610 2.708 -0.940 1.00 0.00 20 SER A N 13
ATOM 21545 C CA . SER A 1 26 ? -16.047 2.267 0.374 1.00 0.00 20 SER A CA 13
ATOM 21546 C C . SER A 1 26 ? -16.524 0.814 0.235 1.00 0.00 20 SER A C 13
ATOM 21547 O O . SER A 1 26 ? -16.467 0.006 1.167 1.00 0.00 20 SER A O 13
ATOM 21555 N N . ASP A 1 27 ? -16.969 0.504 -0.980 1.00 0.00 21 ASP A N 13
ATOM 21556 C CA . ASP A 1 27 ? -17.383 -0.848 -1.292 1.00 0.00 21 ASP A CA 13
ATOM 21557 C C . ASP A 1 27 ? -16.355 -1.623 -2.086 1.00 0.00 21 ASP A C 13
ATOM 21558 O O . ASP A 1 27 ? -16.193 -2.816 -1.871 1.00 0.00 21 ASP A O 13
ATOM 21567 N N . ASN A 1 28 ? -15.609 -0.945 -2.947 1.00 0.00 22 ASN A N 13
ATOM 21568 C CA . ASN A 1 28 ? -14.716 -1.657 -3.880 1.00 0.00 22 ASN A CA 13
ATOM 21569 C C . ASN A 1 28 ? -13.342 -1.933 -3.277 1.00 0.00 22 ASN A C 13
ATOM 21570 O O . ASN A 1 28 ? -12.772 -3.006 -3.473 1.00 0.00 22 ASN A O 13
ATOM 21581 N N . VAL A 1 29 ? -12.838 -0.983 -2.518 1.00 0.00 23 VAL A N 13
ATOM 21582 C CA . VAL A 1 29 ? -11.524 -1.101 -1.893 1.00 0.00 23 VAL A CA 13
ATOM 21583 C C . VAL A 1 29 ? -11.405 -2.268 -0.885 1.00 0.00 23 VAL A C 13
ATOM 21584 O O . VAL A 1 29 ? -10.410 -2.965 -0.936 1.00 0.00 23 VAL A O 13
ATOM 21597 N N . PRO A 1 30 ? -12.386 -2.520 0.036 1.00 0.00 24 PRO A N 13
ATOM 21598 C CA . PRO A 1 30 ? -12.302 -3.685 0.940 1.00 0.00 24 PRO A CA 13
ATOM 21599 C C . PRO A 1 30 ? -12.164 -4.981 0.140 1.00 0.00 24 PRO A C 13
ATOM 21600 O O . PRO A 1 30 ? -11.339 -5.842 0.462 1.00 0.00 24 PRO A O 13
ATOM 21611 N N . VAL A 1 31 ? -13.005 -5.077 -0.894 1.00 0.00 25 VAL A N 13
ATOM 21612 C CA . VAL A 1 31 ? -12.960 -6.234 -1.799 1.00 0.00 25 VAL A CA 13
ATOM 21613 C C . VAL A 1 31 ? -11.532 -6.420 -2.337 1.00 0.00 25 VAL A C 13
ATOM 21614 O O . VAL A 1 31 ? -10.966 -7.512 -2.287 1.00 0.00 25 VAL A O 13
ATOM 21627 N N . LEU A 1 32 ? -10.974 -5.321 -2.803 1.00 0.00 26 LEU A N 13
ATOM 21628 C CA . LEU A 1 32 ? -9.643 -5.245 -3.400 1.00 0.00 26 LEU A CA 13
ATOM 21629 C C . LEU A 1 32 ? -8.542 -5.585 -2.362 1.00 0.00 26 LEU A C 13
ATOM 21630 O O . LEU A 1 32 ? -7.838 -6.550 -2.492 1.00 0.00 26 LEU A O 13
ATOM 21646 N N . LEU A 1 33 ? -8.391 -4.672 -1.439 1.00 0.00 27 LEU A N 13
ATOM 21647 C CA . LEU A 1 33 ? -7.401 -4.807 -0.352 1.00 0.00 27 LEU A CA 13
ATOM 21648 C C . LEU A 1 33 ? -7.267 -6.246 0.170 1.00 0.00 27 LEU A C 13
ATOM 21649 O O . LEU A 1 33 ? -6.153 -6.771 0.264 1.00 0.00 27 LEU A O 13
ATOM 21665 N N . ASP A 1 34 ? -8.393 -6.890 0.450 1.00 0.00 28 ASP A N 13
ATOM 21666 C CA . ASP A 1 34 ? -8.390 -8.229 1.031 1.00 0.00 28 ASP A CA 13
ATOM 21667 C C . ASP A 1 34 ? -7.832 -9.273 0.054 1.00 0.00 28 ASP A C 13
ATOM 21668 O O . ASP A 1 34 ? -7.065 -10.164 0.447 1.00 0.00 28 ASP A O 13
ATOM 21677 N N . ILE A 1 35 ? -8.175 -9.137 -1.221 1.00 0.00 29 ILE A N 13
ATOM 21678 C CA . ILE A 1 35 ? -7.705 -10.076 -2.236 1.00 0.00 29 ILE A CA 13
ATOM 21679 C C . ILE A 1 35 ? -6.249 -9.774 -2.587 1.00 0.00 29 ILE A C 13
ATOM 21680 O O . ILE A 1 35 ? -5.425 -10.677 -2.640 1.00 0.00 29 ILE A O 13
ATOM 21696 N N . PHE A 1 36 ? -5.945 -8.486 -2.774 1.00 0.00 30 PHE A N 13
ATOM 21697 C CA . PHE A 1 36 ? -4.634 -7.972 -3.116 1.00 0.00 30 PHE A CA 13
ATOM 21698 C C . PHE A 1 36 ? -3.615 -8.506 -2.165 1.00 0.00 30 PHE A C 13
ATOM 21699 O O . PHE A 1 36 ? -2.666 -9.125 -2.562 1.00 0.00 30 PHE A O 13
ATOM 21716 N N . LEU A 1 37 ? -3.913 -8.392 -0.926 1.00 0.00 31 LEU A N 13
ATOM 21717 C CA . LEU A 1 37 ? -3.100 -8.864 0.107 1.00 0.00 31 LEU A CA 13
ATOM 21718 C C . LEU A 1 37 ? -3.107 -10.367 0.176 1.00 0.00 31 LEU A C 13
ATOM 21719 O O . LEU A 1 37 ? -2.088 -10.967 -0.066 1.00 0.00 31 LEU A O 13
ATOM 21735 N N . GLY A 1 38 ? -4.247 -10.967 0.455 1.00 0.00 32 GLY A N 13
ATOM 21736 C CA . GLY A 1 38 ? -4.359 -12.410 0.614 1.00 0.00 32 GLY A CA 13
ATOM 21737 C C . GLY A 1 38 ? -3.762 -13.252 -0.519 1.00 0.00 32 GLY A C 13
ATOM 21738 O O . GLY A 1 38 ? -3.069 -14.224 -0.250 1.00 0.00 32 GLY A O 13
ATOM 21742 N N . GLU A 1 39 ? -3.995 -12.883 -1.772 1.00 0.00 33 GLU A N 13
ATOM 21743 C CA . GLU A 1 39 ? -3.513 -13.687 -2.906 1.00 0.00 33 GLU A CA 13
ATOM 21744 C C . GLU A 1 39 ? -2.024 -13.433 -3.161 1.00 0.00 33 GLU A C 13
ATOM 21745 O O . GLU A 1 39 ? -1.272 -14.336 -3.536 1.00 0.00 33 GLU A O 13
ATOM 21757 N N . MET A 1 40 ? -1.631 -12.189 -2.956 1.00 0.00 34 MET A N 13
ATOM 21758 C CA . MET A 1 40 ? -0.189 -11.890 -2.978 1.00 0.00 34 MET A CA 13
ATOM 21759 C C . MET A 1 40 ? 0.517 -12.721 -1.930 1.00 0.00 34 MET A C 13
ATOM 21760 O O . MET A 1 40 ? 1.466 -13.454 -2.206 1.00 0.00 34 MET A O 13
ATOM 21774 N N . ASP A 1 41 ? -0.035 -12.641 -0.739 1.00 0.00 35 ASP A N 13
ATOM 21775 C CA . ASP A 1 41 ? 0.408 -13.295 0.474 1.00 0.00 35 ASP A CA 13
ATOM 21776 C C . ASP A 1 41 ? 0.457 -14.789 0.291 1.00 0.00 35 ASP A C 13
ATOM 21777 O O . ASP A 1 41 ? 1.326 -15.465 0.843 1.00 0.00 35 ASP A O 13
ATOM 21786 N N . SER A 1 42 ? -0.442 -15.270 -0.550 1.00 0.00 36 SER A N 13
ATOM 21787 C CA . SER A 1 42 ? -0.579 -16.686 -0.808 1.00 0.00 36 SER A CA 13
ATOM 21788 C C . SER A 1 42 ? 0.688 -17.197 -1.348 1.00 0.00 36 SER A C 13
ATOM 21789 O O . SER A 1 42 ? 1.305 -18.154 -0.873 1.00 0.00 36 SER A O 13
ATOM 21797 N N . TYR A 1 43 ? 1.072 -16.492 -2.360 1.00 0.00 37 TYR A N 13
ATOM 21798 C CA . TYR A 1 43 ? 2.194 -16.808 -3.101 1.00 0.00 37 TYR A CA 13
ATOM 21799 C C . TYR A 1 43 ? 3.386 -16.551 -2.335 1.00 0.00 37 TYR A C 13
ATOM 21800 O O . TYR A 1 43 ? 4.327 -17.205 -2.472 1.00 0.00 37 TYR A O 13
ATOM 21818 N N . ILE A 1 44 ? 3.308 -15.667 -1.458 1.00 0.00 38 ILE A N 13
ATOM 21819 C CA . ILE A 1 44 ? 4.446 -15.333 -0.709 1.00 0.00 38 ILE A CA 13
ATOM 21820 C C . ILE A 1 44 ? 4.787 -16.324 0.356 1.00 0.00 38 ILE A C 13
ATOM 21821 O O . ILE A 1 44 ? 5.950 -16.515 0.661 1.00 0.00 38 ILE A O 13
ATOM 21837 N N . GLY A 1 45 ? 3.780 -17.016 0.828 1.00 0.00 39 GLY A N 13
ATOM 21838 C CA . GLY A 1 45 ? 4.026 -18.154 1.661 1.00 0.00 39 GLY A CA 13
ATOM 21839 C C . GLY A 1 45 ? 4.747 -19.241 0.863 1.00 0.00 39 GLY A C 13
ATOM 21840 O O . GLY A 1 45 ? 5.817 -19.699 1.246 1.00 0.00 39 GLY A O 13
ATOM 21844 N N . THR A 1 46 ? 4.228 -19.534 -0.322 1.00 0.00 40 THR A N 13
ATOM 21845 C CA . THR A 1 46 ? 4.696 -20.626 -1.127 1.00 0.00 40 THR A CA 13
ATOM 21846 C C . THR A 1 46 ? 5.946 -20.245 -1.936 1.00 0.00 40 THR A C 13
ATOM 21847 O O . THR A 1 46 ? 6.968 -20.903 -1.838 1.00 0.00 40 THR A O 13
ATOM 21858 N N . LEU A 1 47 ? 5.877 -19.199 -2.747 1.00 0.00 41 LEU A N 13
ATOM 21859 C CA . LEU A 1 47 ? 6.971 -18.678 -3.529 1.00 0.00 41 LEU A CA 13
ATOM 21860 C C . LEU A 1 47 ? 8.263 -18.452 -2.737 1.00 0.00 41 LEU A C 13
ATOM 21861 O O . LEU A 1 47 ? 9.298 -18.609 -3.297 1.00 0.00 41 LEU A O 13
ATOM 21877 N N . THR A 1 48 ? 8.186 -18.033 -1.476 1.00 0.00 42 THR A N 13
ATOM 21878 C CA . THR A 1 48 ? 9.383 -17.865 -0.611 1.00 0.00 42 THR A CA 13
ATOM 21879 C C . THR A 1 48 ? 9.983 -19.212 -0.254 1.00 0.00 42 THR A C 13
ATOM 21880 O O . THR A 1 48 ? 11.199 -19.413 -0.324 1.00 0.00 42 THR A O 13
ATOM 21891 N N . GLU A 1 49 ? 9.114 -20.149 0.054 1.00 0.00 43 GLU A N 13
ATOM 21892 C CA . GLU A 1 49 ? 9.550 -21.508 0.374 1.00 0.00 43 GLU A CA 13
ATOM 21893 C C . GLU A 1 49 ? 9.863 -22.280 -0.902 1.00 0.00 43 GLU A C 13
ATOM 21894 O O . GLU A 1 49 ? 10.133 -23.483 -0.884 1.00 0.00 43 GLU A O 13
ATOM 21906 N N . LEU A 1 50 ? 9.784 -21.574 -2.012 1.00 0.00 44 LEU A N 13
ATOM 21907 C CA . LEU A 1 50 ? 10.197 -22.025 -3.288 1.00 0.00 44 LEU A CA 13
ATOM 21908 C C . LEU A 1 50 ? 11.469 -21.285 -3.712 1.00 0.00 44 LEU A C 13
ATOM 21909 O O . LEU A 1 50 ? 12.410 -21.917 -4.207 1.00 0.00 44 LEU A O 13
ATOM 21925 N N . GLN A 1 51 ? 11.514 -19.956 -3.419 1.00 0.00 45 GLN A N 13
ATOM 21926 C CA . GLN A 1 51 ? 12.597 -19.058 -3.856 1.00 0.00 45 GLN A CA 13
ATOM 21927 C C . GLN A 1 51 ? 12.267 -17.561 -3.603 1.00 0.00 45 GLN A C 13
ATOM 21928 O O . GLN A 1 51 ? 11.526 -17.209 -2.689 1.00 0.00 45 GLN A O 13
ATOM 21942 N N . GLY A 1 52 ? 12.846 -16.689 -4.423 1.00 0.00 46 GLY A N 13
ATOM 21943 C CA . GLY A 1 52 ? 12.620 -15.266 -4.344 1.00 0.00 46 GLY A CA 13
ATOM 21944 C C . GLY A 1 52 ? 11.445 -14.836 -5.202 1.00 0.00 46 GLY A C 13
ATOM 21945 O O . GLY A 1 52 ? 11.297 -13.666 -5.514 1.00 0.00 46 GLY A O 13
ATOM 21949 N N . SER A 1 53 ? 10.648 -15.808 -5.638 1.00 0.00 47 SER A N 13
ATOM 21950 C CA . SER A 1 53 ? 9.456 -15.542 -6.350 1.00 0.00 47 SER A CA 13
ATOM 21951 C C . SER A 1 53 ? 8.602 -14.687 -5.496 1.00 0.00 47 SER A C 13
ATOM 21952 O O . SER A 1 53 ? 7.902 -13.820 -6.015 1.00 0.00 47 SER A O 13
ATOM 21960 N N . GLU A 1 54 ? 8.554 -15.005 -4.202 1.00 0.00 48 GLU A N 13
ATOM 21961 C CA . GLU A 1 54 ? 8.110 -14.161 -3.139 1.00 0.00 48 GLU A CA 13
ATOM 21962 C C . GLU A 1 54 ? 8.390 -12.704 -3.508 1.00 0.00 48 GLU A C 13
ATOM 21963 O O . GLU A 1 54 ? 7.504 -12.037 -3.938 1.00 0.00 48 GLU A O 13
ATOM 21975 N N . GLN A 1 55 ? 9.664 -12.315 -3.458 1.00 0.00 49 GLN A N 13
ATOM 21976 C CA . GLN A 1 55 ? 10.173 -10.972 -3.776 1.00 0.00 49 GLN A CA 13
ATOM 21977 C C . GLN A 1 55 ? 9.473 -10.310 -4.983 1.00 0.00 49 GLN A C 13
ATOM 21978 O O . GLN A 1 55 ? 9.103 -9.134 -4.933 1.00 0.00 49 GLN A O 13
ATOM 21992 N N . LEU A 1 56 ? 9.332 -11.064 -6.074 1.00 0.00 50 LEU A N 13
ATOM 21993 C CA . LEU A 1 56 ? 8.775 -10.663 -7.332 1.00 0.00 50 LEU A CA 13
ATOM 21994 C C . LEU A 1 56 ? 7.423 -10.059 -7.116 1.00 0.00 50 LEU A C 13
ATOM 21995 O O . LEU A 1 56 ? 7.030 -9.153 -7.850 1.00 0.00 50 LEU A O 13
ATOM 22011 N N . LEU A 1 57 ? 6.746 -10.518 -6.064 1.00 0.00 51 LEU A N 13
ATOM 22012 C CA . LEU A 1 57 ? 5.431 -9.989 -5.722 1.00 0.00 51 LEU A CA 13
ATOM 22013 C C . LEU A 1 57 ? 5.402 -8.490 -5.494 1.00 0.00 51 LEU A C 13
ATOM 22014 O O . LEU A 1 57 ? 4.360 -7.946 -5.418 1.00 0.00 51 LEU A O 13
ATOM 22030 N N . TYR A 1 58 ? 6.501 -7.809 -5.519 1.00 0.00 52 TYR A N 13
ATOM 22031 C CA . TYR A 1 58 ? 6.540 -6.408 -5.210 1.00 0.00 52 TYR A CA 13
ATOM 22032 C C . TYR A 1 58 ? 6.265 -5.654 -6.464 1.00 0.00 52 TYR A C 13
ATOM 22033 O O . TYR A 1 58 ? 5.390 -4.823 -6.519 1.00 0.00 52 TYR A O 13
ATOM 22051 N N . LEU A 1 59 ? 6.993 -6.076 -7.477 1.00 0.00 53 LEU A N 13
ATOM 22052 C CA . LEU A 1 59 ? 6.815 -5.386 -8.752 1.00 0.00 53 LEU A CA 13
ATOM 22053 C C . LEU A 1 59 ? 5.391 -5.544 -9.232 1.00 0.00 53 LEU A C 13
ATOM 22054 O O . LEU A 1 59 ? 4.792 -4.620 -9.763 1.00 0.00 53 LEU A O 13
ATOM 22070 N N . LYS A 1 60 ? 4.846 -6.689 -8.955 1.00 0.00 54 LYS A N 13
ATOM 22071 C CA . LYS A 1 60 ? 3.466 -6.940 -9.257 1.00 0.00 54 LYS A CA 13
ATOM 22072 C C . LYS A 1 60 ? 2.494 -6.362 -8.271 1.00 0.00 54 LYS A C 13
ATOM 22073 O O . LYS A 1 60 ? 1.624 -5.683 -8.666 1.00 0.00 54 LYS A O 13
ATOM 22092 N N . GLU A 1 61 ? 2.747 -6.568 -7.013 1.00 0.00 55 GLU A N 13
ATOM 22093 C CA . GLU A 1 61 ? 1.667 -6.170 -6.081 1.00 0.00 55 GLU A CA 13
ATOM 22094 C C . GLU A 1 61 ? 1.464 -4.676 -6.125 1.00 0.00 55 GLU A C 13
ATOM 22095 O O . GLU A 1 61 ? 0.337 -4.184 -6.229 1.00 0.00 55 GLU A O 13
ATOM 22107 N N . ILE A 1 62 ? 2.570 -3.985 -6.177 1.00 0.00 56 ILE A N 13
ATOM 22108 C CA . ILE A 1 62 ? 2.507 -2.545 -6.135 1.00 0.00 56 ILE A CA 13
ATOM 22109 C C . ILE A 1 62 ? 2.102 -1.950 -7.488 1.00 0.00 56 ILE A C 13
ATOM 22110 O O . ILE A 1 62 ? 1.640 -0.827 -7.533 1.00 0.00 56 ILE A O 13
ATOM 22126 N N . SER A 1 63 ? 2.299 -2.677 -8.589 1.00 0.00 57 SER A N 13
ATOM 22127 C CA . SER A 1 63 ? 1.877 -2.155 -9.902 1.00 0.00 57 SER A CA 13
ATOM 22128 C C . SER A 1 63 ? 0.479 -2.661 -10.237 1.00 0.00 57 SER A C 13
ATOM 22129 O O . SER A 1 63 ? -0.317 -2.003 -10.908 1.00 0.00 57 SER A O 13
ATOM 22137 N N . HIS A 1 64 ? 0.235 -3.858 -9.805 1.00 0.00 58 HIS A N 13
ATOM 22138 C CA . HIS A 1 64 ? -1.032 -4.493 -9.945 1.00 0.00 58 HIS A CA 13
ATOM 22139 C C . HIS A 1 64 ? -2.057 -3.930 -8.974 1.00 0.00 58 HIS A C 13
ATOM 22140 O O . HIS A 1 64 ? -2.874 -3.083 -9.357 1.00 0.00 58 HIS A O 13
ATOM 22154 N N . ALA A 1 65 ? -2.007 -4.270 -7.721 1.00 0.00 59 ALA A N 13
ATOM 22155 C CA . ALA A 1 65 ? -3.089 -3.976 -6.829 1.00 0.00 59 ALA A CA 13
ATOM 22156 C C . ALA A 1 65 ? -2.873 -2.779 -5.941 1.00 0.00 59 ALA A C 13
ATOM 22157 O O . ALA A 1 65 ? -3.841 -2.071 -5.658 1.00 0.00 59 ALA A O 13
ATOM 22164 N N . LEU A 1 66 ? -1.645 -2.461 -5.537 1.00 0.00 60 LEU A N 13
ATOM 22165 C CA . LEU A 1 66 ? -1.424 -1.255 -4.768 1.00 0.00 60 LEU A CA 13
ATOM 22166 C C . LEU A 1 66 ? -1.564 -0.089 -5.693 1.00 0.00 60 LEU A C 13
ATOM 22167 O O . LEU A 1 66 ? -2.187 0.875 -5.366 1.00 0.00 60 LEU A O 13
ATOM 22183 N N . LYS A 1 67 ? -1.071 -0.239 -6.897 1.00 0.00 61 LYS A N 13
ATOM 22184 C CA . LYS A 1 67 ? -1.252 0.794 -7.907 1.00 0.00 61 LYS A CA 13
ATOM 22185 C C . LYS A 1 67 ? -2.730 0.940 -8.245 1.00 0.00 61 LYS A C 13
ATOM 22186 O O . LYS A 1 67 ? -3.181 2.032 -8.573 1.00 0.00 61 LYS A O 13
ATOM 22205 N N . SER A 1 68 ? -3.507 -0.114 -8.022 1.00 0.00 62 SER A N 13
ATOM 22206 C CA . SER A 1 68 ? -4.908 -0.074 -8.304 1.00 0.00 62 SER A CA 13
ATOM 22207 C C . SER A 1 68 ? -5.661 0.671 -7.209 1.00 0.00 62 SER A C 13
ATOM 22208 O O . SER A 1 68 ? -6.339 1.689 -7.437 1.00 0.00 62 SER A O 13
ATOM 22216 N N . SER A 1 69 ? -5.473 0.199 -6.004 1.00 0.00 63 SER A N 13
ATOM 22217 C CA . SER A 1 69 ? -6.175 0.628 -4.870 1.00 0.00 63 SER A CA 13
ATOM 22218 C C . SER A 1 69 ? -5.621 1.937 -4.378 1.00 0.00 63 SER A C 13
ATOM 22219 O O . SER A 1 69 ? -6.354 2.737 -3.861 1.00 0.00 63 SER A O 13
ATOM 22227 N N . ALA A 1 70 ? -4.330 2.158 -4.543 1.00 0.00 64 ALA A N 13
ATOM 22228 C CA . ALA A 1 70 ? -3.758 3.435 -4.105 1.00 0.00 64 ALA A CA 13
ATOM 22229 C C . ALA A 1 70 ? -4.267 4.541 -4.993 1.00 0.00 64 ALA A C 13
ATOM 22230 O O . ALA A 1 70 ? -4.545 5.609 -4.536 1.00 0.00 64 ALA A O 13
ATOM 22237 N N . ALA A 1 71 ? -4.483 4.247 -6.258 1.00 0.00 65 ALA A N 13
ATOM 22238 C CA . ALA A 1 71 ? -5.035 5.214 -7.204 1.00 0.00 65 ALA A CA 13
ATOM 22239 C C . ALA A 1 71 ? -6.402 5.657 -6.682 1.00 0.00 65 ALA A C 13
ATOM 22240 O O . ALA A 1 71 ? -6.851 6.784 -6.895 1.00 0.00 65 ALA A O 13
ATOM 22247 N N . SER A 1 72 ? -7.032 4.749 -5.958 1.00 0.00 66 SER A N 13
ATOM 22248 C CA . SER A 1 72 ? -8.242 5.029 -5.265 1.00 0.00 66 SER A CA 13
ATOM 22249 C C . SER A 1 72 ? -7.941 5.677 -3.882 1.00 0.00 66 SER A C 13
ATOM 22250 O O . SER A 1 72 ? -8.334 6.812 -3.644 1.00 0.00 66 SER A O 13
ATOM 22258 N N . PHE A 1 73 ? -7.177 5.026 -2.990 1.00 0.00 67 PHE A N 13
ATOM 22259 C CA . PHE A 1 73 ? -7.093 5.516 -1.569 1.00 0.00 67 PHE A CA 13
ATOM 22260 C C . PHE A 1 73 ? -5.786 6.213 -1.152 1.00 0.00 67 PHE A C 13
ATOM 22261 O O . PHE A 1 73 ? -5.602 6.578 0.006 1.00 0.00 67 PHE A O 13
ATOM 22278 N N . GLY A 1 74 ? -4.954 6.456 -2.086 1.00 0.00 68 GLY A N 13
ATOM 22279 C CA . GLY A 1 74 ? -3.636 6.983 -1.788 1.00 0.00 68 GLY A CA 13
ATOM 22280 C C . GLY A 1 74 ? -2.996 7.496 -3.034 1.00 0.00 68 GLY A C 13
ATOM 22281 O O . GLY A 1 74 ? -1.820 7.312 -3.271 1.00 0.00 68 GLY A O 13
ATOM 22285 N N . ALA A 1 75 ? -3.822 8.188 -3.784 1.00 0.00 69 ALA A N 13
ATOM 22286 C CA . ALA A 1 75 ? -3.418 8.752 -5.086 1.00 0.00 69 ALA A CA 13
ATOM 22287 C C . ALA A 1 75 ? -2.549 9.999 -4.871 1.00 0.00 69 ALA A C 13
ATOM 22288 O O . ALA A 1 75 ? -2.474 10.905 -5.709 1.00 0.00 69 ALA A O 13
ATOM 22295 N N . ASP A 1 76 ? -1.866 10.003 -3.752 1.00 0.00 70 ASP A N 13
ATOM 22296 C CA . ASP A 1 76 ? -1.141 11.099 -3.250 1.00 0.00 70 ASP A CA 13
ATOM 22297 C C . ASP A 1 76 ? 0.218 10.495 -2.882 1.00 0.00 70 ASP A C 13
ATOM 22298 O O . ASP A 1 76 ? 0.653 9.513 -3.523 1.00 0.00 70 ASP A O 13
ATOM 22307 N N . ARG A 1 77 ? 0.891 10.969 -1.875 1.00 0.00 71 ARG A N 13
ATOM 22308 C CA . ARG A 1 77 ? 2.241 10.682 -1.481 1.00 0.00 71 ARG A CA 13
ATOM 22309 C C . ARG A 1 77 ? 2.586 9.212 -1.312 1.00 0.00 71 ARG A C 13
ATOM 22310 O O . ARG A 1 77 ? 3.535 8.777 -1.898 1.00 0.00 71 ARG A O 13
ATOM 22331 N N . LEU A 1 78 ? 1.845 8.438 -0.523 1.00 0.00 72 LEU A N 13
ATOM 22332 C CA . LEU A 1 78 ? 2.195 7.012 -0.295 1.00 0.00 72 LEU A CA 13
ATOM 22333 C C . LEU A 1 78 ? 2.436 6.291 -1.630 1.00 0.00 72 LEU A C 13
ATOM 22334 O O . LEU A 1 78 ? 3.335 5.479 -1.779 1.00 0.00 72 LEU A O 13
ATOM 22350 N N . CYS A 1 79 ? 1.651 6.775 -2.544 1.00 0.00 73 CYS A N 13
ATOM 22351 C CA . CYS A 1 79 ? 1.743 6.102 -3.824 1.00 0.00 73 CYS A CA 13
ATOM 22352 C C . CYS A 1 79 ? 3.143 6.261 -4.437 1.00 0.00 73 CYS A C 13
ATOM 22353 O O . CYS A 1 79 ? 3.854 5.279 -4.637 1.00 0.00 73 CYS A O 13
ATOM 22361 N N . GLU A 1 80 ? 3.642 7.464 -4.533 1.00 0.00 74 GLU A N 13
ATOM 22362 C CA . GLU A 1 80 ? 4.897 7.571 -5.303 1.00 0.00 74 GLU A CA 13
ATOM 22363 C C . GLU A 1 80 ? 6.062 8.140 -4.498 1.00 0.00 74 GLU A C 13
ATOM 22364 O O . GLU A 1 80 ? 7.252 7.851 -4.747 1.00 0.00 74 GLU A O 13
ATOM 22376 N N . ARG A 1 81 ? 5.685 8.763 -3.435 1.00 0.00 75 ARG A N 13
ATOM 22377 C CA . ARG A 1 81 ? 6.568 9.425 -2.526 1.00 0.00 75 ARG A CA 13
ATOM 22378 C C . ARG A 1 81 ? 6.950 8.362 -1.513 1.00 0.00 75 ARG A C 13
ATOM 22379 O O . ARG A 1 81 ? 8.086 8.241 -1.105 1.00 0.00 75 ARG A O 13
ATOM 22400 N N . ALA A 1 82 ? 6.011 7.482 -1.231 1.00 0.00 76 ALA A N 13
ATOM 22401 C CA . ALA A 1 82 ? 6.341 6.495 -0.262 1.00 0.00 76 ALA A CA 13
ATOM 22402 C C . ALA A 1 82 ? 7.041 5.392 -0.939 1.00 0.00 76 ALA A C 13
ATOM 22403 O O . ALA A 1 82 ? 7.995 4.920 -0.400 1.00 0.00 76 ALA A O 13
ATOM 22410 N N . ILE A 1 83 ? 6.468 4.923 -2.049 1.00 0.00 77 ILE A N 13
ATOM 22411 C CA . ILE A 1 83 ? 7.249 3.930 -2.815 1.00 0.00 77 ILE A CA 13
ATOM 22412 C C . ILE A 1 83 ? 8.795 4.161 -2.783 1.00 0.00 77 ILE A C 13
ATOM 22413 O O . ILE A 1 83 ? 9.539 3.264 -2.346 1.00 0.00 77 ILE A O 13
ATOM 22429 N N . ALA A 1 84 ? 9.266 5.385 -3.106 1.00 0.00 78 ALA A N 13
ATOM 22430 C CA . ALA A 1 84 ? 10.728 5.590 -2.934 1.00 0.00 78 ALA A CA 13
ATOM 22431 C C . ALA A 1 84 ? 11.294 5.729 -1.500 1.00 0.00 78 ALA A C 13
ATOM 22432 O O . ALA A 1 84 ? 12.485 5.537 -1.308 1.00 0.00 78 ALA A O 13
ATOM 22439 N N . ILE A 1 85 ? 10.487 6.022 -0.507 1.00 0.00 79 ILE A N 13
ATOM 22440 C CA . ILE A 1 85 ? 11.006 6.297 0.860 1.00 0.00 79 ILE A CA 13
ATOM 22441 C C . ILE A 1 85 ? 10.744 5.096 1.804 1.00 0.00 79 ILE A C 13
ATOM 22442 O O . ILE A 1 85 ? 11.543 4.730 2.684 1.00 0.00 79 ILE A O 13
ATOM 22458 N N . ASP A 1 86 ? 9.463 4.894 1.716 1.00 0.00 80 ASP A N 13
ATOM 22459 C CA . ASP A 1 86 ? 9.009 3.702 2.445 1.00 0.00 80 ASP A CA 13
ATOM 22460 C C . ASP A 1 86 ? 10.009 2.530 2.268 1.00 0.00 80 ASP A C 13
ATOM 22461 O O . ASP A 1 86 ? 10.536 2.022 3.260 1.00 0.00 80 ASP A O 13
ATOM 22470 N N . LYS A 1 87 ? 10.410 2.205 1.031 1.00 0.00 81 LYS A N 13
ATOM 22471 C CA . LYS A 1 87 ? 11.451 1.172 0.885 1.00 0.00 81 LYS A CA 13
ATOM 22472 C C . LYS A 1 87 ? 12.799 1.671 1.413 1.00 0.00 81 LYS A C 13
ATOM 22473 O O . LYS A 1 87 ? 13.471 0.989 2.172 1.00 0.00 81 LYS A O 13
ATOM 22492 N N . LYS A 1 88 ? 13.139 2.869 1.005 1.00 0.00 82 LYS A N 13
ATOM 22493 C CA . LYS A 1 88 ? 14.375 3.507 1.422 1.00 0.00 82 LYS A CA 13
ATOM 22494 C C . LYS A 1 88 ? 14.877 3.270 2.854 1.00 0.00 82 LYS A C 13
ATOM 22495 O O . LYS A 1 88 ? 15.932 2.633 3.046 1.00 0.00 82 LYS A O 13
ATOM 22514 N N . ALA A 1 89 ? 14.108 3.499 3.872 1.00 0.00 83 ALA A N 13
ATOM 22515 C CA . ALA A 1 89 ? 14.617 3.438 5.204 1.00 0.00 83 ALA A CA 13
ATOM 22516 C C . ALA A 1 89 ? 13.591 2.884 6.063 1.00 0.00 83 ALA A C 13
ATOM 22517 O O . ALA A 1 89 ? 13.896 2.335 7.088 1.00 0.00 83 ALA A O 13
ATOM 22524 N N . LYS A 1 90 ? 12.349 3.053 5.679 1.00 0.00 84 LYS A N 13
ATOM 22525 C CA . LYS A 1 90 ? 11.295 2.407 6.372 1.00 0.00 84 LYS A CA 13
ATOM 22526 C C . LYS A 1 90 ? 11.423 0.900 6.171 1.00 0.00 84 LYS A C 13
ATOM 22527 O O . LYS A 1 90 ? 11.023 0.115 7.031 1.00 0.00 84 LYS A O 13
ATOM 22546 N N . ALA A 1 91 ? 12.102 0.470 5.107 1.00 0.00 85 ALA A N 13
ATOM 22547 C CA . ALA A 1 91 ? 12.419 -0.906 4.908 1.00 0.00 85 ALA A CA 13
ATOM 22548 C C . ALA A 1 91 ? 13.824 -1.219 5.354 1.00 0.00 85 ALA A C 13
ATOM 22549 O O . ALA A 1 91 ? 14.117 -2.344 5.764 1.00 0.00 85 ALA A O 13
ATOM 22556 N N . ASN A 1 92 ? 14.723 -0.274 5.190 1.00 0.00 86 ASN A N 13
ATOM 22557 C CA . ASN A 1 92 ? 16.034 -0.379 5.844 1.00 0.00 86 ASN A CA 13
ATOM 22558 C C . ASN A 1 92 ? 15.847 -0.625 7.357 1.00 0.00 86 ASN A C 13
ATOM 22559 O O . ASN A 1 92 ? 16.613 -1.340 7.965 1.00 0.00 86 ASN A O 13
ATOM 22570 N N . GLN A 1 93 ? 14.795 -0.024 7.924 1.00 0.00 87 GLN A N 13
ATOM 22571 C CA . GLN A 1 93 ? 14.412 -0.172 9.329 1.00 0.00 87 GLN A CA 13
ATOM 22572 C C . GLN A 1 93 ? 13.734 -1.536 9.542 1.00 0.00 87 GLN A C 13
ATOM 22573 O O . GLN A 1 93 ? 13.855 -2.162 10.582 1.00 0.00 87 GLN A O 13
ATOM 22587 N N . LEU A 1 94 ? 13.199 -2.054 8.466 1.00 0.00 88 LEU A N 13
ATOM 22588 C CA . LEU A 1 94 ? 12.431 -3.292 8.627 1.00 0.00 88 LEU A CA 13
ATOM 22589 C C . LEU A 1 94 ? 13.273 -4.560 8.601 1.00 0.00 88 LEU A C 13
ATOM 22590 O O . LEU A 1 94 ? 12.761 -5.671 8.799 1.00 0.00 88 LEU A O 13
ATOM 22606 N N . GLN A 1 95 ? 14.567 -4.379 8.456 1.00 0.00 89 GLN A N 13
ATOM 22607 C CA . GLN A 1 95 ? 15.499 -5.480 8.379 1.00 0.00 89 GLN A CA 13
ATOM 22608 C C . GLN A 1 95 ? 16.811 -5.095 8.981 1.00 0.00 89 GLN A C 13
ATOM 22609 O O . GLN A 1 95 ? 17.258 -3.967 8.815 1.00 0.00 89 GLN A O 13
ATOM 22623 N N . GLU A 1 96 ? 17.457 -6.040 9.634 1.00 0.00 90 GLU A N 13
ATOM 22624 C CA . GLU A 1 96 ? 18.808 -5.799 10.091 1.00 0.00 90 GLU A CA 13
ATOM 22625 C C . GLU A 1 96 ? 19.700 -5.804 8.839 1.00 0.00 90 GLU A C 13
ATOM 22626 O O . GLU A 1 96 ? 20.817 -5.293 8.842 1.00 0.00 90 GLU A O 13
ATOM 22638 N N . GLN A 1 97 ? 19.176 -6.405 7.760 1.00 0.00 91 GLN A N 13
ATOM 22639 C CA . GLN A 1 97 ? 19.867 -6.545 6.504 1.00 0.00 91 GLN A CA 13
ATOM 22640 C C . GLN A 1 97 ? 19.812 -5.287 5.654 1.00 0.00 91 GLN A C 13
ATOM 22641 O O . GLN A 1 97 ? 20.746 -5.027 4.907 1.00 0.00 91 GLN A O 13
ATOM 22655 N N . GLY A 1 98 ? 18.728 -4.503 5.717 1.00 0.00 92 GLY A N 13
ATOM 22656 C CA . GLY A 1 98 ? 18.722 -3.318 4.900 1.00 0.00 92 GLY A CA 13
ATOM 22657 C C . GLY A 1 98 ? 18.004 -3.489 3.562 1.00 0.00 92 GLY A C 13
ATOM 22658 O O . GLY A 1 98 ? 18.661 -3.474 2.543 1.00 0.00 92 GLY A O 13
ATOM 22662 N N . MET A 1 99 ? 16.651 -3.627 3.589 1.00 0.00 93 MET A N 13
ATOM 22663 C CA . MET A 1 99 ? 15.758 -3.846 2.400 1.00 0.00 93 MET A CA 13
ATOM 22664 C C . MET A 1 99 ? 16.276 -4.897 1.395 1.00 0.00 93 MET A C 13
ATOM 22665 O O . MET A 1 99 ? 17.171 -4.619 0.591 1.00 0.00 93 MET A O 13
ATOM 22679 N N . GLU A 1 100 ? 15.706 -6.103 1.405 1.00 0.00 94 GLU A N 13
ATOM 22680 C CA . GLU A 1 100 ? 16.249 -7.132 0.540 1.00 0.00 94 GLU A CA 13
ATOM 22681 C C . GLU A 1 100 ? 15.289 -8.321 0.322 1.00 0.00 94 GLU A C 13
ATOM 22682 O O . GLU A 1 100 ? 15.656 -9.260 -0.388 1.00 0.00 94 GLU A O 13
ATOM 22694 N N . THR A 1 101 ? 14.044 -8.233 0.826 1.00 0.00 95 THR A N 13
ATOM 22695 C CA . THR A 1 101 ? 13.119 -9.391 0.792 1.00 0.00 95 THR A CA 13
ATOM 22696 C C . THR A 1 101 ? 11.915 -9.184 1.742 1.00 0.00 95 THR A C 13
ATOM 22697 O O . THR A 1 101 ? 10.778 -9.483 1.395 1.00 0.00 95 THR A O 13
ATOM 22708 N N . SER A 1 102 ? 12.163 -8.613 2.908 1.00 0.00 96 SER A N 13
ATOM 22709 C CA . SER A 1 102 ? 11.127 -8.538 3.917 1.00 0.00 96 SER A CA 13
ATOM 22710 C C . SER A 1 102 ? 10.266 -7.304 3.754 1.00 0.00 96 SER A C 13
ATOM 22711 O O . SER A 1 102 ? 9.167 -7.256 4.261 1.00 0.00 96 SER A O 13
ATOM 22719 N N . GLU A 1 103 ? 10.726 -6.352 2.955 1.00 0.00 97 GLU A N 13
ATOM 22720 C CA . GLU A 1 103 ? 10.020 -5.065 2.777 1.00 0.00 97 GLU A CA 13
ATOM 22721 C C . GLU A 1 103 ? 8.737 -5.212 1.983 1.00 0.00 97 GLU A C 13
ATOM 22722 O O . GLU A 1 103 ? 7.856 -4.347 1.939 1.00 0.00 97 GLU A O 13
ATOM 22734 N N . MET A 1 104 ? 8.567 -6.381 1.572 1.00 0.00 98 MET A N 13
ATOM 22735 C CA . MET A 1 104 ? 7.608 -6.851 0.632 1.00 0.00 98 MET A CA 13
ATOM 22736 C C . MET A 1 104 ? 6.513 -7.548 1.419 1.00 0.00 98 MET A C 13
ATOM 22737 O O . MET A 1 104 ? 5.345 -7.265 1.285 1.00 0.00 98 MET A O 13
ATOM 22751 N N . LEU A 1 105 ? 6.947 -8.441 2.276 1.00 0.00 99 LEU A N 13
ATOM 22752 C CA . LEU A 1 105 ? 6.027 -9.055 3.243 1.00 0.00 99 LEU A CA 13
ATOM 22753 C C . LEU A 1 105 ? 5.598 -7.983 4.255 1.00 0.00 99 LEU A C 13
ATOM 22754 O O . LEU A 1 105 ? 4.534 -8.048 4.893 1.00 0.00 99 LEU A O 13
ATOM 22770 N N . ALA A 1 106 ? 6.456 -6.986 4.367 1.00 0.00 100 ALA A N 13
ATOM 22771 C CA . ALA A 1 106 ? 6.255 -5.844 5.218 1.00 0.00 100 ALA A CA 13
ATOM 22772 C C . ALA A 1 106 ? 5.028 -5.092 4.831 1.00 0.00 100 ALA A C 13
ATOM 22773 O O . ALA A 1 106 ? 4.327 -4.597 5.700 1.00 0.00 100 ALA A O 13
ATOM 22780 N N . LEU A 1 107 ? 4.756 -5.022 3.526 1.00 0.00 101 LEU A N 13
ATOM 22781 C CA . LEU A 1 107 ? 3.556 -4.406 2.988 1.00 0.00 101 LEU A CA 13
ATOM 22782 C C . LEU A 1 107 ? 2.306 -4.907 3.710 1.00 0.00 101 LEU A C 13
ATOM 22783 O O . LEU A 1 107 ? 1.374 -4.148 3.942 1.00 0.00 101 LEU A O 13
ATOM 22799 N N . LEU A 1 108 ? 2.329 -6.162 4.127 1.00 0.00 102 LEU A N 13
ATOM 22800 C CA . LEU A 1 108 ? 1.241 -6.727 4.893 1.00 0.00 102 LEU A CA 13
ATOM 22801 C C . LEU A 1 108 ? 1.145 -6.119 6.291 1.00 0.00 102 LEU A C 13
ATOM 22802 O O . LEU A 1 108 ? 0.065 -5.704 6.713 1.00 0.00 102 LEU A O 13
ATOM 22818 N N . HIS A 1 109 ? 2.248 -6.050 7.025 1.00 0.00 103 HIS A N 13
ATOM 22819 C CA . HIS A 1 109 ? 2.148 -5.522 8.376 1.00 0.00 103 HIS A CA 13
ATOM 22820 C C . HIS A 1 109 ? 1.853 -4.030 8.368 1.00 0.00 103 HIS A C 13
ATOM 22821 O O . HIS A 1 109 ? 1.180 -3.530 9.252 1.00 0.00 103 HIS A O 13
ATOM 22835 N N . ILE A 1 110 ? 2.272 -3.359 7.307 1.00 0.00 104 ILE A N 13
ATOM 22836 C CA . ILE A 1 110 ? 2.026 -1.921 7.188 1.00 0.00 104 ILE A CA 13
ATOM 22837 C C . ILE A 1 110 ? 0.603 -1.666 6.721 1.00 0.00 104 ILE A C 13
ATOM 22838 O O . ILE A 1 110 ? -0.041 -0.707 7.143 1.00 0.00 104 ILE A O 13
ATOM 22854 N N . THR A 1 111 ? 0.100 -2.558 5.900 1.00 0.00 105 THR A N 13
ATOM 22855 C CA . THR A 1 111 ? -1.253 -2.415 5.421 1.00 0.00 105 THR A CA 13
ATOM 22856 C C . THR A 1 111 ? -2.231 -2.717 6.565 1.00 0.00 105 THR A C 13
ATOM 22857 O O . THR A 1 111 ? -3.212 -2.036 6.755 1.00 0.00 105 THR A O 13
ATOM 22868 N N . ARG A 1 112 ? -1.891 -3.667 7.394 1.00 0.00 106 ARG A N 13
ATOM 22869 C CA . ARG A 1 112 ? -2.818 -3.980 8.458 1.00 0.00 106 ARG A CA 13
ATOM 22870 C C . ARG A 1 112 ? -2.715 -2.910 9.529 1.00 0.00 106 ARG A C 13
ATOM 22871 O O . ARG A 1 112 ? -3.690 -2.553 10.161 1.00 0.00 106 ARG A O 13
ATOM 22892 N N . ASP A 1 113 ? -1.529 -2.383 9.684 1.00 0.00 107 ASP A N 13
ATOM 22893 C CA . ASP A 1 113 ? -1.267 -1.289 10.592 1.00 0.00 107 ASP A CA 13
ATOM 22894 C C . ASP A 1 113 ? -2.068 -0.052 10.196 1.00 0.00 107 ASP A C 13
ATOM 22895 O O . ASP A 1 113 ? -3.059 0.333 10.853 1.00 0.00 107 ASP A O 13
ATOM 22904 N N . ALA A 1 114 ? -1.718 0.486 9.063 1.00 0.00 108 ALA A N 13
ATOM 22905 C CA . ALA A 1 114 ? -2.272 1.716 8.577 1.00 0.00 108 ALA A CA 13
ATOM 22906 C C . ALA A 1 114 ? -3.761 1.599 8.286 1.00 0.00 108 ALA A C 13
ATOM 22907 O O . ALA A 1 114 ? -4.553 2.299 8.860 1.00 0.00 108 ALA A O 13
ATOM 22914 N N . TYR A 1 115 ? -4.117 0.614 7.523 1.00 0.00 109 TYR A N 13
ATOM 22915 C CA . TYR A 1 115 ? -5.510 0.504 7.002 1.00 0.00 109 TYR A CA 13
ATOM 22916 C C . TYR A 1 115 ? -6.503 0.316 8.138 1.00 0.00 109 TYR A C 13
ATOM 22917 O O . TYR A 1 115 ? -7.651 0.759 8.095 1.00 0.00 109 TYR A O 13
ATOM 22935 N N . ARG A 1 116 ? -5.966 -0.304 9.147 1.00 0.00 110 ARG A N 13
ATOM 22936 C CA . ARG A 1 116 ? -6.847 -0.478 10.293 1.00 0.00 110 ARG A CA 13
ATOM 22937 C C . ARG A 1 116 ? -7.103 0.820 11.066 1.00 0.00 110 ARG A C 13
ATOM 22938 O O . ARG A 1 116 ? -7.965 0.868 11.937 1.00 0.00 110 ARG A O 13
ATOM 22959 N N . SER A 1 117 ? -6.369 1.872 10.741 1.00 0.00 111 SER A N 13
ATOM 22960 C CA . SER A 1 117 ? -6.653 3.187 11.293 1.00 0.00 111 SER A CA 13
ATOM 22961 C C . SER A 1 117 ? -7.418 4.189 10.354 1.00 0.00 111 SER A C 13
ATOM 22962 O O . SER A 1 117 ? -7.903 5.213 10.845 1.00 0.00 111 SER A O 13
ATOM 22970 N N . TRP A 1 118 ? -7.584 3.910 9.024 1.00 0.00 112 TRP A N 13
ATOM 22971 C CA . TRP A 1 118 ? -8.259 4.891 8.116 1.00 0.00 112 TRP A CA 13
ATOM 22972 C C . TRP A 1 118 ? -8.873 4.257 6.887 1.00 0.00 112 TRP A C 13
ATOM 22973 O O . TRP A 1 118 ? -9.536 4.935 6.111 1.00 0.00 112 TRP A O 13
ATOM 22994 N N . THR A 1 119 ? -8.706 2.979 6.715 1.00 0.00 113 THR A N 13
ATOM 22995 C CA . THR A 1 119 ? -9.110 2.402 5.469 1.00 0.00 113 THR A CA 13
ATOM 22996 C C . THR A 1 119 ? -10.324 1.512 5.650 1.00 0.00 113 THR A C 13
ATOM 22997 O O . THR A 1 119 ? -11.463 1.946 5.470 1.00 0.00 113 THR A O 13
ATOM 23008 N N . ASN A 1 120 ? -10.077 0.309 6.103 1.00 0.00 114 ASN A N 13
ATOM 23009 C CA . ASN A 1 120 ? -11.071 -0.743 6.175 1.00 0.00 114 ASN A CA 13
ATOM 23010 C C . ASN A 1 120 ? -10.695 -1.592 7.348 1.00 0.00 114 ASN A C 13
ATOM 23011 O O . ASN A 1 120 ? -9.689 -2.288 7.247 1.00 0.00 114 ASN A O 13
ATOM 23023 N N . MET A 1 7 ? 1.659 5.168 10.540 1.00 0.00 1 MET A N 14
ATOM 23024 C CA . MET A 1 7 ? 0.881 4.348 9.595 1.00 0.00 1 MET A CA 14
ATOM 23025 C C . MET A 1 7 ? 0.018 5.279 8.737 1.00 0.00 1 MET A C 14
ATOM 23026 O O . MET A 1 7 ? 0.280 6.480 8.686 1.00 0.00 1 MET A O 14
ATOM 23040 N N . ASN A 1 8 ? -0.967 4.714 8.036 1.00 0.00 2 ASN A N 14
ATOM 23041 C CA . ASN A 1 8 ? -1.936 5.472 7.234 1.00 0.00 2 ASN A CA 14
ATOM 23042 C C . ASN A 1 8 ? -2.712 6.356 8.179 1.00 0.00 2 ASN A C 14
ATOM 23043 O O . ASN A 1 8 ? -3.577 5.893 8.884 1.00 0.00 2 ASN A O 14
ATOM 23054 N N . THR A 1 9 ? -2.404 7.611 8.205 1.00 0.00 3 THR A N 14
ATOM 23055 C CA . THR A 1 9 ? -2.913 8.430 9.264 1.00 0.00 3 THR A CA 14
ATOM 23056 C C . THR A 1 9 ? -3.794 9.606 8.774 1.00 0.00 3 THR A C 14
ATOM 23057 O O . THR A 1 9 ? -4.204 9.676 7.576 1.00 0.00 3 THR A O 14
ATOM 23068 N N . ASP A 1 10 ? -4.094 10.489 9.723 1.00 0.00 4 ASP A N 14
ATOM 23069 C CA . ASP A 1 10 ? -4.929 11.681 9.582 1.00 0.00 4 ASP A CA 14
ATOM 23070 C C . ASP A 1 10 ? -4.325 12.699 8.639 1.00 0.00 4 ASP A C 14
ATOM 23071 O O . ASP A 1 10 ? -3.751 13.693 9.068 1.00 0.00 4 ASP A O 14
ATOM 23080 N N . VAL A 1 11 ? -4.406 12.421 7.349 1.00 0.00 5 VAL A N 14
ATOM 23081 C CA . VAL A 1 11 ? -3.892 13.252 6.319 1.00 0.00 5 VAL A CA 14
ATOM 23082 C C . VAL A 1 11 ? -4.342 12.626 5.025 1.00 0.00 5 VAL A C 14
ATOM 23083 O O . VAL A 1 11 ? -5.019 13.239 4.222 1.00 0.00 5 VAL A O 14
ATOM 23096 N N . LEU A 1 12 ? -4.119 11.338 4.939 1.00 0.00 6 LEU A N 14
ATOM 23097 C CA . LEU A 1 12 ? -4.392 10.628 3.747 1.00 0.00 6 LEU A CA 14
ATOM 23098 C C . LEU A 1 12 ? -5.580 9.719 3.876 1.00 0.00 6 LEU A C 14
ATOM 23099 O O . LEU A 1 12 ? -6.456 9.750 3.049 1.00 0.00 6 LEU A O 14
ATOM 23115 N N . ASN A 1 13 ? -5.654 8.940 4.925 1.00 0.00 7 ASN A N 14
ATOM 23116 C CA . ASN A 1 13 ? -6.679 7.924 4.929 1.00 0.00 7 ASN A CA 14
ATOM 23117 C C . ASN A 1 13 ? -8.012 8.382 5.388 1.00 0.00 7 ASN A C 14
ATOM 23118 O O . ASN A 1 13 ? -8.964 8.171 4.736 1.00 0.00 7 ASN A O 14
ATOM 23129 N N . GLN A 1 14 ? -8.095 9.124 6.418 1.00 0.00 8 GLN A N 14
ATOM 23130 C CA . GLN A 1 14 ? -9.421 9.533 6.819 1.00 0.00 8 GLN A CA 14
ATOM 23131 C C . GLN A 1 14 ? -9.905 10.702 5.980 1.00 0.00 8 GLN A C 14
ATOM 23132 O O . GLN A 1 14 ? -11.053 10.786 5.583 1.00 0.00 8 GLN A O 14
ATOM 23146 N N . GLN A 1 15 ? -8.967 11.493 5.556 1.00 0.00 9 GLN A N 14
ATOM 23147 C CA . GLN A 1 15 ? -9.278 12.677 4.866 1.00 0.00 9 GLN A CA 14
ATOM 23148 C C . GLN A 1 15 ? -9.364 12.400 3.403 1.00 0.00 9 GLN A C 14
ATOM 23149 O O . GLN A 1 15 ? -10.436 12.385 2.808 1.00 0.00 9 GLN A O 14
ATOM 23163 N N . LYS A 1 16 ? -8.229 12.048 2.867 1.00 0.00 10 LYS A N 14
ATOM 23164 C CA . LYS A 1 16 ? -8.057 11.976 1.473 1.00 0.00 10 LYS A CA 14
ATOM 23165 C C . LYS A 1 16 ? -8.542 10.654 0.885 1.00 0.00 10 LYS A C 14
ATOM 23166 O O . LYS A 1 16 ? -8.553 10.488 -0.332 1.00 0.00 10 LYS A O 14
ATOM 23185 N N . ILE A 1 17 ? -8.926 9.703 1.727 1.00 0.00 11 ILE A N 14
ATOM 23186 C CA . ILE A 1 17 ? -9.538 8.529 1.199 1.00 0.00 11 ILE A CA 14
ATOM 23187 C C . ILE A 1 17 ? -10.971 8.728 1.266 1.00 0.00 11 ILE A C 14
ATOM 23188 O O . ILE A 1 17 ? -11.650 8.353 0.396 1.00 0.00 11 ILE A O 14
ATOM 23204 N N . GLU A 1 18 ? -11.427 9.440 2.232 1.00 0.00 12 GLU A N 14
ATOM 23205 C CA . GLU A 1 18 ? -12.816 9.568 2.324 1.00 0.00 12 GLU A CA 14
ATOM 23206 C C . GLU A 1 18 ? -13.381 10.459 1.232 1.00 0.00 12 GLU A C 14
ATOM 23207 O O . GLU A 1 18 ? -14.514 10.267 0.779 1.00 0.00 12 GLU A O 14
ATOM 23219 N N . GLU A 1 19 ? -12.537 11.350 0.751 1.00 0.00 13 GLU A N 14
ATOM 23220 C CA . GLU A 1 19 ? -12.860 12.228 -0.345 1.00 0.00 13 GLU A CA 14
ATOM 23221 C C . GLU A 1 19 ? -12.594 11.570 -1.715 1.00 0.00 13 GLU A C 14
ATOM 23222 O O . GLU A 1 19 ? -13.364 11.782 -2.651 1.00 0.00 13 GLU A O 14
ATOM 23234 N N . LEU A 1 20 ? -11.518 10.787 -1.835 1.00 0.00 14 LEU A N 14
ATOM 23235 C CA . LEU A 1 20 ? -11.171 10.158 -3.105 1.00 0.00 14 LEU A CA 14
ATOM 23236 C C . LEU A 1 20 ? -11.980 8.886 -3.255 1.00 0.00 14 LEU A C 14
ATOM 23237 O O . LEU A 1 20 ? -12.392 8.549 -4.347 1.00 0.00 14 LEU A O 14
ATOM 23253 N N . SER A 1 21 ? -12.115 8.137 -2.168 1.00 0.00 15 SER A N 14
ATOM 23254 C CA . SER A 1 21 ? -13.028 7.028 -2.123 1.00 0.00 15 SER A CA 14
ATOM 23255 C C . SER A 1 21 ? -14.428 7.562 -2.396 1.00 0.00 15 SER A C 14
ATOM 23256 O O . SER A 1 21 ? -14.799 7.645 -3.555 1.00 0.00 15 SER A O 14
ATOM 23264 N N . ALA A 1 22 ? -15.189 7.950 -1.380 1.00 0.00 16 ALA A N 14
ATOM 23265 C CA . ALA A 1 22 ? -16.473 8.609 -1.620 1.00 0.00 16 ALA A CA 14
ATOM 23266 C C . ALA A 1 22 ? -17.375 7.848 -2.629 1.00 0.00 16 ALA A C 14
ATOM 23267 O O . ALA A 1 22 ? -17.512 6.633 -2.562 1.00 0.00 16 ALA A O 14
ATOM 23274 N N . GLU A 1 23 ? -17.946 8.590 -3.582 1.00 0.00 17 GLU A N 14
ATOM 23275 C CA . GLU A 1 23 ? -18.777 8.067 -4.676 1.00 0.00 17 GLU A CA 14
ATOM 23276 C C . GLU A 1 23 ? -17.991 7.169 -5.613 1.00 0.00 17 GLU A C 14
ATOM 23277 O O . GLU A 1 23 ? -18.559 6.482 -6.452 1.00 0.00 17 GLU A O 14
ATOM 23289 N N . ILE A 1 24 ? -16.700 7.160 -5.443 1.00 0.00 18 ILE A N 14
ATOM 23290 C CA . ILE A 1 24 ? -15.849 6.311 -6.191 1.00 0.00 18 ILE A CA 14
ATOM 23291 C C . ILE A 1 24 ? -15.342 5.150 -5.371 1.00 0.00 18 ILE A C 14
ATOM 23292 O O . ILE A 1 24 ? -16.074 4.159 -5.282 1.00 0.00 18 ILE A O 14
ATOM 23308 N N . GLY A 1 25 ? -14.150 5.150 -4.759 1.00 0.00 19 GLY A N 14
ATOM 23309 C CA . GLY A 1 25 ? -13.566 4.102 -3.965 1.00 0.00 19 GLY A CA 14
ATOM 23310 C C . GLY A 1 25 ? -14.406 3.410 -2.939 1.00 0.00 19 GLY A C 14
ATOM 23311 O O . GLY A 1 25 ? -14.025 2.331 -2.548 1.00 0.00 19 GLY A O 14
ATOM 23315 N N . SER A 1 26 ? -15.539 3.945 -2.518 1.00 0.00 20 SER A N 14
ATOM 23316 C CA . SER A 1 26 ? -16.369 3.213 -1.576 1.00 0.00 20 SER A CA 14
ATOM 23317 C C . SER A 1 26 ? -16.839 1.908 -2.259 1.00 0.00 20 SER A C 14
ATOM 23318 O O . SER A 1 26 ? -17.158 0.916 -1.609 1.00 0.00 20 SER A O 14
ATOM 23326 N N . ASP A 1 27 ? -16.842 1.943 -3.591 1.00 0.00 21 ASP A N 14
ATOM 23327 C CA . ASP A 1 27 ? -17.061 0.758 -4.403 1.00 0.00 21 ASP A CA 14
ATOM 23328 C C . ASP A 1 27 ? -15.772 0.226 -5.011 1.00 0.00 21 ASP A C 14
ATOM 23329 O O . ASP A 1 27 ? -15.618 -0.980 -5.152 1.00 0.00 21 ASP A O 14
ATOM 23338 N N . ASN A 1 28 ? -14.801 1.094 -5.287 1.00 0.00 22 ASN A N 14
ATOM 23339 C CA . ASN A 1 28 ? -13.654 0.654 -6.089 1.00 0.00 22 ASN A CA 14
ATOM 23340 C C . ASN A 1 28 ? -12.485 0.151 -5.233 1.00 0.00 22 ASN A C 14
ATOM 23341 O O . ASN A 1 28 ? -11.859 -0.854 -5.569 1.00 0.00 22 ASN A O 14
ATOM 23352 N N . VAL A 1 29 ? -12.173 0.844 -4.136 1.00 0.00 23 VAL A N 14
ATOM 23353 C CA . VAL A 1 29 ? -11.046 0.423 -3.307 1.00 0.00 23 VAL A CA 14
ATOM 23354 C C . VAL A 1 29 ? -11.201 -0.964 -2.650 1.00 0.00 23 VAL A C 14
ATOM 23355 O O . VAL A 1 29 ? -10.231 -1.708 -2.650 1.00 0.00 23 VAL A O 14
ATOM 23368 N N . PRO A 1 30 ? -12.397 -1.380 -2.110 1.00 0.00 24 PRO A N 14
ATOM 23369 C CA . PRO A 1 30 ? -12.564 -2.749 -1.603 1.00 0.00 24 PRO A CA 14
ATOM 23370 C C . PRO A 1 30 ? -12.300 -3.763 -2.714 1.00 0.00 24 PRO A C 14
ATOM 23371 O O . PRO A 1 30 ? -11.783 -4.846 -2.469 1.00 0.00 24 PRO A O 14
ATOM 23382 N N . VAL A 1 31 ? -12.713 -3.406 -3.929 1.00 0.00 25 VAL A N 14
ATOM 23383 C CA . VAL A 1 31 ? -12.386 -4.250 -5.076 1.00 0.00 25 VAL A CA 14
ATOM 23384 C C . VAL A 1 31 ? -10.867 -4.409 -5.218 1.00 0.00 25 VAL A C 14
ATOM 23385 O O . VAL A 1 31 ? -10.338 -5.510 -5.075 1.00 0.00 25 VAL A O 14
ATOM 23398 N N . LEU A 1 32 ? -10.188 -3.297 -5.399 1.00 0.00 26 LEU A N 14
ATOM 23399 C CA . LEU A 1 32 ? -8.764 -3.201 -5.700 1.00 0.00 26 LEU A CA 14
ATOM 23400 C C . LEU A 1 32 ? -7.905 -3.795 -4.556 1.00 0.00 26 LEU A C 14
ATOM 23401 O O . LEU A 1 32 ? -7.162 -4.762 -4.738 1.00 0.00 26 LEU A O 14
ATOM 23417 N N . LEU A 1 33 ? -7.978 -3.091 -3.453 1.00 0.00 27 LEU A N 14
ATOM 23418 C CA . LEU A 1 33 ? -7.267 -3.511 -2.241 1.00 0.00 27 LEU A CA 14
ATOM 23419 C C . LEU A 1 33 ? -7.388 -5.037 -1.985 1.00 0.00 27 LEU A C 14
ATOM 23420 O O . LEU A 1 33 ? -6.391 -5.713 -1.783 1.00 0.00 27 LEU A O 14
ATOM 23436 N N . ASP A 1 34 ? -8.594 -5.580 -2.036 1.00 0.00 28 ASP A N 14
ATOM 23437 C CA . ASP A 1 34 ? -8.797 -7.009 -1.756 1.00 0.00 28 ASP A CA 14
ATOM 23438 C C . ASP A 1 34 ? -8.203 -7.932 -2.827 1.00 0.00 28 ASP A C 14
ATOM 23439 O O . ASP A 1 34 ? -7.670 -9.005 -2.513 1.00 0.00 28 ASP A O 14
ATOM 23448 N N . ILE A 1 35 ? -8.240 -7.508 -4.076 1.00 0.00 29 ILE A N 14
ATOM 23449 C CA . ILE A 1 35 ? -7.800 -8.376 -5.166 1.00 0.00 29 ILE A CA 14
ATOM 23450 C C . ILE A 1 35 ? -6.297 -8.464 -5.199 1.00 0.00 29 ILE A C 14
ATOM 23451 O O . ILE A 1 35 ? -5.716 -9.535 -5.044 1.00 0.00 29 ILE A O 14
ATOM 23467 N N . PHE A 1 36 ? -5.685 -7.315 -5.273 1.00 0.00 30 PHE A N 14
ATOM 23468 C CA . PHE A 1 36 ? -4.279 -7.192 -5.435 1.00 0.00 30 PHE A CA 14
ATOM 23469 C C . PHE A 1 36 ? -3.524 -7.616 -4.210 1.00 0.00 30 PHE A C 14
ATOM 23470 O O . PHE A 1 36 ? -2.382 -7.941 -4.287 1.00 0.00 30 PHE A O 14
ATOM 23487 N N . LEU A 1 37 ? -4.197 -7.671 -3.101 1.00 0.00 31 LEU A N 14
ATOM 23488 C CA . LEU A 1 37 ? -3.575 -8.117 -1.926 1.00 0.00 31 LEU A CA 14
ATOM 23489 C C . LEU A 1 37 ? -3.859 -9.561 -1.631 1.00 0.00 31 LEU A C 14
ATOM 23490 O O . LEU A 1 37 ? -2.957 -10.268 -1.274 1.00 0.00 31 LEU A O 14
ATOM 23506 N N . GLY A 1 38 ? -5.093 -10.021 -1.815 1.00 0.00 32 GLY A N 14
ATOM 23507 C CA . GLY A 1 38 ? -5.427 -11.415 -1.568 1.00 0.00 32 GLY A CA 14
ATOM 23508 C C . GLY A 1 38 ? -4.792 -12.358 -2.586 1.00 0.00 32 GLY A C 14
ATOM 23509 O O . GLY A 1 38 ? -4.444 -13.495 -2.264 1.00 0.00 32 GLY A O 14
ATOM 23513 N N . GLU A 1 39 ? -4.634 -11.895 -3.810 1.00 0.00 33 GLU A N 14
ATOM 23514 C CA . GLU A 1 39 ? -4.009 -12.705 -4.845 1.00 0.00 33 GLU A CA 14
ATOM 23515 C C . GLU A 1 39 ? -2.490 -12.546 -4.787 1.00 0.00 33 GLU A C 14
ATOM 23516 O O . GLU A 1 39 ? -1.735 -13.456 -5.139 1.00 0.00 33 GLU A O 14
ATOM 23528 N N . MET A 1 40 ? -2.074 -11.376 -4.320 1.00 0.00 34 MET A N 14
ATOM 23529 C CA . MET A 1 40 ? -0.653 -11.213 -3.986 1.00 0.00 34 MET A CA 14
ATOM 23530 C C . MET A 1 40 ? -0.308 -12.206 -2.928 1.00 0.00 34 MET A C 14
ATOM 23531 O O . MET A 1 40 ? 0.605 -13.001 -3.079 1.00 0.00 34 MET A O 14
ATOM 23545 N N . ASP A 1 41 ? -1.150 -12.220 -1.912 1.00 0.00 35 ASP A N 14
ATOM 23546 C CA . ASP A 1 41 ? -1.130 -13.097 -0.755 1.00 0.00 35 ASP A CA 14
ATOM 23547 C C . ASP A 1 41 ? -1.041 -14.547 -1.213 1.00 0.00 35 ASP A C 14
ATOM 23548 O O . ASP A 1 41 ? -0.373 -15.376 -0.595 1.00 0.00 35 ASP A O 14
ATOM 23557 N N . SER A 1 42 ? -1.652 -14.809 -2.358 1.00 0.00 36 SER A N 14
ATOM 23558 C CA . SER A 1 42 ? -1.683 -16.139 -2.907 1.00 0.00 36 SER A CA 14
ATOM 23559 C C . SER A 1 42 ? -0.288 -16.609 -3.341 1.00 0.00 36 SER A C 14
ATOM 23560 O O . SER A 1 42 ? 0.060 -17.789 -3.249 1.00 0.00 36 SER A O 14
ATOM 23568 N N . TYR A 1 43 ? 0.511 -15.668 -3.787 1.00 0.00 37 TYR A N 14
ATOM 23569 C CA . TYR A 1 43 ? 1.875 -15.936 -4.214 1.00 0.00 37 TYR A CA 14
ATOM 23570 C C . TYR A 1 43 ? 2.759 -16.174 -3.055 1.00 0.00 37 TYR A C 14
ATOM 23571 O O . TYR A 1 43 ? 3.653 -16.975 -3.067 1.00 0.00 37 TYR A O 14
ATOM 23589 N N . ILE A 1 44 ? 2.454 -15.512 -2.051 1.00 0.00 38 ILE A N 14
ATOM 23590 C CA . ILE A 1 44 ? 3.178 -15.655 -0.831 1.00 0.00 38 ILE A CA 14
ATOM 23591 C C . ILE A 1 44 ? 2.915 -17.045 -0.273 1.00 0.00 38 ILE A C 14
ATOM 23592 O O . ILE A 1 44 ? 3.830 -17.739 0.122 1.00 0.00 38 ILE A O 14
ATOM 23608 N N . GLY A 1 45 ? 1.685 -17.487 -0.350 1.00 0.00 39 GLY A N 14
ATOM 23609 C CA . GLY A 1 45 ? 1.378 -18.836 0.021 1.00 0.00 39 GLY A CA 14
ATOM 23610 C C . GLY A 1 45 ? 2.061 -19.861 -0.897 1.00 0.00 39 GLY A C 14
ATOM 23611 O O . GLY A 1 45 ? 2.928 -20.614 -0.466 1.00 0.00 39 GLY A O 14
ATOM 23615 N N . THR A 1 46 ? 1.757 -19.802 -2.177 1.00 0.00 40 THR A N 14
ATOM 23616 C CA . THR A 1 46 ? 2.169 -20.796 -3.124 1.00 0.00 40 THR A CA 14
ATOM 23617 C C . THR A 1 46 ? 3.613 -20.566 -3.560 1.00 0.00 40 THR A C 14
ATOM 23618 O O . THR A 1 46 ? 4.508 -21.350 -3.257 1.00 0.00 40 THR A O 14
ATOM 23629 N N . LEU A 1 47 ? 3.840 -19.465 -4.243 1.00 0.00 41 LEU A N 14
ATOM 23630 C CA . LEU A 1 47 ? 5.100 -19.076 -4.824 1.00 0.00 41 LEU A CA 14
ATOM 23631 C C . LEU A 1 47 ? 6.233 -18.917 -3.781 1.00 0.00 41 LEU A C 14
ATOM 23632 O O . LEU A 1 47 ? 7.382 -19.066 -4.110 1.00 0.00 41 LEU A O 14
ATOM 23648 N N . THR A 1 48 ? 5.923 -18.596 -2.535 1.00 0.00 42 THR A N 14
ATOM 23649 C CA . THR A 1 48 ? 6.992 -18.565 -1.542 1.00 0.00 42 THR A CA 14
ATOM 23650 C C . THR A 1 48 ? 7.417 -19.961 -1.194 1.00 0.00 42 THR A C 14
ATOM 23651 O O . THR A 1 48 ? 8.603 -20.285 -1.175 1.00 0.00 42 THR A O 14
ATOM 23662 N N . GLU A 1 49 ? 6.421 -20.782 -1.030 1.00 0.00 43 GLU A N 14
ATOM 23663 C CA . GLU A 1 49 ? 6.610 -22.208 -0.787 1.00 0.00 43 GLU A CA 14
ATOM 23664 C C . GLU A 1 49 ? 7.272 -22.898 -1.978 1.00 0.00 43 GLU A C 14
ATOM 23665 O O . GLU A 1 49 ? 7.621 -24.085 -1.911 1.00 0.00 43 GLU A O 14
ATOM 23677 N N . LEU A 1 50 ? 7.483 -22.147 -3.043 1.00 0.00 44 LEU A N 14
ATOM 23678 C CA . LEU A 1 50 ? 8.057 -22.597 -4.257 1.00 0.00 44 LEU A CA 14
ATOM 23679 C C . LEU A 1 50 ? 9.366 -21.875 -4.652 1.00 0.00 44 LEU A C 14
ATOM 23680 O O . LEU A 1 50 ? 10.259 -22.518 -5.202 1.00 0.00 44 LEU A O 14
ATOM 23696 N N . GLN A 1 51 ? 9.527 -20.577 -4.340 1.00 0.00 45 GLN A N 14
ATOM 23697 C CA . GLN A 1 51 ? 10.663 -19.816 -4.923 1.00 0.00 45 GLN A CA 14
ATOM 23698 C C . GLN A 1 51 ? 10.974 -18.442 -4.257 1.00 0.00 45 GLN A C 14
ATOM 23699 O O . GLN A 1 51 ? 11.656 -17.612 -4.858 1.00 0.00 45 GLN A O 14
ATOM 23713 N N . GLY A 1 52 ? 10.508 -18.208 -3.034 1.00 0.00 46 GLY A N 14
ATOM 23714 C CA . GLY A 1 52 ? 10.664 -16.915 -2.372 1.00 0.00 46 GLY A CA 14
ATOM 23715 C C . GLY A 1 52 ? 10.044 -15.782 -3.121 1.00 0.00 46 GLY A C 14
ATOM 23716 O O . GLY A 1 52 ? 10.402 -14.665 -2.912 1.00 0.00 46 GLY A O 14
ATOM 23720 N N . SER A 1 53 ? 9.179 -16.128 -4.053 1.00 0.00 47 SER A N 14
ATOM 23721 C CA . SER A 1 53 ? 8.455 -15.180 -4.871 1.00 0.00 47 SER A CA 14
ATOM 23722 C C . SER A 1 53 ? 7.960 -13.974 -4.097 1.00 0.00 47 SER A C 14
ATOM 23723 O O . SER A 1 53 ? 7.874 -12.914 -4.683 1.00 0.00 47 SER A O 14
ATOM 23731 N N . GLU A 1 54 ? 7.524 -14.173 -2.838 1.00 0.00 48 GLU A N 14
ATOM 23732 C CA . GLU A 1 54 ? 7.209 -13.056 -1.907 1.00 0.00 48 GLU A CA 14
ATOM 23733 C C . GLU A 1 54 ? 8.171 -11.859 -2.124 1.00 0.00 48 GLU A C 14
ATOM 23734 O O . GLU A 1 54 ? 7.769 -10.706 -2.051 1.00 0.00 48 GLU A O 14
ATOM 23746 N N . GLN A 1 55 ? 9.429 -12.191 -2.427 1.00 0.00 49 GLN A N 14
ATOM 23747 C CA . GLN A 1 55 ? 10.482 -11.273 -2.806 1.00 0.00 49 GLN A CA 14
ATOM 23748 C C . GLN A 1 55 ? 10.002 -10.377 -3.971 1.00 0.00 49 GLN A C 14
ATOM 23749 O O . GLN A 1 55 ? 9.861 -9.169 -3.826 1.00 0.00 49 GLN A O 14
ATOM 23763 N N . LEU A 1 56 ? 9.780 -10.986 -5.141 1.00 0.00 50 LEU A N 14
ATOM 23764 C CA . LEU A 1 56 ? 9.218 -10.387 -6.336 1.00 0.00 50 LEU A CA 14
ATOM 23765 C C . LEU A 1 56 ? 7.967 -9.633 -6.023 1.00 0.00 50 LEU A C 14
ATOM 23766 O O . LEU A 1 56 ? 7.706 -8.574 -6.594 1.00 0.00 50 LEU A O 14
ATOM 23782 N N . LEU A 1 57 ? 7.212 -10.178 -5.099 1.00 0.00 51 LEU A N 14
ATOM 23783 C CA . LEU A 1 57 ? 5.923 -9.660 -4.717 1.00 0.00 51 LEU A CA 14
ATOM 23784 C C . LEU A 1 57 ? 5.970 -8.290 -4.124 1.00 0.00 51 LEU A C 14
ATOM 23785 O O . LEU A 1 57 ? 4.974 -7.634 -4.040 1.00 0.00 51 LEU A O 14
ATOM 23801 N N . TYR A 1 58 ? 7.139 -7.819 -3.879 1.00 0.00 52 TYR A N 14
ATOM 23802 C CA . TYR A 1 58 ? 7.368 -6.531 -3.324 1.00 0.00 52 TYR A CA 14
ATOM 23803 C C . TYR A 1 58 ? 7.498 -5.544 -4.434 1.00 0.00 52 TYR A C 14
ATOM 23804 O O . TYR A 1 58 ? 6.804 -4.553 -4.454 1.00 0.00 52 TYR A O 14
ATOM 23822 N N . LEU A 1 59 ? 8.326 -5.918 -5.403 1.00 0.00 53 LEU A N 14
ATOM 23823 C CA . LEU A 1 59 ? 8.419 -4.948 -6.492 1.00 0.00 53 LEU A CA 14
ATOM 23824 C C . LEU A 1 59 ? 7.087 -4.837 -7.217 1.00 0.00 53 LEU A C 14
ATOM 23825 O O . LEU A 1 59 ? 6.704 -3.773 -7.709 1.00 0.00 53 LEU A O 14
ATOM 23841 N N . LYS A 1 60 ? 6.361 -5.942 -7.221 1.00 0.00 54 LYS A N 14
ATOM 23842 C CA . LYS A 1 60 ? 5.010 -5.877 -7.721 1.00 0.00 54 LYS A CA 14
ATOM 23843 C C . LYS A 1 60 ? 4.016 -5.197 -6.827 1.00 0.00 54 LYS A C 14
ATOM 23844 O O . LYS A 1 60 ? 3.541 -4.169 -7.183 1.00 0.00 54 LYS A O 14
ATOM 23863 N N . GLU A 1 61 ? 3.840 -5.717 -5.624 1.00 0.00 55 GLU A N 14
ATOM 23864 C CA . GLU A 1 61 ? 2.651 -5.226 -4.887 1.00 0.00 55 GLU A CA 14
ATOM 23865 C C . GLU A 1 61 ? 2.710 -3.739 -4.664 1.00 0.00 55 GLU A C 14
ATOM 23866 O O . GLU A 1 61 ? 1.735 -3.029 -4.832 1.00 0.00 55 GLU A O 14
ATOM 23878 N N . ILE A 1 62 ? 3.875 -3.292 -4.354 1.00 0.00 56 ILE A N 14
ATOM 23879 C CA . ILE A 1 62 ? 4.012 -1.891 -4.033 1.00 0.00 56 ILE A CA 14
ATOM 23880 C C . ILE A 1 62 ? 4.024 -0.961 -5.257 1.00 0.00 56 ILE A C 14
ATOM 23881 O O . ILE A 1 62 ? 3.570 0.170 -5.151 1.00 0.00 56 ILE A O 14
ATOM 23897 N N . SER A 1 63 ? 4.523 -1.403 -6.401 1.00 0.00 57 SER A N 14
ATOM 23898 C CA . SER A 1 63 ? 4.578 -0.502 -7.551 1.00 0.00 57 SER A CA 14
ATOM 23899 C C . SER A 1 63 ? 3.356 -0.752 -8.428 1.00 0.00 57 SER A C 14
ATOM 23900 O O . SER A 1 63 ? 2.866 0.123 -9.144 1.00 0.00 57 SER A O 14
ATOM 23908 N N . HIS A 1 64 ? 2.894 -1.956 -8.368 1.00 0.00 58 HIS A N 14
ATOM 23909 C CA . HIS A 1 64 ? 1.713 -2.374 -9.048 1.00 0.00 58 HIS A CA 14
ATOM 23910 C C . HIS A 1 64 ? 0.440 -2.018 -8.272 1.00 0.00 58 HIS A C 14
ATOM 23911 O O . HIS A 1 64 ? -0.244 -1.068 -8.652 1.00 0.00 58 HIS A O 14
ATOM 23925 N N . ALA A 1 65 ? 0.117 -2.646 -7.144 1.00 0.00 59 ALA A N 14
ATOM 23926 C CA . ALA A 1 65 ? -1.146 -2.547 -6.444 1.00 0.00 59 ALA A CA 14
ATOM 23927 C C . ALA A 1 65 ? -1.191 -1.359 -5.529 1.00 0.00 59 ALA A C 14
ATOM 23928 O O . ALA A 1 65 ? -2.123 -0.552 -5.584 1.00 0.00 59 ALA A O 14
ATOM 23935 N N . LEU A 1 66 ? -0.198 -1.247 -4.667 1.00 0.00 60 LEU A N 14
ATOM 23936 C CA . LEU A 1 66 ? -0.121 -0.182 -3.711 1.00 0.00 60 LEU A CA 14
ATOM 23937 C C . LEU A 1 66 ? 0.070 1.121 -4.413 1.00 0.00 60 LEU A C 14
ATOM 23938 O O . LEU A 1 66 ? -0.535 2.094 -4.065 1.00 0.00 60 LEU A O 14
ATOM 23954 N N . LYS A 1 67 ? 0.833 1.111 -5.465 1.00 0.00 61 LYS A N 14
ATOM 23955 C CA . LYS A 1 67 ? 1.020 2.323 -6.219 1.00 0.00 61 LYS A CA 14
ATOM 23956 C C . LYS A 1 67 ? -0.248 2.634 -7.031 1.00 0.00 61 LYS A C 14
ATOM 23957 O O . LYS A 1 67 ? -0.449 3.762 -7.449 1.00 0.00 61 LYS A O 14
ATOM 23976 N N . SER A 1 68 ? -1.145 1.660 -7.174 1.00 0.00 62 SER A N 14
ATOM 23977 C CA . SER A 1 68 ? -2.395 1.895 -7.849 1.00 0.00 62 SER A CA 14
ATOM 23978 C C . SER A 1 68 ? -3.381 2.533 -6.878 1.00 0.00 62 SER A C 14
ATOM 23979 O O . SER A 1 68 ? -3.796 3.692 -7.034 1.00 0.00 62 SER A O 14
ATOM 23987 N N . SER A 1 69 ? -3.666 1.806 -5.818 1.00 0.00 63 SER A N 14
ATOM 23988 C CA . SER A 1 69 ? -4.626 2.176 -4.845 1.00 0.00 63 SER A CA 14
ATOM 23989 C C . SER A 1 69 ? -4.141 3.387 -4.091 1.00 0.00 63 SER A C 14
ATOM 23990 O O . SER A 1 69 ? -4.919 4.236 -3.766 1.00 0.00 63 SER A O 14
ATOM 23998 N N . ALA A 1 70 ? -2.861 3.455 -3.806 1.00 0.00 64 ALA A N 14
ATOM 23999 C CA . ALA A 1 70 ? -2.382 4.607 -3.060 1.00 0.00 64 ALA A CA 14
ATOM 24000 C C . ALA A 1 70 ? -2.331 5.844 -3.942 1.00 0.00 64 ALA A C 14
ATOM 24001 O O . ALA A 1 70 ? -2.544 6.906 -3.484 1.00 0.00 64 ALA A O 14
ATOM 24008 N N . ALA A 1 71 ? -2.130 5.706 -5.227 1.00 0.00 65 ALA A N 14
ATOM 24009 C CA . ALA A 1 71 ? -2.077 6.865 -6.136 1.00 0.00 65 ALA A CA 14
ATOM 24010 C C . ALA A 1 71 ? -3.418 7.590 -6.121 1.00 0.00 65 ALA A C 14
ATOM 24011 O O . ALA A 1 71 ? -3.505 8.778 -6.384 1.00 0.00 65 ALA A O 14
ATOM 24018 N N . SER A 1 72 ? -4.457 6.850 -5.820 1.00 0.00 66 SER A N 14
ATOM 24019 C CA . SER A 1 72 ? -5.757 7.421 -5.667 1.00 0.00 66 SER A CA 14
ATOM 24020 C C . SER A 1 72 ? -6.110 7.583 -4.177 1.00 0.00 66 SER A C 14
ATOM 24021 O O . SER A 1 72 ? -6.325 8.694 -3.687 1.00 0.00 66 SER A O 14
ATOM 24029 N N . PHE A 1 73 ? -6.036 6.506 -3.424 1.00 0.00 67 PHE A N 14
ATOM 24030 C CA . PHE A 1 73 ? -6.622 6.493 -2.079 1.00 0.00 67 PHE A CA 14
ATOM 24031 C C . PHE A 1 73 ? -5.552 6.606 -0.963 1.00 0.00 67 PHE A C 14
ATOM 24032 O O . PHE A 1 73 ? -5.757 6.248 0.176 1.00 0.00 67 PHE A O 14
ATOM 24049 N N . GLY A 1 74 ? -4.439 7.156 -1.319 1.00 0.00 68 GLY A N 14
ATOM 24050 C CA . GLY A 1 74 ? -3.348 7.384 -0.366 1.00 0.00 68 GLY A CA 14
ATOM 24051 C C . GLY A 1 74 ? -2.267 8.140 -1.064 1.00 0.00 68 GLY A C 14
ATOM 24052 O O . GLY A 1 74 ? -1.081 7.926 -0.845 1.00 0.00 68 GLY A O 14
ATOM 24056 N N . ALA A 1 75 ? -2.758 9.079 -1.861 1.00 0.00 69 ALA A N 14
ATOM 24057 C CA . ALA A 1 75 ? -1.932 9.864 -2.801 1.00 0.00 69 ALA A CA 14
ATOM 24058 C C . ALA A 1 75 ? -1.059 10.903 -2.100 1.00 0.00 69 ALA A C 14
ATOM 24059 O O . ALA A 1 75 ? -0.645 11.909 -2.688 1.00 0.00 69 ALA A O 14
ATOM 24066 N N . ASP A 1 76 ? -0.734 10.618 -0.875 1.00 0.00 70 ASP A N 14
ATOM 24067 C CA . ASP A 1 76 ? 0.014 11.500 -0.042 1.00 0.00 70 ASP A CA 14
ATOM 24068 C C . ASP A 1 76 ? 1.297 10.745 0.246 1.00 0.00 70 ASP A C 14
ATOM 24069 O O . ASP A 1 76 ? 1.875 10.111 -0.665 1.00 0.00 70 ASP A O 14
ATOM 24078 N N . ARG A 1 77 ? 1.732 10.703 1.471 1.00 0.00 71 ARG A N 14
ATOM 24079 C CA . ARG A 1 77 ? 2.909 10.142 2.037 1.00 0.00 71 ARG A CA 14
ATOM 24080 C C . ARG A 1 77 ? 3.091 8.665 1.755 1.00 0.00 71 ARG A C 14
ATOM 24081 O O . ARG A 1 77 ? 4.019 8.322 1.085 1.00 0.00 71 ARG A O 14
ATOM 24102 N N . LEU A 1 78 ? 2.173 7.803 2.179 1.00 0.00 72 LEU A N 14
ATOM 24103 C CA . LEU A 1 78 ? 2.392 6.337 2.071 1.00 0.00 72 LEU A CA 14
ATOM 24104 C C . LEU A 1 78 ? 2.644 5.945 0.606 1.00 0.00 72 LEU A C 14
ATOM 24105 O O . LEU A 1 78 ? 3.326 4.986 0.305 1.00 0.00 72 LEU A O 14
ATOM 24121 N N . CYS A 1 79 ? 2.156 6.785 -0.263 1.00 0.00 73 CYS A N 14
ATOM 24122 C CA . CYS A 1 79 ? 2.230 6.436 -1.672 1.00 0.00 73 CYS A CA 14
ATOM 24123 C C . CYS A 1 79 ? 3.678 6.490 -2.152 1.00 0.00 73 CYS A C 14
ATOM 24124 O O . CYS A 1 79 ? 4.249 5.490 -2.617 1.00 0.00 73 CYS A O 14
ATOM 24132 N N . GLU A 1 80 ? 4.328 7.590 -1.913 1.00 0.00 74 GLU A N 14
ATOM 24133 C CA . GLU A 1 80 ? 5.656 7.743 -2.486 1.00 0.00 74 GLU A CA 14
ATOM 24134 C C . GLU A 1 80 ? 6.707 7.674 -1.417 1.00 0.00 74 GLU A C 14
ATOM 24135 O O . GLU A 1 80 ? 7.814 7.159 -1.636 1.00 0.00 74 GLU A O 14
ATOM 24147 N N . ARG A 1 81 ? 6.329 8.088 -0.241 1.00 0.00 75 ARG A N 14
ATOM 24148 C CA . ARG A 1 81 ? 7.234 8.099 0.864 1.00 0.00 75 ARG A CA 14
ATOM 24149 C C . ARG A 1 81 ? 7.474 6.648 1.248 1.00 0.00 75 ARG A C 14
ATOM 24150 O O . ARG A 1 81 ? 8.479 6.323 1.786 1.00 0.00 75 ARG A O 14
ATOM 24171 N N . ALA A 1 82 ? 6.586 5.746 0.921 1.00 0.00 76 ALA A N 14
ATOM 24172 C CA . ALA A 1 82 ? 6.861 4.399 1.301 1.00 0.00 76 ALA A CA 14
ATOM 24173 C C . ALA A 1 82 ? 7.642 3.791 0.192 1.00 0.00 76 ALA A C 14
ATOM 24174 O O . ALA A 1 82 ? 8.767 3.403 0.366 1.00 0.00 76 ALA A O 14
ATOM 24181 N N . ILE A 1 83 ? 7.077 3.890 -0.986 1.00 0.00 77 ILE A N 14
ATOM 24182 C CA . ILE A 1 83 ? 7.664 3.176 -2.107 1.00 0.00 77 ILE A CA 14
ATOM 24183 C C . ILE A 1 83 ? 9.167 3.432 -2.371 1.00 0.00 77 ILE A C 14
ATOM 24184 O O . ILE A 1 83 ? 9.971 2.491 -2.587 1.00 0.00 77 ILE A O 14
ATOM 24200 N N . ALA A 1 84 ? 9.581 4.633 -2.102 1.00 0.00 78 ALA A N 14
ATOM 24201 C CA . ALA A 1 84 ? 10.936 5.037 -2.379 1.00 0.00 78 ALA A CA 14
ATOM 24202 C C . ALA A 1 84 ? 11.761 4.866 -1.115 1.00 0.00 78 ALA A C 14
ATOM 24203 O O . ALA A 1 84 ? 12.854 4.293 -1.119 1.00 0.00 78 ALA A O 14
ATOM 24210 N N . ILE A 1 85 ? 11.133 5.204 -0.013 1.00 0.00 79 ILE A N 14
ATOM 24211 C CA . ILE A 1 85 ? 11.807 5.344 1.264 1.00 0.00 79 ILE A CA 14
ATOM 24212 C C . ILE A 1 85 ? 11.815 4.036 2.027 1.00 0.00 79 ILE A C 14
ATOM 24213 O O . ILE A 1 85 ? 12.599 3.848 2.990 1.00 0.00 79 ILE A O 14
ATOM 24229 N N . ASP A 1 86 ? 11.316 3.021 1.377 1.00 0.00 80 ASP A N 14
ATOM 24230 C CA . ASP A 1 86 ? 11.237 1.701 1.837 1.00 0.00 80 ASP A CA 14
ATOM 24231 C C . ASP A 1 86 ? 12.256 0.939 1.250 1.00 0.00 80 ASP A C 14
ATOM 24232 O O . ASP A 1 86 ? 13.174 0.598 1.953 1.00 0.00 80 ASP A O 14
ATOM 24241 N N . LYS A 1 87 ? 12.211 0.831 -0.074 1.00 0.00 81 LYS A N 14
ATOM 24242 C CA . LYS A 1 87 ? 13.201 0.032 -0.748 1.00 0.00 81 LYS A CA 14
ATOM 24243 C C . LYS A 1 87 ? 14.610 0.355 -0.301 1.00 0.00 81 LYS A C 14
ATOM 24244 O O . LYS A 1 87 ? 15.277 -0.521 0.266 1.00 0.00 81 LYS A O 14
ATOM 24263 N N . LYS A 1 88 ? 14.914 1.654 -0.187 1.00 0.00 82 LYS A N 14
ATOM 24264 C CA . LYS A 1 88 ? 16.286 2.069 -0.066 1.00 0.00 82 LYS A CA 14
ATOM 24265 C C . LYS A 1 88 ? 16.769 1.874 1.378 1.00 0.00 82 LYS A C 14
ATOM 24266 O O . LYS A 1 88 ? 17.782 1.197 1.639 1.00 0.00 82 LYS A O 14
ATOM 24285 N N . ALA A 1 89 ? 15.935 2.142 2.360 1.00 0.00 83 ALA A N 14
ATOM 24286 C CA . ALA A 1 89 ? 16.460 2.119 3.684 1.00 0.00 83 ALA A CA 14
ATOM 24287 C C . ALA A 1 89 ? 15.492 1.525 4.554 1.00 0.00 83 ALA A C 14
ATOM 24288 O O . ALA A 1 89 ? 15.854 0.899 5.437 1.00 0.00 83 ALA A O 14
ATOM 24295 N N . LYS A 1 90 ? 14.268 1.870 4.368 1.00 0.00 84 LYS A N 14
ATOM 24296 C CA . LYS A 1 90 ? 13.371 1.090 5.187 1.00 0.00 84 LYS A CA 14
ATOM 24297 C C . LYS A 1 90 ? 13.623 -0.446 5.023 1.00 0.00 84 LYS A C 14
ATOM 24298 O O . LYS A 1 90 ? 13.609 -1.160 6.022 1.00 0.00 84 LYS A O 14
ATOM 24317 N N . ALA A 1 91 ? 14.007 -0.945 3.828 1.00 0.00 85 ALA A N 14
ATOM 24318 C CA . ALA A 1 91 ? 14.292 -2.337 3.772 1.00 0.00 85 ALA A CA 14
ATOM 24319 C C . ALA A 1 91 ? 15.723 -2.618 4.253 1.00 0.00 85 ALA A C 14
ATOM 24320 O O . ALA A 1 91 ? 15.950 -3.614 4.953 1.00 0.00 85 ALA A O 14
ATOM 24327 N N . ASN A 1 92 ? 16.700 -1.727 3.983 1.00 0.00 86 ASN A N 14
ATOM 24328 C CA . ASN A 1 92 ? 18.050 -2.016 4.481 1.00 0.00 86 ASN A CA 14
ATOM 24329 C C . ASN A 1 92 ? 18.416 -1.484 5.865 1.00 0.00 86 ASN A C 14
ATOM 24330 O O . ASN A 1 92 ? 19.461 -1.847 6.402 1.00 0.00 86 ASN A O 14
ATOM 24341 N N . GLN A 1 93 ? 17.611 -0.631 6.435 1.00 0.00 87 GLN A N 14
ATOM 24342 C CA . GLN A 1 93 ? 17.848 -0.091 7.765 1.00 0.00 87 GLN A CA 14
ATOM 24343 C C . GLN A 1 93 ? 17.276 -1.048 8.730 1.00 0.00 87 GLN A C 14
ATOM 24344 O O . GLN A 1 93 ? 17.763 -1.153 9.842 1.00 0.00 87 GLN A O 14
ATOM 24358 N N . LEU A 1 94 ? 16.175 -1.722 8.339 1.00 0.00 88 LEU A N 14
ATOM 24359 C CA . LEU A 1 94 ? 15.574 -2.744 9.116 1.00 0.00 88 LEU A CA 14
ATOM 24360 C C . LEU A 1 94 ? 16.670 -3.758 9.327 1.00 0.00 88 LEU A C 14
ATOM 24361 O O . LEU A 1 94 ? 17.088 -3.981 10.460 1.00 0.00 88 LEU A O 14
ATOM 24377 N N . GLN A 1 95 ? 17.139 -4.388 8.266 1.00 0.00 89 GLN A N 14
ATOM 24378 C CA . GLN A 1 95 ? 18.360 -5.158 8.292 1.00 0.00 89 GLN A CA 14
ATOM 24379 C C . GLN A 1 95 ? 19.168 -5.021 7.004 1.00 0.00 89 GLN A C 14
ATOM 24380 O O . GLN A 1 95 ? 18.626 -4.689 5.942 1.00 0.00 89 GLN A O 14
ATOM 24394 N N . GLU A 1 96 ? 20.404 -5.467 7.107 1.00 0.00 90 GLU A N 14
ATOM 24395 C CA . GLU A 1 96 ? 21.484 -5.317 6.107 1.00 0.00 90 GLU A CA 14
ATOM 24396 C C . GLU A 1 96 ? 21.236 -5.954 4.718 1.00 0.00 90 GLU A C 14
ATOM 24397 O O . GLU A 1 96 ? 22.120 -5.927 3.865 1.00 0.00 90 GLU A O 14
ATOM 24409 N N . GLN A 1 97 ? 20.043 -6.462 4.468 1.00 0.00 91 GLN A N 14
ATOM 24410 C CA . GLN A 1 97 ? 19.768 -7.214 3.239 1.00 0.00 91 GLN A CA 14
ATOM 24411 C C . GLN A 1 97 ? 18.393 -6.883 2.660 1.00 0.00 91 GLN A C 14
ATOM 24412 O O . GLN A 1 97 ? 17.871 -7.637 1.845 1.00 0.00 91 GLN A O 14
ATOM 24426 N N . GLY A 1 98 ? 17.789 -5.769 3.076 1.00 0.00 92 GLY A N 14
ATOM 24427 C CA . GLY A 1 98 ? 16.478 -5.424 2.535 1.00 0.00 92 GLY A CA 14
ATOM 24428 C C . GLY A 1 98 ? 15.383 -6.238 3.183 1.00 0.00 92 GLY A C 14
ATOM 24429 O O . GLY A 1 98 ? 14.359 -6.448 2.615 1.00 0.00 92 GLY A O 14
ATOM 24433 N N . MET A 1 99 ? 15.715 -6.758 4.361 1.00 0.00 93 MET A N 14
ATOM 24434 C CA . MET A 1 99 ? 14.889 -7.657 5.222 1.00 0.00 93 MET A CA 14
ATOM 24435 C C . MET A 1 99 ? 14.671 -9.016 4.587 1.00 0.00 93 MET A C 14
ATOM 24436 O O . MET A 1 99 ? 14.358 -9.991 5.273 1.00 0.00 93 MET A O 14
ATOM 24450 N N . GLU A 1 100 ? 14.883 -9.029 3.280 1.00 0.00 94 GLU A N 14
ATOM 24451 C CA . GLU A 1 100 ? 14.782 -10.133 2.332 1.00 0.00 94 GLU A CA 14
ATOM 24452 C C . GLU A 1 100 ? 13.514 -10.969 2.477 1.00 0.00 94 GLU A C 14
ATOM 24453 O O . GLU A 1 100 ? 13.418 -12.037 1.869 1.00 0.00 94 GLU A O 14
ATOM 24465 N N . THR A 1 101 ? 12.504 -10.417 3.168 1.00 0.00 95 THR A N 14
ATOM 24466 C CA . THR A 1 101 ? 11.279 -11.161 3.485 1.00 0.00 95 THR A CA 14
ATOM 24467 C C . THR A 1 101 ? 10.415 -10.456 4.569 1.00 0.00 95 THR A C 14
ATOM 24468 O O . THR A 1 101 ? 9.205 -10.266 4.401 1.00 0.00 95 THR A O 14
ATOM 24479 N N . SER A 1 102 ? 11.018 -10.031 5.656 1.00 0.00 96 SER A N 14
ATOM 24480 C CA . SER A 1 102 ? 10.251 -9.574 6.792 1.00 0.00 96 SER A CA 14
ATOM 24481 C C . SER A 1 102 ? 9.665 -8.158 6.663 1.00 0.00 96 SER A C 14
ATOM 24482 O O . SER A 1 102 ? 8.780 -7.776 7.427 1.00 0.00 96 SER A O 14
ATOM 24490 N N . GLU A 1 103 ? 10.148 -7.400 5.705 1.00 0.00 97 GLU A N 14
ATOM 24491 C CA . GLU A 1 103 ? 9.607 -6.061 5.497 1.00 0.00 97 GLU A CA 14
ATOM 24492 C C . GLU A 1 103 ? 8.489 -6.158 4.472 1.00 0.00 97 GLU A C 14
ATOM 24493 O O . GLU A 1 103 ? 7.427 -5.546 4.583 1.00 0.00 97 GLU A O 14
ATOM 24505 N N . MET A 1 104 ? 8.759 -6.977 3.503 1.00 0.00 98 MET A N 14
ATOM 24506 C CA . MET A 1 104 ? 7.851 -7.259 2.385 1.00 0.00 98 MET A CA 14
ATOM 24507 C C . MET A 1 104 ? 6.582 -7.995 2.843 1.00 0.00 98 MET A C 14
ATOM 24508 O O . MET A 1 104 ? 5.490 -7.578 2.525 1.00 0.00 98 MET A O 14
ATOM 24522 N N . LEU A 1 105 ? 6.720 -9.055 3.642 1.00 0.00 99 LEU A N 14
ATOM 24523 C CA . LEU A 1 105 ? 5.540 -9.760 4.191 1.00 0.00 99 LEU A CA 14
ATOM 24524 C C . LEU A 1 105 ? 4.779 -8.848 5.142 1.00 0.00 99 LEU A C 14
ATOM 24525 O O . LEU A 1 105 ? 3.566 -8.976 5.335 1.00 0.00 99 LEU A O 14
ATOM 24541 N N . ALA A 1 106 ? 5.535 -7.945 5.734 1.00 0.00 100 ALA A N 14
ATOM 24542 C CA . ALA A 1 106 ? 4.983 -6.975 6.654 1.00 0.00 100 ALA A CA 14
ATOM 24543 C C . ALA A 1 106 ? 3.938 -6.120 5.977 1.00 0.00 100 ALA A C 14
ATOM 24544 O O . ALA A 1 106 ? 2.943 -5.783 6.595 1.00 0.00 100 ALA A O 14
ATOM 24551 N N . LEU A 1 107 ? 4.103 -5.850 4.681 1.00 0.00 101 LEU A N 14
ATOM 24552 C CA . LEU A 1 107 ? 3.198 -5.035 3.889 1.00 0.00 101 LEU A CA 14
ATOM 24553 C C . LEU A 1 107 ? 1.806 -5.560 3.935 1.00 0.00 101 LEU A C 14
ATOM 24554 O O . LEU A 1 107 ? 0.853 -4.805 4.079 1.00 0.00 101 LEU A O 14
ATOM 24570 N N . LEU A 1 108 ? 1.666 -6.846 3.852 1.00 0.00 102 LEU A N 14
ATOM 24571 C CA . LEU A 1 108 ? 0.403 -7.481 3.831 1.00 0.00 102 LEU A CA 14
ATOM 24572 C C . LEU A 1 108 ? -0.328 -7.339 5.164 1.00 0.00 102 LEU A C 14
ATOM 24573 O O . LEU A 1 108 ? -1.514 -6.997 5.187 1.00 0.00 102 LEU A O 14
ATOM 24589 N N . HIS A 1 109 ? 0.359 -7.612 6.277 1.00 0.00 103 HIS A N 14
ATOM 24590 C CA . HIS A 1 109 ? -0.317 -7.477 7.557 1.00 0.00 103 HIS A CA 14
ATOM 24591 C C . HIS A 1 109 ? -0.688 -5.997 7.759 1.00 0.00 103 HIS A C 14
ATOM 24592 O O . HIS A 1 109 ? -1.731 -5.690 8.294 1.00 0.00 103 HIS A O 14
ATOM 24606 N N . ILE A 1 110 ? 0.149 -5.120 7.216 1.00 0.00 104 ILE A N 14
ATOM 24607 C CA . ILE A 1 110 ? -0.075 -3.669 7.412 1.00 0.00 104 ILE A CA 14
ATOM 24608 C C . ILE A 1 110 ? -1.172 -3.144 6.506 1.00 0.00 104 ILE A C 14
ATOM 24609 O O . ILE A 1 110 ? -1.962 -2.299 6.901 1.00 0.00 104 ILE A O 14
ATOM 24625 N N . THR A 1 111 ? -1.285 -3.743 5.355 1.00 0.00 105 THR A N 14
ATOM 24626 C CA . THR A 1 111 ? -2.304 -3.310 4.426 1.00 0.00 105 THR A CA 14
ATOM 24627 C C . THR A 1 111 ? -3.679 -3.788 4.901 1.00 0.00 105 THR A C 14
ATOM 24628 O O . THR A 1 111 ? -4.680 -3.119 4.743 1.00 0.00 105 THR A O 14
ATOM 24639 N N . ARG A 1 112 ? -3.704 -4.918 5.557 1.00 0.00 106 ARG A N 14
ATOM 24640 C CA . ARG A 1 112 ? -4.985 -5.358 6.058 1.00 0.00 106 ARG A CA 14
ATOM 24641 C C . ARG A 1 112 ? -5.265 -4.759 7.434 1.00 0.00 106 ARG A C 14
ATOM 24642 O O . ARG A 1 112 ? -6.386 -4.495 7.767 1.00 0.00 106 ARG A O 14
ATOM 24663 N N . ASP A 1 113 ? -4.231 -4.535 8.217 1.00 0.00 107 ASP A N 14
ATOM 24664 C CA . ASP A 1 113 ? -4.372 -3.901 9.535 1.00 0.00 107 ASP A CA 14
ATOM 24665 C C . ASP A 1 113 ? -4.858 -2.459 9.396 1.00 0.00 107 ASP A C 14
ATOM 24666 O O . ASP A 1 113 ? -5.938 -2.089 9.873 1.00 0.00 107 ASP A O 14
ATOM 24675 N N . ALA A 1 114 ? -4.079 -1.676 8.669 1.00 0.00 108 ALA A N 14
ATOM 24676 C CA . ALA A 1 114 ? -4.341 -0.262 8.504 1.00 0.00 108 ALA A CA 14
ATOM 24677 C C . ALA A 1 114 ? -5.655 -0.023 7.779 1.00 0.00 108 ALA A C 14
ATOM 24678 O O . ALA A 1 114 ? -6.526 0.630 8.296 1.00 0.00 108 ALA A O 14
ATOM 24685 N N . TYR A 1 115 ? -5.853 -0.711 6.686 1.00 0.00 109 TYR A N 14
ATOM 24686 C CA . TYR A 1 115 ? -7.018 -0.406 5.833 1.00 0.00 109 TYR A CA 14
ATOM 24687 C C . TYR A 1 115 ? -8.333 -0.771 6.527 1.00 0.00 109 TYR A C 14
ATOM 24688 O O . TYR A 1 115 ? -9.382 -0.167 6.312 1.00 0.00 109 TYR A O 14
ATOM 24706 N N . ARG A 1 116 ? -8.203 -1.709 7.422 1.00 0.00 110 ARG A N 14
ATOM 24707 C CA . ARG A 1 116 ? -9.398 -2.060 8.183 1.00 0.00 110 ARG A CA 14
ATOM 24708 C C . ARG A 1 116 ? -9.773 -0.998 9.225 1.00 0.00 110 ARG A C 14
ATOM 24709 O O . ARG A 1 116 ? -10.849 -1.046 9.802 1.00 0.00 110 ARG A O 14
ATOM 24730 N N . SER A 1 117 ? -8.895 -0.042 9.462 1.00 0.00 111 SER A N 14
ATOM 24731 C CA . SER A 1 117 ? -9.174 1.005 10.423 1.00 0.00 111 SER A CA 14
ATOM 24732 C C . SER A 1 117 ? -9.754 2.312 9.801 1.00 0.00 111 SER A C 14
ATOM 24733 O O . SER A 1 117 ? -10.384 3.092 10.517 1.00 0.00 111 SER A O 14
ATOM 24741 N N . TRP A 1 118 ? -9.575 2.566 8.488 1.00 0.00 112 TRP A N 14
ATOM 24742 C CA . TRP A 1 118 ? -10.023 3.851 7.895 1.00 0.00 112 TRP A CA 14
ATOM 24743 C C . TRP A 1 118 ? -10.399 3.712 6.427 1.00 0.00 112 TRP A C 14
ATOM 24744 O O . TRP A 1 118 ? -10.769 4.692 5.777 1.00 0.00 112 TRP A O 14
ATOM 24765 N N . THR A 1 119 ? -10.397 2.499 5.932 1.00 0.00 113 THR A N 14
ATOM 24766 C CA . THR A 1 119 ? -10.536 2.279 4.513 1.00 0.00 113 THR A CA 14
ATOM 24767 C C . THR A 1 119 ? -11.736 1.374 4.216 1.00 0.00 113 THR A C 14
ATOM 24768 O O . THR A 1 119 ? -12.762 1.843 3.707 1.00 0.00 113 THR A O 14
ATOM 24779 N N . ASN A 1 120 ? -11.596 0.098 4.542 1.00 0.00 114 ASN A N 14
ATOM 24780 C CA . ASN A 1 120 ? -12.590 -0.955 4.340 1.00 0.00 114 ASN A CA 14
ATOM 24781 C C . ASN A 1 120 ? -11.908 -2.226 4.646 1.00 0.00 114 ASN A C 14
ATOM 24782 O O . ASN A 1 120 ? -12.534 -3.087 5.275 1.00 0.00 114 ASN A O 14
ATOM 24794 N N . MET A 1 7 ? 2.577 5.507 8.907 1.00 0.00 1 MET A N 15
ATOM 24795 C CA . MET A 1 7 ? 1.241 4.904 8.985 1.00 0.00 1 MET A CA 15
ATOM 24796 C C . MET A 1 7 ? 0.317 5.722 8.097 1.00 0.00 1 MET A C 15
ATOM 24797 O O . MET A 1 7 ? 0.743 6.739 7.550 1.00 0.00 1 MET A O 15
ATOM 24811 N N . ASN A 1 8 ? -0.928 5.295 7.933 1.00 0.00 2 ASN A N 15
ATOM 24812 C CA . ASN A 1 8 ? -1.879 6.066 7.155 1.00 0.00 2 ASN A CA 15
ATOM 24813 C C . ASN A 1 8 ? -2.457 7.084 8.092 1.00 0.00 2 ASN A C 15
ATOM 24814 O O . ASN A 1 8 ? -3.074 6.733 9.090 1.00 0.00 2 ASN A O 15
ATOM 24825 N N . THR A 1 9 ? -2.198 8.327 7.823 1.00 0.00 3 THR A N 15
ATOM 24826 C CA . THR A 1 9 ? -2.576 9.332 8.767 1.00 0.00 3 THR A CA 15
ATOM 24827 C C . THR A 1 9 ? -3.502 10.403 8.166 1.00 0.00 3 THR A C 15
ATOM 24828 O O . THR A 1 9 ? -3.909 10.325 6.970 1.00 0.00 3 THR A O 15
ATOM 24839 N N . ASP A 1 10 ? -3.850 11.369 9.014 1.00 0.00 4 ASP A N 15
ATOM 24840 C CA . ASP A 1 10 ? -4.767 12.457 8.683 1.00 0.00 4 ASP A CA 15
ATOM 24841 C C . ASP A 1 10 ? -4.151 13.410 7.708 1.00 0.00 4 ASP A C 15
ATOM 24842 O O . ASP A 1 10 ? -3.548 14.421 8.067 1.00 0.00 4 ASP A O 15
ATOM 24851 N N . VAL A 1 11 ? -4.222 13.012 6.466 1.00 0.00 5 VAL A N 15
ATOM 24852 C CA . VAL A 1 11 ? -3.687 13.696 5.334 1.00 0.00 5 VAL A CA 15
ATOM 24853 C C . VAL A 1 11 ? -4.123 12.933 4.089 1.00 0.00 5 VAL A C 15
ATOM 24854 O O . VAL A 1 11 ? -4.446 13.518 3.072 1.00 0.00 5 VAL A O 15
ATOM 24867 N N . LEU A 1 12 ? -4.193 11.601 4.203 1.00 0.00 6 LEU A N 15
ATOM 24868 C CA . LEU A 1 12 ? -4.528 10.791 3.063 1.00 0.00 6 LEU A CA 15
ATOM 24869 C C . LEU A 1 12 ? -5.582 9.735 3.337 1.00 0.00 6 LEU A C 15
ATOM 24870 O O . LEU A 1 12 ? -6.435 9.534 2.539 1.00 0.00 6 LEU A O 15
ATOM 24886 N N . ASN A 1 13 ? -5.540 9.026 4.425 1.00 0.00 7 ASN A N 15
ATOM 24887 C CA . ASN A 1 13 ? -6.523 7.954 4.526 1.00 0.00 7 ASN A CA 15
ATOM 24888 C C . ASN A 1 13 ? -7.925 8.440 4.813 1.00 0.00 7 ASN A C 15
ATOM 24889 O O . ASN A 1 13 ? -8.775 8.358 4.007 1.00 0.00 7 ASN A O 15
ATOM 24900 N N . GLN A 1 14 ? -8.075 9.166 5.827 1.00 0.00 8 GLN A N 15
ATOM 24901 C CA . GLN A 1 14 ? -9.348 9.635 6.274 1.00 0.00 8 GLN A CA 15
ATOM 24902 C C . GLN A 1 14 ? -9.632 10.890 5.483 1.00 0.00 8 GLN A C 15
ATOM 24903 O O . GLN A 1 14 ? -10.738 11.274 5.313 1.00 0.00 8 GLN A O 15
ATOM 24917 N N . GLN A 1 15 ? -8.614 11.538 4.968 1.00 0.00 9 GLN A N 15
ATOM 24918 C CA . GLN A 1 15 ? -8.834 12.728 4.200 1.00 0.00 9 GLN A CA 15
ATOM 24919 C C . GLN A 1 15 ? -9.082 12.316 2.754 1.00 0.00 9 GLN A C 15
ATOM 24920 O O . GLN A 1 15 ? -10.183 12.452 2.242 1.00 0.00 9 GLN A O 15
ATOM 24934 N N . LYS A 1 16 ? -8.085 11.694 2.170 1.00 0.00 10 LYS A N 15
ATOM 24935 C CA . LYS A 1 16 ? -8.084 11.353 0.762 1.00 0.00 10 LYS A CA 15
ATOM 24936 C C . LYS A 1 16 ? -8.916 10.110 0.446 1.00 0.00 10 LYS A C 15
ATOM 24937 O O . LYS A 1 16 ? -9.407 9.975 -0.662 1.00 0.00 10 LYS A O 15
ATOM 24956 N N . ILE A 1 17 ? -9.159 9.238 1.407 1.00 0.00 11 ILE A N 15
ATOM 24957 C CA . ILE A 1 17 ? -9.959 8.085 1.086 1.00 0.00 11 ILE A CA 15
ATOM 24958 C C . ILE A 1 17 ? -11.352 8.332 1.478 1.00 0.00 11 ILE A C 15
ATOM 24959 O O . ILE A 1 17 ? -12.236 7.837 0.856 1.00 0.00 11 ILE A O 15
ATOM 24975 N N . GLU A 1 18 ? -11.575 9.128 2.485 1.00 0.00 12 GLU A N 15
ATOM 24976 C CA . GLU A 1 18 ? -12.927 9.330 2.882 1.00 0.00 12 GLU A CA 15
ATOM 24977 C C . GLU A 1 18 ? -13.629 10.085 1.737 1.00 0.00 12 GLU A C 15
ATOM 24978 O O . GLU A 1 18 ? -14.756 9.734 1.338 1.00 0.00 12 GLU A O 15
ATOM 24990 N N . GLU A 1 19 ? -12.855 10.972 1.089 1.00 0.00 13 GLU A N 15
ATOM 24991 C CA . GLU A 1 19 ? -13.370 11.779 -0.004 1.00 0.00 13 GLU A CA 15
ATOM 24992 C C . GLU A 1 19 ? -13.337 11.015 -1.345 1.00 0.00 13 GLU A C 15
ATOM 24993 O O . GLU A 1 19 ? -14.224 11.190 -2.180 1.00 0.00 13 GLU A O 15
ATOM 25005 N N . LEU A 1 20 ? -12.299 10.202 -1.572 1.00 0.00 14 LEU A N 15
ATOM 25006 C CA . LEU A 1 20 ? -12.153 9.510 -2.853 1.00 0.00 14 LEU A CA 15
ATOM 25007 C C . LEU A 1 20 ? -12.718 8.122 -2.859 1.00 0.00 14 LEU A C 15
ATOM 25008 O O . LEU A 1 20 ? -12.975 7.576 -3.930 1.00 0.00 14 LEU A O 15
ATOM 25024 N N . SER A 1 21 ? -12.739 7.468 -1.715 1.00 0.00 15 SER A N 15
ATOM 25025 C CA . SER A 1 21 ? -13.526 6.270 -1.614 1.00 0.00 15 SER A CA 15
ATOM 25026 C C . SER A 1 21 ? -14.947 6.750 -1.854 1.00 0.00 15 SER A C 15
ATOM 25027 O O . SER A 1 21 ? -15.383 6.726 -2.985 1.00 0.00 15 SER A O 15
ATOM 25035 N N . ALA A 1 22 ? -15.650 7.204 -0.798 1.00 0.00 16 ALA A N 15
ATOM 25036 C CA . ALA A 1 22 ? -16.975 7.812 -0.990 1.00 0.00 16 ALA A CA 15
ATOM 25037 C C . ALA A 1 22 ? -17.883 6.978 -1.921 1.00 0.00 16 ALA A C 15
ATOM 25038 O O . ALA A 1 22 ? -17.944 5.774 -1.816 1.00 0.00 16 ALA A O 15
ATOM 25045 N N . GLU A 1 23 ? -18.520 7.637 -2.868 1.00 0.00 17 GLU A N 15
ATOM 25046 C CA . GLU A 1 23 ? -19.360 6.992 -3.864 1.00 0.00 17 GLU A CA 15
ATOM 25047 C C . GLU A 1 23 ? -18.541 6.465 -5.023 1.00 0.00 17 GLU A C 15
ATOM 25048 O O . GLU A 1 23 ? -19.080 6.116 -6.082 1.00 0.00 17 GLU A O 15
ATOM 25060 N N . ILE A 1 24 ? -17.260 6.411 -4.841 1.00 0.00 18 ILE A N 15
ATOM 25061 C CA . ILE A 1 24 ? -16.379 5.917 -5.837 1.00 0.00 18 ILE A CA 15
ATOM 25062 C C . ILE A 1 24 ? -15.655 4.703 -5.334 1.00 0.00 18 ILE A C 15
ATOM 25063 O O . ILE A 1 24 ? -16.162 3.595 -5.575 1.00 0.00 18 ILE A O 15
ATOM 25079 N N . GLY A 1 25 ? -14.514 4.734 -4.668 1.00 0.00 19 GLY A N 15
ATOM 25080 C CA . GLY A 1 25 ? -13.900 3.597 -4.089 1.00 0.00 19 GLY A CA 15
ATOM 25081 C C . GLY A 1 25 ? -14.645 2.855 -3.018 1.00 0.00 19 GLY A C 15
ATOM 25082 O O . GLY A 1 25 ? -14.081 1.932 -2.503 1.00 0.00 19 GLY A O 15
ATOM 25086 N N . SER A 1 26 ? -15.870 3.204 -2.655 1.00 0.00 20 SER A N 15
ATOM 25087 C CA . SER A 1 26 ? -16.575 2.336 -1.724 1.00 0.00 20 SER A CA 15
ATOM 25088 C C . SER A 1 26 ? -16.981 1.065 -2.464 1.00 0.00 20 SER A C 15
ATOM 25089 O O . SER A 1 26 ? -17.197 0.018 -1.866 1.00 0.00 20 SER A O 15
ATOM 25097 N N . ASP A 1 27 ? -17.049 1.167 -3.781 1.00 0.00 21 ASP A N 15
ATOM 25098 C CA . ASP A 1 27 ? -17.280 -0.004 -4.603 1.00 0.00 21 ASP A CA 15
ATOM 25099 C C . ASP A 1 27 ? -16.101 -0.365 -5.447 1.00 0.00 21 ASP A C 15
ATOM 25100 O O . ASP A 1 27 ? -16.116 -1.405 -6.097 1.00 0.00 21 ASP A O 15
ATOM 25109 N N . ASN A 1 28 ? -15.076 0.457 -5.482 1.00 0.00 22 ASN A N 15
ATOM 25110 C CA . ASN A 1 28 ? -13.935 0.096 -6.315 1.00 0.00 22 ASN A CA 15
ATOM 25111 C C . ASN A 1 28 ? -12.726 -0.284 -5.461 1.00 0.00 22 ASN A C 15
ATOM 25112 O O . ASN A 1 28 ? -12.056 -1.277 -5.714 1.00 0.00 22 ASN A O 15
ATOM 25123 N N . VAL A 1 29 ? -12.486 0.464 -4.414 1.00 0.00 23 VAL A N 15
ATOM 25124 C CA . VAL A 1 29 ? -11.289 0.275 -3.623 1.00 0.00 23 VAL A CA 15
ATOM 25125 C C . VAL A 1 29 ? -11.229 -0.947 -2.669 1.00 0.00 23 VAL A C 15
ATOM 25126 O O . VAL A 1 29 ? -10.158 -1.536 -2.572 1.00 0.00 23 VAL A O 15
ATOM 25139 N N . PRO A 1 30 ? -12.324 -1.396 -1.958 1.00 0.00 24 PRO A N 15
ATOM 25140 C CA . PRO A 1 30 ? -12.236 -2.623 -1.155 1.00 0.00 24 PRO A CA 15
ATOM 25141 C C . PRO A 1 30 ? -12.033 -3.797 -2.094 1.00 0.00 24 PRO A C 15
ATOM 25142 O O . PRO A 1 30 ? -11.353 -4.764 -1.778 1.00 0.00 24 PRO A O 15
ATOM 25153 N N . VAL A 1 31 ? -12.634 -3.639 -3.268 1.00 0.00 25 VAL A N 15
ATOM 25154 C CA . VAL A 1 31 ? -12.473 -4.605 -4.327 1.00 0.00 25 VAL A CA 15
ATOM 25155 C C . VAL A 1 31 ? -10.985 -4.784 -4.652 1.00 0.00 25 VAL A C 15
ATOM 25156 O O . VAL A 1 31 ? -10.479 -5.897 -4.652 1.00 0.00 25 VAL A O 15
ATOM 25169 N N . LEU A 1 32 ? -10.275 -3.675 -4.828 1.00 0.00 26 LEU A N 15
ATOM 25170 C CA . LEU A 1 32 ? -8.886 -3.649 -5.236 1.00 0.00 26 LEU A CA 15
ATOM 25171 C C . LEU A 1 32 ? -7.989 -4.097 -4.047 1.00 0.00 26 LEU A C 15
ATOM 25172 O O . LEU A 1 32 ? -7.185 -5.008 -4.156 1.00 0.00 26 LEU A O 15
ATOM 25188 N N . LEU A 1 33 ? -8.110 -3.339 -2.981 1.00 0.00 27 LEU A N 15
ATOM 25189 C CA . LEU A 1 33 ? -7.296 -3.571 -1.796 1.00 0.00 27 LEU A CA 15
ATOM 25190 C C . LEU A 1 33 ? -7.359 -5.049 -1.379 1.00 0.00 27 LEU A C 15
ATOM 25191 O O . LEU A 1 33 ? -6.347 -5.708 -1.280 1.00 0.00 27 LEU A O 15
ATOM 25207 N N . ASP A 1 34 ? -8.548 -5.599 -1.281 1.00 0.00 28 ASP A N 15
ATOM 25208 C CA . ASP A 1 34 ? -8.706 -6.964 -0.804 1.00 0.00 28 ASP A CA 15
ATOM 25209 C C . ASP A 1 34 ? -8.116 -7.986 -1.773 1.00 0.00 28 ASP A C 15
ATOM 25210 O O . ASP A 1 34 ? -7.607 -9.028 -1.348 1.00 0.00 28 ASP A O 15
ATOM 25219 N N . ILE A 1 35 ? -8.137 -7.678 -3.064 1.00 0.00 29 ILE A N 15
ATOM 25220 C CA . ILE A 1 35 ? -7.562 -8.602 -4.020 1.00 0.00 29 ILE A CA 15
ATOM 25221 C C . ILE A 1 35 ? -6.052 -8.473 -4.021 1.00 0.00 29 ILE A C 15
ATOM 25222 O O . ILE A 1 35 ? -5.355 -9.468 -4.002 1.00 0.00 29 ILE A O 15
ATOM 25238 N N . PHE A 1 36 ? -5.546 -7.243 -3.970 1.00 0.00 30 PHE A N 15
ATOM 25239 C CA . PHE A 1 36 ? -4.134 -7.015 -4.138 1.00 0.00 30 PHE A CA 15
ATOM 25240 C C . PHE A 1 36 ? -3.350 -7.417 -2.913 1.00 0.00 30 PHE A C 15
ATOM 25241 O O . PHE A 1 36 ? -2.237 -7.861 -3.007 1.00 0.00 30 PHE A O 15
ATOM 25258 N N . LEU A 1 37 ? -4.010 -7.411 -1.797 1.00 0.00 31 LEU A N 15
ATOM 25259 C CA . LEU A 1 37 ? -3.490 -7.902 -0.593 1.00 0.00 31 LEU A CA 15
ATOM 25260 C C . LEU A 1 37 ? -3.608 -9.418 -0.630 1.00 0.00 31 LEU A C 15
ATOM 25261 O O . LEU A 1 37 ? -2.612 -10.114 -0.565 1.00 0.00 31 LEU A O 15
ATOM 25277 N N . GLY A 1 38 ? -4.831 -9.918 -0.801 1.00 0.00 32 GLY A N 15
ATOM 25278 C CA . GLY A 1 38 ? -5.128 -11.338 -0.804 1.00 0.00 32 GLY A CA 15
ATOM 25279 C C . GLY A 1 38 ? -4.337 -12.182 -1.801 1.00 0.00 32 GLY A C 15
ATOM 25280 O O . GLY A 1 38 ? -3.730 -13.159 -1.396 1.00 0.00 32 GLY A O 15
ATOM 25284 N N . GLU A 1 39 ? -4.323 -11.828 -3.090 1.00 0.00 33 GLU A N 15
ATOM 25285 C CA . GLU A 1 39 ? -3.626 -12.655 -4.094 1.00 0.00 33 GLU A CA 15
ATOM 25286 C C . GLU A 1 39 ? -2.111 -12.567 -3.916 1.00 0.00 33 GLU A C 15
ATOM 25287 O O . GLU A 1 39 ? -1.386 -13.531 -4.152 1.00 0.00 33 GLU A O 15
ATOM 25299 N N . MET A 1 40 ? -1.667 -11.402 -3.489 1.00 0.00 34 MET A N 15
ATOM 25300 C CA . MET A 1 40 ? -0.254 -11.238 -3.184 1.00 0.00 34 MET A CA 15
ATOM 25301 C C . MET A 1 40 ? 0.144 -12.152 -2.070 1.00 0.00 34 MET A C 15
ATOM 25302 O O . MET A 1 40 ? 1.093 -12.935 -2.174 1.00 0.00 34 MET A O 15
ATOM 25316 N N . ASP A 1 41 ? -0.664 -12.126 -1.048 1.00 0.00 35 ASP A N 15
ATOM 25317 C CA . ASP A 1 41 ? -0.504 -12.860 0.173 1.00 0.00 35 ASP A CA 15
ATOM 25318 C C . ASP A 1 41 ? -0.647 -14.333 -0.108 1.00 0.00 35 ASP A C 15
ATOM 25319 O O . ASP A 1 41 ? -0.030 -15.180 0.540 1.00 0.00 35 ASP A O 15
ATOM 25328 N N . SER A 1 42 ? -1.433 -14.608 -1.122 1.00 0.00 36 SER A N 15
ATOM 25329 C CA . SER A 1 42 ? -1.687 -15.963 -1.529 1.00 0.00 36 SER A CA 15
ATOM 25330 C C . SER A 1 42 ? -0.432 -16.533 -2.030 1.00 0.00 36 SER A C 15
ATOM 25331 O O . SER A 1 42 ? 0.077 -17.568 -1.583 1.00 0.00 36 SER A O 15
ATOM 25339 N N . TYR A 1 43 ? 0.074 -15.785 -2.966 1.00 0.00 37 TYR A N 15
ATOM 25340 C CA . TYR A 1 43 ? 1.153 -16.187 -3.726 1.00 0.00 37 TYR A CA 15
ATOM 25341 C C . TYR A 1 43 ? 2.351 -16.347 -2.965 1.00 0.00 37 TYR A C 15
ATOM 25342 O O . TYR A 1 43 ? 3.035 -17.269 -3.162 1.00 0.00 37 TYR A O 15
ATOM 25360 N N . ILE A 1 44 ? 2.523 -15.544 -2.008 1.00 0.00 38 ILE A N 15
ATOM 25361 C CA . ILE A 1 44 ? 3.688 -15.596 -1.201 1.00 0.00 38 ILE A CA 15
ATOM 25362 C C . ILE A 1 44 ? 3.695 -16.767 -0.289 1.00 0.00 38 ILE A C 15
ATOM 25363 O O . ILE A 1 44 ? 4.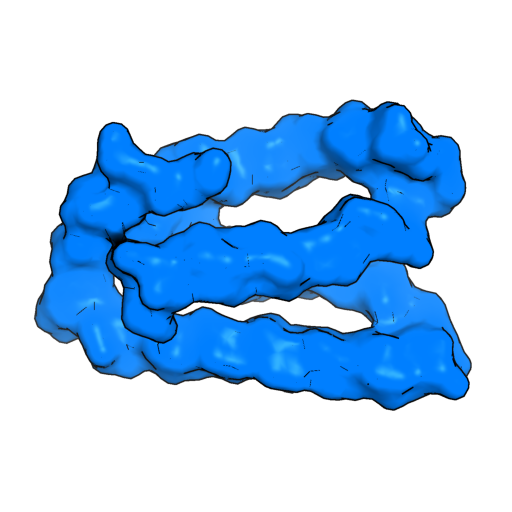747 -17.308 -0.009 1.00 0.00 38 ILE A O 15
ATOM 25379 N N . GLY A 1 45 ? 2.519 -17.218 0.066 1.00 0.00 39 GLY A N 15
ATOM 25380 C CA . GLY A 1 45 ? 2.405 -18.442 0.796 1.00 0.00 39 GLY A CA 15
ATOM 25381 C C . GLY A 1 45 ? 2.994 -19.594 -0.022 1.00 0.00 39 GLY A C 15
ATOM 25382 O O . GLY A 1 45 ? 3.839 -20.344 0.459 1.00 0.00 39 GLY A O 15
ATOM 25386 N N . THR A 1 46 ? 2.656 -19.617 -1.304 1.00 0.00 40 THR A N 15
ATOM 25387 C CA . THR A 1 46 ? 3.046 -20.669 -2.187 1.00 0.00 40 THR A CA 15
ATOM 25388 C C . THR A 1 46 ? 4.461 -20.405 -2.705 1.00 0.00 40 THR A C 15
ATOM 25389 O O . THR A 1 46 ? 5.340 -21.228 -2.563 1.00 0.00 40 THR A O 15
ATOM 25400 N N . LEU A 1 47 ? 4.679 -19.252 -3.312 1.00 0.00 41 LEU A N 15
ATOM 25401 C CA . LEU A 1 47 ? 5.926 -18.739 -3.826 1.00 0.00 41 LEU A CA 15
ATOM 25402 C C . LEU A 1 47 ? 7.081 -18.820 -2.839 1.00 0.00 41 LEU A C 15
ATOM 25403 O O . LEU A 1 47 ? 8.141 -19.144 -3.236 1.00 0.00 41 LEU A O 15
ATOM 25419 N N . THR A 1 48 ? 6.849 -18.562 -1.568 1.00 0.00 42 THR A N 15
ATOM 25420 C CA . THR A 1 48 ? 7.923 -18.667 -0.560 1.00 0.00 42 THR A CA 15
ATOM 25421 C C . THR A 1 48 ? 8.256 -20.125 -0.299 1.00 0.00 42 THR A C 15
ATOM 25422 O O . THR A 1 48 ? 9.417 -20.501 -0.147 1.00 0.00 42 THR A O 15
ATOM 25433 N N . GLU A 1 49 ? 7.233 -20.951 -0.321 1.00 0.00 43 GLU A N 15
ATOM 25434 C CA . GLU A 1 49 ? 7.459 -22.377 -0.144 1.00 0.00 43 GLU A CA 15
ATOM 25435 C C . GLU A 1 49 ? 7.913 -23.018 -1.451 1.00 0.00 43 GLU A C 15
ATOM 25436 O O . GLU A 1 49 ? 8.104 -24.236 -1.531 1.00 0.00 43 GLU A O 15
ATOM 25448 N N . LEU A 1 50 ? 8.103 -22.198 -2.476 1.00 0.00 44 LEU A N 15
ATOM 25449 C CA . LEU A 1 50 ? 8.616 -22.634 -3.721 1.00 0.00 44 LEU A CA 15
ATOM 25450 C C . LEU A 1 50 ? 9.980 -22.005 -3.979 1.00 0.00 44 LEU A C 15
ATOM 25451 O O . LEU A 1 50 ? 10.904 -22.678 -4.455 1.00 0.00 44 LEU A O 15
ATOM 25467 N N . GLN A 1 51 ? 10.129 -20.740 -3.573 1.00 0.00 45 GLN A N 15
ATOM 25468 C CA . GLN A 1 51 ? 11.249 -19.905 -3.963 1.00 0.00 45 GLN A CA 15
ATOM 25469 C C . GLN A 1 51 ? 11.195 -18.515 -3.349 1.00 0.00 45 GLN A C 15
ATOM 25470 O O . GLN A 1 51 ? 10.506 -18.274 -2.367 1.00 0.00 45 GLN A O 15
ATOM 25484 N N . GLY A 1 52 ? 12.003 -17.639 -3.891 1.00 0.00 46 GLY A N 15
ATOM 25485 C CA . GLY A 1 52 ? 12.091 -16.285 -3.407 1.00 0.00 46 GLY A CA 15
ATOM 25486 C C . GLY A 1 52 ? 11.119 -15.381 -4.068 1.00 0.00 46 GLY A C 15
ATOM 25487 O O . GLY A 1 52 ? 11.212 -14.204 -3.899 1.00 0.00 46 GLY A O 15
ATOM 25491 N N . SER A 1 53 ? 10.207 -15.962 -4.821 1.00 0.00 47 SER A N 15
ATOM 25492 C CA . SER A 1 53 ? 9.219 -15.263 -5.576 1.00 0.00 47 SER A CA 15
ATOM 25493 C C . SER A 1 53 ? 8.522 -14.114 -4.876 1.00 0.00 47 SER A C 15
ATOM 25494 O O . SER A 1 53 ? 8.017 -13.260 -5.552 1.00 0.00 47 SER A O 15
ATOM 25502 N N . GLU A 1 54 ? 8.309 -14.181 -3.574 1.00 0.00 48 GLU A N 15
ATOM 25503 C CA . GLU A 1 54 ? 8.038 -12.948 -2.767 1.00 0.00 48 GLU A CA 15
ATOM 25504 C C . GLU A 1 54 ? 8.709 -11.677 -3.436 1.00 0.00 48 GLU A C 15
ATOM 25505 O O . GLU A 1 54 ? 8.105 -10.628 -3.565 1.00 0.00 48 GLU A O 15
ATOM 25517 N N . GLN A 1 55 ? 9.966 -11.866 -3.851 1.00 0.00 49 GLN A N 15
ATOM 25518 C CA . GLN A 1 55 ? 10.771 -10.895 -4.624 1.00 0.00 49 GLN A CA 15
ATOM 25519 C C . GLN A 1 55 ? 9.901 -10.165 -5.692 1.00 0.00 49 GLN A C 15
ATOM 25520 O O . GLN A 1 55 ? 9.886 -8.930 -5.771 1.00 0.00 49 GLN A O 15
ATOM 25534 N N . LEU A 1 56 ? 9.188 -10.957 -6.487 1.00 0.00 50 LEU A N 15
ATOM 25535 C CA . LEU A 1 56 ? 8.244 -10.557 -7.474 1.00 0.00 50 LEU A CA 15
ATOM 25536 C C . LEU A 1 56 ? 7.227 -9.670 -6.850 1.00 0.00 50 LEU A C 15
ATOM 25537 O O . LEU A 1 56 ? 7.088 -8.514 -7.237 1.00 0.00 50 LEU A O 15
ATOM 25553 N N . LEU A 1 57 ? 6.598 -10.191 -5.809 1.00 0.00 51 LEU A N 15
ATOM 25554 C CA . LEU A 1 57 ? 5.428 -9.563 -5.220 1.00 0.00 51 LEU A CA 15
ATOM 25555 C C . LEU A 1 57 ? 5.627 -8.194 -4.639 1.00 0.00 51 LEU A C 15
ATOM 25556 O O . LEU A 1 57 ? 4.689 -7.453 -4.542 1.00 0.00 51 LEU A O 15
ATOM 25572 N N . TYR A 1 58 ? 6.829 -7.800 -4.430 1.00 0.00 52 TYR A N 15
ATOM 25573 C CA . TYR A 1 58 ? 7.154 -6.557 -3.771 1.00 0.00 52 TYR A CA 15
ATOM 25574 C C . TYR A 1 58 ? 7.136 -5.490 -4.786 1.00 0.00 52 TYR A C 15
ATOM 25575 O O . TYR A 1 58 ? 6.620 -4.405 -4.599 1.00 0.00 52 TYR A O 15
ATOM 25593 N N . LEU A 1 59 ? 7.667 -5.915 -5.880 1.00 0.00 53 LEU A N 15
ATOM 25594 C CA . LEU A 1 59 ? 7.696 -5.030 -6.984 1.00 0.00 53 LEU A CA 15
ATOM 25595 C C . LEU A 1 59 ? 6.259 -4.791 -7.364 1.00 0.00 53 LEU A C 15
ATOM 25596 O O . LEU A 1 59 ? 5.848 -3.685 -7.555 1.00 0.00 53 LEU A O 15
ATOM 25612 N N . LYS A 1 60 ? 5.510 -5.852 -7.365 1.00 0.00 54 LYS A N 15
ATOM 25613 C CA . LYS A 1 60 ? 4.140 -5.778 -7.836 1.00 0.00 54 LYS A CA 15
ATOM 25614 C C . LYS A 1 60 ? 3.224 -5.060 -6.900 1.00 0.00 54 LYS A C 15
ATOM 25615 O O . LYS A 1 60 ? 2.538 -4.130 -7.276 1.00 0.00 54 LYS A O 15
ATOM 25634 N N . GLU A 1 61 ? 3.241 -5.500 -5.676 1.00 0.00 55 GLU A N 15
ATOM 25635 C CA . GLU A 1 61 ? 2.239 -4.993 -4.793 1.00 0.00 55 GLU A CA 15
ATOM 25636 C C . GLU A 1 61 ? 2.434 -3.526 -4.653 1.00 0.00 55 GLU A C 15
ATOM 25637 O O . GLU A 1 61 ? 1.511 -2.786 -4.785 1.00 0.00 55 GLU A O 15
ATOM 25649 N N . ILE A 1 62 ? 3.665 -3.125 -4.527 1.00 0.00 56 ILE A N 15
ATOM 25650 C CA . ILE A 1 62 ? 3.837 -1.702 -4.336 1.00 0.00 56 ILE A CA 15
ATOM 25651 C C . ILE A 1 62 ? 3.910 -0.930 -5.663 1.00 0.00 56 ILE A C 15
ATOM 25652 O O . ILE A 1 62 ? 3.449 0.203 -5.749 1.00 0.00 56 ILE A O 15
ATOM 25668 N N . SER A 1 63 ? 4.437 -1.547 -6.688 1.00 0.00 57 SER A N 15
ATOM 25669 C CA . SER A 1 63 ? 4.600 -0.910 -7.970 1.00 0.00 57 SER A CA 15
ATOM 25670 C C . SER A 1 63 ? 3.869 -1.779 -8.989 1.00 0.00 57 SER A C 15
ATOM 25671 O O . SER A 1 63 ? 4.459 -2.575 -9.720 1.00 0.00 57 SER A O 15
ATOM 25679 N N . HIS A 1 64 ? 2.575 -1.566 -8.993 1.00 0.00 58 HIS A N 15
ATOM 25680 C CA . HIS A 1 64 ? 1.509 -2.289 -9.644 1.00 0.00 58 HIS A CA 15
ATOM 25681 C C . HIS A 1 64 ? 0.215 -2.010 -8.871 1.00 0.00 58 HIS A C 15
ATOM 25682 O O . HIS A 1 64 ? -0.542 -1.145 -9.295 1.00 0.00 58 HIS A O 15
ATOM 25696 N N . ALA A 1 65 ? -0.027 -2.569 -7.684 1.00 0.00 59 ALA A N 15
ATOM 25697 C CA . ALA A 1 65 ? -1.325 -2.495 -7.023 1.00 0.00 59 ALA A CA 15
ATOM 25698 C C . ALA A 1 65 ? -1.428 -1.370 -6.026 1.00 0.00 59 ALA A C 15
ATOM 25699 O O . ALA A 1 65 ? -2.388 -0.604 -6.066 1.00 0.00 59 ALA A O 15
ATOM 25706 N N . LEU A 1 66 ? -0.460 -1.253 -5.134 1.00 0.00 60 LEU A N 15
ATOM 25707 C CA . LEU A 1 66 ? -0.393 -0.159 -4.184 1.00 0.00 60 LEU A CA 15
ATOM 25708 C C . LEU A 1 66 ? -0.181 1.080 -4.993 1.00 0.00 60 LEU A C 15
ATOM 25709 O O . LEU A 1 66 ? -0.677 2.117 -4.680 1.00 0.00 60 LEU A O 15
ATOM 25725 N N . LYS A 1 67 ? 0.495 0.925 -6.100 1.00 0.00 61 LYS A N 15
ATOM 25726 C CA . LYS A 1 67 ? 0.723 2.021 -6.996 1.00 0.00 61 LYS A CA 15
ATOM 25727 C C . LYS A 1 67 ? -0.591 2.469 -7.647 1.00 0.00 61 LYS A C 15
ATOM 25728 O O . LYS A 1 67 ? -0.787 3.656 -7.865 1.00 0.00 61 LYS A O 15
ATOM 25747 N N . SER A 1 68 ? -1.539 1.551 -7.829 1.00 0.00 62 SER A N 15
ATOM 25748 C CA . SER A 1 68 ? -2.805 1.909 -8.425 1.00 0.00 62 SER A CA 15
ATOM 25749 C C . SER A 1 68 ? -3.708 2.534 -7.376 1.00 0.00 62 SER A C 15
ATOM 25750 O O . SER A 1 68 ? -4.143 3.700 -7.465 1.00 0.00 62 SER A O 15
ATOM 25758 N N . SER A 1 69 ? -3.910 1.771 -6.346 1.00 0.00 63 SER A N 15
ATOM 25759 C CA . SER A 1 69 ? -4.727 2.066 -5.256 1.00 0.00 63 SER A CA 15
ATOM 25760 C C . SER A 1 69 ? -4.244 3.301 -4.546 1.00 0.00 63 SER A C 15
ATOM 25761 O O . SER A 1 69 ? -5.011 4.186 -4.330 1.00 0.00 63 SER A O 15
ATOM 25769 N N . ALA A 1 70 ? -2.962 3.379 -4.253 1.00 0.00 64 ALA A N 15
ATOM 25770 C CA . ALA A 1 70 ? -2.467 4.505 -3.459 1.00 0.00 64 ALA A CA 15
ATOM 25771 C C . ALA A 1 70 ? -2.425 5.781 -4.262 1.00 0.00 64 ALA A C 15
ATOM 25772 O O . ALA A 1 70 ? -2.560 6.822 -3.732 1.00 0.00 64 ALA A O 15
ATOM 25779 N N . ALA A 1 71 ? -2.325 5.700 -5.562 1.00 0.00 65 ALA A N 15
ATOM 25780 C CA . ALA A 1 71 ? -2.346 6.894 -6.402 1.00 0.00 65 ALA A CA 15
ATOM 25781 C C . ALA A 1 71 ? -3.752 7.482 -6.357 1.00 0.00 65 ALA A C 15
ATOM 25782 O O . ALA A 1 71 ? -3.989 8.631 -6.736 1.00 0.00 65 ALA A O 15
ATOM 25789 N N . SER A 1 72 ? -4.681 6.656 -5.908 1.00 0.00 66 SER A N 15
ATOM 25790 C CA . SER A 1 72 ? -6.033 7.060 -5.688 1.00 0.00 66 SER A CA 15
ATOM 25791 C C . SER A 1 72 ? -6.313 7.276 -4.178 1.00 0.00 66 SER A C 15
ATOM 25792 O O . SER A 1 72 ? -6.697 8.362 -3.777 1.00 0.00 66 SER A O 15
ATOM 25800 N N . PHE A 1 73 ? -6.042 6.275 -3.325 1.00 0.00 67 PHE A N 15
ATOM 25801 C CA . PHE A 1 73 ? -6.480 6.356 -1.904 1.00 0.00 67 PHE A CA 15
ATOM 25802 C C . PHE A 1 73 ? -5.403 6.818 -0.926 1.00 0.00 67 PHE A C 15
ATOM 25803 O O . PHE A 1 73 ? -5.589 6.817 0.293 1.00 0.00 67 PHE A O 15
ATOM 25820 N N . GLY A 1 74 ? -4.326 7.240 -1.466 1.00 0.00 68 GLY A N 15
ATOM 25821 C CA . GLY A 1 74 ? -3.200 7.593 -0.650 1.00 0.00 68 GLY A CA 15
ATOM 25822 C C . GLY A 1 74 ? -2.212 8.308 -1.481 1.00 0.00 68 GLY A C 15
ATOM 25823 O O . GLY A 1 74 ? -0.995 8.079 -1.399 1.00 0.00 68 GLY A O 15
ATOM 25827 N N . ALA A 1 75 ? -2.791 9.196 -2.275 1.00 0.00 69 ALA A N 15
ATOM 25828 C CA . ALA A 1 75 ? -2.068 9.976 -3.286 1.00 0.00 69 ALA A CA 15
ATOM 25829 C C . ALA A 1 75 ? -1.062 10.964 -2.680 1.00 0.00 69 ALA A C 15
ATOM 25830 O O . ALA A 1 75 ? -0.608 11.903 -3.335 1.00 0.00 69 ALA A O 15
ATOM 25837 N N . ASP A 1 76 ? -0.653 10.689 -1.464 1.00 0.00 70 ASP A N 15
ATOM 25838 C CA . ASP A 1 76 ? 0.242 11.531 -0.744 1.00 0.00 70 ASP A CA 15
ATOM 25839 C C . ASP A 1 76 ? 1.486 10.655 -0.540 1.00 0.00 70 ASP A C 15
ATOM 25840 O O . ASP A 1 76 ? 2.084 10.173 -1.541 1.00 0.00 70 ASP A O 15
ATOM 25849 N N . ARG A 1 77 ? 1.875 10.317 0.669 1.00 0.00 71 ARG A N 15
ATOM 25850 C CA . ARG A 1 77 ? 3.023 9.556 1.058 1.00 0.00 71 ARG A CA 15
ATOM 25851 C C . ARG A 1 77 ? 3.007 8.085 0.737 1.00 0.00 71 ARG A C 15
ATOM 25852 O O . ARG A 1 77 ? 3.984 7.603 0.230 1.00 0.00 71 ARG A O 15
ATOM 25873 N N . LEU A 1 78 ? 1.936 7.355 1.015 1.00 0.00 72 LEU A N 15
ATOM 25874 C CA . LEU A 1 78 ? 1.941 5.880 0.762 1.00 0.00 72 LEU A CA 15
ATOM 25875 C C . LEU A 1 78 ? 2.344 5.633 -0.670 1.00 0.00 72 LEU A C 15
ATOM 25876 O O . LEU A 1 78 ? 3.023 4.683 -1.012 1.00 0.00 72 LEU A O 15
ATOM 25892 N N . CYS A 1 79 ? 1.925 6.571 -1.449 1.00 0.00 73 CYS A N 15
ATOM 25893 C CA . CYS A 1 79 ? 2.091 6.403 -2.849 1.00 0.00 73 CYS A CA 15
ATOM 25894 C C . CYS A 1 79 ? 3.588 6.380 -3.237 1.00 0.00 73 CYS A C 15
ATOM 25895 O O . CYS A 1 79 ? 4.125 5.352 -3.678 1.00 0.00 73 CYS A O 15
ATOM 25903 N N . GLU A 1 80 ? 4.309 7.428 -2.940 1.00 0.00 74 GLU A N 15
ATOM 25904 C CA . GLU A 1 80 ? 5.693 7.452 -3.455 1.00 0.00 74 GLU A CA 15
ATOM 25905 C C . GLU A 1 80 ? 6.680 7.327 -2.327 1.00 0.00 74 GLU A C 15
ATOM 25906 O O . GLU A 1 80 ? 7.789 6.792 -2.479 1.00 0.00 74 GLU A O 15
ATOM 25918 N N . ARG A 1 81 ? 6.227 7.754 -1.187 1.00 0.00 75 ARG A N 15
ATOM 25919 C CA . ARG A 1 81 ? 7.044 7.782 -0.024 1.00 0.00 75 ARG A CA 15
ATOM 25920 C C . ARG A 1 81 ? 7.081 6.349 0.521 1.00 0.00 75 ARG A C 15
ATOM 25921 O O . ARG A 1 81 ? 7.944 5.990 1.266 1.00 0.00 75 ARG A O 15
ATOM 25942 N N . ALA A 1 82 ? 6.155 5.509 0.158 1.00 0.00 76 ALA A N 15
ATOM 25943 C CA . ALA A 1 82 ? 6.301 4.157 0.623 1.00 0.00 76 ALA A CA 15
ATOM 25944 C C . ALA A 1 82 ? 7.110 3.446 -0.407 1.00 0.00 76 ALA A C 15
ATOM 25945 O O . ALA A 1 82 ? 7.990 2.700 -0.091 1.00 0.00 76 ALA A O 15
ATOM 25952 N N . ILE A 1 83 ? 6.734 3.697 -1.646 1.00 0.00 77 ILE A N 15
ATOM 25953 C CA . ILE A 1 83 ? 7.548 3.021 -2.667 1.00 0.00 77 ILE A CA 15
ATOM 25954 C C . ILE A 1 83 ? 9.070 3.323 -2.560 1.00 0.00 77 ILE A C 15
ATOM 25955 O O . ILE A 1 83 ? 9.849 2.462 -2.062 1.00 0.00 77 ILE A O 15
ATOM 25971 N N . ALA A 1 84 ? 9.514 4.497 -3.013 1.00 0.00 78 ALA A N 15
ATOM 25972 C CA . ALA A 1 84 ? 10.921 4.848 -2.829 1.00 0.00 78 ALA A CA 15
ATOM 25973 C C . ALA A 1 84 ? 11.440 4.822 -1.411 1.00 0.00 78 ALA A C 15
ATOM 25974 O O . ALA A 1 84 ? 12.568 4.359 -1.176 1.00 0.00 78 ALA A O 15
ATOM 25981 N N . ILE A 1 85 ? 10.603 5.168 -0.457 1.00 0.00 79 ILE A N 15
ATOM 25982 C CA . ILE A 1 85 ? 11.111 5.513 0.842 1.00 0.00 79 ILE A CA 15
ATOM 25983 C C . ILE A 1 85 ? 11.067 4.363 1.864 1.00 0.00 79 ILE A C 15
ATOM 25984 O O . ILE A 1 85 ? 11.818 4.360 2.897 1.00 0.00 79 ILE A O 15
ATOM 26000 N N . ASP A 1 86 ? 10.642 3.227 1.371 1.00 0.00 80 ASP A N 15
ATOM 26001 C CA . ASP A 1 86 ? 10.568 2.055 2.169 1.00 0.00 80 ASP A CA 15
ATOM 26002 C C . ASP A 1 86 ? 11.700 1.259 1.914 1.00 0.00 80 ASP A C 15
ATOM 26003 O O . ASP A 1 86 ? 12.563 1.115 2.802 1.00 0.00 80 ASP A O 15
ATOM 26012 N N . LYS A 1 87 ? 11.752 0.856 0.651 1.00 0.00 81 LYS A N 15
ATOM 26013 C CA . LYS A 1 87 ? 12.742 -0.039 0.182 1.00 0.00 81 LYS A CA 15
ATOM 26014 C C . LYS A 1 87 ? 14.085 0.461 0.617 1.00 0.00 81 LYS A C 15
ATOM 26015 O O . LYS A 1 87 ? 14.712 -0.194 1.476 1.00 0.00 81 LYS A O 15
ATOM 26034 N N . LYS A 1 88 ? 14.448 1.635 0.087 1.00 0.00 82 LYS A N 15
ATOM 26035 C CA . LYS A 1 88 ? 15.510 2.478 0.580 1.00 0.00 82 LYS A CA 15
ATOM 26036 C C . LYS A 1 88 ? 15.981 2.138 2.004 1.00 0.00 82 LYS A C 15
ATOM 26037 O O . LYS A 1 88 ? 16.912 1.303 2.196 1.00 0.00 82 LYS A O 15
ATOM 26056 N N . ALA A 1 89 ? 15.259 2.446 3.046 1.00 0.00 83 ALA A N 15
ATOM 26057 C CA . ALA A 1 89 ? 15.994 2.326 4.274 1.00 0.00 83 ALA A CA 15
ATOM 26058 C C . ALA A 1 89 ? 15.210 1.727 5.289 1.00 0.00 83 ALA A C 15
ATOM 26059 O O . ALA A 1 89 ? 15.706 0.942 6.018 1.00 0.00 83 ALA A O 15
ATOM 26066 N N . LYS A 1 90 ? 13.999 2.169 5.355 1.00 0.00 84 LYS A N 15
ATOM 26067 C CA . LYS A 1 90 ? 13.215 1.565 6.387 1.00 0.00 84 LYS A CA 15
ATOM 26068 C C . LYS A 1 90 ? 13.110 0.040 6.128 1.00 0.00 84 LYS A C 15
ATOM 26069 O O . LYS A 1 90 ? 12.919 -0.712 7.067 1.00 0.00 84 LYS A O 15
ATOM 26088 N N . ALA A 1 91 ? 13.298 -0.426 4.855 1.00 0.00 85 ALA A N 15
ATOM 26089 C CA . ALA A 1 91 ? 13.314 -1.838 4.585 1.00 0.00 85 ALA A CA 15
ATOM 26090 C C . ALA A 1 91 ? 14.695 -2.442 4.841 1.00 0.00 85 ALA A C 15
ATOM 26091 O O . ALA A 1 91 ? 14.774 -3.577 5.348 1.00 0.00 85 ALA A O 15
ATOM 26098 N N . ASN A 1 92 ? 15.812 -1.708 4.584 1.00 0.00 86 ASN A N 15
ATOM 26099 C CA . ASN A 1 92 ? 17.090 -2.279 5.060 1.00 0.00 86 ASN A CA 15
ATOM 26100 C C . ASN A 1 92 ? 17.231 -2.127 6.551 1.00 0.00 86 ASN A C 15
ATOM 26101 O O . ASN A 1 92 ? 18.099 -2.745 7.167 1.00 0.00 86 ASN A O 15
ATOM 26112 N N . GLN A 1 93 ? 16.400 -1.294 7.124 1.00 0.00 87 GLN A N 15
ATOM 26113 C CA . GLN A 1 93 ? 16.431 -0.990 8.516 1.00 0.00 87 GLN A CA 15
ATOM 26114 C C . GLN A 1 93 ? 15.843 -2.129 9.266 1.00 0.00 87 GLN A C 15
ATOM 26115 O O . GLN A 1 93 ? 16.291 -2.440 10.363 1.00 0.00 87 GLN A O 15
ATOM 26129 N N . LEU A 1 94 ? 14.806 -2.748 8.702 1.00 0.00 88 LEU A N 15
ATOM 26130 C CA . LEU A 1 94 ? 14.113 -3.881 9.226 1.00 0.00 88 LEU A CA 15
ATOM 26131 C C . LEU A 1 94 ? 15.100 -5.011 9.385 1.00 0.00 88 LEU A C 15
ATOM 26132 O O . LEU A 1 94 ? 15.642 -5.236 10.470 1.00 0.00 88 LEU A O 15
ATOM 26148 N N . GLN A 1 95 ? 15.337 -5.704 8.310 1.00 0.00 89 GLN A N 15
ATOM 26149 C CA . GLN A 1 95 ? 16.232 -6.807 8.244 1.00 0.00 89 GLN A CA 15
ATOM 26150 C C . GLN A 1 95 ? 17.560 -6.352 7.683 1.00 0.00 89 GLN A C 15
ATOM 26151 O O . GLN A 1 95 ? 17.602 -5.585 6.710 1.00 0.00 89 GLN A O 15
ATOM 26165 N N . GLU A 1 96 ? 18.635 -6.899 8.197 1.00 0.00 90 GLU A N 15
ATOM 26166 C CA . GLU A 1 96 ? 19.957 -6.520 7.771 1.00 0.00 90 GLU A CA 15
ATOM 26167 C C . GLU A 1 96 ? 20.426 -7.431 6.639 1.00 0.00 90 GLU A C 15
ATOM 26168 O O . GLU A 1 96 ? 21.563 -7.341 6.174 1.00 0.00 90 GLU A O 15
ATOM 26180 N N . GLN A 1 97 ? 19.497 -8.274 6.164 1.00 0.00 91 GLN A N 15
ATOM 26181 C CA . GLN A 1 97 ? 19.738 -9.194 5.069 1.00 0.00 91 GLN A CA 15
ATOM 26182 C C . GLN A 1 97 ? 19.740 -8.419 3.768 1.00 0.00 91 GLN A C 15
ATOM 26183 O O . GLN A 1 97 ? 20.102 -8.941 2.720 1.00 0.00 91 GLN A O 15
ATOM 26197 N N . GLY A 1 98 ? 19.363 -7.146 3.848 1.00 0.00 92 GLY A N 15
ATOM 26198 C CA . GLY A 1 98 ? 19.330 -6.321 2.678 1.00 0.00 92 GLY A CA 15
ATOM 26199 C C . GLY A 1 98 ? 18.107 -6.518 1.819 1.00 0.00 92 GLY A C 15
ATOM 26200 O O . GLY A 1 98 ? 18.241 -7.013 0.713 1.00 0.00 92 GLY A O 15
ATOM 26204 N N . MET A 1 99 ? 16.912 -6.103 2.323 1.00 0.00 93 MET A N 15
ATOM 26205 C CA . MET A 1 99 ? 15.628 -6.102 1.583 1.00 0.00 93 MET A CA 15
ATOM 26206 C C . MET A 1 99 ? 15.389 -7.344 0.714 1.00 0.00 93 MET A C 15
ATOM 26207 O O . MET A 1 99 ? 15.689 -7.360 -0.486 1.00 0.00 93 MET A O 15
ATOM 26221 N N . GLU A 1 100 ? 14.832 -8.383 1.327 1.00 0.00 94 GLU A N 15
ATOM 26222 C CA . GLU A 1 100 ? 14.701 -9.654 0.651 1.00 0.00 94 GLU A CA 15
ATOM 26223 C C . GLU A 1 100 ? 13.473 -10.485 1.093 1.00 0.00 94 GLU A C 15
ATOM 26224 O O . GLU A 1 100 ? 13.326 -11.614 0.627 1.00 0.00 94 GLU A O 15
ATOM 26236 N N . THR A 1 101 ? 12.564 -9.902 1.903 1.00 0.00 95 THR A N 15
ATOM 26237 C CA . THR A 1 101 ? 11.361 -10.631 2.397 1.00 0.00 95 THR A CA 15
ATOM 26238 C C . THR A 1 101 ? 10.617 -9.920 3.551 1.00 0.00 95 THR A C 15
ATOM 26239 O O . THR A 1 101 ? 9.403 -9.697 3.484 1.00 0.00 95 THR A O 15
ATOM 26250 N N . SER A 1 102 ? 11.329 -9.543 4.598 1.00 0.00 96 SER A N 15
ATOM 26251 C CA . SER A 1 102 ? 10.695 -9.080 5.825 1.00 0.00 96 SER A CA 15
ATOM 26252 C C . SER A 1 102 ? 10.027 -7.727 5.644 1.00 0.00 96 SER A C 15
ATOM 26253 O O . SER A 1 102 ? 9.111 -7.360 6.386 1.00 0.00 96 SER A O 15
ATOM 26261 N N . GLU A 1 103 ? 10.443 -7.032 4.629 1.00 0.00 97 GLU A N 15
ATOM 26262 C CA . GLU A 1 103 ? 9.949 -5.721 4.327 1.00 0.00 97 GLU A CA 15
ATOM 26263 C C . GLU A 1 103 ? 8.712 -5.806 3.436 1.00 0.00 97 GLU A C 15
ATOM 26264 O O . GLU A 1 103 ? 7.728 -5.120 3.663 1.00 0.00 97 GLU A O 15
ATOM 26276 N N . MET A 1 104 ? 8.773 -6.659 2.447 1.00 0.00 98 MET A N 15
ATOM 26277 C CA . MET A 1 104 ? 7.668 -6.892 1.529 1.00 0.00 98 MET A CA 15
ATOM 26278 C C . MET A 1 104 ? 6.486 -7.540 2.261 1.00 0.00 98 MET A C 15
ATOM 26279 O O . MET A 1 104 ? 5.369 -7.083 2.158 1.00 0.00 98 MET A O 15
ATOM 26293 N N . LEU A 1 105 ? 6.747 -8.562 3.077 1.00 0.00 99 LEU A N 15
ATOM 26294 C CA . LEU A 1 105 ? 5.683 -9.201 3.867 1.00 0.00 99 LEU A CA 15
ATOM 26295 C C . LEU A 1 105 ? 5.134 -8.233 4.914 1.00 0.00 99 LEU A C 15
ATOM 26296 O O . LEU A 1 105 ? 3.969 -8.356 5.367 1.00 0.00 99 LEU A O 15
ATOM 26312 N N . ALA A 1 106 ? 5.995 -7.292 5.312 1.00 0.00 100 ALA A N 15
ATOM 26313 C CA . ALA A 1 106 ? 5.620 -6.228 6.225 1.00 0.00 100 ALA A CA 15
ATOM 26314 C C . ALA A 1 106 ? 4.429 -5.479 5.702 1.00 0.00 100 ALA A C 15
ATOM 26315 O O . ALA A 1 106 ? 3.532 -5.162 6.472 1.00 0.00 100 ALA A O 15
ATOM 26322 N N . LEU A 1 107 ? 4.400 -5.276 4.379 1.00 0.00 101 LEU A N 15
ATOM 26323 C CA . LEU A 1 107 ? 3.318 -4.590 3.698 1.00 0.00 101 LEU A CA 15
ATOM 26324 C C . LEU A 1 107 ? 1.993 -5.111 4.115 1.00 0.00 101 LEU A C 15
ATOM 26325 O O . LEU A 1 107 ? 1.110 -4.332 4.367 1.00 0.00 101 LEU A O 15
ATOM 26341 N N . LEU A 1 108 ? 1.846 -6.412 4.242 1.00 0.00 102 LEU A N 15
ATOM 26342 C CA . LEU A 1 108 ? 0.598 -7.010 4.586 1.00 0.00 102 LEU A CA 15
ATOM 26343 C C . LEU A 1 108 ? 0.129 -6.621 5.979 1.00 0.00 102 LEU A C 15
ATOM 26344 O O . LEU A 1 108 ? -1.001 -6.159 6.141 1.00 0.00 102 LEU A O 15
ATOM 26360 N N . HIS A 1 109 ? 0.977 -6.830 6.985 1.00 0.00 103 HIS A N 15
ATOM 26361 C CA . HIS A 1 109 ? 0.558 -6.515 8.346 1.00 0.00 103 HIS A CA 15
ATOM 26362 C C . HIS A 1 109 ? 0.329 -5.015 8.510 1.00 0.00 103 HIS A C 15
ATOM 26363 O O . HIS A 1 109 ? -0.521 -4.601 9.277 1.00 0.00 103 HIS A O 15
ATOM 26377 N N . ILE A 1 110 ? 1.044 -4.226 7.720 1.00 0.00 104 ILE A N 15
ATOM 26378 C CA . ILE A 1 110 ? 0.844 -2.768 7.780 1.00 0.00 104 ILE A CA 15
ATOM 26379 C C . ILE A 1 110 ? -0.410 -2.371 7.013 1.00 0.00 104 ILE A C 15
ATOM 26380 O O . ILE A 1 110 ? -1.204 -1.566 7.479 1.00 0.00 104 ILE A O 15
ATOM 26396 N N . THR A 1 111 ? -0.625 -3.021 5.899 1.00 0.00 105 THR A N 15
ATOM 26397 C CA . THR A 1 111 ? -1.743 -2.676 5.049 1.00 0.00 105 THR A CA 15
ATOM 26398 C C . THR A 1 111 ? -3.058 -3.148 5.659 1.00 0.00 105 THR A C 15
ATOM 26399 O O . THR A 1 111 ? -4.004 -2.378 5.744 1.00 0.00 105 THR A O 15
ATOM 26410 N N . ARG A 1 112 ? -3.098 -4.373 6.174 1.00 0.00 106 ARG A N 15
ATOM 26411 C CA . ARG A 1 112 ? -4.321 -4.858 6.766 1.00 0.00 106 ARG A CA 15
ATOM 26412 C C . ARG A 1 112 ? -4.640 -4.092 8.016 1.00 0.00 106 ARG A C 15
ATOM 26413 O O . ARG A 1 112 ? -5.724 -3.551 8.129 1.00 0.00 106 ARG A O 15
ATOM 26434 N N . ASP A 1 113 ? -3.656 -3.924 8.880 1.00 0.00 107 ASP A N 15
ATOM 26435 C CA . ASP A 1 113 ? -3.856 -3.234 10.150 1.00 0.00 107 ASP A CA 15
ATOM 26436 C C . ASP A 1 113 ? -4.348 -1.808 9.920 1.00 0.00 107 ASP A C 15
ATOM 26437 O O . ASP A 1 113 ? -5.339 -1.362 10.522 1.00 0.00 107 ASP A O 15
ATOM 26446 N N . ALA A 1 114 ? -3.703 -1.123 8.994 1.00 0.00 108 ALA A N 15
ATOM 26447 C CA . ALA A 1 114 ? -4.045 0.239 8.680 1.00 0.00 108 ALA A CA 15
ATOM 26448 C C . ALA A 1 114 ? -5.417 0.327 8.025 1.00 0.00 108 ALA A C 15
ATOM 26449 O O . ALA A 1 114 ? -6.275 1.025 8.496 1.00 0.00 108 ALA A O 15
ATOM 26456 N N . TYR A 1 115 ? -5.651 -0.482 7.034 1.00 0.00 109 TYR A N 15
ATOM 26457 C CA . TYR A 1 115 ? -6.906 -0.351 6.255 1.00 0.00 109 TYR A CA 15
ATOM 26458 C C . TYR A 1 115 ? -8.139 -0.664 7.106 1.00 0.00 109 TYR A C 15
ATOM 26459 O O . TYR A 1 115 ? -9.226 -0.105 6.931 1.00 0.00 109 TYR A O 15
ATOM 26477 N N . ARG A 1 116 ? -7.898 -1.526 8.047 1.00 0.00 110 ARG A N 15
ATOM 26478 C CA . ARG A 1 116 ? -9.021 -1.853 8.924 1.00 0.00 110 ARG A CA 15
ATOM 26479 C C . ARG A 1 116 ? -9.253 -0.721 9.956 1.00 0.00 110 ARG A C 15
ATOM 26480 O O . ARG A 1 116 ? -10.188 -0.767 10.735 1.00 0.00 110 ARG A O 15
ATOM 26501 N N . SER A 1 117 ? -8.372 0.270 9.966 1.00 0.00 111 SER A N 15
ATOM 26502 C CA . SER A 1 117 ? -8.483 1.410 10.868 1.00 0.00 111 SER A CA 15
ATOM 26503 C C . SER A 1 117 ? -9.094 2.699 10.234 1.00 0.00 111 SER A C 15
ATOM 26504 O O . SER A 1 117 ? -9.675 3.507 10.962 1.00 0.00 111 SER A O 15
ATOM 26512 N N . TRP A 1 118 ? -9.007 2.901 8.897 1.00 0.00 112 TRP A N 15
ATOM 26513 C CA . TRP A 1 118 ? -9.484 4.171 8.267 1.00 0.00 112 TRP A CA 15
ATOM 26514 C C . TRP A 1 118 ? -9.933 3.966 6.834 1.00 0.00 112 TRP A C 15
ATOM 26515 O O . TRP A 1 118 ? -10.410 4.890 6.184 1.00 0.00 112 TRP A O 15
ATOM 26536 N N . THR A 1 119 ? -9.847 2.749 6.373 1.00 0.00 113 THR A N 15
ATOM 26537 C CA . THR A 1 119 ? -10.038 2.472 4.972 1.00 0.00 113 THR A CA 15
ATOM 26538 C C . THR A 1 119 ? -11.376 1.776 4.770 1.00 0.00 113 THR A C 15
ATOM 26539 O O . THR A 1 119 ? -12.252 2.279 4.063 1.00 0.00 113 THR A O 15
ATOM 26550 N N . ASN A 1 120 ? -11.566 0.655 5.433 1.00 0.00 114 ASN A N 15
ATOM 26551 C CA . ASN A 1 120 ? -12.835 -0.050 5.373 1.00 0.00 114 ASN A CA 15
ATOM 26552 C C . ASN A 1 120 ? -13.047 -0.806 6.656 1.00 0.00 114 ASN A C 15
ATOM 26553 O O . ASN A 1 120 ? -13.550 -0.199 7.615 1.00 0.00 114 ASN A O 15
ATOM 26565 N N . MET A 1 7 ? 1.580 3.273 8.950 1.00 0.00 1 MET A N 16
ATOM 26566 C CA . MET A 1 7 ? 0.416 4.116 9.276 1.00 0.00 1 MET A CA 16
ATOM 26567 C C . MET A 1 7 ? 0.057 4.951 8.063 1.00 0.00 1 MET A C 16
ATOM 26568 O O . MET A 1 7 ? 0.925 5.262 7.257 1.00 0.00 1 MET A O 16
ATOM 26582 N N . ASN A 1 8 ? -1.218 5.266 7.907 1.00 0.00 2 ASN A N 16
ATOM 26583 C CA . ASN A 1 8 ? -1.648 6.152 6.837 1.00 0.00 2 ASN A CA 16
ATOM 26584 C C . ASN A 1 8 ? -1.547 7.589 7.311 1.00 0.00 2 ASN A C 16
ATOM 26585 O O . ASN A 1 8 ? -0.515 8.198 7.109 1.00 0.00 2 ASN A O 16
ATOM 26596 N N . THR A 1 9 ? -2.615 8.096 7.961 1.00 0.00 3 THR A N 16
ATOM 26597 C CA . THR A 1 9 ? -2.674 9.386 8.674 1.00 0.00 3 THR A CA 16
ATOM 26598 C C . THR A 1 9 ? -3.643 10.446 8.099 1.00 0.00 3 THR A C 16
ATOM 26599 O O . THR A 1 9 ? -4.091 10.399 6.926 1.00 0.00 3 THR A O 16
ATOM 26610 N N . ASP A 1 10 ? -3.945 11.364 9.004 1.00 0.00 4 ASP A N 16
ATOM 26611 C CA . ASP A 1 10 ? -4.835 12.535 8.918 1.00 0.00 4 ASP A CA 16
ATOM 26612 C C . ASP A 1 10 ? -4.475 13.511 7.787 1.00 0.00 4 ASP A C 16
ATOM 26613 O O . ASP A 1 10 ? -3.983 14.607 8.027 1.00 0.00 4 ASP A O 16
ATOM 26622 N N . VAL A 1 11 ? -4.706 13.119 6.546 1.00 0.00 5 VAL A N 16
ATOM 26623 C CA . VAL A 1 11 ? -4.393 13.920 5.381 1.00 0.00 5 VAL A CA 16
ATOM 26624 C C . VAL A 1 11 ? -4.701 13.105 4.149 1.00 0.00 5 VAL A C 16
ATOM 26625 O O . VAL A 1 11 ? -5.156 13.610 3.138 1.00 0.00 5 VAL A O 16
ATOM 26638 N N . LEU A 1 12 ? -4.486 11.818 4.258 1.00 0.00 6 LEU A N 16
ATOM 26639 C CA . LEU A 1 12 ? -4.569 10.987 3.109 1.00 0.00 6 LEU A CA 16
ATOM 26640 C C . LEU A 1 12 ? -5.653 9.949 3.231 1.00 0.00 6 LEU A C 16
ATOM 26641 O O . LEU A 1 12 ? -6.463 9.831 2.381 1.00 0.00 6 LEU A O 16
ATOM 26657 N N . ASN A 1 13 ? -5.677 9.175 4.263 1.00 0.00 7 ASN A N 16
ATOM 26658 C CA . ASN A 1 13 ? -6.721 8.169 4.309 1.00 0.00 7 ASN A CA 16
ATOM 26659 C C . ASN A 1 13 ? -8.106 8.786 4.510 1.00 0.00 7 ASN A C 16
ATOM 26660 O O . ASN A 1 13 ? -8.893 8.848 3.646 1.00 0.00 7 ASN A O 16
ATOM 26671 N N . GLN A 1 14 ? -8.254 9.494 5.515 1.00 0.00 8 GLN A N 16
ATOM 26672 C CA . GLN A 1 14 ? -9.532 10.041 5.942 1.00 0.00 8 GLN A CA 16
ATOM 26673 C C . GLN A 1 14 ? -9.886 11.160 4.985 1.00 0.00 8 GLN A C 16
ATOM 26674 O O . GLN A 1 14 ? -11.030 11.372 4.663 1.00 0.00 8 GLN A O 16
ATOM 26688 N N . GLN A 1 15 ? -8.888 11.857 4.482 1.00 0.00 9 GLN A N 16
ATOM 26689 C CA . GLN A 1 15 ? -9.174 12.856 3.516 1.00 0.00 9 GLN A CA 16
ATOM 26690 C C . GLN A 1 15 ? -9.212 12.267 2.125 1.00 0.00 9 GLN A C 16
ATOM 26691 O O . GLN A 1 15 ? -10.266 12.077 1.576 1.00 0.00 9 GLN A O 16
ATOM 26705 N N . LYS A 1 16 ? -8.068 11.824 1.648 1.00 0.00 10 LYS A N 16
ATOM 26706 C CA . LYS A 1 16 ? -7.887 11.425 0.261 1.00 0.00 10 LYS A CA 16
ATOM 26707 C C . LYS A 1 16 ? -8.589 10.103 -0.041 1.00 0.00 10 LYS A C 16
ATOM 26708 O O . LYS A 1 16 ? -8.996 9.854 -1.168 1.00 0.00 10 LYS A O 16
ATOM 26727 N N . ILE A 1 17 ? -8.802 9.292 0.974 1.00 0.00 11 ILE A N 16
ATOM 26728 C CA . ILE A 1 17 ? -9.480 8.057 0.773 1.00 0.00 11 ILE A CA 16
ATOM 26729 C C . ILE A 1 17 ? -10.911 8.270 0.987 1.00 0.00 11 ILE A C 16
ATOM 26730 O O . ILE A 1 17 ? -11.674 7.859 0.201 1.00 0.00 11 ILE A O 16
ATOM 26746 N N . GLU A 1 18 ? -11.279 9.021 1.974 1.00 0.00 12 GLU A N 16
ATOM 26747 C CA . GLU A 1 18 ? -12.668 9.088 2.265 1.00 0.00 12 GLU A CA 16
ATOM 26748 C C . GLU A 1 18 ? -13.402 9.978 1.252 1.00 0.00 12 GLU A C 16
ATOM 26749 O O . GLU A 1 18 ? -14.579 9.722 0.911 1.00 0.00 12 GLU A O 16
ATOM 26761 N N . GLU A 1 19 ? -12.634 10.893 0.648 1.00 0.00 13 GLU A N 16
ATOM 26762 C CA . GLU A 1 19 ? -13.166 11.820 -0.341 1.00 0.00 13 GLU A CA 16
ATOM 26763 C C . GLU A 1 19 ? -13.271 11.140 -1.702 1.00 0.00 13 GLU A C 16
ATOM 26764 O O . GLU A 1 19 ? -14.218 11.373 -2.461 1.00 0.00 13 GLU A O 16
ATOM 26776 N N . LEU A 1 20 ? -12.300 10.294 -1.995 1.00 0.00 14 LEU A N 16
ATOM 26777 C CA . LEU A 1 20 ? -12.223 9.717 -3.289 1.00 0.00 14 LEU A CA 16
ATOM 26778 C C . LEU A 1 20 ? -12.821 8.344 -3.309 1.00 0.00 14 LEU A C 16
ATOM 26779 O O . LEU A 1 20 ? -13.143 7.850 -4.368 1.00 0.00 14 LEU A O 16
ATOM 26795 N N . SER A 1 21 ? -12.842 7.680 -2.161 1.00 0.00 15 SER A N 16
ATOM 26796 C CA . SER A 1 21 ? -13.559 6.454 -2.023 1.00 0.00 15 SER A CA 16
ATOM 26797 C C . SER A 1 21 ? -14.993 6.828 -2.324 1.00 0.00 15 SER A C 16
ATOM 26798 O O . SER A 1 21 ? -15.406 6.706 -3.470 1.00 0.00 15 SER A O 16
ATOM 26806 N N . ALA A 1 22 ? -15.741 7.279 -1.305 1.00 0.00 16 ALA A N 16
ATOM 26807 C CA . ALA A 1 22 ? -17.060 7.850 -1.551 1.00 0.00 16 ALA A CA 16
ATOM 26808 C C . ALA A 1 22 ? -17.946 6.982 -2.501 1.00 0.00 16 ALA A C 16
ATOM 26809 O O . ALA A 1 22 ? -18.039 5.767 -2.354 1.00 0.00 16 ALA A O 16
ATOM 26816 N N . GLU A 1 23 ? -18.558 7.665 -3.476 1.00 0.00 17 GLU A N 16
ATOM 26817 C CA . GLU A 1 23 ? -19.414 7.116 -4.530 1.00 0.00 17 GLU A CA 16
ATOM 26818 C C . GLU A 1 23 ? -18.711 6.017 -5.318 1.00 0.00 17 GLU A C 16
ATOM 26819 O O . GLU A 1 23 ? -19.358 5.193 -5.970 1.00 0.00 17 GLU A O 16
ATOM 26831 N N . ILE A 1 24 ? -17.398 5.987 -5.241 1.00 0.00 18 ILE A N 16
ATOM 26832 C CA . ILE A 1 24 ? -16.627 5.021 -5.899 1.00 0.00 18 ILE A CA 16
ATOM 26833 C C . ILE A 1 24 ? -16.040 4.012 -4.964 1.00 0.00 18 ILE A C 16
ATOM 26834 O O . ILE A 1 24 ? -16.731 3.018 -4.711 1.00 0.00 18 ILE A O 16
ATOM 26850 N N . GLY A 1 25 ? -14.809 4.092 -4.450 1.00 0.00 19 GLY A N 16
ATOM 26851 C CA . GLY A 1 25 ? -14.138 3.242 -3.499 1.00 0.00 19 GLY A CA 16
ATOM 26852 C C . GLY A 1 25 ? -14.943 2.583 -2.434 1.00 0.00 19 GLY A C 16
ATOM 26853 O O . GLY A 1 25 ? -14.523 1.546 -1.987 1.00 0.00 19 GLY A O 16
ATOM 26857 N N . SER A 1 26 ? -16.080 3.108 -2.032 1.00 0.00 20 SER A N 16
ATOM 26858 C CA . SER A 1 26 ? -16.899 2.412 -1.065 1.00 0.00 20 SER A CA 16
ATOM 26859 C C . SER A 1 26 ? -17.248 0.998 -1.623 1.00 0.00 20 SER A C 16
ATOM 26860 O O . SER A 1 26 ? -17.432 0.029 -0.874 1.00 0.00 20 SER A O 16
ATOM 26868 N N . ASP A 1 27 ? -17.285 0.907 -2.955 1.00 0.00 21 ASP A N 16
ATOM 26869 C CA . ASP A 1 27 ? -17.371 -0.375 -3.659 1.00 0.00 21 ASP A CA 16
ATOM 26870 C C . ASP A 1 27 ? -16.039 -0.772 -4.291 1.00 0.00 21 ASP A C 16
ATOM 26871 O O . ASP A 1 27 ? -15.820 -1.939 -4.576 1.00 0.00 21 ASP A O 16
ATOM 26880 N N . ASN A 1 28 ? -15.107 0.156 -4.468 1.00 0.00 22 ASN A N 16
ATOM 26881 C CA . ASN A 1 28 ? -13.881 -0.168 -5.198 1.00 0.00 22 ASN A CA 16
ATOM 26882 C C . ASN A 1 28 ? -12.691 -0.523 -4.288 1.00 0.00 22 ASN A C 16
ATOM 26883 O O . ASN A 1 28 ? -12.009 -1.520 -4.524 1.00 0.00 22 ASN A O 16
ATOM 26894 N N . VAL A 1 29 ? -12.452 0.257 -3.236 1.00 0.00 23 VAL A N 16
ATOM 26895 C CA . VAL A 1 29 ? -11.295 0.035 -2.373 1.00 0.00 23 VAL A CA 16
ATOM 26896 C C . VAL A 1 29 ? -11.307 -1.266 -1.557 1.00 0.00 23 VAL A C 16
ATOM 26897 O O . VAL A 1 29 ? -10.284 -1.928 -1.527 1.00 0.00 23 VAL A O 16
ATOM 26910 N N . PRO A 1 30 ? -12.436 -1.714 -0.907 1.00 0.00 24 PRO A N 16
ATOM 26911 C CA . PRO A 1 30 ? -12.427 -2.996 -0.191 1.00 0.00 24 PRO A CA 16
ATOM 26912 C C . PRO A 1 30 ? -12.148 -4.098 -1.187 1.00 0.00 24 PRO A C 16
ATOM 26913 O O . PRO A 1 30 ? -11.462 -5.071 -0.888 1.00 0.00 24 PRO A O 16
ATOM 26924 N N . VAL A 1 31 ? -12.712 -3.892 -2.377 1.00 0.00 25 VAL A N 16
ATOM 26925 C CA . VAL A 1 31 ? -12.426 -4.811 -3.452 1.00 0.00 25 VAL A CA 16
ATOM 26926 C C . VAL A 1 31 ? -10.914 -4.869 -3.745 1.00 0.00 25 VAL A C 16
ATOM 26927 O O . VAL A 1 31 ? -10.309 -5.908 -3.529 1.00 0.00 25 VAL A O 16
ATOM 26940 N N . LEU A 1 32 ? -10.283 -3.758 -4.154 1.00 0.00 26 LEU A N 16
ATOM 26941 C CA . LEU A 1 32 ? -8.879 -3.703 -4.576 1.00 0.00 26 LEU A CA 16
ATOM 26942 C C . LEU A 1 32 ? -7.939 -4.105 -3.401 1.00 0.00 26 LEU A C 16
ATOM 26943 O O . LEU A 1 32 ? -7.161 -5.026 -3.509 1.00 0.00 26 LEU A O 16
ATOM 26959 N N . LEU A 1 33 ? -8.017 -3.314 -2.353 1.00 0.00 27 LEU A N 16
ATOM 26960 C CA . LEU A 1 33 ? -7.191 -3.485 -1.170 1.00 0.00 27 LEU A CA 16
ATOM 26961 C C . LEU A 1 33 ? -7.137 -4.947 -0.722 1.00 0.00 27 LEU A C 16
ATOM 26962 O O . LEU A 1 33 ? -6.067 -5.532 -0.649 1.00 0.00 27 LEU A O 16
ATOM 26978 N N . ASP A 1 34 ? -8.290 -5.553 -0.514 1.00 0.00 28 ASP A N 16
ATOM 26979 C CA . ASP A 1 34 ? -8.324 -6.916 0.001 1.00 0.00 28 ASP A CA 16
ATOM 26980 C C . ASP A 1 34 ? -7.906 -7.952 -1.047 1.00 0.00 28 ASP A C 16
ATOM 26981 O O . ASP A 1 34 ? -7.441 -9.038 -0.700 1.00 0.00 28 ASP A O 16
ATOM 26990 N N . ILE A 1 35 ? -8.022 -7.630 -2.325 1.00 0.00 29 ILE A N 16
ATOM 26991 C CA . ILE A 1 35 ? -7.604 -8.586 -3.327 1.00 0.00 29 ILE A CA 16
ATOM 26992 C C . ILE A 1 35 ? -6.114 -8.483 -3.536 1.00 0.00 29 ILE A C 16
ATOM 26993 O O . ILE A 1 35 ? -5.429 -9.492 -3.601 1.00 0.00 29 ILE A O 16
ATOM 27009 N N . PHE A 1 36 ? -5.595 -7.264 -3.566 1.00 0.00 30 PHE A N 16
ATOM 27010 C CA . PHE A 1 36 ? -4.210 -7.066 -3.841 1.00 0.00 30 PHE A CA 16
ATOM 27011 C C . PHE A 1 36 ? -3.388 -7.588 -2.696 1.00 0.00 30 PHE A C 16
ATOM 27012 O O . PHE A 1 36 ? -2.366 -8.189 -2.879 1.00 0.00 30 PHE A O 16
ATOM 27029 N N . LEU A 1 37 ? -3.992 -7.576 -1.551 1.00 0.00 31 LEU A N 16
ATOM 27030 C CA . LEU A 1 37 ? -3.429 -8.160 -0.414 1.00 0.00 31 LEU A CA 16
ATOM 27031 C C . LEU A 1 37 ? -3.679 -9.648 -0.409 1.00 0.00 31 LEU A C 16
ATOM 27032 O O . LEU A 1 37 ? -2.754 -10.394 -0.522 1.00 0.00 31 LEU A O 16
ATOM 27048 N N . GLY A 1 38 ? -4.929 -10.063 -0.394 1.00 0.00 32 GLY A N 16
ATOM 27049 C CA . GLY A 1 38 ? -5.305 -11.465 -0.248 1.00 0.00 32 GLY A CA 16
ATOM 27050 C C . GLY A 1 38 ? -4.839 -12.399 -1.358 1.00 0.00 32 GLY A C 16
ATOM 27051 O O . GLY A 1 38 ? -4.381 -13.499 -1.077 1.00 0.00 32 GLY A O 16
ATOM 27055 N N . GLU A 1 39 ? -4.939 -11.982 -2.606 1.00 0.00 33 GLU A N 16
ATOM 27056 C CA . GLU A 1 39 ? -4.561 -12.850 -3.731 1.00 0.00 33 GLU A CA 16
ATOM 27057 C C . GLU A 1 39 ? -3.053 -12.838 -3.876 1.00 0.00 33 GLU A C 16
ATOM 27058 O O . GLU A 1 39 ? -2.415 -13.814 -4.259 1.00 0.00 33 GLU A O 16
ATOM 27070 N N . MET A 1 40 ? -2.522 -11.700 -3.572 1.00 0.00 34 MET A N 16
ATOM 27071 C CA . MET A 1 40 ? -1.082 -11.687 -3.594 1.00 0.00 34 MET A CA 16
ATOM 27072 C C . MET A 1 40 ? -0.499 -12.444 -2.422 1.00 0.00 34 MET A C 16
ATOM 27073 O O . MET A 1 40 ? 0.508 -13.144 -2.543 1.00 0.00 34 MET A O 16
ATOM 27087 N N . ASP A 1 41 ? -1.208 -12.395 -1.328 1.00 0.00 35 ASP A N 16
ATOM 27088 C CA . ASP A 1 41 ? -0.910 -13.135 -0.122 1.00 0.00 35 ASP A CA 16
ATOM 27089 C C . ASP A 1 41 ? -1.096 -14.613 -0.413 1.00 0.00 35 ASP A C 16
ATOM 27090 O O . ASP A 1 41 ? -0.434 -15.473 0.177 1.00 0.00 35 ASP A O 16
ATOM 27099 N N . SER A 1 42 ? -1.940 -14.878 -1.410 1.00 0.00 36 SER A N 16
ATOM 27100 C CA . SER A 1 42 ? -2.242 -16.229 -1.803 1.00 0.00 36 SER A CA 16
ATOM 27101 C C . SER A 1 42 ? -1.016 -16.885 -2.286 1.00 0.00 36 SER A C 16
ATOM 27102 O O . SER A 1 42 ? -0.647 -18.001 -1.895 1.00 0.00 36 SER A O 16
ATOM 27110 N N . TYR A 1 43 ? -0.394 -16.147 -3.147 1.00 0.00 37 TYR A N 16
ATOM 27111 C CA . TYR A 1 43 ? 0.744 -16.578 -3.819 1.00 0.00 37 TYR A CA 16
ATOM 27112 C C . TYR A 1 43 ? 1.855 -16.853 -2.918 1.00 0.00 37 TYR A C 16
ATOM 27113 O O . TYR A 1 43 ? 2.387 -17.897 -2.947 1.00 0.00 37 TYR A O 16
ATOM 27131 N N . ILE A 1 44 ? 2.062 -16.020 -2.000 1.00 0.00 38 ILE A N 16
ATOM 27132 C CA . ILE A 1 44 ? 3.169 -16.138 -1.091 1.00 0.00 38 ILE A CA 16
ATOM 27133 C C . ILE A 1 44 ? 2.951 -17.253 -0.069 1.00 0.00 38 ILE A C 16
ATOM 27134 O O . ILE A 1 44 ? 3.879 -17.758 0.535 1.00 0.00 38 ILE A O 16
ATOM 27150 N N . GLY A 1 45 ? 1.728 -17.686 0.072 1.00 0.00 39 GLY A N 16
ATOM 27151 C CA . GLY A 1 45 ? 1.506 -18.894 0.821 1.00 0.00 39 GLY A CA 16
ATOM 27152 C C . GLY A 1 45 ? 2.158 -20.070 0.078 1.00 0.00 39 GLY A C 16
ATOM 27153 O O . GLY A 1 45 ? 3.068 -20.730 0.588 1.00 0.00 39 GLY A O 16
ATOM 27157 N N . THR A 1 46 ? 1.818 -20.179 -1.191 1.00 0.00 40 THR A N 16
ATOM 27158 C CA . THR A 1 46 ? 2.199 -21.285 -2.019 1.00 0.00 40 THR A CA 16
ATOM 27159 C C . THR A 1 46 ? 3.593 -21.078 -2.618 1.00 0.00 40 THR A C 16
ATOM 27160 O O . THR A 1 46 ? 4.485 -21.874 -2.431 1.00 0.00 40 THR A O 16
ATOM 27171 N N . LEU A 1 47 ? 3.766 -20.016 -3.359 1.00 0.00 41 LEU A N 16
ATOM 27172 C CA . LEU A 1 47 ? 4.970 -19.598 -4.034 1.00 0.00 41 LEU A CA 16
ATOM 27173 C C . LEU A 1 47 ? 6.173 -19.414 -3.117 1.00 0.00 41 LEU A C 16
ATOM 27174 O O . LEU A 1 47 ? 7.269 -19.583 -3.556 1.00 0.00 41 LEU A O 16
ATOM 27190 N N . THR A 1 48 ? 5.950 -19.076 -1.866 1.00 0.00 42 THR A N 16
ATOM 27191 C CA . THR A 1 48 ? 7.050 -19.010 -0.897 1.00 0.00 42 THR A CA 16
ATOM 27192 C C . THR A 1 48 ? 7.444 -20.399 -0.479 1.00 0.00 42 THR A C 16
ATOM 27193 O O . THR A 1 48 ? 8.625 -20.735 -0.365 1.00 0.00 42 THR A O 16
ATOM 27204 N N . GLU A 1 49 ? 6.440 -21.220 -0.322 1.00 0.00 43 GLU A N 16
ATOM 27205 C CA . GLU A 1 49 ? 6.706 -22.621 -0.019 1.00 0.00 43 GLU A CA 16
ATOM 27206 C C . GLU A 1 49 ? 7.141 -23.378 -1.290 1.00 0.00 43 GLU A C 16
ATOM 27207 O O . GLU A 1 49 ? 7.324 -24.596 -1.284 1.00 0.00 43 GLU A O 16
ATOM 27219 N N . LEU A 1 50 ? 7.295 -22.640 -2.389 1.00 0.00 44 LEU A N 16
ATOM 27220 C CA . LEU A 1 50 ? 7.776 -23.167 -3.629 1.00 0.00 44 LEU A CA 16
ATOM 27221 C C . LEU A 1 50 ? 9.108 -22.527 -4.053 1.00 0.00 44 LEU A C 16
ATOM 27222 O O . LEU A 1 50 ? 9.959 -23.202 -4.628 1.00 0.00 44 LEU A O 16
ATOM 27238 N N . GLN A 1 51 ? 9.299 -21.244 -3.731 1.00 0.00 45 GLN A N 16
ATOM 27239 C CA . GLN A 1 51 ? 10.419 -20.456 -4.251 1.00 0.00 45 GLN A CA 16
ATOM 27240 C C . GLN A 1 51 ? 10.453 -19.063 -3.646 1.00 0.00 45 GLN A C 16
ATOM 27241 O O . GLN A 1 51 ? 9.681 -18.740 -2.755 1.00 0.00 45 GLN A O 16
ATOM 27255 N N . GLY A 1 52 ? 11.366 -18.251 -4.133 1.00 0.00 46 GLY A N 16
ATOM 27256 C CA . GLY A 1 52 ? 11.509 -16.883 -3.680 1.00 0.00 46 GLY A CA 16
ATOM 27257 C C . GLY A 1 52 ? 10.651 -15.950 -4.475 1.00 0.00 46 GLY A C 16
ATOM 27258 O O . GLY A 1 52 ? 10.999 -14.808 -4.631 1.00 0.00 46 GLY A O 16
ATOM 27262 N N . SER A 1 53 ? 9.590 -16.512 -5.051 1.00 0.00 47 SER A N 16
ATOM 27263 C CA . SER A 1 53 ? 8.559 -15.816 -5.781 1.00 0.00 47 SER A CA 16
ATOM 27264 C C . SER A 1 53 ? 8.262 -14.484 -5.152 1.00 0.00 47 SER A C 16
ATOM 27265 O O . SER A 1 53 ? 8.014 -13.575 -5.841 1.00 0.00 47 SER A O 16
ATOM 27273 N N . GLU A 1 54 ? 8.074 -14.489 -3.858 1.00 0.00 48 GLU A N 16
ATOM 27274 C CA . GLU A 1 54 ? 8.067 -13.237 -3.037 1.00 0.00 48 GLU A CA 16
ATOM 27275 C C . GLU A 1 54 ? 8.819 -12.007 -3.759 1.00 0.00 48 GLU A C 16
ATOM 27276 O O . GLU A 1 54 ? 8.398 -10.859 -3.687 1.00 0.00 48 GLU A O 16
ATOM 27288 N N . GLN A 1 55 ? 9.956 -12.345 -4.377 1.00 0.00 49 GLN A N 16
ATOM 27289 C CA . GLN A 1 55 ? 10.711 -11.454 -5.301 1.00 0.00 49 GLN A CA 16
ATOM 27290 C C . GLN A 1 55 ? 9.730 -10.668 -6.252 1.00 0.00 49 GLN A C 16
ATOM 27291 O O . GLN A 1 55 ? 9.756 -9.433 -6.353 1.00 0.00 49 GLN A O 16
ATOM 27305 N N . LEU A 1 56 ? 8.912 -11.455 -6.950 1.00 0.00 50 LEU A N 16
ATOM 27306 C CA . LEU A 1 56 ? 7.844 -11.083 -7.825 1.00 0.00 50 LEU A CA 16
ATOM 27307 C C . LEU A 1 56 ? 6.949 -10.185 -7.057 1.00 0.00 50 LEU A C 16
ATOM 27308 O O . LEU A 1 56 ? 6.813 -9.018 -7.405 1.00 0.00 50 LEU A O 16
ATOM 27324 N N . LEU A 1 57 ? 6.472 -10.716 -5.922 1.00 0.00 51 LEU A N 16
ATOM 27325 C CA . LEU A 1 57 ? 5.452 -10.101 -5.058 1.00 0.00 51 LEU A CA 16
ATOM 27326 C C . LEU A 1 57 ? 5.712 -8.650 -4.736 1.00 0.00 51 LEU A C 16
ATOM 27327 O O . LEU A 1 57 ? 4.797 -7.859 -4.626 1.00 0.00 51 LEU A O 16
ATOM 27343 N N . TYR A 1 58 ? 6.941 -8.293 -4.716 1.00 0.00 52 TYR A N 16
ATOM 27344 C CA . TYR A 1 58 ? 7.407 -7.015 -4.268 1.00 0.00 52 TYR A CA 16
ATOM 27345 C C . TYR A 1 58 ? 7.306 -6.017 -5.359 1.00 0.00 52 TYR A C 16
ATOM 27346 O O . TYR A 1 58 ? 6.815 -4.911 -5.178 1.00 0.00 52 TYR A O 16
ATOM 27364 N N . LEU A 1 59 ? 7.738 -6.464 -6.499 1.00 0.00 53 LEU A N 16
ATOM 27365 C CA . LEU A 1 59 ? 7.669 -5.510 -7.557 1.00 0.00 53 LEU A CA 16
ATOM 27366 C C . LEU A 1 59 ? 6.209 -5.382 -7.949 1.00 0.00 53 LEU A C 16
ATOM 27367 O O . LEU A 1 59 ? 5.776 -4.356 -8.383 1.00 0.00 53 LEU A O 16
ATOM 27383 N N . LYS A 1 60 ? 5.474 -6.464 -7.742 1.00 0.00 54 LYS A N 16
ATOM 27384 C CA . LYS A 1 60 ? 4.052 -6.443 -8.057 1.00 0.00 54 LYS A CA 16
ATOM 27385 C C . LYS A 1 60 ? 3.292 -5.523 -7.183 1.00 0.00 54 LYS A C 16
ATOM 27386 O O . LYS A 1 60 ? 2.705 -4.599 -7.641 1.00 0.00 54 LYS A O 16
ATOM 27405 N N . GLU A 1 61 ? 3.385 -5.789 -5.916 1.00 0.00 55 GLU A N 16
ATOM 27406 C CA . GLU A 1 61 ? 2.564 -5.083 -4.968 1.00 0.00 55 GLU A CA 16
ATOM 27407 C C . GLU A 1 61 ? 2.731 -3.606 -5.172 1.00 0.00 55 GLU A C 16
ATOM 27408 O O . GLU A 1 61 ? 1.840 -2.896 -5.574 1.00 0.00 55 GLU A O 16
ATOM 27420 N N . ILE A 1 62 ? 3.916 -3.228 -5.093 1.00 0.00 56 ILE A N 16
ATOM 27421 C CA . ILE A 1 62 ? 4.094 -1.806 -5.097 1.00 0.00 56 ILE A CA 16
ATOM 27422 C C . ILE A 1 62 ? 4.230 -1.200 -6.510 1.00 0.00 56 ILE A C 16
ATOM 27423 O O . ILE A 1 62 ? 4.137 0.010 -6.672 1.00 0.00 56 ILE A O 16
ATOM 27439 N N . SER A 1 63 ? 4.439 -2.021 -7.510 1.00 0.00 57 SER A N 16
ATOM 27440 C CA . SER A 1 63 ? 4.479 -1.565 -8.880 1.00 0.00 57 SER A CA 16
ATOM 27441 C C . SER A 1 63 ? 3.595 -2.523 -9.668 1.00 0.00 57 SER A C 16
ATOM 27442 O O . SER A 1 63 ? 4.057 -3.364 -10.439 1.00 0.00 57 SER A O 16
ATOM 27450 N N . HIS A 1 64 ? 2.314 -2.321 -9.446 1.00 0.00 58 HIS A N 16
ATOM 27451 C CA . HIS A 1 64 ? 1.175 -3.125 -9.828 1.00 0.00 58 HIS A CA 16
ATOM 27452 C C . HIS A 1 64 ? 0.019 -2.804 -8.882 1.00 0.00 58 HIS A C 16
ATOM 27453 O O . HIS A 1 64 ? -0.716 -1.866 -9.184 1.00 0.00 58 HIS A O 16
ATOM 27467 N N . ALA A 1 65 ? -0.140 -3.379 -7.690 1.00 0.00 59 ALA A N 16
ATOM 27468 C CA . ALA A 1 65 ? -1.292 -3.325 -6.824 1.00 0.00 59 ALA A CA 16
ATOM 27469 C C . ALA A 1 65 ? -1.381 -2.045 -6.037 1.00 0.00 59 ALA A C 16
ATOM 27470 O O . ALA A 1 65 ? -2.283 -1.214 -6.277 1.00 0.00 59 ALA A O 16
ATOM 27477 N N . LEU A 1 66 ? -0.450 -1.886 -5.102 1.00 0.00 60 LEU A N 16
ATOM 27478 C CA . LEU A 1 66 ? -0.380 -0.754 -4.233 1.00 0.00 60 LEU A CA 16
ATOM 27479 C C . LEU A 1 66 ? -0.352 0.480 -5.053 1.00 0.00 60 LEU A C 16
ATOM 27480 O O . LEU A 1 66 ? -1.144 1.353 -4.851 1.00 0.00 60 LEU A O 16
ATOM 27496 N N . LYS A 1 67 ? 0.441 0.455 -6.089 1.00 0.00 61 LYS A N 16
ATOM 27497 C CA . LYS A 1 67 ? 0.590 1.646 -6.891 1.00 0.00 61 LYS A CA 16
ATOM 27498 C C . LYS A 1 67 ? -0.695 2.005 -7.679 1.00 0.00 61 LYS A C 16
ATOM 27499 O O . LYS A 1 67 ? -0.903 3.171 -8.012 1.00 0.00 61 LYS A O 16
ATOM 27518 N N . SER A 1 68 ? -1.612 1.052 -7.885 1.00 0.00 62 SER A N 16
ATOM 27519 C CA . SER A 1 68 ? -2.848 1.342 -8.597 1.00 0.00 62 SER A CA 16
ATOM 27520 C C . SER A 1 68 ? -3.834 2.004 -7.668 1.00 0.00 62 SER A C 16
ATOM 27521 O O . SER A 1 68 ? -4.349 3.122 -7.900 1.00 0.00 62 SER A O 16
ATOM 27529 N N . SER A 1 69 ? -3.994 1.372 -6.556 1.00 0.00 63 SER A N 16
ATOM 27530 C CA . SER A 1 69 ? -4.976 1.741 -5.646 1.00 0.00 63 SER A CA 16
ATOM 27531 C C . SER A 1 69 ? -4.473 2.956 -4.892 1.00 0.00 63 SER A C 16
ATOM 27532 O O . SER A 1 69 ? -5.240 3.814 -4.596 1.00 0.00 63 SER A O 16
ATOM 27540 N N . ALA A 1 70 ? -3.159 3.026 -4.657 1.00 0.00 64 ALA A N 16
ATOM 27541 C CA . ALA A 1 70 ? -2.555 4.170 -3.956 1.00 0.00 64 ALA A CA 16
ATOM 27542 C C . ALA A 1 70 ? -2.789 5.448 -4.713 1.00 0.00 64 ALA A C 16
ATOM 27543 O O . ALA A 1 70 ? -3.148 6.425 -4.145 1.00 0.00 64 ALA A O 16
ATOM 27550 N N . ALA A 1 71 ? -2.693 5.402 -6.019 1.00 0.00 65 ALA A N 16
ATOM 27551 C CA . ALA A 1 71 ? -2.866 6.580 -6.858 1.00 0.00 65 ALA A CA 16
ATOM 27552 C C . ALA A 1 71 ? -4.273 7.124 -6.648 1.00 0.00 65 ALA A C 16
ATOM 27553 O O . ALA A 1 71 ? -4.544 8.313 -6.824 1.00 0.00 65 ALA A O 16
ATOM 27560 N N . SER A 1 72 ? -5.170 6.224 -6.284 1.00 0.00 66 SER A N 16
ATOM 27561 C CA . SER A 1 72 ? -6.489 6.611 -5.886 1.00 0.00 66 SER A CA 16
ATOM 27562 C C . SER A 1 72 ? -6.583 6.865 -4.351 1.00 0.00 66 SER A C 16
ATOM 27563 O O . SER A 1 72 ? -6.945 7.956 -3.935 1.00 0.00 66 SER A O 16
ATOM 27571 N N . PHE A 1 73 ? -6.191 5.901 -3.509 1.00 0.00 67 PHE A N 16
ATOM 27572 C CA . PHE A 1 73 ? -6.505 5.963 -2.056 1.00 0.00 67 PHE A CA 16
ATOM 27573 C C . PHE A 1 73 ? -5.401 6.548 -1.170 1.00 0.00 67 PHE A C 16
ATOM 27574 O O . PHE A 1 73 ? -5.543 6.634 0.053 1.00 0.00 67 PHE A O 16
ATOM 27591 N N . GLY A 1 74 ? -4.344 6.939 -1.787 1.00 0.00 68 GLY A N 16
ATOM 27592 C CA . GLY A 1 74 ? -3.149 7.308 -1.073 1.00 0.00 68 GLY A CA 16
ATOM 27593 C C . GLY A 1 74 ? -2.177 7.943 -1.998 1.00 0.00 68 GLY A C 16
ATOM 27594 O O . GLY A 1 74 ? -1.001 7.589 -2.061 1.00 0.00 68 GLY A O 16
ATOM 27598 N N . ALA A 1 75 ? -2.723 8.853 -2.764 1.00 0.00 69 ALA A N 16
ATOM 27599 C CA . ALA A 1 75 ? -1.928 9.615 -3.729 1.00 0.00 69 ALA A CA 16
ATOM 27600 C C . ALA A 1 75 ? -0.969 10.602 -2.989 1.00 0.00 69 ALA A C 16
ATOM 27601 O O . ALA A 1 75 ? -0.545 11.626 -3.542 1.00 0.00 69 ALA A O 16
ATOM 27608 N N . ASP A 1 76 ? -0.609 10.239 -1.768 1.00 0.00 70 ASP A N 16
ATOM 27609 C CA . ASP A 1 76 ? 0.139 11.005 -0.823 1.00 0.00 70 ASP A CA 16
ATOM 27610 C C . ASP A 1 76 ? 1.503 10.327 -0.717 1.00 0.00 70 ASP A C 16
ATOM 27611 O O . ASP A 1 76 ? 2.069 9.851 -1.713 1.00 0.00 70 ASP A O 16
ATOM 27620 N N . ARG A 1 77 ? 2.017 10.232 0.472 1.00 0.00 71 ARG A N 16
ATOM 27621 C CA . ARG A 1 77 ? 3.193 9.662 0.985 1.00 0.00 71 ARG A CA 16
ATOM 27622 C C . ARG A 1 77 ? 3.257 8.177 0.778 1.00 0.00 71 ARG A C 16
ATOM 27623 O O . ARG A 1 77 ? 4.235 7.703 0.299 1.00 0.00 71 ARG A O 16
ATOM 27644 N N . LEU A 1 78 ? 2.241 7.424 1.137 1.00 0.00 72 LEU A N 16
ATOM 27645 C CA . LEU A 1 78 ? 2.342 5.953 0.992 1.00 0.00 72 LEU A CA 16
ATOM 27646 C C . LEU A 1 78 ? 2.666 5.595 -0.473 1.00 0.00 72 LEU A C 16
ATOM 27647 O O . LEU A 1 78 ? 3.350 4.642 -0.783 1.00 0.00 72 LEU A O 16
ATOM 27663 N N . CYS A 1 79 ? 2.236 6.492 -1.304 1.00 0.00 73 CYS A N 16
ATOM 27664 C CA . CYS A 1 79 ? 2.466 6.208 -2.714 1.00 0.00 73 CYS A CA 16
ATOM 27665 C C . CYS A 1 79 ? 3.960 6.329 -3.095 1.00 0.00 73 CYS A C 16
ATOM 27666 O O . CYS A 1 79 ? 4.578 5.365 -3.556 1.00 0.00 73 CYS A O 16
ATOM 27674 N N . GLU A 1 80 ? 4.589 7.430 -2.768 1.00 0.00 74 GLU A N 16
ATOM 27675 C CA . GLU A 1 80 ? 5.975 7.623 -3.232 1.00 0.00 74 GLU A CA 16
ATOM 27676 C C . GLU A 1 80 ? 6.950 7.505 -2.076 1.00 0.00 74 GLU A C 16
ATOM 27677 O O . GLU A 1 80 ? 8.057 6.983 -2.200 1.00 0.00 74 GLU A O 16
ATOM 27689 N N . ARG A 1 81 ? 6.499 7.941 -0.938 1.00 0.00 75 ARG A N 16
ATOM 27690 C CA . ARG A 1 81 ? 7.303 7.921 0.253 1.00 0.00 75 ARG A CA 16
ATOM 27691 C C . ARG A 1 81 ? 7.423 6.454 0.696 1.00 0.00 75 ARG A C 16
ATOM 27692 O O . ARG A 1 81 ? 8.316 6.094 1.418 1.00 0.00 75 ARG A O 16
ATOM 27713 N N . ALA A 1 82 ? 6.522 5.588 0.299 1.00 0.00 76 ALA A N 16
ATOM 27714 C CA . ALA A 1 82 ? 6.768 4.222 0.660 1.00 0.00 76 ALA A CA 16
ATOM 27715 C C . ALA A 1 82 ? 7.666 3.658 -0.400 1.00 0.00 76 ALA A C 16
ATOM 27716 O O . ALA A 1 82 ? 8.789 3.377 -0.145 1.00 0.00 76 ALA A O 16
ATOM 27723 N N . ILE A 1 83 ? 7.176 3.737 -1.606 1.00 0.00 77 ILE A N 16
ATOM 27724 C CA . ILE A 1 83 ? 7.902 3.079 -2.713 1.00 0.00 77 ILE A CA 16
ATOM 27725 C C . ILE A 1 83 ? 9.433 3.315 -2.752 1.00 0.00 77 ILE A C 16
ATOM 27726 O O . ILE A 1 83 ? 10.255 2.354 -2.625 1.00 0.00 77 ILE A O 16
ATOM 27742 N N . ALA A 1 84 ? 9.822 4.551 -2.588 1.00 0.00 78 ALA A N 16
ATOM 27743 C CA . ALA A 1 84 ? 11.164 4.981 -2.793 1.00 0.00 78 ALA A CA 16
ATOM 27744 C C . ALA A 1 84 ? 11.826 5.135 -1.447 1.00 0.00 78 ALA A C 16
ATOM 27745 O O . ALA A 1 84 ? 13.000 4.820 -1.286 1.00 0.00 78 ALA A O 16
ATOM 27752 N N . ILE A 1 85 ? 11.009 5.505 -0.454 1.00 0.00 79 ILE A N 16
ATOM 27753 C CA . ILE A 1 85 ? 11.496 5.907 0.849 1.00 0.00 79 ILE A CA 16
ATOM 27754 C C . ILE A 1 85 ? 11.417 4.765 1.862 1.00 0.00 79 ILE A C 16
ATOM 27755 O O . ILE A 1 85 ? 12.090 4.780 2.934 1.00 0.00 79 ILE A O 16
ATOM 27771 N N . ASP A 1 86 ? 11.024 3.631 1.325 1.00 0.00 80 ASP A N 16
ATOM 27772 C CA . ASP A 1 86 ? 10.993 2.407 2.009 1.00 0.00 80 ASP A CA 16
ATOM 27773 C C . ASP A 1 86 ? 12.183 1.782 1.718 1.00 0.00 80 ASP A C 16
ATOM 27774 O O . ASP A 1 86 ? 13.060 1.834 2.579 1.00 0.00 80 ASP A O 16
ATOM 27783 N N . LYS A 1 87 ? 12.279 1.368 0.424 1.00 0.00 81 LYS A N 16
ATOM 27784 C CA . LYS A 1 87 ? 13.366 0.560 -0.008 1.00 0.00 81 LYS A CA 16
ATOM 27785 C C . LYS A 1 87 ? 14.650 1.093 0.629 1.00 0.00 81 LYS A C 16
ATOM 27786 O O . LYS A 1 87 ? 15.191 0.439 1.533 1.00 0.00 81 LYS A O 16
ATOM 27805 N N . LYS A 1 88 ? 15.015 2.338 0.267 1.00 0.00 82 LYS A N 16
ATOM 27806 C CA . LYS A 1 88 ? 16.163 3.044 0.845 1.00 0.00 82 LYS A CA 16
ATOM 27807 C C . LYS A 1 88 ? 16.452 2.815 2.311 1.00 0.00 82 LYS A C 16
ATOM 27808 O O . LYS A 1 88 ? 17.416 2.101 2.650 1.00 0.00 82 LYS A O 16
ATOM 27827 N N . ALA A 1 89 ? 15.589 3.098 3.230 1.00 0.00 83 ALA A N 16
ATOM 27828 C CA . ALA A 1 89 ? 16.103 3.076 4.559 1.00 0.00 83 ALA A CA 16
ATOM 27829 C C . ALA A 1 89 ? 15.114 2.595 5.441 1.00 0.00 83 ALA A C 16
ATOM 27830 O O . ALA A 1 89 ? 15.440 1.964 6.365 1.00 0.00 83 ALA A O 16
ATOM 27837 N N . LYS A 1 90 ? 13.903 2.983 5.205 1.00 0.00 84 LYS A N 16
ATOM 27838 C CA . LYS A 1 90 ? 12.887 2.386 5.988 1.00 0.00 84 LYS A CA 16
ATOM 27839 C C . LYS A 1 90 ? 13.006 0.843 5.855 1.00 0.00 84 LYS A C 16
ATOM 27840 O O . LYS A 1 90 ? 12.905 0.137 6.853 1.00 0.00 84 LYS A O 16
ATOM 27859 N N . ALA A 1 91 ? 13.322 0.328 4.655 1.00 0.00 85 ALA A N 16
ATOM 27860 C CA . ALA A 1 91 ? 13.405 -1.091 4.501 1.00 0.00 85 ALA A CA 16
ATOM 27861 C C . ALA A 1 91 ? 14.757 -1.613 4.926 1.00 0.00 85 ALA A C 16
ATOM 27862 O O . ALA A 1 91 ? 14.829 -2.691 5.567 1.00 0.00 85 ALA A O 16
ATOM 27869 N N . ASN A 1 92 ? 15.834 -0.843 4.696 1.00 0.00 86 ASN A N 16
ATOM 27870 C CA . ASN A 1 92 ? 17.100 -1.322 5.208 1.00 0.00 86 ASN A CA 16
ATOM 27871 C C . ASN A 1 92 ? 17.267 -1.087 6.690 1.00 0.00 86 ASN A C 16
ATOM 27872 O O . ASN A 1 92 ? 18.192 -1.615 7.302 1.00 0.00 86 ASN A O 16
ATOM 27883 N N . GLN A 1 93 ? 16.414 -0.274 7.264 1.00 0.00 87 GLN A N 16
ATOM 27884 C CA . GLN A 1 93 ? 16.488 -0.020 8.672 1.00 0.00 87 GLN A CA 16
ATOM 27885 C C . GLN A 1 93 ? 15.803 -1.117 9.406 1.00 0.00 87 GLN A C 16
ATOM 27886 O O . GLN A 1 93 ? 16.242 -1.471 10.497 1.00 0.00 87 GLN A O 16
ATOM 27900 N N . LEU A 1 94 ? 14.712 -1.681 8.850 1.00 0.00 88 LEU A N 16
ATOM 27901 C CA . LEU A 1 94 ? 13.910 -2.752 9.409 1.00 0.00 88 LEU A CA 16
ATOM 27902 C C . LEU A 1 94 ? 14.806 -3.887 9.805 1.00 0.00 88 LEU A C 16
ATOM 27903 O O . LEU A 1 94 ? 15.070 -4.141 10.982 1.00 0.00 88 LEU A O 16
ATOM 27919 N N . GLN A 1 95 ? 15.251 -4.558 8.808 1.00 0.00 89 GLN A N 16
ATOM 27920 C CA . GLN A 1 95 ? 16.114 -5.691 8.880 1.00 0.00 89 GLN A CA 16
ATOM 27921 C C . GLN A 1 95 ? 17.545 -5.245 8.728 1.00 0.00 89 GLN A C 16
ATOM 27922 O O . GLN A 1 95 ? 17.816 -4.266 8.045 1.00 0.00 89 GLN A O 16
ATOM 27936 N N . GLU A 1 96 ? 18.469 -5.929 9.356 1.00 0.00 90 GLU A N 16
ATOM 27937 C CA . GLU A 1 96 ? 19.878 -5.647 9.174 1.00 0.00 90 GLU A CA 16
ATOM 27938 C C . GLU A 1 96 ? 20.361 -6.503 7.991 1.00 0.00 90 GLU A C 16
ATOM 27939 O O . GLU A 1 96 ? 21.530 -6.468 7.604 1.00 0.00 90 GLU A O 16
ATOM 27951 N N . GLN A 1 97 ? 19.413 -7.259 7.426 1.00 0.00 91 GLN A N 16
ATOM 27952 C CA . GLN A 1 97 ? 19.626 -8.182 6.337 1.00 0.00 91 GLN A CA 16
ATOM 27953 C C . GLN A 1 97 ? 19.601 -7.465 4.987 1.00 0.00 91 GLN A C 16
ATOM 27954 O O . GLN A 1 97 ? 19.929 -8.054 3.961 1.00 0.00 91 GLN A O 16
ATOM 27968 N N . GLY A 1 98 ? 19.239 -6.192 4.997 1.00 0.00 92 GLY A N 16
ATOM 27969 C CA . GLY A 1 98 ? 19.285 -5.395 3.794 1.00 0.00 92 GLY A CA 16
ATOM 27970 C C . GLY A 1 98 ? 18.245 -5.674 2.723 1.00 0.00 92 GLY A C 16
ATOM 27971 O O . GLY A 1 98 ? 18.624 -6.095 1.640 1.00 0.00 92 GLY A O 16
ATOM 27975 N N . MET A 1 99 ? 16.957 -5.364 2.996 1.00 0.00 93 MET A N 16
ATOM 27976 C CA . MET A 1 99 ? 15.835 -5.436 2.042 1.00 0.00 93 MET A CA 16
ATOM 27977 C C . MET A 1 99 ? 15.875 -6.701 1.201 1.00 0.00 93 MET A C 16
ATOM 27978 O O . MET A 1 99 ? 16.267 -6.704 0.026 1.00 0.00 93 MET A O 16
ATOM 27992 N N . GLU A 1 100 ? 15.487 -7.781 1.823 1.00 0.00 94 GLU A N 16
ATOM 27993 C CA . GLU A 1 100 ? 15.644 -9.076 1.242 1.00 0.00 94 GLU A CA 16
ATOM 27994 C C . GLU A 1 100 ? 14.341 -9.846 1.074 1.00 0.00 94 GLU A C 16
ATOM 27995 O O . GLU A 1 100 ? 14.328 -10.835 0.330 1.00 0.00 94 GLU A O 16
ATOM 28007 N N . THR A 1 101 ? 13.232 -9.345 1.673 1.00 0.00 95 THR A N 16
ATOM 28008 C CA . THR A 1 101 ? 11.929 -10.029 1.681 1.00 0.00 95 THR A CA 16
ATOM 28009 C C . THR A 1 101 ? 11.065 -9.549 2.874 1.00 0.00 95 THR A C 16
ATOM 28010 O O . THR A 1 101 ? 9.852 -9.346 2.742 1.00 0.00 95 THR A O 16
ATOM 28021 N N . SER A 1 102 ? 11.696 -9.323 4.024 1.00 0.00 96 SER A N 16
ATOM 28022 C CA . SER A 1 102 ? 10.984 -9.021 5.260 1.00 0.00 96 SER A CA 16
ATOM 28023 C C . SER A 1 102 ? 10.291 -7.669 5.174 1.00 0.00 96 SER A C 16
ATOM 28024 O O . SER A 1 102 ? 9.194 -7.472 5.691 1.00 0.00 96 SER A O 16
ATOM 28032 N N . GLU A 1 103 ? 10.907 -6.788 4.429 1.00 0.00 97 GLU A N 16
ATOM 28033 C CA . GLU A 1 103 ? 10.436 -5.430 4.302 1.00 0.00 97 GLU A CA 16
ATOM 28034 C C . GLU A 1 103 ? 9.164 -5.396 3.465 1.00 0.00 97 GLU A C 16
ATOM 28035 O O . GLU A 1 103 ? 8.191 -4.701 3.761 1.00 0.00 97 GLU A O 16
ATOM 28047 N N . MET A 1 104 ? 9.181 -6.201 2.460 1.00 0.00 98 MET A N 16
ATOM 28048 C CA . MET A 1 104 ? 8.109 -6.273 1.510 1.00 0.00 98 MET A CA 16
ATOM 28049 C C . MET A 1 104 ? 6.907 -7.060 2.061 1.00 0.00 98 MET A C 16
ATOM 28050 O O . MET A 1 104 ? 5.775 -6.742 1.753 1.00 0.00 98 MET A O 16
ATOM 28064 N N . LEU A 1 105 ? 7.149 -8.072 2.900 1.00 0.00 99 LEU A N 16
ATOM 28065 C CA . LEU A 1 105 ? 6.044 -8.782 3.564 1.00 0.00 99 LEU A CA 16
ATOM 28066 C C . LEU A 1 105 ? 5.487 -7.912 4.683 1.00 0.00 99 LEU A C 16
ATOM 28067 O O . LEU A 1 105 ? 4.305 -8.038 5.101 1.00 0.00 99 LEU A O 16
ATOM 28083 N N . ALA A 1 106 ? 6.361 -7.045 5.181 1.00 0.00 100 ALA A N 16
ATOM 28084 C CA . ALA A 1 106 ? 5.987 -6.064 6.168 1.00 0.00 100 ALA A CA 16
ATOM 28085 C C . ALA A 1 106 ? 4.841 -5.229 5.647 1.00 0.00 100 ALA A C 16
ATOM 28086 O O . ALA A 1 106 ? 3.965 -4.870 6.415 1.00 0.00 100 ALA A O 16
ATOM 28093 N N . LEU A 1 107 ? 4.814 -5.002 4.312 1.00 0.00 101 LEU A N 16
ATOM 28094 C CA . LEU A 1 107 ? 3.731 -4.290 3.638 1.00 0.00 101 LEU A CA 16
ATOM 28095 C C . LEU A 1 107 ? 2.403 -4.785 4.092 1.00 0.00 101 LEU A C 16
ATOM 28096 O O . LEU A 1 107 ? 1.580 -3.995 4.460 1.00 0.00 101 LEU A O 16
ATOM 28112 N N . LEU A 1 108 ? 2.199 -6.088 4.123 1.00 0.00 102 LEU A N 16
ATOM 28113 C CA . LEU A 1 108 ? 0.929 -6.627 4.500 1.00 0.00 102 LEU A CA 16
ATOM 28114 C C . LEU A 1 108 ? 0.531 -6.274 5.932 1.00 0.00 102 LEU A C 16
ATOM 28115 O O . LEU A 1 108 ? -0.578 -5.803 6.138 1.00 0.00 102 LEU A O 16
ATOM 28131 N N . HIS A 1 109 ? 1.411 -6.479 6.921 1.00 0.00 103 HIS A N 16
ATOM 28132 C CA . HIS A 1 109 ? 1.005 -6.179 8.299 1.00 0.00 103 HIS A CA 16
ATOM 28133 C C . HIS A 1 109 ? 0.715 -4.674 8.431 1.00 0.00 103 HIS A C 16
ATOM 28134 O O . HIS A 1 109 ? -0.249 -4.274 9.063 1.00 0.00 103 HIS A O 16
ATOM 28148 N N . ILE A 1 110 ? 1.512 -3.881 7.729 1.00 0.00 104 ILE A N 16
ATOM 28149 C CA . ILE A 1 110 ? 1.375 -2.421 7.822 1.00 0.00 104 ILE A CA 16
ATOM 28150 C C . ILE A 1 110 ? 0.146 -1.946 7.061 1.00 0.00 104 ILE A C 16
ATOM 28151 O O . ILE A 1 110 ? -0.595 -1.094 7.527 1.00 0.00 104 ILE A O 16
ATOM 28167 N N . THR A 1 111 ? -0.112 -2.578 5.955 1.00 0.00 105 THR A N 16
ATOM 28168 C CA . THR A 1 111 ? -1.206 -2.163 5.116 1.00 0.00 105 THR A CA 16
ATOM 28169 C C . THR A 1 111 ? -2.540 -2.694 5.645 1.00 0.00 105 THR A C 16
ATOM 28170 O O . THR A 1 111 ? -3.540 -2.009 5.608 1.00 0.00 105 THR A O 16
ATOM 28181 N N . ARG A 1 112 ? -2.553 -3.876 6.213 1.00 0.00 106 ARG A N 16
ATOM 28182 C CA . ARG A 1 112 ? -3.814 -4.406 6.675 1.00 0.00 106 ARG A CA 16
ATOM 28183 C C . ARG A 1 112 ? -4.211 -3.708 7.953 1.00 0.00 106 ARG A C 16
ATOM 28184 O O . ARG A 1 112 ? -5.341 -3.304 8.103 1.00 0.00 106 ARG A O 16
ATOM 28205 N N . ASP A 1 113 ? -3.241 -3.499 8.824 1.00 0.00 107 ASP A N 16
ATOM 28206 C CA . ASP A 1 113 ? -3.461 -2.881 10.117 1.00 0.00 107 ASP A CA 16
ATOM 28207 C C . ASP A 1 113 ? -3.825 -1.408 9.982 1.00 0.00 107 ASP A C 16
ATOM 28208 O O . ASP A 1 113 ? -4.871 -0.957 10.483 1.00 0.00 107 ASP A O 16
ATOM 28217 N N . ALA A 1 114 ? -2.993 -0.672 9.267 1.00 0.00 108 ALA A N 16
ATOM 28218 C CA . ALA A 1 114 ? -3.189 0.750 9.106 1.00 0.00 108 ALA A CA 16
ATOM 28219 C C . ALA A 1 114 ? -4.463 1.043 8.334 1.00 0.00 108 ALA A C 16
ATOM 28220 O O . ALA A 1 114 ? -5.358 1.638 8.869 1.00 0.00 108 ALA A O 16
ATOM 28227 N N . TYR A 1 115 ? -4.613 0.400 7.195 1.00 0.00 109 TYR A N 16
ATOM 28228 C CA . TYR A 1 115 ? -5.711 0.757 6.261 1.00 0.00 109 TYR A CA 16
ATOM 28229 C C . TYR A 1 115 ? -7.065 0.437 6.841 1.00 0.00 109 TYR A C 16
ATOM 28230 O O . TYR A 1 115 ? -8.016 1.193 6.716 1.00 0.00 109 TYR A O 16
ATOM 28248 N N . ARG A 1 116 ? -7.064 -0.652 7.521 1.00 0.00 110 ARG A N 16
ATOM 28249 C CA . ARG A 1 116 ? -8.329 -1.108 8.086 1.00 0.00 110 ARG A CA 16
ATOM 28250 C C . ARG A 1 116 ? -8.864 -0.116 9.137 1.00 0.00 110 ARG A C 16
ATOM 28251 O O . ARG A 1 116 ? -10.046 -0.111 9.450 1.00 0.00 110 ARG A O 16
ATOM 28272 N N . SER A 1 117 ? -7.981 0.726 9.658 1.00 0.00 111 SER A N 16
ATOM 28273 C CA . SER A 1 117 ? -8.336 1.681 10.683 1.00 0.00 111 SER A CA 16
ATOM 28274 C C . SER A 1 117 ? -9.038 2.943 10.125 1.00 0.00 111 SER A C 16
ATOM 28275 O O . SER A 1 117 ? -9.518 3.769 10.893 1.00 0.00 111 SER A O 16
ATOM 28283 N N . TRP A 1 118 ? -9.102 3.097 8.800 1.00 0.00 112 TRP A N 16
ATOM 28284 C CA . TRP A 1 118 ? -9.728 4.282 8.211 1.00 0.00 112 TRP A CA 16
ATOM 28285 C C . TRP A 1 118 ? -10.462 3.933 6.908 1.00 0.00 112 TRP A C 16
ATOM 28286 O O . TRP A 1 118 ? -11.565 4.425 6.653 1.00 0.00 112 TRP A O 16
ATOM 28307 N N . THR A 1 119 ? -9.878 3.035 6.129 1.00 0.00 113 THR A N 16
ATOM 28308 C CA . THR A 1 119 ? -10.554 2.581 4.934 1.00 0.00 113 THR A CA 16
ATOM 28309 C C . THR A 1 119 ? -11.435 1.337 5.141 1.00 0.00 113 THR A C 16
ATOM 28310 O O . THR A 1 119 ? -12.659 1.459 5.113 1.00 0.00 113 THR A O 16
ATOM 28321 N N . ASN A 1 120 ? -10.857 0.171 5.402 1.00 0.00 114 ASN A N 16
ATOM 28322 C CA . ASN A 1 120 ? -11.647 -1.054 5.524 1.00 0.00 114 ASN A CA 16
ATOM 28323 C C . ASN A 1 120 ? -10.843 -2.184 6.136 1.00 0.00 114 ASN A C 16
ATOM 28324 O O . ASN A 1 120 ? -9.926 -2.698 5.488 1.00 0.00 114 ASN A O 16
ATOM 28336 N N . MET A 1 7 ? 1.630 4.859 11.567 1.00 0.00 1 MET A N 17
ATOM 28337 C CA . MET A 1 7 ? 1.283 4.320 10.247 1.00 0.00 1 MET A CA 17
ATOM 28338 C C . MET A 1 7 ? 0.447 5.328 9.469 1.00 0.00 1 MET A C 17
ATOM 28339 O O . MET A 1 7 ? 0.296 6.471 9.893 1.00 0.00 1 MET A O 17
ATOM 28353 N N . ASN A 1 8 ? -0.118 4.897 8.359 1.00 0.00 2 ASN A N 17
ATOM 28354 C CA . ASN A 1 8 ? -0.811 5.765 7.424 1.00 0.00 2 ASN A CA 17
ATOM 28355 C C . ASN A 1 8 ? -2.200 5.987 7.912 1.00 0.00 2 ASN A C 17
ATOM 28356 O O . ASN A 1 8 ? -3.134 5.288 7.556 1.00 0.00 2 ASN A O 17
ATOM 28367 N N . THR A 1 9 ? -2.308 6.909 8.795 1.00 0.00 3 THR A N 17
ATOM 28368 C CA . THR A 1 9 ? -3.511 7.151 9.467 1.00 0.00 3 THR A CA 17
ATOM 28369 C C . THR A 1 9 ? -4.021 8.585 9.233 1.00 0.00 3 THR A C 17
ATOM 28370 O O . THR A 1 9 ? -4.600 8.877 8.151 1.00 0.00 3 THR A O 17
ATOM 28381 N N . ASP A 1 10 ? -3.767 9.495 10.157 1.00 0.00 4 ASP A N 17
ATOM 28382 C CA . ASP A 1 10 ? -4.190 10.881 10.093 1.00 0.00 4 ASP A CA 17
ATOM 28383 C C . ASP A 1 10 ? -3.152 11.595 9.275 1.00 0.00 4 ASP A C 17
ATOM 28384 O O . ASP A 1 10 ? -2.117 12.015 9.793 1.00 0.00 4 ASP A O 17
ATOM 28393 N N . VAL A 1 11 ? -3.388 11.627 7.976 1.00 0.00 5 VAL A N 17
ATOM 28394 C CA . VAL A 1 11 ? -2.457 12.112 6.975 1.00 0.00 5 VAL A CA 17
ATOM 28395 C C . VAL A 1 11 ? -3.046 11.792 5.604 1.00 0.00 5 VAL A C 17
ATOM 28396 O O . VAL A 1 11 ? -2.995 12.598 4.687 1.00 0.00 5 VAL A O 17
ATOM 28409 N N . LEU A 1 12 ? -3.660 10.609 5.485 1.00 0.00 6 LEU A N 17
ATOM 28410 C CA . LEU A 1 12 ? -4.202 10.204 4.205 1.00 0.00 6 LEU A CA 17
ATOM 28411 C C . LEU A 1 12 ? -5.355 9.240 4.296 1.00 0.00 6 LEU A C 17
ATOM 28412 O O . LEU A 1 12 ? -6.285 9.361 3.544 1.00 0.00 6 LEU A O 17
ATOM 28428 N N . ASN A 1 13 ? -5.335 8.305 5.216 1.00 0.00 7 ASN A N 17
ATOM 28429 C CA . ASN A 1 13 ? -6.317 7.235 5.136 1.00 0.00 7 ASN A CA 17
ATOM 28430 C C . ASN A 1 13 ? -7.655 7.663 5.621 1.00 0.00 7 ASN A C 17
ATOM 28431 O O . ASN A 1 13 ? -8.623 7.436 4.990 1.00 0.00 7 ASN A O 17
ATOM 28442 N N . GLN A 1 14 ? -7.693 8.453 6.629 1.00 0.00 8 GLN A N 17
ATOM 28443 C CA . GLN A 1 14 ? -8.960 8.903 7.104 1.00 0.00 8 GLN A CA 17
ATOM 28444 C C . GLN A 1 14 ? -9.374 10.167 6.396 1.00 0.00 8 GLN A C 17
ATOM 28445 O O . GLN A 1 14 ? -10.529 10.433 6.228 1.00 0.00 8 GLN A O 17
ATOM 28459 N N . GLN A 1 15 ? -8.422 10.862 5.834 1.00 0.00 9 GLN A N 17
ATOM 28460 C CA . GLN A 1 15 ? -8.688 12.150 5.277 1.00 0.00 9 GLN A CA 17
ATOM 28461 C C . GLN A 1 15 ? -8.863 12.024 3.787 1.00 0.00 9 GLN A C 17
ATOM 28462 O O . GLN A 1 15 ? -9.942 12.239 3.245 1.00 0.00 9 GLN A O 17
ATOM 28476 N N . LYS A 1 16 ? -7.797 11.588 3.149 1.00 0.00 10 LYS A N 17
ATOM 28477 C CA . LYS A 1 16 ? -7.742 11.478 1.726 1.00 0.00 10 LYS A CA 17
ATOM 28478 C C . LYS A 1 16 ? -8.504 10.279 1.229 1.00 0.00 10 LYS A C 17
ATOM 28479 O O . LYS A 1 16 ? -8.870 10.229 0.077 1.00 0.00 10 LYS A O 17
ATOM 28498 N N . ILE A 1 17 ? -8.820 9.340 2.085 1.00 0.00 11 ILE A N 17
ATOM 28499 C CA . ILE A 1 17 ? -9.620 8.277 1.584 1.00 0.00 11 ILE A CA 17
ATOM 28500 C C . ILE A 1 17 ? -11.057 8.597 1.849 1.00 0.00 11 ILE A C 17
ATOM 28501 O O . ILE A 1 17 ? -11.920 8.184 1.121 1.00 0.00 11 ILE A O 17
ATOM 28517 N N . GLU A 1 18 ? -11.318 9.384 2.859 1.00 0.00 12 GLU A N 17
ATOM 28518 C CA . GLU A 1 18 ? -12.655 9.833 3.046 1.00 0.00 12 GLU A CA 17
ATOM 28519 C C . GLU A 1 18 ? -13.083 10.666 1.840 1.00 0.00 12 GLU A C 17
ATOM 28520 O O . GLU A 1 18 ? -14.167 10.472 1.288 1.00 0.00 12 GLU A O 17
ATOM 28532 N N . GLU A 1 19 ? -12.181 11.522 1.397 1.00 0.00 13 GLU A N 17
ATOM 28533 C CA . GLU A 1 19 ? -12.466 12.407 0.274 1.00 0.00 13 GLU A CA 17
ATOM 28534 C C . GLU A 1 19 ? -12.249 11.750 -1.098 1.00 0.00 13 GLU A C 17
ATOM 28535 O O . GLU A 1 19 ? -13.064 11.924 -1.996 1.00 0.00 13 GLU A O 17
ATOM 28547 N N . LEU A 1 20 ? -11.165 11.000 -1.267 1.00 0.00 14 LEU A N 17
ATOM 28548 C CA . LEU A 1 20 ? -10.893 10.387 -2.564 1.00 0.00 14 LEU A CA 17
ATOM 28549 C C . LEU A 1 20 ? -11.685 9.141 -2.771 1.00 0.00 14 LEU A C 17
ATOM 28550 O O . LEU A 1 20 ? -12.091 8.871 -3.891 1.00 0.00 14 LEU A O 17
ATOM 28566 N N . SER A 1 21 ? -11.804 8.313 -1.742 1.00 0.00 15 SER A N 17
ATOM 28567 C CA . SER A 1 21 ? -12.713 7.222 -1.839 1.00 0.00 15 SER A CA 17
ATOM 28568 C C . SER A 1 21 ? -14.119 7.762 -2.022 1.00 0.00 15 SER A C 17
ATOM 28569 O O . SER A 1 21 ? -14.544 7.839 -3.148 1.00 0.00 15 SER A O 17
ATOM 28577 N N . ALA A 1 22 ? -14.824 8.174 -0.963 1.00 0.00 16 ALA A N 17
ATOM 28578 C CA . ALA A 1 22 ? -16.148 8.793 -1.139 1.00 0.00 16 ALA A CA 17
ATOM 28579 C C . ALA A 1 22 ? -17.065 7.974 -2.086 1.00 0.00 16 ALA A C 17
ATOM 28580 O O . ALA A 1 22 ? -17.094 6.747 -2.015 1.00 0.00 16 ALA A O 17
ATOM 28587 N N . GLU A 1 23 ? -17.753 8.657 -3.017 1.00 0.00 17 GLU A N 17
ATOM 28588 C CA . GLU A 1 23 ? -18.635 8.003 -3.999 1.00 0.00 17 GLU A CA 17
ATOM 28589 C C . GLU A 1 23 ? -17.844 7.194 -5.010 1.00 0.00 17 GLU A C 17
ATOM 28590 O O . GLU A 1 23 ? -18.409 6.494 -5.859 1.00 0.00 17 GLU A O 17
ATOM 28602 N N . ILE A 1 24 ? -16.552 7.256 -4.887 1.00 0.00 18 ILE A N 17
ATOM 28603 C CA . ILE A 1 24 ? -15.672 6.467 -5.660 1.00 0.00 18 ILE A CA 17
ATOM 28604 C C . ILE A 1 24 ? -15.108 5.326 -4.845 1.00 0.00 18 ILE A C 17
ATOM 28605 O O . ILE A 1 24 ? -15.804 4.317 -4.738 1.00 0.00 18 ILE A O 17
ATOM 28621 N N . GLY A 1 25 ? -13.900 5.354 -4.292 1.00 0.00 19 GLY A N 17
ATOM 28622 C CA . GLY A 1 25 ? -13.300 4.337 -3.462 1.00 0.00 19 GLY A CA 17
ATOM 28623 C C . GLY A 1 25 ? -14.151 3.640 -2.431 1.00 0.00 19 GLY A C 17
ATOM 28624 O O . GLY A 1 25 ? -13.781 2.554 -2.060 1.00 0.00 19 GLY A O 17
ATOM 28628 N N . SER A 1 26 ? -15.273 4.184 -1.963 1.00 0.00 20 SER A N 17
ATOM 28629 C CA . SER A 1 26 ? -16.087 3.424 -1.015 1.00 0.00 20 SER A CA 17
ATOM 28630 C C . SER A 1 26 ? -16.548 2.117 -1.690 1.00 0.00 20 SER A C 17
ATOM 28631 O O . SER A 1 26 ? -16.777 1.103 -1.032 1.00 0.00 20 SER A O 17
ATOM 28639 N N . ASP A 1 27 ? -16.674 2.174 -3.005 1.00 0.00 21 ASP A N 17
ATOM 28640 C CA . ASP A 1 27 ? -16.967 0.997 -3.808 1.00 0.00 21 ASP A CA 17
ATOM 28641 C C . ASP A 1 27 ? -15.742 0.469 -4.539 1.00 0.00 21 ASP A C 17
ATOM 28642 O O . ASP A 1 27 ? -15.718 -0.679 -4.933 1.00 0.00 21 ASP A O 17
ATOM 28651 N N . ASN A 1 28 ? -14.698 1.273 -4.670 1.00 0.00 22 ASN A N 17
ATOM 28652 C CA . ASN A 1 28 ? -13.571 0.872 -5.505 1.00 0.00 22 ASN A CA 17
ATOM 28653 C C . ASN A 1 28 ? -12.395 0.331 -4.701 1.00 0.00 22 ASN A C 17
ATOM 28654 O O . ASN A 1 28 ? -11.860 -0.728 -5.028 1.00 0.00 22 ASN A O 17
ATOM 28665 N N . VAL A 1 29 ? -12.005 1.036 -3.636 1.00 0.00 23 VAL A N 17
ATOM 28666 C CA . VAL A 1 29 ? -10.856 0.609 -2.847 1.00 0.00 23 VAL A CA 17
ATOM 28667 C C . VAL A 1 29 ? -11.034 -0.768 -2.175 1.00 0.00 23 VAL A C 17
ATOM 28668 O O . VAL A 1 29 ? -10.114 -1.543 -2.236 1.00 0.00 23 VAL A O 17
ATOM 28681 N N . PRO A 1 30 ? -12.212 -1.149 -1.568 1.00 0.00 24 PRO A N 17
ATOM 28682 C CA . PRO A 1 30 ? -12.349 -2.486 -0.979 1.00 0.00 24 PRO A CA 17
ATOM 28683 C C . PRO A 1 30 ? -12.204 -3.546 -2.059 1.00 0.00 24 PRO A C 17
ATOM 28684 O O . PRO A 1 30 ? -11.582 -4.583 -1.834 1.00 0.00 24 PRO A O 17
ATOM 28695 N N . VAL A 1 31 ? -12.798 -3.254 -3.227 1.00 0.00 25 VAL A N 17
ATOM 28696 C CA . VAL A 1 31 ? -12.635 -4.162 -4.366 1.00 0.00 25 VAL A CA 17
ATOM 28697 C C . VAL A 1 31 ? -11.150 -4.382 -4.651 1.00 0.00 25 VAL A C 17
ATOM 28698 O O . VAL A 1 31 ? -10.649 -5.475 -4.494 1.00 0.00 25 VAL A O 17
ATOM 28711 N N . LEU A 1 32 ? -10.456 -3.307 -4.957 1.00 0.00 26 LEU A N 17
ATOM 28712 C CA . LEU A 1 32 ? -9.052 -3.343 -5.368 1.00 0.00 26 LEU A CA 17
ATOM 28713 C C . LEU A 1 32 ? -8.148 -3.904 -4.223 1.00 0.00 26 LEU A C 17
ATOM 28714 O O . LEU A 1 32 ? -7.519 -4.957 -4.349 1.00 0.00 26 LEU A O 17
ATOM 28730 N N . LEU A 1 33 ? -8.027 -3.081 -3.214 1.00 0.00 27 LEU A N 17
ATOM 28731 C CA . LEU A 1 33 ? -7.304 -3.444 -1.995 1.00 0.00 27 LEU A CA 17
ATOM 28732 C C . LEU A 1 33 ? -7.493 -4.903 -1.545 1.00 0.00 27 LEU A C 17
ATOM 28733 O O . LEU A 1 33 ? -6.513 -5.593 -1.306 1.00 0.00 27 LEU A O 17
ATOM 28749 N N . ASP A 1 34 ? -8.710 -5.405 -1.454 1.00 0.00 28 ASP A N 17
ATOM 28750 C CA . ASP A 1 34 ? -8.840 -6.759 -0.928 1.00 0.00 28 ASP A CA 17
ATOM 28751 C C . ASP A 1 34 ? -8.426 -7.824 -1.948 1.00 0.00 28 ASP A C 17
ATOM 28752 O O . ASP A 1 34 ? -7.818 -8.830 -1.574 1.00 0.00 28 ASP A O 17
ATOM 28761 N N . ILE A 1 35 ? -8.658 -7.558 -3.235 1.00 0.00 29 ILE A N 17
ATOM 28762 C CA . ILE A 1 35 ? -8.405 -8.555 -4.280 1.00 0.00 29 ILE A CA 17
ATOM 28763 C C . ILE A 1 35 ? -6.917 -8.689 -4.526 1.00 0.00 29 ILE A C 17
ATOM 28764 O O . ILE A 1 35 ? -6.347 -9.773 -4.451 1.00 0.00 29 ILE A O 17
ATOM 28780 N N . PHE A 1 36 ? -6.277 -7.564 -4.735 1.00 0.00 30 PHE A N 17
ATOM 28781 C CA . PHE A 1 36 ? -4.897 -7.518 -5.101 1.00 0.00 30 PHE A CA 17
ATOM 28782 C C . PHE A 1 36 ? -4.002 -7.892 -3.966 1.00 0.00 30 PHE A C 17
ATOM 28783 O O . PHE A 1 36 ? -2.895 -8.265 -4.183 1.00 0.00 30 PHE A O 17
ATOM 28800 N N . LEU A 1 37 ? -4.532 -7.866 -2.776 1.00 0.00 31 LEU A N 17
ATOM 28801 C CA . LEU A 1 37 ? -3.788 -8.229 -1.644 1.00 0.00 31 LEU A CA 17
ATOM 28802 C C . LEU A 1 37 ? -4.055 -9.631 -1.202 1.00 0.00 31 LEU A C 17
ATOM 28803 O O . LEU A 1 37 ? -3.127 -10.355 -0.958 1.00 0.00 31 LEU A O 17
ATOM 28819 N N . GLY A 1 38 ? -5.310 -10.046 -1.160 1.00 0.00 32 GLY A N 17
ATOM 28820 C CA . GLY A 1 38 ? -5.640 -11.385 -0.723 1.00 0.00 32 GLY A CA 17
ATOM 28821 C C . GLY A 1 38 ? -5.242 -12.443 -1.736 1.00 0.00 32 GLY A C 17
ATOM 28822 O O . GLY A 1 38 ? -4.818 -13.537 -1.371 1.00 0.00 32 GLY A O 17
ATOM 28826 N N . GLU A 1 39 ? -5.364 -12.126 -3.010 1.00 0.00 33 GLU A N 17
ATOM 28827 C CA . GLU A 1 39 ? -4.975 -13.058 -4.060 1.00 0.00 33 GLU A CA 17
ATOM 28828 C C . GLU A 1 39 ? -3.461 -12.933 -4.307 1.00 0.00 33 GLU A C 17
ATOM 28829 O O . GLU A 1 39 ? -2.774 -13.902 -4.696 1.00 0.00 33 GLU A O 17
ATOM 28841 N N . MET A 1 40 ? -2.963 -11.717 -4.038 1.00 0.00 34 MET A N 17
ATOM 28842 C CA . MET A 1 40 ? -1.503 -11.557 -4.022 1.00 0.00 34 MET A CA 17
ATOM 28843 C C . MET A 1 40 ? -0.971 -12.539 -3.031 1.00 0.00 34 MET A C 17
ATOM 28844 O O . MET A 1 40 ? -0.124 -13.361 -3.334 1.00 0.00 34 MET A O 17
ATOM 28858 N N . ASP A 1 41 ? -1.593 -12.478 -1.861 1.00 0.00 35 ASP A N 17
ATOM 28859 C CA . ASP A 1 41 ? -1.332 -13.255 -0.670 1.00 0.00 35 ASP A CA 17
ATOM 28860 C C . ASP A 1 41 ? -1.392 -14.748 -0.948 1.00 0.00 35 ASP A C 17
ATOM 28861 O O . ASP A 1 41 ? -0.773 -15.548 -0.242 1.00 0.00 35 ASP A O 17
ATOM 28870 N N . SER A 1 42 ? -2.110 -15.114 -1.995 1.00 0.00 36 SER A N 17
ATOM 28871 C CA . SER A 1 42 ? -2.140 -16.487 -2.422 1.00 0.00 36 SER A CA 17
ATOM 28872 C C . SER A 1 42 ? -0.741 -16.937 -2.818 1.00 0.00 36 SER A C 17
ATOM 28873 O O . SER A 1 42 ? -0.268 -18.013 -2.442 1.00 0.00 36 SER A O 17
ATOM 28881 N N . TYR A 1 43 ? -0.064 -16.066 -3.536 1.00 0.00 37 TYR A N 17
ATOM 28882 C CA . TYR A 1 43 ? 1.308 -16.317 -3.975 1.00 0.00 37 TYR A CA 17
ATOM 28883 C C . TYR A 1 43 ? 2.266 -16.236 -2.819 1.00 0.00 37 TYR A C 17
ATOM 28884 O O . TYR A 1 43 ? 3.327 -16.804 -2.793 1.00 0.00 37 TYR A O 17
ATOM 28902 N N . ILE A 1 44 ? 1.859 -15.552 -1.863 1.00 0.00 38 ILE A N 17
ATOM 28903 C CA . ILE A 1 44 ? 2.595 -15.470 -0.629 1.00 0.00 38 ILE A CA 17
ATOM 28904 C C . ILE A 1 44 ? 2.542 -16.796 0.094 1.00 0.00 38 ILE A C 17
ATOM 28905 O O . ILE A 1 44 ? 3.559 -17.299 0.536 1.00 0.00 38 ILE A O 17
ATOM 28921 N N . GLY A 1 45 ? 1.379 -17.378 0.159 1.00 0.00 39 GLY A N 17
ATOM 28922 C CA . GLY A 1 45 ? 1.275 -18.680 0.746 1.00 0.00 39 GLY A CA 17
ATOM 28923 C C . GLY A 1 45 ? 2.017 -19.725 -0.077 1.00 0.00 39 GLY A C 17
ATOM 28924 O O . GLY A 1 45 ? 3.032 -20.284 0.357 1.00 0.00 39 GLY A O 17
ATOM 28928 N N . THR A 1 46 ? 1.591 -19.865 -1.310 1.00 0.00 40 THR A N 17
ATOM 28929 C CA . THR A 1 46 ? 2.033 -20.901 -2.180 1.00 0.00 40 THR A CA 17
ATOM 28930 C C . THR A 1 46 ? 3.456 -20.634 -2.671 1.00 0.00 40 THR A C 17
ATOM 28931 O O . THR A 1 46 ? 4.381 -21.371 -2.340 1.00 0.00 40 THR A O 17
ATOM 28942 N N . LEU A 1 47 ? 3.643 -19.547 -3.406 1.00 0.00 41 LEU A N 17
ATOM 28943 C CA . LEU A 1 47 ? 4.897 -19.209 -4.055 1.00 0.00 41 LEU A CA 17
ATOM 28944 C C . LEU A 1 47 ? 6.026 -18.898 -3.078 1.00 0.00 41 LEU A C 17
ATOM 28945 O O . LEU A 1 47 ? 7.153 -19.060 -3.421 1.00 0.00 41 LEU A O 17
ATOM 28961 N N . THR A 1 48 ? 5.737 -18.466 -1.864 1.00 0.00 42 THR A N 17
ATOM 28962 C CA . THR A 1 48 ? 6.840 -18.209 -0.922 1.00 0.00 42 THR A CA 17
ATOM 28963 C C . THR A 1 48 ? 7.391 -19.515 -0.414 1.00 0.00 42 THR A C 17
ATOM 28964 O O . THR A 1 48 ? 8.597 -19.725 -0.256 1.00 0.00 42 THR A O 17
ATOM 28975 N N . GLU A 1 49 ? 6.481 -20.389 -0.214 1.00 0.00 43 GLU A N 17
ATOM 28976 C CA . GLU A 1 49 ? 6.803 -21.751 0.163 1.00 0.00 43 GLU A CA 17
ATOM 28977 C C . GLU A 1 49 ? 7.265 -22.580 -1.041 1.00 0.00 43 GLU A C 17
ATOM 28978 O O . GLU A 1 49 ? 7.566 -23.759 -0.909 1.00 0.00 43 GLU A O 17
ATOM 28990 N N . LEU A 1 50 ? 7.315 -21.960 -2.211 1.00 0.00 44 LEU A N 17
ATOM 28991 C CA . LEU A 1 50 ? 7.753 -22.619 -3.421 1.00 0.00 44 LEU A CA 17
ATOM 28992 C C . LEU A 1 50 ? 8.958 -21.925 -4.090 1.00 0.00 44 LEU A C 17
ATOM 28993 O O . LEU A 1 50 ? 9.706 -22.552 -4.843 1.00 0.00 44 LEU A O 17
ATOM 29009 N N . GLN A 1 51 ? 9.154 -20.650 -3.805 1.00 0.00 45 GLN A N 17
ATOM 29010 C CA . GLN A 1 51 ? 10.191 -19.841 -4.437 1.00 0.00 45 GLN A CA 17
ATOM 29011 C C . GLN A 1 51 ? 10.414 -18.555 -3.669 1.00 0.00 45 GLN A C 17
ATOM 29012 O O . GLN A 1 51 ? 9.791 -18.305 -2.646 1.00 0.00 45 GLN A O 17
ATOM 29026 N N . GLY A 1 52 ? 11.298 -17.735 -4.201 1.00 0.00 46 GLY A N 17
ATOM 29027 C CA . GLY A 1 52 ? 11.617 -16.429 -3.662 1.00 0.00 46 GLY A CA 17
ATOM 29028 C C . GLY A 1 52 ? 10.595 -15.394 -4.052 1.00 0.00 46 GLY A C 17
ATOM 29029 O O . GLY A 1 52 ? 10.931 -14.256 -4.235 1.00 0.00 46 GLY A O 17
ATOM 29033 N N . SER A 1 53 ? 9.378 -15.880 -4.233 1.00 0.00 47 SER A N 17
ATOM 29034 C CA . SER A 1 53 ? 8.196 -15.139 -4.520 1.00 0.00 47 SER A CA 17
ATOM 29035 C C . SER A 1 53 ? 8.237 -13.764 -3.899 1.00 0.00 47 SER A C 17
ATOM 29036 O O . SER A 1 53 ? 7.944 -12.823 -4.557 1.00 0.00 47 SER A O 17
ATOM 29044 N N . GLU A 1 54 ? 8.270 -13.751 -2.588 1.00 0.00 48 GLU A N 17
ATOM 29045 C CA . GLU A 1 54 ? 8.535 -12.520 -1.794 1.00 0.00 48 GLU A CA 17
ATOM 29046 C C . GLU A 1 54 ? 9.222 -11.377 -2.651 1.00 0.00 48 GLU A C 17
ATOM 29047 O O . GLU A 1 54 ? 8.748 -10.244 -2.704 1.00 0.00 48 GLU A O 17
ATOM 29059 N N . GLN A 1 55 ? 10.307 -11.754 -3.338 1.00 0.00 49 GLN A N 17
ATOM 29060 C CA . GLN A 1 55 ? 11.014 -10.867 -4.298 1.00 0.00 49 GLN A CA 17
ATOM 29061 C C . GLN A 1 55 ? 10.023 -10.266 -5.340 1.00 0.00 49 GLN A C 17
ATOM 29062 O O . GLN A 1 55 ? 9.906 -9.051 -5.500 1.00 0.00 49 GLN A O 17
ATOM 29076 N N . LEU A 1 56 ? 9.319 -11.161 -6.018 1.00 0.00 50 LEU A N 17
ATOM 29077 C CA . LEU A 1 56 ? 8.307 -10.935 -7.015 1.00 0.00 50 LEU A CA 17
ATOM 29078 C C . LEU A 1 56 ? 7.194 -10.101 -6.452 1.00 0.00 50 LEU A C 17
ATOM 29079 O O . LEU A 1 56 ? 6.872 -9.060 -7.004 1.00 0.00 50 LEU A O 17
ATOM 29095 N N . LEU A 1 57 ? 6.681 -10.508 -5.301 1.00 0.00 51 LEU A N 17
ATOM 29096 C CA . LEU A 1 57 ? 5.484 -9.908 -4.740 1.00 0.00 51 LEU A CA 17
ATOM 29097 C C . LEU A 1 57 ? 5.644 -8.441 -4.433 1.00 0.00 51 LEU A C 17
ATOM 29098 O O . LEU A 1 57 ? 4.681 -7.705 -4.414 1.00 0.00 51 LEU A O 17
ATOM 29114 N N . TYR A 1 58 ? 6.856 -8.001 -4.376 1.00 0.00 52 TYR A N 17
ATOM 29115 C CA . TYR A 1 58 ? 7.215 -6.685 -3.976 1.00 0.00 52 TYR A CA 17
ATOM 29116 C C . TYR A 1 58 ? 7.111 -5.736 -5.123 1.00 0.00 52 TYR A C 17
ATOM 29117 O O . TYR A 1 58 ? 6.590 -4.653 -4.987 1.00 0.00 52 TYR A O 17
ATOM 29135 N N . LEU A 1 59 ? 7.570 -6.199 -6.260 1.00 0.00 53 LEU A N 17
ATOM 29136 C CA . LEU A 1 59 ? 7.487 -5.237 -7.355 1.00 0.00 53 LEU A CA 17
ATOM 29137 C C . LEU A 1 59 ? 6.049 -5.121 -7.750 1.00 0.00 53 LEU A C 17
ATOM 29138 O O . LEU A 1 59 ? 5.555 -4.059 -8.084 1.00 0.00 53 LEU A O 17
ATOM 29154 N N . LYS A 1 60 ? 5.367 -6.223 -7.647 1.00 0.00 54 LYS A N 17
ATOM 29155 C CA . LYS A 1 60 ? 4.003 -6.248 -8.057 1.00 0.00 54 LYS A CA 17
ATOM 29156 C C . LYS A 1 60 ? 3.002 -5.662 -7.114 1.00 0.00 54 LYS A C 17
ATOM 29157 O O . LYS A 1 60 ? 2.225 -4.845 -7.532 1.00 0.00 54 LYS A O 17
ATOM 29176 N N . GLU A 1 61 ? 3.082 -5.994 -5.856 1.00 0.00 55 GLU A N 17
ATOM 29177 C CA . GLU A 1 61 ? 2.014 -5.444 -5.035 1.00 0.00 55 GLU A CA 17
ATOM 29178 C C . GLU A 1 61 ? 2.153 -3.936 -4.961 1.00 0.00 55 GLU A C 17
ATOM 29179 O O . GLU A 1 61 ? 1.186 -3.200 -5.050 1.00 0.00 55 GLU A O 17
ATOM 29191 N N . ILE A 1 62 ? 3.374 -3.503 -4.882 1.00 0.00 56 ILE A N 17
ATOM 29192 C CA . ILE A 1 62 ? 3.535 -2.074 -4.689 1.00 0.00 56 ILE A CA 17
ATOM 29193 C C . ILE A 1 62 ? 3.428 -1.248 -5.977 1.00 0.00 56 ILE A C 17
ATOM 29194 O O . ILE A 1 62 ? 2.980 -0.114 -5.930 1.00 0.00 56 ILE A O 17
ATOM 29210 N N . SER A 1 63 ? 3.807 -1.798 -7.112 1.00 0.00 57 SER A N 17
ATOM 29211 C CA . SER A 1 63 ? 3.761 -1.030 -8.351 1.00 0.00 57 SER A CA 17
ATOM 29212 C C . SER A 1 63 ? 2.440 -1.306 -9.070 1.00 0.00 57 SER A C 17
ATOM 29213 O O . SER A 1 63 ? 1.917 -0.481 -9.810 1.00 0.00 57 SER A O 17
ATOM 29221 N N . HIS A 1 64 ? 1.960 -2.497 -8.900 1.00 0.00 58 HIS A N 17
ATOM 29222 C CA . HIS A 1 64 ? 0.717 -2.882 -9.461 1.00 0.00 58 HIS A CA 17
ATOM 29223 C C . HIS A 1 64 ? -0.458 -2.498 -8.562 1.00 0.00 58 HIS A C 17
ATOM 29224 O O . HIS A 1 64 ? -1.200 -1.588 -8.932 1.00 0.00 58 HIS A O 17
ATOM 29238 N N . ALA A 1 65 ? -0.623 -3.021 -7.347 1.00 0.00 59 ALA A N 17
ATOM 29239 C CA . ALA A 1 65 ? -1.773 -2.782 -6.491 1.00 0.00 59 ALA A CA 17
ATOM 29240 C C . ALA A 1 65 ? -1.675 -1.437 -5.784 1.00 0.00 59 ALA A C 17
ATOM 29241 O O . ALA A 1 65 ? -2.542 -0.575 -5.968 1.00 0.00 59 ALA A O 17
ATOM 29248 N N . LEU A 1 66 ? -0.617 -1.240 -4.985 1.00 0.00 60 LEU A N 17
ATOM 29249 C CA . LEU A 1 66 ? -0.461 0.006 -4.234 1.00 0.00 60 LEU A CA 17
ATOM 29250 C C . LEU A 1 66 ? -0.324 1.186 -5.118 1.00 0.00 60 LEU A C 17
ATOM 29251 O O . LEU A 1 66 ? -0.973 2.171 -4.909 1.00 0.00 60 LEU A O 17
ATOM 29267 N N . LYS A 1 67 ? 0.477 1.081 -6.135 1.00 0.00 61 LYS A N 17
ATOM 29268 C CA . LYS A 1 67 ? 0.685 2.206 -7.014 1.00 0.00 61 LYS A CA 17
ATOM 29269 C C . LYS A 1 67 ? -0.622 2.582 -7.698 1.00 0.00 61 LYS A C 17
ATOM 29270 O O . LYS A 1 67 ? -0.855 3.747 -7.980 1.00 0.00 61 LYS A O 17
ATOM 29289 N N . SER A 1 68 ? -1.541 1.638 -7.808 1.00 0.00 62 SER A N 17
ATOM 29290 C CA . SER A 1 68 ? -2.812 1.918 -8.392 1.00 0.00 62 SER A CA 17
ATOM 29291 C C . SER A 1 68 ? -3.785 2.524 -7.359 1.00 0.00 62 SER A C 17
ATOM 29292 O O . SER A 1 68 ? -4.242 3.665 -7.497 1.00 0.00 62 SER A O 17
ATOM 29300 N N . SER A 1 69 ? -3.982 1.819 -6.264 1.00 0.00 63 SER A N 17
ATOM 29301 C CA . SER A 1 69 ? -4.944 2.182 -5.266 1.00 0.00 63 SER A CA 17
ATOM 29302 C C . SER A 1 69 ? -4.440 3.353 -4.450 1.00 0.00 63 SER A C 17
ATOM 29303 O O . SER A 1 69 ? -5.217 4.160 -4.013 1.00 0.00 63 SER A O 17
ATOM 29311 N N . ALA A 1 70 ? -3.145 3.438 -4.243 1.00 0.00 64 ALA A N 17
ATOM 29312 C CA . ALA A 1 70 ? -2.598 4.516 -3.432 1.00 0.00 64 ALA A CA 17
ATOM 29313 C C . ALA A 1 70 ? -2.383 5.762 -4.264 1.00 0.00 64 ALA A C 17
ATOM 29314 O O . ALA A 1 70 ? -2.228 6.817 -3.753 1.00 0.00 64 ALA A O 17
ATOM 29321 N N . ALA A 1 71 ? -2.367 5.644 -5.558 1.00 0.00 65 ALA A N 17
ATOM 29322 C CA . ALA A 1 71 ? -2.314 6.836 -6.409 1.00 0.00 65 ALA A CA 17
ATOM 29323 C C . ALA A 1 71 ? -3.654 7.554 -6.343 1.00 0.00 65 ALA A C 17
ATOM 29324 O O . ALA A 1 71 ? -3.750 8.759 -6.564 1.00 0.00 65 ALA A O 17
ATOM 29331 N N . SER A 1 72 ? -4.692 6.795 -6.059 1.00 0.00 66 SER A N 17
ATOM 29332 C CA . SER A 1 72 ? -6.014 7.354 -5.930 1.00 0.00 66 SER A CA 17
ATOM 29333 C C . SER A 1 72 ? -6.441 7.515 -4.455 1.00 0.00 66 SER A C 17
ATOM 29334 O O . SER A 1 72 ? -6.825 8.600 -4.041 1.00 0.00 66 SER A O 17
ATOM 29342 N N . PHE A 1 73 ? -6.282 6.470 -3.642 1.00 0.00 67 PHE A N 17
ATOM 29343 C CA . PHE A 1 73 ? -6.886 6.518 -2.284 1.00 0.00 67 PHE A CA 17
ATOM 29344 C C . PHE A 1 73 ? -5.799 6.388 -1.182 1.00 0.00 67 PHE A C 17
ATOM 29345 O O . PHE A 1 73 ? -5.992 5.877 -0.097 1.00 0.00 67 PHE A O 17
ATOM 29362 N N . GLY A 1 74 ? -4.686 6.943 -1.516 1.00 0.00 68 GLY A N 17
ATOM 29363 C CA . GLY A 1 74 ? -3.529 6.980 -0.605 1.00 0.00 68 GLY A CA 17
ATOM 29364 C C . GLY A 1 74 ? -2.471 7.838 -1.210 1.00 0.00 68 GLY A C 17
ATOM 29365 O O . GLY A 1 74 ? -1.278 7.721 -0.913 1.00 0.00 68 GLY A O 17
ATOM 29369 N N . ALA A 1 75 ? -2.998 8.799 -1.936 1.00 0.00 69 ALA A N 17
ATOM 29370 C CA . ALA A 1 75 ? -2.225 9.660 -2.843 1.00 0.00 69 ALA A CA 17
ATOM 29371 C C . ALA A 1 75 ? -1.329 10.671 -2.124 1.00 0.00 69 ALA A C 17
ATOM 29372 O O . ALA A 1 75 ? -0.993 11.714 -2.676 1.00 0.00 69 ALA A O 17
ATOM 29379 N N . ASP A 1 76 ? -0.897 10.352 -0.926 1.00 0.00 70 ASP A N 17
ATOM 29380 C CA . ASP A 1 76 ? -0.091 11.281 -0.179 1.00 0.00 70 ASP A CA 17
ATOM 29381 C C . ASP A 1 76 ? 1.306 10.691 0.033 1.00 0.00 70 ASP A C 17
ATOM 29382 O O . ASP A 1 76 ? 2.187 10.747 -0.851 1.00 0.00 70 ASP A O 17
ATOM 29391 N N . ARG A 1 77 ? 1.443 9.885 1.050 1.00 0.00 71 ARG A N 17
ATOM 29392 C CA . ARG A 1 77 ? 2.673 9.428 1.635 1.00 0.00 71 ARG A CA 17
ATOM 29393 C C . ARG A 1 77 ? 2.831 7.987 1.345 1.00 0.00 71 ARG A C 17
ATOM 29394 O O . ARG A 1 77 ? 3.846 7.540 0.877 1.00 0.00 71 ARG A O 17
ATOM 29415 N N . LEU A 1 78 ? 1.792 7.283 1.616 1.00 0.00 72 LEU A N 17
ATOM 29416 C CA . LEU A 1 78 ? 1.678 5.894 1.283 1.00 0.00 72 LEU A CA 17
ATOM 29417 C C . LEU A 1 78 ? 2.033 5.704 -0.200 1.00 0.00 72 LEU A C 17
ATOM 29418 O O . LEU A 1 78 ? 2.830 4.863 -0.564 1.00 0.00 72 LEU A O 17
ATOM 29434 N N . CYS A 1 79 ? 1.581 6.662 -0.963 1.00 0.00 73 CYS A N 17
ATOM 29435 C CA . CYS A 1 79 ? 1.698 6.530 -2.406 1.00 0.00 73 CYS A CA 17
ATOM 29436 C C . CYS A 1 79 ? 3.142 6.604 -2.865 1.00 0.00 73 CYS A C 17
ATOM 29437 O O . CYS A 1 79 ? 3.733 5.605 -3.288 1.00 0.00 73 CYS A O 17
ATOM 29445 N N . GLU A 1 80 ? 3.766 7.726 -2.660 1.00 0.00 74 GLU A N 17
ATOM 29446 C CA . GLU A 1 80 ? 5.060 7.896 -3.298 1.00 0.00 74 GLU A CA 17
ATOM 29447 C C . GLU A 1 80 ? 6.140 7.888 -2.283 1.00 0.00 74 GLU A C 17
ATOM 29448 O O . GLU A 1 80 ? 7.267 7.439 -2.532 1.00 0.00 74 GLU A O 17
ATOM 29460 N N . ARG A 1 81 ? 5.784 8.344 -1.128 1.00 0.00 75 ARG A N 17
ATOM 29461 C CA . ARG A 1 81 ? 6.723 8.421 -0.084 1.00 0.00 75 ARG A CA 17
ATOM 29462 C C . ARG A 1 81 ? 7.027 6.985 0.342 1.00 0.00 75 ARG A C 17
ATOM 29463 O O . ARG A 1 81 ? 8.082 6.712 0.816 1.00 0.00 75 ARG A O 17
ATOM 29484 N N . ALA A 1 82 ? 6.121 6.040 0.140 1.00 0.00 76 ALA A N 17
ATOM 29485 C CA . ALA A 1 82 ? 6.465 4.719 0.560 1.00 0.00 76 ALA A CA 17
ATOM 29486 C C . ALA A 1 82 ? 7.252 4.104 -0.546 1.00 0.00 76 ALA A C 17
ATOM 29487 O O . ALA A 1 82 ? 8.388 3.767 -0.387 1.00 0.00 76 ALA A O 17
ATOM 29494 N N . ILE A 1 83 ? 6.659 4.168 -1.698 1.00 0.00 77 ILE A N 17
ATOM 29495 C CA . ILE A 1 83 ? 7.265 3.443 -2.800 1.00 0.00 77 ILE A CA 17
ATOM 29496 C C . ILE A 1 83 ? 8.783 3.681 -3.078 1.00 0.00 77 ILE A C 17
ATOM 29497 O O . ILE A 1 83 ? 9.597 2.712 -3.207 1.00 0.00 77 ILE A O 17
ATOM 29513 N N . ALA A 1 84 ? 9.214 4.894 -2.862 1.00 0.00 78 ALA A N 17
ATOM 29514 C CA . ALA A 1 84 ? 10.563 5.304 -3.188 1.00 0.00 78 ALA A CA 17
ATOM 29515 C C . ALA A 1 84 ? 11.419 5.224 -1.939 1.00 0.00 78 ALA A C 17
ATOM 29516 O O . ALA A 1 84 ? 12.581 4.787 -1.962 1.00 0.00 78 ALA A O 17
ATOM 29523 N N . ILE A 1 85 ? 10.773 5.533 -0.840 1.00 0.00 79 ILE A N 17
ATOM 29524 C CA . ILE A 1 85 ? 11.419 5.733 0.437 1.00 0.00 79 ILE A CA 17
ATOM 29525 C C . ILE A 1 85 ? 11.307 4.482 1.287 1.00 0.00 79 ILE A C 17
ATOM 29526 O O . ILE A 1 85 ? 11.929 4.361 2.366 1.00 0.00 79 ILE A O 17
ATOM 29542 N N . ASP A 1 86 ? 10.813 3.441 0.667 1.00 0.00 80 ASP A N 17
ATOM 29543 C CA . ASP A 1 86 ? 10.694 2.160 1.254 1.00 0.00 80 ASP A CA 17
ATOM 29544 C C . ASP A 1 86 ? 11.716 1.304 0.806 1.00 0.00 80 ASP A C 17
ATOM 29545 O O . ASP A 1 86 ? 12.416 0.742 1.643 1.00 0.00 80 ASP A O 17
ATOM 29554 N N . LYS A 1 87 ? 11.840 1.214 -0.531 1.00 0.00 81 LYS A N 17
ATOM 29555 C CA . LYS A 1 87 ? 12.950 0.476 -1.059 1.00 0.00 81 LYS A CA 17
ATOM 29556 C C . LYS A 1 87 ? 14.227 0.912 -0.340 1.00 0.00 81 LYS A C 17
ATOM 29557 O O . LYS A 1 87 ? 14.792 0.116 0.437 1.00 0.00 81 LYS A O 17
ATOM 29576 N N . LYS A 1 88 ? 14.639 2.178 -0.560 1.00 0.00 82 LYS A N 17
ATOM 29577 C CA . LYS A 1 88 ? 15.810 2.728 0.126 1.00 0.00 82 LYS A CA 17
ATOM 29578 C C . LYS A 1 88 ? 16.089 2.306 1.582 1.00 0.00 82 LYS A C 17
ATOM 29579 O O . LYS A 1 88 ? 17.063 1.573 1.839 1.00 0.00 82 LYS A O 17
ATOM 29598 N N . ALA A 1 89 ? 15.220 2.520 2.531 1.00 0.00 83 ALA A N 17
ATOM 29599 C CA . ALA A 1 89 ? 15.657 2.280 3.890 1.00 0.00 83 ALA A CA 17
ATOM 29600 C C . ALA A 1 89 ? 14.638 1.523 4.608 1.00 0.00 83 ALA A C 17
ATOM 29601 O O . ALA A 1 89 ? 14.930 0.858 5.550 1.00 0.00 83 ALA A O 17
ATOM 29608 N N . LYS A 1 90 ? 13.430 1.784 4.256 1.00 0.00 84 LYS A N 17
ATOM 29609 C CA . LYS A 1 90 ? 12.418 0.975 4.885 1.00 0.00 84 LYS A CA 17
ATOM 29610 C C . LYS A 1 90 ? 12.726 -0.470 4.754 1.00 0.00 84 LYS A C 17
ATOM 29611 O O . LYS A 1 90 ? 12.613 -1.189 5.733 1.00 0.00 84 LYS A O 17
ATOM 29630 N N . ALA A 1 91 ? 13.201 -0.919 3.616 1.00 0.00 85 ALA A N 17
ATOM 29631 C CA . ALA A 1 91 ? 13.543 -2.269 3.473 1.00 0.00 85 ALA A CA 17
ATOM 29632 C C . ALA A 1 91 ? 14.974 -2.517 3.934 1.00 0.00 85 ALA A C 17
ATOM 29633 O O . ALA A 1 91 ? 15.248 -3.522 4.633 1.00 0.00 85 ALA A O 17
ATOM 29640 N N . ASN A 1 92 ? 15.897 -1.572 3.680 1.00 0.00 86 ASN A N 17
ATOM 29641 C CA . ASN A 1 92 ? 17.290 -1.894 4.011 1.00 0.00 86 ASN A CA 17
ATOM 29642 C C . ASN A 1 92 ? 17.633 -1.652 5.460 1.00 0.00 86 ASN A C 17
ATOM 29643 O O . ASN A 1 92 ? 18.625 -2.165 5.959 1.00 0.00 86 ASN A O 17
ATOM 29654 N N . GLN A 1 93 ? 16.849 -0.847 6.115 1.00 0.00 87 GLN A N 17
ATOM 29655 C CA . GLN A 1 93 ? 17.083 -0.521 7.494 1.00 0.00 87 GLN A CA 17
ATOM 29656 C C . GLN A 1 93 ? 16.335 -1.480 8.361 1.00 0.00 87 GLN A C 17
ATOM 29657 O O . GLN A 1 93 ? 16.804 -1.785 9.458 1.00 0.00 87 GLN A O 17
ATOM 29671 N N . LEU A 1 94 ? 15.184 -2.010 7.913 1.00 0.00 88 LEU A N 17
ATOM 29672 C CA . LEU A 1 94 ? 14.324 -2.946 8.590 1.00 0.00 88 LEU A CA 17
ATOM 29673 C C . LEU A 1 94 ? 15.177 -4.084 9.080 1.00 0.00 88 LEU A C 17
ATOM 29674 O O . LEU A 1 94 ? 15.274 -4.362 10.279 1.00 0.00 88 LEU A O 17
ATOM 29690 N N . GLN A 1 95 ? 15.775 -4.741 8.139 1.00 0.00 89 GLN A N 17
ATOM 29691 C CA . GLN A 1 95 ? 16.650 -5.838 8.364 1.00 0.00 89 GLN A CA 17
ATOM 29692 C C . GLN A 1 95 ? 18.046 -5.300 8.413 1.00 0.00 89 GLN A C 17
ATOM 29693 O O . GLN A 1 95 ? 18.348 -4.324 7.745 1.00 0.00 89 GLN A O 17
ATOM 29707 N N . GLU A 1 96 ? 18.922 -5.962 9.119 1.00 0.00 90 GLU A N 17
ATOM 29708 C CA . GLU A 1 96 ? 20.318 -5.609 9.076 1.00 0.00 90 GLU A CA 17
ATOM 29709 C C . GLU A 1 96 ? 20.907 -6.430 7.911 1.00 0.00 90 GLU A C 17
ATOM 29710 O O . GLU A 1 96 ? 22.098 -6.401 7.626 1.00 0.00 90 GLU A O 17
ATOM 29722 N N . GLN A 1 97 ? 20.015 -7.205 7.266 1.00 0.00 91 GLN A N 17
ATOM 29723 C CA . GLN A 1 97 ? 20.377 -8.086 6.188 1.00 0.00 91 GLN A CA 17
ATOM 29724 C C . GLN A 1 97 ? 20.317 -7.376 4.857 1.00 0.00 91 GLN A C 17
ATOM 29725 O O . GLN A 1 97 ? 20.688 -7.948 3.844 1.00 0.00 91 GLN A O 17
ATOM 29739 N N . GLY A 1 98 ? 19.887 -6.120 4.848 1.00 0.00 92 GLY A N 17
ATOM 29740 C CA . GLY A 1 98 ? 19.839 -5.414 3.593 1.00 0.00 92 GLY A CA 17
ATOM 29741 C C . GLY A 1 98 ? 18.746 -5.882 2.630 1.00 0.00 92 GLY A C 17
ATOM 29742 O O . GLY A 1 98 ? 19.069 -6.498 1.628 1.00 0.00 92 GLY A O 17
ATOM 29746 N N . MET A 1 99 ? 17.463 -5.600 2.958 1.00 0.00 93 MET A N 17
ATOM 29747 C CA . MET A 1 99 ? 16.269 -5.860 2.112 1.00 0.00 93 MET A CA 17
ATOM 29748 C C . MET A 1 99 ? 16.234 -7.231 1.413 1.00 0.00 93 MET A C 17
ATOM 29749 O O . MET A 1 99 ? 16.817 -7.415 0.337 1.00 0.00 93 MET A O 17
ATOM 29763 N N . GLU A 1 100 ? 15.522 -8.195 1.997 1.00 0.00 94 GLU A N 17
ATOM 29764 C CA . GLU A 1 100 ? 15.573 -9.537 1.443 1.00 0.00 94 GLU A CA 17
ATOM 29765 C C . GLU A 1 100 ? 14.377 -10.445 1.800 1.00 0.00 94 GLU A C 17
ATOM 29766 O O . GLU A 1 100 ? 14.380 -11.615 1.393 1.00 0.00 94 GLU A O 17
ATOM 29778 N N . THR A 1 101 ? 13.355 -9.918 2.500 1.00 0.00 95 THR A N 17
ATOM 29779 C CA . THR A 1 101 ? 12.183 -10.730 2.909 1.00 0.00 95 THR A CA 17
ATOM 29780 C C . THR A 1 101 ? 11.237 -9.989 3.879 1.00 0.00 95 THR A C 17
ATOM 29781 O O . THR A 1 101 ? 10.037 -9.819 3.596 1.00 0.00 95 THR A O 17
ATOM 29792 N N . SER A 1 102 ? 11.793 -9.485 4.978 1.00 0.00 96 SER A N 17
ATOM 29793 C CA . SER A 1 102 ? 11.034 -9.004 6.116 1.00 0.00 96 SER A CA 17
ATOM 29794 C C . SER A 1 102 ? 10.187 -7.800 5.806 1.00 0.00 96 SER A C 17
ATOM 29795 O O . SER A 1 102 ? 9.171 -7.552 6.453 1.00 0.00 96 SER A O 17
ATOM 29803 N N . GLU A 1 103 ? 10.587 -7.095 4.806 1.00 0.00 97 GLU A N 17
ATOM 29804 C CA . GLU A 1 103 ? 9.974 -5.858 4.457 1.00 0.00 97 GLU A CA 17
ATOM 29805 C C . GLU A 1 103 ? 8.882 -6.074 3.416 1.00 0.00 97 GLU A C 17
ATOM 29806 O O . GLU A 1 103 ? 7.851 -5.453 3.467 1.00 0.00 97 GLU A O 17
ATOM 29818 N N . MET A 1 104 ? 9.143 -6.928 2.457 1.00 0.00 98 MET A N 17
ATOM 29819 C CA . MET A 1 104 ? 8.189 -7.320 1.423 1.00 0.00 98 MET A CA 17
ATOM 29820 C C . MET A 1 104 ? 6.973 -7.929 2.097 1.00 0.00 98 MET A C 17
ATOM 29821 O O . MET A 1 104 ? 5.859 -7.500 1.887 1.00 0.00 98 MET A O 17
ATOM 29835 N N . LEU A 1 105 ? 7.229 -8.908 2.961 1.00 0.00 99 LEU A N 17
ATOM 29836 C CA . LEU A 1 105 ? 6.170 -9.539 3.758 1.00 0.00 99 LEU A CA 17
ATOM 29837 C C . LEU A 1 105 ? 5.510 -8.491 4.653 1.00 0.00 99 LEU A C 17
ATOM 29838 O O . LEU A 1 105 ? 4.313 -8.571 4.995 1.00 0.00 99 LEU A O 17
ATOM 29854 N N . ALA A 1 106 ? 6.330 -7.511 5.023 1.00 0.00 100 ALA A N 17
ATOM 29855 C CA . ALA A 1 106 ? 5.869 -6.417 5.845 1.00 0.00 100 ALA A CA 17
ATOM 29856 C C . ALA A 1 106 ? 4.708 -5.687 5.219 1.00 0.00 100 ALA A C 17
ATOM 29857 O O . ALA A 1 106 ? 3.818 -5.239 5.930 1.00 0.00 100 ALA A O 17
ATOM 29864 N N . LEU A 1 107 ? 4.656 -5.661 3.891 1.00 0.00 101 LEU A N 17
ATOM 29865 C CA . LEU A 1 107 ? 3.631 -4.962 3.138 1.00 0.00 101 LEU A CA 17
ATOM 29866 C C . LEU A 1 107 ? 2.258 -5.470 3.437 1.00 0.00 101 LEU A C 17
ATOM 29867 O O . LEU A 1 107 ? 1.316 -4.691 3.531 1.00 0.00 101 LEU A O 17
ATOM 29883 N N . LEU A 1 108 ? 2.124 -6.750 3.640 1.00 0.00 102 LEU A N 17
ATOM 29884 C CA . LEU A 1 108 ? 0.850 -7.325 3.934 1.00 0.00 102 LEU A CA 17
ATOM 29885 C C . LEU A 1 108 ? 0.359 -6.896 5.312 1.00 0.00 102 LEU A C 17
ATOM 29886 O O . LEU A 1 108 ? -0.782 -6.451 5.465 1.00 0.00 102 LEU A O 17
ATOM 29902 N N . HIS A 1 109 ? 1.207 -7.056 6.319 1.00 0.00 103 HIS A N 17
ATOM 29903 C CA . HIS A 1 109 ? 0.749 -6.647 7.643 1.00 0.00 103 HIS A CA 17
ATOM 29904 C C . HIS A 1 109 ? 0.479 -5.133 7.692 1.00 0.00 103 HIS A C 17
ATOM 29905 O O . HIS A 1 109 ? -0.390 -4.689 8.412 1.00 0.00 103 HIS A O 17
ATOM 29919 N N . ILE A 1 110 ? 1.156 -4.378 6.836 1.00 0.00 104 ILE A N 17
ATOM 29920 C CA . ILE A 1 110 ? 0.928 -2.920 6.808 1.00 0.00 104 ILE A CA 17
ATOM 29921 C C . ILE A 1 110 ? -0.324 -2.590 6.003 1.00 0.00 104 ILE A C 17
ATOM 29922 O O . ILE A 1 110 ? -1.108 -1.741 6.390 1.00 0.00 104 ILE A O 17
ATOM 29938 N N . THR A 1 111 ? -0.556 -3.340 4.954 1.00 0.00 105 THR A N 17
ATOM 29939 C CA . THR A 1 111 ? -1.735 -3.099 4.141 1.00 0.00 105 THR A CA 17
ATOM 29940 C C . THR A 1 111 ? -2.997 -3.509 4.921 1.00 0.00 105 THR A C 17
ATOM 29941 O O . THR A 1 111 ? -4.083 -2.972 4.752 1.00 0.00 105 THR A O 17
ATOM 29952 N N . ARG A 1 112 ? -2.832 -4.463 5.783 1.00 0.00 106 ARG A N 17
ATOM 29953 C CA . ARG A 1 112 ? -3.977 -4.849 6.565 1.00 0.00 106 ARG A CA 17
ATOM 29954 C C . ARG A 1 112 ? -4.145 -3.945 7.774 1.00 0.00 106 ARG A C 17
ATOM 29955 O O . ARG A 1 112 ? -5.242 -3.510 8.094 1.00 0.00 106 ARG A O 17
ATOM 29976 N N . ASP A 1 113 ? -3.055 -3.639 8.415 1.00 0.00 107 ASP A N 17
ATOM 29977 C CA . ASP A 1 113 ? -3.077 -2.807 9.609 1.00 0.00 107 ASP A CA 17
ATOM 29978 C C . ASP A 1 113 ? -3.446 -1.359 9.289 1.00 0.00 107 ASP A C 17
ATOM 29979 O O . ASP A 1 113 ? -4.498 -0.852 9.716 1.00 0.00 107 ASP A O 17
ATOM 29988 N N . ALA A 1 114 ? -2.662 -0.760 8.417 1.00 0.00 108 ALA A N 17
ATOM 29989 C CA . ALA A 1 114 ? -2.720 0.664 8.133 1.00 0.00 108 ALA A CA 17
ATOM 29990 C C . ALA A 1 114 ? -3.823 1.022 7.155 1.00 0.00 108 ALA A C 17
ATOM 29991 O O . ALA A 1 114 ? -4.051 2.186 6.885 1.00 0.00 108 ALA A O 17
ATOM 29998 N N . TYR A 1 115 ? -4.413 0.024 6.555 1.00 0.00 109 TYR A N 17
ATOM 29999 C CA . TYR A 1 115 ? -5.519 0.334 5.644 1.00 0.00 109 TYR A CA 17
ATOM 30000 C C . TYR A 1 115 ? -6.845 -0.045 6.279 1.00 0.00 109 TYR A C 17
ATOM 30001 O O . TYR A 1 115 ? -7.679 0.796 6.548 1.00 0.00 109 TYR A O 17
ATOM 30019 N N . ARG A 1 116 ? -6.974 -1.336 6.533 1.00 0.00 110 ARG A N 17
ATOM 30020 C CA . ARG A 1 116 ? -8.251 -1.945 6.979 1.00 0.00 110 ARG A CA 17
ATOM 30021 C C . ARG A 1 116 ? -8.867 -1.277 8.221 1.00 0.00 110 ARG A C 17
ATOM 30022 O O . ARG A 1 116 ? -10.037 -1.454 8.507 1.00 0.00 110 ARG A O 17
ATOM 30043 N N . SER A 1 117 ? -8.092 -0.497 8.939 1.00 0.00 111 SER A N 17
ATOM 30044 C CA . SER A 1 117 ? -8.648 0.191 10.081 1.00 0.00 111 SER A CA 17
ATOM 30045 C C . SER A 1 117 ? -9.391 1.503 9.681 1.00 0.00 111 SER A C 17
ATOM 30046 O O . SER A 1 117 ? -10.083 2.096 10.515 1.00 0.00 111 SER A O 17
ATOM 30054 N N . TRP A 1 118 ? -9.297 1.929 8.412 1.00 0.00 112 TRP A N 17
ATOM 30055 C CA . TRP A 1 118 ? -9.885 3.212 7.946 1.00 0.00 112 TRP A CA 17
ATOM 30056 C C . TRP A 1 118 ? -10.401 3.088 6.511 1.00 0.00 112 TRP A C 17
ATOM 30057 O O . TRP A 1 118 ? -10.817 4.069 5.900 1.00 0.00 112 TRP A O 17
ATOM 30078 N N . THR A 1 119 ? -10.458 1.872 5.998 1.00 0.00 113 THR A N 17
ATOM 30079 C CA . THR A 1 119 ? -10.818 1.709 4.603 1.00 0.00 113 THR A CA 17
ATOM 30080 C C . THR A 1 119 ? -11.622 0.417 4.360 1.00 0.00 113 THR A C 17
ATOM 30081 O O . THR A 1 119 ? -11.716 -0.071 3.218 1.00 0.00 113 THR A O 17
ATOM 30092 N N . ASN A 1 120 ? -12.279 -0.052 5.424 1.00 0.00 114 ASN A N 17
ATOM 30093 C CA . ASN A 1 120 ? -13.141 -1.256 5.436 1.00 0.00 114 ASN A CA 17
ATOM 30094 C C . ASN A 1 120 ? -12.293 -2.510 5.323 1.00 0.00 114 ASN A C 17
ATOM 30095 O O . ASN A 1 120 ? -11.210 -2.571 5.951 1.00 0.00 114 ASN A O 17
ATOM 30107 N N . MET A 1 7 ? 2.774 4.852 7.848 1.00 0.00 1 MET A N 18
ATOM 30108 C CA . MET A 1 7 ? 1.365 4.564 8.169 1.00 0.00 1 MET A CA 18
ATOM 30109 C C . MET A 1 7 ? 0.450 5.541 7.442 1.00 0.00 1 MET A C 18
ATOM 30110 O O . MET A 1 7 ? 0.858 6.659 7.124 1.00 0.00 1 MET A O 18
ATOM 30124 N N . ASN A 1 8 ? -0.763 5.101 7.158 1.00 0.00 2 ASN A N 18
ATOM 30125 C CA . ASN A 1 8 ? -1.789 5.903 6.511 1.00 0.00 2 ASN A CA 18
ATOM 30126 C C . ASN A 1 8 ? -2.248 6.908 7.533 1.00 0.00 2 ASN A C 18
ATOM 30127 O O . ASN A 1 8 ? -2.752 6.537 8.589 1.00 0.00 2 ASN A O 18
ATOM 30138 N N . THR A 1 9 ? -2.077 8.161 7.252 1.00 0.00 3 THR A N 18
ATOM 30139 C CA . THR A 1 9 ? -2.282 9.137 8.279 1.00 0.00 3 THR A CA 18
ATOM 30140 C C . THR A 1 9 ? -3.254 10.267 7.859 1.00 0.00 3 THR A C 18
ATOM 30141 O O . THR A 1 9 ? -3.857 10.239 6.740 1.00 0.00 3 THR A O 18
ATOM 30152 N N . ASP A 1 10 ? -3.380 11.265 8.735 1.00 0.00 4 ASP A N 18
ATOM 30153 C CA . ASP A 1 10 ? -4.292 12.402 8.675 1.00 0.00 4 ASP A CA 18
ATOM 30154 C C . ASP A 1 10 ? -3.865 13.393 7.625 1.00 0.00 4 ASP A C 18
ATOM 30155 O O . ASP A 1 10 ? -3.170 14.377 7.912 1.00 0.00 4 ASP A O 18
ATOM 30164 N N . VAL A 1 11 ? -4.172 13.055 6.393 1.00 0.00 5 VAL A N 18
ATOM 30165 C CA . VAL A 1 11 ? -3.843 13.839 5.233 1.00 0.00 5 VAL A CA 18
ATOM 30166 C C . VAL A 1 11 ? -4.471 13.163 4.026 1.00 0.00 5 VAL A C 18
ATOM 30167 O O . VAL A 1 11 ? -5.026 13.797 3.150 1.00 0.00 5 VAL A O 18
ATOM 30180 N N . LEU A 1 12 ? -4.450 11.840 4.027 1.00 0.00 6 LEU A N 18
ATOM 30181 C CA . LEU A 1 12 ? -4.949 11.121 2.896 1.00 0.00 6 LEU A CA 18
ATOM 30182 C C . LEU A 1 12 ? -5.940 10.049 3.269 1.00 0.00 6 LEU A C 18
ATOM 30183 O O . LEU A 1 12 ? -6.926 9.892 2.599 1.00 0.00 6 LEU A O 18
ATOM 30199 N N . ASN A 1 13 ? -5.703 9.319 4.338 1.00 0.00 7 ASN A N 18
ATOM 30200 C CA . ASN A 1 13 ? -6.544 8.168 4.570 1.00 0.00 7 ASN A CA 18
ATOM 30201 C C . ASN A 1 13 ? -7.848 8.519 5.187 1.00 0.00 7 ASN A C 18
ATOM 30202 O O . ASN A 1 13 ? -8.854 8.056 4.776 1.00 0.00 7 ASN A O 18
ATOM 30213 N N . GLN A 1 14 ? -7.861 9.445 6.068 1.00 0.00 8 GLN A N 18
ATOM 30214 C CA . GLN A 1 14 ? -9.119 9.848 6.623 1.00 0.00 8 GLN A CA 18
ATOM 30215 C C . GLN A 1 14 ? -9.717 10.988 5.817 1.00 0.00 8 GLN A C 18
ATOM 30216 O O . GLN A 1 14 ? -10.907 11.087 5.679 1.00 0.00 8 GLN A O 18
ATOM 30230 N N . GLN A 1 15 ? -8.873 11.755 5.144 1.00 0.00 9 GLN A N 18
ATOM 30231 C CA . GLN A 1 15 ? -9.365 12.858 4.378 1.00 0.00 9 GLN A CA 18
ATOM 30232 C C . GLN A 1 15 ? -9.744 12.391 2.990 1.00 0.00 9 GLN A C 18
ATOM 30233 O O . GLN A 1 15 ? -10.917 12.260 2.654 1.00 0.00 9 GLN A O 18
ATOM 30247 N N . LYS A 1 16 ? -8.732 12.031 2.236 1.00 0.00 10 LYS A N 18
ATOM 30248 C CA . LYS A 1 16 ? -8.899 11.641 0.861 1.00 0.00 10 LYS A CA 18
ATOM 30249 C C . LYS A 1 16 ? -9.455 10.265 0.633 1.00 0.00 10 LYS A C 18
ATOM 30250 O O . LYS A 1 16 ? -9.807 9.935 -0.481 1.00 0.00 10 LYS A O 18
ATOM 30269 N N . ILE A 1 17 ? -9.593 9.457 1.658 1.00 0.00 11 ILE A N 18
ATOM 30270 C CA . ILE A 1 17 ? -10.271 8.257 1.409 1.00 0.00 11 ILE A CA 18
ATOM 30271 C C . ILE A 1 17 ? -11.681 8.433 1.803 1.00 0.00 11 ILE A C 18
ATOM 30272 O O . ILE A 1 17 ? -12.528 7.831 1.238 1.00 0.00 11 ILE A O 18
ATOM 30288 N N . GLU A 1 18 ? -11.953 9.318 2.723 1.00 0.00 12 GLU A N 18
ATOM 30289 C CA . GLU A 1 18 ? -13.315 9.494 3.102 1.00 0.00 12 GLU A CA 18
ATOM 30290 C C . GLU A 1 18 ? -14.123 10.061 1.940 1.00 0.00 12 GLU A C 18
ATOM 30291 O O . GLU A 1 18 ? -15.263 9.649 1.692 1.00 0.00 12 GLU A O 18
ATOM 30303 N N . GLU A 1 19 ? -13.479 10.939 1.194 1.00 0.00 13 GLU A N 18
ATOM 30304 C CA . GLU A 1 19 ? -14.071 11.590 0.030 1.00 0.00 13 GLU A CA 18
ATOM 30305 C C . GLU A 1 19 ? -14.033 10.691 -1.219 1.00 0.00 13 GLU A C 18
ATOM 30306 O O . GLU A 1 19 ? -14.994 10.637 -1.980 1.00 0.00 13 GLU A O 18
ATOM 30318 N N . LEU A 1 20 ? -12.922 9.997 -1.430 1.00 0.00 14 LEU A N 18
ATOM 30319 C CA . LEU A 1 20 ? -12.772 9.162 -2.617 1.00 0.00 14 LEU A CA 18
ATOM 30320 C C . LEU A 1 20 ? -13.414 7.810 -2.427 1.00 0.00 14 LEU A C 18
ATOM 30321 O O . LEU A 1 20 ? -13.896 7.216 -3.386 1.00 0.00 14 LEU A O 18
ATOM 30337 N N . SER A 1 21 ? -13.294 7.252 -1.237 1.00 0.00 15 SER A N 18
ATOM 30338 C CA . SER A 1 21 ? -14.096 6.108 -0.914 1.00 0.00 15 SER A CA 18
ATOM 30339 C C . SER A 1 21 ? -15.573 6.512 -0.996 1.00 0.00 15 SER A C 18
ATOM 30340 O O . SER A 1 21 ? -16.147 6.384 -2.061 1.00 0.00 15 SER A O 18
ATOM 30348 N N . ALA A 1 22 ? -16.180 6.983 0.087 1.00 0.00 16 ALA A N 18
ATOM 30349 C CA . ALA A 1 22 ? -17.552 7.502 0.017 1.00 0.00 16 ALA A CA 18
ATOM 30350 C C . ALA A 1 22 ? -18.531 6.548 -0.715 1.00 0.00 16 ALA A C 18
ATOM 30351 O O . ALA A 1 22 ? -18.499 5.339 -0.530 1.00 0.00 16 ALA A O 18
ATOM 30358 N N . GLU A 1 23 ? -19.355 7.109 -1.578 1.00 0.00 17 GLU A N 18
ATOM 30359 C CA . GLU A 1 23 ? -20.310 6.381 -2.406 1.00 0.00 17 GLU A CA 18
ATOM 30360 C C . GLU A 1 23 ? -19.626 5.683 -3.569 1.00 0.00 17 GLU A C 18
ATOM 30361 O O . GLU A 1 23 ? -20.280 5.065 -4.412 1.00 0.00 17 GLU A O 18
ATOM 30373 N N . ILE A 1 24 ? -18.332 5.744 -3.609 1.00 0.00 18 ILE A N 18
ATOM 30374 C CA . ILE A 1 24 ? -17.593 5.175 -4.683 1.00 0.00 18 ILE A CA 18
ATOM 30375 C C . ILE A 1 24 ? -16.725 4.074 -4.170 1.00 0.00 18 ILE A C 18
ATOM 30376 O O . ILE A 1 24 ? -17.173 2.922 -4.204 1.00 0.00 18 ILE A O 18
ATOM 30392 N N . GLY A 1 25 ? -15.516 4.299 -3.689 1.00 0.00 19 GLY A N 18
ATOM 30393 C CA . GLY A 1 25 ? -14.704 3.326 -3.065 1.00 0.00 19 GLY A CA 18
ATOM 30394 C C . GLY A 1 25 ? -15.307 2.474 -2.004 1.00 0.00 19 GLY A C 18
ATOM 30395 O O . GLY A 1 25 ? -14.768 1.437 -1.752 1.00 0.00 19 GLY A O 18
ATOM 30399 N N . SER A 1 26 ? -16.407 2.824 -1.407 1.00 0.00 20 SER A N 18
ATOM 30400 C CA . SER A 1 26 ? -16.948 1.928 -0.416 1.00 0.00 20 SER A CA 18
ATOM 30401 C C . SER A 1 26 ? -17.422 0.613 -1.070 1.00 0.00 20 SER A C 18
ATOM 30402 O O . SER A 1 26 ? -17.614 -0.386 -0.389 1.00 0.00 20 SER A O 18
ATOM 30410 N N . ASP A 1 27 ? -17.606 0.635 -2.395 1.00 0.00 21 ASP A N 18
ATOM 30411 C CA . ASP A 1 27 ? -17.803 -0.601 -3.152 1.00 0.00 21 ASP A CA 18
ATOM 30412 C C . ASP A 1 27 ? -16.599 -0.952 -4.009 1.00 0.00 21 ASP A C 18
ATOM 30413 O O . ASP A 1 27 ? -16.533 -2.042 -4.555 1.00 0.00 21 ASP A O 18
ATOM 30422 N N . ASN A 1 28 ? -15.651 -0.043 -4.173 1.00 0.00 22 ASN A N 18
ATOM 30423 C CA . ASN A 1 28 ? -14.510 -0.314 -5.045 1.00 0.00 22 ASN A CA 18
ATOM 30424 C C . ASN A 1 28 ? -13.205 -0.561 -4.256 1.00 0.00 22 ASN A C 18
ATOM 30425 O O . ASN A 1 28 ? -12.480 -1.515 -4.531 1.00 0.00 22 ASN A O 18
ATOM 30436 N N . VAL A 1 29 ? -12.936 0.279 -3.260 1.00 0.00 23 VAL A N 18
ATOM 30437 C CA . VAL A 1 29 ? -11.690 0.216 -2.477 1.00 0.00 23 VAL A CA 18
ATOM 30438 C C . VAL A 1 29 ? -11.449 -1.092 -1.699 1.00 0.00 23 VAL A C 18
ATOM 30439 O O . VAL A 1 29 ? -10.342 -1.624 -1.792 1.00 0.00 23 VAL A O 18
ATOM 30452 N N . PRO A 1 30 ? -12.444 -1.677 -0.955 1.00 0.00 24 PRO A N 18
ATOM 30453 C CA . PRO A 1 30 ? -12.183 -2.907 -0.213 1.00 0.00 24 PRO A CA 18
ATOM 30454 C C . PRO A 1 30 ? -12.024 -4.062 -1.181 1.00 0.00 24 PRO A C 18
ATOM 30455 O O . PRO A 1 30 ? -11.347 -5.041 -0.893 1.00 0.00 24 PRO A O 18
ATOM 30466 N N . VAL A 1 31 ? -12.707 -3.943 -2.314 1.00 0.00 25 VAL A N 18
ATOM 30467 C CA . VAL A 1 31 ? -12.565 -4.926 -3.358 1.00 0.00 25 VAL A CA 18
ATOM 30468 C C . VAL A 1 31 ? -11.113 -4.985 -3.816 1.00 0.00 25 VAL A C 18
ATOM 30469 O O . VAL A 1 31 ? -10.447 -5.990 -3.618 1.00 0.00 25 VAL A O 18
ATOM 30482 N N . LEU A 1 32 ? -10.607 -3.870 -4.316 1.00 0.00 26 LEU A N 18
ATOM 30483 C CA . LEU A 1 32 ? -9.285 -3.745 -4.911 1.00 0.00 26 LEU A CA 18
ATOM 30484 C C . LEU A 1 32 ? -8.196 -4.162 -3.880 1.00 0.00 26 LEU A C 18
ATOM 30485 O O . LEU A 1 32 ? -7.447 -5.127 -4.074 1.00 0.00 26 LEU A O 18
ATOM 30501 N N . LEU A 1 33 ? -8.100 -3.319 -2.881 1.00 0.00 27 LEU A N 18
ATOM 30502 C CA . LEU A 1 33 ? -7.146 -3.551 -1.801 1.00 0.00 27 LEU A CA 18
ATOM 30503 C C . LEU A 1 33 ? -7.129 -5.020 -1.304 1.00 0.00 27 LEU A C 18
ATOM 30504 O O . LEU A 1 33 ? -6.066 -5.589 -1.115 1.00 0.00 27 LEU A O 18
ATOM 30520 N N . ASP A 1 34 ? -8.282 -5.647 -1.127 1.00 0.00 28 ASP A N 18
ATOM 30521 C CA . ASP A 1 34 ? -8.288 -6.998 -0.566 1.00 0.00 28 ASP A CA 18
ATOM 30522 C C . ASP A 1 34 ? -7.885 -8.048 -1.595 1.00 0.00 28 ASP A C 18
ATOM 30523 O O . ASP A 1 34 ? -7.195 -9.008 -1.263 1.00 0.00 28 ASP A O 18
ATOM 30532 N N . ILE A 1 35 ? -8.259 -7.838 -2.854 1.00 0.00 29 ILE A N 18
ATOM 30533 C CA . ILE A 1 35 ? -8.003 -8.835 -3.888 1.00 0.00 29 ILE A CA 18
ATOM 30534 C C . ILE A 1 35 ? -6.525 -8.875 -4.216 1.00 0.00 29 ILE A C 18
ATOM 30535 O O . ILE A 1 35 ? -5.875 -9.910 -4.110 1.00 0.00 29 ILE A O 18
ATOM 30551 N N . PHE A 1 36 ? -5.985 -7.715 -4.503 1.00 0.00 30 PHE A N 18
ATOM 30552 C CA . PHE A 1 36 ? -4.629 -7.573 -4.931 1.00 0.00 30 PHE A CA 18
ATOM 30553 C C . PHE A 1 36 ? -3.664 -7.901 -3.837 1.00 0.00 30 PHE A C 18
ATOM 30554 O O . PHE A 1 36 ? -2.564 -8.265 -4.081 1.00 0.00 30 PHE A O 18
ATOM 30571 N N . LEU A 1 37 ? -4.130 -7.883 -2.646 1.00 0.00 31 LEU A N 18
ATOM 30572 C CA . LEU A 1 37 ? -3.320 -8.237 -1.575 1.00 0.00 31 LEU A CA 18
ATOM 30573 C C . LEU A 1 37 ? -3.477 -9.696 -1.234 1.00 0.00 31 LEU A C 18
ATOM 30574 O O . LEU A 1 37 ? -2.497 -10.390 -1.184 1.00 0.00 31 LEU A O 18
ATOM 30590 N N . GLY A 1 38 ? -4.699 -10.191 -1.084 1.00 0.00 32 GLY A N 18
ATOM 30591 C CA . GLY A 1 38 ? -4.937 -11.590 -0.755 1.00 0.00 32 GLY A CA 18
ATOM 30592 C C . GLY A 1 38 ? -4.447 -12.577 -1.819 1.00 0.00 32 GLY A C 18
ATOM 30593 O O . GLY A 1 38 ? -3.929 -13.640 -1.473 1.00 0.00 32 GLY A O 18
ATOM 30597 N N . GLU A 1 39 ? -4.600 -12.237 -3.107 1.00 0.00 33 GLU A N 18
ATOM 30598 C CA . GLU A 1 39 ? -4.139 -13.113 -4.210 1.00 0.00 33 GLU A CA 18
ATOM 30599 C C . GLU A 1 39 ? -2.614 -13.020 -4.330 1.00 0.00 33 GLU A C 18
ATOM 30600 O O . GLU A 1 39 ? -1.913 -13.982 -4.642 1.00 0.00 33 GLU A O 18
ATOM 30612 N N . MET A 1 40 ? -2.144 -11.828 -4.081 1.00 0.00 34 MET A N 18
ATOM 30613 C CA . MET A 1 40 ? -0.692 -11.708 -4.054 1.00 0.00 34 MET A CA 18
ATOM 30614 C C . MET A 1 40 ? -0.087 -12.454 -2.882 1.00 0.00 34 MET A C 18
ATOM 30615 O O . MET A 1 40 ? 0.923 -13.164 -3.018 1.00 0.00 34 MET A O 18
ATOM 30629 N N . ASP A 1 41 ? -0.779 -12.382 -1.767 1.00 0.00 35 ASP A N 18
ATOM 30630 C CA . ASP A 1 41 ? -0.478 -13.021 -0.499 1.00 0.00 35 ASP A CA 18
ATOM 30631 C C . ASP A 1 41 ? -0.474 -14.506 -0.705 1.00 0.00 35 ASP A C 18
ATOM 30632 O O . ASP A 1 41 ? 0.345 -15.226 -0.120 1.00 0.00 35 ASP A O 18
ATOM 30641 N N . SER A 1 42 ? -1.350 -14.923 -1.619 1.00 0.00 36 SER A N 18
ATOM 30642 C CA . SER A 1 42 ? -1.599 -16.313 -1.904 1.00 0.00 36 SER A CA 18
ATOM 30643 C C . SER A 1 42 ? -0.336 -16.987 -2.247 1.00 0.00 36 SER A C 18
ATOM 30644 O O . SER A 1 42 ? 0.073 -18.008 -1.677 1.00 0.00 36 SER A O 18
ATOM 30652 N N . TYR A 1 43 ? 0.277 -16.345 -3.189 1.00 0.00 37 TYR A N 18
ATOM 30653 C CA . TYR A 1 43 ? 1.447 -16.805 -3.779 1.00 0.00 37 TYR A CA 18
ATOM 30654 C C . TYR A 1 43 ? 2.532 -16.921 -2.829 1.00 0.00 37 TYR A C 18
ATOM 30655 O O . TYR A 1 43 ? 3.142 -17.914 -2.755 1.00 0.00 37 TYR A O 18
ATOM 30673 N N . ILE A 1 44 ? 2.618 -16.000 -1.979 1.00 0.00 38 ILE A N 18
ATOM 30674 C CA . ILE A 1 44 ? 3.710 -15.941 -1.059 1.00 0.00 38 ILE A CA 18
ATOM 30675 C C . ILE A 1 44 ? 3.587 -16.964 0.068 1.00 0.00 38 ILE A C 18
ATOM 30676 O O . ILE A 1 44 ? 4.547 -17.269 0.771 1.00 0.00 38 ILE A O 18
ATOM 30692 N N . GLY A 1 45 ? 2.418 -17.542 0.209 1.00 0.00 39 GLY A N 18
ATOM 30693 C CA . GLY A 1 45 ? 2.304 -18.693 1.048 1.00 0.00 39 GLY A CA 18
ATOM 30694 C C . GLY A 1 45 ? 3.116 -19.840 0.425 1.00 0.00 39 GLY A C 18
ATOM 30695 O O . GLY A 1 45 ? 4.152 -20.268 0.960 1.00 0.00 39 GLY A O 18
ATOM 30699 N N . THR A 1 46 ? 2.709 -20.219 -0.779 1.00 0.00 40 THR A N 18
ATOM 30700 C CA . THR A 1 46 ? 3.315 -21.306 -1.522 1.00 0.00 40 THR A CA 18
ATOM 30701 C C . THR A 1 46 ? 4.697 -20.918 -2.074 1.00 0.00 40 THR A C 18
ATOM 30702 O O . THR A 1 46 ? 5.692 -21.546 -1.751 1.00 0.00 40 THR A O 18
ATOM 30713 N N . LEU A 1 47 ? 4.749 -19.891 -2.904 1.00 0.00 41 LEU A N 18
ATOM 30714 C CA . LEU A 1 47 ? 5.935 -19.369 -3.558 1.00 0.00 41 LEU A CA 18
ATOM 30715 C C . LEU A 1 47 ? 7.093 -19.033 -2.635 1.00 0.00 41 LEU A C 18
ATOM 30716 O O . LEU A 1 47 ? 8.205 -19.236 -3.007 1.00 0.00 41 LEU A O 18
ATOM 30732 N N . THR A 1 48 ? 6.840 -18.524 -1.448 1.00 0.00 42 THR A N 18
ATOM 30733 C CA . THR A 1 48 ? 7.929 -18.149 -0.526 1.00 0.00 42 THR A CA 18
ATOM 30734 C C . THR A 1 48 ? 8.481 -19.361 0.140 1.00 0.00 42 THR A C 18
ATOM 30735 O O . THR A 1 48 ? 9.670 -19.479 0.442 1.00 0.00 42 THR A O 18
ATOM 30746 N N . GLU A 1 49 ? 7.596 -20.264 0.306 1.00 0.00 43 GLU A N 18
ATOM 30747 C CA . GLU A 1 49 ? 7.932 -21.590 0.766 1.00 0.00 43 GLU A CA 18
ATOM 30748 C C . GLU A 1 49 ? 8.763 -22.310 -0.324 1.00 0.00 43 GLU A C 18
ATOM 30749 O O . GLU A 1 49 ? 9.534 -23.227 -0.044 1.00 0.00 43 GLU A O 18
ATOM 30761 N N . LEU A 1 50 ? 8.644 -21.850 -1.559 1.00 0.00 44 LEU A N 18
ATOM 30762 C CA . LEU A 1 50 ? 9.229 -22.469 -2.713 1.00 0.00 44 LEU A CA 18
ATOM 30763 C C . LEU A 1 50 ? 10.492 -21.728 -3.198 1.00 0.00 44 LEU A C 18
ATOM 30764 O O . LEU A 1 50 ? 11.402 -22.346 -3.751 1.00 0.00 44 LEU A O 18
ATOM 30780 N N . GLN A 1 51 ? 10.532 -20.420 -2.974 1.00 0.00 45 GLN A N 18
ATOM 30781 C CA . GLN A 1 51 ? 11.539 -19.545 -3.564 1.00 0.00 45 GLN A CA 18
ATOM 30782 C C . GLN A 1 51 ? 11.405 -18.140 -3.019 1.00 0.00 45 GLN A C 18
ATOM 30783 O O . GLN A 1 51 ? 10.495 -17.842 -2.256 1.00 0.00 45 GLN A O 18
ATOM 30797 N N . GLY A 1 52 ? 12.261 -17.262 -3.505 1.00 0.00 46 GLY A N 18
ATOM 30798 C CA . GLY A 1 52 ? 12.307 -15.871 -3.080 1.00 0.00 46 GLY A CA 18
ATOM 30799 C C . GLY A 1 52 ? 11.301 -15.033 -3.798 1.00 0.00 46 GLY A C 18
ATOM 30800 O O . GLY A 1 52 ? 11.529 -13.881 -4.040 1.00 0.00 46 GLY A O 18
ATOM 30804 N N . SER A 1 53 ? 10.262 -15.706 -4.217 1.00 0.00 47 SER A N 18
ATOM 30805 C CA . SER A 1 53 ? 9.089 -15.192 -4.841 1.00 0.00 47 SER A CA 18
ATOM 30806 C C . SER A 1 53 ? 8.698 -13.818 -4.327 1.00 0.00 47 SER A C 18
ATOM 30807 O O . SER A 1 53 ? 8.168 -13.044 -5.060 1.00 0.00 47 SER A O 18
ATOM 30815 N N . GLU A 1 54 ? 8.703 -13.669 -3.026 1.00 0.00 48 GLU A N 18
ATOM 30816 C CA . GLU A 1 54 ? 8.606 -12.363 -2.336 1.00 0.00 48 GLU A CA 18
ATOM 30817 C C . GLU A 1 54 ? 9.198 -11.200 -3.227 1.00 0.00 48 GLU A C 18
ATOM 30818 O O . GLU A 1 54 ? 8.678 -10.092 -3.255 1.00 0.00 48 GLU A O 18
ATOM 30830 N N . GLN A 1 55 ? 10.293 -11.511 -3.925 1.00 0.00 49 GLN A N 18
ATOM 30831 C CA . GLN A 1 55 ? 10.919 -10.629 -4.929 1.00 0.00 49 GLN A CA 18
ATOM 30832 C C . GLN A 1 55 ? 9.841 -10.099 -5.904 1.00 0.00 49 GLN A C 18
ATOM 30833 O O . GLN A 1 55 ? 9.694 -8.895 -6.141 1.00 0.00 49 GLN A O 18
ATOM 30847 N N . LEU A 1 56 ? 9.105 -11.050 -6.447 1.00 0.00 50 LEU A N 18
ATOM 30848 C CA . LEU A 1 56 ? 7.967 -10.845 -7.294 1.00 0.00 50 LEU A CA 18
ATOM 30849 C C . LEU A 1 56 ? 6.945 -10.086 -6.504 1.00 0.00 50 LEU A C 18
ATOM 30850 O O . LEU A 1 56 ? 6.428 -9.083 -6.973 1.00 0.00 50 LEU A O 18
ATOM 30866 N N . LEU A 1 57 ? 6.733 -10.525 -5.251 1.00 0.00 51 LEU A N 18
ATOM 30867 C CA . LEU A 1 57 ? 5.701 -9.989 -4.371 1.00 0.00 51 LEU A CA 18
ATOM 30868 C C . LEU A 1 57 ? 5.808 -8.481 -4.208 1.00 0.00 51 LEU A C 18
ATOM 30869 O O . LEU A 1 57 ? 4.834 -7.809 -4.104 1.00 0.00 51 LEU A O 18
ATOM 30885 N N . TYR A 1 58 ? 6.972 -7.975 -4.346 1.00 0.00 52 TYR A N 18
ATOM 30886 C CA . TYR A 1 58 ? 7.270 -6.579 -4.215 1.00 0.00 52 TYR A CA 18
ATOM 30887 C C . TYR A 1 58 ? 6.875 -5.870 -5.492 1.00 0.00 52 TYR A C 18
ATOM 30888 O O . TYR A 1 58 ? 5.931 -5.076 -5.525 1.00 0.00 52 TYR A O 18
ATOM 30906 N N . LEU A 1 59 ? 7.511 -6.340 -6.550 1.00 0.00 53 LEU A N 18
ATOM 30907 C CA . LEU A 1 59 ? 7.377 -5.623 -7.806 1.00 0.00 53 LEU A CA 18
ATOM 30908 C C . LEU A 1 59 ? 5.935 -5.600 -8.297 1.00 0.00 53 LEU A C 18
ATOM 30909 O O . LEU A 1 59 ? 5.417 -4.566 -8.731 1.00 0.00 53 LEU A O 18
ATOM 30925 N N . LYS A 1 60 ? 5.276 -6.723 -8.166 1.00 0.00 54 LYS A N 18
ATOM 30926 C CA . LYS A 1 60 ? 3.910 -6.787 -8.624 1.00 0.00 54 LYS A CA 18
ATOM 30927 C C . LYS A 1 60 ? 2.819 -6.347 -7.674 1.00 0.00 54 LYS A C 18
ATOM 30928 O O . LYS A 1 60 ? 1.678 -6.617 -7.942 1.00 0.00 54 LYS A O 18
ATOM 30947 N N . GLU A 1 61 ? 3.128 -5.824 -6.527 1.00 0.00 55 GLU A N 18
ATOM 30948 C CA . GLU A 1 61 ? 2.006 -5.256 -5.802 1.00 0.00 55 GLU A CA 18
ATOM 30949 C C . GLU A 1 61 ? 2.218 -3.847 -5.445 1.00 0.00 55 GLU A C 18
ATOM 30950 O O . GLU A 1 61 ? 1.280 -3.118 -5.239 1.00 0.00 55 GLU A O 18
ATOM 30962 N N . ILE A 1 62 ? 3.427 -3.436 -5.378 1.00 0.00 56 ILE A N 18
ATOM 30963 C CA . ILE A 1 62 ? 3.645 -2.069 -5.048 1.00 0.00 56 ILE A CA 18
ATOM 30964 C C . ILE A 1 62 ? 3.426 -1.209 -6.277 1.00 0.00 56 ILE A C 18
ATOM 30965 O O . ILE A 1 62 ? 2.915 -0.101 -6.189 1.00 0.00 56 ILE A O 18
ATOM 30981 N N . SER A 1 63 ? 3.727 -1.774 -7.430 1.00 0.00 57 SER A N 18
ATOM 30982 C CA . SER A 1 63 ? 3.550 -1.065 -8.669 1.00 0.00 57 SER A CA 18
ATOM 30983 C C . SER A 1 63 ? 2.182 -1.421 -9.206 1.00 0.00 57 SER A C 18
ATOM 30984 O O . SER A 1 63 ? 1.493 -0.624 -9.814 1.00 0.00 57 SER A O 18
ATOM 30992 N N . HIS A 1 64 ? 1.811 -2.640 -8.952 1.00 0.00 58 HIS A N 18
ATOM 30993 C CA . HIS A 1 64 ? 0.538 -3.113 -9.363 1.00 0.00 58 HIS A CA 18
ATOM 30994 C C . HIS A 1 64 ? -0.552 -2.664 -8.410 1.00 0.00 58 HIS A C 18
ATOM 30995 O O . HIS A 1 64 ? -1.248 -1.719 -8.732 1.00 0.00 58 HIS A O 18
ATOM 31009 N N . ALA A 1 65 ? -0.679 -3.201 -7.206 1.00 0.00 59 ALA A N 18
ATOM 31010 C CA . ALA A 1 65 ? -1.781 -2.971 -6.288 1.00 0.00 59 ALA A CA 18
ATOM 31011 C C . ALA A 1 65 ? -1.702 -1.609 -5.661 1.00 0.00 59 ALA A C 18
ATOM 31012 O O . ALA A 1 65 ? -2.651 -0.845 -5.743 1.00 0.00 59 ALA A O 18
ATOM 31019 N N . LEU A 1 66 ? -0.568 -1.268 -5.076 1.00 0.00 60 LEU A N 18
ATOM 31020 C CA . LEU A 1 66 ? -0.380 -0.021 -4.380 1.00 0.00 60 LEU A CA 18
ATOM 31021 C C . LEU A 1 66 ? -0.444 1.154 -5.242 1.00 0.00 60 LEU A C 18
ATOM 31022 O O . LEU A 1 66 ? -1.247 2.011 -5.016 1.00 0.00 60 LEU A O 18
ATOM 31038 N N . LYS A 1 67 ? 0.381 1.179 -6.238 1.00 0.00 61 LYS A N 18
ATOM 31039 C CA . LYS A 1 67 ? 0.370 2.279 -7.159 1.00 0.00 61 LYS A CA 18
ATOM 31040 C C . LYS A 1 67 ? -1.041 2.434 -7.775 1.00 0.00 61 LYS A C 18
ATOM 31041 O O . LYS A 1 67 ? -1.430 3.524 -8.133 1.00 0.00 61 LYS A O 18
ATOM 31060 N N . SER A 1 68 ? -1.862 1.378 -7.744 1.00 0.00 62 SER A N 18
ATOM 31061 C CA . SER A 1 68 ? -3.202 1.459 -8.259 1.00 0.00 62 SER A CA 18
ATOM 31062 C C . SER A 1 68 ? -4.176 1.991 -7.219 1.00 0.00 62 SER A C 18
ATOM 31063 O O . SER A 1 68 ? -4.913 2.951 -7.459 1.00 0.00 62 SER A O 18
ATOM 31071 N N . SER A 1 69 ? -4.137 1.417 -6.046 1.00 0.00 63 SER A N 18
ATOM 31072 C CA . SER A 1 69 ? -5.007 1.680 -4.963 1.00 0.00 63 SER A CA 18
ATOM 31073 C C . SER A 1 69 ? -4.641 3.004 -4.339 1.00 0.00 63 SER A C 18
ATOM 31074 O O . SER A 1 69 ? -5.488 3.784 -4.018 1.00 0.00 63 SER A O 18
ATOM 31082 N N . ALA A 1 70 ? -3.363 3.251 -4.202 1.00 0.00 64 ALA A N 18
ATOM 31083 C CA . ALA A 1 70 ? -2.903 4.480 -3.584 1.00 0.00 64 ALA A CA 18
ATOM 31084 C C . ALA A 1 70 ? -3.221 5.642 -4.498 1.00 0.00 64 ALA A C 18
ATOM 31085 O O . ALA A 1 70 ? -3.726 6.630 -4.073 1.00 0.00 64 ALA A O 18
ATOM 31092 N N . ALA A 1 71 ? -3.081 5.460 -5.778 1.00 0.00 65 ALA A N 18
ATOM 31093 C CA . ALA A 1 71 ? -3.347 6.545 -6.726 1.00 0.00 65 ALA A CA 18
ATOM 31094 C C . ALA A 1 71 ? -4.843 6.857 -6.771 1.00 0.00 65 ALA A C 18
ATOM 31095 O O . ALA A 1 71 ? -5.259 7.925 -7.232 1.00 0.00 65 ALA A O 18
ATOM 31102 N N . SER A 1 72 ? -5.641 5.926 -6.280 1.00 0.00 66 SER A N 18
ATOM 31103 C CA . SER A 1 72 ? -7.064 6.096 -6.219 1.00 0.00 66 SER A CA 18
ATOM 31104 C C . SER A 1 72 ? -7.521 6.470 -4.798 1.00 0.00 66 SER A C 18
ATOM 31105 O O . SER A 1 72 ? -8.463 7.222 -4.650 1.00 0.00 66 SER A O 18
ATOM 31113 N N . PHE A 1 73 ? -6.868 5.935 -3.761 1.00 0.00 67 PHE A N 18
ATOM 31114 C CA . PHE A 1 73 ? -7.326 6.193 -2.375 1.00 0.00 67 PHE A CA 18
ATOM 31115 C C . PHE A 1 73 ? -6.188 6.313 -1.319 1.00 0.00 67 PHE A C 18
ATOM 31116 O O . PHE A 1 73 ? -6.295 5.899 -0.168 1.00 0.00 67 PHE A O 18
ATOM 31133 N N . GLY A 1 74 ? -5.156 6.968 -1.749 1.00 0.00 68 GLY A N 18
ATOM 31134 C CA . GLY A 1 74 ? -3.974 7.234 -0.917 1.00 0.00 68 GLY A CA 18
ATOM 31135 C C . GLY A 1 74 ? -2.931 7.957 -1.749 1.00 0.00 68 GLY A C 18
ATOM 31136 O O . GLY A 1 74 ? -1.725 7.751 -1.647 1.00 0.00 68 GLY A O 18
ATOM 31140 N N . ALA A 1 75 ? -3.491 8.872 -2.491 1.00 0.00 69 ALA A N 18
ATOM 31141 C CA . ALA A 1 75 ? -2.742 9.558 -3.560 1.00 0.00 69 ALA A CA 18
ATOM 31142 C C . ALA A 1 75 ? -1.903 10.737 -3.098 1.00 0.00 69 ALA A C 18
ATOM 31143 O O . ALA A 1 75 ? -1.745 11.735 -3.802 1.00 0.00 69 ALA A O 18
ATOM 31150 N N . ASP A 1 76 ? -1.344 10.594 -1.948 1.00 0.00 70 ASP A N 18
ATOM 31151 C CA . ASP A 1 76 ? -0.501 11.596 -1.368 1.00 0.00 70 ASP A CA 18
ATOM 31152 C C . ASP A 1 76 ? 0.590 10.739 -0.761 1.00 0.00 70 ASP A C 18
ATOM 31153 O O . ASP A 1 76 ? 0.705 9.569 -1.161 1.00 0.00 70 ASP A O 18
ATOM 31162 N N . ARG A 1 77 ? 1.495 11.269 0.022 1.00 0.00 71 ARG A N 18
ATOM 31163 C CA . ARG A 1 77 ? 2.360 10.604 0.987 1.00 0.00 71 ARG A CA 18
ATOM 31164 C C . ARG A 1 77 ? 2.701 9.161 0.710 1.00 0.00 71 ARG A C 18
ATOM 31165 O O . ARG A 1 77 ? 3.651 8.899 0.077 1.00 0.00 71 ARG A O 18
ATOM 31186 N N . LEU A 1 78 ? 1.876 8.253 1.114 1.00 0.00 72 LEU A N 18
ATOM 31187 C CA . LEU A 1 78 ? 2.239 6.817 1.026 1.00 0.00 72 LEU A CA 18
ATOM 31188 C C . LEU A 1 78 ? 2.541 6.438 -0.388 1.00 0.00 72 LEU A C 18
ATOM 31189 O O . LEU A 1 78 ? 3.402 5.633 -0.655 1.00 0.00 72 LEU A O 18
ATOM 31205 N N . CYS A 1 79 ? 1.881 7.155 -1.245 1.00 0.00 73 CYS A N 18
ATOM 31206 C CA . CYS A 1 79 ? 2.000 6.799 -2.619 1.00 0.00 73 CYS A CA 18
ATOM 31207 C C . CYS A 1 79 ? 3.435 7.060 -3.079 1.00 0.00 73 CYS A C 18
ATOM 31208 O O . CYS A 1 79 ? 4.136 6.153 -3.529 1.00 0.00 73 CYS A O 18
ATOM 31216 N N . GLU A 1 80 ? 3.939 8.233 -2.788 1.00 0.00 74 GLU A N 18
ATOM 31217 C CA . GLU A 1 80 ? 5.266 8.629 -3.316 1.00 0.00 74 GLU A CA 18
ATOM 31218 C C . GLU A 1 80 ? 6.323 8.715 -2.228 1.00 0.00 74 GLU A C 18
ATOM 31219 O O . GLU A 1 80 ? 7.449 8.215 -2.360 1.00 0.00 74 GLU A O 18
ATOM 31231 N N . ARG A 1 81 ? 5.893 9.242 -1.144 1.00 0.00 75 ARG A N 18
ATOM 31232 C CA . ARG A 1 81 ? 6.715 9.550 -0.013 1.00 0.00 75 ARG A CA 18
ATOM 31233 C C . ARG A 1 81 ? 7.084 8.230 0.640 1.00 0.00 75 ARG A C 18
ATOM 31234 O O . ARG A 1 81 ? 8.194 8.049 1.137 1.00 0.00 75 ARG A O 18
ATOM 31255 N N . ALA A 1 82 ? 6.199 7.259 0.525 1.00 0.00 76 ALA A N 18
ATOM 31256 C CA . ALA A 1 82 ? 6.489 6.014 1.127 1.00 0.00 76 ALA A CA 18
ATOM 31257 C C . ALA A 1 82 ? 7.183 5.210 0.091 1.00 0.00 76 ALA A C 18
ATOM 31258 O O . ALA A 1 82 ? 8.188 4.690 0.353 1.00 0.00 76 ALA A O 18
ATOM 31265 N N . ILE A 1 83 ? 6.626 5.183 -1.110 1.00 0.00 77 ILE A N 18
ATOM 31266 C CA . ILE A 1 83 ? 7.395 4.404 -2.130 1.00 0.00 77 ILE A CA 18
ATOM 31267 C C . ILE A 1 83 ? 8.961 4.649 -2.219 1.00 0.00 77 ILE A C 18
ATOM 31268 O O . ILE A 1 83 ? 9.758 3.699 -2.403 1.00 0.00 77 ILE A O 18
ATOM 31284 N N . ALA A 1 84 ? 9.375 5.826 -1.720 1.00 0.00 78 ALA A N 18
ATOM 31285 C CA . ALA A 1 84 ? 10.769 6.235 -1.743 1.00 0.00 78 ALA A CA 18
ATOM 31286 C C . ALA A 1 84 ? 11.513 5.677 -0.494 1.00 0.00 78 ALA A C 18
ATOM 31287 O O . ALA A 1 84 ? 12.572 5.058 -0.614 1.00 0.00 78 ALA A O 18
ATOM 31294 N N . ILE A 1 85 ? 10.898 5.838 0.695 1.00 0.00 79 ILE A N 18
ATOM 31295 C CA . ILE A 1 85 ? 11.557 5.514 2.010 1.00 0.00 79 ILE A CA 18
ATOM 31296 C C . ILE A 1 85 ? 11.171 4.078 2.410 1.00 0.00 79 ILE A C 18
ATOM 31297 O O . ILE A 1 85 ? 11.807 3.385 3.216 1.00 0.00 79 ILE A O 18
ATOM 31313 N N . ASP A 1 86 ? 10.020 3.844 1.900 1.00 0.00 80 ASP A N 18
ATOM 31314 C CA . ASP A 1 86 ? 9.514 2.533 2.148 1.00 0.00 80 ASP A CA 18
ATOM 31315 C C . ASP A 1 86 ? 10.464 1.469 1.656 1.00 0.00 80 ASP A C 18
ATOM 31316 O O . ASP A 1 86 ? 10.916 0.657 2.447 1.00 0.00 80 ASP A O 18
ATOM 31325 N N . LYS A 1 87 ? 10.906 1.548 0.410 1.00 0.00 81 LYS A N 18
ATOM 31326 C CA . LYS A 1 87 ? 11.945 0.594 0.010 1.00 0.00 81 LYS A CA 18
ATOM 31327 C C . LYS A 1 87 ? 13.201 0.798 0.858 1.00 0.00 81 LYS A C 18
ATOM 31328 O O . LYS A 1 87 ? 13.700 -0.091 1.518 1.00 0.00 81 LYS A O 18
ATOM 31347 N N . LYS A 1 88 ? 13.656 1.974 0.789 1.00 0.00 82 LYS A N 18
ATOM 31348 C CA . LYS A 1 88 ? 14.782 2.453 1.514 1.00 0.00 82 LYS A CA 18
ATOM 31349 C C . LYS A 1 88 ? 15.043 2.056 3.024 1.00 0.00 82 LYS A C 18
ATOM 31350 O O . LYS A 1 88 ? 16.086 1.442 3.329 1.00 0.00 82 LYS A O 18
ATOM 31369 N N . ALA A 1 89 ? 14.134 2.201 3.957 1.00 0.00 83 ALA A N 18
ATOM 31370 C CA . ALA A 1 89 ? 14.438 2.021 5.351 1.00 0.00 83 ALA A CA 18
ATOM 31371 C C . ALA A 1 89 ? 13.287 1.365 5.972 1.00 0.00 83 ALA A C 18
ATOM 31372 O O . ALA A 1 89 ? 13.403 0.852 7.040 1.00 0.00 83 ALA A O 18
ATOM 31379 N N . LYS A 1 90 ? 12.119 1.466 5.354 1.00 0.00 84 LYS A N 18
ATOM 31380 C CA . LYS A 1 90 ? 11.078 0.585 5.758 1.00 0.00 84 LYS A CA 18
ATOM 31381 C C . LYS A 1 90 ? 11.559 -0.842 5.556 1.00 0.00 84 LYS A C 18
ATOM 31382 O O . LYS A 1 90 ? 11.136 -1.740 6.269 1.00 0.00 84 LYS A O 18
ATOM 31401 N N . ALA A 1 91 ? 12.527 -1.082 4.679 1.00 0.00 85 ALA A N 18
ATOM 31402 C CA . ALA A 1 91 ? 13.064 -2.382 4.555 1.00 0.00 85 ALA A CA 18
ATOM 31403 C C . ALA A 1 91 ? 14.264 -2.511 5.439 1.00 0.00 85 ALA A C 18
ATOM 31404 O O . ALA A 1 91 ? 14.523 -3.570 5.969 1.00 0.00 85 ALA A O 18
ATOM 31411 N N . ASN A 1 92 ? 15.075 -1.476 5.562 1.00 0.00 86 ASN A N 18
ATOM 31412 C CA . ASN A 1 92 ? 16.129 -1.564 6.573 1.00 0.00 86 ASN A CA 18
ATOM 31413 C C . ASN A 1 92 ? 15.592 -1.633 8.032 1.00 0.00 86 ASN A C 18
ATOM 31414 O O . ASN A 1 92 ? 16.293 -2.048 8.922 1.00 0.00 86 ASN A O 18
ATOM 31425 N N . GLN A 1 93 ? 14.366 -1.226 8.284 1.00 0.00 87 GLN A N 18
ATOM 31426 C CA . GLN A 1 93 ? 13.748 -1.397 9.605 1.00 0.00 87 GLN A CA 18
ATOM 31427 C C . GLN A 1 93 ? 13.264 -2.859 9.694 1.00 0.00 87 GLN A C 18
ATOM 31428 O O . GLN A 1 93 ? 13.082 -3.443 10.756 1.00 0.00 87 GLN A O 18
ATOM 31442 N N . LEU A 1 94 ? 13.087 -3.375 8.509 1.00 0.00 88 LEU A N 18
ATOM 31443 C CA . LEU A 1 94 ? 12.646 -4.761 8.326 1.00 0.00 88 LEU A CA 18
ATOM 31444 C C . LEU A 1 94 ? 13.740 -5.812 8.469 1.00 0.00 88 LEU A C 18
ATOM 31445 O O . LEU A 1 94 ? 13.433 -6.998 8.384 1.00 0.00 88 LEU A O 18
ATOM 31461 N N . GLN A 1 95 ? 14.984 -5.430 8.757 1.00 0.00 89 GLN A N 18
ATOM 31462 C CA . GLN A 1 95 ? 16.132 -6.342 8.734 1.00 0.00 89 GLN A CA 18
ATOM 31463 C C . GLN A 1 95 ? 17.418 -5.574 8.932 1.00 0.00 89 GLN A C 18
ATOM 31464 O O . GLN A 1 95 ? 17.401 -4.402 9.226 1.00 0.00 89 GLN A O 18
ATOM 31478 N N . GLU A 1 96 ? 18.532 -6.233 8.723 1.00 0.00 90 GLU A N 18
ATOM 31479 C CA . GLU A 1 96 ? 19.817 -5.574 8.805 1.00 0.00 90 GLU A CA 18
ATOM 31480 C C . GLU A 1 96 ? 20.310 -5.152 7.419 1.00 0.00 90 GLU A C 18
ATOM 31481 O O . GLU A 1 96 ? 20.881 -4.086 7.253 1.00 0.00 90 GLU A O 18
ATOM 31493 N N . GLN A 1 97 ? 20.019 -5.949 6.403 1.00 0.00 91 GLN A N 18
ATOM 31494 C CA . GLN A 1 97 ? 20.538 -5.754 5.045 1.00 0.00 91 GLN A CA 18
ATOM 31495 C C . GLN A 1 97 ? 19.717 -4.797 4.168 1.00 0.00 91 GLN A C 18
ATOM 31496 O O . GLN A 1 97 ? 19.709 -4.988 2.971 1.00 0.00 91 GLN A O 18
ATOM 31510 N N . GLY A 1 98 ? 19.104 -3.734 4.709 1.00 0.00 92 GLY A N 18
ATOM 31511 C CA . GLY A 1 98 ? 18.219 -2.739 4.039 1.00 0.00 92 GLY A CA 18
ATOM 31512 C C . GLY A 1 98 ? 17.462 -3.157 2.786 1.00 0.00 92 GLY A C 18
ATOM 31513 O O . GLY A 1 98 ? 17.395 -2.358 1.870 1.00 0.00 92 GLY A O 18
ATOM 31517 N N . MET A 1 99 ? 16.979 -4.408 2.759 1.00 0.00 93 MET A N 18
ATOM 31518 C CA . MET A 1 99 ? 16.310 -5.064 1.618 1.00 0.00 93 MET A CA 18
ATOM 31519 C C . MET A 1 99 ? 17.013 -6.261 1.077 1.00 0.00 93 MET A C 18
ATOM 31520 O O . MET A 1 99 ? 18.115 -6.198 0.534 1.00 0.00 93 MET A O 18
ATOM 31534 N N . GLU A 1 100 ? 16.375 -7.371 1.312 1.00 0.00 94 GLU A N 18
ATOM 31535 C CA . GLU A 1 100 ? 16.919 -8.655 1.005 1.00 0.00 94 GLU A CA 18
ATOM 31536 C C . GLU A 1 100 ? 15.830 -9.614 0.539 1.00 0.00 94 GLU A C 18
ATOM 31537 O O . GLU A 1 100 ? 16.101 -10.467 -0.317 1.00 0.00 94 GLU A O 18
ATOM 31549 N N . THR A 1 101 ? 14.582 -9.376 0.980 1.00 0.00 95 THR A N 18
ATOM 31550 C CA . THR A 1 101 ? 13.505 -10.328 0.770 1.00 0.00 95 THR A CA 18
ATOM 31551 C C . THR A 1 101 ? 12.349 -10.019 1.753 1.00 0.00 95 THR A C 18
ATOM 31552 O O . THR A 1 101 ? 11.179 -10.121 1.401 1.00 0.00 95 THR A O 18
ATOM 31563 N N . SER A 1 102 ? 12.698 -9.562 2.963 1.00 0.00 96 SER A N 18
ATOM 31564 C CA . SER A 1 102 ? 11.723 -9.416 4.029 1.00 0.00 96 SER A CA 18
ATOM 31565 C C . SER A 1 102 ? 10.830 -8.207 3.797 1.00 0.00 96 SER A C 18
ATOM 31566 O O . SER A 1 102 ? 9.656 -8.212 4.149 1.00 0.00 96 SER A O 18
ATOM 31574 N N . GLU A 1 103 ? 11.390 -7.236 3.116 1.00 0.00 97 GLU A N 18
ATOM 31575 C CA . GLU A 1 103 ? 10.697 -5.984 2.846 1.00 0.00 97 GLU A CA 18
ATOM 31576 C C . GLU A 1 103 ? 9.480 -6.194 1.956 1.00 0.00 97 GLU A C 18
ATOM 31577 O O . GLU A 1 103 ? 8.471 -5.540 2.078 1.00 0.00 97 GLU A O 18
ATOM 31589 N N . MET A 1 104 ? 9.634 -7.106 1.076 1.00 0.00 98 MET A N 18
ATOM 31590 C CA . MET A 1 104 ? 8.665 -7.525 0.113 1.00 0.00 98 MET A CA 18
ATOM 31591 C C . MET A 1 104 ? 7.401 -8.048 0.809 1.00 0.00 98 MET A C 18
ATOM 31592 O O . MET A 1 104 ? 6.336 -7.464 0.708 1.00 0.00 98 MET A O 18
ATOM 31606 N N . LEU A 1 105 ? 7.566 -9.124 1.548 1.00 0.00 99 LEU A N 18
ATOM 31607 C CA . LEU A 1 105 ? 6.392 -9.640 2.286 1.00 0.00 99 LEU A CA 18
ATOM 31608 C C . LEU A 1 105 ? 6.018 -8.741 3.480 1.00 0.00 99 LEU A C 18
ATOM 31609 O O . LEU A 1 105 ? 4.940 -8.881 4.106 1.00 0.00 99 LEU A O 18
ATOM 31625 N N . ALA A 1 106 ? 6.916 -7.803 3.778 1.00 0.00 100 ALA A N 18
ATOM 31626 C CA . ALA A 1 106 ? 6.641 -6.773 4.757 1.00 0.00 100 ALA A CA 18
ATOM 31627 C C . ALA A 1 106 ? 5.438 -5.959 4.363 1.00 0.00 100 ALA A C 18
ATOM 31628 O O . ALA A 1 106 ? 4.634 -5.595 5.213 1.00 0.00 100 ALA A O 18
ATOM 31635 N N . LEU A 1 107 ? 5.289 -5.741 3.057 1.00 0.00 101 LEU A N 18
ATOM 31636 C CA . LEU A 1 107 ? 4.191 -4.975 2.480 1.00 0.00 101 LEU A CA 18
ATOM 31637 C C . LEU A 1 107 ? 2.863 -5.511 2.931 1.00 0.00 101 LEU A C 18
ATOM 31638 O O . LEU A 1 107 ? 1.920 -4.765 3.141 1.00 0.00 101 LEU A O 18
ATOM 31654 N N . LEU A 1 108 ? 2.822 -6.789 3.155 1.00 0.00 102 LEU A N 18
ATOM 31655 C CA . LEU A 1 108 ? 1.641 -7.433 3.591 1.00 0.00 102 LEU A CA 18
ATOM 31656 C C . LEU A 1 108 ? 1.280 -7.073 5.035 1.00 0.00 102 LEU A C 18
ATOM 31657 O O . LEU A 1 108 ? 0.138 -6.740 5.310 1.00 0.00 102 LEU A O 18
ATOM 31673 N N . HIS A 1 109 ? 2.218 -7.108 5.969 1.00 0.00 103 HIS A N 18
ATOM 31674 C CA . HIS A 1 109 ? 1.841 -6.749 7.333 1.00 0.00 103 HIS A CA 18
ATOM 31675 C C . HIS A 1 109 ? 1.612 -5.258 7.450 1.00 0.00 103 HIS A C 18
ATOM 31676 O O . HIS A 1 109 ? 0.828 -4.813 8.266 1.00 0.00 103 HIS A O 18
ATOM 31690 N N . ILE A 1 110 ? 2.230 -4.505 6.562 1.00 0.00 104 ILE A N 18
ATOM 31691 C CA . ILE A 1 110 ? 2.049 -3.055 6.591 1.00 0.00 104 ILE A CA 18
ATOM 31692 C C . ILE A 1 110 ? 0.731 -2.676 5.931 1.00 0.00 104 ILE A C 18
ATOM 31693 O O . ILE A 1 110 ? 0.042 -1.773 6.381 1.00 0.00 104 ILE A O 18
ATOM 31709 N N . THR A 1 111 ? 0.326 -3.456 4.954 1.00 0.00 105 THR A N 18
ATOM 31710 C CA . THR A 1 111 ? -0.938 -3.208 4.283 1.00 0.00 105 THR A CA 18
ATOM 31711 C C . THR A 1 111 ? -2.091 -3.654 5.190 1.00 0.00 105 THR A C 18
ATOM 31712 O O . THR A 1 111 ? -3.216 -3.191 5.093 1.00 0.00 105 THR A O 18
ATOM 31723 N N . ARG A 1 112 ? -1.790 -4.553 6.087 1.00 0.00 106 ARG A N 18
ATOM 31724 C CA . ARG A 1 112 ? -2.784 -5.021 7.016 1.00 0.00 106 ARG A CA 18
ATOM 31725 C C . ARG A 1 112 ? -2.848 -4.102 8.199 1.00 0.00 106 ARG A C 18
ATOM 31726 O O . ARG A 1 112 ? -3.905 -3.740 8.662 1.00 0.00 106 ARG A O 18
ATOM 31747 N N . ASP A 1 113 ? -1.711 -3.698 8.662 1.00 0.00 107 ASP A N 18
ATOM 31748 C CA . ASP A 1 113 ? -1.651 -2.855 9.828 1.00 0.00 107 ASP A CA 18
ATOM 31749 C C . ASP A 1 113 ? -2.099 -1.436 9.516 1.00 0.00 107 ASP A C 18
ATOM 31750 O O . ASP A 1 113 ? -3.155 -0.958 9.980 1.00 0.00 107 ASP A O 18
ATOM 31759 N N . ALA A 1 114 ? -1.384 -0.828 8.610 1.00 0.00 108 ALA A N 18
ATOM 31760 C CA . ALA A 1 114 ? -1.509 0.571 8.331 1.00 0.00 108 ALA A CA 18
ATOM 31761 C C . ALA A 1 114 ? -2.714 0.895 7.481 1.00 0.00 108 ALA A C 18
ATOM 31762 O O . ALA A 1 114 ? -3.029 2.030 7.326 1.00 0.00 108 ALA A O 18
ATOM 31769 N N . TYR A 1 115 ? -3.321 -0.092 6.888 1.00 0.00 109 TYR A N 18
ATOM 31770 C CA . TYR A 1 115 ? -4.485 0.201 6.020 1.00 0.00 109 TYR A CA 18
ATOM 31771 C C . TYR A 1 115 ? -5.778 -0.242 6.688 1.00 0.00 109 TYR A C 18
ATOM 31772 O O . TYR A 1 115 ? -6.776 0.458 6.708 1.00 0.00 109 TYR A O 18
ATOM 31790 N N . ARG A 1 116 ? -5.696 -1.383 7.301 1.00 0.00 110 ARG A N 18
ATOM 31791 C CA . ARG A 1 116 ? -6.902 -1.965 7.915 1.00 0.00 110 ARG A CA 18
ATOM 31792 C C . ARG A 1 116 ? -7.452 -1.140 9.083 1.00 0.00 110 ARG A C 18
ATOM 31793 O O . ARG A 1 116 ? -8.507 -1.439 9.641 1.00 0.00 110 ARG A O 18
ATOM 31814 N N . SER A 1 117 ? -6.729 -0.103 9.443 1.00 0.00 111 SER A N 18
ATOM 31815 C CA . SER A 1 117 ? -7.252 0.826 10.413 1.00 0.00 111 SER A CA 18
ATOM 31816 C C . SER A 1 117 ? -8.115 1.991 9.800 1.00 0.00 111 SER A C 18
ATOM 31817 O O . SER A 1 117 ? -8.834 2.645 10.545 1.00 0.00 111 SER A O 18
ATOM 31825 N N . TRP A 1 118 ? -8.106 2.229 8.451 1.00 0.00 112 TRP A N 18
ATOM 31826 C CA . TRP A 1 118 ? -8.794 3.419 7.820 1.00 0.00 112 TRP A CA 18
ATOM 31827 C C . TRP A 1 118 ? -9.002 3.239 6.309 1.00 0.00 112 TRP A C 18
ATOM 31828 O O . TRP A 1 118 ? -9.395 4.168 5.611 1.00 0.00 112 TRP A O 18
ATOM 31849 N N . THR A 1 119 ? -8.778 2.043 5.819 1.00 0.00 113 THR A N 18
ATOM 31850 C CA . THR A 1 119 ? -8.807 1.791 4.383 1.00 0.00 113 THR A CA 18
ATOM 31851 C C . THR A 1 119 ? -9.742 0.611 4.086 1.00 0.00 113 THR A C 18
ATOM 31852 O O . THR A 1 119 ? -9.865 0.174 2.939 1.00 0.00 113 THR A O 18
ATOM 31863 N N . ASN A 1 120 ? -10.462 0.189 5.135 1.00 0.00 114 ASN A N 18
ATOM 31864 C CA . ASN A 1 120 ? -11.328 -1.007 5.157 1.00 0.00 114 ASN A CA 18
ATOM 31865 C C . ASN A 1 120 ? -10.513 -2.221 5.455 1.00 0.00 114 ASN A C 18
ATOM 31866 O O . ASN A 1 120 ? -10.398 -2.563 6.654 1.00 0.00 114 ASN A O 18
ATOM 31878 N N . MET A 1 7 ? 2.181 4.017 8.361 1.00 0.00 1 MET A N 19
ATOM 31879 C CA . MET A 1 7 ? 0.886 4.280 9.014 1.00 0.00 1 MET A CA 19
ATOM 31880 C C . MET A 1 7 ? 0.073 5.236 8.162 1.00 0.00 1 MET A C 19
ATOM 31881 O O . MET A 1 7 ? 0.509 6.354 7.887 1.00 0.00 1 MET A O 19
ATOM 31895 N N . ASN A 1 8 ? -1.101 4.811 7.756 1.00 0.00 2 ASN A N 19
ATOM 31896 C CA . ASN A 1 8 ? -1.982 5.637 6.946 1.00 0.00 2 ASN A CA 19
ATOM 31897 C C . ASN A 1 8 ? -2.824 6.481 7.887 1.00 0.00 2 ASN A C 19
ATOM 31898 O O . ASN A 1 8 ? -3.966 6.192 8.134 1.00 0.00 2 ASN A O 19
ATOM 31909 N N . THR A 1 9 ? -2.263 7.532 8.407 1.00 0.00 3 THR A N 19
ATOM 31910 C CA . THR A 1 9 ? -2.869 8.231 9.519 1.00 0.00 3 THR A CA 19
ATOM 31911 C C . THR A 1 9 ? -3.809 9.397 9.095 1.00 0.00 3 THR A C 19
ATOM 31912 O O . THR A 1 9 ? -4.248 9.516 7.912 1.00 0.00 3 THR A O 19
ATOM 31923 N N . ASP A 1 10 ? -4.105 10.236 10.083 1.00 0.00 4 ASP A N 19
ATOM 31924 C CA . ASP A 1 10 ? -4.943 11.425 10.005 1.00 0.00 4 ASP A CA 19
ATOM 31925 C C . ASP A 1 10 ? -4.268 12.495 9.181 1.00 0.00 4 ASP A C 19
ATOM 31926 O O . ASP A 1 10 ? -3.509 13.319 9.686 1.00 0.00 4 ASP A O 19
ATOM 31935 N N . VAL A 1 11 ? -4.436 12.357 7.886 1.00 0.00 5 VAL A N 19
ATOM 31936 C CA . VAL A 1 11 ? -3.917 13.265 6.894 1.00 0.00 5 VAL A CA 19
ATOM 31937 C C . VAL A 1 11 ? -4.300 12.742 5.525 1.00 0.00 5 VAL A C 19
ATOM 31938 O O . VAL A 1 11 ? -4.658 13.486 4.627 1.00 0.00 5 VAL A O 19
ATOM 31951 N N . LEU A 1 12 ? -4.287 11.430 5.395 1.00 0.00 6 LEU A N 19
ATOM 31952 C CA . LEU A 1 12 ? -4.509 10.833 4.120 1.00 0.00 6 LEU A CA 19
ATOM 31953 C C . LEU A 1 12 ? -5.610 9.803 4.131 1.00 0.00 6 LEU A C 19
ATOM 31954 O O . LEU A 1 12 ? -6.493 9.858 3.318 1.00 0.00 6 LEU A O 19
ATOM 31970 N N . ASN A 1 13 ? -5.593 8.889 5.055 1.00 0.00 7 ASN A N 19
ATOM 31971 C CA . ASN A 1 13 ? -6.508 7.791 4.961 1.00 0.00 7 ASN A CA 19
ATOM 31972 C C . ASN A 1 13 ? -7.865 8.145 5.389 1.00 0.00 7 ASN A C 19
ATOM 31973 O O . ASN A 1 13 ? -8.773 7.805 4.757 1.00 0.00 7 ASN A O 19
ATOM 31984 N N . GLN A 1 14 ? -8.010 8.925 6.394 1.00 0.00 8 GLN A N 19
ATOM 31985 C CA . GLN A 1 14 ? -9.346 9.319 6.739 1.00 0.00 8 GLN A CA 19
ATOM 31986 C C . GLN A 1 14 ? -9.755 10.577 5.998 1.00 0.00 8 GLN A C 19
ATOM 31987 O O . GLN A 1 14 ? -10.912 10.831 5.797 1.00 0.00 8 GLN A O 19
ATOM 32001 N N . GLN A 1 15 ? -8.784 11.286 5.458 1.00 0.00 9 GLN A N 19
ATOM 32002 C CA . GLN A 1 15 ? -9.058 12.552 4.846 1.00 0.00 9 GLN A CA 19
ATOM 32003 C C . GLN A 1 15 ? -9.206 12.361 3.373 1.00 0.00 9 GLN A C 19
ATOM 32004 O O . GLN A 1 15 ? -10.268 12.584 2.808 1.00 0.00 9 GLN A O 19
ATOM 32018 N N . LYS A 1 16 ? -8.153 11.874 2.776 1.00 0.00 10 LYS A N 19
ATOM 32019 C CA . LYS A 1 16 ? -8.107 11.692 1.370 1.00 0.00 10 LYS A CA 19
ATOM 32020 C C . LYS A 1 16 ? -8.862 10.484 0.926 1.00 0.00 10 LYS A C 19
ATOM 32021 O O . LYS A 1 16 ? -9.197 10.371 -0.242 1.00 0.00 10 LYS A O 19
ATOM 32040 N N . ILE A 1 17 ? -9.175 9.585 1.838 1.00 0.00 11 ILE A N 19
ATOM 32041 C CA . ILE A 1 17 ? -10.056 8.530 1.405 1.00 0.00 11 ILE A CA 19
ATOM 32042 C C . ILE A 1 17 ? -11.479 9.017 1.477 1.00 0.00 11 ILE A C 19
ATOM 32043 O O . ILE A 1 17 ? -12.292 8.642 0.660 1.00 0.00 11 ILE A O 19
ATOM 32059 N N . GLU A 1 18 ? -11.776 9.857 2.442 1.00 0.00 12 GLU A N 19
ATOM 32060 C CA . GLU A 1 18 ? -13.071 10.436 2.496 1.00 0.00 12 GLU A CA 19
ATOM 32061 C C . GLU A 1 18 ? -13.353 11.208 1.217 1.00 0.00 12 GLU A C 19
ATOM 32062 O O . GLU A 1 18 ? -14.373 10.998 0.579 1.00 0.00 12 GLU A O 19
ATOM 32074 N N . GLU A 1 19 ? -12.386 12.009 0.813 1.00 0.00 13 GLU A N 19
ATOM 32075 C CA . GLU A 1 19 ? -12.519 12.837 -0.375 1.00 0.00 13 GLU A CA 19
ATOM 32076 C C . GLU A 1 19 ? -12.310 12.107 -1.712 1.00 0.00 13 GLU A C 19
ATOM 32077 O O . GLU A 1 19 ? -13.056 12.337 -2.664 1.00 0.00 13 GLU A O 19
ATOM 32089 N N . LEU A 1 20 ? -11.294 11.265 -1.818 1.00 0.00 14 LEU A N 19
ATOM 32090 C CA . LEU A 1 20 ? -11.065 10.577 -3.084 1.00 0.00 14 LEU A CA 19
ATOM 32091 C C . LEU A 1 20 ? -11.894 9.333 -3.217 1.00 0.00 14 LEU A C 19
ATOM 32092 O O . LEU A 1 20 ? -12.366 9.039 -4.312 1.00 0.00 14 LEU A O 19
ATOM 32108 N N . SER A 1 21 ? -11.974 8.545 -2.157 1.00 0.00 15 SER A N 19
ATOM 32109 C CA . SER A 1 21 ? -12.858 7.433 -2.174 1.00 0.00 15 SER A CA 19
ATOM 32110 C C . SER A 1 21 ? -14.298 7.925 -2.246 1.00 0.00 15 SER A C 19
ATOM 32111 O O . SER A 1 21 ? -14.820 7.938 -3.336 1.00 0.00 15 SER A O 19
ATOM 32119 N N . ALA A 1 22 ? -14.934 8.357 -1.150 1.00 0.00 16 ALA A N 19
ATOM 32120 C CA . ALA A 1 22 ? -16.276 8.966 -1.261 1.00 0.00 16 ALA A CA 19
ATOM 32121 C C . ALA A 1 22 ? -17.268 8.119 -2.100 1.00 0.00 16 ALA A C 19
ATOM 32122 O O . ALA A 1 22 ? -17.345 6.899 -1.953 1.00 0.00 16 ALA A O 19
ATOM 32129 N N . GLU A 1 23 ? -17.975 8.796 -3.029 1.00 0.00 17 GLU A N 19
ATOM 32130 C CA . GLU A 1 23 ? -18.942 8.194 -3.959 1.00 0.00 17 GLU A CA 19
ATOM 32131 C C . GLU A 1 23 ? -18.258 7.241 -4.934 1.00 0.00 17 GLU A C 19
ATOM 32132 O O . GLU A 1 23 ? -18.912 6.556 -5.723 1.00 0.00 17 GLU A O 19
ATOM 32144 N N . ILE A 1 24 ? -16.955 7.203 -4.873 1.00 0.00 18 ILE A N 19
ATOM 32145 C CA . ILE A 1 24 ? -16.176 6.273 -5.604 1.00 0.00 18 ILE A CA 19
ATOM 32146 C C . ILE A 1 24 ? -15.675 5.175 -4.680 1.00 0.00 18 ILE A C 19
ATOM 32147 O O . ILE A 1 24 ? -16.455 4.262 -4.410 1.00 0.00 18 ILE A O 19
ATOM 32163 N N . GLY A 1 25 ? -14.440 5.160 -4.171 1.00 0.00 19 GLY A N 19
ATOM 32164 C CA . GLY A 1 25 ? -13.820 4.185 -3.307 1.00 0.00 19 GLY A CA 19
ATOM 32165 C C . GLY A 1 25 ? -14.511 3.718 -2.070 1.00 0.00 19 GLY A C 19
ATOM 32166 O O . GLY A 1 25 ? -13.995 2.811 -1.445 1.00 0.00 19 GLY A O 19
ATOM 32170 N N . SER A 1 26 ? -15.620 4.287 -1.661 1.00 0.00 20 SER A N 19
ATOM 32171 C CA . SER A 1 26 ? -16.317 3.688 -0.550 1.00 0.00 20 SER A CA 19
ATOM 32172 C C . SER A 1 26 ? -16.860 2.325 -1.035 1.00 0.00 20 SER A C 19
ATOM 32173 O O . SER A 1 26 ? -17.080 1.394 -0.256 1.00 0.00 20 SER A O 19
ATOM 32181 N N . ASP A 1 27 ? -17.031 2.232 -2.354 1.00 0.00 21 ASP A N 19
ATOM 32182 C CA . ASP A 1 27 ? -17.428 0.977 -2.964 1.00 0.00 21 ASP A CA 19
ATOM 32183 C C . ASP A 1 27 ? -16.329 0.310 -3.782 1.00 0.00 21 ASP A C 19
ATOM 32184 O O . ASP A 1 27 ? -16.227 -0.903 -3.770 1.00 0.00 21 ASP A O 19
ATOM 32193 N N . ASN A 1 28 ? -15.437 1.071 -4.427 1.00 0.00 22 ASN A N 19
ATOM 32194 C CA . ASN A 1 28 ? -14.545 0.423 -5.406 1.00 0.00 22 ASN A CA 19
ATOM 32195 C C . ASN A 1 28 ? -13.202 0.034 -4.796 1.00 0.00 22 ASN A C 19
ATOM 32196 O O . ASN A 1 28 ? -12.623 -0.994 -5.147 1.00 0.00 22 ASN A O 19
ATOM 32207 N N . VAL A 1 29 ? -12.712 0.834 -3.873 1.00 0.00 23 VAL A N 19
ATOM 32208 C CA . VAL A 1 29 ? -11.403 0.596 -3.325 1.00 0.00 23 VAL A CA 19
ATOM 32209 C C . VAL A 1 29 ? -11.314 -0.577 -2.328 1.00 0.00 23 VAL A C 19
ATOM 32210 O O . VAL A 1 29 ? -10.281 -1.229 -2.295 1.00 0.00 23 VAL A O 19
ATOM 32223 N N . PRO A 1 30 ? -12.359 -0.910 -1.501 1.00 0.00 24 PRO A N 19
ATOM 32224 C CA . PRO A 1 30 ? -12.303 -2.129 -0.689 1.00 0.00 24 PRO A CA 19
ATOM 32225 C C . PRO A 1 30 ? -12.327 -3.336 -1.615 1.00 0.00 24 PRO A C 19
ATOM 32226 O O . PRO A 1 30 ? -11.732 -4.366 -1.330 1.00 0.00 24 PRO A O 19
ATOM 32237 N N . VAL A 1 31 ? -13.037 -3.180 -2.732 1.00 0.00 25 VAL A N 19
ATOM 32238 C CA . VAL A 1 31 ? -13.001 -4.222 -3.749 1.00 0.00 25 VAL A CA 19
ATOM 32239 C C . VAL A 1 31 ? -11.552 -4.443 -4.209 1.00 0.00 25 VAL A C 19
ATOM 32240 O O . VAL A 1 31 ? -11.024 -5.543 -4.089 1.00 0.00 25 VAL A O 19
ATOM 32253 N N . LEU A 1 32 ? -10.904 -3.366 -4.623 1.00 0.00 26 LEU A N 19
ATOM 32254 C CA . LEU A 1 32 ? -9.552 -3.362 -5.175 1.00 0.00 26 LEU A CA 19
ATOM 32255 C C . LEU A 1 32 ? -8.515 -3.871 -4.122 1.00 0.00 26 LEU A C 19
ATOM 32256 O O . LEU A 1 32 ? -7.760 -4.808 -4.362 1.00 0.00 26 LEU A O 19
ATOM 32272 N N . LEU A 1 33 ? -8.439 -3.120 -3.055 1.00 0.00 27 LEU A N 19
ATOM 32273 C CA . LEU A 1 33 ? -7.553 -3.462 -1.946 1.00 0.00 27 LEU A CA 19
ATOM 32274 C C . LEU A 1 33 ? -7.645 -4.961 -1.558 1.00 0.00 27 LEU A C 19
ATOM 32275 O O . LEU A 1 33 ? -6.623 -5.621 -1.422 1.00 0.00 27 LEU A O 19
ATOM 32291 N N . ASP A 1 34 ? -8.848 -5.509 -1.417 1.00 0.00 28 ASP A N 19
ATOM 32292 C CA . ASP A 1 34 ? -8.974 -6.938 -1.084 1.00 0.00 28 ASP A CA 19
ATOM 32293 C C . ASP A 1 34 ? -8.513 -7.858 -2.218 1.00 0.00 28 ASP A C 19
ATOM 32294 O O . ASP A 1 34 ? -7.982 -8.941 -1.962 1.00 0.00 28 ASP A O 19
ATOM 32303 N N . ILE A 1 35 ? -8.660 -7.425 -3.461 1.00 0.00 29 ILE A N 19
ATOM 32304 C CA . ILE A 1 35 ? -8.335 -8.290 -4.586 1.00 0.00 29 ILE A CA 19
ATOM 32305 C C . ILE A 1 35 ? -6.854 -8.258 -4.911 1.00 0.00 29 ILE A C 19
ATOM 32306 O O . ILE A 1 35 ? -6.212 -9.277 -4.890 1.00 0.00 29 ILE A O 19
ATOM 32322 N N . PHE A 1 36 ? -6.299 -7.078 -5.126 1.00 0.00 30 PHE A N 19
ATOM 32323 C CA . PHE A 1 36 ? -4.918 -6.921 -5.551 1.00 0.00 30 PHE A CA 19
ATOM 32324 C C . PHE A 1 36 ? -3.946 -7.442 -4.504 1.00 0.00 30 PHE A C 19
ATOM 32325 O O . PHE A 1 36 ? -2.868 -7.923 -4.812 1.00 0.00 30 PHE A O 19
ATOM 32342 N N . LEU A 1 37 ? -4.419 -7.470 -3.293 1.00 0.00 31 LEU A N 19
ATOM 32343 C CA . LEU A 1 37 ? -3.667 -8.005 -2.227 1.00 0.00 31 LEU A CA 19
ATOM 32344 C C . LEU A 1 37 ? -3.970 -9.475 -2.050 1.00 0.00 31 LEU A C 19
ATOM 32345 O O . LEU A 1 37 ? -3.057 -10.248 -2.014 1.00 0.00 31 LEU A O 19
ATOM 32361 N N . GLY A 1 38 ? -5.247 -9.868 -2.013 1.00 0.00 32 GLY A N 19
ATOM 32362 C CA . GLY A 1 38 ? -5.618 -11.272 -1.827 1.00 0.00 32 GLY A CA 19
ATOM 32363 C C . GLY A 1 38 ? -5.201 -12.191 -2.979 1.00 0.00 32 GLY A C 19
ATOM 32364 O O . GLY A 1 38 ? -4.891 -13.352 -2.760 1.00 0.00 32 GLY A O 19
ATOM 32368 N N . GLU A 1 39 ? -5.210 -11.687 -4.198 1.00 0.00 33 GLU A N 19
ATOM 32369 C CA . GLU A 1 39 ? -4.769 -12.453 -5.369 1.00 0.00 33 GLU A CA 19
ATOM 32370 C C . GLU A 1 39 ? -3.261 -12.569 -5.328 1.00 0.00 33 GLU A C 19
ATOM 32371 O O . GLU A 1 39 ? -2.685 -13.627 -5.518 1.00 0.00 33 GLU A O 19
ATOM 32383 N N . MET A 1 40 ? -2.684 -11.455 -4.994 1.00 0.00 34 MET A N 19
ATOM 32384 C CA . MET A 1 40 ? -1.233 -11.470 -4.873 1.00 0.00 34 MET A CA 19
ATOM 32385 C C . MET A 1 40 ? -0.796 -12.375 -3.760 1.00 0.00 34 MET A C 19
ATOM 32386 O O . MET A 1 40 ? 0.143 -13.157 -3.887 1.00 0.00 34 MET A O 19
ATOM 32400 N N . ASP A 1 41 ? -1.564 -12.343 -2.725 1.00 0.00 35 ASP A N 19
ATOM 32401 C CA . ASP A 1 41 ? -1.428 -13.135 -1.543 1.00 0.00 35 ASP A CA 19
ATOM 32402 C C . ASP A 1 41 ? -1.593 -14.570 -1.877 1.00 0.00 35 ASP A C 19
ATOM 32403 O O . ASP A 1 41 ? -0.857 -15.406 -1.379 1.00 0.00 35 ASP A O 19
ATOM 32412 N N . SER A 1 42 ? -2.529 -14.805 -2.791 1.00 0.00 36 SER A N 19
ATOM 32413 C CA . SER A 1 42 ? -2.998 -16.113 -3.126 1.00 0.00 36 SER A CA 19
ATOM 32414 C C . SER A 1 42 ? -1.905 -17.075 -3.289 1.00 0.00 36 SER A C 19
ATOM 32415 O O . SER A 1 42 ? -1.679 -18.037 -2.557 1.00 0.00 36 SER A O 19
ATOM 32423 N N . TYR A 1 43 ? -1.181 -16.681 -4.238 1.00 0.00 37 TYR A N 19
ATOM 32424 C CA . TYR A 1 43 ? -0.319 -17.536 -4.858 1.00 0.00 37 TYR A CA 19
ATOM 32425 C C . TYR A 1 43 ? 1.036 -17.220 -4.445 1.00 0.00 37 TYR A C 19
ATOM 32426 O O . TYR A 1 43 ? 1.941 -17.742 -4.987 1.00 0.00 37 TYR A O 19
ATOM 32444 N N . ILE A 1 44 ? 1.165 -16.337 -3.481 1.00 0.00 38 ILE A N 19
ATOM 32445 C CA . ILE A 1 44 ? 2.411 -16.036 -2.865 1.00 0.00 38 ILE A CA 19
ATOM 32446 C C . ILE A 1 44 ? 2.507 -16.636 -1.483 1.00 0.00 38 ILE A C 19
ATOM 32447 O O . ILE A 1 44 ? 3.593 -16.896 -0.969 1.00 0.00 38 ILE A O 19
ATOM 32463 N N . GLY A 1 45 ? 1.353 -16.936 -0.931 1.00 0.00 39 GLY A N 19
ATOM 32464 C CA . GLY A 1 45 ? 1.318 -17.901 0.138 1.00 0.00 39 GLY A CA 19
ATOM 32465 C C . GLY A 1 45 ? 1.830 -19.208 -0.459 1.00 0.00 39 GLY A C 19
ATOM 32466 O O . GLY A 1 45 ? 2.601 -19.942 0.148 1.00 0.00 39 GLY A O 19
ATOM 32470 N N . THR A 1 46 ? 1.436 -19.416 -1.715 1.00 0.00 40 THR A N 19
ATOM 32471 C CA . THR A 1 46 ? 1.899 -20.515 -2.536 1.00 0.00 40 THR A CA 19
ATOM 32472 C C . THR A 1 46 ? 3.356 -20.272 -2.986 1.00 0.00 40 THR A C 19
ATOM 32473 O O . THR A 1 46 ? 4.206 -21.110 -2.778 1.00 0.00 40 THR A O 19
ATOM 32484 N N . LEU A 1 47 ? 3.632 -19.118 -3.610 1.00 0.00 41 LEU A N 19
ATOM 32485 C CA . LEU A 1 47 ? 4.929 -18.752 -4.148 1.00 0.00 41 LEU A CA 19
ATOM 32486 C C . LEU A 1 47 ? 6.056 -18.659 -3.155 1.00 0.00 41 LEU A C 19
ATOM 32487 O O . LEU A 1 47 ? 7.175 -18.816 -3.532 1.00 0.00 41 LEU A O 19
ATOM 32503 N N . THR A 1 48 ? 5.772 -18.380 -1.929 1.00 0.00 42 THR A N 19
ATOM 32504 C CA . THR A 1 48 ? 6.794 -18.465 -0.898 1.00 0.00 42 THR A CA 19
ATOM 32505 C C . THR A 1 48 ? 6.976 -19.890 -0.438 1.00 0.00 42 THR A C 19
ATOM 32506 O O . THR A 1 48 ? 8.082 -20.350 -0.155 1.00 0.00 42 THR A O 19
ATOM 32517 N N . GLU A 1 49 ? 5.896 -20.603 -0.447 1.00 0.00 43 GLU A N 19
ATOM 32518 C CA . GLU A 1 49 ? 5.946 -22.040 -0.171 1.00 0.00 43 GLU A CA 19
ATOM 32519 C C . GLU A 1 49 ? 6.605 -22.782 -1.370 1.00 0.00 43 GLU A C 19
ATOM 32520 O O . GLU A 1 49 ? 6.904 -23.981 -1.317 1.00 0.00 43 GLU A O 19
ATOM 32532 N N . LEU A 1 50 ? 6.838 -22.056 -2.454 1.00 0.00 44 LEU A N 19
ATOM 32533 C CA . LEU A 1 50 ? 7.412 -22.587 -3.636 1.00 0.00 44 LEU A CA 19
ATOM 32534 C C . LEU A 1 50 ? 8.820 -22.021 -3.828 1.00 0.00 44 LEU A C 19
ATOM 32535 O O . LEU A 1 50 ? 9.704 -22.694 -4.353 1.00 0.00 44 LEU A O 19
ATOM 32551 N N . GLN A 1 51 ? 9.017 -20.796 -3.349 1.00 0.00 45 GLN A N 19
ATOM 32552 C CA . GLN A 1 51 ? 10.213 -20.015 -3.607 1.00 0.00 45 GLN A CA 19
ATOM 32553 C C . GLN A 1 51 ? 10.196 -18.725 -2.816 1.00 0.00 45 GLN A C 19
ATOM 32554 O O . GLN A 1 51 ? 9.410 -18.554 -1.920 1.00 0.00 45 GLN A O 19
ATOM 32568 N N . GLY A 1 52 ? 11.109 -17.853 -3.101 1.00 0.00 46 GLY A N 19
ATOM 32569 C CA . GLY A 1 52 ? 11.169 -16.594 -2.393 1.00 0.00 46 GLY A CA 19
ATOM 32570 C C . GLY A 1 52 ? 10.245 -15.559 -2.970 1.00 0.00 46 GLY A C 19
ATOM 32571 O O . GLY A 1 52 ? 10.380 -14.405 -2.661 1.00 0.00 46 GLY A O 19
ATOM 32575 N N . SER A 1 53 ? 9.322 -16.001 -3.812 1.00 0.00 47 SER A N 19
ATOM 32576 C CA . SER A 1 53 ? 8.457 -15.146 -4.527 1.00 0.00 47 SER A CA 19
ATOM 32577 C C . SER A 1 53 ? 7.700 -14.024 -3.782 1.00 0.00 47 SER A C 19
ATOM 32578 O O . SER A 1 53 ? 7.154 -13.166 -4.442 1.00 0.00 47 SER A O 19
ATOM 32586 N N . GLU A 1 54 ? 7.512 -14.053 -2.459 1.00 0.00 48 GLU A N 19
ATOM 32587 C CA . GLU A 1 54 ? 7.150 -12.766 -1.771 1.00 0.00 48 GLU A CA 19
ATOM 32588 C C . GLU A 1 54 ? 8.104 -11.588 -2.202 1.00 0.00 48 GLU A C 19
ATOM 32589 O O . GLU A 1 54 ? 7.780 -10.412 -2.054 1.00 0.00 48 GLU A O 19
ATOM 32601 N N . GLN A 1 55 ? 9.267 -11.946 -2.747 1.00 0.00 49 GLN A N 19
ATOM 32602 C CA . GLN A 1 55 ? 10.196 -11.053 -3.426 1.00 0.00 49 GLN A CA 19
ATOM 32603 C C . GLN A 1 55 ? 9.505 -10.408 -4.640 1.00 0.00 49 GLN A C 19
ATOM 32604 O O . GLN A 1 55 ? 9.636 -9.216 -4.896 1.00 0.00 49 GLN A O 19
ATOM 32618 N N . LEU A 1 56 ? 8.795 -11.228 -5.399 1.00 0.00 50 LEU A N 19
ATOM 32619 C CA . LEU A 1 56 ? 7.971 -10.820 -6.516 1.00 0.00 50 LEU A CA 19
ATOM 32620 C C . LEU A 1 56 ? 6.870 -9.927 -6.010 1.00 0.00 50 LEU A C 19
ATOM 32621 O O . LEU A 1 56 ? 6.584 -8.875 -6.594 1.00 0.00 50 LEU A O 19
ATOM 32637 N N . LEU A 1 57 ? 6.298 -10.361 -4.885 1.00 0.00 51 LEU A N 19
ATOM 32638 C CA . LEU A 1 57 ? 5.122 -9.765 -4.255 1.00 0.00 51 LEU A CA 19
ATOM 32639 C C . LEU A 1 57 ? 5.275 -8.281 -4.001 1.00 0.00 51 LEU A C 19
ATOM 32640 O O . LEU A 1 57 ? 4.317 -7.526 -4.050 1.00 0.00 51 LEU A O 19
ATOM 32656 N N . TYR A 1 58 ? 6.492 -7.869 -3.916 1.00 0.00 52 TYR A N 19
ATOM 32657 C CA . TYR A 1 58 ? 6.891 -6.554 -3.556 1.00 0.00 52 TYR A CA 19
ATOM 32658 C C . TYR A 1 58 ? 6.704 -5.638 -4.723 1.00 0.00 52 TYR A C 19
ATOM 32659 O O . TYR A 1 58 ? 6.053 -4.621 -4.634 1.00 0.00 52 TYR A O 19
ATOM 32677 N N . LEU A 1 59 ? 7.195 -6.105 -5.830 1.00 0.00 53 LEU A N 19
ATOM 32678 C CA . LEU A 1 59 ? 7.110 -5.241 -6.980 1.00 0.00 53 LEU A CA 19
ATOM 32679 C C . LEU A 1 59 ? 5.680 -5.230 -7.470 1.00 0.00 53 LEU A C 19
ATOM 32680 O O . LEU A 1 59 ? 5.231 -4.259 -8.070 1.00 0.00 53 LEU A O 19
ATOM 32696 N N . LYS A 1 60 ? 4.971 -6.333 -7.208 1.00 0.00 54 LYS A N 19
ATOM 32697 C CA . LYS A 1 60 ? 3.563 -6.366 -7.571 1.00 0.00 54 LYS A CA 19
ATOM 32698 C C . LYS A 1 60 ? 2.771 -5.404 -6.776 1.00 0.00 54 LYS A C 19
ATOM 32699 O O . LYS A 1 60 ? 2.398 -4.393 -7.273 1.00 0.00 54 LYS A O 19
ATOM 32718 N N . GLU A 1 61 ? 2.760 -5.662 -5.490 1.00 0.00 55 GLU A N 19
ATOM 32719 C CA . GLU A 1 61 ? 1.703 -4.995 -4.738 1.00 0.00 55 GLU A CA 19
ATOM 32720 C C . GLU A 1 61 ? 1.899 -3.520 -4.723 1.00 0.00 55 GLU A C 19
ATOM 32721 O O . GLU A 1 61 ? 0.971 -2.753 -4.825 1.00 0.00 55 GLU A O 19
ATOM 32733 N N . ILE A 1 62 ? 3.116 -3.160 -4.651 1.00 0.00 56 ILE A N 19
ATOM 32734 C CA . ILE A 1 62 ? 3.367 -1.746 -4.526 1.00 0.00 56 ILE A CA 19
ATOM 32735 C C . ILE A 1 62 ? 3.153 -0.969 -5.842 1.00 0.00 56 ILE A C 19
ATOM 32736 O O . ILE A 1 62 ? 2.751 0.187 -5.811 1.00 0.00 56 ILE A O 19
ATOM 32752 N N . SER A 1 63 ? 3.377 -1.606 -6.975 1.00 0.00 57 SER A N 19
ATOM 32753 C CA . SER A 1 63 ? 3.231 -0.930 -8.262 1.00 0.00 57 SER A CA 19
ATOM 32754 C C . SER A 1 63 ? 1.821 -1.198 -8.791 1.00 0.00 57 SER A C 19
ATOM 32755 O O . SER A 1 63 ? 1.200 -0.381 -9.469 1.00 0.00 57 SER A O 19
ATOM 32763 N N . HIS A 1 64 ? 1.369 -2.371 -8.489 1.00 0.00 58 HIS A N 19
ATOM 32764 C CA . HIS A 1 64 ? 0.075 -2.856 -8.818 1.00 0.00 58 HIS A CA 19
ATOM 32765 C C . HIS A 1 64 ? -0.965 -2.327 -7.842 1.00 0.00 58 HIS A C 19
ATOM 32766 O O . HIS A 1 64 ? -1.626 -1.356 -8.177 1.00 0.00 58 HIS A O 19
ATOM 32780 N N . ALA A 1 65 ? -1.095 -2.814 -6.618 1.00 0.00 59 ALA A N 19
ATOM 32781 C CA . ALA A 1 65 ? -2.138 -2.472 -5.673 1.00 0.00 59 ALA A CA 19
ATOM 32782 C C . ALA A 1 65 ? -1.940 -1.075 -5.103 1.00 0.00 59 ALA A C 19
ATOM 32783 O O . ALA A 1 65 ? -2.774 -0.208 -5.303 1.00 0.00 59 ALA A O 19
ATOM 32790 N N . LEU A 1 66 ? -0.815 -0.857 -4.412 1.00 0.00 60 LEU A N 19
ATOM 32791 C CA . LEU A 1 66 ? -0.536 0.424 -3.760 1.00 0.00 60 LEU A CA 19
ATOM 32792 C C . LEU A 1 66 ? -0.544 1.557 -4.730 1.00 0.00 60 LEU A C 19
ATOM 32793 O O . LEU A 1 66 ? -1.309 2.465 -4.576 1.00 0.00 60 LEU A O 19
ATOM 32809 N N . LYS A 1 67 ? 0.266 1.484 -5.752 1.00 0.00 61 LYS A N 19
ATOM 32810 C CA . LYS A 1 67 ? 0.311 2.536 -6.751 1.00 0.00 61 LYS A CA 19
ATOM 32811 C C . LYS A 1 67 ? -1.088 2.822 -7.328 1.00 0.00 61 LYS A C 19
ATOM 32812 O O . LYS A 1 67 ? -1.393 3.962 -7.642 1.00 0.00 61 LYS A O 19
ATOM 32831 N N . SER A 1 68 ? -1.988 1.845 -7.301 1.00 0.00 62 SER A N 19
ATOM 32832 C CA . SER A 1 68 ? -3.301 2.039 -7.838 1.00 0.00 62 SER A CA 19
ATOM 32833 C C . SER A 1 68 ? -4.276 2.620 -6.806 1.00 0.00 62 SER A C 19
ATOM 32834 O O . SER A 1 68 ? -4.795 3.739 -6.954 1.00 0.00 62 SER A O 19
ATOM 32842 N N . SER A 1 69 ? -4.446 1.904 -5.729 1.00 0.00 63 SER A N 19
ATOM 32843 C CA . SER A 1 69 ? -5.386 2.205 -4.720 1.00 0.00 63 SER A CA 19
ATOM 32844 C C . SER A 1 69 ? -4.887 3.365 -3.903 1.00 0.00 63 SER A C 19
ATOM 32845 O O . SER A 1 69 ? -5.655 4.202 -3.509 1.00 0.00 63 SER A O 19
ATOM 32853 N N . ALA A 1 70 ? -3.593 3.401 -3.664 1.00 0.00 64 ALA A N 19
ATOM 32854 C CA . ALA A 1 70 ? -3.025 4.450 -2.834 1.00 0.00 64 ALA A CA 19
ATOM 32855 C C . ALA A 1 70 ? -2.963 5.741 -3.596 1.00 0.00 64 ALA A C 19
ATOM 32856 O O . ALA A 1 70 ? -3.097 6.767 -3.026 1.00 0.00 64 ALA A O 19
ATOM 32863 N N . ALA A 1 71 ? -2.851 5.694 -4.902 1.00 0.00 65 ALA A N 19
ATOM 32864 C CA . ALA A 1 71 ? -2.911 6.927 -5.700 1.00 0.00 65 ALA A CA 19
ATOM 32865 C C . ALA A 1 71 ? -4.273 7.585 -5.481 1.00 0.00 65 ALA A C 19
ATOM 32866 O O . ALA A 1 71 ? -4.431 8.804 -5.594 1.00 0.00 65 ALA A O 19
ATOM 32873 N N . SER A 1 72 ? -5.249 6.754 -5.178 1.00 0.00 66 SER A N 19
ATOM 32874 C CA . SER A 1 72 ? -6.544 7.221 -4.797 1.00 0.00 66 SER A CA 19
ATOM 32875 C C . SER A 1 72 ? -6.647 7.446 -3.269 1.00 0.00 66 SER A C 19
ATOM 32876 O O . SER A 1 72 ? -7.015 8.532 -2.837 1.00 0.00 66 SER A O 19
ATOM 32884 N N . PHE A 1 73 ? -6.265 6.462 -2.435 1.00 0.00 67 PHE A N 19
ATOM 32885 C CA . PHE A 1 73 ? -6.577 6.576 -0.977 1.00 0.00 67 PHE A CA 19
ATOM 32886 C C . PHE A 1 73 ? -5.390 6.934 -0.073 1.00 0.00 67 PHE A C 19
ATOM 32887 O O . PHE A 1 73 ? -5.482 6.940 1.159 1.00 0.00 67 PHE A O 19
ATOM 32904 N N . GLY A 1 74 ? -4.325 7.274 -0.688 1.00 0.00 68 GLY A N 19
ATOM 32905 C CA . GLY A 1 74 ? -3.089 7.506 0.031 1.00 0.00 68 GLY A CA 19
ATOM 32906 C C . GLY A 1 74 ? -2.085 8.140 -0.863 1.00 0.00 68 GLY A C 19
ATOM 32907 O O . GLY A 1 74 ? -0.898 7.819 -0.852 1.00 0.00 68 GLY A O 19
ATOM 32911 N N . ALA A 1 75 ? -2.610 9.092 -1.595 1.00 0.00 69 ALA A N 19
ATOM 32912 C CA . ALA A 1 75 ? -1.818 9.834 -2.581 1.00 0.00 69 ALA A CA 19
ATOM 32913 C C . ALA A 1 75 ? -0.889 10.833 -1.865 1.00 0.00 69 ALA A C 19
ATOM 32914 O O . ALA A 1 75 ? -0.577 11.902 -2.377 1.00 0.00 69 ALA A O 19
ATOM 32921 N N . ASP A 1 76 ? -0.495 10.476 -0.668 1.00 0.00 70 ASP A N 19
ATOM 32922 C CA . ASP A 1 76 ? 0.266 11.286 0.235 1.00 0.00 70 ASP A CA 19
ATOM 32923 C C . ASP A 1 76 ? 1.511 10.423 0.493 1.00 0.00 70 ASP A C 19
ATOM 32924 O O . ASP A 1 76 ? 2.062 9.881 -0.492 1.00 0.00 70 ASP A O 19
ATOM 32933 N N . ARG A 1 77 ? 1.997 10.185 1.714 1.00 0.00 71 ARG A N 19
ATOM 32934 C CA . ARG A 1 77 ? 3.178 9.401 2.072 1.00 0.00 71 ARG A CA 19
ATOM 32935 C C . ARG A 1 77 ? 3.281 8.027 1.459 1.00 0.00 71 ARG A C 19
ATOM 32936 O O . ARG A 1 77 ? 4.217 7.762 0.754 1.00 0.00 71 ARG A O 19
ATOM 32957 N N . LEU A 1 78 ? 2.317 7.173 1.724 1.00 0.00 72 LEU A N 19
ATOM 32958 C CA . LEU A 1 78 ? 2.469 5.768 1.282 1.00 0.00 72 LEU A CA 19
ATOM 32959 C C . LEU A 1 78 ? 2.713 5.667 -0.221 1.00 0.00 72 LEU A C 19
ATOM 32960 O O . LEU A 1 78 ? 3.374 4.760 -0.692 1.00 0.00 72 LEU A O 19
ATOM 32976 N N . CYS A 1 79 ? 2.308 6.704 -0.913 1.00 0.00 73 CYS A N 19
ATOM 32977 C CA . CYS A 1 79 ? 2.421 6.698 -2.346 1.00 0.00 73 CYS A CA 19
ATOM 32978 C C . CYS A 1 79 ? 3.896 6.763 -2.747 1.00 0.00 73 CYS A C 19
ATOM 32979 O O . CYS A 1 79 ? 4.458 5.807 -3.284 1.00 0.00 73 CYS A O 19
ATOM 32987 N N . GLU A 1 80 ? 4.572 7.805 -2.358 1.00 0.00 74 GLU A N 19
ATOM 32988 C CA . GLU A 1 80 ? 5.954 7.968 -2.812 1.00 0.00 74 GLU A CA 19
ATOM 32989 C C . GLU A 1 80 ? 6.906 7.737 -1.691 1.00 0.00 74 GLU A C 19
ATOM 32990 O O . GLU A 1 80 ? 7.971 7.133 -1.865 1.00 0.00 74 GLU A O 19
ATOM 33002 N N . ARG A 1 81 ? 6.488 8.168 -0.541 1.00 0.00 75 ARG A N 19
ATOM 33003 C CA . ARG A 1 81 ? 7.325 8.085 0.605 1.00 0.00 75 ARG A CA 19
ATOM 33004 C C . ARG A 1 81 ? 7.497 6.598 0.920 1.00 0.00 75 ARG A C 19
ATOM 33005 O O . ARG A 1 81 ? 8.492 6.194 1.454 1.00 0.00 75 ARG A O 19
ATOM 33026 N N . ALA A 1 82 ? 6.542 5.758 0.577 1.00 0.00 76 ALA A N 19
ATOM 33027 C CA . ALA A 1 82 ? 6.786 4.379 0.846 1.00 0.00 76 ALA A CA 19
ATOM 33028 C C . ALA A 1 82 ? 7.568 3.844 -0.316 1.00 0.00 76 ALA A C 19
ATOM 33029 O O . ALA A 1 82 ? 8.700 3.483 -0.180 1.00 0.00 76 ALA A O 19
ATOM 33036 N N . ILE A 1 83 ? 6.980 4.001 -1.477 1.00 0.00 77 ILE A N 19
ATOM 33037 C CA . ILE A 1 83 ? 7.559 3.358 -2.660 1.00 0.00 77 ILE A CA 19
ATOM 33038 C C . ILE A 1 83 ? 9.070 3.544 -2.891 1.00 0.00 77 ILE A C 19
ATOM 33039 O O . ILE A 1 83 ? 9.857 2.548 -2.967 1.00 0.00 77 ILE A O 19
ATOM 33055 N N . ALA A 1 84 ? 9.520 4.745 -2.705 1.00 0.00 78 ALA A N 19
ATOM 33056 C CA . ALA A 1 84 ? 10.850 5.114 -3.048 1.00 0.00 78 ALA A CA 19
ATOM 33057 C C . ALA A 1 84 ? 11.701 4.978 -1.813 1.00 0.00 78 ALA A C 19
ATOM 33058 O O . ALA A 1 84 ? 12.792 4.383 -1.844 1.00 0.00 78 ALA A O 19
ATOM 33065 N N . ILE A 1 85 ? 11.100 5.382 -0.691 1.00 0.00 79 ILE A N 19
ATOM 33066 C CA . ILE A 1 85 ? 11.789 5.574 0.555 1.00 0.00 79 ILE A CA 19
ATOM 33067 C C . ILE A 1 85 ? 11.807 4.312 1.363 1.00 0.00 79 ILE A C 19
ATOM 33068 O O . ILE A 1 85 ? 12.611 4.165 2.332 1.00 0.00 79 ILE A O 19
ATOM 33084 N N . ASP A 1 86 ? 11.289 3.268 0.764 1.00 0.00 80 ASP A N 19
ATOM 33085 C CA . ASP A 1 86 ? 11.238 2.002 1.327 1.00 0.00 80 ASP A CA 19
ATOM 33086 C C . ASP A 1 86 ? 12.279 1.212 0.824 1.00 0.00 80 ASP A C 19
ATOM 33087 O O . ASP A 1 86 ? 13.158 0.874 1.603 1.00 0.00 80 ASP A O 19
ATOM 33096 N N . LYS A 1 87 ? 12.261 0.988 -0.502 1.00 0.00 81 LYS A N 19
ATOM 33097 C CA . LYS A 1 87 ? 13.301 0.170 -1.049 1.00 0.00 81 LYS A CA 19
ATOM 33098 C C . LYS A 1 87 ? 14.673 0.582 -0.514 1.00 0.00 81 LYS A C 19
ATOM 33099 O O . LYS A 1 87 ? 15.332 -0.241 0.148 1.00 0.00 81 LYS A O 19
ATOM 33118 N N . LYS A 1 88 ? 15.062 1.857 -0.734 1.00 0.00 82 LYS A N 19
ATOM 33119 C CA . LYS A 1 88 ? 16.249 2.471 -0.107 1.00 0.00 82 LYS A CA 19
ATOM 33120 C C . LYS A 1 88 ? 16.675 1.954 1.233 1.00 0.00 82 LYS A C 19
ATOM 33121 O O . LYS A 1 88 ? 17.597 1.114 1.343 1.00 0.00 82 LYS A O 19
ATOM 33140 N N . ALA A 1 89 ? 15.956 2.249 2.261 1.00 0.00 83 ALA A N 19
ATOM 33141 C CA . ALA A 1 89 ? 16.546 2.085 3.554 1.00 0.00 83 ALA A CA 19
ATOM 33142 C C . ALA A 1 89 ? 15.583 1.467 4.426 1.00 0.00 83 ALA A C 19
ATOM 33143 O O . ALA A 1 89 ? 15.943 0.890 5.378 1.00 0.00 83 ALA A O 19
ATOM 33150 N N . LYS A 1 90 ? 14.362 1.796 4.183 1.00 0.00 84 LYS A N 19
ATOM 33151 C CA . LYS A 1 90 ? 13.391 0.984 4.873 1.00 0.00 84 LYS A CA 19
ATOM 33152 C C . LYS A 1 90 ? 13.725 -0.439 4.696 1.00 0.00 84 LYS A C 19
ATOM 33153 O O . LYS A 1 90 ? 13.961 -1.149 5.679 1.00 0.00 84 LYS A O 19
ATOM 33172 N N . ALA A 1 91 ? 13.867 -0.855 3.457 1.00 0.00 85 ALA A N 19
ATOM 33173 C CA . ALA A 1 91 ? 14.018 -2.234 3.251 1.00 0.00 85 ALA A CA 19
ATOM 33174 C C . ALA A 1 91 ? 15.403 -2.691 3.676 1.00 0.00 85 ALA A C 19
ATOM 33175 O O . ALA A 1 91 ? 15.556 -3.808 4.243 1.00 0.00 85 ALA A O 19
ATOM 33182 N N . ASN A 1 92 ? 16.422 -1.830 3.500 1.00 0.00 86 ASN A N 19
ATOM 33183 C CA . ASN A 1 92 ? 17.777 -2.263 3.872 1.00 0.00 86 ASN A CA 19
ATOM 33184 C C . ASN A 1 92 ? 18.103 -2.078 5.345 1.00 0.00 86 ASN A C 19
ATOM 33185 O O . ASN A 1 92 ? 18.958 -2.770 5.878 1.00 0.00 86 ASN A O 19
ATOM 33196 N N . GLN A 1 93 ? 17.432 -1.167 6.007 1.00 0.00 87 GLN A N 19
ATOM 33197 C CA . GLN A 1 93 ? 17.728 -0.862 7.385 1.00 0.00 87 GLN A CA 19
ATOM 33198 C C . GLN A 1 93 ? 17.055 -1.854 8.270 1.00 0.00 87 GLN A C 19
ATOM 33199 O O . GLN A 1 93 ? 17.566 -2.153 9.350 1.00 0.00 87 GLN A O 19
ATOM 33213 N N . LEU A 1 94 ? 15.905 -2.391 7.866 1.00 0.00 88 LEU A N 19
ATOM 33214 C CA . LEU A 1 94 ? 15.177 -3.381 8.598 1.00 0.00 88 LEU A CA 19
ATOM 33215 C C . LEU A 1 94 ? 15.976 -4.653 8.713 1.00 0.00 88 LEU A C 19
ATOM 33216 O O . LEU A 1 94 ? 16.453 -5.007 9.795 1.00 0.00 88 LEU A O 19
ATOM 33232 N N . GLN A 1 95 ? 16.115 -5.352 7.611 1.00 0.00 89 GLN A N 19
ATOM 33233 C CA . GLN A 1 95 ? 16.772 -6.633 7.530 1.00 0.00 89 GLN A CA 19
ATOM 33234 C C . GLN A 1 95 ? 18.250 -6.376 7.443 1.00 0.00 89 GLN A C 19
ATOM 33235 O O . GLN A 1 95 ? 18.679 -5.574 6.614 1.00 0.00 89 GLN A O 19
ATOM 33249 N N . GLU A 1 96 ? 19.041 -7.106 8.196 1.00 0.00 90 GLU A N 19
ATOM 33250 C CA . GLU A 1 96 ? 20.469 -6.862 8.211 1.00 0.00 90 GLU A CA 19
ATOM 33251 C C . GLU A 1 96 ? 21.061 -7.594 7.007 1.00 0.00 90 GLU A C 19
ATOM 33252 O O . GLU A 1 96 ? 22.215 -7.414 6.643 1.00 0.00 90 GLU A O 19
ATOM 33264 N N . GLN A 1 97 ? 20.217 -8.402 6.376 1.00 0.00 91 GLN A N 19
ATOM 33265 C CA . GLN A 1 97 ? 20.647 -9.197 5.258 1.00 0.00 91 GLN A CA 19
ATOM 33266 C C . GLN A 1 97 ? 20.418 -8.454 3.963 1.00 0.00 91 GLN A C 19
ATOM 33267 O O . GLN A 1 97 ? 20.584 -9.018 2.884 1.00 0.00 91 GLN A O 19
ATOM 33281 N N . GLY A 1 98 ? 20.065 -7.175 4.060 1.00 0.00 92 GLY A N 19
ATOM 33282 C CA . GLY A 1 98 ? 19.938 -6.398 2.866 1.00 0.00 92 GLY A CA 19
ATOM 33283 C C . GLY A 1 98 ? 18.682 -6.645 2.058 1.00 0.00 92 GLY A C 19
ATOM 33284 O O . GLY A 1 98 ? 18.784 -7.187 0.967 1.00 0.00 92 GLY A O 19
ATOM 33288 N N . MET A 1 99 ? 17.497 -6.228 2.561 1.00 0.00 93 MET A N 19
ATOM 33289 C CA . MET A 1 99 ? 16.232 -6.282 1.809 1.00 0.00 93 MET A CA 19
ATOM 33290 C C . MET A 1 99 ? 15.976 -7.539 0.991 1.00 0.00 93 MET A C 19
ATOM 33291 O O . MET A 1 99 ? 15.894 -7.511 -0.229 1.00 0.00 93 MET A O 19
ATOM 33305 N N . GLU A 1 100 ? 15.815 -8.645 1.684 1.00 0.00 94 GLU A N 19
ATOM 33306 C CA . GLU A 1 100 ? 15.734 -9.910 1.019 1.00 0.00 94 GLU A CA 19
ATOM 33307 C C . GLU A 1 100 ? 14.595 -10.810 1.524 1.00 0.00 94 GLU A C 19
ATOM 33308 O O . GLU A 1 100 ? 14.514 -11.972 1.133 1.00 0.00 94 GLU A O 19
ATOM 33320 N N . THR A 1 101 ? 13.668 -10.223 2.313 1.00 0.00 95 THR A N 19
ATOM 33321 C CA . THR A 1 101 ? 12.484 -10.956 2.815 1.00 0.00 95 THR A CA 19
ATOM 33322 C C . THR A 1 101 ? 11.619 -10.174 3.846 1.00 0.00 95 THR A C 19
ATOM 33323 O O . THR A 1 101 ? 10.468 -9.869 3.563 1.00 0.00 95 THR A O 19
ATOM 33334 N N . SER A 1 102 ? 12.183 -9.773 4.980 1.00 0.00 96 SER A N 19
ATOM 33335 C CA . SER A 1 102 ? 11.406 -9.274 6.127 1.00 0.00 96 SER A CA 19
ATOM 33336 C C . SER A 1 102 ? 10.506 -8.079 5.771 1.00 0.00 96 SER A C 19
ATOM 33337 O O . SER A 1 102 ? 9.367 -8.001 6.198 1.00 0.00 96 SER A O 19
ATOM 33345 N N . GLU A 1 103 ? 11.033 -7.223 4.927 1.00 0.00 97 GLU A N 19
ATOM 33346 C CA . GLU A 1 103 ? 10.328 -5.999 4.528 1.00 0.00 97 GLU A CA 19
ATOM 33347 C C . GLU A 1 103 ? 9.234 -6.298 3.493 1.00 0.00 97 GLU A C 19
ATOM 33348 O O . GLU A 1 103 ? 8.148 -5.756 3.538 1.00 0.00 97 GLU A O 19
ATOM 33360 N N . MET A 1 104 ? 9.550 -7.124 2.528 1.00 0.00 98 MET A N 19
ATOM 33361 C CA . MET A 1 104 ? 8.595 -7.491 1.478 1.00 0.00 98 MET A CA 19
ATOM 33362 C C . MET A 1 104 ? 7.364 -8.238 2.069 1.00 0.00 98 MET A C 19
ATOM 33363 O O . MET A 1 104 ? 6.242 -7.940 1.729 1.00 0.00 98 MET A O 19
ATOM 33377 N N . LEU A 1 105 ? 7.605 -9.217 2.944 1.00 0.00 99 LEU A N 19
ATOM 33378 C CA . LEU A 1 105 ? 6.481 -9.871 3.685 1.00 0.00 99 LEU A CA 19
ATOM 33379 C C . LEU A 1 105 ? 5.730 -8.838 4.544 1.00 0.00 99 LEU A C 19
ATOM 33380 O O . LEU A 1 105 ? 4.498 -8.926 4.785 1.00 0.00 99 LEU A O 19
ATOM 33396 N N . ALA A 1 106 ? 6.528 -7.890 5.013 1.00 0.00 100 ALA A N 19
ATOM 33397 C CA . ALA A 1 106 ? 6.035 -6.835 5.876 1.00 0.00 100 ALA A CA 19
ATOM 33398 C C . ALA A 1 106 ? 4.889 -6.094 5.260 1.00 0.00 100 ALA A C 19
ATOM 33399 O O . ALA A 1 106 ? 3.946 -5.772 5.970 1.00 0.00 100 ALA A O 19
ATOM 33406 N N . LEU A 1 107 ? 4.899 -5.933 3.935 1.00 0.00 101 LEU A N 19
ATOM 33407 C CA . LEU A 1 107 ? 3.919 -5.191 3.172 1.00 0.00 101 LEU A CA 19
ATOM 33408 C C . LEU A 1 107 ? 2.527 -5.629 3.482 1.00 0.00 101 LEU A C 19
ATOM 33409 O O . LEU A 1 107 ? 1.673 -4.807 3.753 1.00 0.00 101 LEU A O 19
ATOM 33425 N N . LEU A 1 108 ? 2.298 -6.917 3.482 1.00 0.00 102 LEU A N 19
ATOM 33426 C CA . LEU A 1 108 ? 1.005 -7.456 3.752 1.00 0.00 102 LEU A CA 19
ATOM 33427 C C . LEU A 1 108 ? 0.544 -7.119 5.161 1.00 0.00 102 LEU A C 19
ATOM 33428 O O . LEU A 1 108 ? -0.558 -6.611 5.352 1.00 0.00 102 LEU A O 19
ATOM 33444 N N . HIS A 1 109 ? 1.375 -7.371 6.159 1.00 0.00 103 HIS A N 19
ATOM 33445 C CA . HIS A 1 109 ? 0.905 -7.071 7.504 1.00 0.00 103 HIS A CA 19
ATOM 33446 C C . HIS A 1 109 ? 0.770 -5.560 7.732 1.00 0.00 103 HIS A C 19
ATOM 33447 O O . HIS A 1 109 ? 0.006 -5.131 8.573 1.00 0.00 103 HIS A O 19
ATOM 33461 N N . ILE A 1 110 ? 1.494 -4.772 6.946 1.00 0.00 104 ILE A N 19
ATOM 33462 C CA . ILE A 1 110 ? 1.382 -3.302 7.064 1.00 0.00 104 ILE A CA 19
ATOM 33463 C C . ILE A 1 110 ? 0.180 -2.780 6.283 1.00 0.00 104 ILE A C 19
ATOM 33464 O O . ILE A 1 110 ? -0.525 -1.894 6.735 1.00 0.00 104 ILE A O 19
ATOM 33480 N N . THR A 1 111 ? -0.110 -3.429 5.190 1.00 0.00 105 THR A N 19
ATOM 33481 C CA . THR A 1 111 ? -1.251 -3.039 4.377 1.00 0.00 105 THR A CA 19
ATOM 33482 C C . THR A 1 111 ? -2.539 -3.473 5.094 1.00 0.00 105 THR A C 19
ATOM 33483 O O . THR A 1 111 ? -3.605 -2.907 4.941 1.00 0.00 105 THR A O 19
ATOM 33494 N N . ARG A 1 112 ? -2.403 -4.478 5.906 1.00 0.00 106 ARG A N 19
ATOM 33495 C CA . ARG A 1 112 ? -3.546 -4.909 6.673 1.00 0.00 106 ARG A CA 19
ATOM 33496 C C . ARG A 1 112 ? -3.671 -4.095 7.942 1.00 0.00 106 ARG A C 19
ATOM 33497 O O . ARG A 1 112 ? -4.728 -3.596 8.276 1.00 0.00 106 ARG A O 19
ATOM 33518 N N . ASP A 1 113 ? -2.578 -3.921 8.616 1.00 0.00 107 ASP A N 19
ATOM 33519 C CA . ASP A 1 113 ? -2.572 -3.208 9.886 1.00 0.00 107 ASP A CA 19
ATOM 33520 C C . ASP A 1 113 ? -2.872 -1.719 9.711 1.00 0.00 107 ASP A C 19
ATOM 33521 O O . ASP A 1 113 ? -3.892 -1.192 10.201 1.00 0.00 107 ASP A O 19
ATOM 33530 N N . ALA A 1 114 ? -2.056 -1.088 8.904 1.00 0.00 108 ALA A N 19
ATOM 33531 C CA . ALA A 1 114 ? -2.021 0.354 8.779 1.00 0.00 108 ALA A CA 19
ATOM 33532 C C . ALA A 1 114 ? -3.059 0.881 7.811 1.00 0.00 108 ALA A C 19
ATOM 33533 O O . ALA A 1 114 ? -3.209 2.077 7.678 1.00 0.00 108 ALA A O 19
ATOM 33540 N N . TYR A 1 115 ? -3.676 -0.009 7.076 1.00 0.00 109 TYR A N 19
ATOM 33541 C CA . TYR A 1 115 ? -4.699 0.454 6.129 1.00 0.00 109 TYR A CA 19
ATOM 33542 C C . TYR A 1 115 ? -6.078 0.111 6.667 1.00 0.00 109 TYR A C 19
ATOM 33543 O O . TYR A 1 115 ? -6.891 0.968 6.901 1.00 0.00 109 TYR A O 19
ATOM 33561 N N . ARG A 1 116 ? -6.271 -1.169 6.893 1.00 0.00 110 ARG A N 19
ATOM 33562 C CA . ARG A 1 116 ? -7.589 -1.704 7.329 1.00 0.00 110 ARG A CA 19
ATOM 33563 C C . ARG A 1 116 ? -8.147 -1.025 8.611 1.00 0.00 110 ARG A C 19
ATOM 33564 O O . ARG A 1 116 ? -9.279 -1.247 8.987 1.00 0.00 110 ARG A O 19
ATOM 33585 N N . SER A 1 117 ? -7.334 -0.217 9.279 1.00 0.00 111 SER A N 19
ATOM 33586 C CA . SER A 1 117 ? -7.833 0.561 10.408 1.00 0.00 111 SER A CA 19
ATOM 33587 C C . SER A 1 117 ? -8.745 1.759 9.935 1.00 0.00 111 SER A C 19
ATOM 33588 O O . SER A 1 117 ? -9.523 2.293 10.726 1.00 0.00 111 SER A O 19
ATOM 33596 N N . TRP A 1 118 ? -8.695 2.131 8.635 1.00 0.00 112 TRP A N 19
ATOM 33597 C CA . TRP A 1 118 ? -9.467 3.285 8.072 1.00 0.00 112 TRP A CA 19
ATOM 33598 C C . TRP A 1 118 ? -9.915 2.935 6.667 1.00 0.00 112 TRP A C 19
ATOM 33599 O O . TRP A 1 118 ? -10.978 3.334 6.197 1.00 0.00 112 TRP A O 19
ATOM 33620 N N . THR A 1 119 ? -9.090 2.142 6.026 1.00 0.00 113 THR A N 19
ATOM 33621 C CA . THR A 1 119 ? -9.354 1.642 4.698 1.00 0.00 113 THR A CA 19
ATOM 33622 C C . THR A 1 119 ? -10.316 0.431 4.730 1.00 0.00 113 THR A C 19
ATOM 33623 O O . THR A 1 119 ? -10.500 -0.250 3.721 1.00 0.00 113 THR A O 19
ATOM 33634 N N . ASN A 1 120 ? -10.955 0.231 5.897 1.00 0.00 114 ASN A N 19
ATOM 33635 C CA . ASN A 1 120 ? -12.002 -0.777 6.141 1.00 0.00 114 ASN A CA 19
ATOM 33636 C C . ASN A 1 120 ? -11.428 -2.145 6.392 1.00 0.00 114 ASN A C 19
ATOM 33637 O O . ASN A 1 120 ? -11.036 -2.812 5.436 1.00 0.00 114 ASN A O 19
#

Radius of gyration: 13.89 Å; Cα contacts (8 Å, |Δi|>4): 134; chains: 1; bounding box: 40×36×19 Å